Protein 8OTX (pdb70)

Radius of gyration: 43.43 Å; Cα contacts (8 Å, |Δi|>4): 2639; chains: 2; bounding box: 138×92×109 Å

Structure (mmCIF, N/CA/C/O backbone):
data_8OTX
#
_entry.id   8OTX
#
_cell.length_a   1.00
_cell.length_b   1.00
_cell.length_c   1.00
_cell.angle_alpha   90.00
_cell.angle_beta   90.00
_cell.angle_gamma   90.00
#
_symmetry.space_group_name_H-M   'P 1'
#
loop_
_entity.id
_entity.type
_entity.pdbx_description
1 polymer 'Sperm-specific sodium proton exchanger'
2 non-polymer 1,2-DIACYL-GLYCEROL-3-SN-PHOSPHATE
3 water water
#
loop_
_atom_site.group_PDB
_atom_site.id
_atom_site.type_symbol
_atom_site.label_atom_id
_atom_site.label_alt_id
_atom_site.label_comp_id
_atom_site.label_asym_id
_atom_site.label_entity_id
_atom_site.label_seq_id
_atom_site.pdbx_PDB_ins_code
_atom_site.Cartn_x
_atom_site.Cartn_y
_atom_site.Cartn_z
_atom_site.occupancy
_atom_site.B_iso_or_equiv
_atom_site.auth_seq_id
_atom_site.auth_comp_id
_atom_site.auth_asym_id
_atom_site.auth_atom_id
_atom_site.pdbx_PDB_model_num
ATOM 1 N N . ASP A 1 68 ? 170.791 197.629 149.218 1.00 150.43 68 ASP B N 1
ATOM 2 C CA . ASP A 1 68 ? 171.704 196.949 148.309 1.00 152.51 68 ASP B CA 1
ATOM 3 C C . ASP A 1 68 ? 171.068 196.776 146.933 1.00 153.92 68 ASP B C 1
ATOM 4 O O . ASP A 1 68 ? 169.853 196.627 146.817 1.00 153.99 68 ASP B O 1
ATOM 9 N N . ASP A 1 69 ? 171.897 196.796 145.891 1.00 184.90 69 ASP B N 1
ATOM 10 C CA . ASP A 1 69 ? 171.407 196.752 144.521 1.00 185.60 69 ASP B CA 1
ATOM 11 C C . ASP A 1 69 ? 172.491 196.172 143.623 1.00 187.10 69 ASP B C 1
ATOM 12 O O . ASP A 1 69 ? 173.659 196.077 144.008 1.00 187.50 69 ASP B O 1
ATOM 17 N N . LEU A 1 70 ? 172.084 195.778 142.415 1.00 188.28 70 LEU B N 1
ATOM 18 C CA . LEU A 1 70 ? 172.998 195.197 141.439 1.00 187.83 70 LEU B CA 1
ATOM 19 C C . LEU A 1 70 ? 173.454 193.815 141.886 1.00 188.45 70 LEU B C 1
ATOM 20 O O . LEU A 1 70 ? 172.676 192.855 141.849 1.00 186.58 70 LEU B O 1
ATOM 25 N N . HIS A 1 71 ? 174.710 193.702 142.306 1.00 197.51 71 HIS B N 1
ATOM 26 C CA . HIS A 1 71 ? 175.266 192.459 142.835 1.00 195.97 71 HIS B CA 1
ATOM 27 C C . HIS A 1 71 ? 175.669 192.724 144.282 1.00 196.75 71 HIS B C 1
ATOM 28 O O . HIS A 1 71 ? 176.821 193.058 144.569 1.00 195.00 71 HIS B O 1
ATOM 35 N N . ALA A 1 72 ? 174.711 192.570 145.192 1.00 175.39 72 ALA B N 1
ATOM 36 C CA . ALA A 1 72 ? 174.925 192.792 146.616 1.00 172.64 72 ALA B CA 1
ATOM 37 C C . ALA A 1 72 ? 174.608 191.504 147.359 1.00 169.23 72 ALA B C 1
ATOM 38 O O . ALA A 1 72 ? 173.457 191.055 147.366 1.00 165.40 72 ALA B O 1
ATOM 40 N N . HIS A 1 73 ? 175.625 190.917 147.983 1.00 149.49 73 HIS B N 1
ATOM 41 C CA . HIS A 1 73 ? 175.486 189.645 148.688 1.00 151.76 73 HIS B CA 1
ATOM 42 C C . HIS A 1 73 ? 175.345 189.935 150.178 1.00 151.83 73 HIS B C 1
ATOM 43 O O . HIS A 1 73 ? 176.331 190.063 150.903 1.00 151.98 73 HIS B O 1
ATOM 50 N N . ALA A 1 74 ? 174.104 190.043 150.633 1.00 135.90 74 ALA B N 1
ATOM 51 C CA . ALA A 1 74 ? 173.839 190.104 152.062 1.00 132.85 74 ALA B CA 1
ATOM 52 C C . ALA A 1 74 ? 174.036 188.716 152.658 1.00 133.64 74 ALA B C 1
ATOM 53 O O . ALA A 1 74 ? 173.362 187.772 152.233 1.00 137.40 74 ALA B O 1
ATOM 55 N N . PRO A 1 75 ? 174.936 188.544 153.623 1.00 121.67 75 PRO B N 1
ATOM 56 C CA . PRO A 1 75 ? 175.221 187.193 154.125 1.00 121.73 75 PRO B CA 1
ATOM 57 C C . PRO A 1 75 ? 173.978 186.507 154.663 1.00 125.20 75 PRO B C 1
ATOM 58 O O . PRO A 1 75 ? 173.416 186.932 155.677 1.00 126.65 75 PRO B O 1
ATOM 62 N N . LYS A 1 76 ? 173.542 185.445 153.992 1.00 101.37 76 LYS B N 1
ATOM 63 C CA . LYS A 1 76 ? 172.370 184.691 154.413 1.00 95.84 76 LYS B CA 1
ATOM 64 C C . LYS A 1 76 ? 172.713 183.557 155.367 1.00 95.00 76 LYS B C 1
ATOM 65 O O . LYS A 1 76 ? 171.803 182.897 155.878 1.00 99.22 76 LYS B O 1
ATOM 71 N N . VAL A 1 77 ? 174.001 183.317 155.618 1.00 90.66 77 VAL B N 1
ATOM 72 C CA . VAL A 1 77 ? 174.398 182.297 156.581 1.00 91.02 77 VAL B CA 1
ATOM 73 C C . VAL A 1 77 ? 173.938 182.668 157.983 1.00 95.75 77 VAL B C 1
ATOM 74 O O . VAL A 1 77 ? 173.616 181.788 158.795 1.00 104.01 77 VAL B O 1
ATOM 78 N N . ILE A 1 78 ? 173.907 183.964 158.295 1.00 84.07 78 ILE B N 1
ATOM 79 C CA . ILE A 1 78 ? 173.562 184.401 159.644 1.00 83.26 78 ILE B CA 1
ATOM 80 C C . ILE A 1 78 ? 172.177 183.905 160.028 1.00 89.77 78 ILE B C 1
ATOM 81 O O . ILE A 1 78 ? 171.958 183.436 161.152 1.00 97.69 78 ILE B O 1
ATOM 86 N N . VAL A 1 79 ? 171.217 184.009 159.107 1.00 77.03 79 VAL B N 1
ATOM 87 C CA . VAL A 1 79 ? 169.856 183.588 159.418 1.00 77.91 79 VAL B CA 1
ATOM 88 C C . VAL A 1 79 ? 169.817 182.096 159.718 1.00 82.51 79 VAL B C 1
ATOM 89 O O . VAL A 1 79 ? 169.171 181.660 160.677 1.00 91.50 79 VAL B O 1
ATOM 93 N N . PHE A 1 80 ? 170.518 181.290 158.917 1.00 77.82 80 PHE B N 1
ATOM 94 C CA . PHE A 1 80 ? 170.515 179.850 159.144 1.00 71.47 80 PHE B CA 1
ATOM 95 C C . PHE A 1 80 ? 171.140 179.501 160.488 1.00 77.53 80 PHE B C 1
ATOM 96 O O . PHE A 1 80 ? 170.604 178.673 161.233 1.00 85.50 80 PHE B O 1
ATOM 104 N N . ILE A 1 81 ? 172.275 180.119 160.817 1.00 85.29 81 ILE B N 1
ATOM 105 C CA . ILE A 1 81 ? 172.939 179.797 162.077 1.00 83.87 81 ILE B CA 1
ATOM 106 C C . ILE A 1 81 ? 172.073 180.208 163.264 1.00 88.76 81 ILE B C 1
ATOM 107 O O . ILE A 1 81 ? 171.919 179.449 164.232 1.00 95.47 81 ILE B O 1
ATOM 112 N N . SER A 1 82 ? 171.497 181.411 163.214 1.00 77.58 82 SER B N 1
ATOM 113 C CA . SER A 1 82 ? 170.649 181.861 164.311 1.00 77.74 82 SER B CA 1
ATOM 114 C C . SER A 1 82 ? 169.417 180.976 164.456 1.00 86.04 82 SER B C 1
ATOM 115 O O . SER A 1 82 ? 169.010 180.644 165.576 1.00 97.49 82 SER B O 1
ATOM 118 N N . GLY A 1 83 ? 168.805 180.586 163.337 1.00 79.23 83 GLY B N 1
ATOM 119 C CA . GLY A 1 83 ? 167.667 179.688 163.410 1.00 83.42 83 GLY B CA 1
ATOM 120 C C . GLY A 1 83 ? 168.034 178.335 163.986 1.00 87.72 83 GLY B C 1
ATOM 121 O O . GLY A 1 83 ? 167.264 177.744 164.746 1.00 93.31 83 GLY B O 1
ATOM 122 N N . SER A 1 84 ? 169.211 177.821 163.625 1.00 91.52 84 SER B N 1
ATOM 123 C CA . SER A 1 84 ? 169.667 176.564 164.205 1.00 90.11 84 SER B CA 1
ATOM 124 C C . SER A 1 84 ? 169.819 176.686 165.713 1.00 92.16 84 SER B C 1
ATOM 125 O O . SER A 1 84 ? 169.398 175.798 166.462 1.00 101.83 84 SER B O 1
ATOM 128 N N . CYS A 1 85 ? 170.415 177.785 166.178 1.00 91.18 85 CYS B N 1
ATOM 129 C CA . CYS A 1 85 ? 170.555 177.982 167.619 1.00 93.34 85 CYS B CA 1
ATOM 130 C C . CYS A 1 85 ? 169.195 178.061 168.300 1.00 96.56 85 CYS B C 1
ATOM 131 O O . CYS A 1 85 ? 168.989 177.471 169.369 1.00 100.62 85 CYS B O 1
ATOM 134 N N . LEU A 1 86 ? 168.255 178.791 167.699 1.00 85.53 86 LEU B N 1
ATOM 135 C CA . LEU A 1 86 ? 166.928 178.919 168.292 1.00 81.89 86 LEU B CA 1
ATOM 136 C C . LEU A 1 86 ? 166.226 177.570 168.371 1.00 84.41 86 LEU B C 1
ATOM 137 O O . LEU A 1 86 ? 165.618 177.233 169.396 1.00 85.41 86 LEU B O 1
ATOM 142 N N . PHE A 1 87 ? 166.295 176.784 167.296 1.00 85.97 87 PHE B N 1
ATOM 143 C CA . PHE A 1 87 ? 165.662 175.471 167.302 1.00 83.46 87 PHE B CA 1
ATOM 144 C C . PHE A 1 87 ? 166.311 174.553 168.326 1.00 85.78 87 PHE B C 1
ATOM 145 O O . PHE A 1 87 ? 165.622 173.786 169.007 1.00 89.91 87 PHE B O 1
ATOM 153 N N . GLY A 1 88 ? 167.638 174.609 168.447 1.00 81.18 88 GLY B N 1
ATOM 154 C CA . GLY A 1 88 ? 168.303 173.814 169.464 1.00 80.55 88 GLY B CA 1
ATOM 155 C C . GLY A 1 88 ? 167.859 174.185 170.864 1.00 88.71 88 GLY B C 1
ATOM 156 O O . GLY A 1 88 ? 167.608 173.312 171.698 1.00 91.53 88 GLY B O 1
ATOM 157 N N . ALA A 1 89 ? 167.750 175.486 171.140 1.00 87.57 89 ALA B N 1
ATOM 158 C CA . ALA A 1 89 ? 167.280 175.918 172.452 1.00 85.97 89 ALA B CA 1
ATOM 159 C C . ALA A 1 89 ? 165.861 175.431 172.714 1.00 80.41 89 ALA B C 1
ATOM 160 O O . ALA A 1 89 ? 165.556 174.935 173.807 1.00 85.55 89 ALA B O 1
ATOM 162 N N . ILE A 1 90 ? 164.979 175.561 171.722 1.00 77.68 90 ILE B N 1
ATOM 163 C CA . ILE A 1 90 ? 163.596 175.125 171.901 1.00 77.75 90 ILE B CA 1
ATOM 164 C C . ILE A 1 90 ? 163.543 173.628 172.172 1.00 82.10 90 ILE B C 1
ATOM 165 O O . ILE A 1 90 ? 162.832 173.164 173.072 1.00 87.99 90 ILE B O 1
ATOM 170 N N . SER A 1 91 ? 164.294 172.847 171.393 1.00 88.64 91 SER B N 1
ATOM 171 C CA . SER A 1 91 ? 164.289 171.400 171.572 1.00 89.23 91 SER B CA 1
ATOM 172 C C . SER A 1 91 ? 164.830 171.010 172.940 1.00 92.16 91 SER B C 1
ATOM 173 O O . SER A 1 91 ? 164.276 170.128 173.606 1.00 90.78 91 SER B O 1
ATOM 176 N N . ARG A 1 92 ? 165.915 171.651 173.378 1.00 93.95 92 ARG B N 1
ATOM 177 C CA . ARG A 1 92 ? 166.457 171.351 174.697 1.00 89.82 92 ARG B CA 1
ATOM 178 C C . ARG A 1 92 ? 165.445 171.663 175.788 1.00 93.95 92 ARG B C 1
ATOM 179 O O . ARG A 1 92 ? 165.249 170.864 176.711 1.00 100.53 92 ARG B O 1
ATOM 187 N N . SER A 1 93 ? 164.788 172.820 175.700 1.00 101.93 93 SER B N 1
ATOM 188 C CA . SER A 1 93 ? 163.846 173.206 176.744 1.00 100.86 93 SER B CA 1
ATOM 189 C C . SER A 1 93 ? 162.632 172.286 176.772 1.00 101.72 93 SER B C 1
ATOM 190 O O . SER A 1 93 ? 162.159 171.908 177.850 1.00 104.93 93 SER B O 1
ATOM 193 N N . LEU A 1 94 ? 162.113 171.915 175.601 1.00 112.97 94 LEU B N 1
ATOM 194 C CA . LEU A 1 94 ? 160.854 171.177 175.557 1.00 113.35 94 LEU B CA 1
ATOM 195 C C . LEU A 1 94 ? 161.012 169.752 176.074 1.00 115.00 94 LEU B C 1
ATOM 196 O O . LEU A 1 94 ? 160.161 169.264 176.827 1.00 118.59 94 LEU B O 1
ATOM 201 N N . PHE A 1 95 ? 162.085 169.067 175.685 1.00 124.65 95 PHE B N 1
ATOM 202 C CA . PHE A 1 95 ? 162.266 167.648 175.990 1.00 126.16 95 PHE B CA 1
ATOM 203 C C . PHE A 1 95 ? 163.201 167.423 177.170 1.00 126.12 95 PHE B C 1
ATOM 204 O O . PHE A 1 95 ? 163.967 166.455 177.187 1.00 124.43 95 PHE B O 1
ATOM 212 N N . LYS A 1 96 ? 163.163 168.302 178.172 1.00 132.18 96 LYS B N 1
ATOM 213 C CA . LYS A 1 96 ? 164.016 168.116 179.341 1.00 133.97 96 LYS B CA 1
ATOM 214 C C . LYS A 1 96 ? 163.657 166.838 180.088 1.00 136.14 96 LYS B C 1
ATOM 215 O O . LYS A 1 96 ? 164.543 166.108 180.546 1.00 135.48 96 LYS B O 1
ATOM 221 N N . LYS A 1 97 ? 162.362 166.553 180.224 1.00 141.46 97 LYS B N 1
ATOM 222 C CA . LYS A 1 97 ? 161.911 165.378 180.958 1.00 141.33 97 LYS B CA 1
ATOM 223 C C . LYS A 1 97 ? 161.845 164.125 180.096 1.00 141.68 97 LYS B C 1
ATOM 224 O O . LYS A 1 97 ? 162.114 163.026 180.594 1.00 141.02 97 LYS B O 1
ATOM 230 N N . LEU A 1 98 ? 161.494 164.261 178.822 1.00 139.73 98 LEU B N 1
ATOM 231 C CA . LEU A 1 98 ? 161.353 163.095 177.966 1.00 140.65 98 LEU B CA 1
ATOM 232 C C . LEU A 1 98 ? 162.704 162.408 177.779 1.00 143.84 98 LEU B C 1
ATOM 233 O O . LEU A 1 98 ? 163.727 163.080 177.616 1.00 144.85 98 LEU B O 1
ATOM 238 N N . PRO A 1 99 ? 162.742 161.073 177.800 1.00 130.29 99 PRO B N 1
ATOM 239 C CA . PRO A 1 99 ? 164.023 160.375 177.611 1.00 126.90 99 PRO B CA 1
ATOM 240 C C . PRO A 1 99 ? 164.631 160.578 176.235 1.00 123.46 99 PRO B C 1
ATOM 241 O O . PRO A 1 99 ? 165.848 160.412 176.086 1.00 122.32 99 PRO B O 1
ATOM 245 N N . ILE A 1 100 ? 163.835 160.929 175.234 1.00 106.99 100 ILE B N 1
ATOM 246 C CA . ILE A 1 100 ? 164.357 161.072 173.870 1.00 105.05 100 ILE B CA 1
ATOM 247 C C . ILE A 1 100 ? 165.376 162.206 173.836 1.00 108.88 100 ILE B C 1
ATOM 248 O O . ILE A 1 100 ? 165.070 163.323 174.287 1.00 112.17 100 ILE B O 1
ATOM 253 N N . PRO A 1 101 ? 166.581 161.980 173.321 1.00 93.55 101 PRO B N 1
ATOM 254 C CA . PRO A 1 101 ? 167.543 163.079 173.201 1.00 92.20 101 PRO B CA 1
ATOM 255 C C . PRO A 1 101 ? 167.050 164.131 172.223 1.00 96.58 101 PRO B C 1
ATOM 256 O O . PRO A 1 101 ? 166.343 163.836 171.257 1.00 99.20 101 PRO B O 1
ATOM 260 N N . TYR A 1 102 ? 167.436 165.381 172.485 1.00 82.90 102 TYR B N 1
ATOM 261 C CA . TYR A 1 102 ? 166.999 166.479 171.633 1.00 82.60 102 TYR B CA 1
ATOM 262 C C . TYR A 1 102 ? 167.658 166.449 170.261 1.00 90.18 102 TYR B C 1
ATOM 263 O O . TYR A 1 102 ? 167.173 167.115 169.340 1.00 98.64 102 TYR B O 1
ATOM 272 N N . THR A 1 103 ? 168.745 165.693 170.100 1.00 89.54 103 THR B N 1
ATOM 273 C CA . THR A 1 103 ? 169.403 165.618 168.800 1.00 87.59 103 THR B CA 1
ATOM 274 C C . THR A 1 103 ? 168.497 164.970 167.760 1.00 87.53 103 THR B C 1
ATOM 275 O O . THR A 1 103 ? 168.525 165.342 166.581 1.00 91.93 103 THR B O 1
ATOM 279 N N . VAL A 1 104 ? 167.687 163.995 168.174 1.00 82.15 104 VAL B N 1
ATOM 280 C CA . VAL A 1 104 ? 166.728 163.393 167.254 1.00 87.25 104 VAL B CA 1
ATOM 281 C C . VAL A 1 104 ? 165.717 164.433 166.787 1.00 92.52 104 VAL B C 1
ATOM 282 O O . VAL A 1 104 ? 165.355 164.488 165.604 1.00 96.45 104 VAL B O 1
ATOM 286 N N . VAL A 1 105 ? 165.237 165.266 167.711 1.00 80.47 105 VAL B N 1
ATOM 287 C CA . VAL A 1 105 ? 164.323 166.340 167.337 1.00 76.85 105 VAL B CA 1
ATOM 288 C C . VAL A 1 105 ? 165.001 167.297 166.367 1.00 80.10 105 VAL B C 1
ATOM 289 O O . VAL A 1 105 ? 164.383 167.777 165.410 1.00 86.48 105 VAL B O 1
ATOM 293 N N . LEU A 1 106 ? 166.278 167.600 166.606 1.00 74.64 106 LEU B N 1
ATOM 294 C CA . LEU A 1 106 ? 167.009 168.469 165.690 1.00 75.35 106 LEU B CA 1
ATOM 295 C C . LEU A 1 106 ? 167.081 167.859 164.297 1.00 78.77 106 LEU B C 1
ATOM 296 O O . LEU A 1 106 ? 166.896 168.556 163.293 1.00 83.30 106 LEU B O 1
ATOM 301 N N . LEU A 1 107 ? 167.356 166.557 164.218 1.00 75.15 107 LEU B N 1
ATOM 302 C CA . LEU A 1 107 ? 167.416 165.890 162.921 1.00 68.19 107 LEU B CA 1
ATOM 303 C C . LEU A 1 107 ? 166.067 165.935 162.217 1.00 72.71 107 LEU B C 1
ATOM 304 O O . LEU A 1 107 ? 165.994 166.177 161.006 1.00 88.61 107 LEU B O 1
ATOM 309 N N . ILE A 1 108 ? 164.985 165.699 162.960 1.00 78.22 108 ILE B N 1
ATOM 310 C CA . ILE A 1 108 ? 163.654 165.740 162.361 1.00 82.00 108 ILE B CA 1
ATOM 311 C C . ILE A 1 108 ? 163.349 167.138 161.838 1.00 86.68 108 ILE B C 1
ATOM 312 O O . ILE A 1 108 ? 162.800 167.304 160.740 1.00 85.29 108 ILE B O 1
ATOM 317 N N . LEU A 1 109 ? 163.688 168.165 162.620 1.00 89.08 109 LEU B N 1
ATOM 318 C CA . LEU A 1 109 ? 163.463 169.537 162.180 1.00 85.70 109 LEU B CA 1
ATOM 319 C C . LEU A 1 109 ? 164.271 169.849 160.929 1.00 86.50 109 LEU B C 1
ATOM 320 O O . LEU A 1 109 ? 163.776 170.510 160.009 1.00 90.06 109 LEU B O 1
ATOM 325 N N . GLY A 1 110 ? 165.520 169.388 160.879 1.00 85.89 110 GLY B N 1
ATOM 326 C CA . GLY A 1 110 ? 166.319 169.590 159.683 1.00 85.63 110 GLY B CA 1
ATOM 327 C C . GLY A 1 110 ? 165.717 168.918 158.464 1.00 89.24 110 GLY B C 1
ATOM 328 O O . GLY A 1 110 ? 165.710 169.486 157.369 1.00 97.95 110 GLY B O 1
ATOM 329 N N . ALA A 1 111 ? 165.207 167.697 158.635 1.00 88.66 111 ALA B N 1
ATOM 330 C CA . ALA A 1 111 ? 164.577 167.004 157.516 1.00 81.16 111 ALA B CA 1
ATOM 331 C C . ALA A 1 111 ? 163.337 167.748 157.037 1.00 86.88 111 ALA B C 1
ATOM 332 O O . ALA A 1 111 ? 163.105 167.877 155.827 1.00 93.54 111 ALA B O 1
ATOM 334 N N . ILE A 1 112 ? 162.523 168.240 157.972 1.00 83.23 112 ILE B N 1
ATOM 335 C CA . ILE A 1 112 ? 161.340 169.008 157.592 1.00 76.72 112 ILE B CA 1
ATOM 336 C C . ILE A 1 112 ? 161.746 170.267 156.838 1.00 79.14 112 ILE B C 1
ATOM 337 O O . ILE A 1 112 ? 161.132 170.633 155.828 1.00 79.47 112 ILE B O 1
ATOM 342 N N . LEU A 1 113 ? 162.780 170.956 157.323 1.00 87.39 113 LEU B N 1
ATOM 343 C CA . LEU A 1 113 ? 163.252 172.156 156.644 1.00 84.29 113 LEU B CA 1
ATOM 344 C C . LEU A 1 113 ? 163.731 171.835 155.236 1.00 83.85 113 LEU B C 1
ATOM 345 O O . LEU A 1 113 ? 163.467 172.591 154.296 1.00 92.00 113 LEU B O 1
ATOM 350 N N . GLY A 1 114 ? 164.449 170.725 155.073 1.00 90.59 114 GLY B N 1
ATOM 351 C CA . GLY A 1 114 ? 164.902 170.343 153.747 1.00 92.66 114 GLY B CA 1
ATOM 352 C C . GLY A 1 114 ? 163.752 170.047 152.804 1.00 91.50 114 GLY B C 1
ATOM 353 O O . GLY A 1 114 ? 163.760 170.470 151.644 1.00 96.96 114 GLY B O 1
ATOM 354 N N . VAL A 1 115 ? 162.742 169.324 153.290 1.00 88.31 115 VAL B N 1
ATOM 355 C CA . VAL A 1 115 ? 161.596 169.014 152.440 1.00 87.72 115 VAL B CA 1
ATOM 356 C C . VAL A 1 115 ? 160.863 170.292 152.051 1.00 95.12 115 VAL B C 1
ATOM 357 O O . VAL A 1 115 ? 160.409 170.441 150.911 1.00 96.19 115 VAL B O 1
ATOM 361 N N . VAL A 1 116 ? 160.735 171.234 152.989 1.00 95.96 116 VAL B N 1
ATOM 362 C CA . VAL A 1 116 ? 160.085 172.505 152.675 1.00 86.88 116 VAL B CA 1
ATOM 363 C C . VAL A 1 116 ? 160.888 173.267 151.629 1.00 83.91 116 VAL B C 1
ATOM 364 O O . VAL A 1 116 ? 160.338 173.783 150.650 1.00 89.23 116 VAL B O 1
ATOM 368 N N . ALA A 1 117 ? 162.206 173.345 151.820 1.00 91.93 117 ALA B N 1
ATOM 369 C CA . ALA A 1 117 ? 163.049 174.103 150.904 1.00 94.85 117 ALA B CA 1
ATOM 370 C C . ALA A 1 117 ? 163.078 173.483 149.516 1.00 99.00 117 ALA B C 1
ATOM 371 O O . ALA A 1 117 ? 163.293 174.193 148.528 1.00 103.23 117 ALA B O 1
ATOM 373 N N . SER A 1 118 ? 162.875 172.168 149.418 1.00 117.99 118 SER B N 1
ATOM 374 C CA . SER A 1 118 ? 162.896 171.531 148.107 1.00 118.86 118 SER B CA 1
ATOM 375 C C . SER A 1 118 ? 161.786 172.042 147.198 1.00 117.00 118 SER B C 1
ATOM 376 O O . SER A 1 118 ? 161.894 171.909 145.975 1.00 119.95 118 SER B O 1
ATOM 379 N N . ASN A 1 119 ? 160.729 172.624 147.761 1.00 110.20 119 ASN B N 1
ATOM 380 C CA . ASN A 1 119 ? 159.611 173.144 146.983 1.00 112.46 119 ASN B CA 1
ATOM 381 C C . ASN A 1 119 ? 159.603 174.662 146.895 1.00 115.74 119 ASN B C 1
ATOM 382 O O . ASN A 1 119 ? 159.558 175.217 145.793 1.00 118.47 119 ASN B O 1
ATOM 387 N N . VAL A 1 120 ? 159.647 175.354 148.030 1.00 108.20 120 VAL B N 1
ATOM 388 C CA . VAL A 1 120 ? 159.597 176.814 148.047 1.00 102.53 120 VAL B CA 1
ATOM 389 C C . VAL A 1 120 ? 160.958 177.366 147.644 1.00 102.67 120 VAL B C 1
ATOM 390 O O . VAL A 1 120 ? 161.954 177.129 148.342 1.00 109.94 120 VAL B O 1
ATOM 394 N N . PRO A 1 121 ? 161.052 178.105 146.538 1.00 96.69 121 PRO B N 1
ATOM 395 C CA . PRO A 1 121 ? 162.360 178.640 146.130 1.00 100.78 121 PRO B CA 1
ATOM 396 C C . PRO A 1 121 ? 162.962 179.601 147.137 1.00 107.12 121 PRO B C 1
ATOM 397 O O . PRO A 1 121 ? 164.190 179.649 147.274 1.00 107.80 121 PRO B O 1
ATOM 401 N N . LEU A 1 122 ? 162.136 180.373 147.847 1.00 109.01 122 LEU B N 1
ATOM 402 C CA . LEU A 1 122 ? 162.668 181.398 148.739 1.00 104.29 122 LEU B CA 1
ATOM 403 C C . LEU A 1 122 ? 163.512 180.790 149.851 1.00 103.64 122 LEU B C 1
ATOM 404 O O . LEU A 1 122 ? 164.604 181.284 150.153 1.00 107.91 122 LEU B O 1
ATOM 409 N N . VAL A 1 123 ? 163.023 179.716 150.475 1.00 91.69 123 VAL B N 1
ATOM 410 C CA . VAL A 1 123 ? 163.774 179.088 151.553 1.00 93.25 123 VAL B CA 1
ATOM 411 C C . VAL A 1 123 ? 165.053 178.441 151.045 1.00 94.22 123 VAL B C 1
ATOM 412 O O . VAL A 1 123 ? 165.995 178.248 151.821 1.00 97.84 123 VAL B O 1
ATOM 416 N N . GLU A 1 124 ? 165.115 178.097 149.759 1.00 108.21 124 GLU B N 1
ATOM 417 C CA . GLU A 1 124 ? 166.314 177.460 149.227 1.00 107.58 124 GLU B CA 1
ATOM 418 C C . GLU A 1 124 ? 167.520 178.386 149.320 1.00 113.81 124 GLU B C 1
ATOM 419 O O . GLU A 1 124 ? 168.618 177.950 149.682 1.00 121.54 124 GLU B O 1
ATOM 425 N N . GLU A 1 125 ? 167.337 179.668 148.998 1.00 115.06 125 GLU B N 1
ATOM 426 C CA . GLU A 1 125 ? 168.461 180.598 149.027 1.00 113.56 125 GLU B CA 1
ATOM 427 C C . GLU A 1 125 ? 169.055 180.721 150.423 1.00 114.74 125 GLU B C 1
ATOM 428 O O . GLU A 1 125 ? 170.255 180.980 150.564 1.00 114.17 125 GLU B O 1
ATOM 434 N N . HIS A 1 126 ? 168.242 180.542 151.461 1.00 97.57 126 HIS B N 1
ATOM 435 C CA . HIS A 1 126 ? 168.715 180.648 152.833 1.00 94.38 126 HIS B CA 1
ATOM 436 C C . HIS A 1 126 ? 169.273 179.341 153.378 1.00 101.80 126 HIS B C 1
ATOM 437 O O . HIS A 1 126 ? 169.791 179.329 154.499 1.00 103.25 126 HIS B O 1
ATOM 444 N N . THR A 1 127 ? 169.179 178.249 152.624 1.00 104.61 127 THR B N 1
ATOM 445 C CA . THR A 1 127 ? 169.731 176.959 153.020 1.00 100.38 127 THR B CA 1
ATOM 446 C C . THR A 1 127 ? 170.560 176.369 151.891 1.00 101.44 127 THR B C 1
ATOM 447 O O . THR A 1 127 ? 170.518 175.165 151.624 1.00 108.85 127 THR B O 1
ATOM 451 N N . ARG A 1 128 ? 171.325 177.217 151.204 1.00 99.78 128 ARG B N 1
ATOM 452 C CA . ARG A 1 128 ? 172.174 176.781 150.108 1.00 98.42 128 ARG B CA 1
ATOM 453 C C . ARG A 1 128 ? 173.659 176.929 150.395 1.00 102.93 128 ARG B C 1
ATOM 454 O O . ARG A 1 128 ? 174.465 176.252 149.750 1.00 107.87 128 ARG B O 1
ATOM 462 N N . ASP A 1 129 ? 174.038 177.783 151.343 1.00 116.11 129 ASP B N 1
ATOM 463 C CA . ASP A 1 129 ? 175.438 178.017 151.674 1.00 117.75 129 ASP B CA 1
ATOM 464 C C . ASP A 1 129 ? 175.889 177.236 152.902 1.00 117.09 129 ASP B C 1
ATOM 465 O O . ASP A 1 129 ? 176.887 176.513 152.839 1.00 114.89 129 ASP B O 1
ATOM 470 N N . VAL A 1 130 ? 175.175 177.368 154.022 1.00 105.92 130 VAL B N 1
ATOM 471 C CA . VAL A 1 130 ? 175.531 176.601 155.214 1.00 100.74 130 VAL B CA 1
ATOM 472 C C . VAL A 1 130 ? 175.484 175.112 154.907 1.00 103.21 130 VAL B C 1
ATOM 473 O O . VAL A 1 130 ? 176.425 174.367 155.203 1.00 107.89 130 VAL B O 1
ATOM 477 N N . ALA A 1 131 ? 174.387 174.655 154.316 1.00 97.54 131 ALA B N 1
ATOM 478 C CA . ALA A 1 131 ? 174.387 173.350 153.684 1.00 95.04 131 ALA B CA 1
ATOM 479 C C . ALA A 1 131 ? 175.119 173.435 152.350 1.00 99.49 131 ALA B C 1
ATOM 480 O O . ALA A 1 131 ? 175.220 174.500 151.736 1.00 102.73 131 ALA B O 1
ATOM 482 N N . HIS A 1 132 ? 175.642 172.295 151.903 1.00 94.02 132 HIS B N 1
ATOM 483 C CA A HIS A 1 132 ? 176.370 172.228 150.637 0.40 90.98 132 HIS B CA 1
ATOM 484 C CA B HIS A 1 132 ? 176.377 172.222 150.639 0.60 91.01 132 HIS B CA 1
ATOM 485 C C . HIS A 1 132 ? 177.675 173.026 150.718 1.00 89.63 132 HIS B C 1
ATOM 486 O O . HIS A 1 132 ? 178.013 173.797 149.820 1.00 84.33 132 HIS B O 1
ATOM 499 N N . MET A 1 133 ? 178.405 172.836 151.814 1.00 101.84 133 MET B N 1
ATOM 500 C CA . MET A 1 133 ? 179.674 173.514 152.018 1.00 98.48 133 MET B CA 1
ATOM 501 C C . MET A 1 133 ? 180.794 172.780 151.287 1.00 98.02 133 MET B C 1
ATOM 502 O O . MET A 1 133 ? 180.581 171.782 150.594 1.00 102.36 133 MET B O 1
ATOM 507 N N . ASP A 1 134 ? 182.006 173.290 151.445 1.00 103.78 134 ASP B N 1
ATOM 508 C CA . ASP A 1 134 ? 183.221 172.652 150.963 1.00 103.96 134 ASP B CA 1
ATOM 509 C C . ASP A 1 134 ? 183.806 171.791 152.069 1.00 108.49 134 ASP B C 1
ATOM 510 O O . ASP A 1 134 ? 183.977 172.280 153.195 1.00 113.19 134 ASP B O 1
ATOM 515 N N . PRO A 1 135 ? 184.117 170.520 151.808 1.00 96.37 135 PRO B N 1
ATOM 516 C CA . PRO A 1 135 ? 184.580 169.645 152.898 1.00 97.57 135 PRO B CA 1
ATOM 517 C C . PRO A 1 135 ? 185.753 170.206 153.684 1.00 100.51 135 PRO B C 1
ATOM 518 O O . PRO A 1 135 ? 185.804 170.044 154.911 1.00 104.36 135 PRO B O 1
ATOM 522 N N . HIS A 1 136 ? 186.700 170.863 153.014 1.00 118.20 136 HIS B N 1
ATOM 523 C CA . HIS A 1 136 ? 187.849 171.420 153.720 1.00 118.30 136 HIS B CA 1
ATOM 524 C C . HIS A 1 136 ? 187.407 172.421 154.778 1.00 116.81 136 HIS B C 1
ATOM 525 O O . HIS A 1 136 ? 187.905 172.410 155.909 1.00 120.14 136 HIS B O 1
ATOM 532 N N . VAL A 1 137 ? 186.475 173.306 154.423 1.00 97.60 137 VAL B N 1
ATOM 533 C CA . VAL A 1 137 ? 185.977 174.282 155.386 1.00 95.39 137 VAL B CA 1
ATOM 534 C C . VAL A 1 137 ? 185.317 173.572 156.559 1.00 94.49 137 VAL B C 1
ATOM 535 O O . VAL A 1 137 ? 185.580 173.883 157.727 1.00 100.75 137 VAL B O 1
ATOM 539 N N . LEU A 1 138 ? 184.458 172.596 156.262 1.00 85.60 138 LEU B N 1
ATOM 540 C CA . LEU A 1 138 ? 183.771 171.858 157.314 1.00 86.41 138 LEU B CA 1
ATOM 541 C C . LEU A 1 138 ? 184.765 171.271 158.306 1.00 90.28 138 LEU B C 1
ATOM 542 O O . LEU A 1 138 ? 184.674 171.510 159.518 1.00 93.05 138 LEU B O 1
ATOM 547 N N . LEU A 1 139 ? 185.747 170.525 157.799 1.00 87.78 139 LEU B N 1
ATOM 548 C CA . LEU A 1 139 ? 186.739 169.912 158.672 1.00 82.61 139 LEU B CA 1
ATOM 549 C C . LEU A 1 139 ? 187.492 170.972 159.465 1.00 90.01 139 LEU B C 1
ATOM 550 O O . LEU A 1 139 ? 187.428 171.006 160.700 1.00 94.25 139 LEU B O 1
ATOM 555 N N . GLN A 1 140 ? 188.187 171.869 158.759 1.00 90.47 140 GLN B N 1
ATOM 556 C CA . GLN A 1 140 ? 189.073 172.821 159.417 1.00 82.58 140 GLN B CA 1
ATOM 557 C C . GLN A 1 140 ? 188.340 173.676 160.437 1.00 87.31 140 GLN B C 1
ATOM 558 O O . GLN A 1 140 ? 188.953 174.144 161.403 1.00 92.32 140 GLN B O 1
ATOM 564 N N . ILE A 1 141 ? 187.041 173.897 160.254 1.00 79.24 141 ILE B N 1
ATOM 565 C CA . ILE A 1 141 ? 186.327 174.774 161.169 1.00 72.87 141 ILE B CA 1
ATOM 566 C C . ILE A 1 141 ? 185.702 174.017 162.335 1.00 76.94 141 ILE B C 1
ATOM 567 O O . ILE A 1 141 ? 185.614 174.562 163.440 1.00 81.25 141 ILE B O 1
ATOM 572 N N . PHE A 1 142 ? 185.266 172.775 162.133 1.00 76.42 142 PHE B N 1
ATOM 573 C CA . PHE A 1 142 ? 184.528 172.079 163.179 1.00 74.84 142 PHE B CA 1
ATOM 574 C C . PHE A 1 142 ? 185.335 171.034 163.930 1.00 82.22 142 PHE B C 1
ATOM 575 O O . PHE A 1 142 ? 185.200 170.931 165.150 1.00 83.04 142 PHE B O 1
ATOM 583 N N . LEU A 1 143 ? 186.170 170.246 163.253 1.00 79.49 143 LEU B N 1
ATOM 584 C CA . LEU A 1 143 ? 186.845 169.151 163.946 1.00 73.43 143 LEU B CA 1
ATOM 585 C C . LEU A 1 143 ? 187.725 169.632 165.091 1.00 78.28 143 LEU B C 1
ATOM 586 O O . LEU A 1 143 ? 187.646 169.052 166.191 1.00 84.96 143 LEU B O 1
ATOM 591 N N . PRO A 1 144 ? 188.575 170.647 164.918 1.00 73.10 144 PRO B N 1
ATOM 592 C CA . PRO A 1 144 ? 189.427 171.070 166.040 1.00 73.19 144 PRO B CA 1
ATOM 593 C C . PRO A 1 144 ? 188.640 171.446 167.279 1.00 69.51 144 PRO B C 1
ATOM 594 O O . PRO A 1 144 ? 189.055 171.112 168.393 1.00 77.30 144 PRO B O 1
ATOM 598 N N . VAL A 1 145 ? 187.500 172.118 167.118 1.00 69.91 145 VAL B N 1
ATOM 599 C CA . VAL A 1 145 ? 186.716 172.528 168.279 1.00 70.44 145 VAL B CA 1
ATOM 600 C C . VAL A 1 145 ? 186.263 171.307 169.067 1.00 68.67 145 VAL B C 1
ATOM 601 O O . VAL A 1 145 ? 186.455 171.226 170.287 1.00 78.68 145 VAL B O 1
ATOM 605 N N . LEU A 1 146 ? 185.666 170.333 168.379 1.00 52.58 146 LEU B N 1
ATOM 606 C CA . LEU A 1 146 ? 185.168 169.144 169.060 1.00 55.04 146 LEU B CA 1
ATOM 607 C C . LEU A 1 146 ? 186.302 168.387 169.738 1.00 65.52 146 LEU B C 1
ATOM 608 O O . LEU A 1 146 ? 186.192 167.992 170.906 1.00 76.70 146 LEU B O 1
ATOM 613 N N . ILE A 1 147 ? 187.407 168.181 169.019 1.00 69.84 147 ILE B N 1
ATOM 614 C CA . ILE A 1 147 ? 188.498 167.382 169.571 1.00 63.77 147 ILE B CA 1
ATOM 615 C C . ILE A 1 147 ? 189.098 168.069 170.790 1.00 69.15 147 ILE B C 1
ATOM 616 O O . ILE A 1 147 ? 189.330 167.438 171.830 1.00 73.82 147 ILE B O 1
ATOM 621 N N . PHE A 1 148 ? 189.361 169.373 170.685 1.00 66.32 148 PHE B N 1
ATOM 622 C CA . PHE A 1 148 ? 189.959 170.083 171.807 1.00 63.24 148 PHE B CA 1
ATOM 623 C C . PHE A 1 148 ? 189.015 170.129 172.997 1.00 65.91 148 PHE B C 1
ATOM 624 O O . PHE A 1 148 ? 189.457 170.006 174.142 1.00 77.04 148 PHE B O 1
ATOM 632 N N . GLU A 1 149 ? 187.716 170.322 172.761 1.00 79.62 149 GLU B N 1
ATOM 633 C CA . GLU A 1 149 ? 186.778 170.325 173.876 1.00 77.03 149 GLU B CA 1
ATOM 634 C C . GLU A 1 149 ? 186.760 168.973 174.575 1.00 79.02 149 GLU B C 1
ATOM 635 O O . GLU A 1 149 ? 186.785 168.902 175.811 1.00 86.03 149 GLU B O 1
ATOM 641 N N . SER A 1 150 ? 186.729 167.885 173.800 1.00 75.88 150 SER B N 1
ATOM 642 C CA . SER A 1 150 ? 186.733 166.559 174.407 1.00 76.63 150 SER B CA 1
ATOM 643 C C . SER A 1 150 ? 187.997 166.336 175.225 1.00 80.06 150 SER B C 1
ATOM 644 O O . SER A 1 150 ? 187.936 165.814 176.343 1.00 90.16 150 SER B O 1
ATOM 647 N N . ALA A 1 151 ? 189.153 166.726 174.686 1.00 62.99 151 ALA B N 1
ATOM 648 C CA . ALA A 1 151 ? 190.399 166.553 175.427 1.00 66.04 151 ALA B CA 1
ATOM 649 C C . ALA A 1 151 ? 190.414 167.397 176.695 1.00 75.33 151 ALA B C 1
ATOM 650 O O . ALA A 1 151 ? 190.831 166.928 177.759 1.00 82.35 151 ALA B O 1
ATOM 652 N N . PHE A 1 152 ? 189.963 168.648 176.599 1.00 81.84 152 PHE B N 1
ATOM 653 C CA . PHE A 1 152 ? 189.995 169.556 177.740 1.00 73.52 152 PHE B CA 1
ATOM 654 C C . PHE A 1 152 ? 189.085 169.077 178.862 1.00 78.70 152 PHE B C 1
ATOM 655 O O . PHE A 1 152 ? 189.461 169.130 180.038 1.00 82.41 152 PHE B O 1
ATOM 663 N N . ALA A 1 153 ? 187.882 168.608 178.521 1.00 90.39 153 ALA B N 1
ATOM 664 C CA . ALA A 1 153 ? 186.911 168.266 179.555 1.00 88.91 153 ALA B CA 1
ATOM 665 C C . ALA A 1 153 ? 187.357 167.075 180.395 1.00 89.66 153 ALA B C 1
ATOM 666 O O . ALA A 1 153 ? 187.018 166.997 181.581 1.00 94.56 153 ALA B O 1
ATOM 668 N N . MET A 1 154 ? 188.109 166.148 179.812 1.00 99.88 154 MET B N 1
ATOM 669 C CA . MET A 1 154 ? 188.433 164.906 180.496 1.00 99.51 154 MET B CA 1
ATOM 670 C C . MET A 1 154 ? 189.344 165.155 181.696 1.00 101.73 154 MET B C 1
ATOM 671 O O . MET A 1 154 ? 190.072 166.148 181.769 1.00 105.86 154 MET B O 1
ATOM 676 N N . ASP A 1 155 ? 189.290 164.226 182.650 1.00 114.78 155 ASP B N 1
ATOM 677 C CA . ASP A 1 155 ? 190.148 164.253 183.830 1.00 116.76 155 ASP B CA 1
ATOM 678 C C . ASP A 1 155 ? 191.455 163.548 183.484 1.00 117.58 155 ASP B C 1
ATOM 679 O O . ASP A 1 155 ? 191.499 162.318 183.384 1.00 117.91 155 ASP B O 1
ATOM 684 N N . VAL A 1 156 ? 192.521 164.329 183.311 1.00 104.70 156 VAL B N 1
ATOM 685 C CA . VAL A 1 156 ? 193.747 163.799 182.723 1.00 101.60 156 VAL B CA 1
ATOM 686 C C . VAL A 1 156 ? 194.435 162.819 183.666 1.00 109.03 156 VAL B C 1
ATOM 687 O O . VAL A 1 156 ? 194.996 161.811 183.225 1.00 116.18 156 VAL B O 1
ATOM 691 N N . HIS A 1 157 ? 194.429 163.103 184.969 1.00 115.14 157 HIS B N 1
ATOM 692 C CA . HIS A 1 157 ? 195.226 162.303 185.895 1.00 115.69 157 HIS B CA 1
ATOM 693 C C . HIS A 1 157 ? 194.710 160.871 185.986 1.00 115.43 157 HIS B C 1
ATOM 694 O O . HIS A 1 157 ? 195.480 159.911 185.847 1.00 119.69 157 HIS B O 1
ATOM 701 N N . THR A 1 158 ? 193.407 160.705 186.217 1.00 105.34 158 THR B N 1
ATOM 702 C CA . THR A 1 158 ? 192.838 159.362 186.254 1.00 105.79 158 THR B CA 1
ATOM 703 C C . THR A 1 158 ? 193.035 158.653 184.923 1.00 106.59 158 THR B C 1
ATOM 704 O O . THR A 1 158 ? 193.271 157.440 184.883 1.00 108.64 158 THR B O 1
ATOM 708 N N . PHE A 1 159 ? 192.941 159.396 183.820 1.00 101.11 159 PHE B N 1
ATOM 709 C CA . PHE A 1 159 ? 193.174 158.808 182.506 1.00 100.75 159 PHE B CA 1
ATOM 710 C C . PHE A 1 159 ? 194.591 158.261 182.391 1.00 101.29 159 PHE B C 1
ATOM 711 O O . PHE A 1 159 ? 194.799 157.156 181.876 1.00 108.84 159 PHE B O 1
ATOM 719 N N . MET A 1 160 ? 195.579 159.017 182.871 1.00 106.12 160 MET B N 1
ATOM 720 C CA . MET A 1 160 ? 196.963 158.564 182.797 1.00 108.95 160 MET B CA 1
ATOM 721 C C . MET A 1 160 ? 197.225 157.397 183.737 1.00 111.27 160 MET B C 1
ATOM 722 O O . MET A 1 160 ? 198.073 156.548 183.444 1.00 112.48 160 MET B O 1
ATOM 727 N N . ARG A 1 161 ? 196.517 157.337 184.868 1.00 129.77 161 ARG B N 1
ATOM 728 C CA . ARG A 1 161 ? 196.736 156.241 185.806 1.00 128.99 161 ARG B CA 1
ATOM 729 C C . ARG A 1 161 ? 196.462 154.880 185.182 1.00 129.29 161 ARG B C 1
ATOM 730 O O . ARG A 1 161 ? 196.979 153.871 185.672 1.00 131.89 161 ARG B O 1
ATOM 738 N N . SER A 1 162 ? 195.664 154.825 184.119 1.00 114.21 162 SER B N 1
ATOM 739 C CA . SER A 1 162 ? 195.354 153.591 183.403 1.00 113.59 162 SER B CA 1
ATOM 740 C C . SER A 1 162 ? 195.508 153.804 181.903 1.00 112.56 162 SER B C 1
ATOM 741 O O . SER A 1 162 ? 194.657 153.424 181.097 1.00 109.48 162 SER B O 1
ATOM 744 N N . PHE A 1 163 ? 196.620 154.431 181.515 1.00 112.96 163 PHE B N 1
ATOM 745 C CA . PHE A 1 163 ? 196.822 154.803 180.118 1.00 113.08 163 PHE B CA 1
ATOM 746 C C . PHE A 1 163 ? 196.939 153.579 179.217 1.00 115.22 163 PHE B C 1
ATOM 747 O O . PHE A 1 163 ? 196.380 153.560 178.114 1.00 118.01 163 PHE B O 1
ATOM 755 N N . SER A 1 164 ? 197.672 152.554 179.658 1.00 113.33 164 SER B N 1
ATOM 756 C CA . SER A 1 164 ? 197.917 151.400 178.799 1.00 111.54 164 SER B CA 1
ATOM 757 C C . SER A 1 164 ? 196.620 150.685 178.443 1.00 115.99 164 SER B C 1
ATOM 758 O O . SER A 1 164 ? 196.417 150.287 177.290 1.00 121.23 164 SER B O 1
ATOM 761 N N . GLN A 1 165 ? 195.738 150.498 179.426 1.00 124.81 165 GLN B N 1
ATOM 762 C CA . GLN A 1 165 ? 194.464 149.840 179.163 1.00 125.13 165 GLN B CA 1
ATOM 763 C C . GLN A 1 165 ? 193.684 150.579 178.085 1.00 127.22 165 GLN B C 1
ATOM 764 O O . GLN A 1 165 ? 193.219 149.977 177.108 1.00 127.95 165 GLN B O 1
ATOM 770 N N . VAL A 1 166 ? 193.537 151.895 178.248 1.00 115.47 166 VAL B N 1
ATOM 771 C CA . VAL A 1 166 ? 192.763 152.684 177.297 1.00 113.10 166 VAL B CA 1
ATOM 772 C C . VAL A 1 166 ? 193.406 152.638 175.919 1.00 113.04 166 VAL B C 1
ATOM 773 O O . VAL A 1 166 ? 192.716 152.501 174.903 1.00 117.25 166 VAL B O 1
ATOM 777 N N . CYS A 1 167 ? 194.732 152.767 175.857 1.00 113.33 167 CYS B N 1
ATOM 778 C CA . CYS A 1 167 ? 195.408 152.751 174.564 1.00 113.03 167 CYS B CA 1
ATOM 779 C C . CYS A 1 167 ? 195.185 151.428 173.846 1.00 113.53 167 CYS B C 1
ATOM 780 O O . CYS A 1 167 ? 194.792 151.401 172.672 1.00 121.56 167 CYS B O 1
ATOM 783 N N . ILE A 1 168 ? 195.431 150.313 174.538 1.00 109.68 168 ILE B N 1
ATOM 784 C CA . ILE A 1 168 ? 195.257 149.006 173.912 1.00 112.99 168 ILE B CA 1
ATOM 785 C C . ILE A 1 168 ? 193.824 148.844 173.433 1.00 114.62 168 ILE B C 1
ATOM 786 O O . ILE A 1 168 ? 193.570 148.507 172.267 1.00 120.20 168 ILE B O 1
ATOM 791 N N . LEU A 1 169 ? 192.861 149.110 174.318 1.00 104.49 169 LEU B N 1
ATOM 792 C CA . LEU A 1 169 ? 191.460 148.980 173.944 1.00 103.65 169 LEU B CA 1
ATOM 793 C C . LEU A 1 169 ? 191.158 149.807 172.704 1.00 104.48 169 LEU B C 1
ATOM 794 O O . LEU A 1 169 ? 190.822 149.268 171.646 1.00 104.82 169 LEU B O 1
ATOM 799 N N . ALA A 1 170 ? 191.300 151.129 172.812 1.00 102.71 170 ALA B N 1
ATOM 800 C CA . ALA A 1 170 ? 190.996 152.007 171.690 1.00 102.23 170 ALA B CA 1
ATOM 801 C C . ALA A 1 170 ? 191.627 151.495 170.403 1.00 107.16 170 ALA B C 1
ATOM 802 O O . ALA A 1 170 ? 190.924 151.143 169.450 1.00 111.36 170 ALA B O 1
ATOM 804 N N . LEU A 1 171 ? 192.959 151.411 170.370 1.00 105.32 171 LEU B N 1
ATOM 805 C CA . LEU A 1 171 ? 193.648 151.111 169.119 1.00 103.97 171 LEU B CA 1
ATOM 806 C C . LEU A 1 171 ? 193.216 149.763 168.553 1.00 105.85 171 LEU B C 1
ATOM 807 O O . LEU A 1 171 ? 192.695 149.681 167.431 1.00 110.13 171 LEU B O 1
ATOM 812 N N . PHE A 1 172 ? 193.447 148.684 169.306 1.00 109.34 172 PHE B N 1
ATOM 813 C CA . PHE A 1 172 ? 193.228 147.359 168.740 1.00 114.53 172 PHE B CA 1
ATOM 814 C C . PHE A 1 172 ? 191.753 147.109 168.456 1.00 113.53 172 PHE B C 1
ATOM 815 O O . PHE A 1 172 ? 191.406 146.555 167.404 1.00 114.28 172 PHE B O 1
ATOM 823 N N . GLY A 1 173 ? 190.867 147.488 169.380 1.00 93.54 173 GLY B N 1
ATOM 824 C CA . GLY A 1 173 ? 189.450 147.318 169.131 1.00 96.00 173 GLY B CA 1
ATOM 825 C C . GLY A 1 173 ? 188.983 148.076 167.906 1.00 102.32 173 GLY B C 1
ATOM 826 O O . GLY A 1 173 ? 188.210 147.551 167.104 1.00 107.35 173 GLY B O 1
ATOM 827 N N . LEU A 1 174 ? 189.444 149.320 167.737 1.00 90.40 174 LEU B N 1
ATOM 828 C CA . LEU A 1 174 ? 189.051 150.080 166.558 1.00 87.18 174 LEU B CA 1
ATOM 829 C C . LEU A 1 174 ? 189.534 149.405 165.285 1.00 88.90 174 LEU B C 1
ATOM 830 O O . LEU A 1 174 ? 188.780 149.289 164.313 1.00 89.46 174 LEU B O 1
ATOM 835 N N . VAL A 1 175 ? 190.787 148.947 165.269 1.00 85.86 175 VAL B N 1
ATOM 836 C CA . VAL A 1 175 ? 191.314 148.318 164.060 1.00 84.99 175 VAL B CA 1
ATOM 837 C C . VAL A 1 175 ? 190.504 147.073 163.714 1.00 85.72 175 VAL B C 1
ATOM 838 O O . VAL A 1 175 ? 190.065 146.888 162.570 1.00 91.53 175 VAL B O 1
ATOM 842 N N . VAL A 1 176 ? 190.283 146.206 164.704 1.00 78.13 176 VAL B N 1
ATOM 843 C CA . VAL A 1 176 ? 189.574 144.957 164.443 1.00 80.19 176 VAL B CA 1
ATOM 844 C C . VAL A 1 176 ? 188.137 145.233 164.022 1.00 84.32 176 VAL B C 1
ATOM 845 O O . VAL A 1 176 ? 187.617 144.604 163.091 1.00 85.37 176 VAL B O 1
ATOM 849 N N . ALA A 1 177 ? 187.467 146.163 164.705 1.00 76.26 177 ALA B N 1
ATOM 850 C CA . ALA A 1 177 ? 186.086 146.473 164.366 1.00 69.43 177 ALA B CA 1
ATOM 851 C C . ALA A 1 177 ? 185.981 147.036 162.958 1.00 74.01 177 ALA B C 1
ATOM 852 O O . ALA A 1 177 ? 185.072 146.672 162.206 1.00 85.92 177 ALA B O 1
ATOM 854 N N . SER A 1 178 ? 186.899 147.928 162.580 1.00 71.37 178 SER B N 1
ATOM 855 C CA . SER A 1 178 ? 186.864 148.478 161.232 1.00 71.07 178 SER B CA 1
ATOM 856 C C . SER A 1 178 ? 187.079 147.388 160.192 1.00 78.34 178 SER B C 1
ATOM 857 O O . SER A 1 178 ? 186.377 147.347 159.176 1.00 80.91 178 SER B O 1
ATOM 860 N N . VAL A 1 179 ? 188.034 146.487 160.429 1.00 71.60 179 VAL B N 1
ATOM 861 C CA . VAL A 1 179 ? 188.288 145.422 159.460 1.00 65.91 179 VAL B CA 1
ATOM 862 C C . VAL A 1 179 ? 187.061 144.529 159.315 1.00 76.20 179 VAL B C 1
ATOM 863 O O . VAL A 1 179 ? 186.646 144.181 158.200 1.00 78.11 179 VAL B O 1
ATOM 867 N N . LEU A 1 180 ? 186.465 144.137 160.443 1.00 71.46 180 LEU B N 1
ATOM 868 C CA . LEU A 1 180 ? 185.306 143.253 160.396 1.00 62.19 180 LEU B CA 1
ATOM 869 C C . LEU A 1 180 ? 184.124 143.929 159.716 1.00 65.89 180 LEU B C 1
ATOM 870 O O . LEU A 1 180 ? 183.423 143.309 158.907 1.00 77.51 180 LEU B O 1
ATOM 875 N N . THR A 1 181 ? 183.885 145.204 160.027 1.00 61.60 181 THR B N 1
ATOM 876 C CA . THR A 1 181 ? 182.796 145.926 159.385 1.00 67.91 181 THR B CA 1
ATOM 877 C C . THR A 1 181 ? 183.036 146.060 157.888 1.00 71.37 181 THR B C 1
ATOM 878 O O . THR A 1 181 ? 182.098 145.954 157.091 1.00 76.54 181 THR B O 1
ATOM 882 N N . ALA A 1 182 ? 184.285 146.298 157.483 1.00 56.92 182 ALA B N 1
ATOM 883 C CA . ALA A 1 182 ? 184.587 146.412 156.062 1.00 58.84 182 ALA B CA 1
ATOM 884 C C . ALA A 1 182 ? 184.330 145.100 155.336 1.00 64.91 182 ALA B C 1
ATOM 885 O O . ALA A 1 182 ? 183.742 145.089 154.248 1.00 78.48 182 ALA B O 1
ATOM 887 N N . VAL A 1 183 ? 184.761 143.980 155.917 1.00 67.38 183 VAL B N 1
ATOM 888 C CA . VAL A 1 183 ? 184.517 142.696 155.267 1.00 66.79 183 VAL B CA 1
ATOM 889 C C . VAL A 1 183 ? 183.021 142.406 155.204 1.00 68.46 183 VAL B C 1
ATOM 890 O O . VAL A 1 183 ? 182.512 141.898 154.195 1.00 77.07 183 VAL B O 1
ATOM 894 N N . LEU A 1 184 ? 182.290 142.728 156.275 1.00 72.52 184 LEU B N 1
ATOM 895 C CA . LEU A 1 184 ? 180.845 142.526 156.264 1.00 75.33 184 LEU B CA 1
ATOM 896 C C . LEU A 1 184 ? 180.180 143.357 155.176 1.00 73.74 184 LEU B C 1
ATOM 897 O O . LEU A 1 184 ? 179.299 142.867 154.463 1.00 81.81 184 LEU B O 1
ATOM 902 N N . ALA A 1 185 ? 180.581 144.620 155.037 1.00 60.49 185 ALA B N 1
ATOM 903 C CA . ALA A 1 185 ? 179.998 145.467 154.002 1.00 65.05 185 ALA B CA 1
ATOM 904 C C . ALA A 1 185 ? 180.330 144.942 152.613 1.00 63.62 185 ALA B C 1
ATOM 905 O O . ALA A 1 185 ? 179.487 144.973 151.711 1.00 70.69 185 ALA B O 1
ATOM 907 N N . MET A 1 186 ? 181.559 144.459 152.420 1.00 84.83 186 MET B N 1
ATOM 908 C CA . MET A 1 186 ? 181.940 143.929 151.116 1.00 84.32 186 MET B CA 1
ATOM 909 C C . MET A 1 186 ? 181.123 142.695 150.758 1.00 84.69 186 MET B C 1
ATOM 910 O O . MET A 1 186 ? 180.707 142.531 149.606 1.00 90.90 186 MET B O 1
ATOM 915 N N . ASN A 1 187 ? 180.881 141.814 151.729 1.00 85.72 187 ASN B N 1
ATOM 916 C CA . ASN A 1 187 ? 180.219 140.549 151.420 1.00 81.71 187 ASN B CA 1
ATOM 917 C C . ASN A 1 187 ? 178.700 140.688 151.393 1.00 90.66 187 ASN B C 1
ATOM 918 O O . ASN A 1 187 ? 178.057 140.395 150.380 1.00 94.49 187 ASN B O 1
ATOM 923 N N . LEU A 1 188 ? 178.107 141.130 152.503 1.00 90.82 188 LEU B N 1
ATOM 924 C CA . LEU A 1 188 ? 176.652 141.137 152.622 1.00 83.47 188 LEU B CA 1
ATOM 925 C C . LEU A 1 188 ? 176.005 142.056 151.594 1.00 81.89 188 LEU B C 1
ATOM 926 O O . LEU A 1 188 ? 175.104 141.643 150.855 1.00 88.01 188 LEU B O 1
ATOM 931 N N . PHE A 1 189 ? 176.447 143.308 151.532 1.00 76.74 189 PHE B N 1
ATOM 932 C CA . PHE A 1 189 ? 175.790 144.284 150.674 1.00 73.23 189 PHE B CA 1
ATOM 933 C C . PHE A 1 189 ? 175.939 143.901 149.208 1.00 80.18 189 PHE B C 1
ATOM 934 O O . PHE A 1 189 ? 176.958 143.349 148.785 1.00 81.17 189 PHE B O 1
ATOM 942 N N . ASN A 1 190 ? 174.904 144.204 148.424 1.00 102.41 190 ASN B N 1
ATOM 943 C CA . ASN A 1 190 ? 174.952 143.956 146.990 1.00 108.13 190 ASN B CA 1
ATOM 944 C C . ASN A 1 190 ? 175.799 144.976 146.242 1.00 112.77 190 ASN B C 1
ATOM 945 O O . ASN A 1 190 ? 176.149 144.732 145.083 1.00 113.36 190 ASN B O 1
ATOM 950 N N . TYR A 1 191 ? 176.131 146.105 146.865 1.00 98.52 191 TYR B N 1
ATOM 951 C CA . TYR A 1 191 ? 177.016 147.066 146.226 1.00 90.39 191 TYR B CA 1
ATOM 952 C C . TYR A 1 191 ? 178.372 146.422 145.986 1.00 98.35 191 TYR B C 1
ATOM 953 O O . TYR A 1 191 ? 178.919 145.755 146.869 1.00 104.77 191 TYR B O 1
ATOM 962 N N . ASN A 1 192 ? 178.917 146.617 144.790 1.00 97.40 192 ASN B N 1
ATOM 963 C CA . ASN A 1 192 ? 180.232 146.073 144.461 1.00 98.35 192 ASN B CA 1
ATOM 964 C C . ASN A 1 192 ? 181.275 147.084 144.913 1.00 104.78 192 ASN B C 1
ATOM 965 O O . ASN A 1 192 ? 181.625 148.018 144.191 1.00 108.12 192 ASN B O 1
ATOM 970 N N . TRP A 1 193 ? 181.776 146.895 146.129 1.00 78.51 193 TRP B N 1
ATOM 971 C CA . TRP A 1 193 ? 182.754 147.787 146.732 1.00 78.11 193 TRP B CA 1
ATOM 972 C C . TRP A 1 193 ? 184.105 147.092 146.816 1.00 85.89 193 TRP B C 1
ATOM 973 O O . TRP A 1 193 ? 184.180 145.895 147.107 1.00 93.54 193 TRP B O 1
ATOM 984 N N . ASN A 1 194 ? 185.168 147.845 146.556 1.00 85.18 194 ASN B N 1
ATOM 985 C CA . ASN A 1 194 ? 186.508 147.326 146.765 1.00 82.13 194 ASN B CA 1
ATOM 986 C C . ASN A 1 194 ? 186.916 147.512 148.224 1.00 87.43 194 ASN B C 1
ATOM 987 O O . ASN A 1 194 ? 186.204 148.119 149.026 1.00 95.86 194 ASN B O 1
ATOM 992 N N . PHE A 1 195 ? 188.090 146.981 148.569 1.00 84.62 195 PHE B N 1
ATOM 993 C CA . PHE A 1 195 ? 188.499 146.978 149.969 1.00 82.80 195 PHE B CA 1
ATOM 994 C C . PHE A 1 195 ? 188.677 148.387 150.517 1.00 92.86 195 PHE B C 1
ATOM 995 O O . PHE A 1 195 ? 188.404 148.626 151.697 1.00 103.07 195 PHE B O 1
ATOM 1003 N N . SER A 1 196 ? 189.149 149.328 149.698 1.00 92.16 196 SER B N 1
ATOM 1004 C CA . SER A 1 196 ? 189.384 150.681 150.194 1.00 88.53 196 SER B CA 1
ATOM 1005 C C . SER A 1 196 ? 188.085 151.338 150.644 1.00 93.82 196 SER B C 1
ATOM 1006 O O . SER A 1 196 ? 188.018 151.941 151.724 1.00 103.05 196 SER B O 1
ATOM 1009 N N . GLU A 1 197 ? 187.037 151.236 149.825 1.00 79.83 197 GLU B N 1
ATOM 1010 C CA . GLU A 1 197 ? 185.756 151.828 150.192 1.00 77.21 197 GLU B CA 1
ATOM 1011 C C . GLU A 1 197 ? 185.184 151.168 151.439 1.00 84.38 197 GLU B C 1
ATOM 1012 O O . GLU A 1 197 ? 184.637 151.846 152.316 1.00 89.72 197 GLU B O 1
ATOM 1018 N N . ALA A 1 198 ? 185.297 149.843 151.535 1.00 72.58 198 ALA B N 1
ATOM 1019 C CA . ALA A 1 198 ? 184.801 149.147 152.716 1.00 68.82 198 ALA B CA 1
ATOM 1020 C C . ALA A 1 198 ? 185.561 149.573 153.964 1.00 74.35 198 ALA B C 1
ATOM 1021 O O . ALA A 1 198 ? 184.970 149.718 155.040 1.00 88.01 198 ALA B O 1
ATOM 1023 N N . MET A 1 199 ? 186.876 149.758 153.848 1.00 78.08 199 MET B N 1
ATOM 1024 C CA . MET A 1 199 ? 187.660 150.212 154.991 1.00 73.04 199 MET B CA 1
ATOM 1025 C C . MET A 1 199 ? 187.264 151.622 155.404 1.00 76.12 199 MET B C 1
ATOM 1026 O O . MET A 1 199 ? 187.190 151.928 156.599 1.00 83.95 199 MET B O 1
ATOM 1031 N N . MET A 1 200 ? 187.011 152.498 154.431 1.00 71.82 200 MET B N 1
ATOM 1032 C CA . MET A 1 200 ? 186.511 153.829 154.765 1.00 69.76 200 MET B CA 1
ATOM 1033 C C . MET A 1 200 ? 185.174 153.739 155.490 1.00 82.01 200 MET B C 1
ATOM 1034 O O . MET A 1 200 ? 184.942 154.441 156.484 1.00 87.13 200 MET B O 1
ATOM 1039 N N . PHE A 1 201 ? 184.285 152.869 155.009 1.00 75.36 201 PHE B N 1
ATOM 1040 C CA . PHE A 1 201 ? 182.993 152.663 155.655 1.00 68.64 201 PHE B CA 1
ATOM 1041 C C . PHE A 1 201 ? 183.168 152.211 157.099 1.00 72.23 201 PHE B C 1
ATOM 1042 O O . PHE A 1 201 ? 182.529 152.742 158.016 1.00 77.36 201 PHE B O 1
ATOM 1050 N N . GLY A 1 202 ? 184.028 151.216 157.317 1.00 66.77 202 GLY B N 1
ATOM 1051 C CA . GLY A 1 202 ? 184.250 150.723 158.665 1.00 59.53 202 GLY B CA 1
ATOM 1052 C C . GLY A 1 202 ? 184.848 151.775 159.576 1.00 67.30 202 GLY B C 1
ATOM 1053 O O . GLY A 1 202 ? 184.456 151.900 160.739 1.00 87.16 202 GLY B O 1
ATOM 1054 N N . ALA A 1 203 ? 185.807 152.547 159.063 1.00 53.40 203 ALA B N 1
ATOM 1055 C CA . ALA A 1 203 ? 186.394 153.614 159.861 1.00 54.10 203 ALA B CA 1
ATOM 1056 C C . ALA A 1 203 ? 185.342 154.637 160.259 1.00 62.08 203 ALA B C 1
ATOM 1057 O O . ALA A 1 203 ? 185.335 155.123 161.395 1.00 67.26 203 ALA B O 1
ATOM 1059 N N . ILE A 1 204 ? 184.442 154.979 159.336 1.00 71.01 204 ILE B N 1
ATOM 1060 C CA . ILE A 1 204 ? 183.377 155.922 159.665 1.00 67.03 204 ILE B CA 1
ATOM 1061 C C . ILE A 1 204 ? 182.456 155.339 160.728 1.00 71.31 204 ILE B C 1
ATOM 1062 O O . ILE A 1 204 ? 182.061 156.029 161.675 1.00 77.98 204 ILE B O 1
ATOM 1067 N N . MET A 1 205 ? 182.096 154.062 160.591 1.00 79.84 205 MET B N 1
ATOM 1068 C CA . MET A 1 205 ? 181.122 153.455 161.492 1.00 77.52 205 MET B CA 1
ATOM 1069 C C . MET A 1 205 ? 181.710 153.006 162.823 1.00 86.24 205 MET B C 1
ATOM 1070 O O . MET A 1 205 ? 180.948 152.596 163.704 1.00 92.50 205 MET B O 1
ATOM 1075 N N . SER A 1 206 ? 183.026 153.061 162.997 1.00 81.42 206 SER B N 1
ATOM 1076 C CA . SER A 1 206 ? 183.650 152.596 164.227 1.00 71.66 206 SER B CA 1
ATOM 1077 C C . SER A 1 206 ? 183.893 153.710 165.239 1.00 77.95 206 SER B C 1
ATOM 1078 O O . SER A 1 206 ? 184.511 153.459 166.277 1.00 88.62 206 SER B O 1
ATOM 1081 N N . ALA A 1 207 ? 183.428 154.926 164.966 1.00 82.39 207 ALA B N 1
ATOM 1082 C CA . ALA A 1 207 ? 183.641 156.056 165.861 1.00 88.21 207 ALA B CA 1
ATOM 1083 C C . ALA A 1 207 ? 182.442 156.226 166.785 1.00 92.77 207 ALA B C 1
ATOM 1084 O O . ALA A 1 207 ? 181.295 156.226 166.329 1.00 93.53 207 ALA B O 1
ATOM 1086 N N . THR A 1 208 ? 182.711 156.376 168.079 1.00 102.40 208 THR B N 1
ATOM 1087 C CA . THR A 1 208 ? 181.677 156.471 169.098 1.00 102.87 208 THR B CA 1
ATOM 1088 C C . THR A 1 208 ? 181.734 157.830 169.787 1.00 102.23 208 THR B C 1
ATOM 1089 O O . THR A 1 208 ? 182.693 158.591 169.638 1.00 103.14 208 THR B O 1
ATOM 1093 N N . ASP A 1 209 ? 180.683 158.129 170.549 1.00 103.47 209 ASP B N 1
ATOM 1094 C CA . ASP A 1 209 ? 180.563 159.406 171.255 1.00 102.67 209 ASP B CA 1
ATOM 1095 C C . ASP A 1 209 ? 179.643 159.227 172.453 1.00 101.27 209 ASP B C 1
ATOM 1096 O O . ASP A 1 209 ? 178.463 159.596 172.419 1.00 101.28 209 ASP B O 1
ATOM 1101 N N . PRO A 1 210 ? 180.156 158.657 173.543 1.00 107.62 210 PRO B N 1
ATOM 1102 C CA . PRO A 1 210 ? 179.344 158.362 174.745 1.00 105.25 210 PRO B CA 1
ATOM 1103 C C . PRO A 1 210 ? 179.243 159.501 175.759 1.00 107.38 210 PRO B C 1
ATOM 1104 O O . PRO A 1 210 ? 179.932 159.550 176.779 1.00 110.69 210 PRO B O 1
ATOM 1108 N N . VAL A 1 211 ? 178.361 160.457 175.481 1.00 110.12 211 VAL B N 1
ATOM 1109 C CA . VAL A 1 211 ? 178.145 161.576 176.396 1.00 111.36 211 VAL B CA 1
ATOM 1110 C C . VAL A 1 211 ? 177.096 161.240 177.449 1.00 115.37 211 VAL B C 1
ATOM 1111 O O . VAL A 1 211 ? 177.322 161.422 178.649 1.00 117.38 211 VAL B O 1
ATOM 1115 N N . ALA A 1 212 ? 175.934 160.746 177.015 1.00 106.33 212 ALA B N 1
ATOM 1116 C CA . ALA A 1 212 ? 174.849 160.472 177.952 1.00 103.63 212 ALA B CA 1
ATOM 1117 C C . ALA A 1 212 ? 175.242 159.402 178.961 1.00 104.35 212 ALA B C 1
ATOM 1118 O O . ALA A 1 212 ? 174.927 159.514 180.152 1.00 106.13 212 ALA B O 1
ATOM 1120 N N . VAL A 1 213 ? 175.916 158.347 178.503 1.00 116.49 213 VAL B N 1
ATOM 1121 C CA . VAL A 1 213 ? 176.325 157.281 179.412 1.00 121.95 213 VAL B CA 1
ATOM 1122 C C . VAL A 1 213 ? 177.289 157.818 180.459 1.00 123.14 213 VAL B C 1
ATOM 1123 O O . VAL A 1 213 ? 177.189 157.487 181.647 1.00 125.81 213 VAL B O 1
ATOM 1127 N N . VAL A 1 214 ? 178.245 158.647 180.036 1.00 113.54 214 VAL B N 1
ATOM 1128 C CA . VAL A 1 214 ? 179.196 159.223 180.981 1.00 111.64 214 VAL B CA 1
ATOM 1129 C C . VAL A 1 214 ? 178.473 160.103 181.989 1.00 114.48 214 VAL B C 1
ATOM 1130 O O . VAL A 1 214 ? 178.763 160.063 183.191 1.00 117.50 214 VAL B O 1
ATOM 1134 N N . ALA A 1 215 ? 177.528 160.919 181.518 1.00 117.11 215 ALA B N 1
ATOM 1135 C CA . ALA A 1 215 ? 176.783 161.779 182.432 1.00 118.31 215 ALA B CA 1
ATOM 1136 C C . ALA A 1 215 ? 176.009 160.956 183.453 1.00 117.40 215 ALA B C 1
ATOM 1137 O O . ALA A 1 215 ? 175.998 161.282 184.647 1.00 116.54 215 ALA B O 1
ATOM 1139 N N . LEU A 1 216 ? 175.350 159.887 183.002 1.00 120.03 216 LEU B N 1
ATOM 1140 C CA . LEU A 1 216 ? 174.612 159.031 183.924 1.00 118.63 216 LEU B CA 1
ATOM 1141 C C . LEU A 1 216 ? 175.546 158.399 184.947 1.00 120.05 216 LEU B C 1
ATOM 1142 O O . LEU A 1 216 ? 175.273 158.417 186.153 1.00 122.85 216 LEU B O 1
ATOM 1147 N N . LEU A 1 217 ? 176.666 157.843 184.484 1.00 123.40 217 LEU B N 1
ATOM 1148 C CA . LEU A 1 217 ? 177.597 157.204 185.406 1.00 121.79 217 LEU B CA 1
ATOM 1149 C C . LEU A 1 217 ? 178.117 158.201 186.431 1.00 124.38 217 LEU B C 1
ATOM 1150 O O . LEU A 1 217 ? 178.278 157.865 187.610 1.00 126.73 217 LEU B O 1
ATOM 1155 N N . LYS A 1 218 ? 178.384 159.434 186.001 1.00 141.00 218 LYS B N 1
ATOM 1156 C CA . LYS A 1 218 ? 178.853 160.452 186.933 1.00 143.40 218 LYS B CA 1
ATOM 1157 C C . LYS A 1 218 ? 177.780 160.798 187.957 1.00 145.31 218 LYS B C 1
ATOM 1158 O O . LYS A 1 218 ? 178.053 160.861 189.161 1.00 144.17 218 LYS B O 1
ATOM 1164 N N . ASP A 1 219 ? 176.545 161.023 187.499 1.00 154.20 219 ASP B N 1
ATOM 1165 C CA . ASP A 1 219 ? 175.512 161.498 188.416 1.00 154.05 219 ASP B CA 1
ATOM 1166 C C . ASP A 1 219 ? 175.106 160.416 189.413 1.00 152.39 219 ASP B C 1
ATOM 1167 O O . ASP A 1 219 ? 174.865 160.713 190.589 1.00 151.34 219 ASP B O 1
ATOM 1172 N N . LEU A 1 220 ? 175.027 159.157 188.972 1.00 139.46 220 LEU B N 1
ATOM 1173 C CA . LEU A 1 220 ? 174.763 158.082 189.925 1.00 138.54 220 LEU B CA 1
ATOM 1174 C C . LEU A 1 220 ? 175.936 157.822 190.859 1.00 138.69 220 LEU B C 1
ATOM 1175 O O . LEU A 1 220 ? 175.780 157.061 191.820 1.00 140.01 220 LEU B O 1
ATOM 1180 N N . GLY A 1 221 ? 177.093 158.423 190.605 1.00 142.27 221 GLY B N 1
ATOM 1181 C CA . GLY A 1 221 ? 178.221 158.267 191.509 1.00 143.43 221 GLY B CA 1
ATOM 1182 C C . GLY A 1 221 ? 178.715 156.844 191.642 1.00 144.84 221 GLY B C 1
ATOM 1183 O O . GLY A 1 221 ? 178.976 156.382 192.760 1.00 142.18 221 GLY B O 1
ATOM 1184 N N . ALA A 1 222 ? 178.851 156.134 190.525 1.00 157.99 222 ALA B N 1
ATOM 1185 C CA . ALA A 1 222 ? 179.325 154.758 190.530 1.00 156.84 222 ALA B CA 1
ATOM 1186 C C . ALA A 1 222 ? 180.411 154.586 189.479 1.00 156.43 222 ALA B C 1
ATOM 1187 O O . ALA A 1 222 ? 180.224 154.969 188.320 1.00 155.08 222 ALA B O 1
ATOM 1189 N N . SER A 1 223 ? 181.542 154.010 189.888 1.00 148.89 223 SER B N 1
ATOM 1190 C CA . SER A 1 223 ? 182.614 153.611 188.977 1.00 147.97 223 SER B CA 1
ATOM 1191 C C . SER A 1 223 ? 183.136 154.807 188.174 1.00 147.55 223 SER B C 1
ATOM 1192 O O . SER A 1 223 ? 183.006 154.886 186.951 1.00 148.01 223 SER B O 1
ATOM 1195 N N . LYS A 1 224 ? 183.738 155.746 188.907 1.00 148.42 224 LYS B N 1
ATOM 1196 C CA . LYS A 1 224 ? 184.399 156.873 188.253 1.00 151.96 224 LYS B CA 1
ATOM 1197 C C . LYS A 1 224 ? 185.431 156.390 187.243 1.00 151.51 224 LYS B C 1
ATOM 1198 O O . LYS A 1 224 ? 185.525 156.927 186.131 1.00 153.68 224 LYS B O 1
ATOM 1204 N N . GLN A 1 225 ? 186.218 155.378 187.613 1.00 135.80 225 GLN B N 1
ATOM 1205 C CA . GLN A 1 225 ? 187.187 154.830 186.674 1.00 134.55 225 GLN B CA 1
ATOM 1206 C C . GLN A 1 225 ? 186.507 154.334 185.406 1.00 137.47 225 GLN B C 1
ATOM 1207 O O . GLN A 1 225 ? 187.080 154.437 184.318 1.00 139.20 225 GLN B O 1
ATOM 1213 N N . LEU A 1 226 ? 185.285 153.812 185.520 1.00 115.61 226 LEU B N 1
ATOM 1214 C CA . LEU A 1 226 ? 184.558 153.370 184.334 1.00 110.44 226 LEU B CA 1
ATOM 1215 C C . LEU A 1 226 ? 184.273 154.539 183.399 1.00 114.78 226 LEU B C 1
ATOM 1216 O O . LEU A 1 226 ? 184.489 154.448 182.183 1.00 118.65 226 LEU B O 1
ATOM 1221 N N . GLY A 1 227 ? 183.784 155.650 183.950 1.00 110.01 227 GLY B N 1
ATOM 1222 C CA . GLY A 1 227 ? 183.530 156.817 183.124 1.00 108.70 227 GLY B CA 1
ATOM 1223 C C . GLY A 1 227 ? 184.793 157.355 182.482 1.00 109.36 227 GLY B C 1
ATOM 1224 O O . GLY A 1 227 ? 184.797 157.722 181.303 1.00 114.94 227 GLY B O 1
ATOM 1225 N N . THR A 1 228 ? 185.884 157.409 183.248 1.00 111.85 228 THR B N 1
ATOM 1226 C CA . THR A 1 228 ? 187.146 157.876 182.685 1.00 116.07 228 THR B CA 1
ATOM 1227 C C . THR A 1 228 ? 187.615 156.963 181.559 1.00 116.99 228 THR B C 1
ATOM 1228 O O . THR A 1 228 ? 188.096 157.437 180.522 1.00 120.95 228 THR B O 1
ATOM 1232 N N . ILE A 1 229 ? 187.481 155.650 181.746 1.00 97.66 229 ILE B N 1
ATOM 1233 C CA . ILE A 1 229 ? 187.876 154.701 180.711 1.00 98.69 229 ILE B CA 1
ATOM 1234 C C . ILE A 1 229 ? 187.059 154.931 179.450 1.00 100.64 229 ILE B C 1
ATOM 1235 O O . ILE A 1 229 ? 187.595 154.957 178.335 1.00 110.55 229 ILE B O 1
ATOM 1240 N N . ILE A 1 230 ? 185.745 155.096 179.607 1.00 85.28 230 ILE B N 1
ATOM 1241 C CA . ILE A 1 230 ? 184.890 155.305 178.443 1.00 89.08 230 ILE B CA 1
ATOM 1242 C C . ILE A 1 230 ? 185.288 156.580 177.712 1.00 93.49 230 ILE B C 1
ATOM 1243 O O . ILE A 1 230 ? 185.392 156.601 176.479 1.00 99.66 230 ILE B O 1
ATOM 1248 N N . GLU A 1 231 ? 185.519 157.662 178.458 1.00 98.16 231 GLU B N 1
ATOM 1249 C CA . GLU A 1 231 ? 185.871 158.930 177.827 1.00 100.38 231 GLU B CA 1
ATOM 1250 C C . GLU A 1 231 ? 187.189 158.823 177.068 1.00 105.47 231 GLU B C 1
ATOM 1251 O O . GLU A 1 231 ? 187.301 159.272 175.919 1.00 111.03 231 GLU B O 1
ATOM 1257 N N . GLY A 1 232 ? 188.205 158.227 177.697 1.00 92.50 232 GLY B N 1
ATOM 1258 C CA . GLY A 1 232 ? 189.487 158.087 177.028 1.00 94.27 232 GLY B CA 1
ATOM 1259 C C . GLY A 1 232 ? 189.402 157.219 175.788 1.00 100.99 232 GLY B C 1
ATOM 1260 O O . GLY A 1 232 ? 189.992 157.537 174.748 1.00 111.94 232 GLY B O 1
ATOM 1261 N N . GLU A 1 233 ? 188.671 156.106 175.880 1.00 97.06 233 GLU B N 1
ATOM 1262 C CA . GLU A 1 233 ? 188.504 155.246 174.718 1.00 97.23 233 GLU B CA 1
ATOM 1263 C C . GLU A 1 233 ? 187.812 155.991 173.589 1.00 103.97 233 GLU B C 1
ATOM 1264 O O . GLU A 1 233 ? 188.209 155.871 172.428 1.00 111.11 233 GLU B O 1
ATOM 1270 N N . SER A 1 234 ? 186.778 156.771 173.909 1.00 93.20 234 SER B N 1
ATOM 1271 C CA . SER A 1 234 ? 186.091 157.533 172.871 1.00 95.25 234 SER B CA 1
ATOM 1272 C C . SER A 1 234 ? 187.030 158.531 172.206 1.00 96.42 234 SER B C 1
ATOM 1273 O O . SER A 1 234 ? 187.032 158.672 170.977 1.00 103.44 234 SER B O 1
ATOM 1276 N N . LEU A 1 235 ? 187.838 159.233 173.002 1.00 78.77 235 LEU B N 1
ATOM 1277 C CA . LEU A 1 235 ? 188.759 160.215 172.435 1.00 77.93 235 LEU B CA 1
ATOM 1278 C C . LEU A 1 235 ? 189.751 159.554 171.483 1.00 79.17 235 LEU B C 1
ATOM 1279 O O . LEU A 1 235 ? 189.924 159.988 170.331 1.00 86.67 235 LEU B O 1
ATOM 1284 N N . LEU A 1 236 ? 190.414 158.493 171.948 1.00 70.63 236 LEU B N 1
ATOM 1285 C CA . LEU A 1 236 ? 191.397 157.823 171.104 1.00 73.07 236 LEU B CA 1
ATOM 1286 C C . LEU A 1 236 ? 190.740 157.219 169.870 1.00 80.41 236 LEU B C 1
ATOM 1287 O O . LEU A 1 236 ? 191.322 157.226 168.777 1.00 85.75 236 LEU B O 1
ATOM 1292 N N . ASN A 1 237 ? 189.526 156.686 170.026 1.00 94.12 237 ASN B N 1
ATOM 1293 C CA . ASN A 1 237 ? 188.806 156.130 168.890 1.00 92.50 237 ASN B CA 1
ATOM 1294 C C . ASN A 1 237 ? 188.539 157.194 167.840 1.00 97.30 237 ASN B C 1
ATOM 1295 O O . ASN A 1 237 ? 188.733 156.956 166.645 1.00 100.72 237 ASN B O 1
ATOM 1300 N N . ASP A 1 238 ? 188.094 158.377 168.266 1.00 101.52 238 ASP B N 1
ATOM 1301 C CA . ASP A 1 238 ? 187.852 159.451 167.310 1.00 96.61 238 ASP B CA 1
ATOM 1302 C C . ASP A 1 238 ? 189.131 159.812 166.568 1.00 96.76 238 ASP B C 1
ATOM 1303 O O . ASP A 1 238 ? 189.140 159.933 165.335 1.00 102.71 238 ASP B O 1
ATOM 1308 N N . GLY A 1 239 ? 190.231 159.974 167.305 1.00 81.48 239 GLY B N 1
ATOM 1309 C CA . GLY A 1 239 ? 191.479 160.344 166.650 1.00 83.05 239 GLY B CA 1
ATOM 1310 C C . GLY A 1 239 ? 191.923 159.319 165.621 1.00 78.94 239 GLY B C 1
ATOM 1311 O O . GLY A 1 239 ? 192.230 159.656 164.469 1.00 81.21 239 GLY B O 1
ATOM 1312 N N . CYS A 1 240 ? 191.937 158.045 166.013 1.00 83.76 240 CYS B N 1
ATOM 1313 C CA . CYS A 1 240 ? 192.421 157.010 165.107 1.00 88.86 240 CYS B CA 1
ATOM 1314 C C . CYS A 1 240 ? 191.475 156.817 163.928 1.00 91.99 240 CYS B C 1
ATOM 1315 O O . CYS A 1 240 ? 191.921 156.549 162.804 1.00 91.66 240 CYS B O 1
ATOM 1318 N N . ALA A 1 241 ? 190.167 156.946 164.158 1.00 79.89 241 ALA B N 1
ATOM 1319 C CA . ALA A 1 241 ? 189.215 156.840 163.062 1.00 70.61 241 ALA B CA 1
ATOM 1320 C C . ALA A 1 241 ? 189.432 157.947 162.046 1.00 75.16 241 ALA B C 1
ATOM 1321 O O . ALA A 1 241 ? 189.402 157.700 160.835 1.00 83.61 241 ALA B O 1
ATOM 1323 N N . ILE A 1 242 ? 189.661 159.175 162.514 1.00 72.02 242 ILE B N 1
ATOM 1324 C CA . ILE A 1 242 ? 189.929 160.261 161.577 1.00 68.99 242 ILE B CA 1
ATOM 1325 C C . ILE A 1 242 ? 191.200 159.978 160.789 1.00 76.17 242 ILE B C 1
ATOM 1326 O O . ILE A 1 242 ? 191.258 160.203 159.574 1.00 80.11 242 ILE B O 1
ATOM 1331 N N . VAL A 1 243 ? 192.239 159.478 161.463 1.00 82.09 243 VAL B N 1
ATOM 1332 C CA . VAL A 1 243 ? 193.493 159.195 160.764 1.00 77.89 243 VAL B CA 1
ATOM 1333 C C . VAL A 1 243 ? 193.272 158.166 159.658 1.00 80.31 243 VAL B C 1
ATOM 1334 O O . VAL A 1 243 ? 193.688 158.359 158.505 1.00 84.17 243 VAL B O 1
ATOM 1338 N N . ILE A 1 244 ? 192.613 157.055 159.993 1.00 64.93 244 ILE B N 1
ATOM 1339 C CA . ILE A 1 244 ? 192.416 155.988 159.014 1.00 66.67 244 ILE B CA 1
ATOM 1340 C C . ILE A 1 244 ? 191.530 156.465 157.871 1.00 67.36 244 ILE B C 1
ATOM 1341 O O . ILE A 1 244 ? 191.764 156.134 156.699 1.00 67.55 244 ILE B O 1
ATOM 1346 N N . PHE A 1 245 ? 190.488 157.237 158.190 1.00 65.88 245 PHE B N 1
ATOM 1347 C CA . PHE A 1 245 ? 189.619 157.749 157.142 1.00 65.52 245 PHE B CA 1
ATOM 1348 C C . PHE A 1 245 ? 190.383 158.660 156.197 1.00 77.26 245 PHE B C 1
ATOM 1349 O O . PHE A 1 245 ? 190.185 158.603 154.982 1.00 82.77 245 PHE B O 1
ATOM 1357 N N . ASN A 1 246 ? 191.253 159.518 156.732 1.00 89.88 246 ASN B N 1
ATOM 1358 C CA . ASN A 1 246 ? 192.057 160.372 155.865 1.00 82.83 246 ASN B CA 1
ATOM 1359 C C . ASN A 1 246 ? 192.940 159.533 154.952 1.00 86.69 246 ASN B C 1
ATOM 1360 O O . ASN A 1 246 ? 193.032 159.790 153.743 1.00 92.51 246 ASN B O 1
ATOM 1365 N N . VAL A 1 247 ? 193.590 158.513 155.514 1.00 85.68 247 VAL B N 1
ATOM 1366 C CA . VAL A 1 247 ? 194.473 157.673 154.707 1.00 85.70 247 VAL B CA 1
ATOM 1367 C C . VAL A 1 247 ? 193.702 157.054 153.548 1.00 89.19 247 VAL B C 1
ATOM 1368 O O . VAL A 1 247 ? 194.106 157.149 152.381 1.00 97.30 247 VAL B O 1
ATOM 1372 N N . PHE A 1 248 ? 192.561 156.432 153.846 1.00 81.18 248 PHE B N 1
ATOM 1373 C CA . PHE A 1 248 ? 191.854 155.714 152.791 1.00 79.67 248 PHE B CA 1
ATOM 1374 C C . PHE A 1 248 ? 191.131 156.658 151.837 1.00 80.09 248 PHE B C 1
ATOM 1375 O O . PHE A 1 248 ? 190.953 156.324 150.662 1.00 87.58 248 PHE B O 1
ATOM 1383 N N . MET A 1 249 ? 190.725 157.840 152.302 1.00 86.77 249 MET B N 1
ATOM 1384 C CA . MET A 1 249 ? 190.152 158.824 151.393 1.00 90.70 249 MET B CA 1
ATOM 1385 C C . MET A 1 249 ? 191.189 159.304 150.390 1.00 96.65 249 MET B C 1
ATOM 1386 O O . MET A 1 249 ? 190.893 159.441 149.196 1.00 101.27 249 MET B O 1
ATOM 1391 N N . LYS A 1 250 ? 192.414 159.566 150.852 1.00 94.84 250 LYS B N 1
ATOM 1392 C CA . LYS A 1 250 ? 193.482 159.895 149.914 1.00 92.27 250 LYS B CA 1
ATOM 1393 C C . LYS A 1 250 ? 193.737 158.738 148.959 1.00 95.75 250 LYS B C 1
ATOM 1394 O O . LYS A 1 250 ? 193.973 158.949 147.764 1.00 102.51 250 LYS B O 1
ATOM 1400 N N . MET A 1 251 ? 193.691 157.506 149.468 1.00 96.03 251 MET B N 1
ATOM 1401 C CA . MET A 1 251 ? 193.911 156.349 148.606 1.00 92.64 251 MET B CA 1
ATOM 1402 C C . MET A 1 251 ? 192.844 156.246 147.521 1.00 91.14 251 MET B C 1
ATOM 1403 O O . MET A 1 251 ? 193.142 155.869 146.382 1.00 95.40 251 MET B O 1
ATOM 1408 N N . VAL A 1 252 ? 191.596 156.565 147.855 1.00 85.07 252 VAL B N 1
ATOM 1409 C CA . VAL A 1 252 ? 190.479 156.337 146.944 1.00 83.15 252 VAL B CA 1
ATOM 1410 C C . VAL A 1 252 ? 190.300 157.504 145.982 1.00 87.22 252 VAL B C 1
ATOM 1411 O O . VAL A 1 252 ? 190.402 157.336 144.763 1.00 91.18 252 VAL B O 1
ATOM 1415 N N . PHE A 1 253 ? 190.025 158.695 146.517 1.00 92.74 253 PHE B N 1
ATOM 1416 C CA . PHE A 1 253 ? 189.630 159.816 145.673 1.00 90.63 253 PHE B CA 1
ATOM 1417 C C . PHE A 1 253 ? 190.801 160.531 145.013 1.00 99.44 253 PHE B C 1
ATOM 1418 O O . PHE A 1 253 ? 190.578 161.306 144.077 1.00 100.57 253 PHE B O 1
ATOM 1426 N N . PHE A 1 254 ? 192.031 160.304 145.466 1.00 111.92 254 PHE B N 1
ATOM 1427 C CA . PHE A 1 254 ? 193.217 160.931 144.885 1.00 102.77 254 PHE B CA 1
ATOM 1428 C C . PHE A 1 254 ? 194.291 159.875 144.662 1.00 103.97 254 PHE B C 1
ATOM 1429 O O . PHE A 1 254 ? 195.312 159.849 145.360 1.00 109.08 254 PHE B O 1
ATOM 1437 N N . PRO A 1 255 ? 194.090 158.983 143.695 1.00 107.94 255 PRO B N 1
ATOM 1438 C CA . PRO A 1 255 ? 195.131 157.996 143.387 1.00 110.49 255 PRO B CA 1
ATOM 1439 C C . PRO A 1 255 ? 196.427 158.687 142.990 1.00 119.00 255 PRO B C 1
ATOM 1440 O O . PRO A 1 255 ? 196.424 159.673 142.251 1.00 119.79 255 PRO B O 1
ATOM 1444 N N . GLN A 1 256 ? 197.545 158.151 143.484 1.00 141.91 256 GLN B N 1
ATOM 1445 C CA . GLN A 1 256 ? 198.862 158.766 143.288 1.00 142.05 256 GLN B CA 1
ATOM 1446 C C . GLN A 1 256 ? 199.868 157.667 142.951 1.00 144.27 256 GLN B C 1
ATOM 1447 O O . GLN A 1 256 ? 200.490 157.089 143.847 1.00 145.31 256 GLN B O 1
ATOM 1453 N N . LEU A 1 257 ? 200.024 157.396 141.663 1.00 168.95 257 LEU B N 1
ATOM 1454 C CA . LEU A 1 257 ? 201.041 156.476 141.145 1.00 170.24 257 LEU B CA 1
ATOM 1455 C C . LEU A 1 257 ? 201.031 155.189 141.974 1.00 171.09 257 LEU B C 1
ATOM 1456 O O . LEU A 1 257 ? 199.994 154.791 142.515 1.00 172.05 257 LEU B O 1
ATOM 1461 N N . THR A 1 258 ? 202.179 154.527 142.078 1.00 173.26 258 THR B N 1
ATOM 1462 C CA . THR A 1 258 ? 202.308 153.306 142.856 1.00 173.66 258 THR B CA 1
ATOM 1463 C C . THR A 1 258 ? 202.615 153.655 144.312 1.00 173.48 258 THR B C 1
ATOM 1464 O O . THR A 1 258 ? 202.596 154.822 144.712 1.00 172.69 258 THR B O 1
ATOM 1468 N N . SER A 1 259 ? 202.906 152.637 145.122 1.00 168.43 259 SER B N 1
ATOM 1469 C CA . SER A 1 259 ? 203.203 152.808 146.544 1.00 167.91 259 SER B CA 1
ATOM 1470 C C . SER A 1 259 ? 204.485 152.042 146.861 1.00 168.55 259 SER B C 1
ATOM 1471 O O . SER A 1 259 ? 204.438 150.870 147.243 1.00 168.67 259 SER B O 1
ATOM 1474 N N . THR A 1 260 ? 205.626 152.706 146.705 1.00 173.88 260 THR B N 1
ATOM 1475 C CA . THR A 1 260 ? 206.897 152.090 147.052 1.00 172.66 260 THR B CA 1
ATOM 1476 C C . THR A 1 260 ? 206.976 151.845 148.555 1.00 173.76 260 THR B C 1
ATOM 1477 O O . THR A 1 260 ? 206.365 152.556 149.357 1.00 175.18 260 THR B O 1
ATOM 1481 N N . VAL A 1 261 ? 207.740 150.819 148.933 1.00 180.05 261 VAL B N 1
ATOM 1482 C CA . VAL A 1 261 ? 207.853 150.463 150.345 1.00 181.34 261 VAL B CA 1
ATOM 1483 C C . VAL A 1 261 ? 208.439 151.623 151.140 1.00 182.18 261 VAL B C 1
ATOM 1484 O O . VAL A 1 261 ? 207.947 151.971 152.220 1.00 182.37 261 VAL B O 1
ATOM 1488 N N . GLY A 1 262 ? 209.499 152.240 150.617 1.00 179.23 262 GLY B N 1
ATOM 1489 C CA . GLY A 1 262 ? 210.118 153.348 151.328 1.00 178.15 262 GLY B CA 1
ATOM 1490 C C . GLY A 1 262 ? 209.186 154.534 151.480 1.00 178.35 262 GLY B C 1
ATOM 1491 O O . GLY A 1 262 ? 209.083 155.129 152.557 1.00 178.45 262 GLY B O 1
ATOM 1492 N N . GLN A 1 263 ? 208.493 154.898 150.398 1.00 172.82 263 GLN B N 1
ATOM 1493 C CA . GLN A 1 263 ? 207.579 156.032 150.468 1.00 171.76 263 GLN B CA 1
ATOM 1494 C C . GLN A 1 263 ? 206.456 155.769 151.461 1.00 172.78 263 GLN B C 1
ATOM 1495 O O . GLN A 1 263 ? 206.100 156.648 152.253 1.00 174.72 263 GLN B O 1
ATOM 1501 N N . ASN A 1 264 ? 205.888 154.561 151.439 1.00 161.42 264 ASN B N 1
ATOM 1502 C CA . ASN A 1 264 ? 204.809 154.239 152.367 1.00 160.59 264 ASN B CA 1
ATOM 1503 C C . ASN A 1 264 ? 205.299 154.236 153.809 1.00 160.08 264 ASN B C 1
ATOM 1504 O O . ASN A 1 264 ? 204.601 154.719 154.709 1.00 160.37 264 ASN B O 1
ATOM 1509 N N . VAL A 1 265 ? 206.491 153.688 154.053 1.00 152.97 265 VAL B N 1
ATOM 1510 C CA . VAL A 1 265 ? 207.022 153.672 155.412 1.00 152.77 265 VAL B CA 1
ATOM 1511 C C . VAL A 1 265 ? 207.247 155.093 155.906 1.00 152.36 265 VAL B C 1
ATOM 1512 O O . VAL A 1 265 ? 206.916 155.428 157.051 1.00 153.08 265 VAL B O 1
ATOM 1516 N N . LEU A 1 266 ? 207.806 155.956 155.054 1.00 150.14 266 LEU B N 1
ATOM 1517 C CA . LEU A 1 266 ? 208.014 157.344 155.450 1.00 151.35 266 LEU B CA 1
ATOM 1518 C C . LEU A 1 266 ? 206.688 158.044 155.714 1.00 151.31 266 LEU B C 1
ATOM 1519 O O . LEU A 1 266 ? 206.564 158.813 156.673 1.00 153.40 266 LEU B O 1
ATOM 1524 N N . TYR A 1 267 ? 205.685 157.794 154.870 1.00 132.21 267 TYR B N 1
ATOM 1525 C CA . TYR A 1 267 ? 204.381 158.417 155.060 1.00 128.95 267 TYR B CA 1
ATOM 1526 C C . TYR A 1 267 ? 203.755 157.992 156.381 1.00 127.84 267 TYR B C 1
ATOM 1527 O O . TYR A 1 267 ? 203.225 158.827 157.126 1.00 130.83 267 TYR B O 1
ATOM 1536 N N . PHE A 1 268 ? 203.808 156.696 156.690 1.00 124.83 268 PHE B N 1
ATOM 1537 C CA . PHE A 1 268 ? 203.262 156.220 157.955 1.00 125.26 268 PHE B CA 1
ATOM 1538 C C . PHE A 1 268 ? 204.013 156.824 159.132 1.00 122.83 268 PHE B C 1
ATOM 1539 O O . PHE A 1 268 ? 203.402 157.295 160.097 1.00 124.82 268 PHE B O 1
ATOM 1547 N N . LEU A 1 269 ? 205.347 156.809 159.074 1.00 112.62 269 LEU B N 1
ATOM 1548 C CA . LEU A 1 269 ? 206.135 157.372 160.164 1.00 112.82 269 LEU B CA 1
ATOM 1549 C C . LEU A 1 269 ? 205.769 158.830 160.392 1.00 111.16 269 LEU B C 1
ATOM 1550 O O . LEU A 1 269 ? 205.515 159.250 161.527 1.00 114.24 269 LEU B O 1
ATOM 1555 N N . GLN A 1 270 ? 205.717 159.613 159.315 1.00 106.65 270 GLN B N 1
ATOM 1556 C CA . GLN A 1 270 ? 205.316 161.008 159.426 1.00 107.36 270 GLN B CA 1
ATOM 1557 C C . GLN A 1 270 ? 203.961 161.125 160.108 1.00 109.75 270 GLN B C 1
ATOM 1558 O O . GLN A 1 270 ? 203.854 161.659 161.217 1.00 112.77 270 GLN B O 1
ATOM 1564 N N . VAL A 1 271 ? 202.922 160.573 159.479 1.00 101.39 271 VAL B N 1
ATOM 1565 C CA . VAL A 1 271 ? 201.558 160.792 159.950 1.00 96.16 271 VAL B CA 1
ATOM 1566 C C . VAL A 1 271 ? 201.373 160.304 161.380 1.00 98.50 271 VAL B C 1
ATOM 1567 O O . VAL A 1 271 ? 200.558 160.858 162.128 1.00 98.96 271 VAL B O 1
ATOM 1571 N N . ALA A 1 272 ? 202.113 159.275 161.793 1.00 105.10 272 ALA B N 1
ATOM 1572 C CA . ALA A 1 272 ? 201.873 158.664 163.091 1.00 99.12 272 ALA B CA 1
ATOM 1573 C C . ALA A 1 272 ? 202.779 159.179 164.200 1.00 100.65 272 ALA B C 1
ATOM 1574 O O . ALA A 1 272 ? 202.456 158.976 165.375 1.00 105.39 272 ALA B O 1
ATOM 1576 N N . VAL A 1 273 ? 203.895 159.835 163.877 1.00 101.60 273 VAL B N 1
ATOM 1577 C CA . VAL A 1 273 ? 204.840 160.310 164.880 1.00 97.39 273 VAL B CA 1
ATOM 1578 C C . VAL A 1 273 ? 204.925 161.832 164.899 1.00 99.21 273 VAL B C 1
ATOM 1579 O O . VAL A 1 273 ? 204.846 162.454 165.963 1.00 102.44 273 VAL B O 1
ATOM 1583 N N . ALA A 1 274 ? 205.091 162.452 163.729 1.00 87.37 274 ALA B N 1
ATOM 1584 C CA . ALA A 1 274 ? 205.304 163.893 163.696 1.00 84.99 274 ALA B CA 1
ATOM 1585 C C . ALA A 1 274 ? 204.124 164.667 164.267 1.00 93.31 274 ALA B C 1
ATOM 1586 O O . ALA A 1 274 ? 204.295 165.818 164.682 1.00 101.93 274 ALA B O 1
ATOM 1588 N N . GLY A 1 275 ? 202.937 164.071 164.299 1.00 81.94 275 GLY B N 1
ATOM 1589 C CA . GLY A 1 275 ? 201.773 164.733 164.833 1.00 77.51 275 GLY B CA 1
ATOM 1590 C C . GLY A 1 275 ? 201.905 165.013 166.314 1.00 84.07 275 GLY B C 1
ATOM 1591 O O . GLY A 1 275 ? 201.887 166.165 166.763 1.00 96.74 275 GLY B O 1
ATOM 1592 N N . PRO A 1 276 ? 202.029 163.948 167.108 1.00 80.60 276 PRO B N 1
ATOM 1593 C CA . PRO A 1 276 ? 202.191 164.145 168.555 1.00 84.25 276 PRO B CA 1
ATOM 1594 C C . PRO A 1 276 ? 203.387 165.007 168.911 1.00 88.10 276 PRO B C 1
ATOM 1595 O O . PRO A 1 276 ? 203.311 165.791 169.861 1.00 91.55 276 PRO B O 1
ATOM 1599 N N . LEU A 1 277 ? 204.492 164.894 168.172 1.00 83.45 277 LEU B N 1
ATOM 1600 C CA . LEU A 1 277 ? 205.663 165.716 168.466 1.00 81.86 277 LEU B CA 1
ATOM 1601 C C . LEU A 1 277 ? 205.367 167.195 168.239 1.00 88.31 277 LEU B C 1
ATOM 1602 O O . LEU A 1 277 ? 205.713 168.048 169.068 1.00 99.27 277 LEU B O 1
ATOM 1607 N N . TRP A 1 278 ? 204.734 167.516 167.110 1.00 69.00 278 TRP B N 1
ATOM 1608 C CA . TRP A 1 278 ? 204.371 168.898 166.823 1.00 62.39 278 TRP B CA 1
ATOM 1609 C C . TRP A 1 278 ? 203.421 169.439 167.882 1.00 65.76 278 TRP B C 1
ATOM 1610 O O . TRP A 1 278 ? 203.594 170.563 168.376 1.00 76.35 278 TRP B O 1
ATOM 1621 N N . GLY A 1 279 ? 202.423 168.640 168.261 1.00 65.57 279 GLY B N 1
ATOM 1622 C CA . GLY A 1 279 ? 201.513 169.065 169.309 1.00 67.11 279 GLY B CA 1
ATOM 1623 C C . GLY A 1 279 ? 202.218 169.296 170.630 1.00 68.62 279 GLY B C 1
ATOM 1624 O O . GLY A 1 279 ? 201.925 170.260 171.339 1.00 78.33 279 GLY B O 1
ATOM 1625 N N . TYR A 1 280 ? 203.155 168.415 170.980 1.00 77.37 280 TYR B N 1
ATOM 1626 C CA . TYR A 1 280 ? 203.892 168.563 172.229 1.00 82.31 280 TYR B CA 1
ATOM 1627 C C . TYR A 1 280 ? 204.714 169.844 172.237 1.00 83.23 280 TYR B C 1
ATOM 1628 O O . TYR A 1 280 ? 204.729 170.575 173.235 1.00 88.42 280 TYR B O 1
ATOM 1637 N N . ALA A 1 281 ? 205.410 170.131 171.137 1.00 69.65 281 ALA B N 1
ATOM 1638 C CA . ALA A 1 281 ? 206.198 171.358 171.073 1.00 67.24 281 ALA B CA 1
ATOM 1639 C C . ALA A 1 281 ? 205.305 172.586 171.203 1.00 75.56 281 ALA B C 1
ATOM 1640 O O . ALA A 1 281 ? 205.606 173.518 171.966 1.00 83.26 281 ALA B O 1
ATOM 1642 N N . VAL A 1 282 ? 204.191 172.600 170.468 1.00 69.91 282 VAL B N 1
ATOM 1643 C CA . VAL A 1 282 ? 203.289 173.746 170.535 1.00 64.64 282 VAL B CA 1
ATOM 1644 C C . VAL A 1 282 ? 202.747 173.912 171.947 1.00 69.73 282 VAL B C 1
ATOM 1645 O O . VAL A 1 282 ? 202.650 175.032 172.462 1.00 72.32 282 VAL B O 1
ATOM 1649 N N . ALA A 1 283 ? 202.378 172.804 172.592 1.00 68.12 283 ALA B N 1
ATOM 1650 C CA . ALA A 1 283 ? 201.843 172.876 173.946 1.00 64.30 283 ALA B CA 1
ATOM 1651 C C . ALA A 1 283 ? 202.879 173.411 174.922 1.00 71.29 283 ALA B C 1
ATOM 1652 O O . ALA A 1 283 ? 202.558 174.228 175.790 1.00 82.74 283 ALA B O 1
ATOM 1654 N N . LYS A 1 284 ? 204.127 172.957 174.804 1.00 71.63 284 LYS B N 1
ATOM 1655 C CA . LYS A 1 284 ? 205.170 173.463 175.690 1.00 76.89 284 LYS B CA 1
ATOM 1656 C C . LYS A 1 284 ? 205.336 174.967 175.525 1.00 79.40 284 LYS B C 1
ATOM 1657 O O . LYS A 1 284 ? 205.378 175.714 176.513 1.00 82.83 284 LYS B O 1
ATOM 1663 N N . VAL A 1 285 ? 205.410 175.435 174.278 1.00 64.04 285 VAL B N 1
ATOM 1664 C CA . VAL A 1 285 ? 205.606 176.865 174.047 1.00 62.42 285 VAL B CA 1
ATOM 1665 C C . VAL A 1 285 ? 204.426 177.662 174.595 1.00 71.39 285 VAL B C 1
ATOM 1666 O O . VAL A 1 285 ? 204.602 178.692 175.262 1.00 84.23 285 VAL B O 1
ATOM 1670 N N . THR A 1 286 ? 203.204 177.202 174.317 1.00 70.90 286 THR B N 1
ATOM 1671 C CA . THR A 1 286 ? 202.026 177.943 174.756 1.00 66.56 286 THR B CA 1
ATOM 1672 C C . THR A 1 286 ? 201.927 177.976 176.274 1.00 65.29 286 THR B C 1
ATOM 1673 O O . THR A 1 286 ? 201.566 179.006 176.850 1.00 71.81 286 THR B O 1
ATOM 1677 N N . VAL A 1 287 ? 202.229 176.861 176.942 1.00 66.78 287 VAL B N 1
ATOM 1678 C CA . VAL A 1 287 ? 202.194 176.846 178.401 1.00 67.35 287 VAL B CA 1
ATOM 1679 C C . VAL A 1 287 ? 203.236 177.799 178.966 1.00 73.43 287 VAL B C 1
ATOM 1680 O O . VAL A 1 287 ? 202.971 178.536 179.925 1.00 76.37 287 VAL B O 1
ATOM 1684 N N . PHE A 1 288 ? 204.441 177.796 178.391 1.00 85.01 288 PHE B N 1
ATOM 1685 C CA . PHE A 1 288 ? 205.469 178.713 178.867 1.00 89.65 288 PHE B CA 1
ATOM 1686 C C . PHE A 1 288 ? 205.004 180.157 178.745 1.00 87.90 288 PHE B C 1
ATOM 1687 O O . PHE A 1 288 ? 205.153 180.951 179.680 1.00 89.22 288 PHE B O 1
ATOM 1695 N N . PHE A 1 289 ? 204.430 180.516 177.596 1.00 89.28 289 PHE B N 1
ATOM 1696 C CA . PHE A 1 289 ? 203.957 181.887 177.425 1.00 85.21 289 PHE B CA 1
ATOM 1697 C C . PHE A 1 289 ? 202.817 182.208 178.385 1.00 84.61 289 PHE B C 1
ATOM 1698 O O . PHE A 1 289 ? 202.770 183.304 178.954 1.00 92.83 289 PHE B O 1
ATOM 1706 N N . LEU A 1 290 ? 201.891 181.268 178.580 1.00 78.81 290 LEU B N 1
ATOM 1707 C CA . LEU A 1 290 ? 200.768 181.506 179.479 1.00 77.71 290 LEU B CA 1
ATOM 1708 C C . LEU A 1 290 ? 201.232 181.714 180.912 1.00 79.27 290 LEU B C 1
ATOM 1709 O O . LEU A 1 290 ? 200.615 182.482 181.658 1.00 82.10 290 LEU B O 1
ATOM 1714 N N . SER A 1 291 ? 202.308 181.041 181.317 1.00 94.70 291 SER B N 1
ATOM 1715 C CA . SER A 1 291 ? 202.763 181.148 182.697 1.00 95.21 291 SER B CA 1
ATOM 1716 C C . SER A 1 291 ? 203.289 182.534 183.048 1.00 95.55 291 SER B C 1
ATOM 1717 O O . SER A 1 291 ? 203.494 182.812 184.233 1.00 96.71 291 SER B O 1
ATOM 1720 N N . HIS A 1 292 ? 203.511 183.405 182.063 1.00 86.79 292 HIS B N 1
ATOM 1721 C CA . HIS A 1 292 ? 204.068 184.732 182.298 1.00 80.16 292 HIS B CA 1
ATOM 1722 C C . HIS A 1 292 ? 203.066 185.845 182.002 1.00 82.35 292 HIS B C 1
ATOM 1723 O O . HIS A 1 292 ? 203.457 186.950 181.620 1.00 87.02 292 HIS B O 1
ATOM 1730 N N . ILE A 1 293 ? 201.776 185.574 182.173 1.00 84.52 293 ILE B N 1
ATOM 1731 C CA . ILE A 1 293 ? 200.725 186.559 181.942 1.00 83.69 293 ILE B CA 1
ATOM 1732 C C . ILE A 1 293 ? 200.041 186.838 183.271 1.00 91.38 293 ILE B C 1
ATOM 1733 O O . ILE A 1 293 ? 199.527 185.916 183.916 1.00 99.48 293 ILE B O 1
ATOM 1738 N N . PHE A 1 294 ? 200.031 188.105 183.678 1.00 97.01 294 PHE B N 1
ATOM 1739 C CA . PHE A 1 294 ? 199.412 188.529 184.925 1.00 98.12 294 PHE B CA 1
ATOM 1740 C C . PHE A 1 294 ? 198.341 189.569 184.636 1.00 103.79 294 PHE B C 1
ATOM 1741 O O . PHE A 1 294 ? 198.612 190.578 183.978 1.00 108.96 294 PHE B O 1
ATOM 1749 N N . ASN A 1 295 ? 197.130 189.323 185.135 1.00 112.81 295 ASN B N 1
ATOM 1750 C CA . ASN A 1 295 ? 196.034 190.285 185.042 1.00 114.68 295 ASN B CA 1
ATOM 1751 C C . ASN A 1 295 ? 195.623 190.530 183.590 1.00 117.37 295 ASN B C 1
ATOM 1752 O O . ASN A 1 295 ? 195.545 191.669 183.126 1.00 116.05 295 ASN B O 1
ATOM 1757 N N . ASP A 1 296 ? 195.359 189.441 182.865 1.00 121.11 296 ASP B N 1
ATOM 1758 C CA . ASP A 1 296 ? 194.868 189.549 181.491 1.00 115.11 296 ASP B CA 1
ATOM 1759 C C . ASP A 1 296 ? 194.125 188.256 181.157 1.00 115.62 296 ASP B C 1
ATOM 1760 O O . ASP A 1 296 ? 194.758 187.231 180.890 1.00 122.30 296 ASP B O 1
ATOM 1765 N N . ALA A 1 297 ? 192.795 188.316 181.178 1.00 96.11 297 ALA B N 1
ATOM 1766 C CA . ALA A 1 297 ? 191.979 187.163 180.819 1.00 100.95 297 ALA B CA 1
ATOM 1767 C C . ALA A 1 297 ? 191.737 187.076 179.318 1.00 104.44 297 ALA B C 1
ATOM 1768 O O . ALA A 1 297 ? 191.790 185.981 178.740 1.00 109.84 297 ALA B O 1
ATOM 1770 N N . LEU A 1 298 ? 191.480 188.217 178.674 1.00 88.50 298 LEU B N 1
ATOM 1771 C CA . LEU A 1 298 ? 191.266 188.215 177.233 1.00 88.02 298 LEU B CA 1
ATOM 1772 C C . LEU A 1 298 ? 192.485 187.673 176.505 1.00 96.18 298 LEU B C 1
ATOM 1773 O O . LEU A 1 298 ? 192.356 186.886 175.560 1.00 99.41 298 LEU B O 1
ATOM 1778 N N . VAL A 1 299 ? 193.679 188.080 176.936 1.00 90.88 299 VAL B N 1
ATOM 1779 C CA . VAL A 1 299 ? 194.898 187.599 176.297 1.00 88.42 299 VAL B CA 1
ATOM 1780 C C . VAL A 1 299 ? 195.005 186.088 176.427 1.00 90.51 299 VAL B C 1
ATOM 1781 O O . VAL A 1 299 ? 195.353 185.395 175.467 1.00 96.94 299 VAL B O 1
ATOM 1785 N N . GLU A 1 300 ? 194.706 185.550 177.610 1.00 91.54 300 GLU B N 1
ATOM 1786 C CA . GLU A 1 300 ? 194.818 184.109 177.815 1.00 90.94 300 GLU B CA 1
ATOM 1787 C C . GLU A 1 300 ? 193.830 183.347 176.937 1.00 98.09 300 GLU B C 1
ATOM 1788 O O . GLU A 1 300 ? 194.190 182.356 176.287 1.00 107.34 300 GLU B O 1
ATOM 1794 N N . ILE A 1 301 ? 192.574 183.797 176.903 1.00 84.43 301 ILE B N 1
ATOM 1795 C CA . ILE A 1 301 ? 191.574 183.104 176.095 1.00 82.71 301 ILE B CA 1
ATOM 1796 C C . ILE A 1 301 ? 191.945 183.164 174.618 1.00 86.52 301 ILE B C 1
ATOM 1797 O O . ILE A 1 301 ? 191.859 182.160 173.893 1.00 90.71 301 ILE B O 1
ATOM 1802 N N . THR A 1 302 ? 192.359 184.342 174.147 1.00 73.48 302 THR B N 1
ATOM 1803 C CA . THR A 1 302 ? 192.748 184.481 172.750 1.00 78.44 302 THR B CA 1
ATOM 1804 C C . THR A 1 302 ? 193.952 183.610 172.429 1.00 85.61 302 THR B C 1
ATOM 1805 O O . THR A 1 302 ? 194.027 183.019 171.346 1.00 95.46 302 THR B O 1
ATOM 1809 N N . ILE A 1 303 ? 194.910 183.524 173.352 1.00 81.30 303 ILE B N 1
ATOM 1810 C CA . ILE A 1 303 ? 196.072 182.673 173.136 1.00 78.99 303 ILE B CA 1
ATOM 1811 C C . ILE A 1 303 ? 195.641 181.224 172.986 1.00 80.78 303 ILE B C 1
ATOM 1812 O O . ILE A 1 303 ? 196.112 180.514 172.094 1.00 90.81 303 ILE B O 1
ATOM 1817 N N . THR A 1 304 ? 194.741 180.762 173.854 1.00 74.68 304 THR B N 1
ATOM 1818 C CA . THR A 1 304 ? 194.267 179.385 173.746 1.00 75.92 304 THR B CA 1
ATOM 1819 C C . THR A 1 304 ? 193.622 179.132 172.387 1.00 84.70 304 THR B C 1
ATOM 1820 O O . THR A 1 304 ? 193.948 178.154 171.697 1.00 89.37 304 THR B O 1
ATOM 1824 N N . LEU A 1 305 ? 192.706 180.015 171.982 1.00 79.19 305 LEU B N 1
ATOM 1825 C CA . LEU A 1 305 ? 192.004 179.823 170.715 1.00 77.40 305 LEU B CA 1
ATOM 1826 C C . LEU A 1 305 ? 192.977 179.809 169.540 1.00 79.31 305 LEU B C 1
ATOM 1827 O O . LEU A 1 305 ? 192.940 178.907 168.687 1.00 90.78 305 LEU B O 1
ATOM 1832 N N . ALA A 1 306 ? 193.852 180.815 169.476 1.00 54.97 306 ALA B N 1
ATOM 1833 C CA . ALA A 1 306 ? 194.790 180.912 168.368 1.00 55.84 306 ALA B CA 1
ATOM 1834 C C . ALA A 1 306 ? 195.735 179.723 168.345 1.00 63.40 306 ALA B C 1
ATOM 1835 O O . ALA A 1 306 ? 196.043 179.192 167.275 1.00 74.58 306 ALA B O 1
ATOM 1837 N N . ALA A 1 307 ? 196.212 179.288 169.512 1.00 72.34 307 ALA B N 1
ATOM 1838 C CA . ALA A 1 307 ? 197.101 178.137 169.556 1.00 70.27 307 ALA B CA 1
ATOM 1839 C C . ALA A 1 307 ? 196.415 176.905 168.992 1.00 69.40 307 ALA B C 1
ATOM 1840 O O . ALA A 1 307 ? 196.980 176.198 168.153 1.00 75.03 307 ALA B O 1
ATOM 1842 N N . THR A 1 308 ? 195.180 176.644 169.424 1.00 68.13 308 THR B N 1
ATOM 1843 C CA . THR A 1 308 ? 194.470 175.472 168.918 1.00 69.11 308 THR B CA 1
ATOM 1844 C C . THR A 1 308 ? 194.335 175.523 167.401 1.00 66.63 308 THR B C 1
ATOM 1845 O O . THR A 1 308 ? 194.712 174.575 166.691 1.00 75.11 308 THR B O 1
ATOM 1849 N N . TYR A 1 309 ? 193.806 176.633 166.882 1.00 64.41 309 TYR B N 1
ATOM 1850 C CA . TYR A 1 309 ? 193.513 176.678 165.453 1.00 58.17 309 TYR B CA 1
ATOM 1851 C C . TYR A 1 309 ? 194.787 176.681 164.618 1.00 65.77 309 TYR B C 1
ATOM 1852 O O . TYR A 1 309 ? 194.851 176.014 163.579 1.00 72.64 309 TYR B O 1
ATOM 1861 N N . LEU A 1 310 ? 195.811 177.421 165.048 1.00 76.06 310 LEU B N 1
ATOM 1862 C CA . LEU A 1 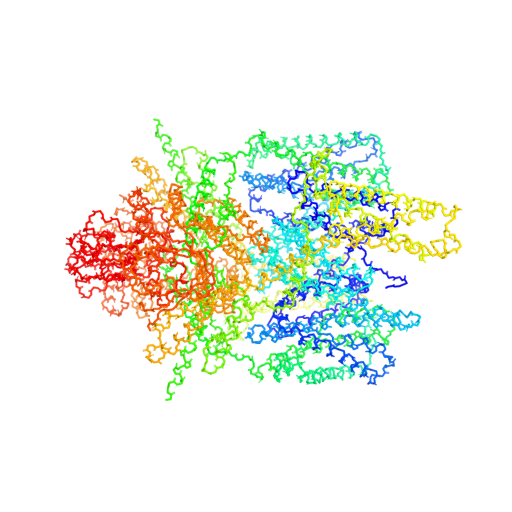310 ? 197.075 177.416 164.324 1.00 66.68 310 LEU B CA 1
ATOM 1863 C C . LEU A 1 310 ? 197.708 176.035 164.340 1.00 69.82 310 LEU B C 1
ATOM 1864 O O . LEU A 1 310 ? 198.223 175.574 163.318 1.00 79.04 310 LEU B O 1
ATOM 1869 N N . THR A 1 311 ? 197.685 175.355 165.488 1.00 63.70 311 THR B N 1
ATOM 1870 C CA . THR A 1 311 ? 198.226 174.005 165.537 1.00 61.79 311 THR B CA 1
ATOM 1871 C C . THR A 1 311 ? 197.558 173.125 164.496 1.00 66.38 311 THR B C 1
ATOM 1872 O O . THR A 1 311 ? 198.232 172.524 163.651 1.00 73.41 311 THR B O 1
ATOM 1876 N N . TYR A 1 312 ? 196.224 173.074 164.508 1.00 70.26 312 TYR B N 1
ATOM 1877 C CA . TYR A 1 312 ? 195.543 172.207 163.551 1.00 66.35 312 TYR B CA 1
ATOM 1878 C C . TYR A 1 312 ? 195.879 172.602 162.117 1.00 67.32 312 TYR B C 1
ATOM 1879 O O . TYR A 1 312 ? 196.290 171.760 161.308 1.00 76.93 312 TYR B O 1
ATOM 1888 N N . TYR A 1 313 ? 195.725 173.885 161.786 1.00 64.48 313 TYR B N 1
ATOM 1889 C CA . TYR A 1 313 ? 195.883 174.314 160.401 1.00 61.97 313 TYR B CA 1
ATOM 1890 C C . TYR A 1 313 ? 197.297 174.055 159.900 1.00 69.19 313 TYR B C 1
ATOM 1891 O O . TYR A 1 313 ? 197.491 173.445 158.843 1.00 80.18 313 TYR B O 1
ATOM 1900 N N . ILE A 1 314 ? 198.303 174.515 160.645 1.00 72.02 314 ILE B N 1
ATOM 1901 C CA . ILE A 1 314 ? 199.682 174.356 160.201 1.00 72.10 314 ILE B CA 1
ATOM 1902 C C . ILE A 1 314 ? 200.052 172.883 160.117 1.00 77.31 314 ILE B C 1
ATOM 1903 O O . ILE A 1 314 ? 200.696 172.450 159.156 1.00 84.20 314 ILE B O 1
ATOM 1908 N N . GLY A 1 315 ? 199.660 172.086 161.115 1.00 81.72 315 GLY B N 1
ATOM 1909 C CA . GLY A 1 315 ? 199.990 170.674 161.074 1.00 75.59 315 GLY B CA 1
ATOM 1910 C C . GLY A 1 315 ? 199.355 169.945 159.909 1.00 75.03 315 GLY B C 1
ATOM 1911 O O . GLY A 1 315 ? 199.943 169.007 159.366 1.00 80.78 315 GLY B O 1
ATOM 1912 N N . ASP A 1 316 ? 198.153 170.358 159.506 1.00 83.33 316 ASP B N 1
ATOM 1913 C CA . ASP A 1 316 ? 197.454 169.617 158.462 1.00 81.74 316 ASP B CA 1
ATOM 1914 C C . ASP A 1 316 ? 197.879 170.046 157.061 1.00 82.54 316 ASP B C 1
ATOM 1915 O O . ASP A 1 316 ? 198.011 169.200 156.170 1.00 88.98 316 ASP B O 1
ATOM 1920 N N . ILE A 1 317 ? 198.098 171.341 156.838 1.00 71.80 317 ILE B N 1
ATOM 1921 C CA . ILE A 1 317 ? 198.353 171.839 155.490 1.00 71.20 317 ILE B CA 1
ATOM 1922 C C . ILE A 1 317 ? 199.848 171.874 155.202 1.00 75.18 317 ILE B C 1
ATOM 1923 O O . ILE A 1 317 ? 200.332 171.175 154.306 1.00 85.83 317 ILE B O 1
ATOM 1928 N N . TRP A 1 318 ? 200.589 172.686 155.948 1.00 81.04 318 TRP B N 1
ATOM 1929 C CA . TRP A 1 318 ? 202.035 172.724 155.793 1.00 83.33 318 TRP B CA 1
ATOM 1930 C C . TRP A 1 318 ? 202.672 171.604 156.603 1.00 90.07 318 TRP B C 1
ATOM 1931 O O . TRP A 1 318 ? 202.184 171.230 157.672 1.00 92.82 318 TRP B O 1
ATOM 1942 N N . LEU A 1 319 ? 203.772 171.066 156.086 1.00 87.41 319 LEU B N 1
ATOM 1943 C CA . LEU A 1 319 ? 204.453 169.941 156.720 1.00 88.28 319 LEU B CA 1
ATOM 1944 C C . LEU A 1 319 ? 203.443 168.860 157.105 1.00 83.21 319 LEU B C 1
ATOM 1945 O O . LEU A 1 319 ? 203.206 168.576 158.279 1.00 86.30 319 LEU B O 1
ATOM 1950 N N . GLU A 1 320 ? 202.838 168.270 156.077 1.00 97.28 320 GLU B N 1
ATOM 1951 C CA . GLU A 1 320 ? 201.730 167.337 156.238 1.00 96.97 320 GLU B CA 1
ATOM 1952 C C . GLU A 1 320 ? 201.946 166.410 157.424 1.00 103.86 320 GLU B C 1
ATOM 1953 O O . GLU A 1 320 ? 202.954 165.702 157.502 1.00 108.06 320 GLU B O 1
ATOM 1959 N N . VAL A 1 321 ? 200.986 166.418 158.348 1.00 83.45 321 VAL B N 1
ATOM 1960 C CA . VAL A 1 321 ? 201.104 165.694 159.608 1.00 75.81 321 VAL B CA 1
ATOM 1961 C C . VAL A 1 321 ? 199.698 165.526 160.161 1.00 84.67 321 VAL B C 1
ATOM 1962 O O . VAL A 1 321 ? 198.785 166.274 159.812 1.00 96.41 321 VAL B O 1
ATOM 1966 N N . SER A 1 322 ? 199.517 164.534 161.028 1.00 87.59 322 SER B N 1
ATOM 1967 C CA . SER A 1 322 ? 198.201 164.252 161.594 1.00 91.12 322 SER B CA 1
ATOM 1968 C C . SER A 1 322 ? 197.800 165.398 162.513 1.00 93.83 322 SER B C 1
ATOM 1969 O O . SER A 1 322 ? 198.276 165.502 163.645 1.00 99.99 322 SER B O 1
ATOM 1972 N N . GLY A 1 323 ? 196.913 166.266 162.026 1.00 74.80 323 GLY B N 1
ATOM 1973 C CA . GLY A 1 323 ? 196.485 167.401 162.826 1.00 67.73 323 GLY B CA 1
ATOM 1974 C C . GLY A 1 323 ? 195.663 166.997 164.035 1.00 77.35 323 GLY B C 1
ATOM 1975 O O . GLY A 1 323 ? 195.803 167.581 165.113 1.00 88.55 323 GLY B O 1
ATOM 1976 N N . VAL A 1 324 ? 194.786 166.004 163.872 1.00 78.72 324 VAL B N 1
ATOM 1977 C CA . VAL A 1 324 ? 193.904 165.606 164.965 1.00 79.34 324 VAL B CA 1
ATOM 1978 C C . VAL A 1 324 ? 194.715 165.116 166.157 1.00 85.94 324 VAL B C 1
ATOM 1979 O O . VAL A 1 324 ? 194.433 165.472 167.307 1.00 85.64 324 VAL B O 1
ATOM 1983 N N . LEU A 1 325 ? 195.727 164.285 165.905 1.00 73.43 325 LEU B N 1
ATOM 1984 C CA . LEU A 1 325 ? 196.556 163.788 166.997 1.00 71.26 325 LEU B CA 1
ATOM 1985 C C . LEU A 1 325 ? 197.296 164.926 167.685 1.00 75.38 325 LEU B C 1
ATOM 1986 O O . LEU A 1 325 ? 197.413 164.949 168.917 1.00 78.75 325 LEU B O 1
ATOM 1991 N N . ALA A 1 326 ? 197.813 165.877 166.905 1.00 62.63 326 ALA B N 1
ATOM 1992 C CA . ALA A 1 326 ? 198.508 167.013 167.496 1.00 59.29 326 ALA B CA 1
ATOM 1993 C C . ALA A 1 326 ? 197.577 167.822 168.386 1.00 64.24 326 ALA B C 1
ATOM 1994 O O . ALA A 1 326 ? 197.960 168.232 169.487 1.00 74.17 326 ALA B O 1
ATOM 1996 N N . VAL A 1 327 ? 196.346 168.057 167.929 1.00 59.30 327 VAL B N 1
ATOM 1997 C CA . VAL A 1 327 ? 195.395 168.816 168.737 1.00 58.00 327 VAL B CA 1
ATOM 1998 C C . VAL A 1 327 ? 195.033 168.043 169.996 1.00 68.69 327 VAL B C 1
ATOM 1999 O O . VAL A 1 327 ? 194.876 168.626 171.075 1.00 76.71 327 VAL B O 1
ATOM 2003 N N . VAL A 1 328 ? 194.892 166.722 169.884 1.00 66.50 328 VAL B N 1
ATOM 2004 C CA . VAL A 1 328 ? 194.585 165.908 171.057 1.00 65.91 328 VAL B CA 1
ATOM 2005 C C . VAL A 1 328 ? 195.697 166.032 172.089 1.00 69.49 328 VAL B C 1
ATOM 2006 O O . VAL A 1 328 ? 195.446 166.242 173.283 1.00 75.05 328 VAL B O 1
ATOM 2010 N N . VAL A 1 329 ? 196.946 165.901 171.640 1.00 70.12 329 VAL B N 1
ATOM 2011 C CA . VAL A 1 329 ? 198.077 165.987 172.559 1.00 66.99 329 VAL B CA 1
ATOM 2012 C C . VAL A 1 329 ? 198.151 167.373 173.184 1.00 70.84 329 VAL B C 1
ATOM 2013 O O . VAL A 1 329 ? 198.403 167.514 174.386 1.00 73.92 329 VAL B O 1
ATOM 2017 N N . LEU A 1 330 ? 197.947 168.417 172.378 1.00 64.95 330 LEU B N 1
ATOM 2018 C CA . LEU A 1 330 ? 197.991 169.776 172.906 1.00 61.80 330 LEU B CA 1
ATOM 2019 C C . LEU A 1 330 ? 196.916 169.990 173.962 1.00 63.14 330 LEU B C 1
ATOM 2020 O O . LEU A 1 330 ? 197.183 170.564 175.025 1.00 68.82 330 LEU B O 1
ATOM 2025 N N . GLY A 1 331 ? 195.694 169.536 173.688 1.00 60.93 331 GLY B N 1
ATOM 2026 C CA . GLY A 1 331 ? 194.632 169.676 174.667 1.00 65.53 331 GLY B CA 1
ATOM 2027 C C . GLY A 1 331 ? 194.933 168.932 175.952 1.00 72.28 331 GLY B C 1
ATOM 2028 O O . GLY A 1 331 ? 194.735 169.462 177.047 1.00 80.80 331 GLY B O 1
ATOM 2029 N N . LEU A 1 332 ? 195.421 167.695 175.838 1.00 74.69 332 LEU B N 1
ATOM 2030 C CA . LEU A 1 332 ? 195.751 166.929 177.034 1.00 67.09 332 LEU B CA 1
ATOM 2031 C C . LEU A 1 332 ? 196.840 167.618 177.845 1.00 72.38 332 LEU B C 1
ATOM 2032 O O . LEU A 1 332 ? 196.740 167.721 179.074 1.00 77.87 332 LEU B O 1
ATOM 2037 N N . ILE A 1 333 ? 197.886 168.104 177.175 1.00 76.87 333 ILE B N 1
ATOM 2038 C CA . ILE A 1 333 ? 198.985 168.751 177.885 1.00 73.66 333 ILE B CA 1
ATOM 2039 C C . ILE A 1 333 ? 198.499 170.012 178.583 1.00 80.69 333 ILE B C 1
ATOM 2040 O O . ILE A 1 333 ? 198.834 170.262 179.747 1.00 84.92 333 ILE B O 1
ATOM 2045 N N . VAL A 1 334 ? 197.703 170.828 177.890 1.00 79.69 334 VAL B N 1
ATOM 2046 C CA . VAL A 1 334 ? 197.194 172.049 178.506 1.00 79.14 334 VAL B CA 1
ATOM 2047 C C . VAL A 1 334 ? 196.308 171.712 179.696 1.00 77.00 334 VAL B C 1
ATOM 2048 O O . VAL A 1 334 ? 196.344 172.392 180.728 1.00 81.27 334 VAL B O 1
ATOM 2052 N N . ASN A 1 335 ? 195.497 170.660 179.573 1.00 84.08 335 ASN B N 1
ATOM 2053 C CA . ASN A 1 335 ? 194.658 170.242 180.689 1.00 89.00 335 ASN B CA 1
ATOM 2054 C C . ASN A 1 335 ? 195.503 169.834 181.888 1.00 92.65 335 ASN B C 1
ATOM 2055 O O . ASN A 1 335 ? 195.188 170.189 183.029 1.00 91.23 335 ASN B O 1
ATOM 2060 N N . ALA A 1 336 ? 196.581 169.085 181.649 1.00 97.21 336 ALA B N 1
ATOM 2061 C CA . ALA A 1 336 ? 197.416 168.626 182.753 1.00 93.60 336 ALA B CA 1
ATOM 2062 C C . ALA A 1 336 ? 198.021 169.800 183.510 1.00 97.71 336 ALA B C 1
ATOM 2063 O O . ALA A 1 336 ? 197.899 169.894 184.736 1.00 102.03 336 ALA B O 1
ATOM 2065 N N . GLU A 1 337 ? 198.675 170.709 182.795 1.00 107.78 337 GLU B N 1
ATOM 2066 C CA . GLU A 1 337 ? 199.343 171.855 183.413 1.00 106.19 337 GLU B CA 1
ATOM 2067 C C . GLU A 1 337 ? 198.446 173.090 183.374 1.00 108.11 337 GLU B C 1
ATOM 2068 O O . GLU A 1 337 ? 198.788 174.125 182.804 1.00 109.50 337 GLU B O 1
ATOM 2074 N N . LYS A 1 338 ? 197.279 172.972 183.999 1.00 106.90 338 LYS B N 1
ATOM 2075 C CA . LYS A 1 338 ? 196.325 174.071 184.043 1.00 108.51 338 LYS B CA 1
ATOM 2076 C C . LYS A 1 338 ? 196.508 174.967 185.259 1.00 107.26 338 LYS B C 1
ATOM 2077 O O . LYS A 1 338 ? 195.726 175.905 185.441 1.00 107.90 338 LYS B O 1
ATOM 2083 N N . THR A 1 339 ? 197.510 174.702 186.098 1.00 100.60 339 THR B N 1
ATOM 2084 C CA . THR A 1 339 ? 197.785 175.589 187.221 1.00 100.73 339 THR B CA 1
ATOM 2085 C C . THR A 1 339 ? 198.331 176.935 186.768 1.00 96.80 339 THR B C 1
ATOM 2086 O O . THR A 1 339 ? 198.222 177.917 187.509 1.00 98.12 339 THR B O 1
ATOM 2090 N N . SER A 1 340 ? 198.920 177.003 185.572 1.00 86.79 340 SER B N 1
ATOM 2091 C CA . SER A 1 340 ? 199.432 178.273 185.071 1.00 91.79 340 SER B CA 1
ATOM 2092 C C . SER A 1 340 ? 198.309 179.284 184.882 1.00 98.64 340 SER B C 1
ATOM 2093 O O . SER A 1 340 ? 198.468 180.467 185.203 1.00 107.26 340 SER B O 1
ATOM 2096 N N . ILE A 1 341 ? 197.168 178.838 18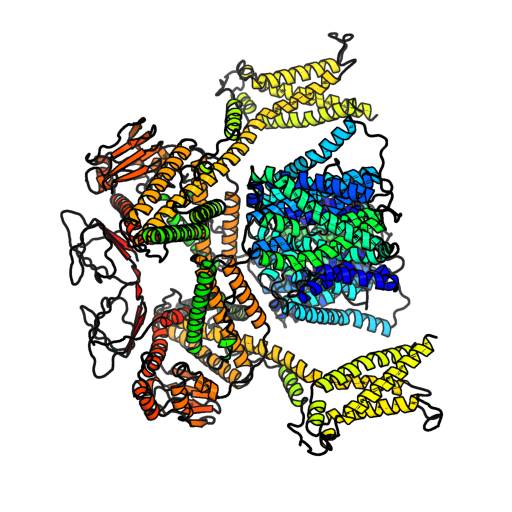4.357 1.00 95.76 341 ILE B N 1
ATOM 2097 C CA . ILE A 1 341 ? 196.040 179.736 184.158 1.00 94.16 341 ILE B CA 1
ATOM 2098 C C . ILE A 1 341 ? 195.465 180.152 185.506 1.00 100.19 341 ILE B C 1
ATOM 2099 O O . ILE A 1 341 ? 195.493 179.395 186.485 1.00 102.55 341 ILE B O 1
ATOM 2104 N N . SER A 1 342 ? 194.938 181.372 185.560 1.00 113.52 342 SER B N 1
ATOM 2105 C CA . SER A 1 342 ? 194.301 181.855 186.769 1.00 111.79 342 SER B CA 1
ATOM 2106 C C . SER A 1 342 ? 192.994 181.105 187.012 1.00 117.41 342 SER B C 1
ATOM 2107 O O . SER A 1 342 ? 192.397 180.558 186.082 1.00 124.02 342 SER B O 1
ATOM 2110 N N . PRO A 1 343 ? 192.529 181.066 188.258 1.00 118.27 343 PRO B N 1
ATOM 2111 C CA . PRO A 1 343 ? 191.324 180.286 188.575 1.00 123.23 343 PRO B CA 1
ATOM 2112 C C . PRO A 1 343 ? 190.102 180.715 187.778 1.00 124.04 343 PRO B C 1
ATOM 2113 O O . PRO A 1 343 ? 189.480 179.901 187.083 1.00 124.36 343 PRO B O 1
ATOM 2117 N N . GLU A 1 344 ? 189.749 181.998 187.874 1.00 124.01 344 GLU B N 1
ATOM 2118 C CA . GLU A 1 344 ? 188.561 182.487 187.183 1.00 122.89 344 GLU B CA 1
ATOM 2119 C C . GLU A 1 344 ? 188.688 182.303 185.678 1.00 122.79 344 GLU B C 1
ATOM 2120 O O . GLU A 1 344 ? 187.697 182.023 184.992 1.00 127.34 344 GLU B O 1
ATOM 2126 N N . VAL A 1 345 ? 189.900 182.452 185.144 1.00 97.44 345 VAL B N 1
ATOM 2127 C CA . VAL A 1 345 ? 190.099 182.282 183.709 1.00 101.29 345 VAL B CA 1
ATOM 2128 C C . VAL A 1 345 ? 189.763 180.857 183.292 1.00 106.80 345 VAL B C 1
ATOM 2129 O O . VAL A 1 345 ? 189.088 180.631 182.283 1.00 112.81 345 VAL B O 1
ATOM 2133 N N . GLU A 1 346 ? 190.223 179.871 184.065 1.00 113.47 346 GLU B N 1
ATOM 2134 C CA . GLU A 1 346 ? 189.922 178.482 183.732 1.00 117.28 346 GLU B CA 1
ATOM 2135 C C . GLU A 1 346 ? 188.439 178.179 183.909 1.00 118.40 346 GLU B C 1
ATOM 2136 O O . GLU A 1 346 ? 187.848 177.429 183.118 1.00 123.85 346 GLU B O 1
ATOM 2142 N N . VAL A 1 347 ? 187.819 178.753 184.943 1.00 99.05 347 VAL B N 1
ATOM 2143 C CA . VAL A 1 347 ? 186.384 178.566 185.134 1.00 97.70 347 VAL B CA 1
ATOM 2144 C C . VAL A 1 347 ? 185.622 179.081 183.923 1.00 98.61 347 VAL B C 1
ATOM 2145 O O . VAL A 1 347 ? 184.679 178.442 183.443 1.00 101.19 347 VAL B O 1
ATOM 2149 N N . PHE A 1 348 ? 186.014 180.249 183.414 1.00 83.00 348 PHE B N 1
ATOM 2150 C CA . PHE A 1 348 ? 185.393 180.781 182.206 1.00 79.59 348 PHE B CA 1
ATOM 2151 C C . PHE A 1 348 ? 185.678 179.895 180.998 1.00 85.04 348 PHE B C 1
ATOM 2152 O O . PHE A 1 348 ? 184.792 179.660 180.167 1.00 96.43 348 PHE B O 1
ATOM 2160 N N . LEU A 1 349 ? 186.912 179.399 180.887 1.00 85.74 349 LEU B N 1
ATOM 2161 C CA . LEU A 1 349 ? 187.312 178.622 179.719 1.00 88.14 349 LEU B CA 1
ATOM 2162 C C . LEU A 1 349 ? 186.502 177.341 179.598 1.00 90.74 349 LEU B C 1
ATOM 2163 O O . LEU A 1 349 ? 186.133 176.931 178.490 1.00 96.79 349 LEU B O 1
ATOM 2168 N N . HIS A 1 350 ? 186.245 176.675 180.724 1.00 98.87 350 HIS B N 1
ATOM 2169 C CA . HIS A 1 350 ? 185.462 175.444 180.672 1.00 100.59 350 HIS B CA 1
ATOM 2170 C C . HIS A 1 350 ? 184.123 175.683 179.984 1.00 103.68 350 HIS B C 1
ATOM 2171 O O . HIS A 1 350 ? 183.774 174.999 179.010 1.00 111.86 350 HIS B O 1
ATOM 2178 N N . ARG A 1 351 ? 183.373 176.679 180.459 1.00 85.95 351 ARG B N 1
ATOM 2179 C CA . ARG A 1 351 ? 182.066 176.970 179.884 1.00 88.25 351 ARG B CA 1
ATOM 2180 C C . ARG A 1 351 ? 182.188 177.452 178.445 1.00 88.38 351 ARG B C 1
ATOM 2181 O O . ARG A 1 351 ? 181.349 177.120 177.601 1.00 94.82 351 ARG B O 1
ATOM 2189 N N . PHE A 1 352 ? 183.220 178.243 178.148 1.00 69.62 352 PHE B N 1
ATOM 2190 C CA . PHE A 1 352 ? 183.405 178.738 176.788 1.00 68.61 352 PHE B CA 1
ATOM 2191 C C . PHE A 1 352 ? 183.549 177.586 175.801 1.00 73.86 352 PHE B C 1
ATOM 2192 O O . PHE A 1 352 ? 182.852 177.529 174.777 1.00 89.95 352 PHE B O 1
ATOM 2200 N N . TRP A 1 353 ? 184.444 176.646 176.103 1.00 68.85 353 TRP B N 1
ATOM 2201 C CA . TRP A 1 353 ? 184.657 175.524 175.196 1.00 70.60 353 TRP B CA 1
ATOM 2202 C C . TRP A 1 353 ? 183.433 174.619 175.140 1.00 78.49 353 TRP B C 1
ATOM 2203 O O . TRP A 1 353 ? 183.096 174.087 174.074 1.00 85.72 353 TRP B O 1
ATOM 2214 N N . GLU A 1 354 ? 182.749 174.433 176.273 1.00 91.69 354 GLU B N 1
ATOM 2215 C CA . GLU A 1 354 ? 181.524 173.643 176.253 1.00 85.76 354 GLU B CA 1
ATOM 2216 C C . GLU A 1 354 ? 180.496 174.255 175.310 1.00 89.98 354 GLU B C 1
ATOM 2217 O O . GLU A 1 354 ? 179.867 173.545 174.513 1.00 95.10 354 GLU B O 1
ATOM 2223 N N . MET A 1 355 ? 180.322 175.576 175.376 1.00 81.27 355 MET B N 1
ATOM 2224 C CA . MET A 1 355 ? 179.365 176.244 174.501 1.00 78.73 355 MET B CA 1
ATOM 2225 C C . MET A 1 355 ? 179.772 176.122 173.040 1.00 82.07 355 MET B C 1
ATOM 2226 O O . MET A 1 355 ? 178.922 175.909 172.167 1.00 88.58 355 MET B O 1
ATOM 2231 N N . LEU A 1 356 ? 181.066 176.271 172.748 1.00 76.42 356 LEU B N 1
ATOM 2232 C CA . LEU A 1 356 ? 181.509 176.138 171.362 1.00 68.51 356 LEU B CA 1
ATOM 2233 C C . LEU A 1 356 ? 181.222 174.740 170.822 1.00 71.20 356 LEU B C 1
ATOM 2234 O O . LEU A 1 356 ? 180.741 174.584 169.689 1.00 73.79 356 LEU B O 1
ATOM 2239 N N . ALA A 1 357 ? 181.504 173.709 171.621 1.00 79.45 357 ALA B N 1
ATOM 2240 C CA . ALA A 1 357 ? 181.218 172.346 171.185 1.00 77.27 357 ALA B CA 1
ATOM 2241 C C . ALA A 1 357 ? 179.725 172.139 170.970 1.00 81.99 357 ALA B C 1
ATOM 2242 O O . ALA A 1 357 ? 179.311 171.479 170.008 1.00 86.43 357 ALA B O 1
ATOM 2244 N N . TYR A 1 358 ? 178.900 172.689 171.864 1.00 74.42 358 TYR B N 1
ATOM 2245 C CA . TYR A 1 358 ? 177.455 172.581 171.695 1.00 71.67 358 TYR B CA 1
ATOM 2246 C C . TYR A 1 358 ? 177.008 173.223 170.388 1.00 74.44 358 TYR B C 1
ATOM 2247 O O . TYR A 1 358 ? 176.183 172.660 169.656 1.00 82.39 358 TYR B O 1
ATOM 2256 N N . LEU A 1 359 ? 177.550 174.401 170.077 1.00 71.19 359 LEU B N 1
ATOM 2257 C CA . LEU A 1 359 ? 177.198 175.073 168.831 1.00 67.50 359 LEU B CA 1
ATOM 2258 C C . LEU A 1 359 ? 177.573 174.221 167.627 1.00 69.43 359 LEU B C 1
ATOM 2259 O O . LEU A 1 359 ? 176.784 174.069 166.685 1.00 74.17 359 LEU B O 1
ATOM 2264 N N . ALA A 1 360 ? 178.783 173.658 167.639 1.00 73.12 360 ALA B N 1
ATOM 2265 C CA . ALA A 1 360 ? 179.213 172.840 166.509 1.00 68.31 360 ALA B CA 1
ATOM 2266 C C . ALA A 1 360 ? 178.313 171.623 166.334 1.00 72.90 360 ALA B C 1
ATOM 2267 O O . ALA A 1 360 ? 177.910 171.290 165.210 1.00 70.11 360 ALA B O 1
ATOM 2269 N N . ASN A 1 361 ? 177.986 170.945 167.436 1.00 78.28 361 ASN B N 1
ATOM 2270 C CA . ASN A 1 361 ? 177.123 169.772 167.350 1.00 74.18 361 ASN B CA 1
ATOM 2271 C C . ASN A 1 361 ? 175.761 170.140 166.780 1.00 81.88 361 ASN B C 1
ATOM 2272 O O . ASN A 1 361 ? 175.230 169.446 165.903 1.00 90.86 361 ASN B O 1
ATOM 2277 N N . THR A 1 362 ? 175.177 171.236 167.270 1.00 79.13 362 THR B N 1
ATOM 2278 C CA . THR A 1 362 ? 173.867 171.646 166.780 1.00 70.74 362 THR B CA 1
ATOM 2279 C C . THR A 1 362 ? 173.913 171.945 165.288 1.00 68.14 362 THR B C 1
ATOM 2280 O O . THR A 1 362 ? 173.035 171.516 164.528 1.00 75.98 362 THR B O 1
ATOM 2284 N N . LEU A 1 363 ? 174.937 172.678 164.848 1.00 63.70 363 LEU B N 1
ATOM 2285 C CA . LEU A 1 363 ? 175.031 173.026 163.434 1.00 58.94 363 LEU B CA 1
ATOM 2286 C C . LEU A 1 363 ? 175.151 171.779 162.569 1.00 69.56 363 LEU B C 1
ATOM 2287 O O . LEU A 1 363 ? 174.469 171.651 161.544 1.00 76.29 363 LEU B O 1
ATOM 2292 N N . ILE A 1 364 ? 176.012 170.840 162.968 1.00 73.32 364 ILE B N 1
ATOM 2293 C CA . ILE A 1 364 ? 176.207 169.644 162.153 1.00 69.38 364 ILE B CA 1
ATOM 2294 C C . ILE A 1 364 ? 174.926 168.825 162.088 1.00 67.34 364 ILE B C 1
ATOM 2295 O O . ILE A 1 364 ? 174.534 168.335 161.019 1.00 72.10 364 ILE B O 1
ATOM 2300 N N . PHE A 1 365 ? 174.254 168.654 163.229 1.00 73.65 365 PHE B N 1
ATOM 2301 C CA . PHE A 1 365 ? 173.035 167.855 163.238 1.00 61.32 365 PHE B CA 1
ATOM 2302 C C . PHE A 1 365 ? 171.947 168.498 162.391 1.00 67.97 365 PHE B C 1
ATOM 2303 O O . PHE A 1 365 ? 171.203 167.801 161.694 1.00 76.54 365 PHE B O 1
ATOM 2311 N N . MET A 1 366 ? 171.831 169.826 162.440 1.00 87.38 366 MET B N 1
ATOM 2312 C CA . MET A 1 366 ? 170.833 170.490 161.608 1.00 82.70 366 MET B CA 1
ATOM 2313 C C . MET A 1 366 ? 171.165 170.352 160.127 1.00 84.61 366 MET B C 1
ATOM 2314 O O . MET A 1 366 ? 170.272 170.116 159.307 1.00 91.54 366 MET B O 1
ATOM 2319 N N . MET A 1 367 ? 172.442 170.493 159.765 1.00 80.37 367 MET B N 1
ATOM 2320 C CA . MET A 1 367 ? 172.827 170.434 158.357 1.00 72.69 367 MET B CA 1
ATOM 2321 C C . MET A 1 367 ? 172.623 169.042 157.770 1.00 78.64 367 MET B C 1
ATOM 2322 O O . MET A 1 367 ? 172.210 168.902 156.607 1.00 78.20 367 MET B O 1
ATOM 2327 N N . VAL A 1 368 ? 172.934 168.001 158.546 1.00 85.76 368 VAL B N 1
ATOM 2328 C CA . VAL A 1 368 ? 172.887 166.645 158.008 1.00 82.90 368 VAL B CA 1
ATOM 2329 C C . VAL A 1 368 ? 171.470 166.283 157.588 1.00 79.07 368 VAL B C 1
ATOM 2330 O O . VAL A 1 368 ? 171.263 165.626 156.562 1.00 89.79 368 VAL B O 1
ATOM 2334 N N . GLY A 1 369 ? 170.474 166.686 158.376 1.00 76.23 369 GLY B N 1
ATOM 2335 C CA . GLY A 1 369 ? 169.100 166.366 158.024 1.00 77.70 369 GLY B CA 1
ATOM 2336 C C . GLY A 1 369 ? 168.689 166.969 156.695 1.00 83.86 369 GLY B C 1
ATOM 2337 O O . GLY A 1 369 ? 168.091 166.299 155.848 1.00 95.58 369 GLY B O 1
ATOM 2338 N N . VAL A 1 370 ? 169.007 168.248 156.493 1.00 69.94 370 VAL B N 1
ATOM 2339 C CA . VAL A 1 370 ? 168.665 168.907 155.237 1.00 66.79 370 VAL B CA 1
ATOM 2340 C C . VAL A 1 370 ? 169.356 168.211 154.074 1.00 71.27 370 VAL B C 1
ATOM 2341 O O . VAL A 1 370 ? 168.731 167.898 153.050 1.00 79.22 370 VAL B O 1
ATOM 2345 N N . VAL A 1 371 ? 170.656 167.945 154.217 1.00 61.16 371 VAL B N 1
ATOM 2346 C CA . VAL A 1 371 ? 171.393 167.337 153.112 1.00 58.52 371 VAL B CA 1
ATOM 2347 C C . VAL A 1 371 ? 170.826 165.963 152.786 1.00 58.15 371 VAL B C 1
ATOM 2348 O O . VAL A 1 371 ? 170.653 165.607 151.612 1.00 63.12 371 VAL B O 1
ATOM 2352 N N . VAL A 1 372 ? 170.532 165.164 153.814 1.00 81.55 372 VAL B N 1
ATOM 2353 C CA . VAL A 1 372 ? 170.010 163.824 153.578 1.00 81.44 372 VAL B CA 1
ATOM 2354 C C . VAL A 1 372 ? 168.668 163.901 152.868 1.00 78.71 372 VAL B C 1
ATOM 2355 O O . VAL A 1 372 ? 168.472 163.271 151.825 1.00 89.07 372 VAL B O 1
ATOM 2359 N N . THR A 1 373 ? 167.748 164.720 153.385 1.00 81.78 373 THR B N 1
ATOM 2360 C CA . THR A 1 373 ? 166.426 164.803 152.776 1.00 80.93 373 THR B CA 1
ATOM 2361 C C . THR A 1 373 ? 166.496 165.307 151.343 1.00 82.97 373 THR B C 1
ATOM 2362 O O . THR A 1 373 ? 165.646 164.950 150.521 1.00 88.47 373 THR B O 1
ATOM 2366 N N . GLN A 1 374 ? 167.493 166.132 151.018 1.00 93.63 374 GLN B N 1
ATOM 2367 C CA . GLN A 1 374 ? 167.557 166.664 149.662 1.00 91.12 374 GLN B CA 1
ATOM 2368 C C . GLN A 1 374 ? 168.261 165.727 148.688 1.00 94.27 374 GLN B C 1
ATOM 2369 O O . GLN A 1 374 ? 167.960 165.759 147.490 1.00 91.82 374 GLN B O 1
ATOM 2375 N N . LYS A 1 375 ? 169.192 164.896 149.157 1.00 109.55 375 LYS B N 1
ATOM 2376 C CA . LYS A 1 375 ? 169.968 164.068 148.237 1.00 104.03 375 LYS B CA 1
ATOM 2377 C C . LYS A 1 375 ? 169.765 162.573 148.434 1.00 101.95 375 LYS B C 1
ATOM 2378 O O . LYS A 1 375 ? 169.450 161.866 147.471 1.00 102.27 375 LYS B O 1
ATOM 2384 N N . ALA A 1 376 ? 169.934 162.068 149.656 1.00 110.20 376 ALA B N 1
ATOM 2385 C CA . ALA A 1 376 ? 170.048 160.625 149.848 1.00 109.06 376 ALA B CA 1
ATOM 2386 C C . ALA A 1 376 ? 168.710 159.921 149.661 1.00 110.73 376 ALA B C 1
ATOM 2387 O O . ALA A 1 376 ? 168.647 158.858 149.033 1.00 111.70 376 ALA B O 1
ATOM 2389 N N . LEU A 1 377 ? 167.631 160.491 150.198 1.00 110.18 377 LEU B N 1
ATOM 2390 C CA . LEU A 1 377 ? 166.338 159.824 150.123 1.00 105.89 377 LEU B CA 1
ATOM 2391 C C . LEU A 1 377 ? 165.858 159.665 148.689 1.00 108.73 377 LEU B C 1
ATOM 2392 O O . LEU A 1 377 ? 164.944 158.872 148.437 1.00 109.59 377 LEU B O 1
ATOM 2397 N N . VAL A 1 378 ? 166.449 160.398 147.744 1.00 112.84 378 VAL B N 1
ATOM 2398 C CA . VAL A 1 378 ? 166.098 160.217 146.339 1.00 112.60 378 VAL B CA 1
ATOM 2399 C C . VAL A 1 378 ? 166.464 158.813 145.877 1.00 110.96 378 VAL B C 1
ATOM 2400 O O . VAL A 1 378 ? 165.681 158.144 145.192 1.00 109.89 378 VAL B O 1
ATOM 2404 N N . ALA A 1 379 ? 167.654 158.344 146.243 1.00 115.42 379 ALA B N 1
ATOM 2405 C CA . ALA A 1 379 ? 168.150 157.031 145.845 1.00 117.49 379 ALA B CA 1
ATOM 2406 C C . ALA A 1 379 ? 168.069 156.094 147.043 1.00 114.88 379 ALA B C 1
ATOM 2407 O O . ALA A 1 379 ? 168.884 156.184 147.967 1.00 116.44 379 ALA B O 1
ATOM 2409 N N . VAL A 1 380 ? 167.085 155.197 147.026 1.00 109.11 380 VAL B N 1
ATOM 2410 C CA . VAL A 1 380 ? 166.929 154.196 148.074 1.00 107.57 380 VAL B CA 1
ATOM 2411 C C . VAL A 1 380 ? 165.966 153.123 147.586 1.00 107.95 380 VAL B C 1
ATOM 2412 O O . VAL A 1 380 ? 165.001 153.419 146.873 1.00 114.03 380 VAL B O 1
ATOM 2416 N N . ASP A 1 381 ? 166.218 151.877 147.964 1.00 104.06 381 ASP B N 1
ATOM 2417 C CA . ASP A 1 381 ? 165.400 150.745 147.556 1.00 107.24 381 ASP B CA 1
ATOM 2418 C C . ASP A 1 381 ? 164.787 150.087 148.787 1.00 108.13 381 ASP B C 1
ATOM 2419 O O . ASP A 1 381 ? 165.024 150.498 149.924 1.00 110.57 381 ASP B O 1
ATOM 2424 N N . LYS A 1 382 ? 163.985 149.049 148.546 1.00 115.48 382 LYS B N 1
ATOM 2425 C CA . LYS A 1 382 ? 163.359 148.330 149.647 1.00 119.47 382 LYS B CA 1
ATOM 2426 C C . LYS A 1 382 ? 164.360 147.505 150.443 1.00 119.73 382 LYS B C 1
ATOM 2427 O O . LYS A 1 382 ? 164.101 147.201 151.613 1.00 121.58 382 LYS B O 1
ATOM 2433 N N . MET A 1 383 ? 165.488 147.132 149.841 1.00 103.75 383 MET B N 1
ATOM 2434 C CA . MET A 1 383 ? 166.492 146.333 150.529 1.00 99.97 383 MET B CA 1
ATOM 2435 C C . MET A 1 383 ? 167.425 147.164 151.398 1.00 99.54 383 MET B C 1
ATOM 2436 O O . MET A 1 383 ? 168.133 146.597 152.238 1.00 106.33 383 MET B O 1
ATOM 2441 N N . ASP A 1 384 ? 167.445 148.486 151.222 1.00 89.77 384 ASP B N 1
ATOM 2442 C CA . ASP A 1 384 ? 168.354 149.313 152.006 1.00 90.56 384 ASP B CA 1
ATOM 2443 C C . ASP A 1 384 ? 167.979 149.306 153.483 1.00 97.32 384 ASP B C 1
ATOM 2444 O O . ASP A 1 384 ? 168.858 149.301 154.348 1.00 110.65 384 ASP B O 1
ATOM 2449 N N . TRP A 1 385 ? 166.683 149.311 153.794 1.00 79.05 385 TRP B N 1
ATOM 2450 C CA . TRP A 1 385 ? 166.266 149.243 155.192 1.00 77.13 385 TRP B CA 1
ATOM 2451 C C . TRP A 1 385 ? 166.649 147.905 155.815 1.00 78.69 385 TRP B C 1
ATOM 2452 O O . TRP A 1 385 ? 167.089 147.850 156.972 1.00 86.98 385 TRP B O 1
ATOM 2463 N N . PHE A 1 386 ? 166.484 146.817 155.064 1.00 68.11 386 PHE B N 1
ATOM 2464 C CA . PHE A 1 386 ? 166.926 145.513 155.542 1.00 74.01 386 PHE B CA 1
ATOM 2465 C C . PHE A 1 386 ? 168.422 145.517 155.822 1.00 80.10 386 PHE B C 1
ATOM 2466 O O . PHE A 1 386 ? 168.875 145.016 156.862 1.00 91.94 386 PHE B O 1
ATOM 2474 N N . TYR A 1 387 ? 169.207 146.090 154.908 1.00 75.66 387 TYR B N 1
ATOM 2475 C CA . TYR A 1 387 ? 170.646 146.171 155.124 1.00 68.51 387 TYR B CA 1
ATOM 2476 C C . TYR A 1 387 ? 170.969 147.023 156.342 1.00 68.65 387 TYR B C 1
ATOM 2477 O O . TYR A 1 387 ? 171.912 146.728 157.078 1.00 84.73 387 TYR B O 1
ATOM 2486 N N . LEU A 1 388 ? 170.203 148.091 156.565 1.00 61.32 388 LEU B N 1
ATOM 2487 C CA . LEU A 1 388 ? 170.421 148.935 157.736 1.00 66.37 388 LEU B CA 1
ATOM 2488 C C . LEU A 1 388 ? 170.201 148.151 159.023 1.00 71.14 388 LEU B C 1
ATOM 2489 O O . LEU A 1 388 ? 170.998 148.236 159.966 1.00 81.04 388 LEU B O 1
ATOM 2494 N N . ILE A 1 389 ? 169.116 147.378 159.079 1.00 67.60 389 ILE B N 1
ATOM 2495 C CA . ILE A 1 389 ? 168.844 146.568 160.264 1.00 65.39 389 ILE B CA 1
ATOM 2496 C C . ILE A 1 389 ? 169.971 145.565 160.485 1.00 70.91 389 ILE B C 1
ATOM 2497 O O . ILE A 1 389 ? 170.479 145.397 161.606 1.00 79.27 389 ILE B O 1
ATOM 2502 N N . ILE A 1 390 ? 170.380 144.886 159.411 1.00 56.80 390 ILE B N 1
ATOM 2503 C CA . ILE A 1 390 ? 171.436 143.886 159.526 1.00 50.48 390 ILE B CA 1
ATOM 2504 C C . ILE A 1 390 ? 172.731 144.530 159.999 1.00 61.26 390 ILE B C 1
ATOM 2505 O O . ILE A 1 390 ? 173.454 143.966 160.826 1.00 76.80 390 ILE B O 1
ATOM 2510 N N . LEU A 1 391 ? 173.051 145.713 159.475 1.00 62.40 391 LEU B N 1
ATOM 2511 C CA . LEU A 1 391 ? 174.276 146.402 159.863 1.00 59.13 391 LEU B CA 1
ATOM 2512 C C . LEU A 1 391 ? 174.242 146.814 161.328 1.00 67.01 391 LEU B C 1
ATOM 2513 O O . LEU A 1 391 ? 175.252 146.705 162.033 1.00 76.14 391 LEU B O 1
ATOM 2518 N N . TYR A 1 392 ? 173.096 147.307 161.802 1.00 68.45 392 TYR B N 1
ATOM 2519 C CA . TYR A 1 392 ? 172.976 147.640 163.217 1.00 66.12 392 TYR B CA 1
ATOM 2520 C C . TYR A 1 392 ? 173.249 146.417 164.080 1.00 71.34 392 TYR B C 1
ATOM 2521 O O . TYR A 1 392 ? 174.061 146.463 165.018 1.00 83.38 392 TYR B O 1
ATOM 2530 N N . LEU A 1 393 ? 172.599 145.297 163.754 1.00 65.28 393 LEU B N 1
ATOM 2531 C CA . LEU A 1 393 ? 172.830 144.075 164.518 1.00 69.04 393 LEU B CA 1
ATOM 2532 C C . LEU A 1 393 ? 174.297 143.666 164.470 1.00 72.89 393 LEU B C 1
ATOM 2533 O O . LEU A 1 393 ? 174.885 143.301 165.497 1.00 72.87 393 LEU B O 1
ATOM 2538 N N . ALA A 1 394 ? 174.905 143.723 163.285 1.00 68.62 394 ALA B N 1
ATOM 2539 C CA . ALA A 1 394 ? 176.276 143.256 163.127 1.00 62.45 394 ALA B CA 1
ATOM 2540 C C . ALA A 1 394 ? 177.251 144.104 163.928 1.00 63.20 394 ALA B C 1
ATOM 2541 O O . ALA A 1 394 ? 178.155 143.569 164.575 1.00 79.31 394 ALA B O 1
ATOM 2543 N N . ILE A 1 395 ? 177.097 145.428 163.893 1.00 55.91 395 ILE B N 1
ATOM 2544 C CA . ILE A 1 395 ? 178.019 146.279 164.641 1.00 60.46 395 ILE B CA 1
ATOM 2545 C C . ILE A 1 395 ? 177.830 146.078 166.139 1.00 64.30 395 ILE B C 1
ATOM 2546 O O . ILE A 1 395 ? 178.806 146.045 166.906 1.00 67.91 395 ILE B O 1
ATOM 2551 N N . THR A 1 396 ? 176.577 145.927 166.584 1.00 75.58 396 THR B N 1
ATOM 2552 C CA . THR A 1 396 ? 176.346 145.672 168.001 1.00 74.28 396 THR B CA 1
ATOM 2553 C C . THR A 1 396 ? 177.013 144.376 168.439 1.00 77.66 396 THR B C 1
ATOM 2554 O O . THR A 1 396 ? 177.598 144.306 169.525 1.00 77.84 396 THR B O 1
ATOM 2558 N N . ILE A 1 397 ? 176.935 143.336 167.607 1.00 70.78 397 ILE B N 1
ATOM 2559 C CA . ILE A 1 397 ? 177.587 142.073 167.943 1.00 61.29 397 ILE B CA 1
ATOM 2560 C C . ILE A 1 397 ? 179.103 142.227 167.928 1.00 64.85 397 ILE B C 1
ATOM 2561 O O . ILE A 1 397 ? 179.806 141.681 168.788 1.00 73.59 397 ILE B O 1
ATOM 2566 N N . ILE A 1 398 ? 179.631 142.955 166.942 1.00 74.22 398 ILE B N 1
ATOM 2567 C CA . ILE A 1 398 ? 181.076 143.056 166.764 1.00 67.98 398 ILE B CA 1
ATOM 2568 C C . ILE A 1 398 ? 181.718 143.768 167.944 1.00 74.22 398 ILE B C 1
ATOM 2569 O O . ILE A 1 398 ? 182.792 143.372 168.413 1.00 82.97 398 ILE B O 1
ATOM 2574 N N . ARG A 1 399 ? 181.098 144.847 168.424 1.00 84.00 399 ARG B N 1
ATOM 2575 C CA . ARG A 1 399 ? 181.682 145.565 169.554 1.00 80.34 399 ARG B CA 1
ATOM 2576 C C . ARG A 1 399 ? 181.820 144.650 170.765 1.00 84.62 399 ARG B C 1
ATOM 2577 O O . ARG A 1 399 ? 182.879 144.595 171.407 1.00 90.09 399 ARG B O 1
ATOM 2585 N N . GLY A 1 400 ? 180.756 143.913 171.085 1.00 81.74 400 GLY B N 1
ATOM 2586 C CA . GLY A 1 400 ? 180.816 142.997 172.210 1.00 80.53 400 GLY B CA 1
ATOM 2587 C C . GLY A 1 400 ? 181.834 141.893 172.007 1.00 83.00 400 GLY B C 1
ATOM 2588 O O . GLY A 1 400 ? 182.547 141.516 172.939 1.00 84.57 400 GLY B O 1
ATOM 2589 N N . MET A 1 401 ? 181.911 141.354 170.789 1.00 100.67 401 MET B N 1
ATOM 2590 C CA . MET A 1 401 ? 182.889 140.307 170.514 1.00 96.54 401 MET B CA 1
ATOM 2591 C C . MET A 1 401 ? 184.305 140.814 170.743 1.00 98.38 401 MET B C 1
ATOM 2592 O O . MET A 1 401 ? 185.127 140.136 171.370 1.00 104.35 401 MET B O 1
ATOM 2597 N N . VAL A 1 402 ? 184.608 142.013 170.245 1.00 87.99 402 VAL B N 1
ATOM 2598 C CA . VAL A 1 402 ? 185.947 142.568 170.413 1.00 81.93 402 VAL B CA 1
ATOM 2599 C C . VAL A 1 402 ? 186.250 142.795 171.887 1.00 81.95 402 VAL B C 1
ATOM 2600 O O . VAL A 1 402 ? 187.344 142.469 172.370 1.00 91.23 402 VAL B O 1
ATOM 2604 N N . ILE A 1 403 ? 185.295 143.364 172.625 1.00 95.21 403 ILE B N 1
ATOM 2605 C CA . ILE A 1 403 ? 185.533 143.637 174.040 1.00 98.94 403 ILE B CA 1
ATOM 2606 C C . ILE A 1 403 ? 185.784 142.338 174.795 1.00 99.67 403 ILE B C 1
ATOM 2607 O O . ILE A 1 403 ? 186.714 142.237 175.603 1.00 100.60 403 ILE B O 1
ATOM 2612 N N . SER A 1 404 ? 184.962 141.318 174.538 1.00 109.58 404 SER B N 1
ATOM 2613 C CA . SER A 1 404 ? 185.146 140.042 175.220 1.00 109.29 404 SER B CA 1
ATOM 2614 C C . SER A 1 404 ? 186.488 139.417 174.867 1.00 110.39 404 SER B C 1
ATOM 2615 O O . SER A 1 404 ? 187.185 138.892 175.742 1.00 110.61 404 SER B O 1
ATOM 2618 N N . LEU A 1 405 ? 186.868 139.463 173.589 1.00 110.63 405 LEU B N 1
ATOM 2619 C CA . LEU A 1 405 ? 188.130 138.861 173.175 1.00 108.82 405 LEU B CA 1
ATOM 2620 C C . LEU A 1 405 ? 189.314 139.551 173.838 1.00 112.20 405 LEU B C 1
ATOM 2621 O O . LEU A 1 405 ? 190.265 138.890 174.269 1.00 111.93 405 LEU B O 1
ATOM 2626 N N . PHE A 1 406 ? 189.279 140.881 173.927 1.00 123.47 406 PHE B N 1
ATOM 2627 C CA . PHE A 1 406 ? 190.374 141.602 174.564 1.00 118.62 406 PHE B CA 1
ATOM 2628 C C . PHE A 1 406 ? 190.279 141.611 176.083 1.00 121.96 406 PHE B C 1
ATOM 2629 O O . PHE A 1 406 ? 191.216 142.075 176.742 1.00 127.46 406 PHE B O 1
ATOM 2637 N N . SER A 1 407 ? 189.180 141.119 176.651 1.00 128.28 407 SER B N 1
ATOM 2638 C CA . SER A 1 407 ? 189.054 141.052 178.106 1.00 128.47 407 SER B CA 1
ATOM 2639 C C . SER A 1 407 ? 190.216 140.344 178.788 1.00 129.44 407 SER B C 1
ATOM 2640 O O . SER A 1 407 ? 190.704 140.853 179.808 1.00 130.87 407 SER B O 1
ATOM 2643 N N . PRO A 1 408 ? 190.691 139.188 178.316 1.00 130.03 408 PRO B N 1
ATOM 2644 C CA . PRO A 1 408 ? 191.784 138.515 179.040 1.00 129.95 408 PRO B CA 1
ATOM 2645 C C . PRO A 1 408 ? 193.036 139.363 179.176 1.00 131.71 408 PRO B C 1
ATOM 2646 O O . PRO A 1 408 ? 193.617 139.434 180.266 1.00 132.87 408 PRO B O 1
ATOM 2650 N N . ILE A 1 409 ? 193.462 140.024 178.099 1.00 136.25 409 ILE B N 1
ATOM 2651 C CA . ILE A 1 409 ? 194.720 140.765 178.132 1.00 134.58 409 ILE B CA 1
ATOM 2652 C C . ILE A 1 409 ? 194.624 141.948 179.087 1.00 134.23 409 ILE B C 1
ATOM 2653 O O . ILE A 1 409 ? 195.504 142.159 179.929 1.00 137.20 409 ILE B O 1
ATOM 2658 N N . LEU A 1 410 ? 193.556 142.735 178.975 1.00 139.95 410 LEU B N 1
ATOM 2659 C CA . LEU A 1 410 ? 193.404 143.921 179.808 1.00 141.68 410 LEU B CA 1
ATOM 2660 C C . LEU A 1 410 ? 192.870 143.605 181.199 1.00 143.43 410 LEU B C 1
ATOM 2661 O O . LEU A 1 410 ? 192.776 144.516 182.029 1.00 144.09 410 LEU B O 1
ATOM 2666 N N . SER A 1 411 ? 192.516 142.351 181.472 1.00 154.31 411 SER B N 1
ATOM 2667 C CA . SER A 1 411 ? 192.083 141.930 182.798 1.00 154.59 411 SER B CA 1
ATOM 2668 C C . SER A 1 411 ? 193.216 141.303 183.599 1.00 155.73 411 SER B C 1
ATOM 2669 O O . SER A 1 411 ? 193.415 141.650 184.767 1.00 154.76 411 SER B O 1
ATOM 2672 N N . ARG A 1 412 ? 193.969 140.382 182.992 1.00 154.26 412 ARG B N 1
ATOM 2673 C CA . ARG A 1 412 ? 195.136 139.828 183.670 1.00 152.65 412 ARG B CA 1
ATOM 2674 C C . ARG A 1 412 ? 196.163 140.910 183.971 1.00 154.65 412 ARG B C 1
ATOM 2675 O O . ARG A 1 412 ? 196.956 140.772 184.910 1.00 154.51 412 ARG B O 1
ATOM 2683 N N . ILE A 1 413 ? 196.163 141.989 183.191 1.00 156.17 413 ILE B N 1
ATOM 2684 C CA . ILE A 1 413 ? 197.050 143.124 183.417 1.00 155.55 413 ILE B CA 1
ATOM 2685 C C . ILE A 1 413 ? 196.198 144.374 183.581 1.00 155.13 413 ILE B C 1
ATOM 2686 O O . ILE A 1 413 ? 194.965 144.311 183.512 1.00 154.96 413 ILE B O 1
ATOM 2691 N N . GLY A 1 414 ? 196.844 145.514 183.801 1.00 157.73 414 GLY B N 1
ATOM 2692 C CA . GLY A 1 414 ? 196.104 146.758 183.930 1.00 156.49 414 GLY B CA 1
ATOM 2693 C C . GLY A 1 414 ? 195.119 146.704 185.081 1.00 158.63 414 GLY B C 1
ATOM 2694 O O . GLY A 1 414 ? 195.449 146.283 186.195 1.00 157.95 414 GLY B O 1
ATOM 2695 N N . TYR A 1 415 ? 193.887 147.134 184.811 1.00 164.72 415 TYR B N 1
ATOM 2696 C CA . TYR A 1 415 ? 192.851 147.223 185.832 1.00 165.16 415 TYR B CA 1
ATOM 2697 C C . TYR A 1 415 ? 191.861 146.067 185.794 1.00 164.94 415 TYR B C 1
ATOM 2698 O O . TYR A 1 415 ? 191.306 145.709 186.837 1.00 163.14 415 TYR B O 1
ATOM 2707 N N . GLY A 1 416 ? 191.630 145.474 184.627 1.00 148.90 416 GLY B N 1
ATOM 2708 C CA . GLY A 1 416 ? 190.662 144.407 184.495 1.00 145.76 416 GLY B CA 1
ATOM 2709 C C . GLY A 1 416 ? 189.246 144.934 184.359 1.00 144.80 416 GLY B C 1
ATOM 2710 O O . GLY A 1 416 ? 188.958 146.115 184.560 1.00 145.09 416 GLY B O 1
ATOM 2711 N N . LEU A 1 417 ? 188.339 144.025 184.012 1.00 135.77 417 LEU B N 1
ATOM 2712 C CA . LEU A 1 417 ? 186.949 144.383 183.776 1.00 137.67 417 LEU B CA 1
ATOM 2713 C C . LEU A 1 417 ? 186.030 143.325 184.367 1.00 137.03 417 LEU B C 1
ATOM 2714 O O . LEU A 1 417 ? 186.404 142.158 184.504 1.00 139.82 417 LEU B O 1
ATOM 2719 N N . THR A 1 418 ? 184.822 143.752 184.714 1.00 122.36 418 THR B N 1
ATOM 2720 C CA . THR A 1 418 ? 183.760 142.864 185.159 1.00 122.35 418 THR B CA 1
ATOM 2721 C C . THR A 1 418 ? 182.729 142.698 184.050 1.00 124.15 418 THR B C 1
ATOM 2722 O O . THR A 1 418 ? 182.612 143.532 183.149 1.00 131.51 418 THR B O 1
ATOM 2726 N N . TRP A 1 419 ? 181.972 141.602 184.126 1.00 117.03 419 TRP B N 1
ATOM 2727 C CA . TRP A 1 419 ? 181.019 141.303 183.063 1.00 121.85 419 TRP B CA 1
ATOM 2728 C C . TRP A 1 419 ? 179.948 142.385 182.958 1.00 124.81 419 TRP B C 1
ATOM 2729 O O . TRP A 1 419 ? 179.544 142.763 181.851 1.00 125.66 419 TRP B O 1
ATOM 2740 N N . ARG A 1 420 ? 179.481 142.904 184.096 1.00 119.94 420 ARG B N 1
ATOM 2741 C CA . ARG A 1 420 ? 178.515 143.998 184.057 1.00 117.18 420 ARG B CA 1
ATOM 2742 C C . ARG A 1 420 ? 179.113 145.232 183.395 1.00 117.50 420 ARG B C 1
ATOM 2743 O O . ARG A 1 420 ? 178.453 145.897 182.586 1.00 119.79 420 ARG B O 1
ATOM 2751 N N . ASN A 1 421 ? 180.363 145.557 183.730 1.00 117.50 421 ASN B N 1
ATOM 2752 C CA . ASN A 1 421 ? 181.024 146.691 183.094 1.00 116.66 421 ASN B CA 1
ATOM 2753 C C . ASN A 1 421 ? 181.186 146.461 181.599 1.00 115.47 421 ASN B C 1
ATOM 2754 O O . ASN A 1 421 ? 181.020 147.388 180.799 1.00 117.83 421 ASN B O 1
ATOM 2759 N N . ALA A 1 422 ? 181.515 145.231 181.202 1.00 101.39 422 ALA B N 1
ATOM 2760 C CA . ALA A 1 422 ? 181.628 144.926 179.780 1.00 101.37 422 ALA B CA 1
ATOM 2761 C C . ALA A 1 422 ? 180.299 145.133 179.068 1.00 103.30 422 ALA B C 1
ATOM 2762 O O . ALA A 1 422 ? 180.256 145.699 177.969 1.00 106.04 422 ALA B O 1
ATOM 2764 N N . VAL A 1 423 ? 179.200 144.685 179.678 1.00 102.58 423 VAL B N 1
ATOM 2765 C CA . VAL A 1 423 ? 177.889 144.865 179.058 1.00 102.64 423 VAL B CA 1
ATOM 2766 C C . VAL A 1 423 ? 177.554 146.346 178.942 1.00 103.55 423 VAL B C 1
ATOM 2767 O O . VAL A 1 423 ? 177.051 146.806 177.909 1.00 108.81 423 VAL B O 1
ATOM 2771 N N . ILE A 1 424 ? 177.822 147.115 179.998 1.00 96.28 424 ILE B N 1
ATOM 2772 C CA . ILE A 1 424 ? 177.530 148.545 179.957 1.00 93.70 424 ILE B CA 1
ATOM 2773 C C . ILE A 1 424 ? 178.341 149.224 178.862 1.00 97.83 424 ILE B C 1
ATOM 2774 O O . ILE A 1 424 ? 177.828 150.077 178.128 1.00 100.24 424 ILE B O 1
ATOM 2779 N N . MET A 1 425 ? 179.620 148.864 178.737 1.00 97.86 425 MET B N 1
ATOM 2780 C CA . MET A 1 425 ? 180.443 149.436 177.678 1.00 97.88 425 MET B CA 1
ATOM 2781 C C . MET A 1 425 ? 179.910 149.060 176.303 1.00 96.60 425 MET B C 1
ATOM 2782 O O . MET A 1 425 ? 179.882 149.892 175.390 1.00 98.91 425 MET B O 1
ATOM 2787 N N . THR A 1 426 ? 179.485 147.807 176.134 1.00 86.83 426 THR B N 1
ATOM 2788 C CA . THR A 1 426 ? 178.966 147.374 174.842 1.00 89.16 426 THR B CA 1
ATOM 2789 C C . THR A 1 426 ? 177.704 148.138 174.466 1.00 90.17 426 THR B C 1
ATOM 2790 O O . THR A 1 426 ? 177.542 148.553 173.313 1.00 95.02 426 THR B O 1
ATOM 2794 N N . TRP A 1 427 ? 176.797 148.333 175.422 1.00 91.29 427 TRP B N 1
ATOM 2795 C CA . TRP A 1 427 ? 175.533 148.994 175.124 1.00 90.90 427 TRP B CA 1
ATOM 2796 C C . TRP A 1 427 ? 175.651 150.510 175.044 1.00 93.13 427 TRP B C 1
ATOM 2797 O O . TRP A 1 427 ? 174.712 151.161 174.577 1.00 97.31 427 TRP B O 1
ATOM 2808 N N . GLY A 1 428 ? 176.766 151.084 175.480 1.00 101.10 428 GLY B N 1
ATOM 2809 C CA . GLY A 1 428 ? 176.952 152.519 175.494 1.00 100.60 428 GLY B CA 1
ATOM 2810 C C . GLY A 1 428 ? 177.654 153.100 174.287 1.00 107.45 428 GLY B C 1
ATOM 2811 O O . GLY A 1 428 ? 178.057 154.267 174.326 1.00 111.27 428 GLY B O 1
ATOM 2812 N N . GLY A 1 429 ? 177.815 152.330 173.216 1.00 107.42 429 GLY B N 1
ATOM 2813 C CA . GLY A 1 429 ? 178.489 152.818 172.030 1.00 103.32 429 GLY B CA 1
ATOM 2814 C C . GLY A 1 429 ? 177.589 153.614 171.108 1.00 100.90 429 GLY B C 1
ATOM 2815 O O . GLY A 1 429 ? 177.164 153.114 170.063 1.00 110.21 429 GLY B O 1
ATOM 2816 N N . LEU A 1 430 ? 177.288 154.854 171.483 1.00 85.90 430 LEU B N 1
ATOM 2817 C CA . LEU A 1 430 ? 176.424 155.714 170.688 1.00 93.19 430 LEU B CA 1
ATOM 2818 C C . LEU A 1 430 ? 177.248 156.486 169.667 1.00 96.08 430 LEU B C 1
ATOM 2819 O O . LEU A 1 430 ? 178.230 157.145 170.022 1.00 103.16 430 LEU B O 1
ATOM 2824 N N . ARG A 1 431 ? 176.846 156.404 168.402 1.00 73.15 431 ARG B N 1
ATOM 2825 C CA . ARG A 1 431 ? 177.504 157.173 167.358 1.00 74.37 431 ARG B CA 1
ATOM 2826 C C . ARG A 1 431 ? 177.178 158.655 167.506 1.00 78.48 431 ARG B C 1
ATOM 2827 O O . ARG A 1 431 ? 176.134 159.033 168.044 1.00 78.85 431 ARG B O 1
ATOM 2835 N N . GLY A 1 432 ? 178.084 159.500 167.020 1.00 88.39 432 GLY B N 1
ATOM 2836 C CA . GLY A 1 432 ? 177.950 160.928 167.229 1.00 87.26 432 GLY B CA 1
ATOM 2837 C C . GLY A 1 432 ? 178.077 161.781 165.983 1.00 83.20 432 GLY B C 1
ATOM 2838 O O . GLY A 1 432 ? 177.591 161.409 164.912 1.00 82.43 432 GLY B O 1
ATOM 2839 N N . ALA A 1 433 ? 178.733 162.934 166.117 1.00 76.00 433 ALA B N 1
ATOM 2840 C CA . ALA A 1 433 ? 178.814 163.910 165.039 1.00 79.62 433 ALA B CA 1
ATOM 2841 C C . ALA A 1 433 ? 180.026 163.725 164.137 1.00 81.44 433 ALA B C 1
ATOM 2842 O O . ALA A 1 433 ? 179.992 164.168 162.984 1.00 82.44 433 ALA B O 1
ATOM 2844 N N . VAL A 1 434 ? 181.095 163.099 164.629 1.00 70.87 434 VAL B N 1
ATOM 2845 C CA . VAL A 1 434 ? 182.277 162.898 163.795 1.00 72.13 434 VAL B CA 1
ATOM 2846 C C . VAL A 1 434 ? 181.938 162.022 162.597 1.00 77.21 434 VAL B C 1
ATOM 2847 O O . VAL A 1 434 ? 182.359 162.295 161.464 1.00 80.04 434 VAL B O 1
ATOM 2851 N N . GLY A 1 435 ? 181.178 160.951 162.828 1.00 77.45 435 GLY B N 1
ATOM 2852 C CA . GLY A 1 435 ? 180.757 160.110 161.724 1.00 76.69 435 GLY B CA 1
ATOM 2853 C C . GLY A 1 435 ? 179.919 160.865 160.713 1.00 83.94 435 GLY B C 1
ATOM 2854 O O . GLY A 1 435 ? 180.074 160.682 159.505 1.00 94.31 435 GLY B O 1
ATOM 2855 N N . LEU A 1 436 ? 179.020 161.725 161.192 1.00 72.15 436 LEU B N 1
ATOM 2856 C CA . LEU A 1 436 ? 178.202 162.515 160.279 1.00 66.66 436 LEU B CA 1
ATOM 2857 C C . LEU A 1 436 ? 179.059 163.464 159.452 1.00 74.20 436 LEU B C 1
ATOM 2858 O O . LEU A 1 436 ? 178.831 163.629 158.249 1.00 79.73 436 LEU B O 1
ATOM 2863 N N . ALA A 1 437 ? 180.047 164.104 160.080 1.00 65.60 437 ALA B N 1
ATOM 2864 C CA . ALA A 1 437 ? 180.922 165.003 159.336 1.00 67.23 437 ALA B CA 1
ATOM 2865 C C . ALA A 1 437 ? 181.706 164.250 158.270 1.00 74.03 437 ALA B C 1
ATOM 2866 O O . ALA A 1 437 ? 181.831 164.717 157.130 1.00 85.41 437 ALA B O 1
ATOM 2868 N N . LEU A 1 438 ? 182.241 163.079 158.618 1.00 57.87 438 LEU B N 1
ATOM 2869 C CA . LEU A 1 438 ? 182.982 162.298 157.633 1.00 63.17 438 LEU B CA 1
ATOM 2870 C C . LEU A 1 438 ? 182.074 161.835 156.499 1.00 66.45 438 LEU B C 1
ATOM 2871 O O . LEU A 1 438 ? 182.476 161.834 155.329 1.00 77.84 438 LEU B O 1
ATOM 2876 N N . ALA A 1 439 ? 180.844 161.437 156.825 1.00 59.56 439 ALA B N 1
ATOM 2877 C CA . ALA A 1 439 ? 179.902 161.033 155.789 1.00 59.01 439 ALA B CA 1
ATOM 2878 C C . ALA A 1 439 ? 179.573 162.195 154.864 1.00 68.94 439 ALA B C 1
ATOM 2879 O O . ALA A 1 439 ? 179.464 162.016 153.647 1.00 78.52 439 ALA B O 1
ATOM 2881 N N . LEU A 1 440 ? 179.396 163.393 155.423 1.00 72.83 440 LEU B N 1
ATOM 2882 C CA . LEU A 1 440 ? 179.145 164.564 154.590 1.00 73.75 440 LEU B CA 1
ATOM 2883 C C . LEU A 1 440 ? 180.331 164.851 153.680 1.00 81.18 440 LEU B C 1
ATOM 2884 O O . LEU A 1 440 ? 180.156 165.196 152.505 1.00 88.17 440 LEU B O 1
ATOM 2889 N N . VAL A 1 441 ? 181.549 164.720 154.207 1.00 67.40 441 VAL B N 1
ATOM 2890 C CA . VAL A 1 441 ? 182.735 164.917 153.379 1.00 63.34 441 VAL B CA 1
ATOM 2891 C C . VAL A 1 441 ? 182.733 163.934 152.216 1.00 66.58 441 VAL B C 1
ATOM 2892 O O . VAL A 1 441 ? 182.954 164.308 151.057 1.00 73.42 441 VAL B O 1
ATOM 2896 N N . VAL A 1 442 ? 182.468 162.660 152.508 1.00 76.29 442 VAL B N 1
ATOM 2897 C CA . VAL A 1 442 ? 182.466 161.648 151.455 1.00 68.27 442 VAL B CA 1
ATOM 2898 C C . VAL A 1 442 ? 181.389 161.953 150.424 1.00 71.86 442 VAL B C 1
ATOM 2899 O O . VAL A 1 442 ? 181.616 161.843 149.214 1.00 87.59 442 VAL B O 1
ATOM 2903 N N . GLU A 1 443 ? 180.199 162.338 150.884 1.00 76.86 443 GLU B N 1
ATOM 2904 C CA . GLU A 1 443 ? 179.105 162.622 149.962 1.00 82.28 443 GLU B CA 1
ATOM 2905 C C . GLU A 1 443 ? 179.443 163.796 149.056 1.00 90.71 443 GLU B C 1
ATOM 2906 O O . GLU A 1 443 ? 179.154 163.768 147.855 1.00 97.43 443 GLU B O 1
ATOM 2912 N N . ASN A 1 444 ? 180.053 164.844 149.614 1.00 94.42 444 ASN B N 1
ATOM 2913 C CA . ASN A 1 444 ? 180.422 165.996 148.801 1.00 91.15 444 ASN B CA 1
ATOM 2914 C C . ASN A 1 444 ? 181.573 165.675 147.859 1.00 88.03 444 ASN B C 1
ATOM 2915 O O . ASN A 1 444 ? 181.713 166.318 146.813 1.00 91.53 444 ASN B O 1
ATOM 2920 N N . LEU A 1 445 ? 182.403 164.691 148.203 1.00 76.83 445 LEU B N 1
ATOM 2921 C CA . LEU A 1 445 ? 183.561 164.367 147.380 1.00 74.61 445 LEU B CA 1
ATOM 2922 C C . LEU A 1 445 ? 183.218 163.538 146.150 1.00 82.65 445 LEU B C 1
ATOM 2923 O O . LEU A 1 445 ? 184.101 163.315 145.316 1.00 90.91 445 LEU B O 1
ATOM 2928 N N . ALA A 1 446 ? 181.979 163.075 146.012 1.00 90.01 446 ALA B N 1
ATOM 2929 C CA . ALA A 1 446 ? 181.609 162.216 144.897 1.00 95.34 446 ALA B CA 1
ATOM 2930 C C . ALA A 1 446 ? 180.280 162.669 144.312 1.00 99.91 446 ALA B C 1
ATOM 2931 O O . ALA A 1 446 ? 179.473 163.324 144.976 1.00 103.73 446 ALA B O 1
ATOM 2933 N N . GLY A 1 447 ? 180.065 162.312 143.048 1.00 111.82 447 GLY B N 1
ATOM 2934 C CA . GLY A 1 447 ? 178.813 162.594 142.375 1.00 109.99 447 GLY B CA 1
ATOM 2935 C C . GLY A 1 447 ? 178.105 161.335 141.918 1.00 114.36 447 GLY B C 1
ATOM 2936 O O . GLY A 1 447 ? 177.256 161.380 141.022 1.00 106.22 447 GLY B O 1
ATOM 2937 N N . ASN A 1 448 ? 178.450 160.203 142.527 1.00 123.22 448 ASN B N 1
ATOM 2938 C CA . ASN A 1 448 ? 177.870 158.909 142.197 1.00 118.23 448 ASN B CA 1
ATOM 2939 C C . ASN A 1 448 ? 177.135 158.350 143.406 1.00 118.99 448 ASN B C 1
ATOM 2940 O O . ASN A 1 448 ? 177.583 158.507 144.545 1.00 121.19 448 ASN B O 1
ATOM 2945 N N . ASP A 1 449 ? 176.001 157.695 143.149 1.00 114.24 449 ASP B N 1
ATOM 2946 C CA . ASP A 1 449 ? 175.190 157.159 144.237 1.00 113.71 449 ASP B CA 1
ATOM 2947 C C . ASP A 1 449 ? 175.914 156.044 144.981 1.00 111.60 449 ASP B C 1
ATOM 2948 O O . ASP A 1 449 ? 175.824 155.953 146.211 1.00 106.21 449 ASP B O 1
ATOM 2953 N N . VAL A 1 450 ? 176.640 155.194 144.257 1.00 125.93 450 VAL B N 1
ATOM 2954 C CA . VAL A 1 450 ? 177.219 153.975 144.815 1.00 131.02 450 VAL B CA 1
ATOM 2955 C C . VAL A 1 450 ? 178.035 154.282 146.064 1.00 127.63 450 VAL B C 1
ATOM 2956 O O . VAL A 1 450 ? 178.263 153.400 146.899 1.00 124.88 450 VAL B O 1
ATOM 2960 N N . ILE A 1 451 ? 178.486 155.527 146.200 1.00 101.56 451 ILE B N 1
ATOM 2961 C CA . ILE A 1 451 ? 179.197 155.944 147.404 1.00 98.38 451 ILE B CA 1
ATOM 2962 C C . ILE A 1 451 ? 178.634 157.208 148.027 1.00 98.09 451 ILE B C 1
ATOM 2963 O O . ILE A 1 451 ? 178.922 157.490 149.204 1.00 103.99 451 ILE B O 1
ATOM 2968 N N . GLY A 1 452 ? 177.840 158.001 147.316 1.00 89.04 452 GLY B N 1
ATOM 2969 C CA . GLY A 1 452 ? 177.338 159.241 147.868 1.00 90.25 452 GLY B CA 1
ATOM 2970 C C . GLY A 1 452 ? 176.111 159.067 148.736 1.00 89.28 452 GLY B C 1
ATOM 2971 O O . GLY A 1 452 ? 176.112 159.452 149.908 1.00 92.91 452 GLY B O 1
ATOM 2972 N N . SER A 1 453 ? 175.053 158.487 148.169 1.00 86.30 453 SER B N 1
ATOM 2973 C CA . SER A 1 453 ? 173.802 158.361 148.908 1.00 81.78 453 SER B CA 1
ATOM 2974 C C . SER A 1 453 ? 173.890 157.280 149.977 1.00 88.36 453 SER B C 1
ATOM 2975 O O . SER A 1 453 ? 173.409 157.471 151.100 1.00 92.42 453 SER B O 1
ATOM 2978 N N . LYS A 1 454 ? 174.499 156.138 149.650 1.00 79.52 454 LYS B N 1
ATOM 2979 C CA . LYS A 1 454 ? 174.513 155.017 150.583 1.00 68.91 454 LYS B CA 1
ATOM 2980 C C . LYS A 1 454 ? 175.253 155.366 151.867 1.00 71.60 454 LYS B C 1
ATOM 2981 O O . LYS A 1 454 ? 174.787 155.045 152.966 1.00 72.88 454 LYS B O 1
ATOM 2987 N N . PHE A 1 455 ? 176.408 156.023 151.753 1.00 72.54 455 PHE B N 1
ATOM 2988 C CA . PHE A 1 455 ? 177.187 156.351 152.943 1.00 61.94 455 PHE B CA 1
ATOM 2989 C C . PHE A 1 455 ? 176.379 157.209 153.905 1.00 68.23 455 PHE B C 1
ATOM 2990 O O . PHE A 1 455 ? 176.222 156.866 155.085 1.00 83.39 455 PHE B O 1
ATOM 2998 N N . LEU A 1 456 ? 175.848 158.328 153.411 1.00 57.92 456 LEU B N 1
ATOM 2999 C CA . LEU A 1 456 ? 175.096 159.233 154.271 1.00 64.03 456 LEU B CA 1
ATOM 3000 C C . LEU A 1 456 ? 173.843 158.562 154.811 1.00 72.25 456 LEU B C 1
ATOM 3001 O O . LEU A 1 456 ? 173.513 158.704 155.994 1.00 78.30 456 LEU B O 1
ATOM 3006 N N . PHE A 1 457 ? 173.132 157.822 153.960 1.00 64.67 457 PHE B N 1
ATOM 3007 C CA . PHE A 1 457 ? 171.903 157.173 154.395 1.00 62.27 457 PHE B CA 1
ATOM 3008 C C . PHE A 1 457 ? 172.173 156.200 155.534 1.00 65.78 457 PHE B C 1
ATOM 3009 O O . PHE A 1 457 ? 171.513 156.251 156.578 1.00 74.23 457 PHE B O 1
ATOM 3017 N N . HIS A 1 458 ? 173.149 155.308 155.355 1.00 58.83 458 HIS B N 1
ATOM 3018 C CA . HIS A 1 458 ? 173.437 154.321 156.389 1.00 55.09 458 HIS B CA 1
ATOM 3019 C C . HIS A 1 458 ? 173.962 154.979 157.657 1.00 57.44 458 HIS B C 1
ATOM 3020 O O . HIS A 1 458 ? 173.592 154.578 158.766 1.00 67.68 458 HIS B O 1
ATOM 3027 N N . THR A 1 459 ? 174.826 155.988 157.523 1.00 56.39 459 THR B N 1
ATOM 3028 C CA . THR A 1 459 ? 175.348 156.658 158.710 1.00 55.02 459 THR B CA 1
ATOM 3029 C C . THR A 1 459 ? 174.224 157.306 159.508 1.00 63.55 459 THR B C 1
ATOM 3030 O O . THR A 1 459 ? 174.137 157.140 160.732 1.00 73.04 459 THR B O 1
ATOM 3034 N N . ALA A 1 460 ? 173.344 158.045 158.828 1.00 60.98 460 ALA B N 1
ATOM 3035 C CA . ALA A 1 460 ? 172.240 158.698 159.520 1.00 61.43 460 ALA B CA 1
ATOM 3036 C C . ALA A 1 460 ? 171.297 157.676 160.138 1.00 77.63 460 ALA B C 1
ATOM 3037 O O . ALA A 1 460 ? 170.816 157.865 161.262 1.00 80.32 460 ALA B O 1
ATOM 3039 N N . GLY A 1 461 ? 171.015 156.588 159.420 1.00 70.77 461 GLY B N 1
ATOM 3040 C CA . GLY A 1 461 ? 170.153 155.561 159.977 1.00 62.33 461 GLY B CA 1
ATOM 3041 C C . GLY A 1 461 ? 170.728 154.942 161.235 1.00 60.57 461 GLY B C 1
ATOM 3042 O O . GLY A 1 461 ? 170.018 154.751 162.224 1.00 72.77 461 GLY B O 1
ATOM 3043 N N . ILE A 1 462 ? 172.023 154.622 161.216 1.00 56.46 462 ILE B N 1
ATOM 3044 C CA . ILE A 1 462 ? 172.653 154.041 162.397 1.00 55.84 462 ILE B CA 1
ATOM 3045 C C . ILE A 1 462 ? 172.621 155.029 163.553 1.00 60.28 462 ILE B C 1
ATOM 3046 O O . ILE A 1 462 ? 172.346 154.656 164.700 1.00 77.02 462 ILE B O 1
ATOM 3051 N N . VAL A 1 463 ? 172.907 156.302 163.277 1.00 55.84 463 VAL B N 1
ATOM 3052 C CA . VAL A 1 463 ? 172.889 157.304 164.339 1.00 53.47 463 VAL B CA 1
ATOM 3053 C C . VAL A 1 463 ? 171.503 157.387 164.963 1.00 65.07 463 VAL B C 1
ATOM 3054 O O . VAL A 1 463 ? 171.351 157.391 166.191 1.00 73.70 463 VAL B O 1
ATOM 3058 N N . VAL A 1 464 ? 170.469 157.450 164.122 1.00 61.18 464 VAL B N 1
ATOM 3059 C CA . VAL A 1 464 ? 169.107 157.575 164.629 1.00 56.90 464 VAL B CA 1
ATOM 3060 C C . VAL A 1 464 ? 168.721 156.346 165.439 1.00 60.87 464 VAL B C 1
ATOM 3061 O O . VAL A 1 464 ? 168.126 156.459 166.517 1.00 69.74 464 VAL B O 1
ATOM 3065 N N . LEU A 1 465 ? 169.038 155.154 164.931 1.00 60.40 465 LEU B N 1
ATOM 3066 C CA . LEU A 1 465 ? 168.688 153.933 165.648 1.00 56.94 465 LEU B CA 1
ATOM 3067 C C . LEU A 1 465 ? 169.373 153.886 167.007 1.00 61.58 465 LEU B C 1
ATOM 3068 O O . LEU A 1 465 ? 168.741 153.575 168.024 1.00 70.83 465 LEU B O 1
ATOM 3073 N N . THR A 1 466 ? 170.670 154.194 167.043 1.00 67.24 466 THR B N 1
ATOM 3074 C CA . THR A 1 466 ? 171.385 154.196 168.313 1.00 67.71 466 THR B CA 1
ATOM 3075 C C . THR A 1 466 ? 170.749 155.177 169.286 1.00 69.45 466 THR B C 1
ATOM 3076 O O . THR A 1 466 ? 170.417 154.814 170.419 1.00 77.97 466 THR B O 1
ATOM 3080 N N . LEU A 1 467 ? 170.520 156.414 168.839 1.00 69.24 467 LEU B N 1
ATOM 3081 C CA . LEU A 1 467 ? 169.963 157.424 169.731 1.00 73.26 467 LEU B CA 1
ATOM 3082 C C . LEU A 1 467 ? 168.598 157.007 170.258 1.00 80.79 467 LEU B C 1
ATOM 3083 O O . LEU A 1 467 ? 168.301 157.188 171.444 1.00 87.16 467 LEU B O 1
ATOM 3088 N N . VAL A 1 468 ? 167.751 156.447 169.394 1.00 75.15 468 VAL B N 1
ATOM 3089 C CA . VAL A 1 468 ? 166.396 156.104 169.809 1.00 60.71 468 VAL B CA 1
ATOM 3090 C C . VAL A 1 468 ? 166.400 154.925 170.775 1.00 77.91 468 VAL B C 1
ATOM 3091 O O . VAL A 1 468 ? 165.651 154.915 171.758 1.00 90.05 468 VAL B O 1
ATOM 3095 N N . ILE A 1 469 ? 167.232 153.916 170.521 1.00 81.49 469 ILE B N 1
ATOM 3096 C CA . ILE A 1 469 ? 167.135 152.673 171.280 1.00 74.93 469 ILE B CA 1
ATOM 3097 C C . ILE A 1 469 ? 168.091 152.660 172.466 1.00 77.96 469 ILE B C 1
ATOM 3098 O O . ILE A 1 469 ? 167.659 152.532 173.618 1.00 85.13 469 ILE B O 1
ATOM 3103 N N . ASN A 1 470 ? 169.395 152.760 172.196 1.00 87.55 470 ASN B N 1
ATOM 3104 C CA . ASN A 1 470 ? 170.372 152.614 173.269 1.00 88.00 470 ASN B CA 1
ATOM 3105 C C . ASN A 1 470 ? 170.245 153.738 174.289 1.00 92.90 470 ASN B C 1
ATOM 3106 O O . ASN A 1 470 ? 170.280 153.493 175.500 1.00 97.38 470 ASN B O 1
ATOM 3111 N N . ALA A 1 471 ? 170.098 154.977 173.819 1.00 88.29 471 ALA B N 1
ATOM 3112 C CA . ALA A 1 471 ? 169.986 156.100 174.741 1.00 89.38 471 ALA B CA 1
ATOM 3113 C C . ALA A 1 471 ? 168.760 155.955 175.630 1.00 97.62 471 ALA B C 1
ATOM 3114 O O . ALA A 1 471 ? 168.807 156.274 176.824 1.00 105.70 471 ALA B O 1
ATOM 3116 N N . THR A 1 472 ? 167.653 155.474 175.066 1.00 91.09 472 THR B N 1
ATOM 3117 C CA . THR A 1 472 ? 166.427 155.340 175.843 1.00 93.04 472 THR B CA 1
ATOM 3118 C C . THR A 1 472 ? 166.512 154.185 176.834 1.00 91.24 472 THR B C 1
ATOM 3119 O O . THR A 1 472 ? 166.022 154.295 177.963 1.00 94.59 472 THR B O 1
ATOM 3123 N N . THR A 1 473 ? 167.126 153.072 176.438 1.00 93.19 473 THR B N 1
ATOM 3124 C CA . THR A 1 473 ? 167.117 151.866 177.255 1.00 90.69 473 THR B CA 1
ATOM 3125 C C . THR A 1 473 ? 168.342 151.724 178.151 1.00 94.51 473 THR B C 1
ATOM 3126 O O . THR A 1 473 ? 168.436 150.740 178.894 1.00 104.55 473 THR B O 1
ATOM 3130 N N . ILE A 1 474 ? 169.283 152.668 178.101 1.00 100.10 474 ILE B N 1
ATOM 3131 C CA . ILE A 1 474 ? 170.467 152.565 178.949 1.00 102.78 474 ILE B CA 1
ATOM 3132 C C . ILE A 1 474 ? 170.081 152.582 180.423 1.00 105.87 474 ILE B C 1
ATOM 3133 O O . ILE A 1 474 ? 170.631 151.824 181.231 1.00 109.53 474 ILE B O 1
ATOM 3138 N N . GLN A 1 475 ? 169.146 153.454 180.804 1.00 109.08 475 GLN B N 1
ATOM 3139 C CA . GLN A 1 475 ? 168.748 153.533 182.206 1.00 105.97 475 GLN B CA 1
ATOM 3140 C C . GLN A 1 475 ? 168.108 152.232 182.674 1.00 108.66 475 GLN B C 1
ATOM 3141 O O . GLN A 1 475 ? 168.395 151.750 183.777 1.00 111.26 475 GLN B O 1
ATOM 3147 N N . THR A 1 476 ? 167.234 151.651 181.852 1.00 102.97 476 THR B N 1
ATOM 3148 C CA . THR A 1 476 ? 166.615 150.382 182.216 1.00 101.14 476 THR B CA 1
ATOM 3149 C C . THR A 1 476 ? 167.656 149.277 182.326 1.00 99.91 476 THR B C 1
ATOM 3150 O O . THR A 1 476 ? 167.590 148.438 183.232 1.00 106.16 476 THR B O 1
ATOM 3154 N N . LEU A 1 477 ? 168.624 149.255 181.408 1.00 107.84 477 LEU B N 1
ATOM 3155 C CA . LEU A 1 477 ? 169.685 148.258 181.489 1.00 107.36 477 LEU B CA 1
ATOM 3156 C C . LEU A 1 477 ? 170.489 148.422 182.772 1.00 107.19 477 LEU B C 1
ATOM 3157 O O . LEU A 1 477 ? 170.857 147.433 183.416 1.00 108.73 477 LEU B O 1
ATOM 3162 N N . LEU A 1 478 ? 170.774 149.667 183.156 1.00 113.03 478 LEU B N 1
ATOM 3163 C CA . LEU A 1 478 ? 171.471 149.912 184.413 1.00 110.73 478 LEU B CA 1
ATOM 3164 C C . LEU A 1 478 ? 170.658 149.407 185.596 1.00 113.83 478 LEU B C 1
ATOM 3165 O O . LEU A 1 478 ? 171.203 148.785 186.515 1.00 118.40 478 LEU B O 1
ATOM 3170 N N . ARG A 1 479 ? 169.350 149.669 185.594 1.00 124.36 479 ARG B N 1
ATOM 3171 C CA . ARG A 1 479 ? 168.512 149.219 186.701 1.00 123.24 479 ARG B CA 1
ATOM 3172 C C . ARG A 1 479 ? 168.485 147.698 186.796 1.00 122.99 479 ARG B C 1
ATOM 3173 O O . ARG A 1 479 ? 168.573 147.137 187.893 1.00 121.18 479 ARG B O 1
ATOM 3181 N N . ILE A 1 480 ? 168.368 147.014 185.656 1.00 118.71 480 ILE B N 1
ATOM 3182 C CA . ILE A 1 480 ? 168.255 145.557 185.678 1.00 112.24 480 ILE B CA 1
ATOM 3183 C C . ILE A 1 480 ? 169.494 144.934 186.305 1.00 113.15 480 ILE B C 1
ATOM 3184 O O . ILE A 1 480 ? 169.398 143.997 187.107 1.00 119.05 480 ILE B O 1
ATOM 3189 N N . LEU A 1 481 ? 170.675 145.440 185.952 1.00 118.56 481 LEU B N 1
ATOM 3190 C CA . LEU A 1 481 ? 171.915 144.922 186.514 1.00 119.57 481 LEU B CA 1
ATOM 3191 C C . LEU A 1 481 ? 172.082 145.267 187.987 1.00 120.05 481 LEU B C 1
ATOM 3192 O O . LEU A 1 481 ? 173.007 144.753 188.624 1.00 121.39 481 LEU B O 1
ATOM 3197 N N . GLY A 1 482 ? 171.221 146.116 188.537 1.00 129.90 482 GLY B N 1
ATOM 3198 C CA . GLY A 1 482 ? 171.360 146.531 189.921 1.00 131.77 482 GLY B CA 1
ATOM 3199 C C . GLY A 1 482 ? 172.581 147.385 190.178 1.00 134.40 482 GLY B C 1
ATOM 3200 O O . GLY A 1 482 ? 173.231 147.236 191.220 1.00 135.49 482 GLY B O 1
ATOM 3201 N N . MET A 1 483 ? 172.912 148.279 189.249 1.00 149.57 483 MET B N 1
ATOM 3202 C CA . MET A 1 483 ? 174.046 149.180 189.392 1.00 151.17 483 MET B CA 1
ATOM 3203 C C . MET A 1 483 ? 173.626 150.592 189.777 1.00 151.73 483 MET B C 1
ATOM 3204 O O . MET A 1 483 ? 174.473 151.490 189.815 1.00 152.83 483 MET B O 1
ATOM 3209 N N . SER A 1 484 ? 172.342 150.810 190.062 1.00 161.49 484 SER B N 1
ATOM 3210 C CA . SER A 1 484 ? 171.830 152.126 190.420 1.00 162.92 484 SER B CA 1
ATOM 3211 C C . SER A 1 484 ? 171.308 152.177 191.852 1.00 163.99 484 SER B C 1
ATOM 3212 O O . SER A 1 484 ? 170.597 153.120 192.214 1.00 164.71 484 SER B O 1
ATOM 3215 N N . ASP A 1 485 ? 171.641 151.185 192.671 1.00 173.63 485 ASP B N 1
ATOM 3216 C CA . ASP A 1 485 ? 171.185 151.178 194.051 1.00 174.63 485 ASP B CA 1
ATOM 3217 C C . ASP A 1 485 ? 171.850 152.302 194.840 1.00 175.92 485 ASP B C 1
ATOM 3218 O O . ASP A 1 485 ? 172.928 152.792 194.493 1.00 175.61 485 ASP B O 1
ATOM 3223 N N . ILE A 1 486 ? 171.188 152.710 195.919 1.00 164.02 486 ILE B N 1
ATOM 3224 C CA . ILE A 1 486 ? 171.660 153.787 196.781 1.00 161.78 486 ILE B CA 1
ATOM 3225 C C . ILE A 1 486 ? 172.158 153.180 198.084 1.00 161.00 486 ILE B C 1
ATOM 3226 O O . ILE A 1 486 ? 171.433 152.422 198.742 1.00 160.16 486 ILE B O 1
ATOM 3231 N N . SER A 1 487 ? 173.392 153.510 198.454 1.00 157.34 487 SER B N 1
ATOM 3232 C CA . SER A 1 487 ? 173.957 153.008 199.697 1.00 158.37 487 SER B CA 1
ATOM 3233 C C . SER A 1 487 ? 173.168 153.533 200.890 1.00 161.21 487 SER B C 1
ATOM 3234 O O . SER A 1 487 ? 172.766 154.699 200.927 1.00 161.90 487 SER B O 1
ATOM 3237 N N . ILE A 1 488 ? 172.945 152.658 201.872 1.00 159.42 488 ILE B N 1
ATOM 3238 C CA . ILE A 1 488 ? 172.170 153.048 203.050 1.00 159.17 488 ILE B CA 1
ATOM 3239 C C . ILE A 1 488 ? 172.804 154.226 203.780 1.00 159.42 488 ILE B C 1
ATOM 3240 O O . ILE A 1 488 ? 172.074 155.160 204.152 1.00 158.77 488 ILE B O 1
ATOM 3245 N N . PRO A 1 489 ? 174.115 154.247 204.037 1.00 161.00 489 PRO B N 1
ATOM 3246 C CA . PRO A 1 489 ? 174.698 155.413 204.722 1.00 161.81 489 PRO B CA 1
ATOM 3247 C C . PRO A 1 489 ? 174.434 156.725 204.007 1.00 163.33 489 PRO B C 1
ATOM 3248 O O . PRO A 1 489 ? 174.206 157.748 204.665 1.00 163.31 489 PRO B O 1
ATOM 3252 N N . LYS A 1 490 ? 174.461 156.730 202.672 1.00 166.10 490 LYS B N 1
ATOM 3253 C CA . LYS A 1 490 ? 174.151 157.953 201.939 1.00 165.05 490 LYS B CA 1
ATOM 3254 C C . LYS A 1 490 ? 172.718 158.396 202.199 1.00 164.94 490 LYS B C 1
ATOM 3255 O O . LYS A 1 490 ? 172.452 159.589 202.395 1.00 166.56 490 LYS B O 1
ATOM 3261 N N . ARG A 1 491 ? 171.780 157.447 202.206 1.00 158.14 491 ARG B N 1
ATOM 3262 C CA . ARG A 1 491 ? 170.392 157.782 202.501 1.00 158.91 491 ARG B CA 1
ATOM 3263 C C . ARG A 1 491 ? 170.254 158.358 203.904 1.00 160.67 491 ARG B C 1
ATOM 3264 O O . ARG A 1 491 ? 169.535 159.343 204.114 1.00 162.15 491 ARG B O 1
ATOM 3272 N N . LEU A 1 492 ? 170.937 157.755 204.879 1.00 164.12 492 LEU B N 1
ATOM 3273 C CA . LEU A 1 492 ? 170.869 158.261 206.246 1.00 165.59 492 LEU B CA 1
ATOM 3274 C C . LEU A 1 492 ? 171.443 159.669 206.343 1.00 167.21 492 LEU B C 1
ATOM 3275 O O . LEU A 1 492 ? 170.879 160.535 207.024 1.00 168.46 492 LEU B O 1
ATOM 3280 N N . ALA A 1 493 ? 172.570 159.915 205.672 1.00 163.16 493 ALA B N 1
ATOM 3281 C CA . ALA A 1 493 ? 173.163 161.248 205.691 1.00 161.50 493 ALA B CA 1
ATOM 3282 C C . ALA A 1 493 ? 172.228 162.272 205.063 1.00 161.07 493 ALA B C 1
ATOM 3283 O O . ALA A 1 493 ? 172.075 163.386 205.579 1.00 161.17 493 ALA B O 1
ATOM 3285 N N . MET A 1 494 ? 171.594 161.914 203.944 1.00 162.63 494 MET B N 1
ATOM 3286 C CA . MET A 1 494 ? 170.649 162.829 203.315 1.00 162.79 494 MET B CA 1
ATOM 3287 C C . MET A 1 494 ? 169.473 163.122 204.237 1.00 164.24 494 MET B C 1
ATOM 3288 O O . MET A 1 494 ? 169.034 164.274 204.350 1.00 167.04 494 MET B O 1
ATOM 3293 N N . ALA A 1 495 ? 168.943 162.093 204.901 1.00 156.14 495 ALA B N 1
ATOM 3294 C CA . ALA A 1 495 ? 167.833 162.311 205.822 1.00 155.35 495 ALA B CA 1
ATOM 3295 C C . ALA A 1 495 ? 168.239 163.235 206.962 1.00 155.38 495 ALA B C 1
ATOM 3296 O O . ALA A 1 495 ? 167.487 164.144 207.337 1.00 155.94 495 ALA B O 1
ATOM 3298 N N . GLY A 1 496 ? 169.429 163.021 207.525 1.00 159.52 496 GLY B N 1
ATOM 3299 C CA . GLY A 1 496 ? 169.897 163.898 208.584 1.00 161.24 496 GLY B CA 1
ATOM 3300 C C . GLY A 1 496 ? 170.052 165.334 208.121 1.00 162.24 496 GLY B C 1
ATOM 3301 O O . GLY A 1 496 ? 169.664 166.272 208.824 1.00 162.14 496 GLY B O 1
ATOM 3302 N N . ALA A 1 497 ? 170.621 165.525 206.929 1.00 153.08 497 ALA B N 1
ATOM 3303 C CA . ALA A 1 497 ? 170.790 166.876 206.406 1.00 150.90 497 ALA B CA 1
ATOM 3304 C C . ALA A 1 497 ? 169.444 167.555 206.192 1.00 151.47 497 ALA B C 1
ATOM 3305 O O . ALA A 1 497 ? 169.279 168.738 206.515 1.00 153.70 497 ALA B O 1
ATOM 3307 N N . VAL A 1 498 ? 168.468 166.827 205.647 1.00 143.81 498 VAL B N 1
ATOM 3308 C CA . VAL A 1 498 ? 167.156 167.422 205.418 1.00 142.34 498 VAL B CA 1
ATOM 3309 C C . VAL A 1 498 ? 166.495 167.784 206.742 1.00 146.39 498 VAL B C 1
ATOM 3310 O O . VAL A 1 498 ? 165.863 168.841 206.865 1.00 149.43 498 VAL B O 1
ATOM 3314 N N . ARG A 1 499 ? 166.623 166.921 207.753 1.00 150.69 499 ARG B N 1
ATOM 3315 C CA . ARG A 1 499 ? 166.043 167.240 209.054 1.00 150.25 499 ARG B CA 1
ATOM 3316 C C . ARG A 1 499 ? 166.696 168.478 209.660 1.00 150.73 499 ARG B C 1
ATOM 3317 O O . ARG A 1 499 ? 166.011 169.337 210.231 1.00 150.80 499 ARG B O 1
ATOM 3325 N N . ARG A 1 500 ? 168.021 168.592 209.542 1.00 148.26 500 ARG B N 1
ATOM 3326 C CA . ARG A 1 500 ? 168.702 169.774 210.061 1.00 149.45 500 ARG B CA 1
ATOM 3327 C C . ARG A 1 500 ? 168.251 171.034 209.332 1.00 152.18 500 ARG B C 1
ATOM 3328 O O . ARG A 1 500 ? 168.033 172.083 209.955 1.00 155.08 500 ARG B O 1
ATOM 3336 N N . ILE A 1 501 ? 168.113 170.952 208.007 1.00 135.08 501 ILE B N 1
ATOM 3337 C CA . ILE A 1 501 ? 167.645 172.100 207.237 1.00 128.59 501 ILE B CA 1
ATOM 3338 C C . ILE A 1 501 ? 166.243 172.494 207.676 1.00 126.92 501 ILE B C 1
ATOM 3339 O O . ILE A 1 501 ? 165.924 173.682 207.799 1.00 130.44 501 ILE B O 1
ATOM 3344 N N . HIS A 1 502 ? 165.381 171.504 207.909 1.00 128.99 502 HIS B N 1
ATOM 3345 C CA . HIS A 1 502 ? 164.028 171.797 208.367 1.00 131.56 502 HIS B CA 1
ATOM 3346 C C . HIS A 1 502 ? 164.045 172.491 209.723 1.00 133.96 502 HIS B C 1
ATOM 3347 O O . HIS A 1 502 ? 163.290 173.444 209.951 1.00 136.71 502 HIS B O 1
ATOM 3354 N N . GLU A 1 503 ? 164.892 172.021 210.641 1.00 139.92 503 GLU B N 1
ATOM 3355 C CA . GLU A 1 503 ? 164.986 172.665 211.948 1.00 141.84 503 GLU B CA 1
ATOM 3356 C C . GLU A 1 503 ? 165.439 174.114 211.816 1.00 142.06 503 GLU B C 1
ATOM 3357 O O . GLU A 1 503 ? 164.875 175.016 212.453 1.00 141.65 503 GLU B O 1
ATOM 3363 N N . GLY A 1 504 ? 166.461 174.357 210.994 1.00 125.37 504 GLY B N 1
ATOM 3364 C CA . GLY A 1 504 ? 166.917 175.722 210.790 1.00 122.71 504 GLY B CA 1
ATOM 3365 C C . GLY A 1 504 ? 165.840 176.607 210.192 1.00 120.93 504 GLY B C 1
ATOM 3366 O O . GLY A 1 504 ? 165.661 177.757 210.606 1.00 122.47 504 GLY B O 1
ATOM 3367 N N . GLN A 1 505 ? 165.107 176.082 209.208 1.00 118.74 505 GLN B N 1
ATOM 3368 C CA . GLN A 1 505 ? 164.028 176.850 208.602 1.00 117.47 505 GLN B CA 1
ATOM 3369 C C . GLN A 1 505 ? 162.951 177.180 209.624 1.00 117.59 505 GLN B C 1
ATOM 3370 O O . GLN A 1 505 ? 162.418 178.293 209.634 1.00 120.49 505 GLN B O 1
ATOM 3376 N N . ASN A 1 506 ? 162.610 176.222 210.487 1.00 121.15 506 ASN B N 1
ATOM 3377 C CA . ASN A 1 506 ? 161.601 176.485 211.508 1.00 120.03 506 ASN B CA 1
ATOM 3378 C C . ASN A 1 506 ? 162.066 177.565 212.477 1.00 120.69 506 ASN B C 1
ATOM 3379 O O . ASN A 1 506 ? 161.286 178.448 212.860 1.00 122.86 506 ASN B O 1
ATOM 3384 N N . ARG A 1 507 ? 163.334 177.511 212.891 1.00 127.50 507 ARG B N 1
ATOM 3385 C CA . ARG A 1 507 ? 163.845 178.548 213.783 1.00 129.91 507 ARG B CA 1
ATOM 3386 C C . ARG A 1 507 ? 163.790 179.919 213.119 1.00 128.32 507 ARG B C 1
ATOM 3387 O O . ARG A 1 507 ? 163.368 180.906 213.738 1.00 128.11 507 ARG B O 1
ATOM 3395 N N . THR A 1 508 ? 164.211 180.001 211.855 1.00 112.55 508 THR B N 1
ATOM 3396 C CA . THR A 1 508 ? 164.167 181.279 211.152 1.00 107.59 508 THR B CA 1
ATOM 3397 C C . THR A 1 508 ? 162.734 181.769 210.995 1.00 108.07 508 THR B C 1
ATOM 3398 O O . THR A 1 508 ? 162.468 182.972 211.079 1.00 110.33 508 THR B O 1
ATOM 3402 N N . LEU A 1 509 ? 161.797 180.851 210.751 1.00 112.51 509 LEU B N 1
ATOM 3403 C CA . LEU A 1 509 ? 160.395 181.234 210.639 1.00 110.95 509 LEU B CA 1
ATOM 3404 C C . LEU A 1 509 ? 159.878 181.809 211.949 1.00 114.66 509 LEU B C 1
ATOM 3405 O O . LEU A 1 509 ? 159.153 182.809 211.952 1.00 119.10 509 LEU B O 1
ATOM 3410 N N . ASN A 1 510 ? 160.233 181.185 213.073 1.00 124.78 510 ASN B N 1
ATOM 3411 C CA . ASN A 1 510 ? 159.831 181.735 214.364 1.00 122.98 510 ASN B CA 1
ATOM 3412 C C . ASN A 1 510 ? 160.414 183.126 214.567 1.00 123.40 510 ASN B C 1
ATOM 3413 O O . ASN A 1 510 ? 159.711 184.048 215.004 1.00 123.08 510 ASN B O 1
ATOM 3418 N N . MET A 1 511 ? 161.697 183.301 214.243 1.00 123.59 511 MET B N 1
ATOM 3419 C CA . MET A 1 511 ? 162.315 184.614 214.397 1.00 122.15 511 MET B CA 1
ATOM 3420 C C . MET A 1 511 ? 161.598 185.654 213.545 1.00 121.58 511 MET B C 1
ATOM 3421 O O . MET A 1 511 ? 161.320 186.765 214.010 1.00 120.70 511 MET B O 1
ATOM 3426 N N . LEU A 1 512 ? 161.287 185.309 212.294 1.00 112.99 512 LEU B N 1
ATOM 3427 C CA . LEU A 1 512 ? 160.579 186.240 211.422 1.00 109.79 512 LEU B CA 1
ATOM 3428 C C . LEU A 1 512 ? 159.204 186.578 211.981 1.00 111.98 512 LEU B C 1
ATOM 3429 O O . LEU A 1 512 ? 158.787 187.742 211.965 1.00 113.33 512 LEU B O 1
ATOM 3434 N N . LYS A 1 513 ? 158.483 185.572 212.480 1.00 112.64 513 LYS B N 1
ATOM 3435 C CA . LYS A 1 513 ? 157.155 185.820 213.027 1.00 111.24 513 LYS B CA 1
ATOM 3436 C C . LYS A 1 513 ? 157.221 186.765 214.217 1.00 112.67 513 LYS B C 1
ATOM 3437 O O . LYS A 1 513 ? 156.373 187.654 214.361 1.00 111.91 513 LYS B O 1
ATOM 3443 N N . SER A 1 514 ? 158.223 186.592 215.082 1.00 137.44 514 SER B N 1
ATOM 3444 C CA . SER A 1 514 ? 158.346 187.466 216.243 1.00 139.99 514 SER B CA 1
ATOM 3445 C C . SER A 1 514 ? 158.520 188.929 215.852 1.00 140.02 514 SER B C 1
ATOM 3446 O O . SER A 1 514 ? 158.206 189.814 216.655 1.00 138.47 514 SER B O 1
ATOM 3449 N N . ASP A 1 515 ? 159.009 189.203 214.645 1.00 134.28 515 ASP B N 1
ATOM 3450 C CA . ASP A 1 515 ? 159.234 190.575 214.214 1.00 130.55 515 ASP B CA 1
ATOM 3451 C C . ASP A 1 515 ? 157.923 191.357 214.211 1.00 132.01 515 ASP B C 1
ATOM 3452 O O . ASP A 1 515 ? 156.829 190.794 214.298 1.00 136.26 515 ASP B O 1
ATOM 3457 N N . ARG A 1 516 ? 158.047 192.680 214.108 1.00 137.60 516 ARG B N 1
ATOM 3458 C CA . ARG A 1 516 ? 156.899 193.578 214.098 1.00 140.45 516 ARG B CA 1
ATOM 3459 C C . ARG A 1 516 ? 156.573 194.116 212.711 1.00 140.70 516 ARG B C 1
ATOM 3460 O O . ARG A 1 516 ? 155.397 194.185 212.343 1.00 141.35 516 ARG B O 1
ATOM 3468 N N . PHE A 1 517 ? 157.584 194.502 211.931 1.00 130.11 517 PHE B N 1
ATOM 3469 C CA . PHE A 1 517 ? 157.337 195.024 210.593 1.00 127.18 517 PHE B CA 1
ATOM 3470 C C . PHE A 1 517 ? 156.869 193.954 209.618 1.00 129.72 517 PHE B C 1
ATOM 3471 O O . PHE A 1 517 ? 156.410 194.300 208.524 1.00 131.66 517 PHE B O 1
ATOM 3479 N N . LEU A 1 518 ? 156.971 192.676 209.979 1.00 118.33 518 LEU B N 1
ATOM 3480 C CA . LEU A 1 518 ? 156.536 191.569 209.129 1.00 114.95 518 LEU B CA 1
ATOM 3481 C C . LEU A 1 518 ? 155.587 190.702 209.949 1.00 114.20 518 LEU B C 1
ATOM 3482 O O . LEU A 1 518 ? 156.001 189.706 210.547 1.00 119.74 518 LEU B O 1
ATOM 3487 N N . ALA A 1 519 ? 154.313 191.084 209.975 1.00 110.02 519 ALA B N 1
ATOM 3488 C CA . ALA A 1 519 ? 153.296 190.292 210.652 1.00 115.82 519 ALA B CA 1
ATOM 3489 C C . ALA A 1 519 ? 152.121 190.051 209.716 1.00 120.33 519 ALA B C 1
ATOM 3490 O O . ALA A 1 519 ? 151.438 189.027 209.811 1.00 119.90 519 ALA B O 1
ATOM 3492 N N . ASP A 1 520 ? 151.883 190.996 208.807 1.00 130.63 520 ASP B N 1
ATOM 3493 C CA . ASP A 1 520 ? 150.816 190.857 207.828 1.00 129.67 520 ASP B CA 1
ATOM 3494 C C . ASP A 1 520 ? 151.184 189.922 206.686 1.00 132.49 520 ASP B C 1
ATOM 3495 O O . ASP A 1 520 ? 150.291 189.466 205.965 1.00 133.97 520 ASP B O 1
ATOM 3500 N N . ALA A 1 521 ? 152.470 189.628 206.506 1.00 119.88 521 ALA B N 1
ATOM 3501 C CA . ALA A 1 521 ? 152.895 188.776 205.405 1.00 114.96 521 ALA B CA 1
ATOM 3502 C C . ALA A 1 521 ? 152.194 187.428 205.476 1.00 116.71 521 ALA B C 1
ATOM 3503 O O . ALA A 1 521 ? 152.092 186.822 206.546 1.00 114.58 521 ALA B O 1
ATOM 3505 N N . ASP A 1 522 ? 151.706 186.962 204.330 1.00 125.77 522 ASP B N 1
ATOM 3506 C CA . ASP A 1 522 ? 151.029 185.675 204.280 1.00 122.71 522 ASP B CA 1
ATOM 3507 C C . ASP A 1 522 ? 151.986 184.566 204.691 1.00 121.61 522 ASP B C 1
ATOM 3508 O O . ASP A 1 522 ? 153.116 184.490 204.202 1.00 121.35 522 ASP B O 1
ATOM 3513 N N . TRP A 1 523 ? 151.528 183.702 205.592 1.00 117.83 523 TRP B N 1
ATOM 3514 C CA . TRP A 1 523 ? 152.341 182.605 206.093 1.00 119.42 523 TRP B CA 1
ATOM 3515 C C . TRP A 1 523 ? 152.086 181.302 205.350 1.00 123.04 523 TRP B C 1
ATOM 3516 O O . TRP A 1 523 ? 152.602 180.256 205.756 1.00 123.23 523 TRP B O 1
ATOM 3527 N N . ASP A 1 524 ? 151.312 181.349 204.263 1.00 122.62 524 ASP B N 1
ATOM 3528 C CA . ASP A 1 524 ? 151.266 180.231 203.331 1.00 118.59 524 ASP B CA 1
ATOM 3529 C C . ASP A 1 524 ? 152.661 179.766 202.950 1.00 125.42 524 ASP B C 1
ATOM 3530 O O . ASP A 1 524 ? 152.827 178.625 202.506 1.00 126.62 524 ASP B O 1
ATOM 3535 N N . ILE A 1 525 ? 153.664 180.636 203.095 1.00 131.91 525 ILE B N 1
ATOM 3536 C CA . ILE A 1 525 ? 155.043 180.276 202.805 1.00 126.22 525 ILE B CA 1
ATOM 3537 C C . ILE A 1 525 ? 155.478 179.029 203.553 1.00 128.29 525 ILE B C 1
ATOM 3538 O O . ILE A 1 525 ? 156.372 178.316 203.088 1.00 125.81 525 ILE B O 1
ATOM 3543 N N . ALA A 1 526 ? 154.868 178.739 204.705 1.00 140.03 526 ALA B N 1
ATOM 3544 C CA . ALA A 1 526 ? 155.179 177.498 205.404 1.00 138.38 526 ALA B CA 1
ATOM 3545 C C . ALA A 1 526 ? 155.168 176.299 204.464 1.00 142.33 526 ALA B C 1
ATOM 3546 O O . ALA A 1 526 ? 155.826 175.293 204.748 1.00 143.38 526 ALA B O 1
ATOM 3548 N N . THR A 1 527 ? 154.429 176.384 203.358 1.00 151.59 527 THR B N 1
ATOM 3549 C CA . THR A 1 527 ? 154.422 175.379 202.302 1.00 150.02 527 THR B CA 1
ATOM 3550 C C . THR A 1 527 ? 155.292 175.764 201.114 1.00 146.05 527 THR B C 1
ATOM 3551 O O . THR A 1 527 ? 155.959 174.902 200.535 1.00 148.10 527 THR B O 1
ATOM 3555 N N . ALA A 1 528 ? 155.297 177.038 200.731 1.00 134.48 528 ALA B N 1
ATOM 3556 C CA . ALA A 1 528 ? 156.119 177.526 199.633 1.00 137.42 528 ALA B CA 1
ATOM 3557 C C . ALA A 1 528 ? 157.507 177.962 200.084 1.00 140.13 528 ALA B C 1
ATOM 3558 O O . ALA A 1 528 ? 158.247 178.552 199.291 1.00 137.17 528 ALA B O 1
ATOM 3560 N N . ALA A 1 529 ? 157.876 177.679 201.334 1.00 150.99 529 ALA B N 1
ATOM 3561 C CA . ALA A 1 529 ? 159.157 178.086 201.898 1.00 150.53 529 ALA B CA 1
ATOM 3562 C C . ALA A 1 529 ? 160.308 177.207 201.448 1.00 147.62 529 ALA B C 1
ATOM 3563 O O . ALA A 1 529 ? 161.366 177.221 202.088 1.00 147.02 529 ALA B O 1
ATOM 3565 N N . CYS A 1 530 ? 160.139 176.447 200.366 1.00 169.83 530 CYS B N 1
ATOM 3566 C CA . CYS A 1 530 ? 161.179 175.548 199.877 1.00 171.85 530 CYS B CA 1
ATOM 3567 C C . CYS A 1 530 ? 161.500 174.472 200.920 1.00 169.24 530 CYS B C 1
ATOM 3568 O O . CYS A 1 530 ? 162.582 174.417 201.503 1.00 171.75 530 CYS B O 1
ATOM 3571 N N . GLU A 1 531 ? 160.493 173.626 201.151 1.00 149.07 531 GLU B N 1
ATOM 3572 C CA . GLU A 1 531 ? 160.643 172.510 202.079 1.00 151.60 531 GLU B CA 1
ATOM 3573 C C . GLU A 1 531 ? 161.938 171.744 201.850 1.00 151.03 531 GLU B C 1
ATOM 3574 O O . GLU A 1 531 ? 162.509 171.192 202.797 1.00 150.42 531 GLU B O 1
ATOM 3580 N N . ILE A 1 532 ? 162.416 171.695 200.609 1.00 143.95 532 ILE B N 1
ATOM 3581 C CA . ILE A 1 532 ? 163.601 170.914 200.277 1.00 145.06 532 ILE B CA 1
ATOM 3582 C C . ILE A 1 532 ? 163.313 169.449 200.570 1.00 144.46 532 ILE B C 1
ATOM 3583 O O . ILE A 1 532 ? 163.999 168.822 201.383 1.00 145.86 532 ILE B O 1
ATOM 3588 N N . SER A 1 533 ? 162.292 168.899 199.917 1.00 149.13 533 SER B N 1
ATOM 3589 C CA . SER A 1 533 ? 161.939 167.504 200.135 1.00 149.26 533 SER B CA 1
ATOM 3590 C C . SER A 1 533 ? 163.136 166.610 199.847 1.00 148.65 533 SER B C 1
ATOM 3591 O O . SER A 1 533 ? 163.812 166.765 198.827 1.00 149.46 533 SER B O 1
ATOM 3594 N N . ASP A 1 534 ? 163.398 165.677 200.752 1.00 149.91 534 ASP B N 1
ATOM 3595 C CA . ASP A 1 534 ? 164.564 164.820 200.614 1.00 149.63 534 ASP B CA 1
ATOM 3596 C C . ASP A 1 534 ? 164.439 163.972 199.353 1.00 150.31 534 ASP B C 1
ATOM 3597 O O . ASP A 1 534 ? 163.387 163.358 199.124 1.00 151.08 534 ASP B O 1
ATOM 3602 N N . PRO A 1 535 ? 165.467 163.917 198.513 1.00 145.62 535 PRO B N 1
ATOM 3603 C CA . PRO A 1 535 ? 165.411 163.032 197.345 1.00 145.91 535 PRO B CA 1
ATOM 3604 C C . PRO A 1 535 ? 165.481 161.572 197.757 1.00 151.00 535 PRO B C 1
ATOM 3605 O O . PRO A 1 535 ? 165.488 161.260 198.952 1.00 152.82 535 PRO B O 1
ATOM 3609 N N . TYR A 1 536 ? 165.527 160.671 196.782 1.00 148.82 536 TYR B N 1
ATOM 3610 C CA . TYR A 1 536 ? 165.585 159.227 196.952 1.00 147.68 536 TYR B CA 1
ATOM 3611 C C . TYR A 1 536 ? 164.224 158.648 197.325 1.00 147.64 536 TYR B C 1
ATOM 3612 O O . TYR A 1 536 ? 164.093 157.425 197.389 1.00 149.76 536 TYR B O 1
ATOM 3621 N N . SER A 1 537 ? 163.206 159.473 197.562 1.00 155.74 537 SER B N 1
ATOM 3622 C CA . SER A 1 537 ? 161.860 159.011 197.919 1.00 157.17 537 SER B CA 1
ATOM 3623 C C . SER A 1 537 ? 161.999 158.020 199.075 1.00 159.00 537 SER B C 1
ATOM 3624 O O . SER A 1 537 ? 162.624 158.360 200.089 1.00 157.00 537 SER B O 1
ATOM 3627 N N . ALA A 1 538 ? 161.452 156.813 198.972 1.00 171.12 538 ALA B N 1
ATOM 3628 C CA . ALA A 1 538 ? 161.577 155.814 200.027 1.00 171.14 538 ALA B CA 1
ATOM 3629 C C . ALA A 1 538 ? 160.986 156.320 201.339 1.00 171.40 538 ALA B C 1
ATOM 3630 O O . ALA A 1 538 ? 161.094 155.662 202.373 1.00 170.77 538 ALA B O 1
ATOM 3632 N N . ARG A 1 573 ? 180.585 136.343 219.456 1.00 224.17 573 ARG B N 1
ATOM 3633 C CA . ARG A 1 573 ? 180.499 136.616 218.026 1.00 224.80 573 ARG B CA 1
ATOM 3634 C C . ARG A 1 573 ? 180.316 138.107 217.766 1.00 226.97 573 ARG B C 1
ATOM 3635 O O . ARG A 1 573 ? 180.688 138.612 216.707 1.00 227.41 573 ARG B O 1
ATOM 3643 N N . GLU A 1 574 ? 179.747 138.813 218.746 1.00 239.44 574 GLU B N 1
ATOM 3644 C CA . GLU A 1 574 ? 179.536 140.248 218.601 1.00 239.98 574 GLU B CA 1
ATOM 3645 C C . GLU A 1 574 ? 180.845 141.008 218.442 1.00 240.07 574 GLU B C 1
ATOM 3646 O O . GLU A 1 574 ? 180.833 142.158 217.986 1.00 239.27 574 GLU B O 1
ATOM 3652 N N . PH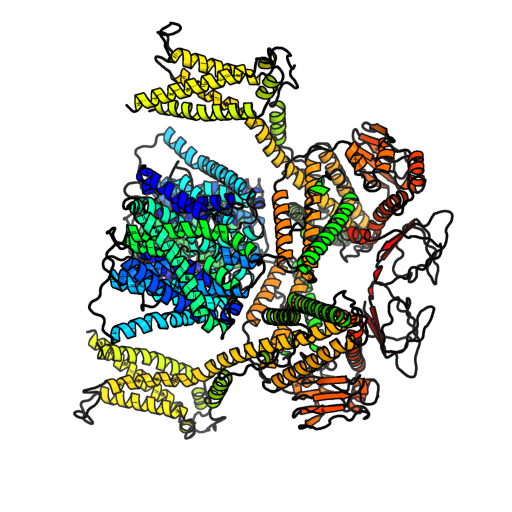E A 1 575 ? 181.972 140.394 218.807 1.00 241.98 575 PHE B N 1
ATOM 3653 C CA . PHE A 1 575 ? 183.256 141.071 218.678 1.00 240.42 575 PHE B CA 1
ATOM 3654 C C . PHE A 1 575 ? 183.555 141.417 217.225 1.00 241.01 575 PHE B C 1
ATOM 3655 O O . PHE A 1 575 ? 184.078 142.497 216.935 1.00 241.41 575 PHE B O 1
ATOM 3663 N N . ALA A 1 576 ? 183.239 140.511 216.297 1.00 236.99 576 ALA B N 1
ATOM 3664 C CA . ALA A 1 576 ? 183.521 140.769 214.888 1.00 235.77 576 ALA B CA 1
ATOM 3665 C C . ALA A 1 576 ? 182.735 141.971 214.377 1.00 235.98 576 ALA B C 1
ATOM 3666 O O . ALA A 1 576 ? 183.289 142.852 213.707 1.00 234.41 576 ALA B O 1
ATOM 3668 N N . ASP A 1 577 ? 181.437 142.026 214.681 1.00 243.14 577 ASP B N 1
ATOM 3669 C CA . ASP A 1 577 ? 180.628 143.151 214.221 1.00 243.23 577 ASP B CA 1
ATOM 3670 C C . ASP A 1 577 ? 181.050 144.449 214.898 1.00 244.36 577 ASP B C 1
ATOM 3671 O O . ASP A 1 577 ? 181.068 145.510 214.262 1.00 244.47 577 ASP B O 1
ATOM 3676 N N . MET A 1 578 ? 181.394 144.390 216.187 1.00 246.05 578 MET B N 1
ATOM 3677 C CA . MET A 1 578 ? 181.878 145.588 216.865 1.00 245.05 578 MET B CA 1
ATOM 3678 C C . MET A 1 578 ? 183.177 146.085 216.241 1.00 244.40 578 MET B C 1
ATOM 3679 O O . MET A 1 578 ? 183.369 147.294 216.071 1.00 244.08 578 MET B O 1
ATOM 3684 N N . MET A 1 579 ? 184.081 145.166 215.895 1.00 239.89 579 MET B N 1
ATOM 3685 C CA . MET A 1 579 ? 185.324 145.556 215.239 1.00 239.16 579 MET B CA 1
ATOM 3686 C C . MET A 1 579 ? 185.056 146.153 213.866 1.00 240.22 579 MET B C 1
ATOM 3687 O O . MET A 1 579 ? 185.715 147.115 213.461 1.00 242.18 579 MET B O 1
ATOM 3692 N N . GLU A 1 580 ? 184.101 145.586 213.126 1.00 233.45 580 GLU B N 1
ATOM 3693 C CA . GLU A 1 580 ? 183.737 146.164 211.837 1.00 233.29 580 GLU B CA 1
ATOM 3694 C C . GLU A 1 580 ? 183.208 147.582 212.006 1.00 233.86 580 GLU B C 1
ATOM 3695 O O . GLU A 1 580 ? 183.563 148.487 211.238 1.00 234.33 580 GLU B O 1
ATOM 3701 N N . GLU A 1 581 ? 182.359 147.794 213.013 1.00 229.46 581 GLU B N 1
ATOM 3702 C CA . GLU A 1 581 ? 181.839 149.132 213.275 1.00 228.94 581 GLU B CA 1
ATOM 3703 C C . GLU A 1 581 ? 182.960 150.095 213.642 1.00 229.02 581 GLU B C 1
ATOM 3704 O O . GLU A 1 581 ? 182.975 151.244 213.188 1.00 226.57 581 GLU B O 1
ATOM 3710 N N . ALA A 1 582 ? 183.905 149.647 214.470 1.00 235.63 582 ALA B N 1
ATOM 3711 C CA . ALA A 1 582 ? 185.030 150.501 214.840 1.00 234.09 582 ALA B CA 1
ATOM 3712 C C . ALA A 1 582 ? 185.885 150.844 213.627 1.00 232.85 582 ALA B C 1
ATOM 3713 O O . ALA A 1 582 ? 186.338 151.986 213.477 1.00 232.87 582 ALA B O 1
ATOM 3715 N N . ARG A 1 583 ? 186.127 149.865 212.753 1.00 228.24 583 ARG B N 1
ATOM 3716 C CA . ARG A 1 583 ? 186.886 150.134 211.538 1.00 227.15 583 ARG B CA 1
ATOM 3717 C C . ARG A 1 583 ? 186.175 151.160 210.669 1.00 226.50 583 ARG B C 1
ATOM 3718 O O . ARG A 1 583 ? 186.805 152.087 210.150 1.00 225.86 583 ARG B O 1
ATOM 3726 N N . LEU A 1 584 ? 184.859 151.013 210.503 1.00 211.70 584 LEU B N 1
ATOM 3727 C CA . LEU A 1 584 ? 184.106 151.981 209.712 1.00 210.47 584 LEU B CA 1
ATOM 3728 C C . LEU A 1 584 ? 184.156 153.365 210.347 1.00 210.27 584 LEU B C 1
ATOM 3729 O O . LEU A 1 584 ? 184.243 154.379 209.644 1.00 210.10 584 LEU B O 1
ATOM 3734 N N . ARG A 1 585 ? 184.086 153.428 211.678 1.00 205.92 585 ARG B N 1
ATOM 3735 C CA . ARG A 1 585 ? 184.189 154.711 212.364 1.00 206.09 585 ARG B CA 1
ATOM 3736 C C . ARG A 1 585 ? 185.544 155.358 212.107 1.00 206.08 585 ARG B C 1
ATOM 3737 O O . ARG A 1 585 ? 185.629 156.570 211.877 1.00 205.15 585 ARG B O 1
ATOM 3745 N N . MET A 1 586 ? 186.617 154.564 212.151 1.00 203.05 586 MET B N 1
ATOM 3746 C CA . MET A 1 586 ? 187.934 155.092 211.807 1.00 201.46 586 MET B CA 1
ATOM 3747 C C . MET A 1 586 ? 187.962 155.596 210.371 1.00 201.14 586 MET B C 1
ATOM 3748 O O . MET A 1 586 ? 188.543 156.649 210.085 1.00 200.75 586 MET B O 1
ATOM 3753 N N . LEU A 1 587 ? 187.358 154.843 209.451 1.00 193.32 587 LEU B N 1
ATOM 3754 C CA . LEU A 1 587 ? 187.303 155.278 208.059 1.00 191.95 587 LEU B CA 1
ATOM 3755 C C . LEU A 1 587 ? 186.643 156.644 207.954 1.00 192.38 587 LEU B C 1
ATOM 3756 O O . LEU A 1 587 ? 187.161 157.557 207.298 1.00 190.86 587 LEU B O 1
ATOM 3761 N N . LYS A 1 588 ? 185.487 156.798 208.602 1.00 190.75 588 LYS B N 1
ATOM 3762 C CA . LYS A 1 588 ? 184.759 158.060 208.538 1.00 190.36 588 LYS B CA 1
ATOM 3763 C C . LYS A 1 588 ? 185.565 159.192 209.158 1.00 190.47 588 LYS B C 1
ATOM 3764 O O . LYS A 1 588 ? 185.606 160.302 208.615 1.00 190.52 588 LYS B O 1
ATOM 3770 N N . ALA A 1 589 ? 186.205 158.936 210.300 1.00 184.78 589 ALA B N 1
ATOM 3771 C CA . ALA A 1 589 ? 186.999 159.977 210.945 1.00 183.74 589 ALA B CA 1
ATOM 3772 C C . ALA A 1 589 ? 188.153 160.416 210.054 1.00 184.23 589 ALA B C 1
ATOM 3773 O O . ALA A 1 589 ? 188.428 161.616 209.923 1.00 183.95 589 ALA B O 1
ATOM 3775 N N . GLU A 1 590 ? 188.839 159.457 209.430 1.00 181.66 590 GLU B N 1
ATOM 3776 C CA . GLU A 1 590 ? 189.917 159.803 208.511 1.00 180.87 590 GLU B CA 1
ATOM 3777 C C . GLU A 1 590 ? 189.393 160.622 207.341 1.00 180.21 590 GLU B C 1
ATOM 3778 O O . GLU A 1 590 ? 190.017 161.609 206.933 1.00 180.20 590 GLU B O 1
ATOM 3784 N N . LYS A 1 591 ? 188.246 160.225 206.786 1.00 168.32 591 LYS B N 1
ATOM 3785 C CA . LYS A 1 591 ? 187.681 160.972 205.668 1.00 167.34 591 LYS B CA 1
ATOM 3786 C C . LYS A 1 591 ? 187.362 162.406 206.070 1.00 167.31 591 LYS B C 1
ATOM 3787 O O . LYS A 1 591 ? 187.668 163.347 205.331 1.00 165.85 591 LYS B O 1
ATOM 3793 N N . ILE A 1 592 ? 186.752 162.592 207.242 1.00 166.33 592 ILE B N 1
ATOM 3794 C CA . ILE A 1 592 ? 186.421 163.941 207.695 1.00 166.87 592 ILE B CA 1
ATOM 3795 C C . ILE A 1 592 ? 187.686 164.760 207.911 1.00 167.45 592 ILE B C 1
ATOM 3796 O O . ILE A 1 592 ? 187.745 165.942 207.553 1.00 167.49 592 ILE B O 1
ATOM 3801 N N . SER A 1 593 ? 188.710 164.158 208.518 1.00 168.18 593 SER B N 1
ATOM 3802 C CA . SER A 1 593 ? 189.953 164.886 208.749 1.00 168.38 593 SER B CA 1
ATOM 3803 C C . SER A 1 593 ? 190.577 165.329 207.432 1.00 167.38 593 SER B C 1
ATOM 3804 O O . SER A 1 593 ? 190.985 166.488 207.279 1.00 165.95 593 SER B O 1
ATOM 3807 N N . TYR A 1 594 ? 190.653 164.415 206.461 1.00 167.94 594 TYR B N 1
ATOM 3808 C CA . TYR A 1 594 ? 191.225 164.766 205.167 1.00 168.21 594 TYR B CA 1
ATOM 3809 C C . TYR A 1 594 ? 190.406 165.851 204.485 1.00 167.36 594 TYR B C 1
ATOM 3810 O O . TYR A 1 594 ? 190.962 166.780 203.889 1.00 166.56 594 TYR B O 1
ATOM 3819 N N . TRP A 1 595 ? 189.078 165.746 204.559 1.00 173.37 595 TRP B N 1
ATOM 3820 C CA . TRP A 1 595 ? 188.222 166.737 203.921 1.00 174.78 595 TRP B CA 1
ATOM 3821 C C . TRP A 1 595 ? 188.416 168.112 204.543 1.00 176.46 595 TRP B C 1
ATOM 3822 O O . TRP A 1 595 ? 188.508 169.117 203.829 1.00 176.46 595 TRP B O 1
ATOM 3833 N N . LYS A 1 596 ? 188.490 168.177 205.874 1.00 158.69 596 LYS B N 1
ATOM 3834 C CA . LYS A 1 596 ? 188.714 169.456 206.537 1.00 156.62 596 LYS B CA 1
ATOM 3835 C C . LYS A 1 596 ? 190.070 170.038 206.163 1.00 156.09 596 LYS B C 1
ATOM 3836 O O . LYS A 1 596 ? 190.185 171.239 205.880 1.00 155.76 596 LYS B O 1
ATOM 3842 N N . GLN A 1 597 ? 191.111 169.202 206.147 1.00 153.57 597 GLN B N 1
ATOM 3843 C CA . GLN A 1 597 ? 192.434 169.700 205.788 1.00 153.43 597 GLN B CA 1
ATOM 3844 C C . GLN A 1 597 ? 192.452 170.232 204.362 1.00 154.81 597 GLN B C 1
ATOM 3845 O O . GLN A 1 597 ? 193.031 171.291 204.093 1.00 151.22 597 GLN B O 1
ATOM 3851 N N . PHE A 1 598 ? 191.821 169.512 203.432 1.00 167.45 598 PHE B N 1
ATOM 3852 C CA . PHE A 1 598 ? 191.792 169.973 202.049 1.00 168.03 598 PHE B CA 1
ATOM 3853 C C . PHE A 1 598 ? 191.003 171.272 201.932 1.00 167.57 598 PHE B C 1
ATOM 3854 O O . PHE A 1 598 ? 191.417 172.197 201.224 1.00 168.44 598 PHE B O 1
ATOM 3862 N N . GLU A 1 599 ? 189.871 171.366 202.634 1.00 177.11 599 GLU B N 1
ATOM 3863 C CA . GLU A 1 599 ? 189.076 172.587 202.587 1.00 179.00 599 GLU B CA 1
ATOM 3864 C C . GLU A 1 599 ? 189.872 173.777 203.101 1.00 178.35 599 GLU B C 1
ATOM 3865 O O . GLU A 1 599 ? 189.804 174.872 202.531 1.00 178.87 599 GLU B O 1
ATOM 3871 N N . HIS A 1 600 ? 190.636 173.586 204.178 1.00 150.43 600 HIS B N 1
ATOM 3872 C CA . HIS A 1 600 ? 191.519 174.654 204.626 1.00 148.49 600 HIS B CA 1
ATOM 3873 C C . HIS A 1 600 ? 192.624 174.949 203.621 1.00 147.69 600 HIS B C 1
ATOM 3874 O O . HIS A 1 600 ? 193.284 175.987 203.740 1.00 143.78 600 HIS B O 1
ATOM 3881 N N . GLY A 1 601 ? 192.837 174.071 202.645 1.00 155.32 601 GLY B N 1
ATOM 3882 C CA . GLY A 1 601 ? 193.815 174.307 201.602 1.00 155.01 601 GLY B CA 1
ATOM 3883 C C . GLY A 1 601 ? 195.198 173.794 201.938 1.00 155.30 601 GLY B C 1
ATOM 3884 O O . GLY A 1 601 ? 196.191 174.502 201.746 1.00 156.44 601 GLY B O 1
ATOM 3885 N N . MET A 1 602 ? 195.280 172.564 202.443 1.00 149.33 602 MET B N 1
ATOM 3886 C CA . MET A 1 602 ? 196.570 171.976 202.782 1.00 150.46 602 MET B CA 1
ATOM 3887 C C . MET A 1 602 ? 196.723 170.578 202.195 1.00 149.33 602 MET B C 1
ATOM 3888 O O . MET A 1 602 ? 197.840 170.146 201.890 1.00 146.09 602 MET B O 1
ATOM 3893 N N . LEU A 1 603 ? 195.612 169.867 202.028 1.00 179.06 603 LEU B N 1
ATOM 3894 C CA . LEU A 1 603 ? 195.637 168.477 201.590 1.00 180.21 603 LEU B CA 1
ATOM 3895 C C . LEU A 1 603 ? 195.697 168.320 200.076 1.00 182.45 603 LEU B C 1
ATOM 3896 O O . LEU A 1 603 ? 195.795 167.188 199.592 1.00 182.95 603 LEU B O 1
ATOM 3901 N N . ALA A 1 604 ? 195.645 169.414 199.319 1.00 178.73 604 ALA B N 1
ATOM 3902 C CA . ALA A 1 604 ? 195.684 169.331 197.865 1.00 175.37 604 ALA B CA 1
ATOM 3903 C C . ALA A 1 604 ? 194.554 168.456 197.339 1.00 174.51 604 ALA B C 1
ATOM 3904 O O . ALA A 1 604 ? 193.541 168.262 198.019 1.00 176.16 604 ALA B O 1
ATOM 3906 N N . ARG A 1 605 ? 194.719 167.921 196.132 1.00 172.21 605 ARG B N 1
ATOM 3907 C CA . ARG A 1 605 ? 193.704 167.090 195.496 1.00 174.59 605 ARG B CA 1
ATOM 3908 C C . ARG A 1 605 ? 194.175 165.662 195.281 1.00 174.43 605 ARG B C 1
ATOM 3909 O O . ARG A 1 605 ? 193.479 164.718 195.672 1.00 172.84 605 ARG B O 1
ATOM 3917 N N . GLU A 1 606 ? 195.345 165.477 194.666 1.00 178.15 606 GLU B N 1
ATOM 3918 C CA . GLU A 1 606 ? 195.860 164.130 194.453 1.00 176.83 606 GLU B CA 1
ATOM 3919 C C . GLU A 1 606 ? 196.072 163.409 195.777 1.00 177.77 606 GLU B C 1
ATOM 3920 O O . GLU A 1 606 ? 195.760 162.219 195.901 1.00 177.03 606 GLU B O 1
ATOM 3926 N N . ALA A 1 607 ? 196.605 164.112 196.777 1.00 184.32 607 ALA B N 1
ATOM 3927 C CA . ALA A 1 607 ? 196.765 163.507 198.095 1.00 184.46 607 ALA B CA 1
ATOM 3928 C C . ALA A 1 607 ? 195.416 163.132 198.693 1.00 185.39 607 ALA B C 1
ATOM 3929 O O . ALA A 1 607 ? 195.264 162.053 199.279 1.00 185.69 607 ALA B O 1
ATOM 3931 N N . LEU A 1 608 ? 194.424 164.015 198.560 1.00 189.11 608 LEU B N 1
ATOM 3932 C CA . LEU A 1 608 ? 193.093 163.707 199.070 1.00 189.73 608 LEU B CA 1
ATOM 3933 C C . LEU A 1 608 ? 192.499 162.502 198.356 1.00 189.62 608 LEU B C 1
ATOM 3934 O O . LEU A 1 608 ? 191.883 161.637 198.988 1.00 189.50 608 LEU B O 1
ATOM 3939 N N . ARG A 1 609 ? 192.662 162.434 197.033 1.00 195.53 609 ARG B N 1
ATOM 3940 C CA . ARG A 1 609 ? 192.162 161.283 196.292 1.00 196.07 609 ARG B CA 1
ATOM 3941 C C . ARG A 1 609 ? 192.844 160.002 196.750 1.00 195.83 609 ARG B C 1
ATOM 3942 O O . ARG A 1 609 ? 192.189 158.968 196.923 1.00 194.98 609 ARG B O 1
ATOM 3950 N N . LEU A 1 610 ? 194.161 160.048 196.951 1.00 191.16 610 LEU B N 1
ATOM 3951 C CA . LEU A 1 610 ? 194.876 158.867 197.422 1.00 190.01 610 LEU B CA 1
ATOM 3952 C C . LEU A 1 610 ? 194.354 158.425 198.782 1.00 191.19 610 LEU B C 1
ATOM 3953 O O . LEU A 1 610 ? 194.091 157.237 199.005 1.00 191.68 610 LEU B O 1
ATOM 3958 N N . LEU A 1 611 ? 194.191 159.375 199.705 1.00 198.96 611 LEU B N 1
ATOM 3959 C CA . LEU A 1 611 ? 193.722 159.030 201.043 1.00 200.40 611 LEU B CA 1
ATOM 3960 C C . LEU A 1 611 ? 192.313 158.453 201.004 1.00 200.50 611 LEU B C 1
ATOM 3961 O O . LEU A 1 611 ? 192.019 157.464 201.686 1.00 198.99 611 LEU B O 1
ATOM 3966 N N . VAL A 1 612 ? 191.426 159.056 200.210 1.00 217.14 612 VAL B N 1
ATOM 3967 C CA . VAL A 1 612 ? 190.052 158.571 200.140 1.00 217.32 612 VAL B CA 1
ATOM 3968 C C . VAL A 1 612 ? 190.006 157.185 199.512 1.00 217.58 612 VAL B C 1
ATOM 3969 O O . VAL A 1 612 ? 189.244 156.317 199.951 1.00 218.44 612 VAL B O 1
ATOM 3973 N N . GLN A 1 613 ? 190.808 156.954 198.470 1.00 214.15 613 GLN B N 1
ATOM 3974 C CA . GLN A 1 613 ? 190.852 155.630 197.860 1.00 213.59 613 GLN B CA 1
ATOM 3975 C C . GLN A 1 613 ? 191.374 154.592 198.842 1.00 215.09 613 GLN B C 1
ATOM 3976 O O . GLN A 1 613 ? 190.854 153.474 198.910 1.00 216.54 613 GLN B O 1
ATOM 3982 N N . HIS A 1 614 ? 192.410 154.939 199.609 1.00 220.53 614 HIS B N 1
ATOM 3983 C CA . HIS A 1 614 ? 192.920 154.006 200.607 1.00 221.74 614 HIS B CA 1
ATOM 3984 C C . HIS A 1 614 ? 191.860 153.698 201.656 1.00 221.65 614 HIS B C 1
ATOM 3985 O O . HIS A 1 614 ? 191.677 152.538 202.046 1.00 221.59 614 HIS B O 1
ATOM 3992 N N . ALA A 1 615 ? 191.143 154.724 202.117 1.00 229.02 615 ALA B N 1
ATOM 3993 C CA . ALA A 1 615 ? 190.094 154.501 203.106 1.00 229.60 615 ALA B CA 1
ATOM 3994 C C . ALA A 1 615 ? 188.992 153.607 202.550 1.00 230.16 615 ALA B C 1
ATOM 3995 O O . ALA A 1 615 ? 188.528 152.685 203.230 1.00 229.18 615 ALA B O 1
ATOM 3997 N N . GLU A 1 616 ? 188.563 153.861 201.312 1.00 232.94 616 GLU B N 1
ATOM 3998 C CA . GLU A 1 616 ? 187.496 153.057 200.725 1.00 231.40 616 GLU B CA 1
ATOM 3999 C C . GLU A 1 616 ? 187.942 151.616 200.508 1.00 231.98 616 GLU B C 1
ATOM 4000 O O . GLU A 1 616 ? 187.169 150.681 200.746 1.00 232.82 616 GLU B O 1
ATOM 4006 N N . VAL A 1 617 ? 189.180 151.411 200.054 1.00 231.20 617 VAL B N 1
ATOM 4007 C CA . VAL A 1 617 ? 189.668 150.051 199.849 1.00 231.08 617 VAL B CA 1
ATOM 4008 C C . VAL A 1 617 ? 189.770 149.317 201.178 1.00 231.25 617 VAL B C 1
ATOM 4009 O O . VAL A 1 617 ? 189.435 148.130 201.274 1.00 231.33 617 VAL B O 1
ATOM 4013 N N . ALA A 1 618 ? 190.234 150.003 202.226 1.00 232.36 618 ALA B N 1
ATOM 4014 C CA . ALA A 1 618 ? 190.261 149.386 203.547 1.00 232.43 618 ALA B CA 1
ATOM 4015 C C . ALA A 1 618 ? 188.856 149.026 204.011 1.00 232.52 618 ALA B C 1
ATOM 4016 O O . ALA A 1 618 ? 188.639 147.954 204.589 1.00 232.22 618 ALA B O 1
ATOM 4018 N N . ALA A 1 619 ? 187.887 149.911 203.766 1.00 230.99 619 ALA B N 1
ATOM 4019 C CA . ALA A 1 619 ? 186.506 149.617 204.135 1.00 230.37 619 ALA B CA 1
ATOM 4020 C C . ALA A 1 619 ? 185.991 148.386 203.401 1.00 230.88 619 ALA B C 1
ATOM 4021 O O . ALA A 1 619 ? 185.328 147.530 203.997 1.00 230.16 619 ALA B O 1
ATOM 4023 N N . ASP A 1 620 ? 186.287 148.281 202.104 1.00 242.71 620 ASP B N 1
ATOM 4024 C CA . ASP A 1 620 ? 185.831 147.130 201.332 1.00 242.56 620 ASP B CA 1
ATOM 4025 C C . ASP A 1 620 ? 186.397 145.834 201.895 1.00 242.20 620 ASP B C 1
ATOM 4026 O O . ASP A 1 620 ? 185.677 144.837 202.028 1.00 242.00 620 ASP B O 1
ATOM 4031 N N . GLU A 1 621 ? 187.683 145.828 202.231 1.00 242.32 621 GLU B N 1
ATOM 4032 C CA . GLU A 1 621 ? 188.294 144.654 202.830 1.00 242.41 621 GLU B CA 1
ATOM 4033 C C . GLU A 1 621 ? 187.790 144.467 204.259 1.00 242.42 621 GLU B C 1
ATOM 4034 O O . GLU A 1 621 ? 187.327 145.405 204.914 1.00 241.98 621 GLU B O 1
ATOM 4040 N N . LYS A 1 622 ? 187.884 143.231 204.741 1.00 244.98 622 LYS B N 1
ATOM 4041 C CA . LYS A 1 622 ? 187.385 142.861 206.058 1.00 245.12 622 LYS B CA 1
ATOM 4042 C C . LYS A 1 622 ? 188.540 142.723 207.042 1.00 245.65 622 LYS B C 1
ATOM 4043 O O . LYS A 1 622 ? 189.510 142.007 206.775 1.00 245.50 622 LYS B O 1
ATOM 4049 N N . ASP A 1 623 ? 188.423 143.405 208.182 1.00 252.51 623 ASP B N 1
ATOM 4050 C CA . ASP A 1 623 ? 189.383 143.295 209.280 1.00 252.40 623 ASP B CA 1
ATOM 4051 C C . ASP A 1 623 ? 190.790 143.706 208.837 1.00 251.99 623 ASP B C 1
ATOM 4052 O O . ASP A 1 623 ? 191.732 142.911 208.835 1.00 251.67 623 ASP B O 1
ATOM 4057 N N . GLN A 1 624 ? 190.916 144.976 208.457 1.00 236.53 624 GLN B N 1
ATOM 4058 C CA . GLN A 1 624 ? 192.221 145.549 208.134 1.00 235.69 624 GLN B CA 1
ATOM 4059 C C . GLN A 1 624 ? 192.098 147.064 208.151 1.00 235.00 624 GLN B C 1
ATOM 4060 O O . GLN A 1 624 ? 191.273 147.625 207.423 1.00 235.46 624 GLN B O 1
ATOM 4066 N N . PHE A 1 625 ? 192.911 147.719 208.975 1.00 202.01 625 PHE B N 1
ATOM 4067 C CA . PHE A 1 625 ? 192.871 149.170 209.077 1.00 200.11 625 PHE B CA 1
ATOM 4068 C C . PHE A 1 625 ? 193.347 149.818 207.782 1.00 201.27 625 PHE B C 1
ATOM 4069 O O . PHE A 1 625 ? 194.152 149.254 207.035 1.00 201.23 625 PHE B O 1
ATOM 4077 N N . ILE A 1 626 ? 192.836 151.024 207.519 1.00 217.67 626 ILE B N 1
ATOM 4078 C CA . ILE A 1 626 ? 193.265 151.754 206.336 1.00 217.90 626 ILE B CA 1
ATOM 4079 C C . ILE A 1 626 ? 194.760 152.042 206.423 1.00 216.71 626 ILE B C 1
ATOM 4080 O O . ILE A 1 626 ? 195.368 152.034 207.500 1.00 217.69 626 ILE B O 1
ATOM 4085 N N . LEU A 1 627 ? 195.357 152.304 205.261 1.00 203.39 627 LEU B N 1
ATOM 4086 C CA . LEU A 1 627 ? 196.722 152.812 205.182 1.00 204.25 627 LEU B CA 1
ATOM 4087 C C . LEU A 1 627 ? 197.700 151.869 205.885 1.00 203.59 627 LEU B C 1
ATOM 4088 O O . LEU A 1 627 ? 198.309 152.202 206.904 1.00 204.03 627 LEU B O 1
ATOM 4093 N N . VAL A 1 628 ? 197.830 150.665 205.324 1.00 203.79 628 VAL B N 1
ATOM 4094 C CA . VAL A 1 628 ? 198.768 149.692 205.876 1.00 204.04 628 VAL B CA 1
ATOM 4095 C C . VAL A 1 628 ? 200.159 150.302 205.981 1.00 204.78 628 VAL B C 1
ATOM 4096 O O . VAL A 1 628 ? 200.914 150.007 206.916 1.00 205.11 628 VAL B O 1
ATOM 4100 N N . ASP A 1 629 ? 200.523 151.153 205.022 1.00 196.79 629 ASP B N 1
ATOM 4101 C CA . ASP A 1 629 ? 201.774 151.899 205.078 1.00 196.33 629 ASP B CA 1
ATOM 4102 C C . ASP A 1 629 ? 202.963 150.996 204.772 1.00 197.24 629 ASP B C 1
ATOM 4103 O O . ASP A 1 629 ? 204.097 151.469 204.653 1.00 196.09 629 ASP B O 1
ATOM 4108 N N . ASP A 1 630 ? 202.712 149.694 204.625 1.00 224.67 630 ASP B N 1
ATOM 4109 C CA . ASP A 1 630 ? 203.794 148.771 204.298 1.00 225.32 630 ASP B CA 1
ATOM 4110 C C . ASP A 1 630 ? 204.408 149.113 202.947 1.00 226.17 630 ASP B C 1
ATOM 4111 O O . ASP A 1 630 ? 205.631 149.240 202.819 1.00 226.55 630 ASP B O 1
ATOM 4116 N N . LEU A 1 631 ? 203.569 149.265 201.924 1.00 223.62 631 LEU B N 1
ATOM 4117 C CA . LEU A 1 631 ? 204.042 149.643 200.599 1.00 223.64 631 LEU B CA 1
ATOM 4118 C C . LEU A 1 631 ? 203.166 150.742 200.013 1.00 222.68 631 LEU B C 1
ATOM 4119 O O . LEU A 1 631 ? 203.608 151.503 199.145 1.00 221.90 631 LEU B O 1
ATOM 4124 N N . LYS A 1 632 ? 201.925 150.841 200.493 1.00 200.27 632 LYS B N 1
ATOM 4125 C CA . LYS A 1 632 ? 200.975 151.797 199.939 1.00 198.07 632 LYS B CA 1
ATOM 4126 C C . LYS A 1 632 ? 201.378 153.244 200.181 1.00 198.97 632 LYS B C 1
ATOM 4127 O O . LYS A 1 632 ? 200.801 154.140 199.557 1.00 199.22 632 LYS B O 1
ATOM 4133 N N . LYS A 1 633 ? 202.342 153.494 201.062 1.00 196.44 633 LYS B N 1
ATOM 4134 C CA . LYS A 1 633 ? 202.860 154.831 201.315 1.00 196.13 633 LYS B CA 1
ATOM 4135 C C . LYS A 1 633 ? 204.363 154.880 201.077 1.00 196.26 633 LYS B C 1
ATOM 4136 O O . LYS A 1 633 ? 205.111 155.514 201.824 1.00 196.85 633 LYS B O 1
ATOM 4142 N N . SER A 1 634 ? 204.823 154.206 200.025 1.00 191.78 634 SER B N 1
ATOM 4143 C CA . SER A 1 634 ? 206.246 154.113 199.727 1.00 193.22 634 SER B CA 1
ATOM 4144 C C . SER A 1 634 ? 206.609 154.706 198.376 1.00 193.84 634 SER B C 1
ATOM 4145 O O . SER A 1 634 ? 207.559 155.494 198.287 1.00 193.15 634 SER B O 1
ATOM 4148 N N . TRP A 1 635 ? 205.876 154.356 197.316 1.00 198.14 635 TRP B N 1
ATOM 4149 C CA . TRP A 1 635 ? 206.267 154.779 195.974 1.00 196.93 635 TRP B CA 1
ATOM 4150 C C . TRP A 1 635 ? 206.306 156.297 195.861 1.00 195.34 635 TRP B C 1
ATOM 4151 O O . TRP A 1 635 ? 207.258 156.867 195.314 1.00 194.07 635 TRP B O 1
ATOM 4162 N N . GLN A 1 636 ? 205.276 156.972 196.373 1.00 185.67 636 GLN B N 1
ATOM 4163 C CA . GLN A 1 636 ? 205.250 158.429 196.314 1.00 184.71 636 GLN B CA 1
ATOM 4164 C C . GLN A 1 636 ? 206.460 159.024 197.021 1.00 185.36 636 GLN B C 1
ATOM 4165 O O . GLN A 1 636 ? 207.113 159.932 196.494 1.00 185.97 636 GLN B O 1
ATOM 4171 N N . ILE A 1 637 ? 206.776 158.522 198.216 1.00 170.33 637 ILE B N 1
ATOM 4172 C CA . ILE A 1 637 ? 207.993 158.950 198.894 1.00 169.39 637 ILE B CA 1
ATOM 4173 C C . ILE A 1 637 ? 209.223 158.471 198.137 1.00 171.96 637 ILE B C 1
ATOM 4174 O O . ILE A 1 637 ? 210.300 159.072 198.242 1.00 169.25 637 ILE B O 1
ATOM 4179 N N . LYS A 1 638 ? 209.092 157.389 197.366 1.00 184.47 638 LYS B N 1
ATOM 4180 C CA . LYS A 1 638 ? 210.242 156.821 196.671 1.00 182.94 638 LYS B CA 1
ATOM 4181 C C . LYS A 1 638 ? 210.827 157.811 195.671 1.00 182.89 638 LYS B C 1
ATOM 4182 O O . LYS A 1 638 ? 211.961 158.277 195.827 1.00 182.08 638 LYS B O 1
ATOM 4188 N N . GLY A 1 639 ? 210.063 158.148 194.637 1.00 181.45 639 GLY B N 1
ATOM 4189 C CA . GLY A 1 639 ? 210.568 159.045 193.610 1.00 180.60 639 GLY B CA 1
ATOM 4190 C C . GLY A 1 639 ? 211.842 158.552 192.959 1.00 180.95 639 GLY B C 1
ATOM 4191 O O . GLY A 1 639 ? 212.778 159.336 192.757 1.00 180.19 639 GLY B O 1
ATOM 4192 N N . ILE A 1 640 ? 211.901 157.266 192.623 1.00 188.93 640 ILE B N 1
ATOM 4193 C CA . ILE A 1 640 ? 213.103 156.638 192.088 1.00 189.58 640 ILE B CA 1
ATOM 4194 C C . ILE A 1 640 ? 212.776 156.031 190.731 1.00 190.97 640 ILE B C 1
ATOM 4195 O O . ILE A 1 640 ? 211.813 155.266 190.603 1.00 188.98 640 ILE B O 1
ATOM 4200 N N . TYR A 1 641 ? 213.577 156.375 189.725 1.00 217.17 641 TYR B N 1
ATOM 4201 C CA . TYR A 1 641 ? 213.416 155.851 188.376 1.00 217.03 641 TYR B CA 1
ATOM 4202 C C . TYR A 1 641 ? 214.558 156.422 187.539 1.00 217.86 641 TYR B C 1
ATOM 4203 O O . TYR A 1 641 ? 215.110 157.471 187.894 1.00 218.70 641 TYR B O 1
ATOM 4212 N N . PRO A 1 642 ? 214.953 155.769 186.436 1.00 226.30 642 PRO B N 1
ATOM 4213 C CA . PRO A 1 642 ? 216.109 156.247 185.662 1.00 225.70 642 PRO B CA 1
ATOM 4214 C C . PRO A 1 642 ? 216.148 157.744 185.379 1.00 225.28 642 PRO B C 1
ATOM 4215 O O . PRO A 1 642 ? 217.205 158.256 184.997 1.00 226.22 642 PRO B O 1
ATOM 4219 N N . TRP A 1 643 ? 215.035 158.465 185.549 1.00 221.59 643 TRP B N 1
ATOM 4220 C CA . TRP A 1 643 ? 215.131 159.922 185.601 1.00 222.08 643 TRP B CA 1
ATOM 4221 C C . TRP A 1 643 ? 216.173 160.363 186.619 1.00 222.52 643 TRP B C 1
ATOM 4222 O O . TRP A 1 643 ? 216.908 161.330 186.389 1.00 223.37 643 TRP B O 1
ATOM 4233 N N . LEU A 1 644 ? 216.254 159.669 187.756 1.00 226.13 644 LEU B N 1
ATOM 4234 C CA . LEU A 1 644 ? 217.351 159.919 188.684 1.00 225.74 644 LEU B CA 1
ATOM 4235 C C . LEU A 1 644 ? 218.691 159.577 188.043 1.00 226.69 644 LEU B C 1
ATOM 4236 O O . LEU A 1 644 ? 219.683 160.294 188.230 1.00 227.71 644 LEU B O 1
ATOM 4241 N N . LYS A 1 645 ? 218.740 158.482 187.281 1.00 233.70 645 LYS B N 1
ATOM 4242 C CA . LYS A 1 645 ? 219.954 158.161 186.538 1.00 233.74 645 LYS B CA 1
ATOM 4243 C C . LYS A 1 645 ? 220.253 159.228 185.494 1.00 233.74 645 LYS B C 1
ATOM 4244 O O . LYS A 1 645 ? 221.417 159.573 185.264 1.00 233.90 645 LYS B O 1
ATOM 4250 N N . ARG A 1 646 ? 219.214 159.759 184.845 1.00 230.04 646 ARG B N 1
ATOM 4251 C CA . ARG A 1 646 ? 219.425 160.855 183.907 1.00 228.73 646 ARG B CA 1
ATOM 4252 C C . ARG A 1 646 ? 220.031 162.062 184.611 1.00 229.50 646 ARG B C 1
ATOM 4253 O O . ARG A 1 646 ? 220.947 162.705 184.084 1.00 230.46 646 ARG B O 1
ATOM 4261 N N . LYS A 1 647 ? 219.529 162.385 185.804 1.00 232.06 647 LYS B N 1
ATOM 4262 C CA . LYS A 1 647 ? 220.076 163.503 186.564 1.00 231.60 647 LYS B CA 1
ATOM 4263 C C . LYS A 1 647 ? 221.534 163.261 186.930 1.00 232.97 647 LYS B C 1
ATOM 4264 O O . LYS A 1 647 ? 222.370 164.165 186.818 1.00 233.56 647 LYS B O 1
ATOM 4270 N N . LEU A 1 648 ? 221.858 162.045 187.375 1.00 251.08 648 LEU B N 1
ATOM 4271 C CA . LEU A 1 648 ? 223.242 161.743 187.727 1.00 250.52 648 LEU B CA 1
ATOM 4272 C C . LEU A 1 648 ? 224.153 161.854 186.510 1.00 250.92 648 LEU B C 1
ATOM 4273 O O . LEU A 1 648 ? 225.262 162.394 186.602 1.00 251.35 648 LEU B O 1
ATOM 4278 N N . GLU A 1 649 ? 223.702 161.349 185.360 1.00 250.75 649 GLU B N 1
ATOM 4279 C CA . GLU A 1 649 ? 224.500 161.451 184.143 1.00 250.76 649 GLU B CA 1
ATOM 4280 C C . GLU A 1 649 ? 224.697 162.906 183.733 1.00 251.85 649 GLU B C 1
ATOM 4281 O O . GLU A 1 649 ? 225.790 163.296 183.305 1.00 252.99 649 GLU B O 1
ATOM 4287 N N . ASP A 1 650 ? 223.648 163.722 183.849 1.00 252.96 650 ASP B N 1
ATOM 4288 C CA . ASP A 1 650 ? 223.781 165.139 183.529 1.00 251.90 650 ASP B CA 1
ATOM 4289 C C . ASP A 1 650 ? 224.777 165.820 184.459 1.00 252.52 650 ASP B C 1
ATOM 4290 O O . ASP A 1 650 ? 225.602 166.627 184.015 1.00 252.87 650 ASP B O 1
ATOM 4295 N N . LEU A 1 651 ? 224.714 165.509 185.755 1.00 267.07 651 LEU B N 1
ATOM 4296 C CA . LEU A 1 651 ? 225.637 166.120 186.705 1.00 267.45 651 LEU B CA 1
ATOM 4297 C C . LEU A 1 651 ? 227.079 165.731 186.406 1.00 268.06 651 LEU B C 1
ATOM 4298 O O . LEU A 1 651 ? 227.980 166.577 186.450 1.00 268.28 651 LEU B O 1
ATOM 4303 N N . ILE A 1 652 ? 227.318 164.455 186.097 1.00 278.94 652 ILE B N 1
ATOM 4304 C CA . ILE A 1 652 ? 228.681 163.996 185.852 1.00 278.96 652 ILE B CA 1
ATOM 4305 C C . ILE A 1 652 ? 229.226 164.594 184.560 1.00 278.66 652 ILE B C 1
ATOM 4306 O O . ILE A 1 652 ? 230.404 164.962 184.480 1.00 278.66 652 ILE B O 1
ATOM 4311 N N . SER A 1 653 ? 228.383 164.702 183.530 1.00 280.77 653 SER B N 1
ATOM 4312 C CA . SER A 1 653 ? 228.853 165.210 182.245 1.00 280.17 653 SER B CA 1
ATOM 4313 C C . SER A 1 653 ? 229.371 166.637 182.367 1.00 280.16 653 SER B C 1
ATOM 4314 O O . SER A 1 653 ? 230.415 166.977 181.799 1.00 280.13 653 SER B O 1
ATOM 4317 N N . GLU A 1 654 ? 228.659 167.486 183.104 1.00 292.05 654 GLU B N 1
ATOM 4318 C CA . GLU A 1 654 ? 229.075 168.873 183.266 1.00 292.16 654 GLU B CA 1
ATOM 4319 C C . GLU A 1 654 ? 230.247 168.951 184.237 1.00 292.98 654 GLU B C 1
ATOM 4320 O O . GLU A 1 654 ? 230.104 168.637 185.423 1.00 292.82 654 GLU B O 1
ATOM 4322 N N . LYS A 1 655 ? 231.406 169.371 183.734 1.00 322.42 655 LYS B N 1
ATOM 4323 C CA . LYS A 1 655 ? 232.599 169.486 184.559 1.00 322.78 655 LYS B CA 1
ATOM 4324 C C . LYS A 1 655 ? 233.544 170.494 183.924 1.00 323.53 655 LYS B C 1
ATOM 4325 O O . LYS A 1 655 ? 233.655 170.560 182.697 1.00 322.97 655 LYS B O 1
ATOM 4327 N N . LYS A 1 656 ? 234.221 171.270 184.765 1.00 367.45 656 LYS B N 1
ATOM 4328 C CA . LYS A 1 656 ? 235.168 172.273 184.298 1.00 367.89 656 LYS B CA 1
ATOM 4329 C C . LYS A 1 656 ? 236.153 172.567 185.419 1.00 368.37 656 LYS B C 1
ATOM 4330 O O . LYS A 1 656 ? 235.925 172.223 186.581 1.00 368.57 656 LYS B O 1
ATOM 4332 N N . ILE A 1 657 ? 237.262 173.212 185.052 1.00 395.45 657 ILE B N 1
ATOM 4333 C CA . ILE A 1 657 ? 238.273 173.564 186.039 1.00 395.75 657 ILE B CA 1
ATOM 4334 C C . ILE A 1 657 ? 237.681 174.529 187.056 1.00 396.12 657 ILE B C 1
ATOM 4335 O O . ILE A 1 657 ? 236.999 175.499 186.701 1.00 396.27 657 ILE B O 1
ATOM 4337 N N . ALA A 1 658 ? 237.942 174.262 188.337 1.00 414.00 658 ALA B N 1
ATOM 4338 C CA . ALA A 1 658 ? 237.395 175.109 189.392 1.00 414.09 658 ALA B CA 1
ATOM 4339 C C . ALA A 1 658 ? 237.915 176.536 189.280 1.00 414.47 658 ALA B C 1
ATOM 4340 O O . ALA A 1 658 ? 237.151 177.497 189.428 1.00 414.56 658 ALA B O 1
ATOM 4342 N N . ALA A 1 659 ? 239.211 176.696 189.019 1.00 425.17 659 ALA B N 1
ATOM 4343 C CA . ALA A 1 659 ? 239.804 178.016 188.876 1.00 425.16 659 ALA B CA 1
ATOM 4344 C C . ALA A 1 659 ? 241.056 177.908 188.019 1.00 425.07 659 ALA B C 1
ATOM 4345 O O . ALA A 1 659 ? 241.629 176.829 187.855 1.00 425.13 659 ALA B O 1
ATOM 4347 N N . ILE A 1 660 ? 241.473 179.046 187.473 1.00 429.25 660 ILE B N 1
ATOM 4348 C CA . ILE A 1 660 ? 242.673 179.111 186.642 1.00 429.24 660 ILE B CA 1
ATOM 4349 C C . ILE A 1 660 ? 243.541 180.269 187.119 1.00 429.30 660 ILE B C 1
ATOM 4350 O O . ILE A 1 660 ? 243.013 181.284 187.595 1.00 429.38 660 ILE B O 1
ATOM 4352 N N . PRO A 1 661 ? 244.864 180.167 187.011 1.00 428.73 661 PRO B N 1
ATOM 4353 C CA . PRO A 1 661 ? 245.719 181.276 187.447 1.00 428.59 661 PRO B CA 1
ATOM 4354 C C . PRO A 1 661 ? 245.477 182.523 186.610 1.00 428.58 661 PRO B C 1
ATOM 4355 O O . PRO A 1 661 ? 245.154 182.450 185.422 1.00 428.51 661 PRO B O 1
ATOM 4357 N N . MET A 1 662 ? 245.639 183.682 187.250 1.00 429.69 662 MET B N 1
ATOM 4358 C CA . MET A 1 662 ? 245.476 184.960 186.575 1.00 429.60 662 MET B CA 1
ATOM 4359 C C . MET A 1 662 ? 246.849 185.494 186.194 1.00 429.70 662 MET B C 1
ATOM 4360 O O . MET A 1 662 ? 247.623 185.890 187.079 1.00 429.99 662 MET B O 1
ATOM 4362 N N . PRO A 1 663 ? 247.204 185.529 184.911 1.00 425.82 663 PRO B N 1
ATOM 4363 C CA . PRO A 1 663 ? 248.539 186.002 184.532 1.00 425.67 663 PRO B CA 1
ATOM 4364 C C . PRO A 1 663 ? 248.640 187.518 184.593 1.00 425.72 663 PRO B C 1
ATOM 4365 O O . PRO A 1 663 ? 247.735 188.242 184.168 1.00 425.66 663 PRO B O 1
ATOM 4367 N N . LYS A 1 664 ? 249.762 187.995 185.132 1.00 431.62 664 LYS B N 1
ATOM 4368 C CA . LYS A 1 664 ? 250.022 189.426 185.208 1.00 431.65 664 LYS B CA 1
ATOM 4369 C C . LYS A 1 664 ? 250.584 189.996 183.912 1.00 431.66 664 LYS B C 1
ATOM 4370 O O . LYS A 1 664 ? 250.620 191.221 183.758 1.00 431.89 664 LYS B O 1
ATOM 4372 N N . TYR A 1 665 ? 251.020 189.146 182.986 1.00 429.26 665 TYR B N 1
ATOM 4373 C CA . TYR A 1 665 ? 251.546 189.628 181.717 1.00 429.22 665 TYR B CA 1
ATOM 4374 C C . TYR A 1 665 ? 250.432 190.235 180.873 1.00 429.33 665 TYR B C 1
ATOM 4375 O O . TYR A 1 665 ? 249.307 189.729 180.841 1.00 429.39 665 TYR B O 1
ATOM 4377 N N . LYS A 1 666 ? 250.753 191.332 180.187 1.00 428.81 666 LYS B N 1
ATOM 4378 C CA . LYS A 1 666 ? 249.785 192.014 179.337 1.00 428.65 666 LYS B CA 1
ATOM 4379 C C . LYS A 1 666 ? 248.657 192.605 180.173 1.00 428.71 666 LYS B C 1
ATOM 4380 O O . LYS A 1 666 ? 248.852 192.925 181.350 1.00 428.99 666 LYS B O 1
ATOM 4382 N N . LEU A 1 667 ? 247.474 192.755 179.572 1.00 417.84 667 LEU B N 1
ATOM 4383 C CA . LEU A 1 667 ? 246.340 193.311 180.303 1.00 417.54 667 LEU B CA 1
ATOM 4384 C C . LEU A 1 667 ? 246.001 192.457 181.519 1.00 417.68 667 LEU B C 1
ATOM 4385 O O . LEU A 1 667 ? 245.836 192.974 182.630 1.00 417.77 667 LEU B O 1
ATOM 4387 N N . GLY A 1 668 ? 245.895 191.145 181.327 1.00 411.58 668 GLY B N 1
ATOM 4388 C CA . GLY A 1 668 ? 245.648 190.245 182.436 1.00 411.50 668 GLY B CA 1
ATOM 4389 C C . GLY A 1 668 ? 244.182 190.033 182.751 1.00 411.27 668 GLY B C 1
ATOM 4390 O O . GLY A 1 668 ? 243.506 189.229 182.101 1.00 411.23 668 GLY B O 1
ATOM 4391 N N . LYS A 1 669 ? 243.681 190.756 183.755 1.00 399.45 669 LYS B N 1
ATOM 4392 C CA . LYS A 1 669 ? 242.318 190.535 184.226 1.00 398.96 669 LYS B CA 1
ATOM 4393 C C . LYS A 1 669 ? 241.296 190.753 183.117 1.00 398.96 669 LYS B C 1
ATOM 4394 O O . LYS A 1 669 ? 240.276 190.058 183.060 1.00 398.88 669 LYS B O 1
ATOM 4396 N N . LEU A 1 670 ? 241.543 191.723 182.233 1.00 394.07 670 LEU B N 1
ATOM 4397 C CA . LEU A 1 670 ? 240.576 192.017 181.180 1.00 393.78 670 LEU B CA 1
ATOM 4398 C C . LEU A 1 670 ? 240.366 190.816 180.266 1.00 393.94 670 LEU B C 1
ATOM 4399 O O . LEU A 1 670 ? 239.225 190.469 179.936 1.00 394.07 670 LEU B O 1
ATOM 4401 N N . MET A 1 671 ? 241.455 190.168 179.846 1.00 390.02 671 MET B N 1
ATOM 4402 C CA . MET A 1 671 ? 241.332 189.022 178.952 1.00 389.70 671 MET B CA 1
ATOM 4403 C C . MET A 1 671 ? 240.598 187.870 179.626 1.00 389.67 671 MET B C 1
ATOM 4404 O O . MET A 1 671 ? 239.739 187.226 179.012 1.00 389.61 671 MET B O 1
ATOM 4406 N N . TYR A 1 672 ? 240.928 187.591 180.890 1.00 386.75 672 TYR B N 1
ATOM 4407 C CA . TYR A 1 672 ? 240.251 186.515 181.606 1.00 386.45 672 TYR B CA 1
ATOM 4408 C C . TYR A 1 672 ? 238.766 186.810 181.768 1.00 386.52 672 TYR B C 1
ATOM 4409 O O . TYR A 1 672 ? 237.924 185.922 181.589 1.00 386.58 672 TYR B O 1
ATOM 4411 N N . LYS A 1 673 ? 238.424 188.054 182.111 1.00 380.71 673 LYS B N 1
ATOM 4412 C CA . LYS A 1 673 ? 237.020 188.421 182.256 1.00 380.36 673 LYS B CA 1
ATOM 4413 C C . LYS A 1 673 ? 236.277 188.283 180.934 1.00 380.22 673 LYS B C 1
ATOM 4414 O O . LYS A 1 673 ? 235.145 187.786 180.898 1.00 380.08 673 LYS B O 1
ATOM 4416 N N . ILE A 1 674 ? 236.896 188.719 179.835 1.00 371.52 674 ILE B N 1
ATOM 4417 C CA . ILE A 1 674 ? 236.256 188.592 178.530 1.00 370.82 674 ILE B CA 1
ATOM 4418 C C . ILE A 1 674 ? 236.045 187.125 178.178 1.00 370.84 674 ILE B C 1
ATOM 4419 O O . ILE A 1 674 ? 234.977 186.736 177.690 1.00 370.34 674 ILE B O 1
ATOM 4421 N N . CYS A 1 675 ? 237.057 186.287 178.417 1.00 365.47 675 CYS B N 1
ATOM 4422 C CA . CYS A 1 675 ? 236.932 184.869 178.098 1.00 364.84 675 CYS B CA 1
ATOM 4423 C C . CYS A 1 675 ? 235.842 184.205 178.930 1.00 364.60 675 CYS B C 1
ATOM 4424 O O . CYS A 1 675 ? 235.051 183.410 178.410 1.00 364.15 675 CYS B O 1
ATOM 4426 N N . HIS A 1 676 ? 235.784 184.517 180.224 1.00 358.08 676 HIS B N 1
ATOM 4427 C CA . HIS A 1 676 ? 234.814 183.906 181.122 1.00 357.56 676 HIS B CA 1
ATOM 4428 C C . HIS A 1 676 ? 233.462 184.606 181.114 1.00 357.49 676 HIS B C 1
ATOM 4429 O O . HIS A 1 676 ? 232.509 184.080 181.699 1.00 357.32 676 HIS B O 1
ATOM 4431 N N . HIS A 1 677 ? 233.353 185.765 180.473 1.00 344.91 677 HIS B N 1
ATOM 4432 C CA . HIS A 1 677 ? 232.089 186.484 180.439 1.00 344.25 677 HIS B CA 1
ATOM 4433 C C . HIS A 1 677 ? 231.062 185.734 179.598 1.00 343.84 677 HIS B C 1
ATOM 4434 O O . HIS A 1 677 ? 231.392 185.087 178.601 1.00 343.88 677 HIS B O 1
ATOM 4436 N N . MET A 1 678 ? 229.797 185.827 180.016 1.00 323.25 678 MET B N 1
ATOM 4437 C CA . MET A 1 678 ? 228.719 185.195 179.266 1.00 322.82 678 MET B CA 1
ATOM 4438 C C . MET A 1 678 ? 228.572 185.785 177.870 1.00 322.79 678 MET B C 1
ATOM 4439 O O . MET A 1 678 ? 227.950 185.158 177.004 1.00 322.99 678 MET B O 1
ATOM 4441 N N . ALA A 1 679 ? 229.128 186.975 177.635 1.00 316.26 679 ALA B N 1
ATOM 4442 C CA . ALA A 1 679 ? 229.072 187.565 176.303 1.00 316.12 679 ALA B CA 1
ATOM 4443 C C . ALA A 1 679 ? 229.775 186.680 175.283 1.00 316.41 679 ALA B C 1
ATOM 4444 O O . ALA A 1 679 ? 229.323 186.562 174.138 1.00 316.30 679 ALA B O 1
ATOM 4446 N N . PHE A 1 680 ? 230.885 186.052 175.676 1.00 318.24 680 PHE B N 1
ATOM 4447 C CA . PHE A 1 680 ? 231.589 185.157 174.764 1.00 318.11 680 PHE B CA 1
ATOM 4448 C C . PHE A 1 680 ? 230.711 183.973 174.373 1.00 318.12 680 PHE B C 1
ATOM 4449 O O . PHE A 1 680 ? 230.644 183.595 173.197 1.00 317.76 680 PHE B O 1
ATOM 4451 N N . GLU A 1 681 ? 230.028 183.374 175.351 1.00 320.42 681 GLU B N 1
ATOM 4452 C CA . GLU A 1 681 ? 229.138 182.257 175.050 1.00 320.28 681 GLU B CA 1
ATOM 4453 C C . GLU A 1 681 ? 227.979 182.698 174.164 1.00 320.55 681 GLU B C 1
ATOM 4454 O O . GLU A 1 681 ? 227.590 181.979 173.235 1.00 320.45 681 GLU B O 1
ATOM 4456 N N . VAL A 1 682 ? 227.412 183.875 174.439 1.00 318.98 682 VAL B N 1
ATOM 4457 C CA . VAL A 1 682 ? 226.319 184.380 173.613 1.00 318.37 682 VAL B CA 1
ATOM 4458 C C . VAL A 1 682 ? 226.789 184.590 172.180 1.00 318.58 682 VAL B C 1
ATOM 4459 O O . VAL A 1 682 ? 226.089 184.241 171.222 1.00 318.43 682 VAL B O 1
ATOM 4461 N N . THR A 1 683 ? 227.981 185.167 172.011 1.00 317.65 683 THR B N 1
ATOM 4462 C CA . THR A 1 683 ? 228.519 185.383 170.673 1.00 317.25 683 THR B CA 1
ATOM 4463 C C . THR A 1 683 ? 228.774 184.061 169.962 1.00 317.37 683 THR B C 1
ATOM 4464 O O . THR A 1 683 ? 228.513 183.934 168.761 1.00 317.30 683 THR B O 1
ATOM 4466 N N . ILE A 1 684 ? 229.294 183.067 170.684 1.00 313.70 684 ILE B N 1
ATOM 4467 C CA . ILE A 1 684 ? 229.540 181.761 170.077 1.00 313.18 684 ILE B CA 1
ATOM 4468 C C . ILE A 1 684 ? 228.229 181.142 169.609 1.00 313.51 684 ILE B C 1
ATOM 4469 O O . ILE A 1 684 ? 228.136 180.595 168.503 1.00 313.50 684 ILE B O 1
ATOM 4471 N N . ASN A 1 685 ? 227.195 181.216 170.450 1.00 311.06 685 ASN B N 1
ATOM 4472 C CA . ASN A 1 685 ? 225.896 180.671 170.069 1.00 310.44 685 ASN B CA 1
ATOM 4473 C C . ASN A 1 685 ? 225.327 181.401 168.859 1.00 310.69 685 ASN B C 1
ATOM 4474 O O . ASN A 1 685 ? 224.769 180.774 167.950 1.00 310.74 685 ASN B O 1
ATOM 4476 N N . ILE A 1 686 ? 225.456 182.729 168.830 1.00 310.79 686 ILE B N 1
ATOM 4477 C CA . ILE A 1 686 ? 224.948 183.501 167.700 1.00 310.53 686 ILE B CA 1
ATOM 4478 C C . ILE A 1 686 ? 225.682 183.120 166.422 1.00 310.98 686 ILE B C 1
ATOM 4479 O O . ILE A 1 686 ? 225.071 182.969 165.357 1.00 311.11 686 ILE B O 1
ATOM 4481 N N . ALA A 1 687 ? 227.006 182.972 166.502 1.00 312.20 687 ALA B N 1
ATOM 4482 C CA . ALA A 1 687 ? 227.781 182.582 165.330 1.00 311.86 687 ALA B CA 1
ATOM 4483 C C . ALA A 1 687 ? 227.385 181.195 164.845 1.00 311.94 687 ALA B C 1
ATOM 4484 O O . ALA A 1 687 ? 227.269 180.961 163.637 1.00 312.08 687 ALA B O 1
ATOM 4486 N N . ILE A 1 688 ? 227.177 180.259 165.773 1.00 312.94 688 ILE B N 1
ATOM 4487 C CA . ILE A 1 688 ? 226.759 178.915 165.383 1.00 312.86 688 ILE B CA 1
ATOM 4488 C C . ILE A 1 688 ? 225.400 178.961 164.697 1.00 313.29 688 ILE B C 1
ATOM 4489 O O . ILE A 1 688 ? 225.184 178.310 163.667 1.00 313.37 688 ILE B O 1
ATOM 4491 N N . VAL A 1 689 ? 224.465 179.735 165.251 1.00 315.97 689 VAL B N 1
ATOM 4492 C CA . VAL A 1 689 ? 223.142 179.844 164.647 1.00 315.80 689 VAL B CA 1
ATOM 4493 C C . VAL A 1 689 ? 223.240 180.440 163.248 1.00 316.01 689 VAL B C 1
ATOM 4494 O O . VAL A 1 689 ? 222.601 179.957 162.306 1.00 316.41 689 VAL B O 1
ATOM 4496 N N . LEU A 1 690 ? 224.038 181.498 163.089 1.00 315.65 690 LEU B N 1
ATOM 4497 C CA . LEU A 1 690 ? 224.188 182.120 161.778 1.00 315.44 690 LEU B CA 1
ATOM 4498 C C . LEU A 1 690 ? 224.802 181.152 160.774 1.00 315.73 690 LEU B C 1
ATOM 4499 O O . LEU A 1 690 ? 224.354 181.075 159.624 1.00 315.63 690 LEU B O 1
ATOM 4501 N N . ASN A 1 691 ? 225.828 180.405 161.187 1.00 322.04 691 ASN B N 1
ATOM 4502 C CA . ASN A 1 691 ? 226.463 179.450 160.288 1.00 321.90 691 ASN B CA 1
ATOM 4503 C C . ASN A 1 691 ? 225.551 178.274 159.967 1.00 322.30 691 ASN B C 1
ATOM 4504 O O . ASN A 1 691 ? 225.720 177.632 158.924 1.00 322.25 691 ASN B O 1
ATOM 4506 N N . ILE A 1 692 ? 224.588 177.976 160.842 1.00 330.54 692 ILE B N 1
ATOM 4507 C CA . ILE A 1 692 ? 223.668 176.874 160.575 1.00 330.63 692 ILE B CA 1
ATOM 4508 C C . ILE A 1 692 ? 222.887 177.130 159.294 1.00 330.76 692 ILE B C 1
ATOM 4509 O O . ILE A 1 692 ? 222.741 176.238 158.449 1.00 330.93 692 ILE B O 1
ATOM 4511 N N . VAL A 1 693 ? 222.371 178.350 159.127 1.00 328.72 693 VAL B N 1
ATOM 4512 C CA . VAL A 1 693 ? 221.654 178.687 157.897 1.00 328.31 693 VAL B CA 1
ATOM 4513 C C . VAL A 1 693 ? 222.544 178.520 156.672 1.00 328.42 693 VAL B C 1
ATOM 4514 O O . VAL A 1 693 ? 222.081 177.945 155.673 1.00 328.23 693 VAL B O 1
ATOM 4516 N N . PRO A 1 694 ? 223.790 178.997 156.663 1.00 331.35 694 PRO B N 1
ATOM 4517 C CA . PRO A 1 694 ? 224.645 178.756 155.490 1.00 331.30 694 PRO B CA 1
ATOM 4518 C C . PRO A 1 694 ? 224.855 177.284 155.193 1.00 331.79 694 PRO B C 1
ATOM 4519 O O . PRO A 1 694 ? 224.900 176.900 154.019 1.00 331.72 694 PRO B O 1
ATOM 4521 N N . ILE A 1 695 ? 224.976 176.442 156.222 1.00 337.00 695 ILE B N 1
ATOM 4522 C CA . ILE A 1 695 ? 225.172 175.013 155.993 1.00 336.77 695 ILE B CA 1
ATOM 4523 C C . ILE A 1 695 ? 223.948 174.413 155.312 1.00 337.24 695 ILE B C 1
ATOM 4524 O O . ILE A 1 695 ? 224.062 173.638 154.354 1.00 337.45 695 ILE B O 1
ATOM 4526 N N . ILE A 1 696 ? 222.756 174.764 155.800 1.00 337.73 696 ILE B N 1
ATOM 4527 C CA . ILE A 1 696 ? 221.529 174.259 155.194 1.00 337.39 696 ILE B CA 1
ATOM 4528 C C . ILE A 1 696 ? 221.402 174.751 153.759 1.00 337.49 696 ILE B C 1
ATOM 4529 O O . ILE A 1 696 ? 221.013 173.994 152.860 1.00 337.28 696 ILE B O 1
ATOM 4531 N N . MET A 1 697 ? 221.716 176.026 153.520 1.00 337.43 697 MET B N 1
ATOM 4532 C CA . MET A 1 697 ? 221.639 176.562 152.165 1.00 337.15 697 MET B CA 1
ATOM 4533 C C . MET A 1 697 ? 222.596 175.832 151.231 1.00 337.45 697 MET B C 1
ATOM 4534 O O . MET A 1 697 ? 222.230 175.489 150.100 1.00 337.36 697 MET B O 1
ATOM 4536 N N . GLU A 1 698 ? 223.827 175.588 151.684 1.00 341.82 698 GLU B N 1
ATOM 4537 C CA . GLU A 1 698 ? 224.794 174.879 150.853 1.00 341.67 698 GLU B CA 1
ATOM 4538 C C . GLU A 1 698 ? 224.339 173.453 150.574 1.00 342.01 698 GLU B C 1
ATOM 4539 O O . GLU A 1 698 ? 224.475 172.958 149.448 1.00 342.42 698 GLU B O 1
ATOM 4541 N N . PHE A 1 699 ? 223.800 172.772 151.588 1.00 341.46 699 PHE B N 1
ATOM 4542 C CA . PHE A 1 699 ? 223.314 171.412 151.386 1.00 341.11 699 PHE B CA 1
ATOM 4543 C C . PHE A 1 699 ? 222.173 171.386 150.377 1.00 341.41 699 PHE B C 1
ATOM 4544 O O . PHE A 1 699 ? 222.123 170.518 149.498 1.00 341.46 699 PHE B O 1
ATOM 4546 N N . VAL A 1 700 ? 221.246 172.339 150.487 1.00 340.93 700 VAL B N 1
ATOM 4547 C CA . VAL A 1 700 ? 220.130 172.399 149.549 1.00 340.63 700 VAL B CA 1
ATOM 4548 C C . VAL A 1 700 ? 220.631 172.679 148.138 1.00 340.94 700 VAL B C 1
ATOM 4549 O O . VAL A 1 700 ? 220.172 172.063 147.168 1.00 340.92 700 VAL B O 1
ATOM 4551 N N . VAL A 1 701 ? 221.578 173.610 147.998 1.00 342.78 701 VAL B N 1
ATOM 4552 C CA . VAL A 1 701 ? 222.104 173.939 146.677 1.00 342.51 701 VAL B CA 1
ATOM 4553 C C . VAL A 1 701 ? 222.787 172.728 146.058 1.00 342.71 701 VAL B C 1
ATOM 4554 O O . VAL A 1 701 ? 222.586 172.419 144.877 1.00 342.54 701 VAL B O 1
ATOM 4556 N N . GLN A 1 702 ? 223.605 172.021 146.841 1.00 344.40 702 GLN B N 1
ATOM 4557 C CA . GLN A 1 702 ? 224.277 170.835 146.322 1.00 343.90 702 GLN B CA 1
ATOM 4558 C C . GLN A 1 702 ? 223.270 169.760 145.931 1.00 344.20 702 GLN B C 1
ATOM 4559 O O . GLN A 1 702 ? 223.400 169.131 144.874 1.00 344.21 702 GLN B O 1
ATOM 4561 N N . ASP A 1 703 ? 222.258 169.534 146.772 1.00 341.50 703 ASP B N 1
ATOM 4562 C CA . ASP A 1 703 ? 221.243 168.534 146.452 1.00 340.84 703 ASP B CA 1
ATOM 4563 C C . ASP A 1 703 ? 220.464 168.919 145.201 1.00 341.13 703 ASP B C 1
ATOM 4564 O O . ASP A 1 703 ? 220.189 168.069 144.346 1.00 341.05 703 ASP B O 1
ATOM 4566 N N . LYS A 1 704 ? 220.100 170.191 145.077 1.00 333.50 704 LYS B N 1
ATOM 4567 C CA . LYS A 1 704 ? 219.342 170.663 143.924 1.00 332.51 704 LYS B CA 1
ATOM 4568 C C . LYS A 1 704 ? 220.194 170.638 142.660 1.00 332.38 704 LYS B C 1
ATOM 4569 O O . LYS A 1 704 ? 221.256 171.259 142.603 1.00 332.46 704 LYS B O 1
ATOM 4571 N N . SER A 1 723 ? 221.677 186.182 137.791 1.00 322.21 723 SER B N 1
ATOM 4572 C CA . SER A 1 723 ? 222.928 186.057 138.529 1.00 322.38 723 SER B CA 1
ATOM 4573 C C . SER A 1 723 ? 222.676 185.575 139.955 1.00 323.07 723 SER B C 1
ATOM 4574 O O . SER A 1 723 ? 223.412 185.925 140.878 1.00 323.43 723 SER B O 1
ATOM 4576 N N . SER A 1 724 ? 221.627 184.769 140.127 1.00 330.25 724 SER B N 1
ATOM 4577 C CA . SER A 1 724 ? 221.303 184.255 141.453 1.00 330.18 724 SER B CA 1
ATOM 4578 C C . SER A 1 724 ? 222.419 183.369 141.991 1.00 330.77 724 SER B C 1
ATOM 4579 O O . SER A 1 724 ? 222.768 183.447 143.175 1.00 330.94 724 SER B O 1
ATOM 4581 N N . LEU A 1 725 ? 222.989 182.516 141.136 1.00 338.33 725 LEU B N 1
ATOM 4582 C CA . LEU A 1 725 ? 224.038 181.609 141.590 1.00 338.32 725 LEU B CA 1
ATOM 4583 C C . LEU A 1 725 ? 225.262 182.374 142.075 1.00 338.70 725 LEU B C 1
ATOM 4584 O O . LEU A 1 725 ? 225.842 182.037 143.114 1.00 339.01 725 LEU B O 1
ATOM 4586 N N . GLN A 1 726 ? 225.674 183.406 141.335 1.00 341.47 726 GLN B N 1
ATOM 4587 C CA . GLN A 1 726 ? 226.846 184.179 141.733 1.00 341.31 726 GLN B CA 1
ATOM 4588 C C . GLN A 1 726 ? 226.617 184.873 143.069 1.00 341.74 726 GLN B C 1
ATOM 4589 O O . GLN A 1 726 ? 227.487 184.858 143.949 1.00 342.09 726 GLN B O 1
ATOM 4591 N N . LYS A 1 727 ? 225.446 185.490 143.239 1.00 341.85 727 LYS B N 1
ATOM 4592 C CA . LYS A 1 727 ? 225.143 186.171 144.494 1.00 341.44 727 LYS B CA 1
ATOM 4593 C C . LYS A 1 727 ? 225.106 185.184 145.654 1.00 341.52 727 LYS B C 1
ATOM 4594 O O . LYS A 1 727 ? 225.627 185.463 146.740 1.00 341.51 727 LYS B O 1
ATOM 4596 N N . ILE A 1 728 ? 224.489 184.020 145.441 1.00 340.94 728 ILE B N 1
ATOM 4597 C CA . ILE A 1 728 ? 224.412 183.017 146.498 1.00 340.59 728 ILE B CA 1
ATOM 4598 C C . ILE A 1 728 ? 225.806 182.542 146.884 1.00 341.23 728 ILE B C 1
ATOM 4599 O O . ILE A 1 728 ? 226.129 182.415 148.071 1.00 341.33 728 ILE B O 1
ATOM 4601 N N . GLU A 1 729 ? 226.653 182.265 145.889 1.00 345.81 729 GLU B N 1
ATOM 4602 C CA . GLU A 1 729 ? 228.008 181.810 146.180 1.00 345.37 729 GLU B CA 1
ATOM 4603 C C . GLU A 1 729 ? 228.801 182.876 146.924 1.00 345.55 729 GLU B C 1
ATOM 4604 O O . GLU A 1 729 ? 229.521 182.568 147.881 1.00 345.36 729 GLU B O 1
ATOM 4606 N N . ASP A 1 730 ? 228.686 184.135 146.497 1.00 346.92 730 ASP B N 1
ATOM 4607 C CA . ASP A 1 730 ? 229.408 185.211 147.169 1.00 346.51 730 ASP B CA 1
ATOM 4608 C C . ASP A 1 730 ? 228.946 185.358 148.613 1.00 346.73 730 ASP B C 1
ATOM 4609 O O . ASP A 1 730 ? 229.765 185.509 149.528 1.00 346.87 730 ASP B O 1
ATOM 4611 N N . ALA A 1 731 ? 227.631 185.317 148.838 1.00 347.99 731 ALA B N 1
ATOM 4612 C CA . ALA A 1 731 ? 227.112 185.431 150.196 1.00 347.62 731 ALA B CA 1
ATOM 4613 C C . ALA A 1 731 ? 227.578 184.269 151.062 1.00 348.18 731 ALA B C 1
ATOM 4614 O O . ALA A 1 731 ? 227.964 184.465 152.220 1.00 348.16 731 ALA B O 1
ATOM 4616 N N . LEU A 1 732 ? 227.546 183.049 150.520 1.00 354.75 732 LEU B N 1
ATOM 4617 C CA . LEU A 1 732 ? 227.992 181.891 151.287 1.00 354.61 732 LEU B CA 1
ATOM 4618 C C . LEU A 1 732 ? 229.470 181.996 151.635 1.00 354.89 732 LEU B C 1
ATOM 4619 O O . LEU A 1 732 ? 229.871 181.705 152.768 1.00 354.97 732 LEU B O 1
ATOM 4621 N N . ARG A 1 733 ? 230.298 182.411 150.673 1.00 356.38 733 ARG B N 1
ATOM 4622 C CA . ARG A 1 733 ? 231.724 182.560 150.944 1.00 356.03 733 ARG B CA 1
ATOM 4623 C C . ARG A 1 733 ? 231.976 183.630 151.997 1.00 356.47 733 ARG B C 1
ATOM 4624 O O . ARG A 1 733 ? 232.801 183.439 152.900 1.00 356.56 733 ARG B O 1
ATOM 4626 N N . ILE A 1 734 ? 231.276 184.762 151.902 1.00 359.44 734 ILE B N 1
ATOM 4627 C CA . ILE A 1 734 ? 231.454 185.827 152.883 1.00 359.11 734 ILE B CA 1
ATOM 4628 C C . ILE A 1 734 ? 231.037 185.351 154.268 1.00 359.49 734 ILE B C 1
ATOM 4629 O O . ILE A 1 734 ? 231.724 185.614 155.263 1.00 359.63 734 ILE B O 1
ATOM 4631 N N . SER A 1 735 ? 229.905 184.648 154.359 1.00 365.17 735 SER B N 1
ATOM 4632 C CA . SER A 1 735 ? 229.451 184.143 155.650 1.00 365.13 735 SER B CA 1
ATOM 4633 C C . SER A 1 735 ? 230.441 183.143 156.230 1.00 365.34 735 SER B C 1
ATOM 4634 O O . SER A 1 735 ? 230.733 183.174 157.431 1.00 365.46 735 SER B O 1
ATOM 4636 N N . ASN A 1 736 ? 230.964 182.242 155.395 1.00 367.09 736 ASN B N 1
ATOM 4637 C CA . ASN A 1 736 ? 231.936 181.268 155.879 1.00 366.91 736 ASN B CA 1
ATOM 4638 C C . ASN A 1 736 ? 233.202 181.954 156.374 1.00 367.07 736 ASN B C 1
ATOM 4639 O O . ASN A 1 736 ? 233.742 181.593 157.427 1.00 367.13 736 ASN B O 1
ATOM 4641 N N . TYR A 1 737 ? 233.691 182.947 155.629 1.00 369.06 737 TYR B N 1
ATOM 4642 C CA . TYR A 1 737 ? 234.884 183.670 156.059 1.00 368.86 737 TYR B CA 1
ATOM 4643 C C . TYR A 1 737 ? 234.638 184.404 157.371 1.00 369.26 737 TYR B C 1
ATOM 4644 O O . TYR A 1 737 ? 235.492 184.397 158.265 1.00 369.34 737 TYR B O 1
ATOM 4646 N N . VAL A 1 738 ? 233.474 185.045 157.505 1.00 372.04 738 VAL B N 1
ATOM 4647 C CA . VAL A 1 738 ? 233.159 185.763 158.736 1.00 371.82 738 VAL B CA 1
ATOM 4648 C C . VAL A 1 738 ? 233.083 184.798 159.911 1.00 372.13 738 VAL B C 1
ATOM 4649 O O . VAL A 1 738 ? 233.585 185.086 161.004 1.00 372.09 738 VAL B O 1
ATOM 4651 N N . PHE A 1 739 ? 232.446 183.642 159.711 1.00 374.73 739 PHE B N 1
ATOM 4652 C CA . PHE A 1 739 ? 232.346 182.657 160.783 1.00 374.49 739 PHE B CA 1
ATOM 4653 C C . PHE A 1 739 ? 233.719 182.127 161.176 1.00 374.70 739 PHE B C 1
ATOM 4654 O O . PHE A 1 739 ? 234.004 181.952 162.367 1.00 374.89 739 PHE B O 1
ATOM 4656 N N . PHE A 1 740 ? 234.581 181.860 160.192 1.00 376.53 740 PHE B N 1
ATOM 4657 C CA . PHE A 1 740 ? 235.928 181.394 160.502 1.00 376.36 740 PHE B CA 1
ATOM 4658 C C . PHE A 1 740 ? 236.710 182.451 161.273 1.00 376.48 740 PHE B C 1
ATOM 4659 O O . PHE A 1 740 ? 237.425 182.131 162.230 1.00 376.70 740 PHE B O 1
ATOM 4661 N N . VAL A 1 741 ? 236.584 183.717 160.871 1.00 376.24 741 VAL B N 1
ATOM 4662 C CA . VAL A 1 741 ? 237.271 184.794 161.579 1.00 376.04 741 VAL B CA 1
ATOM 4663 C C . VAL A 1 741 ? 236.761 184.899 163.010 1.00 376.23 741 VAL B C 1
ATOM 4664 O O . VAL A 1 741 ? 237.541 185.088 163.952 1.00 376.55 741 VAL B O 1
ATOM 4666 N N . ILE A 1 742 ? 235.444 184.790 163.196 1.00 377.44 742 ILE B N 1
ATOM 4667 C CA . ILE A 1 742 ? 234.871 184.867 164.537 1.00 377.31 742 ILE B CA 1
ATOM 4668 C C . ILE A 1 742 ? 235.369 183.713 165.397 1.00 377.72 742 ILE B C 1
ATOM 4669 O O . ILE A 1 742 ? 235.697 183.894 166.576 1.00 377.88 742 ILE B O 1
ATOM 4671 N N . TYR A 1 743 ? 235.418 182.506 164.829 1.00 378.86 743 TYR B N 1
ATOM 4672 C CA . TYR A 1 743 ? 235.916 181.357 165.579 1.00 378.46 743 TYR B CA 1
ATOM 4673 C C . TYR A 1 743 ? 237.380 181.541 165.959 1.00 378.67 743 TYR B C 1
ATOM 4674 O O . TYR A 1 743 ? 237.785 181.216 167.081 1.00 378.68 743 TYR B O 1
ATOM 4676 N N . ALA A 1 744 ? 238.191 182.058 165.033 1.00 382.04 744 ALA B N 1
ATOM 4677 C CA . ALA A 1 744 ? 239.594 182.310 165.343 1.00 381.97 744 ALA B CA 1
ATOM 4678 C C . ALA A 1 744 ? 239.734 183.349 166.448 1.00 382.17 744 ALA B C 1
ATOM 4679 O O . ALA A 1 744 ? 240.573 183.205 167.344 1.00 382.15 744 ALA B O 1
ATOM 4681 N N . ILE A 1 745 ? 238.919 184.405 166.401 1.00 380.24 745 ILE B N 1
ATOM 4682 C CA . ILE A 1 745 ? 238.965 185.427 167.443 1.00 379.67 745 ILE B CA 1
ATOM 4683 C C . ILE A 1 745 ? 238.572 184.833 168.789 1.00 379.92 745 ILE B C 1
ATOM 4684 O O . ILE A 1 745 ? 239.193 185.123 169.819 1.00 379.85 745 ILE B O 1
ATOM 4686 N N . GLU A 1 746 ? 237.530 183.999 168.805 1.00 386.09 746 GLU B N 1
ATOM 4687 C CA . GLU A 1 746 ? 237.109 183.364 170.049 1.00 386.10 746 GLU B CA 1
ATOM 4688 C C . GLU A 1 746 ? 238.206 182.465 170.603 1.00 386.16 746 GLU B C 1
ATOM 4689 O O . GLU A 1 746 ? 238.453 182.447 171.815 1.00 386.18 746 GLU B O 1
ATOM 4691 N N . ALA A 1 747 ? 238.875 181.709 169.730 1.00 381.39 747 ALA B N 1
ATOM 4692 C CA . ALA A 1 747 ? 239.990 180.881 170.178 1.00 380.87 747 ALA B CA 1
ATOM 4693 C C . ALA A 1 747 ? 241.116 181.738 170.740 1.00 380.76 747 ALA B C 1
ATOM 4694 O O . ALA A 1 747 ? 241.726 181.389 171.757 1.00 380.76 747 ALA B O 1
ATOM 4696 N N . ILE A 1 748 ? 241.404 182.867 170.090 1.00 376.97 748 ILE B N 1
ATOM 4697 C CA . ILE A 1 748 ? 242.433 183.776 170.590 1.00 376.68 748 ILE B CA 1
ATOM 4698 C C . ILE A 1 748 ? 242.054 184.298 171.969 1.00 376.90 748 ILE B C 1
ATOM 4699 O O . ILE A 1 748 ? 242.914 184.477 172.840 1.00 376.80 748 ILE B O 1
ATOM 4701 N N . VAL A 1 749 ? 240.763 184.557 172.188 1.00 377.57 749 VAL B N 1
ATOM 4702 C CA . VAL A 1 749 ? 240.309 185.001 173.504 1.00 377.22 749 VAL B CA 1
ATOM 4703 C C . VAL A 1 749 ? 240.666 183.962 174.558 1.00 377.21 749 VAL B C 1
ATOM 4704 O O . VAL A 1 749 ? 241.162 184.291 175.642 1.00 376.98 749 VAL B O 1
ATOM 4706 N N . LYS A 1 750 ? 240.419 182.691 174.254 1.00 378.15 750 LYS B N 1
ATOM 4707 C CA . LYS A 1 750 ? 240.876 181.597 175.098 1.00 377.96 750 LYS B CA 1
ATOM 4708 C C . LYS A 1 750 ? 242.346 181.321 174.785 1.00 378.13 750 LYS B C 1
ATOM 4709 O O . LYS A 1 750 ? 243.006 182.080 174.070 1.00 378.33 750 LYS B O 1
ATOM 4711 N N . ILE A 1 751 ? 242.882 180.226 175.322 1.00 378.86 751 ILE B N 1
ATOM 4712 C CA . ILE A 1 751 ? 244.279 179.870 175.099 1.00 378.99 751 ILE B CA 1
ATOM 4713 C C . ILE A 1 751 ? 245.175 180.940 175.710 1.00 379.27 751 ILE B C 1
ATOM 4714 O O . ILE A 1 751 ? 245.901 180.680 176.675 1.00 379.81 751 ILE B O 1
ATOM 4716 N N . LEU A 1 752 ? 245.132 182.148 175.149 1.00 375.63 752 LEU B N 1
ATOM 4717 C CA . LEU A 1 752 ? 245.891 183.257 175.709 1.00 375.25 752 LEU B CA 1
ATOM 4718 C C . LEU A 1 752 ? 245.492 183.481 177.161 1.00 375.26 752 LEU B C 1
ATOM 4719 O O . LEU A 1 752 ? 244.304 183.512 177.495 1.00 375.20 752 LEU B O 1
ATOM 4721 N N . GLY A 1 753 ? 246.487 183.636 178.023 1.00 372.36 753 GLY B N 1
ATOM 4722 C CA . GLY A 1 753 ? 246.226 183.721 179.458 1.00 372.17 753 GLY B CA 1
ATOM 4723 C C . GLY A 1 753 ? 245.935 182.383 180.096 1.00 372.29 753 GLY B C 1
ATOM 4724 O O . GLY A 1 753 ? 246.573 182.015 181.087 1.00 372.17 753 GLY B O 1
ATOM 4725 N N . LEU A 1 754 ? 244.975 181.636 179.546 1.00 371.87 754 LEU B N 1
ATOM 4726 C CA . LEU A 1 754 ? 244.713 180.289 180.039 1.00 371.70 754 LEU B CA 1
ATOM 4727 C C . LEU A 1 754 ? 245.900 179.369 179.780 1.00 371.82 754 LEU B C 1
ATOM 4728 O O . LEU A 1 754 ? 246.222 178.512 180.611 1.00 371.60 754 LEU B O 1
ATOM 4730 N N . GLY A 1 755 ? 246.562 179.533 178.638 1.00 373.60 755 GLY B N 1
ATOM 4731 C CA . GLY A 1 755 ? 247.698 178.683 178.322 1.00 373.19 755 GLY B CA 1
ATOM 4732 C C . GLY A 1 755 ? 247.281 177.229 178.225 1.00 373.06 755 GLY B C 1
ATOM 4733 O O . GLY A 1 755 ? 246.325 176.877 177.524 1.00 373.48 755 GLY B O 1
ATOM 4734 N N . ARG A 1 756 ? 248.006 176.365 178.941 1.00 367.09 756 ARG B N 1
ATOM 4735 C CA . ARG A 1 756 ? 247.686 174.942 178.919 1.00 367.05 756 ARG B CA 1
ATOM 4736 C C . ARG A 1 756 ? 246.260 174.681 179.384 1.00 367.46 756 ARG B C 1
ATOM 4737 O O . ARG A 1 756 ? 245.645 173.689 178.975 1.00 367.74 756 ARG B O 1
ATOM 4739 N N . HIS A 1 757 ? 245.716 175.559 180.231 1.00 368.75 757 HIS B N 1
ATOM 4740 C CA . HIS A 1 757 ? 244.339 175.392 180.681 1.00 368.56 757 HIS B CA 1
ATOM 4741 C C . HIS A 1 757 ? 243.368 175.352 179.509 1.00 368.81 757 HIS B C 1
ATOM 4742 O O . HIS A 1 757 ? 242.330 174.685 179.586 1.00 369.05 757 HIS B O 1
ATOM 4744 N N . TYR A 1 758 ? 243.688 176.050 178.416 1.00 365.25 758 TYR B N 1
ATOM 4745 C CA . TYR A 1 758 ? 242.818 176.024 177.246 1.00 364.66 758 TYR B CA 1
ATOM 4746 C C . TYR A 1 758 ? 242.632 174.602 176.733 1.00 364.71 758 TYR B C 1
ATOM 4747 O O . TYR A 1 758 ? 241.556 174.247 176.238 1.00 364.29 758 TYR B O 1
ATOM 4749 N N . ILE A 1 759 ? 243.675 173.771 176.840 1.00 368.36 759 ILE B N 1
ATOM 4750 C CA . ILE A 1 759 ? 243.578 172.371 176.442 1.00 368.20 759 ILE B CA 1
ATOM 4751 C C . ILE A 1 759 ? 243.225 171.458 177.606 1.00 368.46 759 ILE B C 1
ATOM 4752 O O . ILE A 1 759 ? 243.046 170.249 177.402 1.00 368.29 759 ILE B O 1
ATOM 4754 N N . VAL A 1 760 ? 243.121 171.995 178.824 1.00 372.14 760 VAL B N 1
ATOM 4755 C CA . VAL A 1 760 ? 242.801 171.161 179.979 1.00 371.87 760 VAL B CA 1
ATOM 4756 C C . VAL A 1 760 ? 241.405 170.567 179.840 1.00 371.77 760 VAL B C 1
ATOM 4757 O O . VAL A 1 760 ? 241.190 169.378 180.102 1.00 371.79 760 VAL B O 1
ATOM 4759 N N . SER A 1 761 ? 240.437 171.382 179.428 1.00 363.71 761 SER B N 1
ATOM 4760 C CA . SER A 1 761 ? 239.059 170.927 179.294 1.00 363.06 761 SER B CA 1
ATOM 4761 C C . SER A 1 761 ? 238.889 170.187 177.973 1.00 363.13 761 SER B C 1
ATOM 4762 O O . SER A 1 761 ? 239.185 170.734 176.905 1.00 363.16 761 SER B O 1
ATOM 4764 N N . HIS A 1 762 ? 238.411 168.942 178.045 1.00 358.74 762 HIS B N 1
ATOM 4765 C CA . HIS A 1 762 ? 238.188 168.167 176.829 1.00 358.54 762 HIS B CA 1
ATOM 4766 C C . HIS A 1 762 ? 237.132 168.813 175.942 1.00 358.86 762 HIS B C 1
ATOM 4767 O O . HIS A 1 762 ? 237.123 168.589 174.726 1.00 358.99 762 HIS B O 1
ATOM 4769 N N . TRP A 1 763 ? 236.237 169.612 176.527 1.00 365.27 763 TRP B N 1
ATOM 4770 C CA . TRP A 1 763 ? 235.216 170.284 175.731 1.00 365.37 763 TRP B CA 1
ATOM 4771 C C . TRP A 1 763 ? 235.843 171.226 174.712 1.00 365.94 763 TRP B C 1
ATOM 4772 O O . TRP A 1 763 ? 235.408 171.282 173.556 1.00 366.31 763 TRP B O 1
ATOM 4774 N N . ASN A 1 764 ? 236.870 171.976 175.122 1.00 371.14 764 ASN B N 1
ATOM 4775 C CA . ASN A 1 764 ? 237.544 172.880 174.198 1.00 370.98 764 ASN B CA 1
ATOM 4776 C C . ASN A 1 764 ? 238.171 172.138 173.025 1.00 371.08 764 ASN B C 1
ATOM 4777 O O . ASN A 1 764 ? 238.418 172.749 171.979 1.00 371.08 764 ASN B O 1
ATOM 4779 N N . LYS A 1 765 ? 238.434 170.838 173.175 1.00 372.77 765 LYS B N 1
ATOM 4780 C CA . LYS A 1 765 ? 238.961 170.061 172.059 1.00 372.63 765 LYS B CA 1
ATOM 4781 C C . LYS A 1 765 ? 237.978 170.018 170.898 1.00 372.94 765 LYS B C 1
ATOM 4782 O O . LYS A 1 765 ? 238.386 170.104 169.735 1.00 373.07 765 LYS B O 1
ATOM 4784 N N . PHE A 1 766 ? 236.682 169.882 171.190 1.00 375.89 766 PHE B N 1
ATOM 4785 C CA . PHE A 1 766 ? 235.682 169.901 170.128 1.00 375.67 766 PHE B CA 1
ATOM 4786 C C . PHE A 1 766 ? 235.671 171.243 169.408 1.00 375.99 766 PHE B C 1
ATOM 4787 O O . PHE A 1 766 ? 235.574 171.295 168.176 1.00 376.07 766 PHE B O 1
ATOM 4789 N N . ASP A 1 767 ? 235.764 172.342 170.160 1.00 379.13 767 ASP B N 1
ATOM 4790 C CA . ASP A 1 767 ? 235.809 173.660 169.535 1.00 379.01 767 ASP B CA 1
ATOM 4791 C C . ASP A 1 767 ? 237.045 173.810 168.658 1.00 379.38 767 ASP B C 1
ATOM 4792 O O . ASP A 1 767 ? 236.968 174.350 167.547 1.00 379.39 767 ASP B O 1
ATOM 4794 N N . ALA A 1 768 ? 238.198 173.341 169.142 1.00 382.58 768 ALA B N 1
ATOM 4795 C CA . ALA A 1 768 ? 239.416 173.415 168.343 1.00 382.40 768 ALA B CA 1
ATOM 4796 C C . ALA A 1 768 ? 239.286 172.595 167.066 1.00 382.44 768 ALA B C 1
ATOM 4797 O O . ALA A 1 768 ? 239.705 173.037 165.990 1.00 382.59 768 ALA B O 1
ATOM 4799 N N . PHE A 1 769 ? 238.712 171.394 167.166 1.00 379.59 769 PHE B N 1
ATOM 4800 C CA . PHE A 1 769 ? 238.521 170.564 165.981 1.00 379.24 769 PHE B CA 1
ATOM 4801 C C . PHE A 1 769 ? 237.578 171.230 164.989 1.00 379.28 769 PHE B C 1
ATOM 4802 O O . PHE A 1 769 ? 237.814 171.196 163.775 1.00 379.12 769 PHE B O 1
ATOM 4804 N N . ILE A 1 770 ? 236.499 171.839 165.485 1.00 380.59 770 ILE B N 1
ATOM 4805 C CA . ILE A 1 770 ? 235.558 172.523 164.602 1.00 380.40 770 ILE B CA 1
ATOM 4806 C C . ILE A 1 770 ? 236.248 173.681 163.892 1.00 380.79 770 ILE B C 1
ATOM 4807 O O . ILE A 1 770 ? 236.077 173.886 162.684 1.00 381.04 770 ILE B O 1
ATOM 4809 N N . LEU A 1 771 ? 237.035 174.461 164.637 1.00 380.61 771 LEU B N 1
ATOM 4810 C CA . LEU A 1 771 ? 237.754 175.576 164.030 1.00 380.27 771 LEU B CA 1
ATOM 4811 C C . LEU A 1 771 ? 238.740 175.086 162.978 1.00 380.23 771 LEU B C 1
ATOM 4812 O O . LEU A 1 771 ? 238.858 175.681 161.900 1.00 380.02 771 LEU B O 1
ATOM 4814 N N . VAL A 1 772 ? 239.458 174.000 163.272 1.00 381.80 772 VAL B N 1
ATOM 4815 C CA . VAL A 1 772 ? 240.425 173.463 162.319 1.00 381.69 772 VAL B CA 1
ATOM 4816 C C . VAL A 1 772 ? 239.718 172.997 161.052 1.00 381.76 772 VAL B C 1
ATOM 4817 O O . VAL A 1 772 ? 240.179 173.250 159.933 1.00 381.95 772 VAL B O 1
ATOM 4819 N N . VAL A 1 773 ? 238.592 172.298 161.210 1.00 381.74 773 VAL B N 1
ATOM 4820 C CA . VAL A 1 773 ? 237.854 171.808 160.049 1.00 381.67 773 VAL B CA 1
ATOM 4821 C C . VAL A 1 773 ? 237.342 172.974 159.212 1.00 382.22 773 VAL B C 1
ATOM 4822 O O . VAL A 1 773 ? 237.425 172.956 157.977 1.00 382.21 773 VAL B O 1
ATOM 4824 N N . ALA A 1 774 ? 236.797 174.001 159.868 1.00 387.12 774 ALA B N 1
ATOM 4825 C CA . ALA A 1 774 ? 236.303 175.162 159.135 1.00 386.96 774 ALA B CA 1
ATOM 4826 C C . ALA A 1 774 ? 237.430 175.861 158.388 1.00 386.99 774 ALA B C 1
ATOM 4827 O O . ALA A 1 774 ? 237.266 176.255 157.227 1.00 386.88 774 ALA B O 1
ATOM 4829 N N . LEU A 1 775 ? 238.585 176.023 159.037 1.00 384.77 775 LEU B N 1
ATOM 4830 C CA . LEU A 1 775 ? 239.720 176.657 158.377 1.00 384.44 775 LEU B CA 1
ATOM 4831 C C . LEU A 1 775 ? 240.191 175.836 157.184 1.00 384.59 775 LEU B C 1
ATOM 4832 O O . LEU A 1 775 ? 240.514 176.391 156.128 1.00 384.54 775 LEU B O 1
ATOM 4834 N N . VAL A 1 776 ? 240.239 174.511 157.333 1.00 384.15 776 VAL B N 1
ATOM 4835 C CA . VAL A 1 776 ? 240.672 173.654 156.232 1.00 383.79 776 VAL B CA 1
ATOM 4836 C C . VAL A 1 776 ? 239.711 173.776 155.058 1.00 383.79 776 VAL B C 1
ATOM 4837 O O . VAL A 1 776 ? 240.127 173.897 153.899 1.00 383.82 776 VAL B O 1
ATOM 4839 N N . ASP A 1 777 ? 238.406 173.746 155.340 1.00 380.50 777 ASP B N 1
ATOM 4840 C CA . ASP A 1 777 ? 237.421 173.874 154.271 1.00 380.18 777 ASP B CA 1
ATOM 4841 C C . ASP A 1 777 ? 237.534 175.227 153.579 1.00 380.59 777 ASP B C 1
ATOM 4842 O O . ASP A 1 777 ? 237.475 175.310 152.345 1.00 380.75 777 ASP B O 1
ATOM 4844 N N . ILE A 1 778 ? 237.702 176.299 154.356 1.00 384.43 778 ILE B N 1
ATOM 4845 C CA . ILE A 1 778 ? 237.813 177.633 153.773 1.00 384.34 778 ILE B CA 1
ATOM 4846 C C . ILE A 1 778 ? 239.054 177.725 152.895 1.00 384.90 778 ILE B C 1
ATOM 4847 O O . ILE A 1 778 ? 239.015 178.277 151.790 1.00 385.07 778 ILE B O 1
ATOM 4849 N N . ILE A 1 779 ? 240.178 177.191 153.377 1.00 389.25 779 ILE B N 1
ATOM 4850 C CA . ILE A 1 779 ? 241.411 177.231 152.598 1.00 388.97 779 ILE B CA 1
ATOM 4851 C C . ILE A 1 779 ? 241.253 176.440 151.307 1.00 389.13 779 ILE B C 1
ATOM 4852 O O . ILE A 1 779 ? 241.690 176.879 150.237 1.00 389.14 779 ILE B O 1
ATOM 4854 N N . ILE A 1 780 ? 240.631 175.262 151.384 1.00 387.81 780 ILE B N 1
ATOM 4855 C CA . ILE A 1 780 ? 240.446 174.445 150.190 1.00 387.43 780 ILE B CA 1
ATOM 4856 C C . ILE A 1 780 ? 239.565 175.165 149.177 1.00 387.47 780 ILE B C 1
ATOM 4857 O O . ILE A 1 780 ? 239.851 175.163 147.973 1.00 387.50 780 ILE B O 1
ATOM 4859 N N . ALA A 1 781 ? 238.481 175.790 149.640 1.00 378.92 781 ALA B N 1
ATOM 4860 C CA . ALA A 1 781 ? 237.532 176.418 148.730 1.00 378.27 781 ALA B CA 1
ATOM 4861 C C . ALA A 1 781 ? 237.963 177.800 148.253 1.00 378.48 781 ALA B C 1
ATOM 4862 O O . ALA A 1 781 ? 237.395 178.299 147.276 1.00 378.21 781 ALA B O 1
ATOM 4864 N N . GLU A 1 782 ? 238.940 178.432 148.908 1.00 379.74 782 GLU B N 1
ATOM 4865 C CA . GLU A 1 782 ? 239.312 179.792 148.530 1.00 379.52 782 GLU B CA 1
ATOM 4866 C C . GLU A 1 782 ? 239.890 179.845 147.120 1.00 379.43 782 GLU B C 1
ATOM 4867 O O . GLU A 1 782 ? 239.424 180.622 146.278 1.00 379.27 782 GLU B O 1
ATOM 4869 N N . THR A 1 783 ? 240.906 179.027 146.840 1.00 377.02 783 THR B N 1
ATOM 4870 C CA . THR A 1 783 ? 241.564 179.045 145.537 1.00 376.67 783 THR B CA 1
ATOM 4871 C C . THR A 1 783 ? 241.397 177.729 144.788 1.00 376.74 783 THR B C 1
ATOM 4872 O O . THR A 1 783 ? 240.886 177.728 143.664 1.00 376.55 783 THR B O 1
ATOM 4874 N N . LEU A 1 784 ? 241.810 176.607 145.378 1.00 378.91 784 LEU B N 1
ATOM 4875 C CA . LEU A 1 784 ? 241.718 175.299 144.731 1.00 378.79 784 LEU B CA 1
ATOM 4876 C C . LEU A 1 784 ? 242.401 175.294 143.365 1.00 378.71 784 LEU B C 1
ATOM 4877 O O . LEU A 1 784 ? 241.969 174.592 142.447 1.00 378.76 784 LEU B O 1
ATOM 4879 N N . LEU A 1 785 ? 243.471 176.075 143.218 1.00 366.28 785 LEU B N 1
ATOM 4880 C CA . LEU A 1 785 ? 244.177 176.161 141.945 1.00 365.98 785 LEU B CA 1
ATOM 4881 C C . LEU A 1 785 ? 245.676 175.955 142.128 1.00 365.96 785 LEU B C 1
ATOM 4882 O O . LEU A 1 785 ? 246.358 175.473 141.218 1.00 366.18 785 LEU B O 1
ATOM 4884 N N . LYS A 1 786 ? 246.197 176.320 143.302 1.00 356.51 786 LYS B N 1
ATOM 4885 C CA . LYS A 1 786 ? 247.634 176.221 143.534 1.00 356.20 786 LYS B CA 1
ATOM 4886 C C . LYS A 1 786 ? 248.113 174.776 143.461 1.00 356.34 786 LYS B C 1
ATOM 4887 O O . LYS A 1 786 ? 249.169 174.493 142.884 1.00 356.14 786 LYS B O 1
ATOM 4889 N N . GLY A 1 787 ? 247.352 173.849 144.038 1.00 358.99 787 GLY B N 1
ATOM 4890 C CA . GLY A 1 787 ? 247.761 172.459 144.065 1.00 358.70 787 GLY B CA 1
ATOM 4891 C C . GLY A 1 787 ? 247.228 171.696 145.260 1.00 358.75 787 GLY B C 1
ATOM 4892 O O . GLY A 1 787 ? 246.018 171.672 145.502 1.00 359.11 787 GLY B O 1
ATOM 4893 N N . SER A 1 788 ? 248.128 171.060 146.011 1.00 351.94 788 SER B N 1
ATOM 4894 C CA . SER A 1 788 ? 247.753 170.273 147.179 1.00 351.76 788 SER B CA 1
ATOM 4895 C C . SER A 1 788 ? 247.032 168.996 146.767 1.00 351.92 788 SER B C 1
ATOM 4896 O O . SER A 1 788 ? 247.651 168.074 146.226 1.00 351.94 788 SER B O 1
ATOM 4898 N N . ILE A 1 789 ? 245.725 168.929 147.018 1.00 365.88 789 ILE B N 1
ATOM 4899 C CA . ILE A 1 789 ? 244.962 167.729 146.685 1.00 366.32 789 ILE B CA 1
ATOM 4900 C C . ILE A 1 789 ? 244.661 167.682 145.192 1.00 367.00 789 ILE B C 1
ATOM 4901 O O . ILE A 1 789 ? 245.095 166.767 144.482 1.00 367.28 789 ILE B O 1
ATOM 4903 N N . THR A 1 790 ? 243.918 168.671 144.695 1.00 379.72 790 THR B N 1
ATOM 4904 C CA . THR A 1 790 ? 243.595 168.753 143.276 1.00 379.89 790 THR B CA 1
ATOM 4905 C C . THR A 1 790 ? 242.964 167.460 142.776 1.00 380.21 790 THR B C 1
ATOM 4906 O O . THR A 1 790 ? 241.758 167.244 142.940 1.00 380.47 790 THR B O 1
ATOM 4908 N N . ILE A 1 791 ? 243.775 166.593 142.165 1.00 384.73 791 ILE B N 1
ATOM 4909 C CA . ILE A 1 791 ? 243.258 165.339 141.624 1.00 384.65 791 ILE B CA 1
ATOM 4910 C C . ILE A 1 791 ? 242.734 164.442 142.736 1.00 384.56 791 ILE B C 1
ATOM 4911 O O . ILE A 1 791 ? 241.744 163.723 142.550 1.00 384.54 791 ILE B O 1
ATOM 4913 N N . ASN A 1 792 ? 243.380 164.462 143.899 1.00 382.46 792 ASN B N 1
ATOM 4914 C CA . ASN A 1 792 ? 242.949 163.619 145.006 1.00 382.11 792 ASN B CA 1
ATOM 4915 C C . ASN A 1 792 ? 241.517 163.954 145.405 1.00 382.44 792 ASN B C 1
ATOM 4916 O O . ASN A 1 792 ? 241.098 165.114 145.366 1.00 382.76 792 ASN B O 1
ATOM 4918 N N . LEU A 1 793 ? 240.764 162.923 145.783 1.00 385.78 793 LEU B N 1
ATOM 4919 C CA . LEU A 1 793 ? 239.372 163.107 146.173 1.00 385.85 793 LEU B CA 1
ATOM 4920 C C . LEU A 1 793 ? 239.264 164.160 147.267 1.00 386.11 793 LEU B C 1
ATOM 4921 O O . LEU A 1 793 ? 239.786 163.979 148.372 1.00 386.04 793 LEU B O 1
ATOM 4923 N N . SER A 1 794 ? 238.585 165.259 146.958 1.00 388.47 794 SER B N 1
ATOM 4924 C CA . SER A 1 794 ? 238.461 166.381 147.878 1.00 388.40 794 SER B CA 1
ATOM 4925 C C . SER A 1 794 ? 237.190 167.149 147.521 1.00 388.33 794 SER B C 1
ATOM 4926 O O . SER A 1 794 ? 236.335 166.642 146.785 1.00 388.63 794 SER B O 1
ATOM 4928 N N . SER A 1 795 ? 237.065 168.371 148.043 1.00 376.36 795 SER B N 1
ATOM 4929 C CA . SER A 1 795 ? 235.891 169.187 147.758 1.00 375.94 795 SER B CA 1
ATOM 4930 C C . SER A 1 795 ? 235.751 169.499 146.274 1.00 376.00 795 SER B C 1
ATOM 4931 O O . SER A 1 795 ? 234.660 169.878 145.834 1.00 375.87 795 SER B O 1
ATOM 4933 N N . ILE A 1 796 ? 236.825 169.352 145.495 1.00 376.63 796 ILE B N 1
ATOM 4934 C CA . ILE A 1 796 ? 236.745 169.620 144.062 1.00 376.27 796 ILE B CA 1
ATOM 4935 C C . ILE A 1 796 ? 235.727 168.699 143.404 1.00 376.41 796 ILE B C 1
ATOM 4936 O O . ILE A 1 796 ? 234.918 169.133 142.574 1.00 376.23 796 ILE B O 1
ATOM 4938 N N . LYS A 1 797 ? 235.748 167.417 143.759 1.00 370.66 797 LYS B N 1
ATOM 4939 C CA . LYS A 1 797 ? 234.790 166.442 143.252 1.00 370.24 797 LYS B CA 1
ATOM 4940 C C . LYS A 1 797 ? 233.637 166.182 144.207 1.00 369.95 797 LYS B C 1
ATOM 4941 O O . LYS A 1 797 ? 232.509 165.965 143.759 1.00 369.51 797 LYS B O 1
ATOM 4943 N N . VAL A 1 798 ? 233.892 166.199 145.513 1.00 360.22 798 VAL B N 1
ATOM 4944 C CA . VAL A 1 798 ? 232.859 166.000 146.530 1.00 359.38 798 VAL B CA 1
ATOM 4945 C C . VAL A 1 798 ? 233.103 167.057 147.604 1.00 359.52 798 VAL B C 1
ATOM 4946 O O . VAL A 1 798 ? 233.997 166.918 148.445 1.00 360.01 798 VAL B O 1
ATOM 4948 N N . VAL A 1 799 ? 232.303 168.129 147.582 1.00 347.10 799 VAL B N 1
ATOM 4949 C CA . VAL A 1 799 ? 232.452 169.212 148.549 1.00 347.09 799 VAL B CA 1
ATOM 4950 C C . VAL A 1 799 ? 231.596 169.009 149.790 1.00 347.01 799 VAL B C 1
ATOM 4951 O O . VAL A 1 799 ? 231.603 169.869 150.683 1.00 347.28 799 VAL B O 1
ATOM 4953 N N . LYS A 1 800 ? 230.867 167.895 149.884 1.00 339.07 800 LYS B N 1
ATOM 4954 C CA . LYS A 1 800 ? 230.027 167.661 151.054 1.00 338.95 800 LYS B CA 1
ATOM 4955 C C . LYS A 1 800 ? 230.860 167.628 152.329 1.00 339.44 800 LYS B C 1
ATOM 4956 O O . LYS A 1 800 ? 230.456 168.183 153.358 1.00 339.82 800 LYS B O 1
ATOM 4958 N N . LEU A 1 801 ? 232.029 166.985 152.280 1.00 338.04 801 LEU B N 1
ATOM 4959 C CA . LEU A 1 801 ? 232.903 166.949 153.446 1.00 337.76 801 LEU B CA 1
ATOM 4960 C C . LEU A 1 801 ? 233.331 168.341 153.884 1.00 338.00 801 LEU B C 1
ATOM 4961 O O . LEU A 1 801 ? 233.696 168.527 155.051 1.00 337.82 801 LEU B O 1
ATOM 4963 N N . PHE A 1 802 ? 233.298 169.320 152.983 1.00 342.44 802 PHE B N 1
ATOM 4964 C CA . PHE A 1 802 ? 233.650 170.693 153.315 1.00 342.11 802 PHE B CA 1
ATOM 4965 C C . PHE A 1 802 ? 232.484 171.478 153.901 1.00 342.07 802 PHE B C 1
ATOM 4966 O O . PHE A 1 802 ? 232.684 172.611 154.352 1.00 341.87 802 PHE B O 1
ATOM 4968 N N . ARG A 1 803 ? 231.285 170.914 153.907 1.00 340.35 803 ARG B N 1
ATOM 4969 C CA . ARG A 1 803 ? 230.120 171.595 154.459 1.00 339.93 803 ARG B CA 1
ATOM 4970 C C . ARG A 1 803 ? 229.385 170.768 155.502 1.00 340.23 803 ARG B C 1
ATOM 4971 O O . ARG A 1 803 ? 228.905 171.326 156.492 1.00 340.36 803 ARG B O 1
ATOM 4973 N N . LEU A 1 804 ? 229.296 169.449 155.314 1.00 337.47 804 LEU B N 1
ATOM 4974 C CA . LEU A 1 804 ? 228.574 168.614 156.268 1.00 337.04 804 LEU B CA 1
ATOM 4975 C C . LEU A 1 804 ? 229.196 168.709 157.655 1.00 337.51 804 LEU B C 1
ATOM 4976 O O . LEU A 1 804 ? 228.488 168.840 158.660 1.00 337.51 804 LEU B O 1
ATOM 4978 N N . LEU A 1 805 ? 230.529 168.659 157.727 1.00 340.40 805 LEU B N 1
ATOM 4979 C CA . LEU A 1 805 ? 231.206 168.797 159.010 1.00 340.16 805 LEU B CA 1
ATOM 4980 C C . LEU A 1 805 ? 230.868 170.114 159.693 1.00 340.36 805 LEU B C 1
ATOM 4981 O O . LEU A 1 805 ? 230.945 170.199 160.924 1.00 340.27 805 LEU B O 1
ATOM 4983 N N . ARG A 1 806 ? 230.492 171.140 158.925 1.00 341.20 806 ARG B N 1
ATOM 4984 C CA . ARG A 1 806 ? 230.091 172.404 159.533 1.00 340.81 806 ARG B CA 1
ATOM 4985 C C . ARG A 1 806 ? 228.940 172.210 160.509 1.00 340.99 806 ARG B C 1
ATOM 4986 O O . ARG A 1 806 ? 228.854 172.922 161.517 1.00 341.00 806 ARG B O 1
ATOM 4988 N N . GLY A 1 807 ? 228.053 171.250 160.237 1.00 337.22 807 GLY B N 1
ATOM 4989 C CA . GLY A 1 807 ? 226.962 170.984 161.158 1.00 336.75 807 GLY B CA 1
ATOM 4990 C C . GLY A 1 807 ? 227.441 170.641 162.553 1.00 336.82 807 GLY B C 1
ATOM 4991 O O . GLY A 1 807 ? 226.758 170.937 163.539 1.00 336.87 807 GLY B O 1
ATOM 4992 N N . LEU A 1 808 ? 228.621 170.026 162.662 1.00 332.26 808 LEU B N 1
ATOM 4993 C CA . LEU A 1 808 ? 229.170 169.702 163.972 1.00 331.86 808 LEU B CA 1
ATOM 4994 C C . LEU A 1 808 ? 229.330 170.937 164.846 1.00 332.16 808 LEU B C 1
ATOM 4995 O O . LEU A 1 808 ? 229.311 170.818 166.076 1.00 332.11 808 LEU B O 1
ATOM 4997 N N . ARG A 1 809 ? 229.482 172.118 164.242 1.00 328.91 809 ARG B N 1
ATOM 4998 C CA . ARG A 1 809 ? 229.573 173.341 165.032 1.00 328.33 809 ARG B CA 1
ATOM 4999 C C . ARG A 1 809 ? 228.349 173.508 165.924 1.00 328.36 809 ARG B C 1
ATOM 5000 O O . ARG A 1 809 ? 228.459 173.986 167.059 1.00 327.76 809 ARG B O 1
ATOM 5002 N N . MET A 1 810 ? 227.174 173.112 165.429 1.00 326.47 810 MET B N 1
ATOM 5003 C CA . MET A 1 810 ? 225.967 173.199 166.244 1.00 326.09 810 MET B CA 1
ATOM 5004 C C . MET A 1 810 ? 226.112 172.387 167.525 1.00 326.04 810 MET B C 1
ATOM 5005 O O . MET A 1 810 ? 225.638 172.800 168.590 1.00 326.26 810 MET B O 1
ATOM 5007 N N . LEU A 1 811 ? 226.778 171.233 167.443 1.00 312.12 811 LEU B N 1
ATOM 5008 C CA . LEU A 1 811 ? 226.995 170.417 168.632 1.00 311.10 811 LEU B CA 1
ATOM 5009 C C . LEU A 1 811 ? 227.733 171.181 169.721 1.00 311.42 811 LEU B C 1
ATOM 5010 O O . LEU A 1 811 ? 227.586 170.852 170.903 1.00 311.63 811 LEU B O 1
ATOM 5012 N N . ARG A 1 812 ? 228.514 172.200 169.353 1.00 308.53 812 ARG B N 1
ATOM 5013 C CA . ARG A 1 812 ? 229.215 172.994 170.353 1.00 308.40 812 ARG B CA 1
ATOM 5014 C C . ARG A 1 812 ? 228.256 173.657 171.333 1.00 308.76 812 ARG B C 1
ATOM 5015 O O . ARG A 1 812 ? 228.665 173.997 172.448 1.00 308.54 812 ARG B O 1
ATOM 5017 N N . LEU A 1 813 ? 226.994 173.848 170.945 1.00 296.90 813 LEU B N 1
ATOM 5018 C CA . LEU A 1 813 ? 226.008 174.442 171.838 1.00 295.64 813 LEU B CA 1
ATOM 5019 C C . LEU A 1 813 ? 225.505 173.472 172.899 1.00 295.21 813 LEU B C 1
ATOM 5020 O O . LEU A 1 813 ? 224.912 173.917 173.889 1.00 294.81 813 LEU B O 1
ATOM 5022 N N . THR A 1 814 ? 225.742 172.167 172.732 1.00 283.64 814 THR B N 1
ATOM 5023 C CA . THR A 1 814 ? 225.237 171.194 173.694 1.00 282.64 814 THR B CA 1
ATOM 5024 C C . THR A 1 814 ? 225.732 171.470 175.106 1.00 282.10 814 THR B C 1
ATOM 5025 O O . THR A 1 814 ? 225.068 171.075 176.071 1.00 282.21 814 THR B O 1
ATOM 5029 N N . LYS A 1 815 ? 226.878 172.139 175.249 1.00 264.01 815 LYS B N 1
ATOM 5030 C CA . LYS A 1 815 ? 227.369 172.480 176.579 1.00 263.37 815 LYS B CA 1
ATOM 5031 C C . LYS A 1 815 ? 226.324 173.261 177.365 1.00 263.80 815 LYS B C 1
ATOM 5032 O O . LYS A 1 815 ? 226.138 173.032 178.566 1.00 264.08 815 LYS B O 1
ATOM 5038 N N . ALA A 1 816 ? 225.629 174.191 176.704 1.00 253.75 816 ALA B N 1
ATOM 5039 C CA . ALA A 1 816 ? 224.578 174.938 177.385 1.00 252.33 816 ALA B CA 1
ATOM 5040 C C . ALA A 1 816 ? 223.327 174.093 177.586 1.00 252.21 816 ALA B C 1
ATOM 5041 O O . ALA A 1 816 ? 222.567 174.328 178.532 1.00 250.64 816 ALA B O 1
ATOM 5043 N N . LEU A 1 817 ? 223.096 173.111 176.712 1.00 252.31 817 LEU B N 1
ATOM 5044 C CA . LEU A 1 817 ? 221.903 172.280 176.829 1.00 251.17 817 LEU B CA 1
ATOM 5045 C C . LEU A 1 817 ? 221.926 171.449 178.106 1.00 250.45 817 LEU B C 1
ATOM 5046 O O . LEU A 1 817 ? 220.888 171.271 178.755 1.00 249.82 817 LEU B O 1
ATOM 5051 N N . ILE A 1 818 ? 223.096 170.927 178.478 1.00 242.72 818 ILE B N 1
ATOM 5052 C CA . ILE A 1 818 ? 223.178 170.053 179.649 1.00 241.51 818 ILE B CA 1
ATOM 5053 C C . ILE A 1 818 ? 222.624 170.726 180.898 1.00 241.82 818 ILE B C 1
ATOM 5054 O O . ILE A 1 818 ? 221.794 170.110 181.588 1.00 242.20 818 ILE B O 1
ATOM 5059 N N . PRO A 1 819 ? 223.014 171.955 181.246 1.00 234.92 819 PRO B N 1
ATOM 5060 C CA . PRO A 1 819 ? 222.455 172.568 182.464 1.00 234.07 819 PRO B CA 1
ATOM 5061 C C . PRO A 1 819 ? 220.941 172.676 182.435 1.00 234.45 819 PRO B C 1
ATOM 5062 O O . PRO A 1 819 ? 220.266 172.164 183.338 1.00 234.01 819 PRO B O 1
ATOM 5066 N N . LYS A 1 820 ? 220.385 173.321 181.407 1.00 223.77 820 LYS B N 1
ATOM 5067 C CA . LYS A 1 820 ? 218.940 173.508 181.337 1.00 222.38 820 LYS B CA 1
ATOM 5068 C C . LYS A 1 820 ? 218.209 172.182 181.492 1.00 222.63 820 LYS B C 1
ATOM 5069 O O . LYS A 1 820 ? 217.246 172.074 182.261 1.00 222.95 820 LYS B O 1
ATOM 5075 N N . LEU A 1 821 ? 218.663 171.153 180.774 1.00 221.24 821 LEU B N 1
ATOM 5076 C CA . LEU A 1 821 ? 218.050 169.836 180.906 1.00 220.47 821 LEU B CA 1
ATOM 5077 C C . LEU A 1 821 ? 217.999 169.410 182.366 1.00 219.53 821 LEU B C 1
ATOM 5078 O O . LEU A 1 821 ? 216.938 169.036 182.880 1.00 220.07 821 LEU B O 1
ATOM 5083 N N . ILE A 1 822 ? 219.137 169.491 183.060 1.00 218.32 822 ILE B N 1
ATOM 5084 C CA . ILE A 1 822 ? 219.158 169.168 184.485 1.00 218.84 822 ILE B CA 1
ATOM 5085 C C . ILE A 1 822 ? 217.999 169.857 185.188 1.00 218.90 822 ILE B C 1
ATOM 5086 O O . ILE A 1 822 ? 217.211 169.222 185.901 1.00 218.32 822 ILE B O 1
ATOM 5091 N N . LEU A 1 823 ? 217.858 171.165 184.962 1.00 213.02 823 LEU B N 1
ATOM 5092 C CA . LEU A 1 823 ? 216.760 171.926 185.542 1.00 212.60 823 LEU B CA 1
ATOM 5093 C C . LEU A 1 823 ? 215.444 171.172 185.416 1.00 212.49 823 LEU B C 1
ATOM 5094 O O . LEU A 1 823 ? 214.810 170.826 186.421 1.00 212.65 823 LEU B O 1
ATOM 5099 N N . VAL A 1 824 ? 215.038 170.869 184.180 1.00 203.79 824 VAL B N 1
ATOM 5100 C CA . VAL A 1 824 ? 213.747 170.219 183.979 1.00 202.26 824 VAL B CA 1
ATOM 5101 C C . VAL A 1 824 ? 213.691 168.920 184.771 1.00 202.28 824 VAL B C 1
ATOM 5102 O O . VAL A 1 824 ? 212.718 168.649 185.485 1.00 203.47 824 VAL B O 1
ATOM 5106 N N . VAL A 1 825 ? 214.761 168.125 184.703 1.00 193.60 825 VAL B N 1
ATOM 5107 C CA . VAL A 1 825 ? 214.786 166.877 185.458 1.00 192.38 825 VAL B CA 1
ATOM 5108 C C . VAL A 1 825 ? 214.531 167.163 186.929 1.00 192.25 825 VAL B C 1
ATOM 5109 O O . VAL A 1 825 ? 213.634 166.576 187.549 1.00 192.66 825 VAL B O 1
ATOM 5113 N N . ASN A 1 826 ? 215.267 168.127 187.488 1.00 188.71 826 ASN B N 1
ATOM 5114 C CA . ASN A 1 826 ? 215.046 168.502 188.878 1.00 188.63 826 ASN B CA 1
ATOM 5115 C C . ASN A 1 826 ? 213.571 168.776 189.113 1.00 188.61 826 ASN B C 1
ATOM 5116 O O . ASN A 1 826 ? 212.955 168.203 190.021 1.00 188.67 826 ASN B O 1
ATOM 5121 N N . GLY A 1 827 ? 212.978 169.608 188.258 1.00 187.12 827 GLY B N 1
ATOM 5122 C CA . GLY A 1 827 ? 211.562 169.884 188.337 1.00 186.44 827 GLY B CA 1
ATOM 5123 C C . GLY A 1 827 ? 210.807 168.601 188.577 1.00 187.48 827 GLY B C 1
ATOM 5124 O O . GLY A 1 827 ? 210.213 168.419 189.645 1.00 188.20 827 GLY B O 1
ATOM 5125 N N . LYS A 1 828 ? 210.881 167.676 187.617 1.00 189.20 828 LYS B N 1
ATOM 5126 C CA . LYS A 1 828 ? 210.186 166.405 187.761 1.00 188.58 828 LYS B CA 1
ATOM 5127 C C . LYS A 1 828 ? 210.398 165.849 189.161 1.00 188.13 828 LYS B C 1
ATOM 5128 O O . LYS A 1 828 ? 209.450 165.731 189.950 1.00 187.64 828 LYS B O 1
ATOM 5134 N N . ILE A 1 829 ? 211.661 165.583 189.508 1.00 179.00 829 ILE B N 1
ATOM 5135 C CA . ILE A 1 829 ? 211.965 165.027 190.823 1.00 177.47 829 ILE B CA 1
ATOM 5136 C C . ILE A 1 829 ? 211.236 165.824 191.892 1.00 177.17 829 ILE B C 1
ATOM 5137 O O . ILE A 1 829 ? 210.386 165.296 192.621 1.00 178.19 829 ILE B O 1
ATOM 5142 N N . ASN A 1 830 ? 211.513 167.129 191.946 1.00 166.59 830 ASN B N 1
ATOM 5143 C CA . ASN A 1 830 ? 210.860 167.998 192.912 1.00 166.40 830 ASN B CA 1
ATOM 5144 C C . ASN A 1 830 ? 209.374 167.683 192.986 1.00 168.54 830 ASN B C 1
ATOM 5145 O O . ASN A 1 830 ? 208.876 167.211 194.017 1.00 168.92 830 ASN B O 1
ATOM 5150 N N . ASN A 1 831 ? 208.669 167.871 191.866 1.00 177.86 831 ASN B N 1
ATOM 5151 C CA . ASN A 1 831 ? 207.237 167.608 191.841 1.00 177.25 831 ASN B CA 1
ATOM 5152 C C . ASN A 1 831 ? 206.929 166.286 192.523 1.00 177.27 831 ASN B C 1
ATOM 5153 O O . ASN A 1 831 ? 206.247 166.248 193.555 1.00 178.45 831 ASN B O 1
ATOM 5158 N N . GLN A 1 832 ? 207.483 165.195 191.990 1.00 167.02 832 GLN B N 1
ATOM 5159 C CA . GLN A 1 832 ? 207.242 163.891 192.592 1.00 166.14 832 GLN B CA 1
ATOM 5160 C C . GLN A 1 832 ? 207.480 163.958 194.092 1.00 167.39 832 GLN B C 1
ATOM 5161 O O . GLN A 1 832 ? 206.551 163.801 194.895 1.00 167.18 832 GLN B O 1
ATOM 5167 N N . LEU A 1 833 ? 208.715 164.277 194.484 1.00 159.92 833 LEU B N 1
ATOM 5168 C CA . LEU A 1 833 ? 209.033 164.353 195.902 1.00 157.15 833 LEU B CA 1
ATOM 5169 C C . LEU A 1 833 ? 208.031 165.244 196.615 1.00 156.10 833 LEU B C 1
ATOM 5170 O O . LEU A 1 833 ? 207.429 164.846 197.621 1.00 159.06 833 LEU B O 1
ATOM 5175 N N . SER A 1 834 ? 207.800 166.439 196.067 1.00 161.74 834 SER B N 1
ATOM 5176 C CA . SER A 1 834 ? 206.837 167.356 196.659 1.00 163.01 834 SER B CA 1
ATOM 5177 C C . SER A 1 834 ? 205.562 166.618 197.035 1.00 166.28 834 SER B C 1
ATOM 5178 O O . SER A 1 834 ? 205.191 166.547 198.214 1.00 168.90 834 SER B O 1
ATOM 5181 N N . LEU A 1 835 ? 204.913 166.001 196.044 1.00 171.66 835 LEU B N 1
ATOM 5182 C CA . LEU A 1 835 ? 203.643 165.338 196.310 1.00 172.81 835 LEU B CA 1
ATOM 5183 C C . LEU A 1 835 ? 203.782 164.379 197.482 1.00 173.50 835 LEU B C 1
ATOM 5184 O O . LEU A 1 835 ? 203.018 164.449 198.454 1.00 172.69 835 LEU B O 1
ATOM 5189 N N . GLY A 1 836 ? 204.794 163.514 197.430 1.00 172.69 836 GLY B N 1
ATOM 5190 C CA . GLY A 1 836 ? 205.021 162.573 198.504 1.00 171.52 836 GLY B CA 1
ATOM 5191 C C . GLY A 1 836 ? 204.933 163.275 199.837 1.00 171.15 836 GLY B C 1
ATOM 5192 O O . GLY A 1 836 ? 204.067 162.956 200.661 1.00 171.53 836 GLY B O 1
ATOM 5193 N N . TYR A 1 837 ? 205.791 164.282 200.026 1.00 152.80 837 TYR B N 1
ATOM 5194 C CA . TYR A 1 837 ? 205.804 165.030 201.274 1.00 147.90 837 TYR B CA 1
ATOM 5195 C C . TYR A 1 837 ? 204.389 165.297 201.753 1.00 148.01 837 TYR B C 1
ATOM 5196 O O . TYR A 1 837 ? 203.979 164.835 202.826 1.00 149.74 837 TYR B O 1
ATOM 5205 N N . ASP A 1 838 ? 203.606 165.984 200.921 1.00 161.87 838 ASP B N 1
ATOM 5206 C CA . ASP A 1 838 ? 202.288 166.418 201.361 1.00 165.27 838 ASP B CA 1
ATOM 5207 C C . ASP A 1 838 ? 201.496 165.241 201.903 1.00 166.38 838 ASP B C 1
ATOM 5208 O O . ASP A 1 838 ? 201.046 165.257 203.056 1.00 166.95 838 ASP B O 1
ATOM 5213 N N . VAL A 1 839 ? 201.396 164.168 201.115 1.00 163.74 839 VAL B N 1
ATOM 5214 C CA . VAL A 1 839 ? 200.590 163.031 201.544 1.00 163.72 839 VAL B CA 1
ATOM 5215 C C . VAL A 1 839 ? 201.064 162.552 202.906 1.00 163.16 839 VAL B C 1
ATOM 5216 O O . VAL A 1 839 ? 200.274 162.426 203.850 1.00 163.90 839 VAL B O 1
ATOM 5220 N N . GLY A 1 840 ? 202.373 162.352 203.045 1.00 147.64 840 GLY B N 1
ATOM 5221 C CA . GLY A 1 840 ? 202.920 161.940 204.317 1.00 144.36 840 GLY B CA 1
ATOM 5222 C C . GLY A 1 840 ? 202.375 162.833 205.404 1.00 144.52 840 GLY B C 1
ATOM 5223 O O . GLY A 1 840 ? 201.653 162.373 206.297 1.00 144.44 840 GLY B O 1
ATOM 5224 N N . LYS A 1 841 ? 202.654 164.133 205.289 1.00 142.39 841 LYS B N 1
ATOM 5225 C CA . LYS A 1 841 ? 202.204 165.064 206.313 1.00 141.69 841 LYS B CA 1
ATOM 5226 C C . LYS A 1 841 ? 200.720 164.873 206.574 1.00 141.62 841 LYS B C 1
ATOM 5227 O O . LYS A 1 841 ? 200.298 164.674 207.720 1.00 144.15 841 LYS B O 1
ATOM 5233 N N . GLY A 1 842 ? 199.923 164.863 205.507 1.00 143.20 842 GLY B N 1
ATOM 5234 C CA . GLY A 1 842 ? 198.498 164.671 205.645 1.00 145.65 842 GLY B CA 1
ATOM 5235 C C . GLY A 1 842 ? 198.215 163.524 206.585 1.00 146.74 842 GLY B C 1
ATOM 5236 O O . GLY A 1 842 ? 197.640 163.718 207.663 1.00 149.18 842 GLY B O 1
ATOM 5237 N N . TYR A 1 843 ? 198.688 162.331 206.216 1.00 142.08 843 TYR B N 1
ATOM 5238 C CA . TYR A 1 843 ? 198.402 161.154 207.025 1.00 140.32 843 TYR B CA 1
ATOM 5239 C C . TYR A 1 843 ? 198.757 161.419 208.478 1.00 142.01 843 TYR B C 1
ATOM 5240 O O . TYR A 1 843 ? 197.918 161.262 209.375 1.00 142.33 843 TYR B O 1
ATOM 5249 N N . ILE A 1 844 ? 199.977 161.907 208.719 1.00 136.73 844 ILE B N 1
ATOM 5250 C CA . ILE A 1 844 ? 200.402 162.189 210.086 1.00 131.43 844 ILE B CA 1
ATOM 5251 C C . ILE A 1 844 ? 199.332 163.008 210.791 1.00 132.78 844 ILE B C 1
ATOM 5252 O O . ILE A 1 844 ? 198.719 162.562 211.769 1.00 136.96 844 ILE B O 1
ATOM 5257 N N . ILE A 1 845 ? 199.031 164.186 210.241 1.00 142.37 845 ILE B N 1
ATOM 5258 C CA . ILE A 1 845 ? 198.065 165.064 210.890 1.00 142.80 845 ILE B CA 1
ATOM 5259 C C . ILE A 1 845 ? 196.765 164.312 211.114 1.00 143.63 845 ILE B C 1
ATOM 5260 O O . ILE A 1 845 ? 196.235 164.265 212.231 1.00 146.94 845 ILE B O 1
ATOM 5265 N N . GLY A 1 846 ? 196.277 163.643 210.068 1.00 147.45 846 GLY B N 1
ATOM 5266 C CA . GLY A 1 846 ? 195.020 162.930 210.204 1.00 148.00 846 GLY B CA 1
ATOM 5267 C C . GLY A 1 846 ? 195.037 161.999 211.394 1.00 149.92 846 GLY B C 1
ATOM 5268 O O . GLY A 1 846 ? 194.152 162.050 212.254 1.00 150.15 846 GLY B O 1
ATOM 5269 N N . GLU A 1 847 ? 196.094 161.190 211.503 1.00 166.22 847 GLU B N 1
ATOM 5270 C CA . GLU A 1 847 ? 196.164 160.231 212.596 1.00 166.26 847 GLU B CA 1
ATOM 5271 C C . GLU A 1 847 ? 195.921 160.928 213.923 1.00 165.02 847 GLU B C 1
ATOM 5272 O O . GLU A 1 847 ? 195.063 160.511 214.711 1.00 168.04 847 GLU B O 1
ATOM 5278 N N . GLU A 1 848 ? 196.620 162.042 214.152 1.00 164.18 848 GLU B N 1
ATOM 5279 C CA . GLU A 1 848 ? 196.484 162.733 215.426 1.00 165.51 848 GLU B CA 1
ATOM 5280 C C . GLU A 1 848 ? 195.019 163.007 215.727 1.00 169.32 848 GLU B C 1
ATOM 5281 O O . GLU A 1 848 ? 194.505 162.619 216.783 1.00 170.36 848 GLU B O 1
ATOM 5287 N N . GLU A 1 849 ? 194.311 163.621 214.776 1.00 166.84 849 GLU B N 1
ATOM 5288 C CA . GLU A 1 849 ? 192.900 163.906 215.003 1.00 164.60 849 GLU B CA 1
ATOM 5289 C C . GLU A 1 849 ? 192.158 162.632 215.372 1.00 164.76 849 GLU B C 1
ATOM 5290 O O . GLU A 1 849 ? 191.514 162.552 216.426 1.00 164.13 849 GLU B O 1
ATOM 5296 N N . VAL A 1 850 ? 192.307 161.594 214.547 1.00 171.96 850 VAL B N 1
ATOM 5297 C CA . VAL A 1 850 ? 191.587 160.354 214.804 1.00 171.75 850 VAL B CA 1
ATOM 5298 C C . VAL A 1 850 ? 191.901 159.857 216.204 1.00 171.92 850 VAL B C 1
ATOM 5299 O O . VAL A 1 850 ? 191.015 159.375 216.921 1.00 174.07 850 VAL B O 1
ATOM 5303 N N . GLY A 1 851 ? 193.158 159.996 216.625 1.00 177.37 851 GLY B N 1
ATOM 5304 C CA . GLY A 1 851 ? 193.537 159.627 217.971 1.00 177.34 851 GLY B CA 1
ATOM 5305 C C . GLY A 1 851 ? 192.518 160.130 218.967 1.00 178.45 851 GLY B C 1
ATOM 5306 O O . GLY A 1 851 ? 191.834 159.335 219.621 1.00 182.88 851 GLY B O 1
ATOM 5307 N N . LYS A 1 852 ? 192.364 161.453 219.046 1.00 170.06 852 LYS B N 1
ATOM 5308 C CA . LYS A 1 852 ? 191.416 162.010 220.002 1.00 172.44 852 LYS B CA 1
ATOM 5309 C C . LYS A 1 852 ? 190.019 161.457 219.760 1.00 173.93 852 LYS B C 1
ATOM 5310 O O . LYS A 1 852 ? 189.332 161.043 220.703 1.00 172.66 852 LYS B O 1
ATOM 5316 N N . ILE A 1 853 ? 189.599 161.401 218.495 1.00 183.76 853 ILE B N 1
ATOM 5317 C CA . ILE A 1 853 ? 188.278 160.869 218.180 1.00 182.21 853 ILE B CA 1
ATOM 5318 C C . ILE A 1 853 ? 188.155 159.435 218.676 1.00 182.52 853 ILE B C 1
ATOM 5319 O O . ILE A 1 853 ? 187.130 159.046 219.249 1.00 182.17 853 ILE B O 1
ATOM 5324 N N . ILE A 1 854 ? 189.205 158.632 218.485 1.00 186.99 854 ILE B N 1
ATOM 5325 C CA . ILE A 1 854 ? 189.137 157.235 218.898 1.00 185.90 854 ILE B CA 1
ATOM 5326 C C . ILE A 1 854 ? 188.882 157.132 220.393 1.00 185.18 854 ILE B C 1
ATOM 5327 O O . ILE A 1 854 ? 188.314 156.141 220.867 1.00 186.16 854 ILE B O 1
ATOM 5332 N N . ASP A 1 855 ? 189.294 158.143 221.160 1.00 195.79 855 ASP B N 1
ATOM 5333 C CA . ASP A 1 855 ? 189.064 158.103 222.600 1.00 197.58 855 ASP B CA 1
ATOM 5334 C C . ASP A 1 855 ? 187.584 158.253 222.929 1.00 200.13 855 ASP B C 1
ATOM 5335 O O . ASP A 1 855 ? 187.088 157.637 223.879 1.00 199.46 855 ASP B O 1
ATOM 5340 N N . ARG A 1 856 ? 186.863 159.067 222.156 1.00 204.51 856 ARG B N 1
ATOM 5341 C CA . ARG A 1 856 ? 185.480 159.379 222.502 1.00 203.36 856 ARG B CA 1
ATOM 5342 C C . ARG A 1 856 ? 184.564 158.178 222.296 1.00 202.92 856 ARG B C 1
ATOM 5343 O O . ARG A 1 856 ? 183.763 157.837 223.175 1.00 202.93 856 ARG B O 1
ATOM 5351 N N . MET A 1 857 ? 184.665 157.524 221.143 1.00 206.05 857 MET B N 1
ATOM 5352 C CA . MET A 1 857 ? 183.723 156.483 220.765 1.00 204.97 857 MET B CA 1
ATOM 5353 C C . MET A 1 857 ? 184.248 155.110 221.182 1.00 207.21 857 MET B C 1
ATOM 5354 O O . MET A 1 857 ? 185.233 154.988 221.915 1.00 208.50 857 MET B O 1
ATOM 5359 N N . VAL A 1 858 ? 183.578 154.057 220.714 1.00 213.98 858 VAL B N 1
ATOM 5360 C CA . VAL A 1 858 ? 183.944 152.680 221.029 1.00 214.17 858 VAL B CA 1
ATOM 5361 C C . VAL A 1 858 ? 183.636 152.397 222.493 1.00 214.97 858 VAL B C 1
ATOM 5362 O O . VAL A 1 858 ? 182.687 151.671 222.809 1.00 213.73 858 VAL B O 1
ATOM 5366 N N . ASP A 1 859 ? 184.436 152.964 223.394 1.00 225.53 859 ASP B N 1
ATOM 5367 C CA . ASP A 1 859 ? 184.296 152.826 224.840 1.00 224.82 859 ASP B CA 1
ATOM 5368 C C . ASP A 1 859 ? 184.575 151.411 225.329 1.00 224.34 859 ASP B C 1
ATOM 5369 O O . ASP A 1 859 ? 184.486 151.162 226.538 1.00 223.90 859 ASP B O 1
ATOM 5374 N N . ASN A 1 860 ? 184.910 150.478 224.443 1.00 218.38 860 ASN B N 1
ATOM 5375 C CA . ASN A 1 860 ? 185.170 149.095 224.817 1.00 218.12 860 ASN B CA 1
ATOM 5376 C C . ASN A 1 860 ? 186.675 148.868 224.871 1.00 218.05 860 ASN B C 1
ATOM 5377 O O . ASN A 1 860 ? 187.374 149.072 223.872 1.00 216.58 860 ASN B O 1
ATOM 5382 N N . LYS A 1 861 ? 187.168 148.444 226.031 1.00 211.92 861 LYS B N 1
ATOM 5383 C CA . LYS A 1 861 ? 188.587 148.174 226.179 1.00 210.84 861 LYS B CA 1
ATOM 5384 C C . LYS A 1 861 ? 189.000 147.014 225.274 1.00 211.40 861 LYS B C 1
ATOM 5385 O O . LYS A 1 861 ? 188.172 146.340 224.661 1.00 212.59 861 LYS B O 1
ATOM 5391 N N . LYS A 1 862 ? 190.312 146.803 225.185 1.00 210.55 862 LYS B N 1
ATOM 5392 C CA . LYS A 1 862 ? 190.970 145.779 224.377 1.00 211.70 862 LYS B CA 1
ATOM 5393 C C . LYS A 1 862 ? 190.760 145.991 222.883 1.00 212.25 862 LYS B C 1
ATOM 5394 O O . LYS A 1 862 ? 191.260 145.191 222.084 1.00 212.66 862 LYS B O 1
ATOM 5400 N N . ILE A 1 863 ? 190.041 147.035 222.479 1.00 198.61 863 ILE B N 1
ATOM 5401 C CA . ILE A 1 863 ? 189.932 147.422 221.082 1.00 197.67 863 ILE B CA 1
ATOM 5402 C C . ILE A 1 863 ? 190.652 148.737 220.813 1.00 198.48 863 ILE B C 1
ATOM 5403 O O . ILE A 1 863 ? 191.308 148.892 219.779 1.00 197.38 863 ILE B O 1
ATOM 5408 N N . LEU A 1 864 ? 190.545 149.688 221.746 1.00 195.27 864 LEU B N 1
ATOM 5409 C CA . LEU A 1 864 ? 191.283 150.938 221.622 1.00 194.09 864 LEU B CA 1
ATOM 5410 C C . LEU A 1 864 ? 192.756 150.669 221.369 1.00 193.56 864 LEU B C 1
ATOM 5411 O O . LEU A 1 864 ? 193.392 151.362 220.569 1.00 193.35 864 LEU B O 1
ATOM 5416 N N . ARG A 1 865 ? 193.319 149.667 222.046 1.00 183.84 865 ARG B N 1
ATOM 5417 C CA . ARG A 1 865 ? 194.676 149.241 221.725 1.00 182.04 865 ARG B CA 1
ATOM 5418 C C . ARG A 1 865 ? 194.761 148.756 220.285 1.00 181.93 865 ARG B C 1
ATOM 5419 O O . ARG A 1 865 ? 195.702 149.101 219.560 1.00 183.78 865 ARG B O 1
ATOM 5427 N N . GLU A 1 866 ? 193.773 147.971 219.849 1.00 185.83 866 GLU B N 1
ATOM 5428 C CA . GLU A 1 866 ? 193.767 147.474 218.477 1.00 186.82 866 GLU B CA 1
ATOM 5429 C C . GLU A 1 866 ? 193.945 148.610 217.481 1.00 187.48 866 GLU B C 1
ATOM 5430 O O . GLU A 1 866 ? 194.701 148.485 216.511 1.00 187.00 866 GLU B O 1
ATOM 5436 N N . LEU A 1 867 ? 193.252 149.728 217.701 1.00 177.26 867 LEU B N 1
ATOM 5437 C CA . LEU A 1 867 ? 193.374 150.848 216.771 1.00 176.87 867 LEU B CA 1
ATOM 5438 C C . LEU A 1 867 ? 194.661 151.637 216.996 1.00 176.79 867 LEU B C 1
ATOM 5439 O O . LEU A 1 867 ? 195.371 151.968 216.034 1.00 173.73 867 LEU B O 1
ATOM 5444 N N . LYS A 1 868 ? 194.980 151.935 218.258 1.00 166.25 868 LYS B N 1
ATOM 5445 C CA . LYS A 1 868 ? 196.059 152.866 218.565 1.00 164.43 868 LYS B CA 1
ATOM 5446 C C . LYS A 1 868 ? 197.421 152.285 218.217 1.00 164.02 868 LYS B C 1
ATOM 5447 O O . LYS A 1 868 ? 198.313 153.015 217.773 1.00 168.13 868 LYS B O 1
ATOM 5453 N N . HIS A 1 869 ? 197.616 150.983 218.428 1.00 158.29 869 HIS B N 1
ATOM 5454 C CA . HIS A 1 869 ? 198.893 150.374 218.077 1.00 158.73 869 HIS B CA 1
ATOM 5455 C C . HIS A 1 869 ? 199.189 150.563 216.594 1.00 161.24 869 HIS B C 1
ATOM 5456 O O . HIS A 1 869 ? 200.275 151.021 216.215 1.00 162.67 869 HIS B O 1
ATOM 5463 N N . ILE A 1 870 ? 198.215 150.240 215.741 1.00 157.94 870 ILE B N 1
ATOM 5464 C CA . ILE A 1 870 ? 198.398 150.400 214.302 1.00 158.81 870 ILE B CA 1
ATOM 5465 C C . ILE A 1 870 ? 198.614 151.865 213.952 1.00 159.32 870 ILE B C 1
ATOM 5466 O O . ILE A 1 870 ? 199.497 152.206 213.152 1.00 158.82 870 ILE B O 1
ATOM 5471 N N . SER A 1 871 ? 197.807 152.755 214.536 1.00 158.28 871 SER B N 1
ATOM 5472 C CA . SER A 1 871 ? 197.932 154.174 214.220 1.00 159.46 871 SER B CA 1
ATOM 5473 C C . SER A 1 871 ? 199.331 154.687 214.541 1.00 159.46 871 SER B C 1
ATOM 5474 O O . SER A 1 871 ? 199.982 155.324 213.703 1.00 158.43 871 SER B O 1
ATOM 5477 N N . GLU A 1 872 ? 199.810 154.412 215.755 1.00 148.52 872 GLU B N 1
ATOM 5478 C CA . GLU A 1 872 ? 201.120 154.900 216.168 1.00 145.30 872 GLU B CA 1
ATOM 5479 C C . GLU A 1 872 ? 202.233 154.279 215.334 1.00 146.01 872 GLU B C 1
ATOM 5480 O O . GLU A 1 872 ? 203.189 154.968 214.958 1.00 146.13 872 GLU B O 1
ATOM 5486 N N . THR A 1 873 ? 202.137 152.979 215.041 1.00 141.16 873 THR B N 1
ATOM 5487 C CA . THR A 1 873 ? 203.168 152.344 214.229 1.00 141.47 873 THR B CA 1
ATOM 5488 C C . THR A 1 873 ? 203.256 152.998 212.857 1.00 139.26 873 THR B C 1
ATOM 5489 O O . THR A 1 873 ? 204.349 153.343 212.385 1.00 138.67 873 THR B O 1
ATOM 5493 N N . GLY A 1 874 ? 202.108 153.192 212.206 1.00 138.24 874 GLY B N 1
ATOM 5494 C CA . GLY A 1 874 ? 202.117 153.839 210.906 1.00 140.36 874 GLY B CA 1
ATOM 5495 C C . GLY A 1 874 ? 202.662 155.252 210.966 1.00 142.15 874 GLY B C 1
ATOM 5496 O O . GLY A 1 874 ? 203.452 155.662 210.110 1.00 143.29 874 GLY B O 1
ATOM 5497 N N . ARG A 1 875 ? 202.254 156.014 211.983 1.00 128.94 875 ARG B N 1
ATOM 5498 C CA . ARG A 1 875 ? 202.721 157.390 212.105 1.00 127.49 875 ARG B CA 1
ATOM 5499 C C . ARG A 1 875 ? 204.236 157.443 212.257 1.00 130.37 875 ARG B C 1
ATOM 5500 O O . ARG A 1 875 ? 204.914 158.222 211.576 1.00 130.54 875 ARG B O 1
ATOM 5508 N N . LEU A 1 876 ? 204.787 156.614 213.147 1.00 126.19 876 LEU B N 1
ATOM 5509 C CA . LEU A 1 876 ? 206.230 156.619 213.359 1.00 124.78 876 LEU B CA 1
ATOM 5510 C C . LEU A 1 876 ? 206.974 156.193 212.101 1.00 121.29 876 LEU B C 1
ATOM 5511 O O . LEU A 1 876 ? 207.999 156.790 211.740 1.00 124.16 876 LEU B O 1
ATOM 5516 N N . GLN A 1 877 ? 206.478 155.157 211.419 1.00 131.00 877 GLN B N 1
ATOM 5517 C CA . GLN A 1 877 ? 207.144 154.712 210.201 1.00 135.62 877 GLN B CA 1
ATOM 5518 C C . GLN A 1 877 ? 207.162 155.817 209.154 1.00 138.66 877 GLN B C 1
ATOM 5519 O O . GLN A 1 877 ? 208.200 156.077 208.531 1.00 141.80 877 GLN B O 1
ATOM 5525 N N . VAL A 1 878 ? 206.027 156.493 208.959 1.00 127.60 878 VAL B N 1
ATOM 5526 C CA . VAL A 1 878 ? 205.970 157.557 207.961 1.00 125.86 878 VAL B CA 1
ATOM 5527 C C . VAL A 1 878 ? 206.893 158.704 208.349 1.00 127.85 878 VAL B C 1
ATOM 5528 O O . VAL A 1 878 ? 207.556 159.303 207.493 1.00 126.15 878 VAL B O 1
ATOM 5532 N N . VAL A 1 879 ? 206.943 159.037 209.640 1.00 123.94 879 VAL B N 1
ATOM 5533 C CA . VAL A 1 879 ? 207.809 160.125 210.088 1.00 120.58 879 VAL B CA 1
ATOM 5534 C C . VAL A 1 879 ? 209.264 159.805 209.777 1.00 118.68 879 VAL B C 1
ATOM 5535 O O . VAL A 1 879 ? 210.007 160.644 209.248 1.00 120.29 879 VAL B O 1
ATOM 5539 N N . LYS A 1 880 ? 209.696 158.585 210.102 1.00 110.34 880 LYS B N 1
ATOM 5540 C CA . LYS A 1 880 ? 211.079 158.211 209.827 1.00 105.48 880 LYS B CA 1
ATOM 5541 C C . LYS A 1 880 ? 211.365 158.224 208.331 1.00 110.70 880 LYS B C 1
ATOM 5542 O O . LYS A 1 880 ? 212.433 158.680 207.897 1.00 113.90 880 LYS B O 1
ATOM 5548 N N . GLU A 1 881 ? 210.426 157.722 207.525 1.00 130.70 881 GLU B N 1
ATOM 5549 C CA . GLU A 1 881 ? 210.635 157.720 206.081 1.00 131.98 881 GLU B CA 1
ATOM 5550 C C . GLU A 1 881 ? 210.799 159.137 205.550 1.00 129.51 881 GLU B C 1
ATOM 5551 O O . GLU A 1 881 ? 211.699 159.407 204.746 1.00 127.05 881 GLU B O 1
ATOM 5557 N N . LEU A 1 882 ? 209.939 160.057 205.991 1.00 118.38 882 LEU B N 1
ATOM 5558 C CA . LEU A 1 882 ? 210.040 161.439 205.535 1.00 111.68 882 LEU B CA 1
ATOM 5559 C C . LEU A 1 882 ? 211.359 162.066 205.966 1.00 110.18 882 LEU B C 1
ATOM 5560 O O . LEU A 1 882 ? 211.999 162.782 205.186 1.00 109.88 882 LEU B O 1
ATOM 5565 N N . GLY A 1 883 ? 211.779 161.815 207.206 1.00 112.89 883 GLY B N 1
ATOM 5566 C CA . GLY A 1 883 ? 213.045 162.368 207.661 1.00 112.62 883 GLY B CA 1
ATOM 5567 C C . GLY A 1 883 ? 214.215 161.886 206.826 1.00 115.06 883 GLY B C 1
ATOM 5568 O O . GLY A 1 883 ? 215.067 162.676 206.406 1.00 113.72 883 GLY B O 1
ATOM 5569 N N . LEU A 1 884 ? 214.270 160.578 206.569 1.00 120.79 884 LEU B N 1
ATOM 5570 C CA . LEU A 1 884 ? 215.359 160.043 205.757 1.00 115.80 884 LEU B CA 1
ATOM 5571 C C . LEU A 1 884 ? 215.315 160.598 204.340 1.00 118.11 884 LEU B C 1
ATOM 5572 O O . LEU A 1 884 ? 216.356 160.944 203.766 1.00 118.41 884 LEU B O 1
ATOM 5577 N N . LEU A 1 885 ? 214.118 160.696 203.756 1.00 121.62 885 LEU B N 1
ATOM 5578 C CA . LEU A 1 885 ? 214.007 161.228 202.403 1.00 117.17 885 LEU B CA 1
ATOM 5579 C C . LEU A 1 885 ? 214.500 162.667 202.341 1.00 113.70 885 LEU B C 1
ATOM 5580 O O . LEU A 1 885 ? 215.189 163.054 201.390 1.00 112.05 885 LEU B O 1
ATOM 5585 N N . GLN A 1 886 ? 214.158 163.477 203.344 1.00 119.32 886 GLN B N 1
ATOM 5586 C CA . GLN A 1 886 ? 214.686 164.836 203.390 1.00 118.47 886 GLN B CA 1
ATOM 5587 C C . GLN A 1 886 ? 216.204 164.823 203.485 1.00 116.98 886 GLN B C 1
ATOM 5588 O O . GLN A 1 886 ? 216.891 165.563 202.772 1.00 119.49 886 GLN B O 1
ATOM 5594 N N . ARG A 1 887 ? 216.747 163.983 204.368 1.00 122.33 887 ARG B N 1
ATOM 5595 C CA . ARG A 1 887 ? 218.196 163.932 204.525 1.00 120.87 887 ARG B CA 1
ATOM 5596 C C . ARG A 1 887 ? 218.884 163.560 203.221 1.00 120.37 887 ARG B C 1
ATOM 5597 O O . ARG A 1 887 ? 219.997 164.025 202.950 1.00 119.71 887 ARG B O 1
ATOM 5605 N N . GLU A 1 888 ? 218.242 162.725 202.402 1.00 120.21 888 GLU B N 1
ATOM 5606 C CA . GLU A 1 888 ? 218.856 162.315 201.143 1.00 120.16 888 GLU B CA 1
ATOM 5607 C C . GLU A 1 888 ? 218.981 163.484 200.170 1.00 123.07 888 GLU B C 1
ATOM 5608 O O . GLU A 1 888 ? 219.982 163.595 199.454 1.00 119.49 888 GLU B O 1
ATOM 5614 N N . HIS A 1 889 ? 217.979 164.366 200.129 1.00 131.75 889 HIS B N 1
ATOM 5615 C CA . HIS A 1 889 ? 217.937 165.492 199.195 1.00 126.74 889 HIS B CA 1
ATOM 5616 C C . HIS A 1 889 ? 217.765 166.787 199.978 1.00 127.04 889 HIS B C 1
ATOM 5617 O O . HIS A 1 889 ? 216.638 167.280 200.142 1.00 130.24 889 HIS B O 1
ATOM 5624 N N . PRO A 1 890 ? 218.853 167.377 200.472 1.00 116.89 890 PRO B N 1
ATOM 5625 C CA . PRO A 1 890 ? 218.719 168.587 201.299 1.00 118.50 890 PRO B CA 1
ATOM 5626 C C . PRO A 1 890 ? 218.135 169.781 200.562 1.00 123.61 890 PRO B C 1
ATOM 5627 O O . PRO A 1 890 ? 217.627 170.700 201.215 1.00 128.09 890 PRO B O 1
ATOM 5631 N N . GLY A 1 891 ? 218.190 169.804 199.233 1.00 137.10 891 GLY B N 1
ATOM 5632 C CA . GLY A 1 891 ? 217.778 170.975 198.482 1.00 136.54 891 GLY B CA 1
ATOM 5633 C C . GLY A 1 891 ? 216.281 171.162 198.331 1.00 139.77 891 GLY B C 1
ATOM 5634 O O . GLY A 1 891 ? 215.734 172.186 198.748 1.00 139.84 891 GLY B O 1
ATOM 5635 N N . ILE A 1 892 ? 215.608 170.176 197.733 1.00 144.11 892 ILE B N 1
ATOM 5636 C CA . ILE A 1 892 ? 214.195 170.326 197.393 1.00 141.36 892 ILE B CA 1
ATOM 5637 C C . ILE A 1 892 ? 213.342 170.548 198.636 1.00 143.23 892 ILE B C 1
ATOM 5638 O O . ILE A 1 892 ? 212.272 171.172 198.564 1.00 148.33 892 ILE B O 1
ATOM 5643 N N . ALA A 1 893 ? 213.782 170.032 199.785 1.00 128.68 893 ALA B N 1
ATOM 5644 C CA . ALA A 1 893 ? 213.012 170.211 201.010 1.00 130.28 893 ALA B CA 1
ATOM 5645 C C . ALA A 1 893 ? 212.876 171.686 201.362 1.00 134.61 893 ALA B C 1
ATOM 5646 O O . ALA A 1 893 ? 211.799 172.140 201.767 1.00 138.24 893 ALA B O 1
ATOM 5648 N N . VAL A 1 894 ? 213.961 172.450 201.220 1.00 118.38 894 VAL B N 1
ATOM 5649 C CA . VAL A 1 894 ? 213.906 173.876 201.522 1.00 118.23 894 VAL B CA 1
ATOM 5650 C C . VAL A 1 894 ? 212.903 174.570 200.613 1.00 119.58 894 VAL B C 1
ATOM 5651 O O . VAL A 1 894 ? 212.118 175.415 201.059 1.00 124.20 894 VAL B O 1
ATOM 5655 N N . SER A 1 895 ? 212.914 174.229 199.323 1.00 122.54 895 SER B N 1
ATOM 5656 C CA . SER A 1 895 ? 211.963 174.830 198.396 1.00 123.81 895 SER B CA 1
ATOM 5657 C C . SER A 1 895 ? 210.531 174.512 198.796 1.00 125.32 895 SER B C 1
ATOM 5658 O O . SER A 1 895 ? 209.665 175.396 198.796 1.00 129.81 895 SER B O 1
ATOM 5661 N N . VAL A 1 896 ? 210.260 173.252 199.143 1.00 113.16 896 VAL B N 1
ATOM 5662 C CA . VAL A 1 896 ? 208.897 172.863 199.501 1.00 109.65 896 VAL B CA 1
ATOM 5663 C C . VAL A 1 896 ? 208.440 173.617 200.745 1.00 111.43 896 VAL B C 1
ATOM 5664 O O . VAL A 1 896 ? 207.320 174.145 200.801 1.00 118.40 896 VAL B O 1
ATOM 5668 N N . LYS A 1 897 ? 209.302 173.676 201.762 1.00 109.89 897 LYS B N 1
ATOM 5669 C CA . LYS A 1 897 ? 208.935 174.364 202.995 1.00 114.06 897 LYS B CA 1
ATOM 5670 C C . LYS A 1 897 ? 208.699 175.849 202.749 1.00 117.65 897 LYS B C 1
ATOM 5671 O O . LYS A 1 897 ? 207.737 176.429 203.270 1.00 123.60 897 LYS B O 1
ATOM 5677 N N . THR A 1 898 ? 209.564 176.482 201.955 1.00 100.06 898 THR B N 1
ATOM 5678 C CA . THR A 1 898 ? 209.381 177.897 201.658 1.00 98.05 898 THR B CA 1
ATOM 5679 C C . THR A 1 898 ? 208.072 178.136 200.919 1.00 99.72 898 THR B C 1
ATOM 5680 O O . THR A 1 898 ? 207.342 179.087 201.225 1.00 104.86 898 THR B O 1
ATOM 5684 N N . ARG A 1 899 ? 207.756 177.281 199.944 1.00 112.42 899 ARG B N 1
ATOM 5685 C CA . ARG A 1 899 ? 206.505 177.440 199.212 1.00 112.55 899 ARG B CA 1
ATOM 5686 C C . ARG A 1 899 ? 205.308 177.315 200.144 1.00 112.96 899 ARG B C 1
ATOM 5687 O O . ARG A 1 899 ? 204.359 178.105 200.059 1.00 119.52 899 ARG B O 1
ATOM 5695 N N . GLN A 1 900 ? 205.336 176.332 201.046 1.00 115.43 900 GLN B N 1
ATOM 5696 C CA . GLN A 1 900 ? 204.231 176.182 201.988 1.00 117.27 900 GLN B CA 1
ATOM 5697 C C . GLN A 1 900 ? 204.093 177.412 202.876 1.00 117.09 900 GLN B C 1
ATOM 5698 O O . GLN A 1 900 ? 202.977 177.882 203.135 1.00 121.81 900 GLN B O 1
ATOM 5704 N N . ALA A 1 901 ? 205.219 177.947 203.355 1.00 94.28 901 ALA B N 1
ATOM 5705 C CA . ALA A 1 901 ? 205.160 179.133 204.202 1.00 95.60 901 ALA B CA 1
ATOM 5706 C C . ALA A 1 901 ? 204.547 180.313 203.459 1.00 98.60 901 ALA B C 1
ATOM 5707 O O . ALA A 1 901 ? 203.674 181.013 203.994 1.00 101.65 901 ALA B O 1
ATOM 5709 N N . ILE A 1 902 ? 204.988 180.549 202.221 1.00 99.91 902 ILE B N 1
ATOM 5710 C CA . ILE A 1 902 ? 204.441 181.660 201.446 1.00 99.56 902 ILE B CA 1
ATOM 5711 C C . ILE A 1 902 ? 202.946 181.468 201.243 1.00 98.87 902 ILE B C 1
ATOM 5712 O O . ILE A 1 902 ? 202.156 182.411 201.368 1.00 104.48 902 ILE B O 1
ATOM 5717 N N . ARG A 1 903 ? 202.540 180.245 200.899 1.00 104.10 903 ARG B N 1
ATOM 5718 C CA . ARG A 1 903 ? 201.128 179.991 200.646 1.00 103.30 903 ARG B CA 1
ATOM 5719 C C . ARG A 1 903 ? 200.290 180.278 201.883 1.00 107.34 903 ARG B C 1
ATOM 5720 O O . ARG A 1 903 ? 199.242 180.929 201.795 1.00 109.87 903 ARG B O 1
ATOM 5728 N N . THR A 1 904 ? 200.740 179.812 203.049 1.00 109.86 904 THR B N 1
ATOM 5729 C CA . THR A 1 904 ? 199.981 180.051 204.272 1.00 110.65 904 THR B CA 1
ATOM 5730 C C . THR A 1 904 ? 199.889 181.542 204.577 1.00 112.63 904 THR B C 1
ATOM 5731 O O . THR A 1 904 ? 198.810 182.059 204.907 1.00 118.76 904 THR B O 1
ATOM 5735 N N . ILE A 1 905 ? 201.013 182.253 204.466 1.00 95.68 905 ILE B N 1
ATOM 5736 C CA . ILE A 1 905 ? 201.012 183.678 204.784 1.00 93.29 905 ILE B CA 1
ATOM 5737 C C . ILE A 1 905 ? 200.064 184.426 203.856 1.00 98.36 905 ILE B C 1
ATOM 5738 O O . ILE A 1 905 ? 199.276 185.274 204.294 1.00 102.17 905 ILE B O 1
ATOM 5743 N N . LEU A 1 906 ? 200.127 184.125 202.558 1.00 102.73 906 LEU B N 1
ATOM 5744 C CA . LEU A 1 906 ? 199.268 184.813 201.602 1.00 97.68 906 LEU B CA 1
ATOM 5745 C C . LEU A 1 906 ? 197.800 184.491 201.840 1.00 103.02 906 LEU B C 1
ATOM 5746 O O . LEU A 1 906 ? 196.942 185.375 201.736 1.00 108.83 906 LEU B O 1
ATOM 5751 N N . ASN A 1 907 ? 197.486 183.231 202.150 1.00 108.83 907 ASN B N 1
ATOM 5752 C CA . ASN A 1 907 ? 196.099 182.879 202.431 1.00 108.86 907 ASN B CA 1
ATOM 5753 C C . ASN A 1 907 ? 195.567 183.667 203.618 1.00 110.14 907 ASN B C 1
ATOM 5754 O O . ASN A 1 907 ? 194.454 184.208 203.571 1.00 116.47 907 ASN B O 1
ATOM 5759 N N . HIS A 1 908 ? 196.354 183.756 204.691 1.00 108.88 908 HIS B N 1
ATOM 5760 C CA . HIS A 1 908 ? 195.882 184.485 205.864 1.00 111.54 908 HIS B CA 1
ATOM 5761 C C . HIS A 1 908 ? 195.766 185.979 205.582 1.00 113.16 908 HIS B C 1
ATOM 5762 O O . HIS A 1 908 ? 194.838 186.636 206.067 1.00 118.56 908 HIS B O 1
ATOM 5769 N N . SER A 1 909 ? 196.689 186.534 204.793 1.00 103.11 909 SER B N 1
ATOM 5770 C CA . SER A 1 909 ? 196.579 187.944 204.428 1.00 103.27 909 SER B CA 1
ATOM 5771 C C . SER A 1 909 ? 195.314 188.207 203.622 1.00 104.51 909 SER B C 1
ATOM 5772 O O . SER A 1 909 ? 194.618 189.206 203.846 1.00 109.50 909 SER B O 1
ATOM 5775 N N . ARG A 1 910 ? 195.000 187.322 202.674 1.00 117.50 910 ARG B N 1
ATOM 5776 C CA . ARG A 1 910 ? 193.780 187.488 201.891 1.00 118.04 910 ARG B CA 1
ATOM 5777 C C . ARG A 1 910 ? 192.544 187.390 202.776 1.00 119.07 910 ARG B C 1
ATOM 5778 O O . ARG A 1 910 ? 191.583 188.149 202.601 1.00 120.74 910 ARG B O 1
ATOM 5786 N N . GLU A 1 911 ? 192.545 186.454 203.726 1.00 130.49 911 GLU B N 1
ATOM 5787 C CA . GLU A 1 911 ? 191.413 186.350 204.642 1.00 129.53 911 GLU B CA 1
ATOM 5788 C C . GLU A 1 911 ? 191.256 187.623 205.465 1.00 130.26 911 GLU B C 1
ATOM 5789 O O . GLU A 1 911 ? 190.134 188.094 205.688 1.00 133.92 911 GLU B O 1
ATOM 5795 N N . THR A 1 912 ? 192.370 188.189 205.933 1.00 116.96 912 THR B N 1
ATOM 5796 C CA . THR A 1 912 ? 192.297 189.436 206.689 1.00 115.48 912 THR B CA 1
ATOM 5797 C C . THR A 1 912 ? 191.748 190.568 205.832 1.00 115.79 912 THR B C 1
ATOM 5798 O O . THR A 1 912 ? 190.958 191.392 206.307 1.00 117.99 912 THR B O 1
ATOM 5802 N N . ILE A 1 913 ? 192.167 190.634 204.567 1.00 130.88 913 ILE B N 1
ATOM 5803 C CA . ILE A 1 913 ? 191.643 191.662 203.671 1.00 131.72 913 ILE B CA 1
ATOM 5804 C C . ILE A 1 913 ? 190.140 191.491 203.491 1.00 129.04 913 ILE B C 1
ATOM 5805 O O . ILE A 1 913 ? 189.382 192.469 203.495 1.00 129.21 913 ILE B O 1
ATOM 5810 N N . HIS A 1 914 ? 189.689 190.248 203.316 1.00 138.36 914 HIS B N 1
ATOM 5811 C CA . HIS A 1 914 ? 188.258 189.996 203.183 1.00 136.36 914 HIS B CA 1
ATOM 5812 C C . HIS A 1 914 ? 187.506 190.438 204.429 1.00 137.54 914 HIS B C 1
ATOM 5813 O O . HIS A 1 914 ? 186.435 191.048 204.335 1.00 139.74 914 HIS B O 1
ATOM 5820 N N . GLU A 1 915 ? 188.047 190.130 205.609 1.00 146.09 915 GLU B N 1
ATOM 5821 C CA . GLU A 1 915 ? 187.389 190.535 206.847 1.00 145.67 915 GLU B CA 1
ATOM 5822 C C . GLU A 1 915 ? 187.313 192.052 206.955 1.00 144.70 915 GLU B C 1
ATOM 5823 O O . GLU A 1 915 ? 186.275 192.605 207.338 1.00 147.33 915 GLU B O 1
ATOM 5829 N N . LEU A 1 916 ? 188.403 192.743 206.618 1.00 133.09 916 LEU B N 1
ATOM 5830 C CA . LEU A 1 916 ? 188.392 194.201 206.668 1.00 132.78 916 LEU B CA 1
ATOM 5831 C C . LEU A 1 916 ? 187.355 194.776 205.714 1.00 135.66 916 LEU B C 1
ATOM 5832 O O . LEU A 1 916 ? 186.616 195.700 206.071 1.00 134.75 916 LEU B O 1
ATOM 5837 N N . GLN A 1 917 ? 187.286 194.243 204.492 1.00 152.26 917 GLN B N 1
ATOM 5838 C CA . GLN A 1 917 ? 186.296 194.734 203.539 1.00 150.72 917 GLN B CA 1
ATOM 5839 C C . GLN A 1 917 ? 184.882 194.484 204.043 1.00 149.77 917 GLN B C 1
ATOM 5840 O O . GLN A 1 917 ? 184.009 195.352 203.927 1.00 148.48 917 GLN B O 1
ATOM 5846 N N . GLY A 1 918 ? 184.635 193.300 204.606 1.00 148.00 918 GLY B N 1
ATOM 5847 C CA . GLY A 1 918 ? 183.320 193.007 205.147 1.00 146.05 918 GLY B CA 1
ATOM 5848 C C . GLY A 1 918 ? 182.940 193.915 206.299 1.00 145.76 918 GLY B C 1
ATOM 5849 O O . GLY A 1 918 ? 181.767 194.261 206.462 1.00 144.11 918 GLY B O 1
ATOM 5850 N N . ALA A 1 919 ? 183.920 194.314 207.111 1.00 153.38 919 ALA B N 1
ATOM 5851 C CA . ALA A 1 919 ? 183.652 195.219 208.221 1.00 151.07 919 ALA B CA 1
ATOM 5852 C C . ALA A 1 919 ? 183.248 196.613 207.760 1.00 151.46 919 ALA B C 1
ATOM 5853 O O . ALA A 1 919 ? 182.795 197.411 208.587 1.00 151.72 919 ALA B O 1
ATOM 5855 N N . GLY A 1 920 ? 183.405 196.925 206.475 1.00 153.80 920 GLY B N 1
ATOM 5856 C CA . GLY A 1 920 ? 183.047 198.223 205.948 1.00 153.37 920 GLY B CA 1
ATOM 5857 C C . GLY A 1 920 ? 184.112 199.289 206.073 1.00 152.78 920 GLY B C 1
ATOM 5858 O O . GLY A 1 920 ? 183.868 200.433 205.669 1.00 154.87 920 GLY B O 1
ATOM 5859 N N . LEU A 1 921 ? 185.283 198.957 206.613 1.00 136.95 921 LEU B N 1
ATOM 5860 C CA . LEU A 1 921 ? 186.350 199.934 206.774 1.00 137.19 921 LEU B CA 1
ATOM 5861 C C . LEU A 1 921 ? 187.152 200.155 205.497 1.00 139.50 921 LEU B C 1
ATOM 5862 O O . LEU A 1 921 ? 188.003 201.051 205.470 1.00 139.80 921 LEU B O 1
ATOM 5867 N N . LEU A 1 922 ? 186.912 199.368 204.450 1.00 155.49 922 LEU B N 1
ATOM 5868 C CA . LEU A 1 922 ? 187.638 199.489 203.192 1.00 155.62 922 LEU B CA 1
ATOM 5869 C C . LEU A 1 922 ? 186.658 199.493 202.028 1.00 158.27 922 LEU B C 1
ATOM 5870 O O . LEU A 1 922 ? 185.744 198.664 201.979 1.00 158.51 922 LEU B O 1
ATOM 5875 N N . ASP A 1 923 ? 186.851 200.426 201.099 1.00 174.51 923 ASP B N 1
ATOM 5876 C CA . ASP A 1 923 ? 186.055 200.456 199.884 1.00 174.01 923 ASP B CA 1
ATOM 5877 C C . ASP A 1 923 ? 186.513 199.371 198.914 1.00 173.77 923 ASP B C 1
ATOM 5878 O O . ASP A 1 923 ? 187.662 198.919 198.935 1.00 174.79 923 ASP B O 1
ATOM 5883 N N . GLU A 1 924 ? 185.590 198.959 198.044 1.00 165.17 924 GLU B N 1
ATOM 5884 C CA . GLU A 1 924 ? 185.895 197.894 197.095 1.00 165.56 924 GLU B CA 1
ATOM 5885 C C . GLU A 1 924 ? 187.018 198.280 196.143 1.00 165.66 924 GLU B C 1
ATOM 5886 O O . GLU A 1 924 ? 187.677 197.399 195.589 1.00 168.03 924 GLU B O 1
ATOM 5892 N N . MET A 1 925 ? 187.261 199.573 195.933 1.00 168.43 925 MET B N 1
ATOM 5893 C CA . MET A 1 925 ? 188.407 199.950 195.111 1.00 170.64 925 MET B CA 1
ATOM 5894 C C . MET A 1 925 ? 189.708 199.481 195.757 1.00 171.10 925 MET B C 1
ATOM 5895 O O . MET A 1 925 ? 190.500 198.755 195.140 1.00 171.94 925 MET B O 1
ATOM 5900 N N . GLU A 1 926 ? 189.921 199.848 197.023 1.00 162.70 926 GLU B N 1
ATOM 5901 C CA . GLU A 1 926 ? 191.134 199.443 197.728 1.00 163.73 926 GLU B CA 1
ATOM 5902 C C . GLU A 1 926 ? 191.172 197.935 197.943 1.00 164.82 926 GLU B C 1
ATOM 5903 O O . GLU A 1 926 ? 192.238 197.310 197.847 1.00 165.31 926 GLU B O 1
ATOM 5909 N N . ALA A 1 927 ? 190.022 197.337 198.257 1.00 155.97 927 ALA B N 1
ATOM 5910 C CA . ALA A 1 927 ? 189.969 195.893 198.447 1.00 154.28 927 ALA B CA 1
ATOM 5911 C C . ALA A 1 927 ? 190.363 195.159 197.174 1.00 155.55 927 ALA B C 1
ATOM 5912 O O . ALA A 1 927 ? 191.122 194.186 197.218 1.00 156.25 927 ALA B O 1
ATOM 5914 N N . HIS A 1 928 ? 189.856 195.613 196.028 1.00 157.74 928 HIS B N 1
ATOM 5915 C CA . HIS A 1 928 ? 190.223 194.998 194.760 1.00 155.58 928 HIS B CA 1
ATOM 5916 C C . HIS A 1 928 ? 191.698 195.207 194.453 1.00 156.28 928 HIS B C 1
ATOM 5917 O O . HIS A 1 928 ? 192.356 194.307 193.924 1.00 160.07 928 HIS B O 1
ATOM 5924 N N . LYS A 1 929 ? 192.238 196.387 194.767 1.00 144.85 929 LYS B N 1
ATOM 5925 C CA . LYS A 1 929 ? 193.669 196.605 194.569 1.00 144.92 929 LYS B CA 1
ATOM 5926 C C . LYS A 1 929 ? 194.491 195.602 195.372 1.00 144.94 929 LYS B C 1
ATOM 5927 O O . LYS A 1 929 ? 195.420 194.971 194.847 1.00 147.41 929 LYS B O 1
ATOM 5933 N N . LEU A 1 930 ? 194.161 195.445 196.654 1.00 138.88 930 LEU B N 1
ATOM 5934 C CA . LEU A 1 930 ? 194.907 194.518 197.499 1.00 141.43 930 LEU B CA 1
ATOM 5935 C C . LEU A 1 930 ? 194.742 193.080 197.022 1.00 140.57 930 LEU B C 1
ATOM 5936 O O . LEU A 1 930 ? 195.706 192.304 197.013 1.00 140.76 930 LEU B O 1
ATOM 5941 N N . GLU A 1 931 ? 193.525 192.704 196.625 1.00 136.12 931 GLU B N 1
ATOM 5942 C CA . GLU A 1 931 ? 193.297 191.355 196.121 1.00 134.76 931 GLU B CA 1
ATOM 5943 C C . GLU A 1 931 ? 194.102 191.100 194.856 1.00 136.71 931 GLU B C 1
ATOM 5944 O O . GLU A 1 931 ? 194.665 190.015 194.679 1.00 140.59 931 GLU B O 1
ATOM 5950 N N . LEU A 1 932 ? 194.158 192.084 193.957 1.00 123.89 932 LEU B N 1
ATOM 5951 C CA . LEU A 1 932 ? 194.954 191.934 192.746 1.00 120.38 932 LEU B CA 1
ATOM 5952 C C . LEU A 1 932 ? 196.428 191.771 193.080 1.00 122.27 932 LEU B C 1
ATOM 5953 O O . LEU A 1 932 ? 197.117 190.931 192.489 1.00 124.78 932 LEU B O 1
ATOM 5958 N N . THR A 1 933 ? 196.931 192.566 194.025 1.00 122.55 933 THR B N 1
ATOM 5959 C CA . THR A 1 933 ? 198.326 192.422 194.429 1.00 121.54 933 THR B CA 1
ATOM 5960 C C . THR A 1 933 ? 198.595 191.019 194.958 1.00 122.95 933 THR B C 1
ATOM 5961 O O . THR A 1 933 ? 199.576 190.370 194.573 1.00 124.43 933 THR B O 1
ATOM 5965 N N . VAL A 1 934 ? 197.717 190.529 195.835 1.00 120.16 934 VAL B N 1
ATOM 5966 C CA . VAL A 1 934 ? 197.912 189.206 196.422 1.00 118.21 934 VAL B CA 1
ATOM 5967 C C . VAL A 1 934 ? 197.867 188.129 195.347 1.00 120.78 934 VAL B C 1
ATOM 5968 O O . VAL A 1 934 ? 198.676 187.193 195.349 1.00 120.94 934 VAL B O 1
ATOM 5972 N N . GLU A 1 935 ? 196.912 188.232 194.421 1.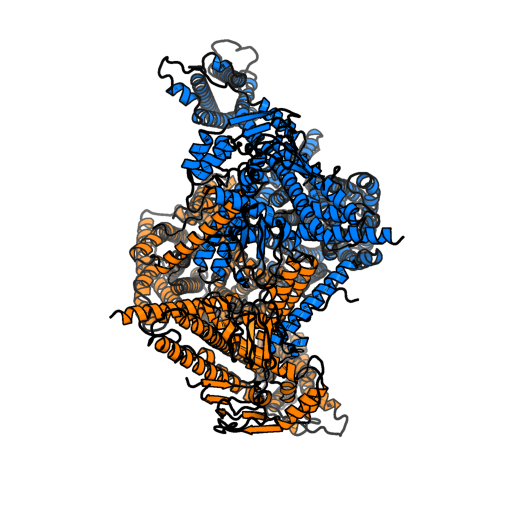00 132.69 935 GLU B N 1
ATOM 5973 C CA . GLU A 1 935 ? 196.791 187.233 193.365 1.00 129.06 935 GLU B CA 1
ATOM 5974 C C . GLU A 1 935 ? 198.025 187.231 192.472 1.00 129.63 935 GLU B C 1
ATOM 5975 O O . GLU A 1 935 ? 198.530 186.166 192.099 1.00 133.61 935 GLU B O 1
ATOM 5981 N N . ILE A 1 936 ? 198.526 188.416 192.119 1.00 113.35 936 ILE B N 1
ATOM 5982 C CA . ILE A 1 936 ? 199.729 188.491 191.296 1.00 114.77 936 ILE B CA 1
ATOM 5983 C C . ILE A 1 936 ? 200.904 187.851 192.019 1.00 117.96 936 ILE B C 1
ATOM 5984 O O . ILE A 1 936 ? 201.684 187.096 191.423 1.00 120.69 936 ILE B O 1
ATOM 5989 N N . LYS A 1 937 ? 201.056 188.146 193.311 1.00 116.26 937 LYS B N 1
ATOM 5990 C CA . LYS A 1 937 ? 202.159 187.561 194.066 1.00 115.40 937 LYS B CA 1
ATOM 5991 C C . LYS A 1 937 ? 202.039 186.044 194.129 1.00 114.89 937 LYS B C 1
ATOM 5992 O O . LYS A 1 937 ? 203.035 185.329 193.980 1.00 116.16 937 LYS B O 1
ATOM 5998 N N . MET A 1 938 ? 200.825 185.532 194.337 1.00 123.46 938 MET B N 1
ATOM 5999 C CA . MET A 1 938 ? 200.633 184.086 194.370 1.00 121.33 938 MET B CA 1
ATOM 6000 C C . MET A 1 938 ? 200.985 183.450 193.031 1.00 121.48 938 MET B C 1
ATOM 6001 O O . MET A 1 938 ? 201.672 182.421 192.981 1.00 126.13 938 MET B O 1
ATOM 6006 N N . LYS A 1 939 ? 200.525 184.051 191.932 1.00 106.88 939 LYS B N 1
ATOM 6007 C CA . LYS A 1 939 ? 200.824 183.492 190.619 1.00 106.22 939 LYS B CA 1
ATOM 6008 C C . LYS A 1 939 ? 202.322 183.494 190.353 1.00 108.60 939 LYS B C 1
ATOM 6009 O O . LYS A 1 939 ? 202.866 182.518 189.824 1.00 113.63 939 LYS B O 1
ATOM 6015 N N . ARG A 1 940 ? 203.008 184.580 190.714 1.00 108.13 940 ARG B N 1
ATOM 6016 C CA . ARG A 1 940 ? 204.460 184.598 190.577 1.00 106.80 940 ARG B CA 1
ATOM 6017 C C . ARG A 1 940 ? 205.101 183.520 191.439 1.00 110.75 940 ARG B C 1
ATOM 6018 O O . ARG A 1 940 ? 206.109 182.919 191.050 1.00 113.38 940 ARG B O 1
ATOM 6026 N N . LEU A 1 941 ? 204.529 183.261 192.617 1.00 116.03 941 LEU B N 1
ATOM 6027 C CA . LEU A 1 941 ? 205.027 182.180 193.460 1.00 115.93 941 LEU B CA 1
ATOM 6028 C C . LEU A 1 941 ? 204.911 180.836 192.758 1.00 115.20 941 LEU B C 1
ATOM 6029 O O . LEU A 1 941 ? 205.814 179.997 192.854 1.00 113.57 941 LEU B O 1
ATOM 6034 N N . MET A 1 942 ? 203.804 180.609 192.049 1.00 126.88 942 MET B N 1
ATOM 6035 C CA . MET A 1 942 ? 203.612 179.322 191.391 1.00 124.62 942 MET B CA 1
ATOM 6036 C C . MET A 1 942 ? 204.751 178.991 190.437 1.00 123.65 942 MET B C 1
ATOM 6037 O O . MET A 1 942 ? 204.993 177.811 190.164 1.00 126.30 942 MET B O 1
ATOM 6042 N N . ASN A 1 943 ? 205.449 179.998 189.925 1.00 120.46 943 ASN B N 1
ATOM 6043 C CA . ASN A 1 943 ? 206.622 179.814 189.075 1.00 122.17 943 ASN B CA 1
ATOM 6044 C C . ASN A 1 943 ? 207.838 180.237 189.898 1.00 123.86 943 ASN B C 1
ATOM 6045 O O . ASN A 1 943 ? 208.220 181.408 189.913 1.00 126.17 943 ASN B O 1
ATOM 6050 N N . ALA A 1 944 ? 208.441 179.276 190.582 1.00 124.11 944 ALA B N 1
ATOM 6051 C CA . ALA A 1 944 ? 209.566 179.509 191.473 1.00 124.29 944 ALA B CA 1
ATOM 6052 C C . ALA A 1 944 ? 210.646 178.471 191.223 1.00 126.63 944 ALA B C 1
ATOM 6053 O O . ALA A 1 944 ? 210.381 177.412 190.643 1.00 129.10 944 ALA B O 1
ATOM 6055 N N . PRO A 1 945 ? 211.878 178.745 191.648 1.00 123.43 945 PRO B N 1
ATOM 6056 C CA . PRO A 1 945 ? 212.966 177.788 191.415 1.00 123.28 945 PRO B CA 1
ATOM 6057 C C . PRO A 1 945 ? 212.665 176.441 192.054 1.00 121.14 945 PRO B C 1
ATOM 6058 O O . PRO A 1 945 ? 212.084 176.360 193.138 1.00 121.32 945 PRO B O 1
ATOM 6062 N N . SER A 1 946 ? 213.067 175.373 191.362 1.00 141.11 946 SER B N 1
ATOM 6063 C CA . SER A 1 946 ? 212.775 174.027 191.843 1.00 142.18 946 SER B CA 1
ATOM 6064 C C . SER A 1 946 ? 213.490 173.734 193.156 1.00 142.07 946 SER B C 1
ATOM 6065 O O . SER A 1 946 ? 212.910 173.127 194.064 1.00 142.54 946 SER B O 1
ATOM 6068 N N . SER A 1 947 ? 214.747 174.153 193.278 1.00 136.72 947 SER B N 1
ATOM 6069 C CA . SER A 1 947 ? 215.555 173.852 194.449 1.00 136.79 947 SER B CA 1
ATOM 6070 C C . SER A 1 947 ? 216.261 175.107 194.939 1.00 138.04 947 SER B C 1
ATOM 6071 O O . SER A 1 947 ? 216.535 176.029 194.167 1.00 140.34 947 SER B O 1
ATOM 6074 N N . ILE A 1 948 ? 216.557 175.127 196.235 1.00 126.67 948 ILE B N 1
ATOM 6075 C CA . ILE A 1 948 ? 217.270 176.239 196.859 1.00 124.10 948 ILE B CA 1
ATOM 6076 C C . ILE A 1 948 ? 218.482 175.688 197.601 1.00 128.48 948 ILE B C 1
ATOM 6077 O O . ILE A 1 948 ? 218.435 174.559 198.109 1.00 130.27 948 ILE B O 1
ATOM 6082 N N . PRO A 1 949 ? 219.579 176.434 197.688 1.00 131.14 949 PRO B N 1
ATOM 6083 C CA . PRO A 1 949 ? 220.727 175.976 198.470 1.00 130.16 949 PRO B CA 1
ATOM 6084 C C . PRO A 1 949 ? 220.427 176.044 199.956 1.00 130.20 949 PRO B C 1
ATOM 6085 O O . PRO A 1 949 ? 219.919 177.063 200.448 1.00 128.49 949 PRO B O 1
ATOM 6089 N N . PRO A 1 950 ? 220.725 174.987 200.703 1.00 135.36 950 PRO B N 1
ATOM 6090 C CA . PRO A 1 950 ? 220.457 174.996 202.143 1.00 136.23 950 PRO B CA 1
ATOM 6091 C C . PRO A 1 950 ? 221.198 176.130 202.825 1.00 135.92 950 PRO B C 1
ATOM 6092 O O . PRO A 1 950 ? 222.361 176.411 202.499 1.00 134.47 950 PRO B O 1
ATOM 6096 N N . PRO A 1 951 ? 220.559 176.808 203.779 1.00 130.35 951 PRO B N 1
ATOM 6097 C CA . PRO A 1 951 ? 221.223 177.924 204.446 1.00 129.44 951 PRO B CA 1
ATOM 6098 C C . PRO A 1 951 ? 222.366 177.435 205.316 1.00 128.11 951 PRO B C 1
ATOM 6099 O O . PRO A 1 951 ? 222.349 176.292 205.806 1.00 124.07 951 PRO B O 1
ATOM 6103 N N . PRO A 1 952 ? 223.383 178.262 205.537 1.00 128.90 952 PRO B N 1
ATOM 6104 C CA . PRO A 1 952 ? 224.494 177.867 206.407 1.00 127.32 952 PRO B CA 1
ATOM 6105 C C . PRO A 1 952 ? 224.057 177.808 207.859 1.00 128.92 952 PRO B C 1
ATOM 6106 O O . PRO A 1 952 ? 223.040 178.407 208.238 1.00 131.71 952 PRO B O 1
ATOM 6110 N N . PRO A 1 953 ? 224.803 177.096 208.705 1.00 124.97 953 PRO B N 1
ATOM 6111 C CA . PRO A 1 953 ? 224.380 176.946 210.108 1.00 122.62 953 PRO B CA 1
ATOM 6112 C C . PRO A 1 953 ? 224.238 178.260 210.857 1.00 121.86 953 PRO B C 1
ATOM 6113 O O . PRO A 1 953 ? 223.404 178.351 211.767 1.00 125.22 953 PRO B O 1
ATOM 6117 N N . GLU A 1 954 ? 225.035 179.276 210.523 1.00 128.21 954 GLU B N 1
ATOM 6118 C CA . GLU A 1 954 ? 224.999 180.518 211.289 1.00 130.85 954 GLU B CA 1
ATOM 6119 C C . GLU A 1 954 ? 223.627 181.176 211.206 1.00 129.86 954 GLU B C 1
ATOM 6120 O O . GLU A 1 954 ? 223.073 181.616 212.220 1.00 131.49 954 GLU B O 1
ATOM 6126 N N . ASN A 1 955 ? 223.057 181.247 210.003 1.00 131.24 955 ASN B N 1
ATOM 6127 C CA . ASN A 1 955 ? 221.717 181.806 209.871 1.00 131.74 955 ASN B CA 1
ATOM 6128 C C . ASN A 1 955 ? 220.680 180.925 210.555 1.00 134.52 955 ASN B C 1
ATOM 6129 O O . ASN A 1 955 ? 219.688 181.437 211.084 1.00 136.38 955 ASN B O 1
ATOM 6134 N N . LEU A 1 956 ? 220.889 179.607 210.558 1.00 113.03 956 LEU B N 1
ATOM 6135 C CA . LEU A 1 956 ? 219.981 178.721 211.277 1.00 109.08 956 LEU B CA 1
ATOM 6136 C C . LEU A 1 956 ? 219.958 179.062 212.760 1.00 106.20 956 LEU B C 1
ATOM 6137 O O . LEU A 1 956 ? 218.889 179.159 213.373 1.00 103.25 956 LEU B O 1
ATOM 6142 N N . LEU A 1 957 ? 221.136 179.255 213.354 1.00 107.03 957 LEU B N 1
ATOM 6143 C CA . LEU A 1 957 ? 221.195 179.661 214.753 1.00 107.49 957 LEU B CA 1
ATOM 6144 C C . LEU A 1 957 ? 220.563 181.031 214.952 1.00 110.75 957 LEU B C 1
ATOM 6145 O O . LEU A 1 957 ? 219.848 181.258 215.935 1.00 116.26 957 LEU B O 1
ATOM 6150 N N . LYS A 1 958 ? 220.816 181.959 214.029 1.00 116.72 958 LYS B N 1
ATOM 6151 C CA . LYS A 1 958 ? 220.270 183.305 214.153 1.00 113.98 958 LYS B CA 1
ATOM 6152 C C . LYS A 1 958 ? 218.755 183.342 213.993 1.00 111.21 958 LYS B C 1
ATOM 6153 O O . LYS A 1 958 ? 218.123 184.305 214.436 1.00 112.37 958 LYS B O 1
ATOM 6159 N N . ASN A 1 959 ? 218.161 182.321 213.381 1.00 116.52 959 ASN B N 1
ATOM 6160 C CA . ASN A 1 959 ? 216.729 182.311 213.109 1.00 121.27 959 ASN B CA 1
ATOM 6161 C C . ASN A 1 959 ? 215.910 181.593 214.175 1.00 124.97 959 ASN B C 1
ATOM 6162 O O . ASN A 1 959 ? 214.687 181.497 214.028 1.00 119.09 959 ASN B O 1
ATOM 6167 N N . VAL A 1 960 ? 216.540 181.081 215.235 1.00 126.54 960 VAL B N 1
ATOM 6168 C CA . VAL A 1 960 ? 215.777 180.434 216.294 1.00 118.21 960 VAL B CA 1
ATOM 6169 C C . VAL A 1 960 ? 214.809 181.439 216.901 1.00 119.31 960 VAL B C 1
ATOM 6170 O O . VAL A 1 960 ? 215.165 182.593 217.171 1.00 123.51 960 VAL B O 1
ATOM 6174 N N . SER A 1 961 ? 213.567 181.000 217.113 1.00 117.38 961 SER B N 1
ATOM 6175 C CA . SER A 1 961 ? 212.498 181.933 217.456 1.00 119.26 961 SER B CA 1
ATOM 6176 C C . SER A 1 961 ? 212.750 182.617 218.795 1.00 120.08 961 SER B C 1
ATOM 6177 O O . SER A 1 961 ? 212.696 183.848 218.894 1.00 120.65 961 SER B O 1
ATOM 6180 N N . TRP A 1 962 ? 213.027 181.836 219.842 1.00 114.59 962 TRP B N 1
ATOM 6181 C CA . TRP A 1 962 ? 213.020 182.402 221.188 1.00 114.20 962 TRP B CA 1
ATOM 6182 C C . TRP A 1 962 ? 214.116 183.444 221.373 1.00 111.70 962 TRP B C 1
ATOM 6183 O O . TRP A 1 962 ? 213.894 184.474 222.020 1.00 113.92 962 TRP B O 1
ATOM 6194 N N . LEU A 1 963 ? 215.305 183.205 220.823 1.00 119.83 963 LEU B N 1
ATOM 6195 C CA . LEU A 1 963 ? 216.367 184.197 220.925 1.00 120.96 963 LEU B CA 1
ATOM 6196 C C . LEU A 1 963 ? 216.343 185.202 219.783 1.00 122.95 963 LEU B C 1
ATOM 6197 O O . LEU A 1 963 ? 217.101 186.177 219.822 1.00 127.03 963 LEU B O 1
ATOM 6202 N N . ALA A 1 964 ? 215.502 184.990 218.774 1.00 124.68 964 ALA B N 1
ATOM 6203 C CA . ALA A 1 964 ? 215.423 185.927 217.664 1.00 125.55 964 ALA B CA 1
ATOM 6204 C C . ALA A 1 964 ? 214.950 187.288 218.154 1.00 128.07 964 ALA B C 1
ATOM 6205 O O . ALA A 1 964 ? 214.152 187.395 219.090 1.00 124.43 964 ALA B O 1
ATOM 6207 N N . GLY A 1 965 ? 215.451 188.338 217.511 1.00 152.52 965 GLY B N 1
ATOM 6208 C CA . GLY A 1 965 ? 215.149 189.688 217.937 1.00 153.02 965 GLY B CA 1
ATOM 6209 C C . GLY A 1 965 ? 216.392 190.519 218.171 1.00 152.64 965 GLY B C 1
ATOM 6210 O O . GLY A 1 965 ? 217.120 190.836 217.226 1.00 152.10 965 GLY B O 1
ATOM 6211 N N . ASP A 1 966 ? 216.642 190.881 219.428 1.00 165.30 966 ASP B N 1
ATOM 6212 C CA . ASP A 1 966 ? 217.791 191.715 219.751 1.00 165.00 966 ASP B CA 1
ATOM 6213 C C . ASP A 1 966 ? 219.074 191.084 219.228 1.00 165.98 966 ASP B C 1
ATOM 6214 O O . ASP A 1 966 ? 219.311 189.885 219.404 1.00 166.91 966 ASP B O 1
ATOM 6219 N N . MET A 1 967 ? 219.902 191.900 218.574 1.00 160.46 967 MET B N 1
ATOM 6220 C CA . MET A 1 967 ? 221.149 191.403 218.008 1.00 158.16 967 MET B CA 1
ATOM 6221 C C . MET A 1 967 ? 222.185 191.123 219.090 1.00 157.92 967 MET B C 1
ATOM 6222 O O . MET A 1 967 ? 223.093 190.314 218.872 1.00 158.74 967 MET B O 1
ATOM 6227 N N . LYS A 1 968 ? 222.056 191.763 220.255 1.00 158.39 968 LYS B N 1
ATOM 6228 C CA . LYS A 1 968 ? 222.988 191.509 221.349 1.00 161.22 968 LYS B CA 1
ATOM 6229 C C . LYS A 1 968 ? 222.917 190.058 221.809 1.00 162.63 968 LYS B C 1
ATOM 6230 O O . LYS A 1 968 ? 223.948 189.439 222.096 1.00 161.21 968 LYS B O 1
ATOM 6236 N N . LEU A 1 969 ? 221.708 189.501 221.898 1.00 157.36 969 LEU B N 1
ATOM 6237 C CA . LEU A 1 969 ? 221.570 188.095 222.262 1.00 152.72 969 LEU B CA 1
ATOM 6238 C C . LEU A 1 969 ? 222.217 187.193 221.219 1.00 151.89 969 LEU B C 1
ATOM 6239 O O . LEU A 1 969 ? 222.883 186.208 221.562 1.00 152.90 969 LEU B O 1
ATOM 6244 N N . ILE A 1 970 ? 222.026 187.509 219.938 1.00 139.56 970 ILE B N 1
ATOM 6245 C CA . ILE A 1 970 ? 222.627 186.700 218.883 1.00 137.97 970 ILE B CA 1
ATOM 6246 C C . ILE A 1 970 ? 224.146 186.758 218.968 1.00 141.17 970 ILE B C 1
ATOM 6247 O O . ILE A 1 970 ? 224.831 185.763 218.714 1.00 138.56 970 ILE B O 1
ATOM 6252 N N . ASP A 1 971 ? 224.699 187.923 219.312 1.00 161.52 971 ASP B N 1
ATOM 6253 C CA . ASP A 1 971 ? 226.142 188.015 219.522 1.00 161.15 971 ASP B CA 1
ATOM 6254 C C . ASP A 1 971 ? 226.575 187.165 220.709 1.00 160.59 971 ASP B C 1
ATOM 6255 O O . ASP A 1 971 ? 227.539 186.395 220.622 1.00 162.84 971 ASP B O 1
ATOM 6260 N N . PHE A 1 972 ? 225.870 187.297 221.834 1.00 137.66 972 PHE B N 1
ATOM 6261 C CA . PHE A 1 972 ? 226.192 186.504 223.014 1.00 137.36 972 PHE B CA 1
ATOM 6262 C C . PHE A 1 972 ? 226.173 185.015 222.702 1.00 138.84 972 PHE B C 1
ATOM 6263 O O . PHE A 1 972 ? 226.947 184.246 223.282 1.00 136.67 972 PHE B O 1
ATOM 6271 N N . ILE A 1 973 ? 225.298 184.594 221.791 1.00 138.19 973 ILE B N 1
ATOM 6272 C CA . ILE A 1 973 ? 225.206 183.181 221.443 1.00 138.04 973 ILE B CA 1
ATOM 6273 C C . ILE A 1 973 ? 226.323 182.782 220.486 1.00 137.92 973 ILE B C 1
ATOM 6274 O O . ILE A 1 973 ? 227.071 181.834 220.745 1.00 139.45 973 ILE B O 1
ATOM 6279 N N . LYS A 1 974 ? 226.457 183.499 219.368 1.00 138.43 974 LYS B N 1
ATOM 6280 C CA . LYS A 1 974 ? 227.435 183.118 218.353 1.00 138.84 974 LYS B CA 1
ATOM 6281 C C . LYS A 1 974 ? 228.853 183.155 218.905 1.00 143.05 974 LYS B C 1
ATOM 6282 O O . LYS A 1 974 ? 229.646 182.241 218.653 1.00 143.41 974 LYS B O 1
ATOM 6288 N N . ALA A 1 975 ? 229.195 184.202 219.659 1.00 147.56 975 ALA B N 1
ATOM 6289 C CA . ALA A 1 975 ? 230.494 184.220 220.323 1.00 145.86 975 ALA B CA 1
ATOM 6290 C C . ALA A 1 975 ? 230.628 183.053 221.290 1.00 146.74 975 ALA B C 1
ATOM 6291 O O . ALA A 1 975 ? 231.735 182.547 221.509 1.00 146.14 975 ALA B O 1
ATOM 6293 N N . ARG A 1 976 ? 229.519 182.618 221.876 1.00 133.03 976 ARG B N 1
ATOM 6294 C CA . ARG A 1 976 ? 229.481 181.434 222.718 1.00 130.90 976 ARG B CA 1
ATOM 6295 C C . ARG A 1 976 ? 229.126 180.217 221.864 1.00 135.87 976 ARG B C 1
ATOM 6296 O O . ARG A 1 976 ? 229.161 180.262 220.632 1.00 138.55 976 ARG B O 1
ATOM 6304 N N . ALA A 1 977 ? 228.801 179.105 222.524 1.00 112.23 977 ALA B N 1
ATOM 6305 C CA . ALA A 1 977 ? 228.322 177.899 221.858 1.00 104.87 977 ALA B CA 1
ATOM 6306 C C . ALA A 1 977 ? 229.470 177.088 221.278 1.00 103.66 977 ALA B C 1
ATOM 6307 O O . ALA A 1 977 ? 230.638 177.469 221.401 1.00 107.41 977 ALA B O 1
ATOM 6309 N N . SER A 1 978 ? 229.140 175.963 220.651 1.00 91.15 978 SER B N 1
ATOM 6310 C CA . SER A 1 978 ? 230.130 175.095 220.033 1.00 93.45 978 SER B CA 1
ATOM 6311 C C . SER A 1 978 ? 229.410 174.162 219.075 1.00 93.08 978 SER B C 1
ATOM 6312 O O . SER A 1 978 ? 228.193 173.980 219.156 1.00 99.44 978 SER B O 1
ATOM 6315 N N . LEU A 1 979 ? 230.177 173.567 218.170 1.00 92.63 979 LEU B N 1
ATOM 6316 C CA . LEU A 1 979 ? 229.644 172.645 217.179 1.00 92.61 979 LEU B CA 1
ATOM 6317 C C . LEU A 1 979 ? 230.204 171.255 217.442 1.00 99.70 979 LEU B C 1
ATOM 6318 O O . LEU A 1 979 ? 231.413 171.096 217.641 1.00 98.44 979 LEU B O 1
ATOM 6323 N N . LEU A 1 980 ? 229.325 170.258 217.450 1.00 102.79 980 LEU B N 1
ATOM 6324 C CA . LEU A 1 980 ? 229.700 168.879 217.723 1.00 92.40 980 LEU B CA 1
ATOM 6325 C C . LEU A 1 980 ? 229.282 167.984 216.566 1.00 88.01 980 LEU B C 1
ATOM 6326 O O . LEU A 1 980 ? 228.184 168.131 216.019 1.00 94.26 980 LEU B O 1
ATOM 6331 N N . HIS A 1 981 ? 230.165 167.056 216.208 1.00 94.69 981 HIS B N 1
ATOM 6332 C CA . HIS A 1 981 ? 229.925 166.080 215.157 1.00 104.89 981 HIS B CA 1
ATOM 6333 C C . HIS A 1 981 ? 229.728 164.702 215.773 1.00 109.09 981 HIS B C 1
ATOM 6334 O O . HIS A 1 981 ? 230.480 164.299 216.665 1.00 109.95 981 HIS B O 1
ATOM 6341 N N . PHE A 1 982 ? 228.717 163.982 215.292 1.00 100.07 982 PHE B N 1
ATOM 6342 C CA . PHE A 1 982 ? 228.409 162.645 215.771 1.00 102.22 982 PHE B CA 1
ATOM 6343 C C . PHE A 1 982 ? 228.172 161.727 214.581 1.00 103.17 982 PHE B C 1
ATOM 6344 O O . PHE A 1 982 ? 227.824 162.172 213.485 1.00 102.14 982 PHE B O 1
ATOM 6352 N N . ASP A 1 983 ? 228.360 160.433 214.812 1.00 127.83 983 ASP B N 1
ATOM 6353 C CA . ASP A 1 983 ? 228.179 159.413 213.791 1.00 126.68 983 ASP B CA 1
ATOM 6354 C C . ASP A 1 983 ? 227.073 158.449 214.214 1.00 128.90 983 ASP B C 1
ATOM 6355 O O . ASP A 1 983 ? 226.432 158.617 215.254 1.00 130.42 983 ASP B O 1
ATOM 6360 N N . TYR A 1 984 ? 226.859 157.429 213.388 1.00 135.43 984 TYR B N 1
ATOM 6361 C CA . TYR A 1 984 ? 225.798 156.461 213.630 1.00 135.14 984 TYR B CA 1
ATOM 6362 C C . TYR A 1 984 ? 225.959 155.817 215.002 1.00 134.00 984 TYR B C 1
ATOM 6363 O O . TYR A 1 984 ? 227.062 155.425 215.393 1.00 133.10 984 TYR B O 1
ATOM 6372 N N . GLY A 1 985 ? 224.852 155.714 215.733 1.00 108.17 985 GLY B N 1
ATOM 6373 C CA . GLY A 1 985 ? 224.838 155.021 217.004 1.00 106.16 985 GLY B CA 1
ATOM 6374 C C . GLY A 1 985 ? 225.448 155.769 218.164 1.00 111.39 985 GLY B C 1
ATOM 6375 O O . GLY A 1 985 ? 225.683 155.160 219.214 1.00 116.11 985 GLY B O 1
ATOM 6376 N N . GLU A 1 986 ? 225.713 157.063 218.018 1.00 111.55 986 GLU B N 1
ATOM 6377 C CA . GLU A 1 986 ? 226.278 157.861 219.097 1.00 111.26 986 GLU B CA 1
ATOM 6378 C C . GLU A 1 986 ? 225.159 158.367 219.997 1.00 110.11 986 GLU B C 1
ATOM 6379 O O . GLU A 1 986 ? 224.198 158.979 219.520 1.00 111.37 986 GLU B O 1
ATOM 6385 N N . VAL A 1 987 ? 225.287 158.112 221.296 1.00 105.61 987 VAL B N 1
ATOM 6386 C CA . VAL A 1 987 ? 224.255 158.463 222.265 1.00 109.91 987 VAL B CA 1
ATOM 6387 C C . VAL A 1 987 ? 224.558 159.872 222.764 1.00 112.69 987 VAL B C 1
ATOM 6388 O O . VAL A 1 987 ? 225.405 160.069 223.636 1.00 112.34 987 VAL B O 1
ATOM 6392 N N . ILE A 1 988 ? 223.855 160.859 222.207 1.00 101.77 988 ILE B N 1
ATOM 6393 C CA . ILE A 1 988 ? 224.082 162.247 222.599 1.00 93.67 988 ILE B CA 1
ATOM 6394 C C . ILE A 1 988 ? 223.750 162.445 224.072 1.00 101.83 988 ILE B C 1
ATOM 6395 O O . ILE A 1 988 ? 224.520 163.051 224.826 1.00 106.82 988 ILE B O 1
ATOM 6400 N N . VAL A 1 989 ? 222.601 161.933 224.504 1.00 106.20 989 VAL B N 1
ATOM 6401 C CA . VAL A 1 989 ? 222.099 162.148 225.855 1.00 106.42 989 VAL B CA 1
ATOM 6402 C C . VAL A 1 989 ? 221.714 160.808 226.462 1.00 111.83 989 VAL B C 1
ATOM 6403 O O . VAL A 1 989 ? 221.151 159.944 225.782 1.00 115.61 989 VAL B O 1
ATOM 6407 N N . ARG A 1 990 ? 222.016 160.641 227.745 1.00 136.69 990 ARG B N 1
ATOM 6408 C CA . ARG A 1 990 ? 221.666 159.440 228.487 1.00 134.83 990 ARG B CA 1
ATOM 6409 C C . ARG A 1 990 ? 220.461 159.715 229.375 1.00 136.12 990 ARG B C 1
ATOM 6410 O O . ARG A 1 990 ? 220.397 160.746 230.051 1.00 138.30 990 ARG B O 1
ATOM 6418 N N . GLU A 1 991 ? 219.505 158.789 229.367 1.00 138.17 991 GLU B N 1
ATOM 6419 C CA . GLU A 1 991 ? 218.304 158.954 230.173 1.00 138.33 991 GLU B CA 1
ATOM 6420 C C . GLU A 1 991 ? 218.671 159.129 231.640 1.00 138.35 991 GLU B C 1
ATOM 6421 O O . GLU A 1 991 ? 219.481 158.375 232.186 1.00 138.47 991 GLU B O 1
ATOM 6427 N N . GLY A 1 992 ? 218.068 160.128 232.278 1.00 143.32 992 GLY B N 1
ATOM 6428 C CA . GLY A 1 992 ? 218.366 160.441 233.658 1.00 143.83 992 GLY B CA 1
ATOM 6429 C C . GLY A 1 992 ? 219.569 161.333 233.867 1.00 146.79 992 GLY B C 1
ATOM 6430 O O . GLY A 1 992 ? 219.839 161.720 235.011 1.00 145.04 992 GLY B O 1
ATOM 6431 N N . ASP A 1 993 ? 220.298 161.673 232.807 1.00 148.54 993 ASP B N 1
ATOM 6432 C CA . ASP A 1 993 ? 221.458 162.541 232.942 1.00 145.37 993 ASP B CA 1
ATOM 6433 C C . ASP A 1 993 ? 221.020 163.979 233.185 1.00 146.05 993 ASP B C 1
ATOM 6434 O O . ASP A 1 993 ? 220.094 164.482 232.544 1.00 145.96 993 ASP B O 1
ATOM 6439 N N . GLU A 1 994 ? 221.699 164.643 234.117 1.00 142.79 994 GLU B N 1
ATOM 6440 C CA . GLU A 1 994 ? 221.321 165.997 234.497 1.00 142.60 994 GLU B CA 1
ATOM 6441 C C . GLU A 1 994 ? 221.339 166.924 233.289 1.00 142.01 994 GLU B C 1
ATOM 6442 O O . GLU A 1 994 ? 222.271 166.904 232.481 1.00 142.68 994 GLU B O 1
ATOM 6448 N N . SER A 1 995 ? 220.297 167.745 233.170 1.00 139.38 995 SER B N 1
ATOM 6449 C CA . SER A 1 995 ? 220.217 168.713 232.083 1.00 139.99 995 SER B CA 1
ATOM 6450 C C . SER A 1 995 ? 221.312 169.759 232.247 1.00 139.89 995 SER B C 1
ATOM 6451 O O . SER A 1 995 ? 221.328 170.502 233.234 1.00 141.03 995 SER B O 1
ATOM 6454 N N . ASP A 1 996 ? 222.227 169.821 231.277 1.00 131.26 996 ASP B N 1
ATOM 6455 C CA . ASP A 1 996 ? 223.369 170.718 231.358 1.00 131.39 996 ASP B CA 1
ATOM 6456 C C . ASP A 1 996 ? 223.556 171.591 230.126 1.00 133.75 996 ASP B C 1
ATOM 6457 O O . ASP A 1 996 ? 224.460 172.434 230.122 1.00 132.68 996 ASP B O 1
ATOM 6462 N N . GLY A 1 997 ? 222.743 171.421 229.089 1.00 112.03 997 GLY B N 1
ATOM 6463 C CA . GLY A 1 997 ? 222.878 172.246 227.902 1.00 104.63 997 GLY B CA 1
ATOM 6464 C C . GLY A 1 997 ? 221.782 171.940 226.908 1.00 101.66 997 GLY B C 1
ATOM 6465 O O . GLY A 1 997 ? 221.045 170.959 227.041 1.00 107.88 997 GLY B O 1
ATOM 6466 N N . LEU A 1 998 ? 221.687 172.803 225.902 1.00 80.25 998 LEU B N 1
ATOM 6467 C CA . LEU A 1 998 ? 220.705 172.651 224.844 1.00 78.90 998 LEU B CA 1
ATOM 6468 C C . LEU A 1 998 ? 221.299 171.861 223.680 1.00 82.90 998 LEU B C 1
ATOM 6469 O O . LEU A 1 998 ? 222.417 171.347 223.746 1.00 91.75 998 LEU B O 1
ATOM 6474 N N . PHE A 1 999 ? 220.535 171.768 222.596 1.00 75.31 999 PHE B N 1
ATOM 6475 C CA . PHE A 1 999 ? 220.986 171.107 221.380 1.00 74.68 999 PHE B CA 1
ATOM 6476 C C . PHE A 1 999 ? 220.171 171.647 220.218 1.00 79.77 999 PHE B C 1
ATOM 6477 O O . PHE A 1 999 ? 218.951 171.785 220.325 1.00 94.21 999 PHE B O 1
ATOM 6485 N N . LEU A 1 1000 ? 220.849 171.953 219.116 1.00 71.18 1000 LEU B N 1
ATOM 6486 C CA . LEU A 1 1000 ? 220.194 172.403 217.895 1.00 76.20 1000 LEU B CA 1
ATOM 6487 C C . LEU A 1 1000 ? 220.633 171.496 216.760 1.00 79.23 1000 LEU B C 1
ATOM 6488 O O . LEU A 1 1000 ? 221.832 171.372 216.492 1.00 92.06 1000 LEU B O 1
ATOM 6493 N N . ILE A 1 1001 ? 219.669 170.865 216.094 1.00 67.12 1001 ILE B N 1
ATOM 6494 C CA . ILE A 1 1001 ? 219.966 169.935 215.009 1.00 77.75 1001 ILE B CA 1
ATOM 6495 C C . ILE A 1 1001 ? 220.228 170.766 213.757 1.00 86.19 1001 ILE B C 1
ATOM 6496 O O . ILE A 1 1001 ? 219.295 171.184 213.070 1.00 88.04 1001 ILE B O 1
ATOM 6501 N N . VAL A 1 1002 ? 221.504 171.018 213.460 1.00 98.72 1002 VAL B N 1
ATOM 6502 C CA . VAL A 1 1002 ? 221.852 171.728 212.235 1.00 96.98 1002 VAL B CA 1
ATOM 6503 C C . VAL A 1 1002 ? 221.939 170.790 211.040 1.00 96.22 1002 VAL B C 1
ATOM 6504 O O . VAL A 1 1002 ? 221.937 171.256 209.894 1.00 102.50 1002 VAL B O 1
ATOM 6508 N N . SER A 1 1003 ? 222.022 169.484 211.272 1.00 101.53 1003 SER B N 1
ATOM 6509 C CA . SER A 1 1003 ? 221.971 168.508 210.193 1.00 110.43 1003 SER B CA 1
ATOM 6510 C C . SER A 1 1003 ? 221.935 167.116 210.799 1.00 114.16 1003 SER B C 1
ATOM 6511 O O . SER A 1 1003 ? 222.548 166.866 211.841 1.00 114.46 1003 SER B O 1
ATOM 6514 N N . GLY A 1 1004 ? 221.221 166.211 210.126 1.00 106.55 1004 GLY B N 1
ATOM 6515 C CA . GLY A 1 1004 ? 221.130 164.828 210.543 1.00 104.52 1004 GLY B CA 1
ATOM 6516 C C . GLY A 1 1004 ? 219.707 164.444 210.912 1.00 104.76 1004 GLY B C 1
ATOM 6517 O O . GLY A 1 1004 ? 218.737 164.996 210.377 1.00 104.23 1004 GLY B O 1
ATOM 6518 N N . LEU A 1 1005 ? 219.597 163.487 211.831 1.00 97.23 1005 LEU B N 1
ATOM 6519 C CA . LEU A 1 1005 ? 218.313 162.992 212.307 1.00 94.47 1005 LEU B CA 1
ATOM 6520 C C . LEU A 1 1005 ? 218.556 162.133 213.537 1.00 93.94 1005 LEU B C 1
ATOM 6521 O O . LEU A 1 1005 ? 219.489 161.327 213.555 1.00 104.34 1005 LEU B O 1
ATOM 6526 N N . VAL A 1 1006 ? 217.715 162.304 214.557 1.00 81.53 1006 VAL B N 1
ATOM 6527 C CA . VAL A 1 1006 ? 217.877 161.590 215.815 1.00 84.37 1006 VAL B CA 1
ATOM 6528 C C . VAL A 1 1006 ? 216.560 160.929 216.192 1.00 96.32 1006 VAL B C 1
ATOM 6529 O O . VAL A 1 1006 ? 215.481 161.355 215.777 1.00 103.69 1006 VAL B O 1
ATOM 6533 N N . LYS A 1 1007 ? 216.662 159.874 216.997 1.00 100.75 1007 LYS B N 1
ATOM 6534 C CA . LYS A 1 1007 ? 215.511 159.141 217.501 1.00 95.39 1007 LYS B CA 1
ATOM 6535 C C . LYS A 1 1007 ? 215.496 159.225 219.019 1.00 98.49 1007 LYS B C 1
ATOM 6536 O O . LYS A 1 1007 ? 216.500 158.916 219.672 1.00 102.03 1007 LYS B O 1
ATOM 6542 N N . LEU A 1 1008 ? 214.362 159.643 219.571 1.00 105.34 1008 LEU B N 1
ATOM 6543 C CA . LEU A 1 1008 ? 214.169 159.786 221.006 1.00 107.43 1008 LEU B CA 1
ATOM 6544 C C . LEU A 1 1008 ? 213.305 158.639 221.504 1.00 110.53 1008 LEU B C 1
ATOM 6545 O O . LEU A 1 1008 ? 212.231 158.383 220.949 1.00 116.16 1008 LEU B O 1
ATOM 6550 N N . TYR A 1 1009 ? 213.773 157.957 222.547 1.00 144.97 1009 TYR B N 1
ATOM 6551 C CA . TYR A 1 1009 ? 213.068 156.822 223.121 1.00 144.65 1009 TYR B CA 1
ATOM 6552 C C . TYR A 1 1009 ? 213.088 156.934 224.637 1.00 144.13 1009 TYR B C 1
ATOM 6553 O O . TYR A 1 1009 ? 214.084 157.365 225.221 1.00 149.97 1009 TYR B O 1
ATOM 6562 N N . GLY A 1 1010 ? 211.993 156.540 225.268 1.00 150.52 1010 GLY B N 1
ATOM 6563 C CA . GLY A 1 1010 ? 211.920 156.570 226.712 1.00 153.89 1010 GLY B CA 1
ATOM 6564 C C . GLY A 1 1010 ? 210.478 156.566 227.179 1.00 158.69 1010 GLY B C 1
ATOM 6565 O O . GLY A 1 1010 ? 209.548 156.389 226.392 1.00 158.96 1010 GLY B O 1
ATOM 6566 N N . LYS A 1 1011 ? 210.321 156.767 228.483 1.00 167.20 1011 LYS B N 1
ATOM 6567 C CA . LYS A 1 1011 ? 209.019 156.790 229.132 1.00 165.64 1011 LYS B CA 1
ATOM 6568 C C . LYS A 1 1011 ? 208.688 158.216 229.548 1.00 163.69 1011 LYS B C 1
ATOM 6569 O O . LYS A 1 1011 ? 209.517 158.896 230.162 1.00 161.00 1011 LYS B O 1
ATOM 6575 N N . SER A 1 1012 ? 207.484 158.662 229.210 1.00 169.08 1012 SER B N 1
ATOM 6576 C CA . SER A 1 1012 ? 207.042 160.009 229.549 1.00 169.65 1012 SER B CA 1
ATOM 6577 C C . SER A 1 1012 ? 205.571 160.016 229.948 1.00 169.62 1012 SER B C 1
ATOM 6578 O O . SER A 1 1012 ? 204.869 159.017 229.787 1.00 169.24 1012 SER B O 1
ATOM 6581 N N . GLU A 1 1030 ? 203.317 152.418 226.827 1.00 173.45 1030 GLU B N 1
ATOM 6582 C CA . GLU A 1 1030 ? 203.548 153.678 227.524 1.00 176.14 1030 GLU B CA 1
ATOM 6583 C C . GLU A 1 1030 ? 204.873 154.302 227.097 1.00 175.51 1030 GLU B C 1
ATOM 6584 O O . GLU A 1 1030 ? 205.143 155.467 227.388 1.00 172.77 1030 GLU B O 1
ATOM 6590 N N . VAL A 1 1031 ? 205.697 153.517 226.403 1.00 167.98 1031 VAL B N 1
ATOM 6591 C CA . VAL A 1 1031 ? 206.982 154.013 225.930 1.00 167.64 1031 VAL B CA 1
ATOM 6592 C C . VAL A 1 1031 ? 206.758 155.091 224.879 1.00 166.97 1031 VAL B C 1
ATOM 6593 O O . VAL A 1 1031 ? 205.915 154.949 223.982 1.00 165.51 1031 VAL B O 1
ATOM 6597 N N . PHE A 1 1032 ? 207.511 156.180 224.988 1.00 153.95 1032 PHE B N 1
ATOM 6598 C CA . PHE A 1 1032 ? 207.410 157.303 224.066 1.00 152.51 1032 PHE B CA 1
ATOM 6599 C C . PHE A 1 1032 ? 208.575 157.245 223.087 1.00 150.46 1032 PHE B C 1
ATOM 6600 O O . PHE A 1 1032 ? 209.738 157.208 223.501 1.00 151.32 1032 PHE B O 1
ATOM 6608 N N . GLU A 1 1033 ? 208.259 157.232 221.794 1.00 133.45 1033 GLU B N 1
ATOM 6609 C CA . GLU A 1 1033 ? 209.260 157.161 220.738 1.00 134.51 1033 GLU B CA 1
ATOM 6610 C C . GLU A 1 1033 ? 208.925 158.185 219.666 1.00 135.82 1033 GLU B C 1
ATOM 6611 O O . GLU A 1 1033 ? 207.768 158.290 219.247 1.00 137.08 1033 GLU B O 1
ATOM 6617 N N . ASP A 1 1034 ? 209.933 158.932 219.224 1.00 117.52 1034 ASP B N 1
ATOM 6618 C CA . ASP A 1 1034 ? 209.730 159.946 218.198 1.00 113.35 1034 ASP B CA 1
ATOM 6619 C C . ASP A 1 1034 ? 211.045 160.199 217.473 1.00 114.45 1034 ASP B C 1
ATOM 6620 O O . ASP A 1 1034 ? 212.088 159.640 217.819 1.00 116.36 1034 ASP B O 1
ATOM 6625 N N . TYR A 1 1035 ? 210.987 161.058 216.459 1.00 104.19 1035 TYR B N 1
ATOM 6626 C CA . TYR A 1 1035 ? 212.153 161.420 215.669 1.00 100.71 1035 TYR B CA 1
ATOM 6627 C C . TYR A 1 1035 ? 212.245 162.934 215.552 1.00 104.27 1035 TYR B C 1
ATOM 6628 O O . TYR A 1 1035 ? 211.230 163.634 215.509 1.00 112.83 1035 TYR B O 1
ATOM 6637 N N . LEU A 1 1036 ? 213.476 163.432 215.496 1.00 88.76 1036 LEU B N 1
ATOM 6638 C CA . LEU A 1 1036 ? 213.743 164.853 215.341 1.00 88.83 1036 LEU B CA 1
ATOM 6639 C C . LEU A 1 1036 ? 214.765 165.057 214.232 1.00 90.96 1036 LEU B C 1
ATOM 6640 O O . LEU A 1 1036 ? 215.566 164.171 213.924 1.00 97.10 1036 LEU B O 1
ATOM 6645 N N . THR A 1 1037 ? 214.736 166.250 213.643 1.00 96.01 1037 THR B N 1
ATOM 6646 C CA . THR A 1 1037 ? 215.536 166.556 212.465 1.00 101.83 1037 THR B CA 1
ATOM 6647 C C . THR A 1 1037 ? 216.091 167.969 212.605 1.00 102.79 1037 THR B C 1
ATOM 6648 O O . THR A 1 1037 ? 216.083 168.559 213.689 1.00 102.72 1037 THR B O 1
ATOM 6652 N N . VAL A 1 1038 ? 216.584 168.509 211.487 1.00 92.28 1038 VAL B N 1
ATOM 6653 C CA . VAL A 1 1038 ? 217.242 169.807 211.505 1.00 91.28 1038 VAL B CA 1
ATOM 6654 C C . VAL A 1 1038 ? 216.283 170.894 211.981 1.00 92.25 1038 VAL B C 1
ATOM 6655 O O . VAL A 1 1038 ? 215.064 170.818 211.783 1.00 95.31 1038 VAL B O 1
ATOM 6659 N N . GLY A 1 1039 ? 216.847 171.923 212.604 1.00 93.61 1039 GLY B N 1
ATOM 6660 C CA . GLY A 1 1039 ? 216.064 173.041 213.104 1.00 95.04 1039 GLY B CA 1
ATOM 6661 C C . GLY A 1 1039 ? 215.156 172.719 214.271 1.00 100.13 1039 GLY B C 1
ATOM 6662 O O . GLY A 1 1039 ? 214.015 173.197 214.311 1.00 106.66 1039 GLY B O 1
ATOM 6663 N N . ASN A 1 1040 ? 215.630 171.920 215.224 1.00 84.60 1040 ASN B N 1
ATOM 6664 C CA . ASN A 1 1040 ? 214.860 171.592 216.413 1.00 76.89 1040 ASN B CA 1
ATOM 6665 C C . ASN A 1 1040 ? 215.757 171.687 217.637 1.00 83.12 1040 ASN B C 1
ATOM 6666 O O . ASN A 1 1040 ? 216.948 171.373 217.577 1.00 94.16 1040 ASN B O 1
ATOM 6671 N N . VAL A 1 1041 ? 215.175 172.123 218.749 1.00 85.99 1041 VAL B N 1
ATOM 6672 C CA . VAL A 1 1041 ? 215.880 172.200 220.016 1.00 89.01 1041 VAL B CA 1
ATOM 6673 C C . VAL A 1 1041 ? 215.449 171.021 220.876 1.00 87.61 1041 VAL B C 1
ATOM 6674 O O . VAL A 1 1041 ? 214.424 170.380 220.631 1.00 96.20 1041 VAL B O 1
ATOM 6678 N N . ILE A 1 1042 ? 216.241 170.723 221.904 1.00 80.55 1042 ILE B N 1
ATOM 6679 C CA . ILE A 1 1042 ? 216.034 169.495 222.663 1.00 85.09 1042 ILE B CA 1
ATOM 6680 C C . ILE A 1 1042 ? 215.801 169.769 224.144 1.00 98.59 1042 ILE B C 1
ATOM 6681 O O . ILE A 1 1042 ? 214.732 169.457 224.680 1.00 108.20 1042 ILE B O 1
ATOM 6686 N N . GLY A 1 1043 ? 216.788 170.355 224.816 1.00 100.51 1043 GLY B N 1
ATOM 6687 C CA . GLY A 1 1043 ? 216.765 170.406 226.265 1.00 97.38 1043 GLY B CA 1
ATOM 6688 C C . GLY A 1 1043 ? 216.275 171.695 226.892 1.00 101.43 1043 GLY B C 1
ATOM 6689 O O . GLY A 1 1043 ? 216.832 172.143 227.898 1.00 108.92 1043 GLY B O 1
ATOM 6690 N N . GLU A 1 1044 ? 215.235 172.303 226.321 1.00 103.95 1044 GLU B N 1
ATOM 6691 C CA . GLU A 1 1044 ? 214.712 173.544 226.885 1.00 106.63 1044 GLU B CA 1
ATOM 6692 C C . GLU A 1 1044 ? 214.130 173.322 228.276 1.00 108.33 1044 GLU B C 1
ATOM 6693 O O . GLU A 1 1044 ? 214.402 174.092 229.205 1.00 112.32 1044 GLU B O 1
ATOM 6699 N N . MET A 1 1045 ? 213.324 172.271 228.439 1.00 110.62 1045 MET B N 1
ATOM 6700 C CA . MET A 1 1045 ? 212.648 172.052 229.714 1.00 115.11 1045 MET B CA 1
ATOM 6701 C C . MET A 1 1045 ? 213.645 171.796 230.837 1.00 116.04 1045 MET B C 1
ATOM 6702 O O . MET A 1 1045 ? 213.474 172.297 231.954 1.00 117.15 1045 MET B O 1
ATOM 6707 N N . GLY A 1 1046 ? 214.687 171.010 230.566 1.00 111.35 1046 GLY B N 1
ATOM 6708 C CA . GLY A 1 1046 ? 215.677 170.743 231.595 1.00 110.45 1046 GLY B CA 1
ATOM 6709 C C . GLY A 1 1046 ? 216.340 172.007 232.104 1.00 109.82 1046 GLY B C 1
ATOM 6710 O O . GLY A 1 1046 ? 216.537 172.176 233.310 1.00 108.08 1046 GLY B O 1
ATOM 6711 N N . VAL A 1 1047 ? 216.694 172.913 231.192 1.00 112.30 1047 VAL B N 1
ATOM 6712 C CA . VAL A 1 1047 ? 217.316 174.169 231.597 1.00 110.46 1047 VAL B CA 1
ATOM 6713 C C . VAL A 1 1047 ? 216.316 175.049 232.334 1.00 114.97 1047 VAL B C 1
ATOM 6714 O O . VAL A 1 1047 ? 216.663 175.718 233.314 1.00 115.21 1047 VAL B O 1
ATOM 6718 N N . LEU A 1 1048 ? 215.063 175.067 231.877 1.00 119.17 1048 LEU B N 1
ATOM 6719 C CA . LEU A 1 1048 ? 214.061 175.943 232.471 1.00 114.38 1048 LEU B CA 1
ATOM 6720 C C . LEU A 1 1048 ? 213.547 175.439 233.814 1.00 118.04 1048 LEU B C 1
ATOM 6721 O O . LEU A 1 1048 ? 212.939 176.218 234.556 1.00 119.50 1048 LEU B O 1
ATOM 6726 N N . THR A 1 1049 ? 213.769 174.166 234.146 1.00 121.93 1049 THR B N 1
ATOM 6727 C CA . THR A 1 1049 ? 213.275 173.613 235.398 1.00 117.92 1049 THR B CA 1
ATOM 6728 C C . THR A 1 1049 ? 214.287 172.750 236.140 1.00 121.24 1049 THR B C 1
ATOM 6729 O O . THR A 1 1049 ? 213.971 172.263 237.230 1.00 122.69 1049 THR B O 1
ATOM 6733 N N . LYS A 1 1050 ? 215.483 172.549 235.593 1.00 130.25 1050 LYS B N 1
ATOM 6734 C CA . LYS A 1 1050 ? 216.542 171.792 236.257 1.00 129.17 1050 LYS B CA 1
ATOM 6735 C C . LYS A 1 1050 ? 216.044 170.415 236.699 1.00 128.67 1050 LYS B C 1
ATOM 6736 O O . LYS A 1 1050 ? 215.982 170.093 237.886 1.00 128.30 1050 LYS B O 1
ATOM 6742 N N . LYS A 1 1051 ? 215.688 169.601 235.716 1.00 123.91 1051 LYS B N 1
ATOM 6743 C CA . LYS A 1 1051 ? 215.204 168.248 235.935 1.00 118.13 1051 LYS B CA 1
ATOM 6744 C C . LYS A 1 1051 ? 216.017 167.272 235.103 1.00 119.64 1051 LYS B C 1
ATOM 6745 O O . LYS A 1 1051 ? 216.622 167.652 234.095 1.00 123.73 1051 LYS B O 1
ATOM 6751 N N . PRO A 1 1052 ? 216.051 166.001 235.498 1.00 130.48 1052 PRO B N 1
ATOM 6752 C CA . PRO A 1 1052 ? 216.826 165.016 234.737 1.00 132.59 1052 PRO B CA 1
ATOM 6753 C C . PRO A 1 1052 ? 216.257 164.826 233.340 1.00 132.53 1052 PRO B C 1
ATOM 6754 O O . PRO A 1 1052 ? 215.074 165.064 233.088 1.00 132.76 1052 PRO B O 1
ATOM 6758 N N . ARG A 1 1053 ? 217.125 164.398 232.425 1.00 125.37 1053 ARG B N 1
ATOM 6759 C CA . ARG A 1 1053 ? 216.733 164.228 231.033 1.00 121.88 1053 ARG B CA 1
ATOM 6760 C C . ARG A 1 1053 ? 215.451 163.413 230.932 1.00 123.71 1053 ARG B C 1
ATOM 6761 O O . ARG A 1 1053 ? 215.150 162.578 231.789 1.00 125.58 1053 ARG B O 1
ATOM 6769 N N . ASN A 1 1054 ? 214.690 163.666 229.869 1.00 129.91 1054 ASN B N 1
ATOM 6770 C CA . ASN A 1 1054 ? 213.390 163.030 229.681 1.00 128.78 1054 ASN B CA 1
ATOM 6771 C C . ASN A 1 1054 ? 213.515 161.687 228.966 1.00 130.05 1054 ASN B C 1
ATOM 6772 O O . ASN A 1 1054 ? 213.080 160.656 229.487 1.00 133.34 1054 ASN B O 1
ATOM 6777 N N . ALA A 1 1055 ? 214.106 161.687 227.773 1.00 114.31 1055 ALA B N 1
ATOM 6778 C CA . ALA A 1 1055 ? 214.261 160.474 226.986 1.00 114.56 1055 ALA B CA 1
ATOM 6779 C C . ALA A 1 1055 ? 215.670 160.416 226.418 1.00 110.06 1055 ALA B C 1
ATOM 6780 O O . ALA A 1 1055 ? 216.328 161.444 226.246 1.00 114.00 1055 ALA B O 1
ATOM 6782 N N . THR A 1 1056 ? 216.127 159.200 226.130 1.00 103.16 1056 THR B N 1
ATOM 6783 C CA . THR A 1 1056 ? 217.444 159.008 225.543 1.00 102.50 1056 THR B CA 1
ATOM 6784 C C . THR A 1 1056 ? 217.366 159.188 224.033 1.00 104.85 1056 THR B C 1
ATOM 6785 O O . THR A 1 1056 ? 216.481 158.632 223.375 1.00 106.42 1056 THR B O 1
ATOM 6789 N N . VAL A 1 1057 ? 218.296 159.965 223.488 1.00 102.10 1057 VAL B N 1
ATOM 6790 C CA . VAL A 1 1057 ? 218.309 160.328 222.077 1.00 98.23 1057 VAL B CA 1
ATOM 6791 C C . VAL A 1 1057 ? 219.545 159.717 221.436 1.00 96.28 1057 VAL B C 1
ATOM 6792 O O . VAL A 1 1057 ? 220.662 159.891 221.937 1.00 101.03 1057 VAL B O 1
ATOM 6796 N N . THR A 1 1058 ? 219.344 158.999 220.335 1.00 94.53 1058 THR B N 1
ATOM 6797 C CA . THR A 1 1058 ? 220.431 158.351 219.615 1.00 94.05 1058 THR B CA 1
ATOM 6798 C C . THR A 1 1058 ? 220.371 158.735 218.145 1.00 99.77 1058 THR B C 1
ATOM 6799 O O . THR A 1 1058 ? 219.289 158.814 217.558 1.00 103.25 1058 THR B O 1
ATOM 6803 N N . CYS A 1 1059 ? 221.538 158.968 217.553 1.00 113.33 1059 CYS B N 1
ATOM 6804 C CA . CYS A 1 1059 ? 221.606 159.391 216.163 1.00 116.29 1059 CYS B CA 1
ATOM 6805 C C . CYS A 1 1059 ? 221.328 158.219 215.231 1.00 121.27 1059 CYS B C 1
ATOM 6806 O O . CYS A 1 1059 ? 221.892 157.133 215.396 1.00 126.07 1059 CYS B O 1
ATOM 6809 N N . GLU A 1 1060 ? 220.452 158.442 214.254 1.00 120.59 1060 GLU B N 1
ATOM 6810 C CA . GLU A 1 1060 ? 220.223 157.496 213.173 1.00 117.71 1060 GLU B CA 1
ATOM 6811 C C . GLU A 1 1060 ? 221.027 157.838 211.928 1.00 119.38 1060 GLU B C 1
ATOM 6812 O O . GLU A 1 1060 ? 220.893 157.155 210.908 1.00 121.35 1060 GLU B O 1
ATOM 6818 N N . THR A 1 1061 ? 221.851 158.880 211.988 1.00 120.23 1061 THR B N 1
ATOM 6819 C CA . THR A 1 1061 ? 222.677 159.318 210.873 1.00 121.69 1061 THR B CA 1
ATOM 6820 C C . THR A 1 1061 ? 223.702 160.300 211.420 1.00 123.90 1061 THR B C 1
ATOM 6821 O O . THR A 1 1061 ? 223.504 160.892 212.484 1.00 124.98 1061 THR B O 1
ATOM 6825 N N . THR A 1 1062 ? 224.802 160.457 210.689 1.00 122.47 1062 THR B N 1
ATOM 6826 C CA . THR A 1 1062 ? 225.811 161.437 211.069 1.00 121.68 1062 THR B CA 1
ATOM 6827 C C . THR A 1 1062 ? 225.157 162.789 211.303 1.00 121.81 1062 THR B C 1
ATOM 6828 O O . THR A 1 1062 ? 224.491 163.330 210.416 1.00 118.14 1062 THR B O 1
ATOM 6832 N N . VAL A 1 1063 ? 225.351 163.338 212.503 1.00 113.74 1063 VAL B N 1
ATOM 6833 C CA . VAL A 1 1063 ? 224.588 164.490 212.958 1.00 112.49 1063 VAL B CA 1
ATOM 6834 C C . VAL A 1 1063 ? 225.535 165.596 213.400 1.00 113.70 1063 VAL B C 1
ATOM 6835 O O . VAL A 1 1063 ? 226.691 165.359 213.757 1.00 118.24 1063 VAL B O 1
ATOM 6839 N N . GLN A 1 1064 ? 225.024 166.824 213.362 1.00 101.50 1064 GLN B N 1
ATOM 6840 C CA . GLN A 1 1064 ? 225.757 168.001 213.806 1.00 103.52 1064 GLN B CA 1
ATOM 6841 C C . GLN A 1 1064 ? 224.880 168.781 214.771 1.00 104.68 1064 GLN B C 1
ATOM 6842 O O . GLN A 1 1064 ? 223.703 169.018 214.488 1.00 106.36 1064 GLN B O 1
ATOM 6848 N N . VAL A 1 1065 ? 225.451 169.181 215.904 1.00 90.42 1065 VAL B N 1
ATOM 6849 C CA . VAL A 1 1065 ? 224.671 169.797 216.968 1.00 84.26 1065 VAL B CA 1
ATOM 6850 C C . VAL A 1 1065 ? 225.352 171.065 217.462 1.00 82.07 1065 VAL B C 1
ATOM 6851 O O . VAL A 1 1065 ? 226.577 171.208 217.396 1.00 90.70 1065 VAL B O 1
ATOM 6855 N N . TYR A 1 1066 ? 224.536 171.987 217.964 1.00 89.56 1066 TYR B N 1
ATOM 6856 C CA . TYR A 1 1066 ? 224.990 173.179 218.669 1.00 90.12 1066 TYR B CA 1
ATOM 6857 C C . TYR A 1 1066 ? 224.681 172.987 220.147 1.00 93.72 1066 TYR B C 1
ATOM 6858 O O . TYR A 1 1066 ? 223.513 172.841 220.522 1.00 102.32 1066 TYR B O 1
ATOM 6867 N N . PHE A 1 1067 ? 225.714 172.989 220.982 1.00 86.86 1067 PHE B N 1
ATOM 6868 C CA . PHE A 1 1067 ? 225.568 172.693 222.405 1.00 83.57 1067 PHE B CA 1
ATOM 6869 C C . PHE A 1 1067 ? 225.846 173.960 223.206 1.00 87.25 1067 PHE B C 1
ATOM 6870 O O . PHE A 1 1067 ? 227.002 174.350 223.387 1.00 92.54 1067 PHE B O 1
ATOM 6878 N N . ILE A 1 1068 ? 224.784 174.589 223.697 1.00 86.52 1068 ILE B N 1
ATOM 6879 C CA . ILE A 1 1068 ? 224.883 175.780 224.531 1.00 87.48 1068 ILE B CA 1
ATOM 6880 C C . ILE A 1 1068 ? 224.793 175.343 225.985 1.00 91.97 1068 ILE B C 1
ATOM 6881 O O . ILE A 1 1068 ? 223.818 174.700 226.390 1.00 106.57 1068 ILE B O 1
ATOM 6886 N N . THR A 1 1069 ? 225.806 175.691 226.772 1.00 114.41 1069 THR B N 1
ATOM 6887 C CA . THR A 1 1069 ? 225.889 175.214 228.144 1.00 120.97 1069 THR B CA 1
ATOM 6888 C C . THR A 1 1069 ? 224.773 175.805 228.998 1.00 124.12 1069 THR B C 1
ATOM 6889 O O . THR A 1 1069 ? 224.272 176.902 228.740 1.00 124.14 1069 THR B O 1
ATOM 6893 N N . ALA A 1 1070 ? 224.382 175.055 230.031 1.00 126.99 1070 ALA B N 1
ATOM 6894 C CA . ALA A 1 1070 ? 223.363 175.540 230.954 1.00 125.30 1070 ALA B CA 1
ATOM 6895 C C . ALA A 1 1070 ? 223.836 176.786 231.692 1.00 131.64 1070 ALA B C 1
ATOM 6896 O O . ALA A 1 1070 ? 223.062 177.728 231.896 1.00 133.77 1070 ALA B O 1
ATOM 6898 N N . GLU A 1 1071 ? 225.103 176.803 232.112 1.00 143.92 1071 GLU B N 1
ATOM 6899 C CA . GLU A 1 1071 ? 225.624 177.958 232.836 1.00 141.60 1071 GLU B CA 1
ATOM 6900 C C . GLU A 1 1071 ? 225.567 179.214 231.979 1.00 139.10 1071 GLU B C 1
ATOM 6901 O O . GLU A 1 1071 ? 225.171 180.285 232.455 1.00 139.70 1071 GLU B O 1
ATOM 6907 N N . ASP A 1 1072 ? 225.960 179.104 230.709 1.00 138.77 1072 ASP B N 1
ATOM 6908 C CA . ASP A 1 1072 ? 225.888 180.255 229.818 1.00 141.00 1072 ASP B CA 1
ATOM 6909 C C . ASP A 1 1072 ? 224.444 180.679 229.587 1.00 142.18 1072 ASP B C 1
ATOM 6910 O O . ASP A 1 1072 ? 224.154 181.873 229.460 1.00 145.23 1072 ASP B O 1
ATOM 6915 N N . MET A 1 1073 ? 223.523 179.715 229.529 1.00 131.07 1073 MET B N 1
ATOM 6916 C CA . MET A 1 1073 ? 222.112 180.059 229.390 1.00 131.72 1073 MET B CA 1
ATOM 6917 C C . MET A 1 1073 ? 221.621 180.853 230.594 1.00 132.86 1073 MET B C 1
ATOM 6918 O O . MET A 1 1073 ? 220.897 181.845 230.444 1.00 135.69 1073 MET B O 1
ATOM 6923 N N . ASN A 1 1074 ? 222.006 180.431 231.801 1.00 138.38 1074 ASN B N 1
ATOM 6924 C CA . ASN A 1 1074 ? 221.622 181.172 232.997 1.00 139.39 1074 ASN B CA 1
ATOM 6925 C C . ASN A 1 1074 ? 222.248 182.560 233.006 1.00 138.96 1074 ASN B C 1
ATOM 6926 O O . ASN A 1 1074 ? 221.606 183.540 233.405 1.00 139.44 1074 ASN B O 1
ATOM 6931 N N . ILE A 1 1075 ? 223.504 182.664 232.573 1.00 139.93 1075 ILE B N 1
ATOM 6932 C CA . ILE A 1 1075 ? 224.147 183.972 232.494 1.00 139.63 1075 ILE B CA 1
ATOM 6933 C C . ILE A 1 1075 ? 223.381 184.878 231.541 1.00 140.62 1075 ILE B C 1
ATOM 6934 O O . ILE A 1 1075 ? 223.129 186.051 231.842 1.00 142.47 1075 ILE B O 1
ATOM 6939 N N . ALA A 1 1076 ? 222.997 184.349 230.378 1.00 147.32 1076 ALA B N 1
ATOM 6940 C CA . ALA A 1 1076 ? 222.257 185.146 229.407 1.00 148.64 1076 ALA B CA 1
ATOM 6941 C C . ALA A 1 1076 ? 220.906 185.579 229.959 1.00 149.04 1076 ALA B C 1
ATOM 6942 O O . ALA A 1 1076 ? 220.501 186.736 229.794 1.00 147.67 1076 ALA B O 1
ATOM 6944 N N . ILE A 1 1077 ? 220.190 184.666 230.620 1.00 150.09 1077 ILE B N 1
ATOM 6945 C CA . ILE A 1 1077 ? 218.881 185.020 231.161 1.00 149.70 1077 ILE B CA 1
ATOM 6946 C C . ILE A 1 1077 ? 219.021 186.103 232.223 1.00 151.92 1077 ILE B C 1
ATOM 6947 O O . ILE A 1 1077 ? 218.246 187.066 232.254 1.00 153.59 1077 ILE B O 1
ATOM 6952 N N . ASP A 1 1078 ? 220.013 185.968 233.108 1.00 159.92 1078 ASP B N 1
ATOM 6953 C CA . ASP A 1 1078 ? 220.224 186.988 234.130 1.00 159.46 1078 ASP B CA 1
ATOM 6954 C C . ASP A 1 1078 ? 220.588 188.329 233.505 1.00 157.80 1078 ASP B C 1
ATOM 6955 O O . ASP A 1 1078 ? 220.108 189.380 233.948 1.00 158.55 1078 ASP B O 1
ATOM 6960 N N . THR A 1 1079 ? 221.437 188.316 232.476 1.00 153.50 1079 THR B N 1
ATOM 6961 C CA . THR A 1 1079 ? 221.866 189.566 231.858 1.00 156.88 1079 THR B CA 1
ATOM 6962 C C . THR A 1 1079 ? 220.693 190.309 231.232 1.00 157.10 1079 THR B C 1
ATOM 6963 O O . THR A 1 1079 ? 220.580 191.533 231.368 1.00 157.07 1079 THR B O 1
ATOM 6967 N N . PHE A 1 1080 ? 219.810 189.592 230.544 1.00 148.29 1080 PHE B N 1
ATOM 6968 C CA . PHE A 1 1080 ? 218.709 190.198 229.808 1.00 147.50 1080 PHE B CA 1
ATOM 6969 C C . PHE A 1 1080 ? 217.425 190.055 230.614 1.00 147.94 1080 PHE B C 1
ATOM 6970 O O . PHE A 1 1080 ? 216.984 188.935 230.892 1.00 150.35 1080 PHE B O 1
ATOM 6978 N N . THR A 1 1081 ? 216.828 191.191 230.988 1.00 153.26 1081 THR B N 1
ATOM 6979 C CA . THR A 1 1081 ? 215.592 191.186 231.761 1.00 154.08 1081 THR B CA 1
ATOM 6980 C C . THR A 1 1081 ? 214.620 192.257 231.277 1.00 154.71 1081 THR B C 1
ATOM 6981 O O . THR A 1 1081 ? 213.842 192.797 232.071 1.00 155.39 1081 THR B O 1
ATOM 6985 N N . LEU A 1 1082 ? 214.650 192.578 229.986 1.00 156.99 1082 LEU B N 1
ATOM 6986 C CA . LEU A 1 1082 ? 213.705 193.535 229.434 1.00 157.54 1082 LEU B CA 1
ATOM 6987 C C . LEU A 1 1082 ? 212.287 192.968 229.507 1.00 159.10 1082 LEU B C 1
ATOM 6988 O O . LEU A 1 1082 ? 212.067 191.819 229.901 1.00 162.01 1082 LEU B O 1
ATOM 6993 N N . TYR A 1 1083 ? 211.312 193.792 229.126 1.00 159.76 1083 TYR B N 1
ATOM 6994 C CA . TYR A 1 1083 ? 209.918 193.350 229.145 1.00 161.62 1083 TYR B CA 1
ATOM 6995 C C . TYR A 1 1083 ? 209.705 192.051 228.381 1.00 163.20 1083 TYR B C 1
ATOM 6996 O O . TYR A 1 1083 ? 209.086 191.130 228.936 1.00 160.97 1083 TYR B O 1
ATOM 7005 N N . PRO A 1 1084 ? 210.173 191.904 227.140 1.00 154.78 1084 PRO B N 1
ATOM 7006 C CA . PRO A 1 1084 ? 210.141 190.595 226.466 1.00 152.40 1084 PRO B CA 1
ATOM 7007 C C . PRO A 1 1084 ? 211.367 189.755 226.819 1.00 151.63 1084 PRO B C 1
ATOM 7008 O O . PRO A 1 1084 ? 212.190 189.414 225.964 1.00 152.06 1084 PRO B O 1
ATOM 7012 N N . SER A 1 1085 ? 211.492 189.422 228.101 1.00 137.73 1085 SER B N 1
ATOM 7013 C CA . SER A 1 1085 ? 212.684 188.745 228.588 1.00 135.80 1085 SER B CA 1
ATOM 7014 C C . SER A 1 1085 ? 212.891 187.419 227.868 1.00 134.81 1085 SER B C 1
ATOM 7015 O O . SER A 1 1085 ? 211.944 186.785 227.394 1.00 137.57 1085 SER B O 1
ATOM 7018 N N . LEU A 1 1086 ? 214.156 187.003 227.787 1.00 129.41 1086 LEU B N 1
ATOM 7019 C CA . LEU A 1 1086 ? 214.472 185.715 227.180 1.00 132.68 1086 LEU B CA 1
ATOM 7020 C C . LEU A 1 1086 ? 213.812 184.574 227.943 1.00 136.91 1086 LEU B C 1
ATOM 7021 O O . LEU A 1 1086 ? 213.268 183.642 227.338 1.00 137.38 1086 LEU B O 1
ATOM 7026 N N . GLU A 1 1087 ? 213.848 184.632 229.275 1.00 128.31 1087 GLU B N 1
ATOM 7027 C CA . GLU A 1 1087 ? 213.175 183.616 230.076 1.00 126.07 1087 GLU B CA 1
ATOM 7028 C C . GLU A 1 1087 ? 211.680 183.599 229.788 1.00 124.88 1087 GLU B C 1
ATOM 7029 O O . GLU A 1 1087 ? 211.068 182.529 229.684 1.00 127.65 1087 GLU B O 1
ATOM 7035 N N . TYR A 1 1088 ? 211.075 184.780 229.653 1.00 124.80 1088 TYR B N 1
ATOM 7036 C CA . TYR A 1 1088 ? 209.656 184.850 229.325 1.00 124.39 1088 TYR B CA 1
ATOM 7037 C C . TYR A 1 1088 ? 209.372 184.201 227.977 1.00 126.51 1088 TYR B C 1
ATOM 7038 O O . TYR A 1 1088 ? 208.395 183.461 227.832 1.00 133.40 1088 TYR B O 1
ATOM 7047 N N . ARG A 1 1089 ? 210.218 184.462 226.978 1.00 118.27 1089 ARG B N 1
ATOM 7048 C CA . ARG A 1 1089 ? 210.007 183.870 225.660 1.00 119.96 1089 ARG B CA 1
ATOM 7049 C C . ARG A 1 1089 ? 210.152 182.353 225.702 1.00 123.27 1089 ARG B C 1
ATOM 7050 O O . ARG A 1 1089 ? 209.358 181.627 225.088 1.00 125.98 1089 ARG B O 1
ATOM 7058 N N . LEU A 1 1090 ? 211.162 181.854 226.417 1.00 109.97 1090 LEU B N 1
ATOM 7059 C CA . LEU A 1 1090 ? 211.336 180.409 226.528 1.00 109.37 1090 LEU B CA 1
ATOM 7060 C C . LEU A 1 1090 ? 210.136 179.764 227.209 1.00 114.01 1090 LEU B C 1
ATOM 7061 O O . LEU A 1 1090 ? 209.632 178.725 226.756 1.00 113.36 1090 LEU B O 1
ATOM 7066 N N . TRP A 1 1091 ? 209.663 180.366 228.302 1.00 106.13 1091 TRP B N 1
ATOM 7067 C CA . TRP A 1 1091 ? 208.504 179.819 228.994 1.00 94.25 1091 TRP B CA 1
ATOM 7068 C C . TRP A 1 1091 ? 207.265 179.874 228.113 1.00 95.04 1091 TRP B C 1
ATOM 7069 O O . TRP A 1 1091 ? 206.436 178.962 228.144 1.00 105.02 1091 TRP B O 1
ATOM 7080 N N . ARG A 1 1092 ? 207.120 180.937 227.322 1.00 90.12 1092 ARG B N 1
ATOM 7081 C CA . ARG A 1 1092 ? 205.993 181.018 226.400 1.00 94.53 1092 ARG B CA 1
ATOM 7082 C C . ARG A 1 1092 ? 206.042 179.892 225.378 1.00 97.67 1092 ARG B C 1
ATOM 7083 O O . ARG A 1 1092 ? 205.018 179.263 225.083 1.00 104.15 1092 ARG B O 1
ATOM 7091 N N . VAL A 1 1093 ? 207.227 179.621 224.829 1.00 100.65 1093 VAL B N 1
ATOM 7092 C CA . VAL A 1 1093 ? 207.360 178.538 223.858 1.00 101.10 1093 VAL B CA 1
ATOM 7093 C C . VAL A 1 1093 ? 206.982 177.209 224.496 1.00 104.65 1093 VAL B C 1
ATOM 7094 O O . VAL A 1 1093 ? 206.209 176.423 223.933 1.00 109.01 1093 VAL B O 1
ATOM 7098 N N . VAL A 1 1094 ? 207.512 176.945 225.692 1.00 93.03 1094 VAL B N 1
ATOM 7099 C CA . VAL A 1 1094 ? 207.224 175.679 226.362 1.00 86.22 1094 VAL B CA 1
ATOM 7100 C C . VAL A 1 1094 ? 205.734 175.554 226.656 1.00 90.80 1094 VAL B C 1
ATOM 7101 O O . VAL A 1 1094 ? 205.133 174.487 226.468 1.00 98.19 1094 VAL B O 1
ATOM 7105 N N . ALA A 1 1095 ? 205.117 176.635 227.135 1.00 99.25 1095 ALA B N 1
ATOM 7106 C CA . ALA A 1 1095 ? 203.704 176.593 227.487 1.00 100.72 1095 ALA B CA 1
ATOM 7107 C C . ALA A 1 1095 ? 202.834 176.351 226.264 1.00 96.83 1095 ALA B C 1
ATOM 7108 O O . ALA A 1 1095 ? 201.879 175.568 226.320 1.00 103.73 1095 ALA B O 1
ATOM 7110 N N . ILE A 1 1096 ? 203.129 177.027 225.153 1.00 73.55 1096 ILE B N 1
ATOM 7111 C CA . ILE A 1 1096 ? 202.344 176.806 223.945 1.00 74.19 1096 ILE B CA 1
ATOM 7112 C C . ILE A 1 1096 ? 202.544 175.386 223.436 1.00 80.18 1096 ILE B C 1
ATOM 7113 O O . ILE A 1 1096 ? 201.620 174.775 222.886 1.00 88.09 1096 ILE B O 1
ATOM 7118 N N . ARG A 1 1097 ? 203.751 174.840 223.597 1.00 93.72 1097 ARG B N 1
ATOM 7119 C CA . ARG A 1 1097 ? 203.974 173.452 223.209 1.00 95.66 1097 ARG B CA 1
ATOM 7120 C C . ARG A 1 1097 ? 203.123 172.503 224.044 1.00 93.84 1097 ARG B C 1
ATOM 7121 O O . ARG A 1 1097 ? 202.519 171.565 223.512 1.00 92.02 1097 ARG B O 1
ATOM 7129 N N . ILE A 1 1098 ? 203.067 172.731 225.356 1.00 98.68 1098 ILE B N 1
ATOM 7130 C CA . ILE A 1 1098 ? 202.338 171.823 226.238 1.00 97.69 1098 ILE B CA 1
ATOM 7131 C C . ILE A 1 1098 ? 200.832 171.945 226.031 1.00 100.54 1098 ILE B C 1
ATOM 7132 O O . ILE A 1 1098 ? 200.106 170.946 226.061 1.00 103.76 1098 ILE B O 1
ATOM 7137 N N . ALA A 1 1099 ? 200.336 173.168 225.828 1.00 102.21 1099 ALA B N 1
ATOM 7138 C CA . ALA A 1 1099 ? 198.897 173.407 225.888 1.00 94.98 1099 ALA B CA 1
ATOM 7139 C C . ALA A 1 1099 ? 198.144 172.675 224.785 1.00 97.71 1099 ALA B C 1
ATOM 7140 O O . ALA A 1 1099 ? 197.030 172.188 225.010 1.00 107.36 1099 ALA B O 1
ATOM 7142 N N . THR A 1 1100 ? 198.723 172.590 223.590 1.00 100.01 1100 THR B N 1
ATOM 7143 C CA . THR A 1 1100 ? 197.981 172.111 222.424 1.00 103.93 1100 THR B CA 1
ATOM 7144 C C . THR A 1 1100 ? 197.298 170.767 222.638 1.00 111.38 1100 THR B C 1
ATOM 7145 O O . THR A 1 1100 ? 196.118 170.637 222.273 1.00 117.04 1100 THR B O 1
ATOM 7149 N N . PRO A 1 1101 ? 197.954 169.741 223.186 1.00 107.37 1101 PRO B N 1
ATOM 7150 C CA . PRO A 1 1101 ? 197.265 168.449 223.347 1.00 106.09 1101 PRO B CA 1
ATOM 7151 C C . PRO A 1 1101 ? 195.995 168.535 224.175 1.00 108.27 1101 PRO B C 1
ATOM 7152 O O . PRO A 1 1101 ? 195.002 167.877 223.846 1.00 115.27 1101 PRO B O 1
ATOM 7156 N N . LEU A 1 1102 ? 195.992 169.336 225.242 1.00 108.74 1102 LEU B N 1
ATOM 7157 C CA . LEU A 1 1102 ? 194.807 169.429 226.088 1.00 110.19 1102 LEU B CA 1
ATOM 7158 C C . LEU A 1 1102 ? 193.636 170.043 225.330 1.00 111.16 1102 LEU B C 1
ATOM 7159 O O . LEU A 1 1102 ? 192.525 169.499 225.333 1.00 117.05 1102 LEU B O 1
ATOM 7164 N N . ILE A 1 1103 ? 193.868 171.180 224.673 1.00 106.07 1103 ILE B N 1
ATOM 7165 C CA . ILE A 1 1103 ? 192.805 171.814 223.900 1.00 107.98 1103 ILE B CA 1
ATOM 7166 C C . ILE A 1 1103 ? 192.319 170.877 222.805 1.00 110.18 1103 ILE B C 1
ATOM 7167 O O . ILE A 1 1103 ? 191.118 170.805 222.517 1.00 118.39 1103 ILE B O 1
ATOM 7172 N N . MET A 1 1104 ? 193.239 170.145 222.174 1.00 121.64 1104 MET B N 1
ATOM 7173 C CA . MET A 1 1104 ? 192.832 169.190 221.150 1.00 124.97 1104 MET B CA 1
ATOM 7174 C C . MET A 1 1104 ? 191.927 168.114 221.735 1.00 131.09 1104 MET B C 1
ATOM 7175 O O . MET A 1 1104 ? 190.915 167.744 221.128 1.00 134.49 1104 MET B O 1
ATOM 7180 N N . GLU A 1 1105 ? 192.274 167.601 222.917 1.00 144.15 1105 GLU B N 1
ATOM 7181 C CA . GLU A 1 1105 ? 191.418 166.620 223.574 1.00 142.10 1105 GLU B CA 1
ATOM 7182 C C . GLU A 1 1105 ? 190.056 167.208 223.911 1.00 142.74 1105 GLU B C 1
ATOM 7183 O O . GLU A 1 1105 ? 189.049 166.493 223.890 1.00 142.39 1105 GLU B O 1
ATOM 7189 N N . GLN A 1 1106 ? 190.005 168.505 224.227 1.00 143.53 1106 GLN B N 1
ATOM 7190 C CA . GLN A 1 1106 ? 188.717 169.145 224.476 1.00 141.25 1106 GLN B CA 1
ATOM 7191 C C . GLN A 1 1106 ? 187.796 169.014 223.273 1.00 140.01 1106 GLN B C 1
ATOM 7192 O O . GLN A 1 1106 ? 186.570 169.064 223.421 1.00 140.32 1106 GLN B O 1
ATOM 7198 N N . MET A 1 1107 ? 188.362 168.849 222.079 1.00 151.67 1107 MET B N 1
ATOM 7199 C CA . MET A 1 1107 ? 187.570 168.712 220.865 1.00 152.01 1107 MET B CA 1
ATOM 7200 C C . MET A 1 1107 ? 186.934 167.329 220.824 1.00 159.76 1107 MET B C 1
ATOM 7201 O O . MET A 1 1107 ? 187.533 166.373 220.324 1.00 159.87 1107 MET B O 1
ATOM 7206 N N . ALA A 1 1108 ? 185.731 167.211 221.382 1.00 176.33 1108 ALA B N 1
ATOM 7207 C CA . ALA A 1 1108 ? 184.975 165.962 221.342 1.00 174.13 1108 ALA B CA 1
ATOM 7208 C C . ALA A 1 1108 ? 183.990 166.010 220.177 1.00 173.58 1108 ALA B C 1
ATOM 7209 O O . ALA A 1 1108 ? 182.773 166.109 220.341 1.00 172.84 1108 ALA B O 1
ATOM 7211 N N . PHE A 1 1109 ? 184.554 165.941 218.974 1.00 188.29 1109 PHE B N 1
ATOM 7212 C CA . PHE A 1 1109 ? 183.858 166.027 217.696 1.00 189.28 1109 PHE B CA 1
ATOM 7213 C C . PHE A 1 1109 ? 183.497 167.467 217.348 1.00 188.71 1109 PHE B C 1
ATOM 7214 O O . PHE A 1 1109 ? 182.928 167.698 216.273 1.00 190.97 1109 PHE B O 1
ATOM 7222 N N . GLN A 1 1110 ? 183.803 168.442 218.207 1.00 162.29 1110 GLN B N 1
ATOM 7223 C CA . GLN A 1 1110 ? 183.462 169.827 217.898 1.00 160.89 1110 GLN B CA 1
ATOM 7224 C C . GLN A 1 1110 ? 184.172 170.300 216.637 1.00 160.71 1110 GLN B C 1
ATOM 7225 O O . GLN A 1 1110 ? 183.572 170.978 215.794 1.00 160.78 1110 GLN B O 1
ATOM 7231 N N . GLY A 1 1111 ? 185.448 169.955 216.489 1.00 152.22 1111 GLY B N 1
ATOM 7232 C CA . GLY A 1 1111 ? 186.201 170.333 215.311 1.00 152.86 1111 GLY B CA 1
ATOM 7233 C C . GLY A 1 1111 ? 187.113 171.522 215.525 1.00 153.03 1111 GLY B C 1
ATOM 7234 O O . GLY A 1 1111 ? 186.649 172.662 215.618 1.00 153.09 1111 GLY B O 1
ATOM 7235 N N . TRP A 1 1112 ? 188.418 171.268 215.604 1.00 148.00 1112 TRP B N 1
ATOM 7236 C CA . TRP A 1 1112 ? 189.407 172.332 215.725 1.00 150.38 1112 TRP B CA 1
ATOM 7237 C C . TRP A 1 1112 ? 190.569 172.208 214.750 1.00 149.50 1112 TRP B C 1
ATOM 7238 O O . TRP A 1 1112 ? 191.331 173.172 214.610 1.00 149.12 1112 TRP B O 1
ATOM 7249 N N . THR A 1 1113 ? 190.737 171.066 214.082 1.00 152.27 1113 THR B N 1
ATOM 7250 C CA . THR A 1 1113 ? 191.708 170.914 213.002 1.00 154.09 1113 THR B CA 1
ATOM 7251 C C . THR A 1 1113 ? 193.142 170.853 213.511 1.00 152.25 1113 THR B C 1
ATOM 7252 O O . THR A 1 1113 ? 194.071 170.633 212.728 1.00 152.41 1113 THR B O 1
ATOM 7256 N N . GLN A 1 1114 ? 193.339 171.047 214.813 1.00 136.33 1114 GLN B N 1
ATOM 7257 C CA . GLN A 1 1114 ? 194.645 171.038 215.463 1.00 135.59 1114 GLN B CA 1
ATOM 7258 C C . GLN A 1 1114 ? 195.541 172.173 214.987 1.00 135.78 1114 GLN B C 1
ATOM 7259 O O . GLN A 1 1114 ? 196.678 172.285 215.459 1.00 137.56 1114 GLN B O 1
ATOM 7265 N N . GLU A 1 1115 ? 195.072 173.019 214.073 1.00 128.07 1115 GLU B N 1
ATOM 7266 C CA . GLU A 1 1115 ? 195.807 174.192 213.623 1.00 128.55 1115 GLU B CA 1
ATOM 7267 C C . GLU A 1 1115 ? 195.156 175.485 214.085 1.00 130.40 1115 GLU B C 1
ATOM 7268 O O . GLU A 1 1115 ? 195.842 176.382 214.585 1.00 128.70 1115 GLU B O 1
ATOM 7274 N N . LYS A 1 1116 ? 193.837 175.603 213.925 1.00 128.70 1116 LYS B N 1
ATOM 7275 C CA . LYS A 1 1116 ? 193.130 176.750 214.482 1.00 127.88 1116 LYS B CA 1
ATOM 7276 C C . LYS A 1 1116 ? 193.369 176.869 215.979 1.00 129.39 1116 LYS B C 1
ATOM 7277 O O . LYS A 1 1116 ? 193.371 177.980 216.522 1.00 131.04 1116 LYS B O 1
ATOM 7283 N N . VAL A 1 1117 ? 193.578 175.742 216.661 1.00 111.49 1117 VAL B N 1
ATOM 7284 C CA . VAL A 1 1117 ? 193.913 175.790 218.080 1.00 110.98 1117 VAL B CA 1
ATOM 7285 C C . VAL A 1 1117 ? 195.258 176.474 218.283 1.00 109.52 1117 VAL B C 1
ATOM 7286 O O . VAL A 1 1117 ? 195.464 177.187 219.270 1.00 110.52 1117 VAL B O 1
ATOM 7290 N N . LYS A 1 1118 ? 196.195 176.267 217.357 1.00 111.17 1118 LYS B N 1
ATOM 7291 C CA . LYS A 1 1118 ? 197.486 176.941 217.456 1.00 111.63 1118 LYS B CA 1
ATOM 7292 C C . LYS A 1 1118 ? 197.318 178.453 217.374 1.00 118.58 1118 LYS B C 1
ATOM 7293 O O . LYS A 1 1118 ? 197.886 179.199 218.180 1.00 125.24 1118 LYS B O 1
ATOM 7299 N N . LEU A 1 1119 ? 196.529 178.925 216.407 1.00 115.21 1119 LEU B N 1
ATOM 7300 C CA . LEU A 1 1119 ? 196.279 180.358 216.294 1.00 114.64 1119 LEU B CA 1
ATOM 7301 C C . LEU A 1 1119 ? 195.568 180.888 217.530 1.00 114.48 1119 LEU B C 1
ATOM 7302 O O . LEU A 1 1119 ? 195.898 181.968 218.033 1.00 113.71 1119 LEU B O 1
ATOM 7307 N N . HIS A 1 1120 ? 194.587 180.138 218.036 1.00 118.41 1120 HIS B N 1
ATOM 7308 C CA . HIS A 1 1120 ? 193.874 180.565 219.234 1.00 121.71 1120 HIS B CA 1
ATOM 7309 C C . HIS A 1 1120 ? 194.820 180.692 220.421 1.00 124.87 1120 HIS B C 1
ATOM 7310 O O . HIS A 1 1120 ? 194.736 181.655 221.192 1.00 128.19 1120 HIS B O 1
ATOM 7317 N N . LEU A 1 1121 ? 195.730 179.729 220.585 1.00 107.04 1121 LEU B N 1
ATOM 7318 C CA . LEU A 1 1121 ? 196.694 179.783 221.676 1.00 102.53 1121 LEU B CA 1
ATOM 7319 C C . LEU A 1 1121 ? 197.746 180.861 221.465 1.00 102.79 1121 LEU B C 1
ATOM 7320 O O . LEU A 1 1121 ? 198.349 181.320 222.441 1.00 99.95 1121 LEU B O 1
ATOM 7325 N N . GLU A 1 1122 ? 197.981 181.273 220.218 1.00 126.68 1122 GLU B N 1
ATOM 7326 C CA . GLU A 1 1122 ? 198.996 182.288 219.957 1.00 129.76 1122 GLU B CA 1
ATOM 7327 C C . GLU A 1 1122 ? 198.663 183.597 220.661 1.00 129.04 1122 GLU B C 1
ATOM 7328 O O . GLU A 1 1122 ? 199.546 184.244 221.235 1.00 128.51 1122 GLU B O 1
ATOM 7334 N N . ARG A 1 1123 ? 197.393 184.005 220.627 1.00 119.46 1123 ARG B N 1
ATOM 7335 C CA . ARG A 1 1123 ? 197.001 185.267 221.241 1.00 120.27 1123 ARG B CA 1
ATOM 7336 C C . ARG A 1 1123 ? 197.164 185.255 222.755 1.00 121.82 1123 ARG B C 1
ATOM 7337 O O . ARG A 1 1123 ? 197.156 186.324 223.373 1.00 123.02 1123 ARG B O 1
ATOM 7345 N N . GLY A 1 1124 ? 197.315 184.085 223.362 1.00 121.85 1124 GLY B N 1
ATOM 7346 C CA . GLY A 1 1124 ? 197.419 183.990 224.800 1.00 123.17 1124 GLY B CA 1
ATOM 7347 C C . GLY A 1 1124 ? 198.666 184.666 225.337 1.00 118.92 1124 GLY B C 1
ATOM 7348 O O . GLY A 1 1124 ? 199.441 185.300 224.621 1.00 115.53 1124 GLY B O 1
ATOM 7349 N N . TYR A 1 1125 ? 198.854 184.525 226.647 1.00 127.93 1125 TYR B N 1
ATOM 7350 C CA . TYR A 1 1125 ? 200.017 185.094 227.310 1.00 124.59 1125 TYR B CA 1
ATOM 7351 C C . TYR A 1 1125 ? 200.231 184.390 228.641 1.00 121.68 1125 TYR B C 1
ATOM 7352 O O . TYR A 1 1125 ? 199.325 183.754 229.190 1.00 126.22 1125 TYR B O 1
ATOM 7361 N N . LEU A 1 1126 ? 201.450 184.522 229.154 1.00 115.99 1126 LEU B N 1
ATOM 7362 C CA . LEU A 1 1126 ? 201.789 183.972 230.454 1.00 121.96 1126 LEU B CA 1
ATOM 7363 C C . LEU A 1 1126 ? 201.151 184.802 231.563 1.00 127.46 1126 LEU B C 1
ATOM 7364 O O . LEU A 1 1126 ? 200.724 185.942 231.360 1.00 129.51 1126 LEU B O 1
ATOM 7369 N N . VAL A 1 1127 ? 201.090 184.213 232.753 1.00 145.37 1127 VAL B N 1
ATOM 7370 C CA . VAL A 1 1127 ? 200.527 184.895 233.912 1.00 147.36 1127 VAL B CA 1
ATOM 7371 C C . VAL A 1 1127 ? 201.584 185.825 234.496 1.00 148.31 1127 VAL B C 1
ATOM 7372 O O . VAL A 1 1127 ? 202.666 185.381 234.893 1.00 145.83 1127 VAL B O 1
ATOM 7376 N N . ASP A 1 1128 ? 201.269 187.120 234.549 1.00 159.84 1128 ASP B N 1
ATOM 7377 C CA . ASP A 1 1128 ? 202.159 188.116 235.147 1.00 158.43 1128 ASP B CA 1
ATOM 7378 C C . ASP A 1 1128 ? 201.836 188.203 236.635 1.00 157.56 1128 ASP B C 1
ATOM 7379 O O . ASP A 1 1128 ? 201.106 189.079 237.104 1.00 157.51 1128 ASP B O 1
ATOM 7384 N N . LEU A 1 1129 ? 202.405 187.264 237.392 1.00 172.44 1129 LEU B N 1
ATOM 7385 C CA . LEU A 1 1129 ? 202.080 187.094 238.808 1.00 173.32 1129 LEU B CA 1
ATOM 7386 C C . LEU A 1 1129 ? 202.901 188.067 239.656 1.00 176.00 1129 LEU B C 1
ATOM 7387 O O . LEU A 1 1129 ? 203.846 187.702 240.358 1.00 175.04 1129 LEU B O 1
ATOM 7392 N N . ALA A 1 1130 ? 202.515 189.343 239.579 1.00 185.06 1130 ALA B N 1
ATOM 7393 C CA . ALA A 1 1130 ? 203.122 190.343 240.451 1.00 183.14 1130 ALA B CA 1
ATOM 7394 C C . ALA A 1 1130 ? 202.806 190.055 241.912 1.00 183.54 1130 ALA B C 1
ATOM 7395 O O . ALA A 1 1130 ? 203.684 190.151 242.778 1.00 182.32 1130 ALA B O 1
ATOM 7397 N N . GLU A 1 1131 ? 201.559 189.699 242.204 1.00 191.04 1131 GLU B N 1
ATOM 7398 C CA . GLU A 1 1131 ? 201.130 189.288 243.532 1.00 190.60 1131 GLU B CA 1
ATOM 7399 C C . GLU A 1 1131 ? 200.645 187.846 243.473 1.00 190.30 1131 GLU B C 1
ATOM 7400 O O . GLU A 1 1131 ? 200.010 187.432 242.498 1.00 189.75 1131 GLU B O 1
ATOM 7406 N N . SER A 1 1132 ? 200.953 187.081 244.520 1.00 195.86 1132 SER B N 1
ATOM 7407 C CA . SER A 1 1132 ? 200.683 185.648 244.490 1.00 195.46 1132 SER B CA 1
ATOM 7408 C C . SER A 1 1132 ? 199.191 185.340 244.473 1.00 196.23 1132 SER B C 1
ATOM 7409 O O . SER A 1 1132 ? 198.801 184.212 244.155 1.00 196.83 1132 SER B O 1
ATOM 7412 N N . HIS A 1 1133 ? 198.345 186.311 244.809 1.00 211.10 1133 HIS B N 1
ATOM 7413 C CA . HIS A 1 1133 ? 196.925 186.062 245.036 1.00 211.99 1133 HIS B CA 1
ATOM 7414 C C . HIS A 1 1133 ? 196.024 186.817 244.060 1.00 212.26 1133 HIS B C 1
ATOM 7415 O O . HIS A 1 1133 ? 194.996 187.371 244.451 1.00 212.59 1133 HIS B O 1
ATOM 7422 N N . PHE A 1 1134 ? 196.388 186.846 242.780 1.00 205.43 1134 PHE B N 1
ATOM 7423 C CA . PHE A 1 1134 ? 195.476 187.385 241.779 1.00 205.45 1134 PHE B CA 1
ATOM 7424 C C . PHE A 1 1134 ? 194.224 186.527 241.663 1.00 205.85 1134 PHE B C 1
ATOM 7425 O O . PHE A 1 1134 ? 194.283 185.295 241.713 1.00 204.08 1134 PHE B O 1
ATOM 7433 N N . GLN A 1 1135 ? 193.085 187.194 241.509 1.00 217.56 1135 GLN B N 1
ATOM 7434 C CA . GLN A 1 1135 ? 191.794 186.554 241.276 1.00 217.48 1135 GLN B CA 1
ATOM 7435 C C . GLN A 1 1135 ? 191.332 186.966 239.880 1.00 218.07 1135 GLN B C 1
ATOM 7436 O O . GLN A 1 1135 ? 190.590 187.935 239.715 1.00 217.22 1135 GLN B O 1
ATOM 7442 N N . PHE A 1 1136 ? 191.779 186.219 238.874 1.00 222.16 1136 PHE B N 1
ATOM 7443 C CA . PHE A 1 1136 ? 191.419 186.502 237.489 1.00 222.12 1136 PHE B CA 1
ATOM 7444 C C . PHE A 1 1136 ? 189.990 186.035 237.251 1.00 220.10 1136 PHE B C 1
ATOM 7445 O O . PHE A 1 1136 ? 189.720 184.830 237.213 1.00 218.64 1136 PHE B O 1
ATOM 7453 N N . ASN A 1 1137 ? 189.071 186.985 237.100 1.00 220.69 1137 ASN B N 1
ATOM 7454 C CA . ASN A 1 1137 ? 187.683 186.635 236.840 1.00 221.03 1137 ASN B CA 1
ATOM 7455 C C . ASN A 1 1137 ? 187.587 185.807 235.566 1.00 220.16 1137 ASN B C 1
ATOM 7456 O O . ASN A 1 1137 ? 188.177 186.153 234.538 1.00 220.52 1137 ASN B O 1
ATOM 7461 N N . ILE A 1 1138 ? 186.853 184.702 235.639 1.00 208.20 1138 ILE B N 1
ATOM 7462 C CA . ILE A 1 1138 ? 186.688 183.812 234.479 1.00 208.17 1138 ILE B CA 1
ATOM 7463 C C . ILE A 1 1138 ? 185.453 184.310 233.739 1.00 206.02 1138 ILE B C 1
ATOM 7464 O O . ILE A 1 1138 ? 184.334 183.818 233.903 1.00 204.81 1138 ILE B O 1
ATOM 7469 N N . ASP A 1 1139 ? 185.664 185.313 232.897 1.00 194.87 1139 ASP B N 1
ATOM 7470 C CA . ASP A 1 1139 ? 184.603 185.862 232.071 1.00 193.39 1139 ASP B CA 1
ATOM 7471 C C . ASP A 1 1139 ? 184.576 185.166 230.715 1.00 194.96 1139 ASP B C 1
ATOM 7472 O O . ASP A 1 1139 ? 185.519 184.476 230.323 1.00 197.47 1139 ASP B O 1
ATOM 7477 N N . ALA A 1 1140 ? 183.470 185.359 229.994 1.00 188.15 1140 ALA B N 1
ATOM 7478 C CA . ALA A 1 1140 ? 183.324 184.727 228.689 1.00 189.22 1140 ALA B CA 1
ATOM 7479 C C . ALA A 1 1140 ? 184.373 185.205 227.694 1.00 189.87 1140 ALA B C 1
ATOM 7480 O O . ALA A 1 1140 ? 184.643 184.505 226.712 1.00 189.85 1140 ALA B O 1
ATOM 7482 N N . THR A 1 1141 ? 184.970 186.377 227.922 1.00 183.18 1141 THR B N 1
ATOM 7483 C CA . THR A 1 1141 ? 185.959 186.896 226.982 1.00 181.93 1141 THR B CA 1
ATOM 7484 C C . THR A 1 1141 ? 187.233 186.060 226.991 1.00 183.46 1141 THR B C 1
ATOM 7485 O O . THR A 1 1141 ? 187.827 185.815 225.934 1.00 183.32 1141 THR B O 1
ATOM 7489 N N . LEU A 1 1142 ? 187.672 185.613 228.171 1.00 182.60 1142 LEU B N 1
ATOM 7490 C CA . LEU A 1 1142 ? 188.935 184.889 228.268 1.00 180.25 1142 LEU B CA 1
ATOM 7491 C C . LEU A 1 1142 ? 188.878 183.514 227.617 1.00 180.47 1142 LEU B C 1
ATOM 7492 O O . LEU A 1 1142 ? 189.929 182.962 227.277 1.00 181.13 1142 LEU B O 1
ATOM 7497 N N . GLU A 1 1143 ? 187.685 182.949 227.439 1.00 175.05 1143 GLU B N 1
ATOM 7498 C CA . GLU A 1 1143 ? 187.555 181.609 226.880 1.00 175.20 1143 GLU B CA 1
ATOM 7499 C C . GLU A 1 1143 ? 188.134 180.565 227.827 1.00 175.31 1143 GLU B C 1
ATOM 7500 O O . GLU A 1 1143 ? 187.478 180.167 228.794 1.00 174.58 1143 GLU B O 1
ATOM 7506 N N . ASP A 1 1144 ? 189.361 180.119 227.564 1.00 153.43 1144 ASP B N 1
ATOM 7507 C CA . ASP A 1 1144 ? 189.969 179.025 228.306 1.00 151.04 1144 ASP B CA 1
ATOM 7508 C C . ASP A 1 1144 ? 191.315 179.448 228.875 1.00 146.32 1144 ASP B C 1
ATOM 7509 O O . ASP A 1 1144 ? 191.978 180.345 228.349 1.00 146.41 1144 ASP B O 1
ATOM 7514 N N . VAL A 1 1145 ? 191.708 178.788 229.961 1.00 127.96 1145 VAL B N 1
ATOM 7515 C CA . VAL A 1 1145 ? 192.990 179.021 230.614 1.00 132.05 1145 VAL B CA 1
ATOM 7516 C C . VAL A 1 1145 ? 193.575 177.675 231.017 1.00 136.50 1145 VAL B C 1
ATOM 7517 O O . VAL A 1 1145 ? 192.850 176.782 231.466 1.00 137.47 1145 VAL B O 1
ATOM 7521 N N . ILE A 1 1146 ? 194.889 177.531 230.857 1.00 121.37 1146 ILE B N 1
ATOM 7522 C CA . ILE A 1 1146 ? 195.577 176.273 231.115 1.00 114.73 1146 ILE B CA 1
ATOM 7523 C C . ILE A 1 1146 ? 196.559 176.462 232.262 1.00 112.97 1146 ILE B C 1
ATOM 7524 O O . ILE A 1 1146 ? 197.062 177.563 232.505 1.00 112.58 1146 ILE B O 1
ATOM 7529 N N . LEU A 1 1147 ? 196.829 175.368 232.971 1.00 136.57 1147 LEU B N 1
ATOM 7530 C CA . LEU A 1 1147 ? 197.817 175.338 234.048 1.00 138.92 1147 LEU B CA 1
ATOM 7531 C C . LEU A 1 1147 ? 199.051 174.616 233.521 1.00 141.43 1147 LEU B C 1
ATOM 7532 O O . LEU A 1 1147 ? 199.057 173.390 233.389 1.00 140.61 1147 LEU B O 1
ATOM 7537 N N . ILE A 1 1148 ? 200.101 175.379 233.221 1.00 141.91 1148 ILE B N 1
ATOM 7538 C CA . ILE A 1 1148 ? 201.298 174.813 232.609 1.00 139.71 1148 ILE B CA 1
ATOM 7539 C C . ILE A 1 1148 ? 202.110 174.054 233.648 1.00 139.64 1148 ILE B C 1
ATOM 7540 O O . ILE A 1 1148 ? 202.248 172.828 233.566 1.00 138.38 1148 ILE B O 1
ATOM 7545 N N . ASN A 1 1149 ? 202.644 174.769 234.640 1.00 156.43 1149 ASN B N 1
ATOM 7546 C CA . ASN A 1 1149 ? 203.412 174.118 235.706 1.00 158.26 1149 ASN B CA 1
ATOM 7547 C C . ASN A 1 1149 ? 203.270 174.969 236.969 1.00 160.04 1149 ASN B C 1
ATOM 7548 O O . ASN A 1 1149 ? 204.054 175.892 237.196 1.00 160.04 1149 ASN B O 1
ATOM 7553 N N . GLY A 1 1150 ? 202.294 174.624 237.798 1.00 183.96 1150 GLY B N 1
ATOM 7554 C CA . GLY A 1 1150 ? 202.062 175.380 239.012 1.00 183.86 1150 GLY B CA 1
ATOM 7555 C C . GLY A 1 1150 ? 200.810 174.909 239.717 1.00 186.50 1150 GLY B C 1
ATOM 7556 O O . GLY A 1 1150 ? 200.094 174.018 239.247 1.00 187.00 1150 GLY B O 1
ATOM 7557 N N . THR A 1 1151 ? 200.558 175.535 240.863 1.00 197.56 1151 THR B N 1
ATOM 7558 C CA . THR A 1 1151 ? 199.418 175.212 241.711 1.00 197.22 1151 THR B CA 1
ATOM 7559 C C . THR A 1 1151 ? 198.469 176.401 241.771 1.00 194.91 1151 THR B C 1
ATOM 7560 O O . THR A 1 1151 ? 198.893 177.527 242.052 1.00 191.79 1151 THR B O 1
ATOM 7564 N N . ALA A 1 1152 ? 197.189 176.144 241.512 1.00 202.27 1152 ALA B N 1
ATOM 7565 C CA . ALA A 1 1152 ? 196.156 177.168 241.528 1.00 203.12 1152 ALA B CA 1
ATOM 7566 C C . ALA A 1 1152 ? 194.954 176.659 242.310 1.00 203.12 1152 ALA B C 1
ATOM 7567 O O . ALA A 1 1152 ? 194.749 175.452 242.459 1.00 203.05 1152 ALA B O 1
ATOM 7569 N N . TYR A 1 1153 ? 194.153 177.599 242.808 1.00 206.73 1153 TYR B N 1
ATOM 7570 C CA . TYR A 1 1153 ? 193.021 177.280 243.663 1.00 207.49 1153 TYR B CA 1
ATOM 7571 C C . TYR A 1 1153 ? 191.781 178.031 243.198 1.00 207.66 1153 TYR B C 1
ATOM 7572 O O . TYR A 1 1153 ? 191.864 179.076 242.549 1.00 208.11 1153 TYR B O 1
ATOM 7581 N N . ASN A 1 1154 ? 190.622 177.469 243.530 1.00 219.31 1154 ASN B N 1
ATOM 7582 C CA . ASN A 1 1154 ? 189.347 178.093 243.221 1.00 219.50 1154 ASN B CA 1
ATOM 7583 C C . ASN A 1 1154 ? 189.002 179.140 244.277 1.00 219.87 1154 ASN B C 1
ATOM 7584 O O . ASN A 1 1154 ? 189.621 179.214 245.343 1.00 220.59 1154 ASN B O 1
ATOM 7589 N N . ALA A 1 1155 ? 187.999 179.964 243.966 1.00 218.21 1155 ALA B N 1
ATOM 7590 C CA . ALA A 1 1155 ? 187.589 181.006 244.901 1.00 217.27 1155 ALA B CA 1
ATOM 7591 C C . ALA A 1 1155 ? 187.047 180.413 246.197 1.00 218.76 1155 ALA B C 1
ATOM 7592 O O . ALA A 1 1155 ? 187.457 180.818 247.291 1.00 218.92 1155 ALA B O 1
ATOM 7594 N N . HIS A 1 1156 ? 186.122 179.457 246.097 1.00 213.39 1156 HIS B N 1
ATOM 7595 C CA . HIS A 1 1156 ? 185.518 178.862 247.287 1.00 211.70 1156 HIS B CA 1
ATOM 7596 C C . HIS A 1 1156 ? 186.221 177.572 247.703 1.00 211.21 1156 HIS B C 1
ATOM 7597 O O . HIS A 1 1156 ? 186.759 177.480 248.811 1.00 210.82 1156 HIS B O 1
ATOM 7604 N N . THR A 1 1157 ? 186.225 176.569 246.823 1.00 211.97 1157 THR B N 1
ATOM 7605 C CA . THR A 1 1157 ? 186.771 175.267 247.189 1.00 211.96 1157 THR B CA 1
ATOM 7606 C C . THR A 1 1157 ? 188.268 175.336 247.458 1.00 212.60 1157 THR B C 1
ATOM 7607 O O . THR A 1 1157 ? 188.761 174.703 248.398 1.00 211.02 1157 THR B O 1
ATOM 7611 N N . ARG A 1 1158 ? 189.005 176.097 246.650 1.00 215.78 1158 ARG B N 1
ATOM 7612 C CA . ARG A 1 1158 ? 190.459 176.170 246.769 1.00 214.14 1158 ARG B CA 1
ATOM 7613 C C . ARG A 1 1158 ? 191.083 174.786 246.607 1.00 214.25 1158 ARG B C 1
ATOM 7614 O O . ARG A 1 1158 ? 192.076 174.451 247.257 1.00 213.62 1158 ARG B O 1
ATOM 7622 N N . GLU A 1 1159 ? 190.492 173.977 245.732 1.00 212.34 1159 GLU B N 1
ATOM 7623 C CA . GLU A 1 1159 ? 190.964 172.614 245.535 1.00 211.81 1159 GLU B CA 1
ATOM 7624 C C . GLU A 1 1159 ? 192.403 172.611 245.035 1.00 212.94 1159 GLU B C 1
ATOM 7625 O O . GLU A 1 1159 ? 192.776 173.394 244.158 1.00 213.92 1159 GLU B O 1
ATOM 7631 N N . GLU A 1 1160 ? 193.212 171.718 245.600 1.00 212.09 1160 GLU B N 1
ATOM 7632 C CA . GLU A 1 1160 ? 194.614 171.630 245.216 1.00 210.70 1160 GLU B CA 1
ATOM 7633 C C . GLU A 1 1160 ? 194.740 171.066 243.806 1.00 210.90 1160 GLU B C 1
ATOM 7634 O O . GLU A 1 1160 ? 194.164 170.021 243.489 1.00 209.55 1160 GLU B O 1
ATOM 7640 N N . ILE A 1 1161 ? 195.501 171.758 242.962 1.00 202.60 1161 ILE B N 1
ATOM 7641 C CA . ILE A 1 1161 ? 195.704 171.365 241.573 1.00 201.60 1161 ILE B CA 1
ATOM 7642 C C . ILE A 1 1161 ? 197.199 171.322 241.296 1.00 201.27 1161 ILE B C 1
ATOM 7643 O O . ILE A 1 1161 ? 197.928 172.254 241.654 1.00 201.12 1161 ILE B O 1
ATOM 7648 N N . ARG A 1 1162 ? 197.652 170.245 240.660 1.00 171.44 1162 ARG B N 1
ATOM 7649 C CA . ARG A 1 1162 ? 199.048 170.074 240.283 1.00 169.30 1162 ARG B CA 1
ATOM 7650 C C . ARG A 1 1162 ? 199.147 169.966 238.769 1.00 170.59 1162 ARG B C 1
ATOM 7651 O O . ARG A 1 1162 ? 198.386 169.218 238.145 1.00 169.90 1162 ARG B O 1
ATOM 7659 N N . SER A 1 1163 ? 200.077 170.717 238.184 1.00 159.50 1163 SER B N 1
ATOM 7660 C CA . SER A 1 1163 ? 200.260 170.706 236.744 1.00 156.39 1163 SER B CA 1
ATOM 7661 C C . SER A 1 1163 ? 200.923 169.406 236.298 1.00 156.09 1163 SER B C 1
ATOM 7662 O O . SER A 1 1163 ? 201.578 168.725 237.090 1.00 154.16 1163 SER B O 1
ATOM 7665 N N . PRO A 1 1164 ? 200.769 169.041 235.019 1.00 148.39 1164 PRO B N 1
ATOM 7666 C CA . PRO A 1 1164 ? 200.022 169.739 233.971 1.00 143.75 1164 PRO B CA 1
ATOM 7667 C C . PRO A 1 1164 ? 198.564 169.305 233.917 1.00 147.05 1164 PRO B C 1
ATOM 7668 O O . PRO A 1 1164 ? 198.261 168.119 234.013 1.00 148.49 1164 PRO B O 1
ATOM 7672 N N . CYS A 1 1165 ? 197.638 170.246 233.763 1.00 142.66 1165 CYS B N 1
ATOM 7673 C CA . CYS A 1 1165 ? 196.222 169.919 233.673 1.00 142.81 1165 CYS B CA 1
ATOM 7674 C C . CYS A 1 1165 ? 195.454 171.189 233.344 1.00 141.45 1165 CYS B C 1
ATOM 7675 O O . CYS A 1 1165 ? 195.934 172.302 233.576 1.00 141.07 1165 CYS B O 1
ATOM 7678 N N . LEU A 1 1166 ? 194.256 171.005 232.800 1.00 140.97 1166 LEU B N 1
ATOM 7679 C CA . LEU A 1 1166 ? 193.386 172.120 232.460 1.00 141.62 1166 LEU B CA 1
ATOM 7680 C C . LEU A 1 1166 ? 192.468 172.438 233.632 1.00 147.35 1166 LEU B C 1
ATOM 7681 O O . LEU A 1 1166 ? 191.907 171.536 234.261 1.00 148.79 1166 LEU B O 1
ATOM 7686 N N . ILE A 1 1167 ? 192.320 173.732 233.923 1.00 162.82 1167 ILE B N 1
ATOM 7687 C CA . ILE A 1 1167 ? 191.492 174.146 235.053 1.00 163.18 1167 ILE B CA 1
ATOM 7688 C C . ILE A 1 1167 ? 190.045 173.722 234.838 1.00 165.32 1167 ILE B C 1
ATOM 7689 O O . ILE A 1 1167 ? 189.378 173.246 235.765 1.00 164.72 1167 ILE B O 1
ATOM 7694 N N . SER A 1 1168 ? 189.535 173.896 233.618 1.00 181.66 1168 SER B N 1
ATOM 7695 C CA . SER A 1 1168 ? 188.160 173.538 233.290 1.00 181.77 1168 SER B CA 1
ATOM 7696 C C . SER A 1 1168 ? 187.185 174.551 233.876 1.00 182.68 1168 SER B C 1
ATOM 7697 O O . SER A 1 1168 ? 187.464 175.167 234.910 1.00 182.91 1168 SER B O 1
ATOM 7700 N N . ARG A 1 1169 ? 186.037 174.728 233.221 1.00 180.19 1169 ARG B N 1
ATOM 7701 C CA . ARG A 1 1169 ? 185.054 175.708 233.662 1.00 178.75 1169 ARG B CA 1
ATOM 7702 C C . ARG A 1 1169 ? 184.443 175.365 235.014 1.00 180.97 1169 ARG B C 1
ATOM 7703 O O . ARG A 1 1169 ? 183.786 176.225 235.611 1.00 180.65 1169 ARG B O 1
ATOM 7711 N N . THR A 1 1170 ? 184.634 174.140 235.508 1.00 202.49 1170 THR B N 1
ATOM 7712 C CA . THR A 1 1170 ? 184.098 173.780 236.817 1.00 203.88 1170 THR B CA 1
ATOM 7713 C C . THR A 1 1170 ? 184.636 174.704 237.904 1.00 203.81 1170 THR B C 1
ATOM 7714 O O . THR A 1 1170 ? 183.867 175.274 238.686 1.00 201.56 1170 THR B O 1
ATOM 7718 N N . VAL A 1 1171 ? 185.956 174.865 237.968 1.00 213.93 1171 VAL B N 1
ATOM 7719 C CA . VAL A 1 1171 ? 186.554 175.827 238.888 1.00 213.18 1171 VAL B CA 1
ATOM 7720 C C . VAL A 1 1171 ? 186.232 177.221 238.362 1.00 212.93 1171 VAL B C 1
ATOM 7721 O O . VAL A 1 1171 ? 186.806 177.670 237.367 1.00 212.67 1171 VAL B O 1
ATOM 7725 N N . HIS A 1 1172 ? 185.307 177.905 239.033 1.00 200.48 1172 HIS B N 1
ATOM 7726 C CA . HIS A 1 1172 ? 184.645 179.051 238.421 1.00 199.49 1172 HIS B CA 1
ATOM 7727 C C . HIS A 1 1172 ? 185.486 180.318 238.562 1.00 200.00 1172 HIS B C 1
ATOM 7728 O O . HIS A 1 1172 ? 185.773 180.998 237.571 1.00 199.47 1172 HIS B O 1
ATOM 7735 N N . LYS A 1 1173 ? 185.880 180.659 239.790 1.00 208.79 1173 LYS B N 1
ATOM 7736 C CA . LYS A 1 1173 ? 186.734 181.810 240.067 1.00 208.44 1173 LYS B CA 1
ATOM 7737 C C . LYS A 1 1173 ? 188.109 181.325 240.503 1.00 208.94 1173 LYS B C 1
ATOM 7738 O O . LYS A 1 1173 ? 188.225 180.551 241.459 1.00 208.57 1173 LYS B O 1
ATOM 7744 N N . LEU A 1 1174 ? 189.146 181.796 239.817 1.00 221.04 1174 LEU B N 1
ATOM 7745 C CA . LEU A 1 1174 ? 190.511 181.314 240.015 1.00 222.96 1174 LEU B CA 1
ATOM 7746 C C . LEU A 1 1174 ? 191.282 182.300 240.887 1.00 223.02 1174 LEU B C 1
ATOM 7747 O O . LEU A 1 1174 ? 191.659 183.383 240.434 1.00 222.16 1174 LEU B O 1
ATOM 7752 N N . THR A 1 1175 ? 191.521 181.919 242.138 1.00 216.45 1175 THR B N 1
ATOM 7753 C CA . THR A 1 1175 ? 192.404 182.668 243.016 1.00 214.56 1175 THR B CA 1
ATOM 7754 C C . THR A 1 1175 ? 193.832 182.163 242.815 1.00 212.13 1175 THR B C 1
ATOM 7755 O O . THR A 1 1175 ? 194.122 181.423 241.872 1.00 211.50 1175 THR B O 1
ATOM 7759 N N . PHE A 1 1176 ? 194.747 182.556 243.697 1.00 204.80 1176 PHE B N 1
ATOM 7760 C CA . PHE A 1 1176 ? 196.127 182.112 243.565 1.00 206.61 1176 PHE B CA 1
ATOM 7761 C C . PHE A 1 1176 ? 196.829 182.237 244.907 1.00 207.29 1176 PHE B C 1
ATOM 7762 O O . PHE A 1 1176 ? 196.350 182.912 245.822 1.00 207.83 1176 PHE B O 1
ATOM 7770 N N . GLN A 1 1177 ? 197.978 181.570 245.009 1.00 206.25 1177 GLN B N 1
ATOM 7771 C CA . GLN A 1 1177 ? 198.821 181.647 246.192 1.00 205.60 1177 GLN B CA 1
ATOM 7772 C C . GLN A 1 1177 ? 200.272 181.476 245.768 1.00 204.64 1177 GLN B C 1
ATOM 7773 O O . GLN A 1 1177 ? 200.568 180.951 244.691 1.00 202.93 1177 GLN B O 1
ATOM 7779 N N . TYR A 1 1178 ? 201.180 181.929 246.631 1.00 202.53 1178 TYR B N 1
ATOM 7780 C CA . TYR A 1 1178 ? 202.612 181.915 246.339 1.00 201.71 1178 TYR B CA 1
ATOM 7781 C C . TYR A 1 1178 ? 203.174 180.550 246.721 1.00 202.80 1178 TYR B C 1
ATOM 7782 O O . TYR A 1 1178 ? 203.418 180.272 247.897 1.00 203.24 1178 TYR B O 1
ATOM 7791 N N . THR A 1 1179 ? 203.383 179.697 245.723 1.00 205.88 1179 THR B N 1
ATOM 7792 C CA . THR A 1 1179 ? 204.002 178.403 245.958 1.00 206.07 1179 THR B CA 1
ATOM 7793 C C . THR A 1 1179 ? 205.511 178.561 246.127 1.00 205.21 1179 THR B C 1
ATOM 7794 O O . THR A 1 1179 ? 206.102 179.578 245.754 1.00 205.06 1179 THR B O 1
ATOM 7798 N N . ALA A 1 1180 ? 206.136 177.533 246.699 1.00 194.77 1180 ALA B N 1
ATOM 7799 C CA . ALA A 1 1180 ? 207.560 177.559 247.005 1.00 194.51 1180 ALA B CA 1
ATOM 7800 C C . ALA A 1 1180 ? 208.368 176.554 246.200 1.00 195.43 1180 ALA B C 1
ATOM 7801 O O . ALA A 1 1180 ? 209.341 176.931 245.540 1.00 196.64 1180 ALA B O 1
ATOM 7803 N N . THR A 1 1181 ? 207.993 175.274 246.238 1.00 189.78 1181 THR B N 1
ATOM 7804 C CA . THR A 1 1181 ? 208.797 174.248 245.579 1.00 190.25 1181 THR B CA 1
ATOM 7805 C C . THR A 1 1181 ? 208.842 174.462 244.070 1.00 190.13 1181 THR B C 1
ATOM 7806 O O . THR A 1 1181 ? 209.921 174.500 243.468 1.00 188.52 1181 THR B O 1
ATOM 7810 N N . GLU A 1 1182 ? 207.679 174.604 243.441 1.00 179.79 1182 GLU B N 1
ATOM 7811 C CA . GLU A 1 1182 ? 207.577 174.784 241.999 1.00 178.75 1182 GLU B CA 1
ATOM 7812 C C . GLU A 1 1182 ? 207.006 176.163 241.706 1.00 178.14 1182 GLU B C 1
ATOM 7813 O O . GLU A 1 1182 ? 205.921 176.505 242.189 1.00 177.99 1182 GLU B O 1
ATOM 7819 N N . GLU A 1 1183 ? 207.728 176.944 240.916 1.00 169.32 1183 GLU B N 1
ATOM 7820 C CA . GLU A 1 1183 ? 207.274 178.287 240.580 1.00 169.46 1183 GLU B CA 1
ATOM 7821 C C . GLU A 1 1183 ? 206.027 178.201 239.710 1.00 171.53 1183 GLU B C 1
ATOM 7822 O O . GLU A 1 1183 ? 206.070 177.577 238.641 1.00 171.36 1183 GLU B O 1
ATOM 7828 N N . PRO A 1 1184 ? 204.909 178.800 240.114 1.00 172.16 1184 PRO B N 1
ATOM 7829 C CA . PRO A 1 1184 ? 203.682 178.677 239.320 1.00 172.06 1184 PRO B CA 1
ATOM 7830 C C . PRO A 1 1184 ? 203.822 179.352 237.965 1.00 171.14 1184 PRO B C 1
ATOM 7831 O O . PRO A 1 1184 ? 204.314 180.477 237.856 1.00 172.13 1184 PRO B O 1
ATOM 7835 N N . ARG A 1 1185 ? 203.359 178.655 236.929 1.00 141.37 1185 ARG B N 1
ATOM 7836 C CA . ARG A 1 1185 ? 203.444 179.124 235.549 1.00 140.29 1185 ARG B CA 1
ATOM 7837 C C . ARG A 1 1185 ? 202.132 178.771 234.865 1.00 140.42 1185 ARG B C 1
ATOM 7838 O O . ARG A 1 1185 ? 201.851 177.589 234.638 1.00 140.72 1185 ARG B O 1
ATOM 7846 N N . LEU A 1 1186 ? 201.340 179.789 234.537 1.00 137.77 1186 LEU B N 1
ATOM 7847 C CA . LEU A 1 1186 ? 200.017 179.616 233.956 1.00 137.84 1186 LEU B CA 1
ATOM 7848 C C . LEU A 1 1186 ? 199.941 180.328 232.613 1.00 135.15 1186 LEU B C 1
ATOM 7849 O O . LEU A 1 1186 ? 200.548 181.386 232.425 1.00 134.78 1186 LEU B O 1
ATOM 7854 N N . PHE A 1 1187 ? 199.192 179.741 231.685 1.00 116.73 1187 PHE B N 1
ATOM 7855 C CA . PHE A 1 1187 ? 198.952 180.314 230.369 1.00 118.97 1187 PHE B CA 1
ATOM 7856 C C . PHE A 1 1187 ? 197.471 180.641 230.245 1.00 119.09 1187 PHE B C 1
ATOM 7857 O O . PHE A 1 1187 ? 196.623 179.787 230.520 1.00 123.22 1187 PHE B O 1
ATOM 7865 N N . VAL A 1 1188 ? 197.158 181.873 229.836 1.00 133.94 1188 VAL B N 1
ATOM 7866 C CA . VAL A 1 1188 ? 195.775 182.326 229.787 1.00 133.02 1188 VAL B CA 1
ATOM 7867 C C . VAL A 1 1188 ? 195.504 182.994 228.446 1.00 132.33 1188 VAL B C 1
ATOM 7868 O O . VAL A 1 1188 ? 196.409 183.492 227.776 1.00 135.73 1188 VAL B O 1
ATOM 7872 N N . VAL A 1 1189 ? 194.228 182.999 228.063 1.00 139.06 1189 VAL B N 1
ATOM 7873 C CA . VAL A 1 1189 ? 193.783 183.591 226.810 1.00 142.07 1189 VAL B CA 1
ATOM 7874 C C . VAL A 1 1189 ? 192.561 184.457 227.086 1.00 146.83 1189 VAL B C 1
ATOM 7875 O O . VAL A 1 1189 ? 191.901 184.333 228.119 1.00 146.98 1189 VAL B O 1
ATOM 7879 N N . ARG A 1 1190 ? 192.273 185.351 226.145 1.00 156.46 1190 ARG B N 1
ATOM 7880 C CA . ARG A 1 1190 ? 191.127 186.244 226.264 1.00 153.53 1190 ARG B CA 1
ATOM 7881 C C . ARG A 1 1190 ? 190.552 186.584 224.892 1.00 151.27 1190 ARG B C 1
ATOM 7882 O O . ARG A 1 1190 ? 189.617 187.376 224.778 1.00 146.55 1190 ARG B O 1
ATOM 7890 N N . ASP B 1 68 ? 194.672 168.008 149.239 1.00 193.34 68 ASP A N 1
ATOM 7891 C CA . ASP B 1 68 ? 193.779 168.655 148.287 1.00 194.61 68 ASP A CA 1
ATOM 7892 C C . ASP B 1 68 ? 194.417 168.727 146.903 1.00 195.79 68 ASP A C 1
ATOM 7893 O O . ASP B 1 68 ? 195.639 168.776 146.7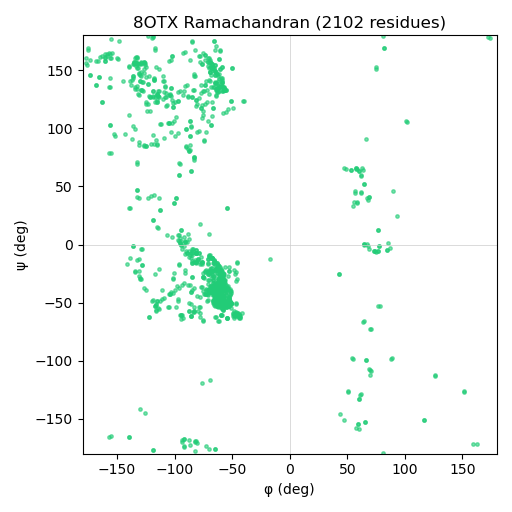76 1.00 195.31 68 ASP A O 1
ATOM 7898 N N . ASP B 1 69 ? 193.580 168.734 145.867 1.00 238.38 69 ASP A N 1
ATOM 7899 C CA . ASP B 1 69 ? 194.065 168.726 144.494 1.00 239.19 69 ASP A CA 1
ATOM 7900 C C . ASP B 1 69 ? 192.988 169.310 143.591 1.00 240.32 69 ASP A C 1
ATOM 7901 O O . ASP B 1 69 ? 191.823 169.425 143.978 1.00 240.82 69 ASP A O 1
ATOM 7906 N N . LEU B 1 70 ? 193.399 169.682 142.378 1.00 258.53 70 LEU A N 1
ATOM 7907 C CA . LEU B 1 70 ? 192.490 170.262 141.396 1.00 258.63 70 LEU A CA 1
ATOM 7908 C C . LEU B 1 70 ? 192.039 171.648 141.836 1.00 258.49 70 LEU A C 1
ATOM 7909 O O . LEU B 1 70 ? 192.818 172.606 141.788 1.00 257.80 70 LEU A O 1
ATOM 7914 N N . HIS B 1 71 ? 190.785 171.765 142.262 1.00 251.83 71 HIS A N 1
ATOM 7915 C CA . HIS B 1 71 ? 190.232 173.013 142.782 1.00 251.40 71 HIS A CA 1
ATOM 7916 C C . HIS B 1 71 ? 189.773 172.746 144.212 1.00 251.88 71 HIS A C 1
ATOM 7917 O O . HIS B 1 71 ? 188.606 172.431 144.456 1.00 250.96 71 HIS A O 1
ATOM 7924 N N . ALA B 1 72 ? 190.700 172.876 145.157 1.00 244.00 72 ALA A N 1
ATOM 7925 C CA . ALA B 1 72 ? 190.425 172.673 146.573 1.00 242.21 72 ALA A CA 1
ATOM 7926 C C . ALA B 1 72 ? 190.797 173.941 147.324 1.00 239.83 72 ALA A C 1
ATOM 7927 O O . ALA B 1 72 ? 191.954 174.373 147.285 1.00 238.44 72 ALA A O 1
ATOM 7929 N N . HIS B 1 73 ? 189.820 174.532 148.004 1.00 193.42 73 HIS A N 1
ATOM 7930 C CA . HIS B 1 73 ? 190.003 175.799 148.705 1.00 194.78 73 HIS A CA 1
ATOM 7931 C C . HIS B 1 73 ? 190.131 175.516 150.197 1.00 194.73 73 HIS A C 1
ATOM 7932 O O . HIS B 1 73 ? 189.129 175.360 150.899 1.00 195.03 73 HIS A O 1
ATOM 7939 N N . ALA B 1 74 ? 191.364 175.446 150.678 1.00 171.51 74 ALA A N 1
ATOM 7940 C CA . ALA B 1 74 ? 191.602 175.394 152.112 1.00 168.68 74 ALA A CA 1
ATOM 7941 C C . ALA B 1 74 ? 191.398 176.785 152.695 1.00 167.85 74 ALA A C 1
ATOM 7942 O O . ALA B 1 74 ? 192.091 177.723 152.285 1.00 169.78 74 ALA A O 1
ATOM 7944 N N . PRO B 1 75 ? 190.470 176.969 153.633 1.00 135.93 75 PRO A N 1
ATOM 7945 C CA . PRO B 1 75 ? 190.193 178.321 154.136 1.00 135.64 75 PRO A CA 1
ATOM 7946 C C . PRO B 1 75 ? 191.443 178.996 154.670 1.00 137.41 75 PRO A C 1
ATOM 7947 O O . PRO B 1 75 ? 192.007 178.563 155.678 1.00 139.20 75 PRO A O 1
ATOM 7951 N N . LYS B 1 76 ? 191.883 180.059 154.001 1.00 105.46 76 LYS A N 1
ATOM 7952 C CA . LYS B 1 76 ? 193.080 180.778 154.412 1.00 100.32 76 LYS A CA 1
ATOM 7953 C C . LYS B 1 76 ? 192.787 181.922 155.372 1.00 99.10 76 LYS A C 1
ATOM 7954 O O . LYS B 1 76 ? 193.728 182.506 155.918 1.00 101.23 76 LYS A O 1
ATOM 7960 N N . VAL B 1 77 ? 191.515 182.254 155.592 1.00 88.58 77 VAL A N 1
ATOM 7961 C CA . VAL B 1 77 ? 191.183 183.309 156.542 1.00 89.61 77 VAL A CA 1
ATOM 7962 C C . VAL B 1 77 ? 191.565 182.898 157.956 1.00 94.02 77 VAL A C 1
ATOM 7963 O O . VAL B 1 77 ? 191.832 183.755 158.809 1.00 100.55 77 VAL A O 1
ATOM 7967 N N . ILE B 1 78 ? 191.592 181.593 158.233 1.00 83.83 78 ILE A N 1
ATOM 7968 C CA . ILE B 1 78 ? 191.909 181.127 159.579 1.00 83.25 78 ILE A CA 1
ATOM 7969 C C . ILE B 1 78 ? 193.290 181.607 159.996 1.00 87.54 78 ILE A C 1
ATOM 7970 O O . ILE B 1 78 ? 193.490 182.069 161.127 1.00 93.63 78 ILE A O 1
ATOM 7975 N N . VAL B 1 79 ? 194.267 181.497 159.095 1.00 72.92 79 VAL A N 1
ATOM 7976 C CA . VAL B 1 79 ? 195.624 181.914 159.427 1.00 75.70 79 VAL A CA 1
ATOM 7977 C C . VAL B 1 79 ? 195.662 183.407 159.724 1.00 79.08 79 VAL A C 1
ATOM 7978 O O . VAL B 1 79 ? 196.308 183.845 160.682 1.00 86.96 79 VAL A O 1
ATOM 7982 N N . PHE B 1 80 ? 194.966 184.211 158.917 1.00 74.91 80 PHE A N 1
ATOM 7983 C CA . PHE B 1 80 ? 194.967 185.652 159.141 1.00 69.34 80 PHE A CA 1
ATOM 7984 C C . PHE B 1 80 ? 194.345 186.004 160.486 1.00 75.18 80 PHE A C 1
ATOM 7985 O O . PHE B 1 80 ? 194.886 186.828 161.231 1.00 83.04 80 PHE A O 1
ATOM 7993 N N . ILE B 1 81 ? 193.209 185.390 160.816 1.00 73.35 81 ILE A N 1
ATOM 7994 C CA . ILE B 1 81 ? 192.546 185.710 162.078 1.00 72.20 81 ILE A CA 1
ATOM 7995 C C . ILE B 1 81 ? 193.407 185.286 163.262 1.00 77.78 81 ILE A C 1
ATOM 7996 O O . ILE B 1 81 ? 193.562 186.036 164.238 1.00 83.52 81 ILE A O 1
ATOM 8001 N N . SER B 1 82 ? 193.980 184.082 163.205 1.00 70.78 82 SER A N 1
ATOM 8002 C CA . SER B 1 82 ? 194.824 183.622 164.301 1.00 70.80 82 SER A CA 1
ATOM 8003 C C . SER B 1 82 ? 196.055 184.505 164.457 1.00 79.78 82 SER A C 1
ATOM 8004 O O . SER B 1 82 ? 196.456 184.833 165.581 1.00 92.20 82 SER A O 1
ATOM 8007 N N . GLY B 1 83 ? 196.674 184.899 163.343 1.00 78.90 83 GLY A N 1
ATOM 8008 C CA . GLY B 1 83 ? 197.813 185.794 163.423 1.00 83.08 83 GLY A CA 1
ATOM 8009 C C . GLY B 1 83 ? 197.445 187.148 163.996 1.00 85.44 83 GLY A C 1
ATOM 8010 O O . GLY B 1 83 ? 198.215 187.741 164.754 1.00 91.35 83 GLY A O 1
ATOM 8011 N N . SER B 1 84 ? 196.269 187.661 163.634 1.00 87.54 84 SER A N 1
ATOM 8012 C CA . SER B 1 84 ? 195.812 188.918 164.213 1.00 88.60 84 SER A CA 1
ATOM 8013 C C . SER B 1 84 ? 195.660 188.796 165.721 1.00 90.04 84 SER A C 1
ATOM 8014 O O . SER B 1 84 ? 196.080 189.685 166.470 1.00 98.11 84 SER A O 1
ATOM 8017 N N . CYS B 1 85 ? 195.063 187.697 166.186 1.00 87.50 85 CYS A N 1
ATOM 8018 C CA . CYS B 1 85 ? 194.925 187.499 167.626 1.00 90.09 85 CYS A CA 1
ATOM 8019 C C . CYS B 1 85 ? 196.285 187.417 168.306 1.00 92.61 85 CYS A C 1
ATOM 8020 O O . CYS B 1 85 ? 196.493 188.005 169.375 1.00 96.86 85 CYS A O 1
ATOM 8023 N N . LEU B 1 86 ? 197.224 186.687 167.703 1.00 80.55 86 LEU A N 1
ATOM 8024 C CA . LEU B 1 86 ? 198.551 186.557 168.295 1.00 78.75 86 LEU A CA 1
ATOM 8025 C C . LEU B 1 86 ? 199.253 187.907 168.376 1.00 82.20 86 LEU A C 1
ATOM 8026 O O . LEU B 1 86 ? 199.861 188.242 169.402 1.00 82.88 86 LEU A O 1
ATOM 8031 N N . PHE B 1 87 ? 199.184 188.695 167.303 1.00 82.62 87 PHE A N 1
ATOM 8032 C CA . PHE B 1 87 ? 199.817 190.008 167.309 1.00 80.20 87 PHE A CA 1
ATOM 8033 C C . PHE B 1 87 ? 199.168 190.925 168.334 1.00 82.54 87 PHE A C 1
ATOM 8034 O O . PHE B 1 87 ? 199.856 191.693 169.013 1.00 84.43 87 PHE A O 1
ATOM 8042 N N . GLY B 1 88 ? 197.841 190.869 168.455 1.00 82.32 88 GLY A N 1
ATOM 8043 C CA . GLY B 1 88 ? 197.176 191.663 169.472 1.00 83.70 88 GLY A CA 1
ATOM 8044 C C . GLY B 1 88 ? 197.621 191.292 170.872 1.00 89.79 88 GLY A C 1
ATOM 8045 O O . GLY B 1 88 ? 197.871 192.164 171.706 1.00 91.08 88 GLY A O 1
ATOM 8046 N N . ALA B 1 89 ? 197.730 189.991 171.147 1.00 87.51 89 ALA A N 1
ATOM 8047 C CA . ALA B 1 89 ? 198.202 189.559 172.458 1.00 86.23 89 ALA A CA 1
ATOM 8048 C C . ALA B 1 89 ? 199.621 190.046 172.719 1.00 81.63 89 ALA A C 1
ATOM 8049 O O . ALA B 1 89 ? 199.927 190.542 173.812 1.00 85.82 89 ALA A O 1
ATOM 8051 N N . ILE B 1 90 ? 200.502 189.917 171.726 1.00 78.50 90 ILE A N 1
ATOM 8052 C CA . ILE B 1 90 ? 201.885 190.353 171.903 1.00 79.02 90 ILE A CA 1
ATOM 8053 C C . ILE B 1 90 ? 201.938 191.851 172.175 1.00 82.50 90 ILE A C 1
ATOM 8054 O O . ILE B 1 90 ? 202.650 192.313 173.075 1.00 88.18 90 ILE A O 1
ATOM 8059 N N . SER B 1 91 ? 201.186 192.632 171.398 1.00 84.26 91 SER A N 1
ATOM 8060 C CA . SER B 1 91 ? 201.191 194.079 171.578 1.00 86.25 91 SER A CA 1
ATOM 8061 C C . SER B 1 91 ? 200.650 194.468 172.946 1.00 88.86 91 SER A C 1
ATOM 8062 O O . SER B 1 91 ? 201.204 195.349 173.613 1.00 88.76 91 SER A O 1
ATOM 8065 N N . ARG B 1 92 ? 199.564 193.826 173.383 1.00 91.69 92 ARG A N 1
ATOM 8066 C CA . ARG B 1 92 ? 199.022 194.125 174.702 1.00 89.11 92 ARG A CA 1
ATOM 8067 C C . ARG B 1 92 ? 200.034 193.814 175.793 1.00 92.93 92 ARG A C 1
ATOM 8068 O O . ARG B 1 92 ? 200.228 194.612 176.717 1.00 99.75 92 ARG A O 1
ATOM 8076 N N . SER B 1 93 ? 200.693 192.658 175.704 1.00 101.68 93 SER A N 1
ATOM 8077 C CA . SER B 1 93 ? 201.637 192.273 176.748 1.00 101.45 93 SER A CA 1
ATOM 8078 C C . SER B 1 93 ? 202.850 193.195 176.774 1.00 102.38 93 SER A C 1
ATOM 8079 O O . SER B 1 93 ? 203.323 193.574 177.851 1.00 105.78 93 SER A O 1
ATOM 8082 N N . LEU B 1 94 ? 203.367 193.567 175.602 1.00 112.89 94 LEU A N 1
ATOM 8083 C CA . LEU B 1 94 ? 204.627 194.304 175.557 1.00 113.76 94 LEU A CA 1
ATOM 8084 C C . LEU B 1 94 ? 204.469 195.731 176.069 1.00 115.70 94 LEU A C 1
ATOM 8085 O O . LEU B 1 94 ? 205.326 196.226 176.809 1.00 119.28 94 LEU A O 1
ATOM 8090 N N . PHE B 1 95 ? 203.388 196.409 175.690 1.00 122.02 95 PHE A N 1
ATOM 8091 C CA . PHE B 1 95 ? 203.203 197.827 175.994 1.00 122.90 95 PHE A CA 1
ATOM 8092 C C . PHE B 1 95 ? 202.269 198.052 177.174 1.00 123.49 95 PHE A C 1
ATOM 8093 O O . PHE B 1 95 ? 201.497 199.014 177.191 1.00 122.52 95 PHE A O 1
ATOM 8101 N N . LYS B 1 96 ? 202.315 197.176 178.179 1.00 137.68 96 LYS A N 1
ATOM 8102 C CA . LYS B 1 96 ? 201.462 197.358 179.348 1.00 139.26 96 LYS A CA 1
ATOM 8103 C C . LYS B 1 96 ? 201.823 198.630 180.103 1.00 141.98 96 LYS A C 1
ATOM 8104 O O . LYS B 1 96 ? 200.939 199.346 180.587 1.00 141.81 96 LYS A O 1
ATOM 8110 N N . LYS B 1 97 ? 203.117 198.928 180.214 1.00 152.93 97 LYS A N 1
ATOM 8111 C CA . LYS B 1 97 ? 203.571 200.100 180.953 1.00 152.74 97 LYS A CA 1
ATOM 8112 C C . LYS B 1 97 ? 203.642 201.355 180.095 1.00 152.54 97 LYS A C 1
ATOM 8113 O O . LYS B 1 97 ? 203.377 202.453 180.596 1.00 151.64 97 LYS A O 1
ATOM 8119 N N . LEU B 1 98 ? 203.993 201.221 178.821 1.00 146.43 98 LEU A N 1
ATOM 8120 C CA . LEU B 1 98 ? 204.134 202.389 177.966 1.00 146.83 98 LEU A CA 1
ATOM 8121 C C . LEU B 1 98 ? 202.782 203.076 177.781 1.00 149.20 98 LEU A C 1
ATOM 8122 O O . LEU B 1 98 ? 201.758 202.404 177.623 1.00 150.40 98 LEU A O 1
ATOM 8127 N N . PRO B 1 99 ? 202.744 204.410 177.800 1.00 136.65 99 PRO A N 1
ATOM 8128 C CA . PRO B 1 99 ? 201.462 205.108 177.616 1.00 134.35 99 PRO A CA 1
ATOM 8129 C C . PRO B 1 99 ? 200.848 204.904 176.243 1.00 130.96 99 PRO A C 1
ATOM 8130 O O . PRO B 1 99 ? 199.631 205.072 176.099 1.00 129.46 99 PRO A O 1
ATOM 8134 N N . ILE B 1 100 ? 201.639 204.550 175.239 1.00 112.79 100 ILE A N 1
ATOM 8135 C CA . ILE B 1 100 ? 201.110 204.405 173.878 1.00 111.42 100 ILE A CA 1
ATOM 8136 C C . ILE B 1 100 ? 200.090 203.273 173.850 1.00 114.54 100 ILE A C 1
ATOM 8137 O O . ILE B 1 100 ? 200.390 202.161 174.318 1.00 117.33 100 ILE A O 1
ATOM 8142 N N . PRO B 1 101 ? 198.888 203.495 173.325 1.00 97.04 101 PRO A N 1
ATOM 8143 C CA . PRO B 1 101 ? 197.928 202.394 173.204 1.00 95.41 101 PRO A CA 1
ATOM 8144 C C . PRO B 1 101 ? 198.425 201.339 172.231 1.00 97.80 101 PRO A C 1
ATOM 8145 O O . PRO B 1 101 ? 199.139 201.632 171.269 1.00 99.36 101 PRO A O 1
ATOM 8149 N N . TYR B 1 102 ? 198.036 200.091 172.493 1.00 83.42 102 TYR A N 1
ATOM 8150 C CA . TYR B 1 102 ? 198.477 198.991 171.645 1.00 84.15 102 TYR A CA 1
ATOM 8151 C C . TYR B 1 102 ? 197.826 199.021 170.269 1.00 88.85 102 TYR A C 1
ATOM 8152 O O . TYR B 1 102 ? 198.319 198.358 169.350 1.00 95.53 102 TYR A O 1
ATOM 8161 N N . THR B 1 103 ? 196.738 199.774 170.102 1.00 84.92 103 THR A N 1
ATOM 8162 C CA . THR B 1 103 ? 196.094 199.855 168.796 1.00 84.40 103 THR A CA 1
ATOM 8163 C C . THR B 1 103 ? 197.002 200.509 167.763 1.00 85.26 103 THR A C 1
ATOM 8164 O O . THR B 1 103 ? 196.972 200.137 166.585 1.00 87.71 103 THR A O 1
ATOM 8168 N N . VAL B 1 104 ? 197.811 201.484 168.178 1.00 81.99 104 VAL A N 1
ATOM 8169 C CA . VAL B 1 104 ? 198.773 202.085 167.259 1.00 85.60 104 VAL A CA 1
ATOM 8170 C C . VAL B 1 104 ? 199.783 201.044 166.795 1.00 89.80 104 VAL A C 1
ATOM 8171 O O . VAL B 1 104 ? 200.148 200.989 165.613 1.00 92.23 104 VAL A O 1
ATOM 8175 N N . VAL B 1 105 ? 200.260 200.209 167.719 1.00 79.00 105 VAL A N 1
ATOM 8176 C CA . VAL B 1 105 ? 201.172 199.134 167.346 1.00 76.06 105 VAL A CA 1
ATOM 8177 C C . VAL B 1 105 ? 200.493 198.176 166.378 1.00 77.12 105 VAL A C 1
ATOM 8178 O O . VAL B 1 105 ? 201.111 197.687 165.426 1.00 81.80 105 VAL A O 1
ATOM 8182 N N . LEU B 1 106 ? 199.213 197.883 166.613 1.00 69.98 106 LEU A N 1
ATOM 8183 C CA . LEU B 1 106 ? 198.479 197.016 165.697 1.00 72.03 106 LEU A CA 1
ATOM 8184 C C . LEU B 1 106 ? 198.414 197.624 164.303 1.00 74.14 106 LEU A C 1
ATOM 8185 O O . LEU B 1 106 ? 198.597 196.925 163.301 1.00 77.85 106 LEU A O 1
ATOM 8190 N N . LEU B 1 107 ? 198.149 198.928 164.221 1.00 69.73 107 LEU A N 1
ATOM 8191 C CA . LEU B 1 107 ? 198.099 199.594 162.923 1.00 65.59 107 LEU A CA 1
ATOM 8192 C C . LEU B 1 107 ? 199.453 199.544 162.228 1.00 69.30 107 LEU A C 1
ATOM 8193 O O . LEU B 1 107 ? 199.532 199.312 161.015 1.00 82.63 107 LEU A O 1
ATOM 8198 N N . ILE B 1 108 ? 200.532 199.764 162.981 1.00 77.67 108 ILE A N 1
ATOM 8199 C CA . ILE B 1 108 ? 201.867 199.711 162.392 1.00 82.06 108 ILE A CA 1
ATOM 8200 C C . ILE B 1 108 ? 202.158 198.314 161.859 1.00 85.36 108 ILE A C 1
ATOM 8201 O O . ILE B 1 108 ? 202.703 198.149 160.759 1.00 82.98 108 ILE A O 1
ATOM 8206 N N . LEU B 1 109 ? 201.808 197.286 162.635 1.00 86.08 109 LEU A N 1
ATOM 8207 C CA . LEU B 1 109 ? 202.022 195.915 162.188 1.00 83.05 109 LEU A CA 1
ATOM 8208 C C . LEU B 1 109 ? 201.213 195.615 160.935 1.00 83.55 109 LEU A C 1
ATOM 8209 O O . LEU B 1 109 ? 201.703 194.955 160.012 1.00 87.17 109 LEU A O 1
ATOM 8214 N N . GLY B 1 110 ? 199.968 196.087 160.886 1.00 82.35 110 GLY A N 1
ATOM 8215 C CA . GLY B 1 110 ? 199.166 195.893 159.690 1.00 82.62 110 GLY A CA 1
ATOM 8216 C C . GLY B 1 110 ? 199.771 196.561 158.471 1.00 85.52 110 GLY A C 1
ATOM 8217 O O . GLY B 1 110 ? 199.778 195.993 157.377 1.00 92.39 110 GLY A O 1
ATOM 8218 N N . ALA B 1 111 ? 200.286 197.781 158.641 1.00 84.15 111 ALA A N 1
ATOM 8219 C CA . ALA B 1 111 ? 200.918 198.471 157.521 1.00 77.59 111 ALA A CA 1
ATOM 8220 C C . ALA B 1 111 ? 202.158 197.727 157.045 1.00 83.33 111 ALA A C 1
ATOM 8221 O O . ALA B 1 111 ? 202.393 197.599 155.836 1.00 87.10 111 ALA A O 1
ATOM 8223 N N . ILE B 1 112 ? 202.967 197.229 157.982 1.00 76.24 112 ILE A N 1
ATOM 8224 C CA . ILE B 1 112 ? 204.148 196.459 157.602 1.00 69.85 112 ILE A CA 1
ATOM 8225 C C . ILE B 1 112 ? 203.740 195.203 156.845 1.00 73.19 112 ILE A C 1
ATOM 8226 O O . ILE B 1 112 ? 204.354 194.838 155.835 1.00 71.92 112 ILE A O 1
ATOM 8231 N N . LEU B 1 113 ? 202.704 194.515 157.328 1.00 81.31 113 LEU A N 1
ATOM 8232 C CA . LEU B 1 113 ? 202.229 193.318 156.645 1.00 77.69 113 LEU A CA 1
ATOM 8233 C C . LEU B 1 113 ? 201.751 193.643 155.238 1.00 76.15 113 LEU A C 1
ATOM 8234 O O . LEU B 1 113 ? 202.013 192.889 154.297 1.00 84.05 113 LEU A O 1
ATOM 8239 N N . GLY B 1 114 ? 201.036 194.756 155.078 1.00 81.83 114 GLY A N 1
ATOM 8240 C CA . GLY B 1 114 ? 200.584 195.141 153.752 1.00 84.76 114 GLY A CA 1
ATOM 8241 C C . GLY B 1 114 ? 201.733 195.434 152.809 1.00 84.65 114 GLY A C 1
ATOM 8242 O O . GLY B 1 114 ? 201.723 195.012 151.649 1.00 88.44 114 GLY A O 1
ATOM 8243 N N . VAL B 1 115 ? 202.746 196.154 153.295 1.00 77.75 115 VAL A N 1
ATOM 8244 C CA . VAL B 1 115 ? 203.893 196.461 152.445 1.00 77.09 115 VAL A CA 1
ATOM 8245 C C . VAL B 1 115 ? 204.623 195.181 152.057 1.00 84.02 115 VAL A C 1
ATOM 8246 O O . VAL B 1 115 ? 205.077 195.030 150.917 1.00 84.89 115 VAL A O 1
ATOM 8250 N N . VAL B 1 116 ? 204.749 194.239 152.995 1.00 83.53 116 VAL A N 1
ATOM 8251 C CA . VAL B 1 116 ? 205.397 192.967 152.683 1.00 75.78 116 VAL A CA 1
ATOM 8252 C C . VAL B 1 116 ? 204.595 192.205 151.636 1.00 72.83 116 VAL A C 1
ATOM 8253 O O . VAL B 1 116 ? 205.147 191.683 150.662 1.00 77.71 116 VAL A O 1
ATOM 8257 N N . ALA B 1 117 ? 203.275 192.136 151.821 1.00 81.61 117 ALA A N 1
ATOM 8258 C CA . ALA B 1 117 ? 202.434 191.375 150.905 1.00 85.80 117 ALA A CA 1
ATOM 8259 C C . ALA B 1 117 ? 202.399 191.996 149.519 1.00 89.48 117 ALA A C 1
ATOM 8260 O O . ALA B 1 117 ? 202.182 191.287 148.530 1.00 93.86 117 ALA A O 1
ATOM 8262 N N . SER B 1 118 ? 202.601 193.311 149.421 1.00 105.15 118 SER A N 1
ATOM 8263 C CA . SER B 1 118 ? 202.578 193.949 148.110 1.00 107.60 118 SER A CA 1
ATOM 8264 C C . SER B 1 118 ? 203.687 193.439 147.200 1.00 105.90 118 SER A C 1
ATOM 8265 O O . SER B 1 118 ? 203.579 193.572 145.977 1.00 110.18 118 SER A O 1
ATOM 8268 N N . ASN B 1 119 ? 204.746 192.858 147.762 1.00 98.65 119 ASN A N 1
ATOM 8269 C CA . ASN B 1 119 ? 205.863 192.338 146.983 1.00 101.05 119 ASN A CA 1
ATOM 8270 C C . ASN B 1 119 ? 205.872 190.820 146.895 1.00 105.60 119 ASN A C 1
ATOM 8271 O O . ASN B 1 119 ? 205.917 190.266 145.793 1.00 108.62 119 ASN A O 1
ATOM 8276 N N . VAL B 1 120 ? 205.830 190.128 148.029 1.00 102.93 120 VAL A N 1
ATOM 8277 C CA . VAL B 1 120 ? 205.881 188.669 148.047 1.00 97.56 120 VAL A CA 1
ATOM 8278 C C . VAL B 1 120 ? 204.520 188.115 147.644 1.00 98.95 120 VAL A C 1
ATOM 8279 O O . VAL B 1 120 ? 203.524 188.351 148.341 1.00 105.69 120 VAL A O 1
ATOM 8283 N N . PRO B 1 121 ? 204.427 187.376 146.538 1.00 95.85 121 PRO A N 1
ATOM 8284 C CA . PRO B 1 121 ? 203.119 186.839 146.130 1.00 98.66 121 PRO A CA 1
ATOM 8285 C C . PRO B 1 121 ? 202.518 185.878 147.137 1.00 103.18 121 PRO A C 1
ATOM 8286 O O . PRO B 1 121 ? 201.289 185.831 147.274 1.00 103.74 121 PRO A O 1
ATOM 8290 N N . LEU B 1 122 ? 203.344 185.107 147.848 1.00 106.30 122 LEU A N 1
ATOM 8291 C CA . LEU B 1 122 ? 202.811 184.081 148.738 1.00 102.92 122 LEU A CA 1
ATOM 8292 C C . LEU B 1 122 ? 201.966 184.689 149.850 1.00 102.90 122 LEU A C 1
ATOM 8293 O O . LEU B 1 122 ? 200.875 184.193 150.151 1.00 106.13 122 LEU A O 1
ATOM 8298 N N . VAL B 1 123 ? 202.454 185.762 150.475 1.00 91.17 123 VAL A N 1
ATOM 8299 C CA . VAL B 1 123 ? 201.702 186.389 151.553 1.00 91.79 123 VAL A CA 1
ATOM 8300 C C . VAL B 1 123 ? 200.422 187.034 151.045 1.00 93.71 123 VAL A C 1
ATOM 8301 O O . VAL B 1 123 ? 199.479 187.227 151.821 1.00 97.34 123 VAL A O 1
ATOM 8305 N N . GLU B 1 124 ? 200.360 187.379 149.759 1.00 109.08 124 GLU A N 1
ATOM 8306 C CA . GLU B 1 124 ? 199.160 188.014 149.226 1.00 107.66 124 GLU A CA 1
ATOM 8307 C C . GLU B 1 124 ? 197.956 187.087 149.319 1.00 113.62 124 GLU A C 1
ATOM 8308 O O . GLU B 1 124 ? 196.857 187.521 149.680 1.00 120.48 124 GLU A O 1
ATOM 8314 N N . GLU B 1 125 ? 198.141 185.805 148.996 1.00 117.36 125 GLU A N 1
ATOM 8315 C CA . GLU B 1 125 ? 197.019 184.873 149.026 1.00 116.01 125 GLU A CA 1
ATOM 8316 C C . GLU B 1 125 ? 196.425 184.748 150.422 1.00 116.24 125 GLU A C 1
ATOM 8317 O O . GLU B 1 125 ? 195.219 184.518 150.564 1.00 115.37 125 GLU A O 1
ATOM 8323 N N . HIS B 1 126 ? 197.247 184.894 151.460 1.00 96.89 126 HIS A N 1
ATOM 8324 C CA . HIS B 1 126 ? 196.765 184.776 152.829 1.00 94.87 126 HIS A CA 1
ATOM 8325 C C . HIS B 1 126 ? 196.188 186.074 153.373 1.00 101.91 126 HIS A C 1
ATOM 8326 O O . HIS B 1 126 ? 195.663 186.077 154.491 1.00 104.45 126 HIS A O 1
ATOM 8333 N N . THR B 1 127 ? 196.274 187.169 152.623 1.00 104.50 127 THR A N 1
ATOM 8334 C CA . THR B 1 127 ? 195.707 188.453 153.018 1.00 100.08 127 THR A CA 1
ATOM 8335 C C . THR B 1 127 ? 194.925 189.064 151.867 1.00 101.00 127 THR A C 1
ATOM 8336 O O . THR B 1 127 ? 194.990 190.270 151.616 1.00 108.15 127 THR A O 1
ATOM 8340 N N . ARG B 1 128 ? 194.177 188.236 151.146 1.00 104.46 128 ARG A N 1
ATOM 8341 C CA . ARG B 1 128 ? 193.388 188.680 150.004 1.00 104.24 128 ARG A CA 1
ATOM 8342 C C . ARG B 1 128 ? 191.893 188.660 150.258 1.00 107.73 128 ARG A C 1
ATOM 8343 O O . ARG B 1 128 ? 191.204 189.625 149.924 1.00 110.52 128 ARG A O 1
ATOM 8351 N N . ASP B 1 129 ? 191.370 187.584 150.838 1.00 122.27 129 ASP A N 1
ATOM 8352 C CA . ASP B 1 129 ? 189.938 187.459 151.066 1.00 122.41 129 ASP A CA 1
ATOM 8353 C C . ASP B 1 129 ? 189.481 188.106 152.365 1.00 120.42 129 ASP A C 1
ATOM 8354 O O . ASP B 1 129 ? 188.272 188.253 152.572 1.00 120.66 129 ASP A O 1
ATOM 8359 N N . VAL B 1 130 ? 190.408 188.494 153.239 1.00 105.04 130 VAL A N 1
ATOM 8360 C CA . VAL B 1 130 ? 190.066 189.211 154.463 1.00 102.76 130 VAL A CA 1
ATOM 8361 C C . VAL B 1 130 ? 190.305 190.706 154.346 1.00 102.04 130 VAL A C 1
ATOM 8362 O O . VAL B 1 130 ? 189.650 191.478 155.064 1.00 102.20 130 VAL A O 1
ATOM 8366 N N . ALA B 1 131 ? 191.196 191.144 153.460 1.00 102.77 131 ALA A N 1
ATOM 8367 C CA . ALA B 1 131 ? 191.422 192.560 153.209 1.00 101.05 131 ALA A CA 1
ATOM 8368 C C . ALA B 1 131 ? 190.550 193.090 152.080 1.00 104.78 131 ALA A C 1
ATOM 8369 O O . ALA B 1 131 ? 190.716 194.241 151.666 1.00 109.03 131 ALA A O 1
ATOM 8371 N N . HIS B 1 132 ? 189.630 192.273 151.566 1.00 96.91 132 HIS A N 1
ATOM 8372 C CA A HIS B 1 132 ? 188.743 192.696 150.488 0.64 95.58 132 HIS A CA 1
ATOM 8373 C CA B HIS B 1 132 ? 188.751 192.675 150.477 0.36 96.06 132 HIS A CA 1
ATOM 8374 C C . HIS B 1 132 ? 187.312 192.242 150.739 1.00 98.23 132 HIS A C 1
ATOM 8375 O O . HIS B 1 132 ? 186.583 191.909 149.799 1.00 98.08 132 HIS A O 1
ATOM 8388 N N . MET B 1 133 ? 186.894 192.231 152.001 1.00 102.98 133 MET A N 1
ATOM 8389 C CA . MET B 1 133 ? 185.554 191.778 152.344 1.00 101.02 133 MET A CA 1
ATOM 8390 C C . MET B 1 133 ? 184.494 192.658 151.697 1.00 101.22 133 MET A C 1
ATOM 8391 O O . MET B 1 133 ? 184.675 193.868 151.537 1.00 105.50 133 MET A O 1
ATOM 8396 N N . ASP B 1 134 ? 183.386 192.038 151.318 1.00 100.13 134 ASP A N 1
ATOM 8397 C CA . ASP B 1 134 ? 182.230 192.787 150.854 1.00 98.31 134 ASP A CA 1
ATOM 8398 C C . ASP B 1 134 ? 181.706 193.651 151.999 1.00 103.69 134 ASP A C 1
ATOM 8399 O O . ASP B 1 134 ? 181.575 193.159 153.128 1.00 107.59 134 ASP A O 1
ATOM 8404 N N . PRO B 1 135 ? 181.406 194.929 151.761 1.00 93.48 135 PRO A N 1
ATOM 8405 C CA . PRO B 1 135 ? 180.970 195.794 152.871 1.00 94.64 135 PRO A CA 1
ATOM 8406 C C . PRO B 1 135 ? 179.794 195.244 153.660 1.00 96.82 135 PRO A C 1
ATOM 8407 O O . PRO B 1 135 ? 179.751 195.404 154.887 1.00 99.38 135 PRO A O 1
ATOM 8411 N N . HIS B 1 136 ? 178.833 194.603 152.992 1.00 114.75 136 HIS A N 1
ATOM 8412 C CA . HIS B 1 136 ? 177.679 194.066 153.705 1.00 114.34 136 HIS A CA 1
ATOM 8413 C C . HIS B 1 136 ? 178.104 193.061 154.766 1.00 113.95 136 HIS A C 1
ATOM 8414 O O . HIS B 1 136 ? 177.598 193.086 155.894 1.00 116.28 136 HIS A O 1
ATOM 8421 N N . VAL B 1 137 ? 179.023 192.160 154.420 1.00 98.12 137 VAL A N 1
ATOM 8422 C CA . VAL B 1 137 ? 179.501 191.180 155.390 1.00 95.62 137 VAL A CA 1
ATOM 8423 C C . VAL B 1 137 ? 180.165 191.885 156.563 1.00 94.98 137 VAL A C 1
ATOM 8424 O O . VAL B 1 137 ? 179.894 191.581 157.731 1.00 99.11 137 VAL A O 1
ATOM 8428 N N . LEU B 1 138 ? 181.038 192.849 156.267 1.00 85.65 138 LEU A N 1
ATOM 8429 C CA . LEU B 1 138 ? 181.725 193.587 157.320 1.00 85.89 138 LEU A CA 1
ATOM 8430 C C . LEU B 1 138 ? 180.728 194.190 158.299 1.00 87.67 138 LEU A C 1
ATOM 8431 O O . LEU B 1 138 ? 180.804 193.957 159.512 1.00 88.69 138 LEU A O 1
ATOM 8436 N N . LEU B 1 139 ? 179.759 194.944 157.777 1.00 84.55 139 LEU A N 1
ATOM 8437 C CA . LEU B 1 139 ? 178.766 195.574 158.637 1.00 79.50 139 LEU A CA 1
ATOM 8438 C C . LEU B 1 139 ? 178.004 194.530 159.440 1.00 85.67 139 LEU A C 1
ATOM 8439 O O . LEU B 1 139 ? 178.063 194.510 160.676 1.00 90.40 139 LEU A O 1
ATOM 8444 N N . GLN B 1 140 ? 177.308 193.627 158.744 1.00 88.84 140 GLN A N 1
ATOM 8445 C CA . GLN B 1 140 ? 176.415 192.686 159.405 1.00 83.28 140 GLN A CA 1
ATOM 8446 C C . GLN B 1 140 ? 177.134 191.800 160.410 1.00 86.95 140 GLN A C 1
ATOM 8447 O O . GLN B 1 140 ? 176.489 191.283 161.327 1.00 89.94 140 GLN A O 1
ATOM 8453 N N . ILE B 1 141 ? 178.444 191.607 160.269 1.00 75.05 141 ILE A N 1
ATOM 8454 C CA . ILE B 1 141 ? 179.146 190.702 161.168 1.00 68.18 141 ILE A CA 1
ATOM 8455 C C . ILE B 1 141 ? 179.740 191.459 162.346 1.00 70.81 141 ILE A C 1
ATOM 8456 O O . ILE B 1 141 ? 179.785 190.934 163.463 1.00 75.51 141 ILE A O 1
ATOM 8461 N N . PHE B 1 142 ? 180.201 192.688 162.122 1.00 73.56 142 PHE A N 1
ATOM 8462 C CA . PHE B 1 142 ? 180.944 193.390 163.162 1.00 74.44 142 PHE A CA 1
ATOM 8463 C C . PHE B 1 142 ? 180.139 194.434 163.917 1.00 80.71 142 PHE A C 1
ATOM 8464 O O . PHE B 1 142 ? 180.274 194.530 165.138 1.00 82.63 142 PHE A O 1
ATOM 8472 N N . LEU B 1 143 ? 179.307 195.229 163.245 1.00 78.70 143 LEU A N 1
ATOM 8473 C CA . LEU B 1 143 ? 178.638 196.325 163.944 1.00 73.57 143 LEU A CA 1
ATOM 8474 C C . LEU B 1 143 ? 177.758 195.844 165.089 1.00 77.77 143 LEU A C 1
ATOM 8475 O O . LEU B 1 143 ? 177.840 196.422 166.189 1.00 82.30 143 LEU A O 1
ATOM 8480 N N . PRO B 1 144 ? 176.905 194.831 164.916 1.00 76.23 144 PRO A N 1
ATOM 8481 C CA . PRO B 1 144 ? 176.052 194.409 166.038 1.00 75.42 144 PRO A CA 1
ATOM 8482 C C . PRO B 1 144 ? 176.839 194.031 167.276 1.00 72.03 144 PRO A C 1
ATOM 8483 O O . PRO B 1 144 ? 176.423 194.365 168.391 1.00 77.61 144 PRO A O 1
ATOM 8487 N N . VAL B 1 145 ? 177.977 193.357 167.115 1.00 68.73 145 VAL A N 1
ATOM 8488 C CA . VAL B 1 145 ? 178.761 192.947 168.276 1.00 67.79 145 VAL A CA 1
ATOM 8489 C C . VAL B 1 145 ? 179.212 194.167 169.066 1.00 68.33 145 VAL A C 1
ATOM 8490 O O . VAL B 1 145 ? 179.021 194.247 170.285 1.00 77.06 145 VAL A O 1
ATOM 8494 N N . LEU B 1 146 ? 179.807 195.143 168.378 1.00 58.31 146 LEU A N 1
ATOM 8495 C CA . LEU B 1 146 ? 180.306 196.331 169.061 1.00 61.02 146 LEU A CA 1
ATOM 8496 C C . LEU B 1 146 ? 179.173 197.090 169.737 1.00 70.78 146 LEU A C 1
ATOM 8497 O O . LEU B 1 146 ? 179.283 197.487 170.905 1.00 79.69 146 LEU A O 1
ATOM 8502 N N . ILE B 1 147 ? 178.069 197.296 169.017 1.00 75.72 147 ILE A N 1
ATOM 8503 C CA . ILE B 1 147 ? 176.977 198.095 169.569 1.00 69.09 147 ILE A CA 1
ATOM 8504 C C . ILE B 1 147 ? 176.378 197.408 170.789 1.00 72.84 147 ILE A C 1
ATOM 8505 O O . ILE B 1 147 ? 176.146 198.039 171.829 1.00 77.15 147 ILE A O 1
ATOM 8510 N N . PHE B 1 148 ? 176.116 196.103 170.684 1.00 71.49 148 PHE A N 1
ATOM 8511 C CA . PHE B 1 148 ? 175.519 195.393 171.806 1.00 70.01 148 PHE A CA 1
ATOM 8512 C C . PHE B 1 148 ? 176.464 195.348 172.996 1.00 72.09 148 PHE A C 1
ATOM 8513 O O . PHE B 1 148 ? 176.022 195.471 174.141 1.00 81.49 148 PHE A O 1
ATOM 8521 N N . GLU B 1 149 ? 177.763 195.156 172.759 1.00 85.50 149 GLU A N 1
ATOM 8522 C CA . GLU B 1 149 ? 178.701 195.154 173.875 1.00 84.89 149 GLU A CA 1
ATOM 8523 C C . GLU B 1 149 ? 178.718 196.506 174.573 1.00 86.28 149 GLU A C 1
ATOM 8524 O O . GLU B 1 149 ? 178.693 196.577 175.809 1.00 91.61 149 GLU A O 1
ATOM 8530 N N . SER B 1 150 ? 178.748 197.594 173.798 1.00 80.44 150 SER A N 1
ATOM 8531 C CA . SER B 1 150 ? 178.743 198.919 174.406 1.00 80.02 150 SER A CA 1
ATOM 8532 C C . SER B 1 150 ? 177.479 199.142 175.223 1.00 83.85 150 SER A C 1
ATOM 8533 O O . SER B 1 150 ? 177.540 199.664 176.342 1.00 92.22 150 SER A O 1
ATOM 8536 N N . ALA B 1 151 ? 176.323 198.751 174.685 1.00 70.26 151 ALA A N 1
ATOM 8537 C CA . ALA B 1 151 ? 175.077 198.923 175.426 1.00 71.08 151 ALA A CA 1
ATOM 8538 C C . ALA B 1 151 ? 175.063 198.079 176.694 1.00 78.12 151 ALA A C 1
ATOM 8539 O O . ALA B 1 151 ? 174.646 198.549 177.759 1.00 84.43 151 ALA A O 1
ATOM 8541 N N . PHE B 1 152 ? 175.515 196.828 176.599 1.00 85.03 152 PHE A N 1
ATOM 8542 C CA . PHE B 1 152 ? 175.484 195.921 177.740 1.00 78.54 152 PHE A CA 1
ATOM 8543 C C . PHE B 1 152 ? 176.395 196.401 178.861 1.00 84.36 152 PHE A C 1
ATOM 8544 O O . PHE B 1 152 ? 176.019 196.348 180.038 1.00 86.90 152 PHE A O 1
ATOM 8552 N N . ALA B 1 153 ? 177.596 196.870 178.520 1.00 92.32 153 ALA A N 1
ATOM 8553 C CA . ALA B 1 153 ? 178.568 197.213 179.553 1.00 89.99 153 ALA A CA 1
ATOM 8554 C C . ALA B 1 153 ? 178.121 198.404 180.393 1.00 91.50 153 ALA A C 1
ATOM 8555 O O . ALA B 1 153 ? 178.462 198.484 181.578 1.00 95.73 153 ALA A O 1
ATOM 8557 N N . MET B 1 154 ? 177.366 199.329 179.810 1.00 103.72 154 MET A N 1
ATOM 8558 C CA . MET B 1 154 ? 177.041 200.571 180.495 1.00 103.63 154 MET A CA 1
ATOM 8559 C C . MET B 1 154 ? 176.134 200.321 181.697 1.00 105.48 154 MET A C 1
ATOM 8560 O O . MET B 1 154 ? 175.407 199.327 181.772 1.00 108.25 154 MET A O 1
ATOM 8565 N N . ASP B 1 155 ? 176.189 201.250 182.650 1.00 121.31 155 ASP A N 1
ATOM 8566 C CA . ASP B 1 155 ? 175.331 201.224 183.830 1.00 122.12 155 ASP A CA 1
ATOM 8567 C C . ASP B 1 155 ? 174.024 201.929 183.484 1.00 123.07 155 ASP A C 1
ATOM 8568 O O . ASP B 1 155 ? 173.980 203.159 183.383 1.00 124.16 155 ASP A O 1
ATOM 8573 N N . VAL B 1 156 ? 172.957 201.148 183.313 1.00 109.95 156 VAL A N 1
ATOM 8574 C CA . VAL B 1 156 ? 171.732 201.678 182.725 1.00 108.32 156 VAL A CA 1
ATOM 8575 C C . VAL B 1 156 ? 171.044 202.659 183.667 1.00 113.25 156 VAL A C 1
ATOM 8576 O O . VAL B 1 156 ? 170.485 203.667 183.225 1.00 120.08 156 VAL A O 1
ATOM 8580 N N . HIS B 1 157 ? 171.049 202.375 184.970 1.00 120.72 157 HIS A N 1
ATOM 8581 C CA . HIS B 1 157 ? 170.252 203.176 185.896 1.00 123.03 157 HIS A CA 1
ATOM 8582 C C . HIS B 1 157 ? 170.769 204.608 185.987 1.00 124.30 157 HIS A C 1
ATOM 8583 O O . HIS B 1 157 ? 169.999 205.568 185.848 1.00 127.38 157 HIS A O 1
ATOM 8590 N N . THR B 1 158 ? 172.072 204.774 186.217 1.00 116.16 158 THR A N 1
ATOM 8591 C CA . THR B 1 158 ? 172.641 206.116 186.253 1.00 116.11 158 THR A CA 1
ATOM 8592 C C . THR B 1 158 ? 172.444 206.825 184.921 1.00 116.74 158 THR A C 1
ATOM 8593 O O . THR B 1 158 ? 172.211 208.038 184.881 1.00 119.91 158 THR A O 1
ATOM 8597 N N . PHE B 1 159 ? 172.537 206.081 183.818 1.00 106.13 159 PHE A N 1
ATOM 8598 C CA . PHE B 1 159 ? 172.303 206.667 182.504 1.00 106.63 159 PHE A CA 1
ATOM 8599 C C . PHE B 1 159 ? 170.886 207.215 182.390 1.00 106.04 159 PHE A C 1
ATOM 8600 O O . PHE B 1 159 ? 170.677 208.315 181.868 1.00 111.00 159 PHE A O 1
ATOM 8608 N N . MET B 1 160 ? 169.900 206.462 182.878 1.00 109.80 160 MET A N 1
ATOM 8609 C CA . MET B 1 160 ? 168.515 206.913 182.801 1.00 112.55 160 MET A CA 1
ATOM 8610 C C . MET B 1 160 ? 168.249 208.077 183.743 1.00 114.38 160 MET A C 1
ATOM 8611 O O . MET B 1 160 ? 167.395 208.922 183.452 1.00 116.16 160 MET A O 1
ATOM 8616 N N . ARG B 1 161 ? 168.959 208.141 184.871 1.00 129.49 161 ARG A N 1
ATOM 8617 C CA . ARG B 1 161 ? 168.739 209.237 185.809 1.00 128.86 161 ARG A CA 1
ATOM 8618 C C . ARG B 1 161 ? 169.015 210.598 185.184 1.00 129.27 161 ARG A C 1
ATOM 8619 O O . ARG B 1 161 ? 168.500 211.608 185.675 1.00 132.16 161 ARG A O 1
ATOM 8627 N N . SER B 1 162 ? 169.812 210.651 184.120 1.00 117.72 162 SER A N 1
ATOM 8628 C CA . SER B 1 162 ? 170.123 211.884 183.403 1.00 118.45 162 SER A CA 1
ATOM 8629 C C . SER B 1 162 ? 169.968 211.670 181.904 1.00 117.54 162 SER A C 1
ATOM 8630 O O . SER B 1 162 ? 170.819 212.050 181.098 1.00 116.41 162 SER A O 1
ATOM 8633 N N . PHE B 1 163 ? 168.856 211.044 181.515 1.00 119.17 163 PHE A N 1
ATOM 8634 C CA . PHE B 1 163 ? 168.654 210.677 180.118 1.00 119.87 163 PHE A CA 1
ATOM 8635 C C . PHE B 1 163 ? 168.539 211.903 179.219 1.00 120.36 163 PHE A C 1
ATOM 8636 O O . PHE B 1 163 ? 169.099 211.923 178.117 1.00 121.76 163 PHE A O 1
ATOM 8644 N N . SER B 1 164 ? 167.807 212.927 179.662 1.00 118.71 164 SER A N 1
ATOM 8645 C CA . SER B 1 164 ? 167.562 214.082 178.803 1.00 117.67 164 SER A CA 1
ATOM 8646 C C . SER B 1 164 ? 168.860 214.795 178.446 1.00 120.30 164 SER A C 1
ATOM 8647 O O . SER B 1 164 ? 169.063 215.192 177.292 1.00 123.57 164 SER A O 1
ATOM 8650 N N . GLN B 1 165 ? 169.743 214.980 179.428 1.00 132.93 165 GLN A N 1
ATOM 8651 C CA . GLN B 1 165 ? 171.018 215.637 179.165 1.00 133.89 165 GLN A CA 1
ATOM 8652 C C . GLN B 1 165 ? 171.797 214.897 178.086 1.00 135.29 165 GLN A C 1
ATOM 8653 O O . GLN B 1 165 ? 172.260 215.499 177.108 1.00 135.76 165 GLN A O 1
ATOM 8659 N N . VAL B 1 166 ? 171.944 213.582 178.249 1.00 121.52 166 VAL A N 1
ATOM 8660 C CA . VAL B 1 166 ? 172.716 212.792 177.297 1.00 118.86 166 VAL A CA 1
ATOM 8661 C C . VAL B 1 166 ? 172.072 212.837 175.920 1.00 119.65 166 VAL A C 1
ATOM 8662 O O . VAL B 1 166 ? 172.759 212.973 174.903 1.00 122.67 166 VAL A O 1
ATOM 8666 N N . CYS B 1 167 ? 170.746 212.708 175.860 1.00 119.02 167 CYS A N 1
ATOM 8667 C CA . CYS B 1 167 ? 170.067 212.723 174.569 1.00 117.85 167 CYS A CA 1
ATOM 8668 C C . CYS B 1 167 ? 170.291 214.045 173.849 1.00 117.99 167 CYS A C 1
ATOM 8669 O O . CYS B 1 167 ? 170.682 214.069 172.675 1.00 123.80 167 CYS A O 1
ATOM 8672 N N . ILE B 1 168 ? 170.045 215.160 174.539 1.00 113.68 168 ILE A N 1
ATOM 8673 C CA . ILE B 1 168 ? 170.219 216.466 173.912 1.00 115.94 168 ILE A CA 1
ATOM 8674 C C . ILE B 1 168 ? 171.653 216.629 173.433 1.00 117.46 168 ILE A C 1
ATOM 8675 O O . ILE B 1 168 ? 171.906 216.966 172.267 1.00 122.05 168 ILE A O 1
ATOM 8680 N N . LEU B 1 169 ? 172.615 216.364 174.318 1.00 110.01 169 LEU A N 1
ATOM 8681 C CA . LEU B 1 169 ? 174.016 216.494 173.944 1.00 110.54 169 LEU A CA 1
ATOM 8682 C C . LEU B 1 169 ? 174.319 215.667 172.704 1.00 110.42 169 LEU A C 1
ATOM 8683 O O . LEU B 1 169 ? 174.655 216.206 171.646 1.00 111.46 169 LEU A O 1
ATOM 8688 N N . ALA B 1 170 ? 174.176 214.346 172.811 1.00 104.74 170 ALA A N 1
ATOM 8689 C CA . ALA B 1 170 ? 174.478 213.468 171.689 1.00 105.78 170 ALA A CA 1
ATOM 8690 C C . ALA B 1 170 ? 173.847 213.981 170.402 1.00 109.27 170 ALA A C 1
ATOM 8691 O O . ALA B 1 170 ? 174.550 214.333 169.450 1.00 112.56 170 ALA A O 1
ATOM 8693 N N . LEU B 1 171 ? 172.516 214.067 170.370 1.00 105.80 171 LEU A N 1
ATOM 8694 C CA . LEU B 1 171 ? 171.827 214.367 169.120 1.00 104.86 171 LEU A CA 1
ATOM 8695 C C . LEU B 1 171 ? 172.259 215.715 168.553 1.00 106.23 171 LEU A C 1
ATOM 8696 O O . LEU B 1 171 ? 172.781 215.797 167.431 1.00 109.50 171 LEU A O 1
ATOM 8701 N N . PHE B 1 172 ? 172.027 216.794 169.305 1.00 105.93 172 PHE A N 1
ATOM 8702 C CA . PHE B 1 172 ? 172.249 218.119 168.740 1.00 109.70 172 PHE A CA 1
ATOM 8703 C C . PHE B 1 172 ? 173.725 218.368 168.456 1.00 109.03 172 PHE A C 1
ATOM 8704 O O . PHE B 1 172 ? 174.073 218.921 167.404 1.00 109.02 172 PHE A O 1
ATOM 8712 N N . GLY B 1 173 ? 174.610 217.988 169.381 1.00 92.50 173 GLY A N 1
ATOM 8713 C CA . GLY B 1 173 ? 176.027 218.157 169.132 1.00 94.28 173 GLY A CA 1
ATOM 8714 C C . GLY B 1 173 ? 176.494 217.400 167.907 1.00 99.59 173 GLY A C 1
ATOM 8715 O O . GLY B 1 173 ? 177.266 217.925 167.105 1.00 104.00 173 GLY A O 1
ATOM 8716 N N . LEU B 1 174 ? 176.033 216.157 167.738 1.00 87.39 174 LEU A N 1
ATOM 8717 C CA . LEU B 1 174 ? 176.426 215.397 166.558 1.00 84.15 174 LEU A CA 1
ATOM 8718 C C . LEU B 1 174 ? 175.943 216.072 165.285 1.00 86.86 174 LEU A C 1
ATOM 8719 O O . LEU B 1 174 ? 176.697 216.187 164.313 1.00 86.19 174 LEU A O 1
ATOM 8724 N N . VAL B 1 175 ? 174.690 216.530 165.269 1.00 84.79 175 VAL A N 1
ATOM 8725 C CA . VAL B 1 175 ? 174.163 217.159 164.060 1.00 82.01 175 VAL A CA 1
ATOM 8726 C C . VAL B 1 175 ? 174.973 218.403 163.714 1.00 82.62 175 VAL A C 1
ATOM 8727 O O . VAL B 1 175 ? 175.412 218.588 162.570 1.00 87.37 175 VAL A O 1
ATOM 8731 N N . VAL B 1 176 ? 175.194 219.270 164.704 1.00 77.61 176 VAL A N 1
ATOM 8732 C CA . VAL B 1 176 ? 175.903 220.519 164.443 1.00 79.87 176 VAL A CA 1
ATOM 8733 C C . VAL B 1 176 ? 177.339 220.243 164.022 1.00 82.13 176 VAL A C 1
ATOM 8734 O O . VAL B 1 176 ? 177.860 220.872 163.091 1.00 81.84 176 VAL A O 1
ATOM 8738 N N . ALA B 1 177 ? 178.009 219.313 164.705 1.00 76.36 177 ALA A N 1
ATOM 8739 C CA . ALA B 1 177 ? 179.390 219.002 164.365 1.00 71.36 177 ALA A CA 1
ATOM 8740 C C . ALA B 1 177 ? 179.495 218.439 162.957 1.00 75.23 177 ALA A C 1
ATOM 8741 O O . ALA B 1 177 ? 180.404 218.804 162.205 1.00 86.38 177 ALA A O 1
ATOM 8743 N N . SER B 1 178 ? 178.577 217.548 162.579 1.00 73.32 178 SER A N 1
ATOM 8744 C CA . SER B 1 178 ? 178.612 216.998 161.231 1.00 74.13 178 SER A CA 1
ATOM 8745 C C . SER B 1 178 ? 178.397 218.087 160.191 1.00 79.89 178 SER A C 1
ATOM 8746 O O . SER B 1 178 ? 179.100 218.128 159.175 1.00 82.43 178 SER A O 1
ATOM 8749 N N . VAL B 1 179 ? 177.442 218.989 160.427 1.00 73.38 179 VAL A N 1
ATOM 8750 C CA . VAL B 1 179 ? 177.188 220.054 159.457 1.00 69.38 179 VAL A CA 1
ATOM 8751 C C . VAL B 1 179 ? 178.415 220.947 159.313 1.00 78.69 179 VAL A C 1
ATOM 8752 O O . VAL B 1 179 ? 178.830 221.296 158.199 1.00 79.91 179 VAL A O 1
ATOM 8756 N N . LEU B 1 180 ? 179.010 221.338 160.442 1.00 75.62 180 LEU A N 1
ATOM 8757 C CA . LEU B 1 180 ? 180.169 222.223 160.395 1.00 66.83 180 LEU A CA 1
ATOM 8758 C C . LEU B 1 180 ? 181.351 221.547 159.715 1.00 67.83 180 LEU A C 1
ATOM 8759 O O . LEU B 1 180 ? 182.052 222.168 158.907 1.00 76.72 180 LEU A O 1
ATOM 8764 N N . THR B 1 181 ? 181.590 220.273 160.027 1.00 62.45 181 THR A N 1
ATOM 8765 C CA . THR B 1 181 ? 182.680 219.551 159.384 1.00 68.81 181 THR A CA 1
ATOM 8766 C C . THR B 1 181 ? 182.440 219.417 157.887 1.00 71.96 181 THR A C 1
ATOM 8767 O O . THR B 1 181 ? 183.378 219.523 157.091 1.00 76.00 181 THR A O 1
ATOM 8771 N N . ALA B 1 182 ? 181.191 219.179 157.483 1.00 62.40 182 ALA A N 1
ATOM 8772 C CA . ALA B 1 182 ? 180.890 219.065 156.061 1.00 65.98 182 ALA A CA 1
ATOM 8773 C C . ALA B 1 182 ? 181.147 220.377 155.335 1.00 69.28 182 ALA A C 1
ATOM 8774 O O . ALA B 1 182 ? 181.736 220.389 154.247 1.00 79.85 182 ALA A O 1
ATOM 8776 N N . VAL B 1 183 ? 180.715 221.497 155.916 1.00 67.06 183 VAL A N 1
ATOM 8777 C CA . VAL B 1 183 ? 180.960 222.781 155.266 1.00 68.85 183 VAL A CA 1
ATOM 8778 C C . VAL B 1 183 ? 182.456 223.071 155.204 1.00 69.62 183 VAL A C 1
ATOM 8779 O O . VAL B 1 183 ? 182.964 223.580 154.195 1.00 76.19 183 VAL A O 1
ATOM 8783 N N . LEU B 1 184 ? 183.186 222.749 156.275 1.00 70.83 184 LEU A N 1
ATOM 8784 C CA . LEU B 1 184 ? 184.631 222.951 156.265 1.00 72.82 184 LEU A CA 1
ATOM 8785 C C . LEU B 1 184 ? 185.297 222.121 155.177 1.00 71.55 184 LEU A C 1
ATOM 8786 O O . LEU B 1 184 ? 186.178 222.611 154.464 1.00 78.31 184 LEU A O 1
ATOM 8791 N N . ALA B 1 185 ? 184.896 220.857 155.037 1.00 63.46 185 ALA A N 1
ATOM 8792 C CA . ALA B 1 185 ? 185.479 220.010 154.003 1.00 67.25 185 ALA A CA 1
ATOM 8793 C C . ALA B 1 185 ? 185.148 220.535 152.615 1.00 65.36 185 ALA A C 1
ATOM 8794 O O . ALA B 1 185 ? 185.993 220.505 151.713 1.00 72.14 185 ALA A O 1
ATOM 8796 N N . MET B 1 186 ? 183.920 221.016 152.419 1.00 83.60 186 MET A N 1
ATOM 8797 C CA . MET B 1 186 ? 183.540 221.546 151.115 1.00 84.69 186 MET A CA 1
ATOM 8798 C C . MET B 1 186 ? 184.358 222.780 150.758 1.00 85.27 186 MET A C 1
ATOM 8799 O O . MET B 1 186 ? 184.781 222.941 149.608 1.00 89.53 186 MET A O 1
ATOM 8804 N N . ASN B 1 187 ? 184.593 223.665 151.728 1.00 84.96 187 ASN A N 1
ATOM 8805 C CA . ASN B 1 187 ? 185.258 224.929 151.420 1.00 81.63 187 ASN A CA 1
ATOM 8806 C C . ASN B 1 187 ? 186.777 224.784 151.388 1.00 87.67 187 ASN A C 1
ATOM 8807 O O . ASN B 1 187 ? 187.418 225.074 150.373 1.00 92.47 187 ASN A O 1
ATOM 8812 N N . LEU B 1 188 ? 187.372 224.340 152.497 1.00 86.28 188 LEU A N 1
ATOM 8813 C CA . LEU B 1 188 ? 188.828 224.335 152.614 1.00 80.60 188 LEU A CA 1
ATOM 8814 C C . LEU B 1 188 ? 189.474 223.413 151.587 1.00 79.71 188 LEU A C 1
ATOM 8815 O O . LEU B 1 188 ? 190.375 223.825 150.848 1.00 85.82 188 LEU A O 1
ATOM 8820 N N . PHE B 1 189 ? 189.031 222.161 151.527 1.00 77.64 189 PHE A N 1
ATOM 8821 C CA . PHE B 1 189 ? 189.688 221.184 150.670 1.00 75.59 189 PHE A CA 1
ATOM 8822 C C . PHE B 1 189 ? 189.541 221.567 149.203 1.00 82.51 189 PHE A C 1
ATOM 8823 O O . PHE B 1 189 ? 188.524 222.121 148.779 1.00 83.49 189 PHE A O 1
ATOM 8831 N N . ASN B 1 190 ? 190.577 221.260 148.421 1.00 105.41 190 ASN A N 1
ATOM 8832 C CA . ASN B 1 190 ? 190.530 221.517 146.988 1.00 109.79 190 ASN A CA 1
ATOM 8833 C C . ASN B 1 190 ? 189.679 220.501 146.239 1.00 114.43 190 ASN A C 1
ATOM 8834 O O . ASN B 1 190 ? 189.326 220.744 145.081 1.00 114.62 190 ASN A O 1
ATOM 8839 N N . TYR B 1 191 ? 189.348 219.373 146.864 1.00 98.02 191 TYR A N 1
ATOM 8840 C CA . TYR B 1 191 ? 188.461 218.411 146.227 1.00 91.22 191 TYR A CA 1
ATOM 8841 C C . TYR B 1 191 ? 187.106 219.057 145.988 1.00 96.41 191 TYR A C 1
ATOM 8842 O O . TYR B 1 191 ? 186.559 219.723 146.871 1.00 100.85 191 TYR A O 1
ATOM 8851 N N . ASN B 1 192 ? 186.560 218.862 144.791 1.00 97.30 192 ASN A N 1
ATOM 8852 C CA . ASN B 1 192 ? 185.245 219.406 144.463 1.00 98.95 192 ASN A CA 1
ATOM 8853 C C . ASN B 1 192 ? 184.202 218.394 144.913 1.00 104.74 192 ASN A C 1
ATOM 8854 O O . ASN B 1 192 ? 183.854 217.460 144.191 1.00 107.61 192 ASN A O 1
ATOM 8859 N N . TRP B 1 193 ? 183.699 218.584 146.129 1.00 80.85 193 TRP A N 1
ATOM 8860 C CA . TRP B 1 193 ? 182.722 217.690 146.731 1.00 79.87 193 TRP A CA 1
ATOM 8861 C C . TRP B 1 193 ? 181.370 218.381 146.814 1.00 86.21 193 TRP A C 1
ATOM 8862 O O . TRP B 1 193 ? 181.291 219.578 147.105 1.00 91.61 193 TRP A O 1
ATOM 8873 N N . ASN B 1 194 ? 180.309 217.625 146.552 1.00 90.10 194 ASN A N 1
ATOM 8874 C CA . ASN B 1 194 ? 178.967 218.139 146.758 1.00 87.85 194 ASN A CA 1
ATOM 8875 C C . ASN B 1 194 ? 178.556 217.953 148.217 1.00 90.69 194 ASN A C 1
ATOM 8876 O O . ASN B 1 194 ? 179.263 217.335 149.017 1.00 97.98 194 ASN A O 1
ATOM 8881 N N . PHE B 1 195 ? 177.389 218.496 148.564 1.00 83.13 195 PHE A N 1
ATOM 8882 C CA . PHE B 1 195 ? 176.981 218.501 149.964 1.00 82.60 195 PHE A CA 1
ATOM 8883 C C . PHE B 1 195 ? 176.800 217.093 150.514 1.00 92.68 195 PHE A C 1
ATOM 8884 O O . PHE B 1 195 ? 177.070 216.856 151.695 1.00 101.03 195 PHE A O 1
ATOM 8892 N N . SER B 1 196 ? 176.329 216.152 149.696 1.00 93.38 196 SER A N 1
ATOM 8893 C CA . SER B 1 196 ? 176.093 214.799 150.193 1.00 89.09 196 SER A CA 1
ATOM 8894 C C . SER B 1 196 ? 177.393 214.141 150.643 1.00 91.88 196 SER A C 1
ATOM 8895 O O . SER B 1 196 ? 177.459 213.537 151.722 1.00 98.48 196 SER A O 1
ATOM 8898 N N . GLU B 1 197 ? 178.441 214.245 149.824 1.00 80.55 197 GLU A N 1
ATOM 8899 C CA . GLU B 1 197 ? 179.722 213.652 150.191 1.00 79.17 197 GLU A CA 1
ATOM 8900 C C . GLU B 1 197 ? 180.295 214.311 151.438 1.00 86.56 197 GLU A C 1
ATOM 8901 O O . GLU B 1 197 ? 180.840 213.632 152.315 1.00 91.11 197 GLU A O 1
ATOM 8907 N N . ALA B 1 198 ? 180.184 215.636 151.534 1.00 74.08 198 ALA A N 1
ATOM 8908 C CA . ALA B 1 198 ? 180.679 216.331 152.716 1.00 68.97 198 ALA A CA 1
ATOM 8909 C C . ALA B 1 198 ? 179.916 215.908 153.963 1.00 73.77 198 ALA A C 1
ATOM 8910 O O . ALA B 1 198 ? 180.502 215.763 155.040 1.00 83.58 198 ALA A O 1
ATOM 8912 N N . MET B 1 199 ? 178.601 215.723 153.842 1.00 77.13 199 MET A N 1
ATOM 8913 C CA . MET B 1 199 ? 177.812 215.267 154.980 1.00 72.73 199 MET A CA 1
ATOM 8914 C C . MET B 1 199 ? 178.211 213.859 155.399 1.00 76.75 199 MET A C 1
ATOM 8915 O O . MET B 1 199 ? 178.289 213.562 156.595 1.00 82.76 199 MET A O 1
ATOM 8920 N N . MET B 1 200 ? 178.462 212.977 154.430 1.00 73.85 200 MET A N 1
ATOM 8921 C CA . MET B 1 200 ? 178.960 211.648 154.770 1.00 70.95 200 MET A CA 1
ATOM 8922 C C . MET B 1 200 ? 180.300 211.738 155.491 1.00 80.53 200 MET A C 1
ATOM 8923 O O . MET B 1 200 ? 180.534 211.036 156.485 1.00 83.88 200 MET A O 1
ATOM 8928 N N . PHE B 1 201 ? 181.188 212.607 155.006 1.00 75.58 201 PHE A N 1
ATOM 8929 C CA . PHE B 1 201 ? 182.481 212.813 155.651 1.00 70.08 201 PHE A CA 1
ATOM 8930 C C . PHE B 1 201 ? 182.309 213.267 157.095 1.00 72.01 201 PHE A C 1
ATOM 8931 O O . PHE B 1 201 ? 182.948 212.734 158.011 1.00 76.71 201 PHE A O 1
ATOM 8939 N N . GLY B 1 202 ? 181.451 214.262 157.314 1.00 66.24 202 GLY A N 1
ATOM 8940 C CA . GLY B 1 202 ? 181.230 214.755 158.662 1.00 61.19 202 GLY A CA 1
ATOM 8941 C C . GLY B 1 202 ? 180.631 213.704 159.573 1.00 68.46 202 GLY A C 1
ATOM 8942 O O . GLY B 1 202 ? 181.022 213.578 160.736 1.00 84.40 202 GLY A O 1
ATOM 8943 N N . ALA B 1 203 ? 179.672 212.933 159.059 1.00 55.84 203 ALA A N 1
ATOM 8944 C CA . ALA B 1 203 ? 179.083 211.866 159.857 1.00 55.73 203 ALA A CA 1
ATOM 8945 C C . ALA B 1 203 ? 180.134 210.843 160.257 1.00 61.45 203 ALA A C 1
ATOM 8946 O O . ALA B 1 203 ? 180.140 210.359 161.394 1.00 67.13 203 ALA A O 1
ATOM 8948 N N . ILE B 1 204 ? 181.034 210.499 159.335 1.00 65.48 204 ILE A N 1
ATOM 8949 C CA . ILE B 1 204 ? 182.099 209.557 159.666 1.00 62.12 204 ILE A CA 1
ATOM 8950 C C . ILE B 1 204 ? 183.022 210.142 160.727 1.00 67.86 204 ILE A C 1
ATOM 8951 O O . ILE B 1 204 ? 183.415 209.453 161.676 1.00 75.62 204 ILE A O 1
ATOM 8956 N N . MET B 1 205 ? 183.383 211.417 160.586 1.00 75.51 205 MET A N 1
ATOM 8957 C CA . MET B 1 205 ? 184.359 212.024 161.485 1.00 73.21 205 MET A CA 1
ATOM 8958 C C . MET B 1 205 ? 183.774 212.476 162.816 1.00 82.99 205 MET A C 1
ATOM 8959 O O . MET B 1 205 ? 184.538 212.887 163.694 1.00 87.92 205 MET A O 1
ATOM 8964 N N . SER B 1 206 ? 182.458 212.420 162.993 1.00 78.68 206 SER A N 1
ATOM 8965 C CA . SER B 1 206 ? 181.833 212.889 164.221 1.00 72.14 206 SER A CA 1
ATOM 8966 C C . SER B 1 206 ? 181.557 211.771 165.219 1.00 76.01 206 SER A C 1
ATOM 8967 O O . SER B 1 206 ? 180.892 212.012 166.230 1.00 82.72 206 SER A O 1
ATOM 8970 N N . ALA B 1 207 ? 182.048 210.563 164.965 1.00 80.96 207 ALA A N 1
ATOM 8971 C CA . ALA B 1 207 ? 181.830 209.424 165.847 1.00 84.40 207 ALA A CA 1
ATOM 8972 C C . ALA B 1 207 ? 183.027 209.251 166.771 1.00 88.97 207 ALA A C 1
ATOM 8973 O O . ALA B 1 207 ? 184.174 209.253 166.314 1.00 90.04 207 ALA A O 1
ATOM 8975 N N . THR B 1 208 ? 182.759 209.096 168.064 1.00 97.71 208 THR A N 1
ATOM 8976 C CA . THR B 1 208 ? 183.795 209.003 169.082 1.00 99.04 208 THR A CA 1
ATOM 8977 C C . THR B 1 208 ? 183.742 207.644 169.770 1.00 98.34 208 THR A C 1
ATOM 8978 O O . THR B 1 208 ? 182.801 206.866 169.598 1.00 98.53 208 THR A O 1
ATOM 8982 N N . ASP B 1 209 ? 184.780 207.365 170.563 1.00 103.65 209 ASP A N 1
ATOM 8983 C CA . ASP B 1 209 ? 184.908 206.099 171.274 1.00 104.32 209 ASP A CA 1
ATOM 8984 C C . ASP B 1 209 ? 185.821 206.265 172.484 1.00 102.95 209 ASP A C 1
ATOM 8985 O O . ASP B 1 209 ? 186.997 205.883 172.434 1.00 102.79 209 ASP A O 1
ATOM 8990 N N . PRO B 1 210 ? 185.322 206.829 173.582 1.00 106.30 210 PRO A N 1
ATOM 8991 C CA . PRO B 1 210 ? 186.146 207.112 174.778 1.00 105.24 210 PRO A CA 1
ATOM 8992 C C . PRO B 1 210 ? 186.249 205.965 175.785 1.00 108.59 210 PRO A C 1
ATOM 8993 O O . PRO B 1 210 ? 185.571 205.915 176.812 1.00 111.71 210 PRO A O 1
ATOM 8997 N N . VAL B 1 211 ? 187.119 205.004 175.491 1.00 121.53 211 VAL A N 1
ATOM 8998 C CA . VAL B 1 211 ? 187.345 203.883 176.401 1.00 121.95 211 VAL A CA 1
ATOM 8999 C C . VAL B 1 211 ? 188.391 204.223 177.454 1.00 125.24 211 VAL A C 1
ATOM 9000 O O . VAL B 1 211 ? 188.166 204.039 178.653 1.00 127.52 211 VAL A O 1
ATOM 9004 N N . ALA B 1 212 ? 189.552 204.721 177.020 1.00 123.31 212 ALA A N 1
ATOM 9005 C CA . ALA B 1 212 ? 190.635 205.001 177.957 1.00 122.47 212 ALA A CA 1
ATOM 9006 C C . ALA B 1 212 ? 190.238 206.073 178.963 1.00 123.39 212 ALA A C 1
ATOM 9007 O O . ALA B 1 212 ? 190.552 205.965 180.154 1.00 124.94 212 ALA A O 1
ATOM 9009 N N . VAL B 1 213 ? 189.561 207.125 178.500 1.00 133.50 213 VAL A N 1
ATOM 9010 C CA . VAL B 1 213 ? 189.150 208.193 179.406 1.00 136.91 213 VAL A CA 1
ATOM 9011 C C . VAL B 1 213 ? 188.186 207.659 180.454 1.00 137.79 213 VAL A C 1
ATOM 9012 O O . VAL B 1 213 ? 188.285 207.994 181.640 1.00 140.92 213 VAL A O 1
ATOM 9016 N N . VAL B 1 214 ? 187.231 206.828 180.032 1.00 129.58 214 VAL A N 1
ATOM 9017 C CA . VAL B 1 214 ? 186.281 206.253 180.979 1.00 128.69 214 VAL A CA 1
ATOM 9018 C C . VAL B 1 214 ? 187.004 205.375 181.988 1.00 131.13 214 VAL A C 1
ATOM 9019 O O . VAL B 1 214 ? 186.716 205.417 183.191 1.00 134.05 214 VAL A O 1
ATOM 9023 N N . ALA B 1 215 ? 187.951 204.560 181.518 1.00 135.75 215 ALA A N 1
ATOM 9024 C CA . ALA B 1 215 ? 188.697 203.701 182.432 1.00 136.58 215 ALA A CA 1
ATOM 9025 C C . ALA B 1 215 ? 189.469 204.525 183.454 1.00 136.32 215 ALA A C 1
ATOM 9026 O O . ALA B 1 215 ? 189.484 204.197 184.646 1.00 135.68 215 ALA A O 1
ATOM 9028 N N . LEU B 1 216 ? 190.123 205.597 183.004 1.00 139.07 216 LEU A N 1
ATOM 9029 C CA . LEU B 1 216 ? 190.858 206.456 183.926 1.00 137.88 216 LEU A CA 1
ATOM 9030 C C . LEU B 1 216 ? 189.921 207.088 184.946 1.00 138.38 216 LEU A C 1
ATOM 9031 O O . LEU B 1 216 ? 190.189 207.068 186.153 1.00 140.96 216 LEU A O 1
ATOM 9036 N N . LEU B 1 217 ? 188.803 207.646 184.479 1.00 143.48 217 LEU A N 1
ATOM 9037 C CA . LEU B 1 217 ? 187.869 208.285 185.398 1.00 142.86 217 LEU A CA 1
ATOM 9038 C C . LEU B 1 217 ? 187.347 207.290 186.423 1.00 144.89 217 LEU A C 1
ATOM 9039 O O . LEU B 1 217 ? 187.166 207.632 187.597 1.00 147.91 217 LEU A O 1
ATOM 9044 N N . LYS B 1 218 ? 187.101 206.050 185.999 1.00 159.47 218 LYS A N 1
ATOM 9045 C CA . LYS B 1 218 ? 186.631 205.033 186.931 1.00 161.33 218 LYS A CA 1
ATOM 9046 C C . LYS B 1 218 ? 187.705 204.689 187.956 1.00 163.07 218 LYS A C 1
ATOM 9047 O O . LYS B 1 218 ? 187.436 204.646 189.162 1.00 162.97 218 LYS A O 1
ATOM 9053 N N . ASP B 1 219 ? 188.935 204.443 187.496 1.00 170.87 219 ASP A N 1
ATOM 9054 C CA . ASP B 1 219 ? 189.968 203.969 188.413 1.00 170.78 219 ASP A CA 1
ATOM 9055 C C . ASP B 1 219 ? 190.373 205.052 189.408 1.00 169.13 219 ASP A C 1
ATOM 9056 O O . ASP B 1 219 ? 190.610 204.757 190.586 1.00 167.85 219 ASP A O 1
ATOM 9061 N N . LEU B 1 220 ? 190.455 206.311 188.965 1.00 162.75 220 LEU A N 1
ATOM 9062 C CA . LEU B 1 220 ? 190.701 207.386 189.921 1.00 161.87 220 LEU A CA 1
ATOM 9063 C C . LEU B 1 220 ? 189.512 207.641 190.836 1.00 162.23 220 LEU A C 1
ATOM 9064 O O . LEU B 1 220 ? 189.650 208.399 191.802 1.00 162.49 220 LEU A O 1
ATOM 9069 N N . GLY B 1 221 ? 188.361 207.038 190.560 1.00 182.75 221 GLY A N 1
ATOM 9070 C CA . GLY B 1 221 ? 187.218 207.180 191.449 1.00 183.55 221 GLY A CA 1
ATOM 9071 C C . GLY B 1 221 ? 186.722 208.601 191.597 1.00 184.24 221 GLY A C 1
ATOM 9072 O O . GLY B 1 221 ? 186.439 209.043 192.717 1.00 183.46 221 GLY A O 1
ATOM 9073 N N . ALA B 1 222 ? 186.609 209.330 190.490 1.00 184.53 222 ALA A N 1
ATOM 9074 C CA . ALA B 1 222 ? 186.147 210.710 190.511 1.00 183.44 222 ALA A CA 1
ATOM 9075 C C . ALA B 1 222 ? 185.054 210.900 189.470 1.00 183.09 222 ALA A C 1
ATOM 9076 O O . ALA B 1 222 ? 185.232 210.533 188.305 1.00 181.87 222 ALA A O 1
ATOM 9078 N N . SER B 1 223 ? 183.928 211.474 189.896 1.00 171.64 223 SER A N 1
ATOM 9079 C CA . SER B 1 223 ? 182.845 211.872 188.999 1.00 170.63 223 SER A CA 1
ATOM 9080 C C . SER B 1 223 ? 182.327 210.676 188.192 1.00 170.03 223 SER A C 1
ATOM 9081 O O . SER B 1 223 ? 182.453 210.603 186.969 1.00 170.26 223 SER A O 1
ATOM 9084 N N . LYS B 1 224 ? 181.734 209.730 188.924 1.00 170.19 224 LYS A N 1
ATOM 9085 C CA . LYS B 1 224 ? 181.089 208.595 188.270 1.00 172.05 224 LYS A CA 1
ATOM 9086 C C . LYS B 1 224 ? 180.057 209.066 187.254 1.00 171.47 224 LYS A C 1
ATOM 9087 O O . LYS B 1 224 ? 179.963 208.519 186.146 1.00 172.72 224 LYS A O 1
ATOM 9093 N N . GLN B 1 225 ? 179.270 210.082 187.615 1.00 156.32 225 GLN A N 1
ATOM 9094 C CA . GLN B 1 225 ? 178.299 210.623 186.674 1.00 154.91 225 GLN A CA 1
ATOM 9095 C C . GLN B 1 225 ? 178.977 211.127 185.409 1.00 156.50 225 GLN A C 1
ATOM 9096 O O . GLN B 1 225 ? 178.404 211.029 184.321 1.00 158.17 225 GLN A O 1
ATOM 9102 N N . LEU B 1 226 ? 180.198 211.654 185.523 1.00 134.28 226 LEU A N 1
ATOM 9103 C CA . LEU B 1 226 ? 180.922 212.101 184.338 1.00 131.06 226 LEU A CA 1
ATOM 9104 C C . LEU B 1 226 ? 181.209 210.935 183.400 1.00 131.96 226 LEU A C 1
ATOM 9105 O O . LEU B 1 226 ? 180.993 211.028 182.184 1.00 134.96 226 LEU A O 1
ATOM 9110 N N . GLY B 1 227 ? 181.699 209.823 183.950 1.00 126.34 227 GLY A N 1
ATOM 9111 C CA . GLY B 1 227 ? 181.950 208.656 183.123 1.00 126.24 227 GLY A CA 1
ATOM 9112 C C . GLY B 1 227 ? 180.686 208.120 182.483 1.00 125.90 227 GLY A C 1
ATOM 9113 O O . GLY B 1 227 ? 180.679 207.752 181.304 1.00 128.82 227 GLY A O 1
ATOM 9114 N N . THR B 1 228 ? 179.596 208.066 183.252 1.00 122.87 228 THR A N 1
ATOM 9115 C CA . THR B 1 228 ? 178.334 207.599 182.689 1.00 125.63 228 THR A CA 1
ATOM 9116 C C . THR B 1 228 ? 177.865 208.511 181.562 1.00 124.71 228 THR A C 1
ATOM 9117 O O . THR B 1 228 ? 177.384 208.037 180.525 1.00 127.24 228 THR A O 1
ATOM 9121 N N . ILE B 1 229 ? 177.998 209.825 181.749 1.00 105.26 229 ILE A N 1
ATOM 9122 C CA . ILE B 1 229 ? 177.601 210.774 180.715 1.00 105.02 229 ILE A CA 1
ATOM 9123 C C . ILE B 1 229 ? 178.417 210.546 179.452 1.00 106.35 229 ILE A C 1
ATOM 9124 O O . ILE B 1 229 ? 177.881 210.520 178.338 1.00 114.65 229 ILE A O 1
ATOM 9129 N N . ILE B 1 230 ? 179.732 210.382 179.608 1.00 91.27 230 ILE A N 1
ATOM 9130 C CA . ILE B 1 230 ? 180.587 210.173 178.445 1.00 93.40 230 ILE A CA 1
ATOM 9131 C C . ILE B 1 230 ? 180.189 208.898 177.714 1.00 97.66 230 ILE A C 1
ATOM 9132 O O . ILE B 1 230 ? 180.085 208.877 176.480 1.00 102.06 230 ILE A O 1
ATOM 9137 N N . GLU B 1 231 ? 179.958 207.816 178.459 1.00 99.91 231 GLU A N 1
ATOM 9138 C CA . GLU B 1 231 ? 179.606 206.548 177.828 1.00 101.44 231 GLU A CA 1
ATOM 9139 C C . GLU B 1 231 ? 178.288 206.656 177.069 1.00 104.40 231 GLU A C 1
ATOM 9140 O O . GLU B 1 231 ? 178.176 206.206 175.919 1.00 107.10 231 GLU A O 1
ATOM 9146 N N . GLY B 1 232 ? 177.273 207.251 177.698 1.00 90.25 232 GLY A N 1
ATOM 9147 C CA . GLY B 1 232 ? 175.990 207.392 177.028 1.00 91.26 232 GLY A CA 1
ATOM 9148 C C . GLY B 1 232 ? 176.076 208.259 175.788 1.00 97.96 232 GLY A C 1
ATOM 9149 O O . GLY B 1 232 ? 175.485 207.941 174.748 1.00 107.07 232 GLY A O 1
ATOM 9150 N N . GLU B 1 233 ? 176.807 209.372 175.881 1.00 95.74 233 GLU A N 1
ATOM 9151 C CA . GLU B 1 233 ? 176.974 210.232 174.719 1.00 95.13 233 GLU A CA 1
ATOM 9152 C C . GLU B 1 233 ? 177.666 209.486 173.590 1.00 100.83 233 GLU A C 1
ATOM 9153 O O . GLU B 1 233 ? 177.269 209.606 172.428 1.00 105.81 233 GLU A O 1
ATOM 9159 N N . SER B 1 234 ? 178.700 208.706 173.909 1.00 90.61 234 SER A N 1
ATOM 9160 C CA . SER B 1 234 ? 179.386 207.944 172.872 1.00 92.55 234 SER A CA 1
ATOM 9161 C C . SER B 1 234 ? 178.447 206.946 172.206 1.00 93.88 234 SER A C 1
ATOM 9162 O O . SER B 1 234 ? 178.446 206.805 170.977 1.00 100.20 234 SER A O 1
ATOM 9165 N N . LEU B 1 235 ? 177.639 206.244 173.002 1.00 75.58 235 LEU A N 1
ATOM 9166 C CA . LEU B 1 235 ? 176.718 205.263 172.435 1.00 75.46 235 LEU A CA 1
ATOM 9167 C C . LEU B 1 235 ? 175.726 205.924 171.483 1.00 75.08 235 LEU A C 1
ATOM 9168 O O . LEU B 1 235 ? 175.554 205.489 170.331 1.00 80.78 235 LEU A O 1
ATOM 9173 N N . LEU B 1 236 ? 175.063 206.985 171.948 1.00 71.23 236 LEU A N 1
ATOM 9174 C CA . LEU B 1 236 ? 174.080 207.654 171.103 1.00 74.61 236 LEU A CA 1
ATOM 9175 C C . LEU B 1 236 ? 174.738 208.259 169.870 1.00 80.55 236 LEU A C 1
ATOM 9176 O O . LEU B 1 236 ? 174.156 208.252 168.776 1.00 85.30 236 LEU A O 1
ATOM 9181 N N . ASN B 1 237 ? 175.952 208.791 170.026 1.00 89.97 237 ASN A N 1
ATOM 9182 C CA . ASN B 1 237 ? 176.672 209.347 168.890 1.00 88.40 237 ASN A CA 1
ATOM 9183 C C . ASN B 1 237 ? 176.939 208.283 167.840 1.00 92.55 237 ASN A C 1
ATOM 9184 O O . ASN B 1 237 ? 176.744 208.521 166.645 1.00 95.42 237 ASN A O 1
ATOM 9189 N N . ASP B 1 238 ? 177.384 207.100 168.265 1.00 98.04 238 ASP A N 1
ATOM 9190 C CA . ASP B 1 238 ? 177.625 206.025 167.309 1.00 94.12 238 ASP A CA 1
ATOM 9191 C C . ASP B 1 238 ? 176.345 205.664 166.568 1.00 94.12 238 ASP A C 1
ATOM 9192 O O . ASP B 1 238 ? 176.336 205.543 165.335 1.00 98.70 238 ASP A O 1
ATOM 9197 N N . GLY B 1 239 ? 175.245 205.503 167.305 1.00 80.87 239 GLY A N 1
ATOM 9198 C CA . GLY B 1 239 ? 173.997 205.134 166.650 1.00 82.73 239 GLY A CA 1
ATOM 9199 C C . GLY B 1 239 ? 173.554 206.159 165.621 1.00 80.83 239 GLY A C 1
ATOM 9200 O O . GLY B 1 239 ? 173.246 205.821 164.469 1.00 83.64 239 GLY A O 1
ATOM 9201 N N . CYS B 1 240 ? 173.540 207.434 166.013 1.00 85.08 240 CYS A N 1
ATOM 9202 C CA . CYS B 1 240 ? 173.057 208.469 165.106 1.00 88.69 240 CYS A CA 1
ATOM 9203 C C . CYS B 1 240 ? 174.003 208.659 163.927 1.00 91.72 240 CYS A C 1
ATOM 9204 O O . CYS B 1 240 ? 173.558 208.928 162.803 1.00 92.82 240 CYS A O 1
ATOM 9207 N N . ALA B 1 241 ? 175.311 208.529 164.158 1.00 75.96 241 ALA A N 1
ATOM 9208 C CA . ALA B 1 241 ? 176.263 208.635 163.062 1.00 67.51 241 ALA A CA 1
ATOM 9209 C C . ALA B 1 241 ? 176.045 207.528 162.045 1.00 73.10 241 ALA A C 1
ATOM 9210 O O . ALA B 1 241 ? 176.076 207.774 160.835 1.00 79.02 241 ALA A O 1
ATOM 9212 N N . ILE B 1 242 ? 175.816 206.300 162.513 1.00 73.98 242 ILE A N 1
ATOM 9213 C CA . ILE B 1 242 ? 175.546 205.214 161.577 1.00 71.17 242 ILE A CA 1
ATOM 9214 C C . ILE B 1 242 ? 174.275 205.497 160.790 1.00 78.28 242 ILE A C 1
ATOM 9215 O O . ILE B 1 242 ? 174.216 205.272 159.574 1.00 82.70 242 ILE A O 1
ATOM 9220 N N . VAL B 1 243 ? 173.237 205.998 161.463 1.00 81.49 243 VAL A N 1
ATOM 9221 C CA . VAL B 1 243 ? 171.983 206.281 160.765 1.00 77.65 243 VAL A CA 1
ATOM 9222 C C . VAL B 1 243 ? 172.203 207.309 159.658 1.00 79.82 243 VAL A C 1
ATOM 9223 O O . VAL B 1 243 ? 171.788 207.116 158.505 1.00 83.35 243 VAL A O 1
ATOM 9227 N N . ILE B 1 244 ? 172.862 208.421 159.993 1.00 64.99 244 ILE A N 1
ATOM 9228 C CA . ILE B 1 244 ? 173.060 209.485 159.013 1.00 66.19 244 ILE A CA 1
ATOM 9229 C C . ILE B 1 244 ? 173.948 209.007 157.871 1.00 68.62 244 ILE A C 1
ATOM 9230 O O . ILE B 1 244 ? 173.714 209.338 156.699 1.00 70.70 244 ILE A O 1
ATOM 9235 N N . PHE B 1 245 ? 174.990 208.235 158.190 1.00 68.05 245 PHE A N 1
ATOM 9236 C CA . PHE B 1 245 ? 175.859 207.722 157.141 1.00 66.64 245 PHE A CA 1
ATOM 9237 C C . PHE B 1 245 ? 175.093 206.812 156.196 1.00 78.38 245 PHE A C 1
ATOM 9238 O O . PHE B 1 245 ? 175.290 206.870 154.981 1.00 82.93 245 PHE A O 1
ATOM 9246 N N . ASN B 1 246 ? 174.223 205.954 156.732 1.00 94.82 246 ASN A N 1
ATOM 9247 C CA . ASN B 1 246 ? 173.418 205.101 155.864 1.00 88.86 246 ASN A CA 1
ATOM 9248 C C . ASN B 1 246 ? 172.535 205.940 154.952 1.00 90.72 246 ASN A C 1
ATOM 9249 O O . ASN B 1 246 ? 172.443 205.684 153.743 1.00 96.48 246 ASN A O 1
ATOM 9254 N N . VAL B 1 247 ? 171.885 206.961 155.515 1.00 88.33 247 VAL A N 1
ATOM 9255 C CA . VAL B 1 247 ? 171.003 207.801 154.708 1.00 87.62 247 VAL A CA 1
ATOM 9256 C C . VAL B 1 247 ? 171.773 208.419 153.548 1.00 90.75 247 VAL A C 1
ATOM 9257 O O . VAL B 1 247 ? 171.368 208.324 152.381 1.00 98.18 247 VAL A O 1
ATOM 9261 N N . PHE B 1 248 ? 172.914 209.041 153.846 1.00 86.97 248 PHE A N 1
ATOM 9262 C CA . PHE B 1 248 ? 173.621 209.760 152.791 1.00 86.52 248 PHE A CA 1
ATOM 9263 C C . PHE B 1 248 ? 174.343 208.816 151.836 1.00 86.47 248 PHE A C 1
ATOM 9264 O O . PHE B 1 248 ? 174.518 209.150 150.660 1.00 92.66 248 PHE A O 1
ATOM 9272 N N . MET B 1 249 ? 174.751 207.635 152.301 1.00 93.40 249 MET A N 1
ATOM 9273 C CA . MET B 1 249 ? 175.325 206.651 151.391 1.00 96.57 249 MET A CA 1
ATOM 9274 C C . MET B 1 249 ? 174.287 206.170 150.389 1.00 102.11 249 MET A C 1
ATOM 9275 O O . MET B 1 249 ? 174.582 206.034 149.195 1.00 106.22 249 MET A O 1
ATOM 9280 N N . LYS B 1 250 ? 173.062 205.907 150.852 1.00 106.65 250 LYS A N 1
ATOM 9281 C CA . LYS B 1 250 ? 171.994 205.577 149.915 1.00 103.99 250 LYS A CA 1
ATOM 9282 C C . LYS B 1 250 ? 171.737 206.733 148.960 1.00 106.32 250 LYS A C 1
ATOM 9283 O O . LYS B 1 250 ? 171.501 206.522 147.765 1.00 112.33 250 LYS A O 1
ATOM 9289 N N . MET B 1 251 ? 171.783 207.965 149.469 1.00 100.31 251 MET A N 1
ATOM 9290 C CA . MET B 1 251 ? 171.559 209.122 148.607 1.00 97.22 251 MET A CA 1
ATOM 9291 C C . MET B 1 251 ? 172.625 209.227 147.521 1.00 96.75 251 MET A C 1
ATOM 9292 O O . MET B 1 251 ? 172.326 209.605 146.383 1.00 100.17 251 MET A O 1
ATOM 9297 N N . VAL B 1 252 ? 173.874 208.907 147.854 1.00 95.73 252 VAL A N 1
ATOM 9298 C CA . VAL B 1 252 ? 174.990 209.137 146.942 1.00 94.81 252 VAL A CA 1
ATOM 9299 C C . VAL B 1 252 ? 175.170 207.971 145.979 1.00 98.64 252 VAL A C 1
ATOM 9300 O O . VAL B 1 252 ? 175.070 208.141 144.759 1.00 102.25 252 VAL A O 1
ATOM 9304 N N . PHE B 1 253 ? 175.443 206.779 146.513 1.00 101.33 253 PHE A N 1
ATOM 9305 C CA . PHE B 1 253 ? 175.844 205.663 145.662 1.00 100.22 253 PHE A CA 1
ATOM 9306 C C . PHE B 1 253 ? 174.672 204.951 145.001 1.00 106.48 253 PHE A C 1
ATOM 9307 O O . PHE B 1 253 ? 174.890 204.181 144.060 1.00 108.33 253 PHE A O 1
ATOM 9315 N N . PHE B 1 254 ? 173.445 205.179 145.460 1.00 124.48 254 PHE A N 1
ATOM 9316 C CA . PHE B 1 254 ? 172.255 204.545 144.892 1.00 119.26 254 PHE A CA 1
ATOM 9317 C C . PHE B 1 254 ? 171.179 205.598 144.667 1.00 120.99 254 PHE A C 1
ATOM 9318 O O . PHE B 1 254 ? 170.150 205.612 145.353 1.00 125.63 254 PHE A O 1
ATOM 9326 N N . PRO B 1 255 ? 171.386 206.500 143.711 1.00 124.87 255 PRO A N 1
ATOM 9327 C CA . PRO B 1 255 ? 170.354 207.501 143.418 1.00 126.91 255 PRO A CA 1
ATOM 9328 C C . PRO B 1 255 ? 169.052 206.830 143.004 1.00 133.30 255 PRO A C 1
ATOM 9329 O O . PRO B 1 255 ? 169.046 205.862 142.241 1.00 134.15 255 PRO A O 1
ATOM 9333 N N . GLN B 1 256 ? 167.940 207.359 143.514 1.00 159.84 256 GLN A N 1
ATOM 9334 C CA . GLN B 1 256 ? 166.608 206.807 143.260 1.00 159.94 256 GLN A CA 1
ATOM 9335 C C . GLN B 1 256 ? 165.679 207.943 142.844 1.00 162.94 256 GLN A C 1
ATOM 9336 O O . GLN B 1 256 ? 164.976 208.512 143.684 1.00 164.93 256 GLN A O 1
ATOM 9342 N N . LEU B 1 257 ? 165.674 208.259 141.548 1.00 207.03 257 LEU A N 1
ATOM 9343 C CA . LEU B 1 257 ? 164.762 209.244 140.974 1.00 208.50 257 LEU A CA 1
ATOM 9344 C C . LEU B 1 257 ? 164.644 210.488 141.847 1.00 209.63 257 LEU A C 1
ATOM 9345 O O . LEU B 1 257 ? 165.616 210.901 142.487 1.00 210.24 257 LEU A O 1
ATOM 9350 N N . THR B 1 258 ? 163.457 211.087 141.877 1.00 231.26 258 THR A N 1
ATOM 9351 C CA . THR B 1 258 ? 163.204 212.263 142.698 1.00 231.45 258 THR A CA 1
ATOM 9352 C C . THR B 1 258 ? 162.929 211.829 144.137 1.00 231.11 258 THR A C 1
ATOM 9353 O O . THR B 1 258 ? 163.135 210.673 144.516 1.00 231.15 258 THR A O 1
ATOM 9357 N N . SER B 1 259 ? 162.458 212.764 144.962 1.00 225.16 259 SER A N 1
ATOM 9358 C CA . SER B 1 259 ? 162.147 212.485 146.364 1.00 225.20 259 SER A CA 1
ATOM 9359 C C . SER B 1 259 ? 160.899 213.280 146.736 1.00 225.56 259 SER A C 1
ATOM 9360 O O . SER B 1 259 ? 160.991 214.458 147.094 1.00 225.27 259 SER A O 1
ATOM 9363 N N . THR B 1 260 ? 159.740 212.633 146.653 1.00 225.40 260 THR A N 1
ATOM 9364 C CA . THR B 1 260 ? 158.495 213.282 147.032 1.00 224.29 260 THR A CA 1
ATOM 9365 C C . THR B 1 260 ? 158.480 213.577 148.527 1.00 224.87 260 THR A C 1
ATOM 9366 O O . THR B 1 260 ? 159.104 212.876 149.329 1.00 225.88 260 THR A O 1
ATOM 9370 N N . VAL B 1 261 ? 157.755 214.632 148.900 1.00 223.79 261 VAL A N 1
ATOM 9371 C CA . VAL B 1 261 ? 157.688 215.023 150.306 1.00 224.48 261 VAL A CA 1
ATOM 9372 C C . VAL B 1 261 ? 157.086 213.899 151.140 1.00 224.29 261 VAL A C 1
ATOM 9373 O O . VAL B 1 261 ? 157.593 213.558 152.215 1.00 224.49 261 VAL A O 1
ATOM 9377 N N . GLY B 1 262 ? 155.994 213.306 150.655 1.00 222.55 262 GLY A N 1
ATOM 9378 C CA . GLY B 1 262 ? 155.373 212.215 151.390 1.00 222.38 262 GLY A CA 1
ATOM 9379 C C . GLY B 1 262 ? 156.279 211.006 151.518 1.00 221.90 262 GLY A C 1
ATOM 9380 O O . GLY B 1 262 ? 156.383 210.406 152.591 1.00 221.66 262 GLY A O 1
ATOM 9381 N N . GLN B 1 263 ? 156.944 210.628 150.425 1.00 212.47 263 GLN A N 1
ATOM 9382 C CA . GLN B 1 263 ? 157.845 209.483 150.477 1.00 211.82 263 GLN A CA 1
ATOM 9383 C C . GLN B 1 263 ? 158.986 209.729 151.456 1.00 211.56 263 GLN A C 1
ATOM 9384 O O . GLN B 1 263 ? 159.341 208.842 152.241 1.00 212.34 263 GLN A O 1
ATOM 9390 N N . ASN B 1 264 ? 159.565 210.931 151.434 1.00 191.69 264 ASN A N 1
ATOM 9391 C CA . ASN B 1 264 ? 160.659 211.237 152.349 1.00 190.27 264 ASN A CA 1
ATOM 9392 C C . ASN B 1 264 ? 160.186 211.248 153.796 1.00 189.19 264 ASN A C 1
ATOM 9393 O O . ASN B 1 264 ? 160.889 210.759 154.689 1.00 188.01 264 ASN A O 1
ATOM 9398 N N . VAL B 1 265 ? 159.003 211.809 154.052 1.00 174.36 265 VAL A N 1
ATOM 9399 C CA . VAL B 1 265 ? 158.484 211.829 155.416 1.00 173.06 265 VAL A CA 1
ATOM 9400 C C . VAL B 1 265 ? 158.250 210.409 155.911 1.00 171.71 265 VAL A C 1
ATOM 9401 O O . VAL B 1 265 ? 158.581 210.073 157.055 1.00 170.88 265 VAL A O 1
ATOM 9405 N N . LEU B 1 266 ? 157.682 209.551 155.061 1.00 160.57 266 LEU A N 1
ATOM 9406 C CA . LEU B 1 266 ? 157.467 208.164 155.455 1.00 160.56 266 LEU A CA 1
ATOM 9407 C C . LEU B 1 266 ? 158.790 207.454 155.710 1.00 159.75 266 LEU A C 1
ATOM 9408 O O . LEU B 1 266 ? 158.914 206.684 156.668 1.00 160.99 266 LEU A O 1
ATOM 9413 N N . TYR B 1 267 ? 159.788 207.698 154.859 1.00 139.93 267 TYR A N 1
ATOM 9414 C CA . TYR B 1 267 ? 161.091 207.069 155.042 1.00 136.68 267 TYR A CA 1
ATOM 9415 C C . TYR B 1 267 ? 161.718 207.485 156.366 1.00 134.65 267 TYR A C 1
ATOM 9416 O O . TYR B 1 267 ? 162.245 206.648 157.111 1.00 136.43 267 TYR A O 1
ATOM 9425 N N . PHE B 1 268 ? 161.669 208.781 156.676 1.00 128.55 268 PHE A N 1
ATOM 9426 C CA . PHE B 1 268 ? 162.220 209.254 157.940 1.00 128.78 268 PHE A CA 1
ATOM 9427 C C . PHE B 1 268 ? 161.472 208.652 159.120 1.00 126.85 268 PHE A C 1
ATOM 9428 O O . PHE B 1 268 ? 162.085 208.179 160.083 1.00 128.17 268 PHE A O 1
ATOM 9436 N N . LEU B 1 269 ? 160.139 208.671 159.067 1.00 113.94 269 LEU A N 1
ATOM 9437 C CA . LEU B 1 269 ? 159.352 208.112 160.159 1.00 112.57 269 LEU A CA 1
ATOM 9438 C C . LEU B 1 269 ? 159.712 206.653 160.386 1.00 110.68 269 LEU A C 1
ATOM 9439 O O . LEU B 1 269 ? 159.965 206.230 161.519 1.00 112.31 269 LEU A O 1
ATOM 9444 N N . GLN B 1 270 ? 159.758 205.870 159.308 1.00 107.46 270 GLN A N 1
ATOM 9445 C CA . GLN B 1 270 ? 160.156 204.474 159.417 1.00 107.56 270 GLN A CA 1
ATOM 9446 C C . GLN B 1 270 ? 161.511 204.353 160.097 1.00 109.34 270 GLN A C 1
ATOM 9447 O O . GLN B 1 270 ? 161.619 203.818 161.206 1.00 110.76 270 GLN A O 1
ATOM 9453 N N . VAL B 1 271 ? 162.551 204.904 159.467 1.00 99.67 271 VAL A N 1
ATOM 9454 C CA . VAL B 1 271 ? 163.915 204.681 159.936 1.00 92.88 271 VAL A CA 1
ATOM 9455 C C . VAL B 1 271 ? 164.103 205.166 161.366 1.00 95.40 271 VAL A C 1
ATOM 9456 O O . VAL B 1 271 ? 164.918 204.610 162.112 1.00 95.01 271 VAL A O 1
ATOM 9460 N N . ALA B 1 272 ? 163.367 206.197 161.781 1.00 102.73 272 ALA A N 1
ATOM 9461 C CA . ALA B 1 272 ? 163.610 206.807 163.079 1.00 97.34 272 ALA A CA 1
ATOM 9462 C C . ALA B 1 272 ? 162.705 206.295 164.189 1.00 99.05 272 ALA A C 1
ATOM 9463 O O . ALA B 1 272 ? 163.030 206.498 165.363 1.00 103.36 272 ALA A O 1
ATOM 9465 N N . VAL B 1 273 ? 161.587 205.641 163.868 1.00 96.47 273 VAL A N 1
ATOM 9466 C CA . VAL B 1 273 ? 160.642 205.170 164.873 1.00 91.23 273 VAL A CA 1
ATOM 9467 C C . VAL B 1 273 ? 160.553 203.648 164.893 1.00 93.08 273 VAL A C 1
ATOM 9468 O O . VAL B 1 273 ? 160.628 203.027 165.957 1.00 95.11 273 VAL A O 1
ATOM 9472 N N . ALA B 1 274 ? 160.388 203.027 163.723 1.00 85.05 274 ALA A N 1
ATOM 9473 C CA . ALA B 1 274 ? 160.175 201.586 163.691 1.00 82.54 274 ALA A CA 1
ATOM 9474 C C . ALA B 1 274 ? 161.350 200.813 164.271 1.00 90.65 274 ALA A C 1
ATOM 9475 O O . ALA B 1 274 ? 161.171 199.669 164.703 1.00 98.55 274 ALA A O 1
ATOM 9477 N N . GLY B 1 275 ? 162.541 201.401 164.292 1.00 81.11 275 GLY A N 1
ATOM 9478 C CA . GLY B 1 275 ? 163.703 200.736 164.828 1.00 75.43 275 GLY A CA 1
ATOM 9479 C C . GLY B 1 275 ? 163.570 200.460 166.310 1.00 79.70 275 GLY A C 1
ATOM 9480 O O . GLY B 1 275 ? 163.588 199.308 166.761 1.00 91.35 275 GLY A O 1
ATOM 9481 N N . PRO B 1 276 ? 163.446 201.525 167.102 1.00 73.89 276 PRO A N 1
ATOM 9482 C CA . PRO B 1 276 ? 163.285 201.330 168.550 1.00 79.52 276 PRO A CA 1
ATOM 9483 C C . PRO B 1 276 ? 162.089 200.469 168.907 1.00 83.08 276 PRO A C 1
ATOM 9484 O O . PRO B 1 276 ? 162.166 199.686 169.858 1.00 87.89 276 PRO A O 1
ATOM 9488 N N . LEU B 1 277 ? 160.983 200.581 168.170 1.00 78.94 277 LEU A N 1
ATOM 9489 C CA . LEU B 1 277 ? 159.813 199.759 168.465 1.00 78.98 277 LEU A CA 1
ATOM 9490 C C . LEU B 1 277 ? 160.109 198.281 168.238 1.00 84.43 277 LEU A C 1
ATOM 9491 O O . LEU B 1 277 ? 159.763 197.428 169.067 1.00 94.22 277 LEU A O 1
ATOM 9496 N N . TRP B 1 278 ? 160.741 197.960 167.109 1.00 78.30 278 TRP A N 1
ATOM 9497 C CA . TRP B 1 278 ? 161.105 196.578 166.821 1.00 72.30 278 TRP A CA 1
ATOM 9498 C C . TRP B 1 278 ? 162.054 196.037 167.881 1.00 75.86 278 TRP A C 1
ATOM 9499 O O . TRP B 1 278 ? 161.881 194.912 168.375 1.00 85.13 278 TRP A O 1
ATOM 9510 N N . GLY B 1 279 ? 163.052 196.835 168.260 1.00 68.53 279 GLY A N 1
ATOM 9511 C CA . GLY B 1 279 ? 163.962 196.410 169.308 1.00 70.22 279 GLY A CA 1
ATOM 9512 C C . GLY B 1 279 ? 163.258 196.179 170.629 1.00 72.40 279 GLY A C 1
ATOM 9513 O O . GLY B 1 279 ? 163.550 195.216 171.338 1.00 80.01 279 GLY A O 1
ATOM 9514 N N . TYR B 1 280 ? 162.321 197.061 170.979 1.00 76.46 280 TYR A N 1
ATOM 9515 C CA . TYR B 1 280 ? 161.584 196.913 172.228 1.00 78.49 280 TYR A CA 1
ATOM 9516 C C . TYR B 1 280 ? 160.762 195.633 172.237 1.00 79.80 280 TYR A C 1
ATOM 9517 O O . TYR B 1 280 ? 160.747 194.901 173.235 1.00 84.69 280 TYR A O 1
ATOM 9526 N N . ALA B 1 281 ? 160.065 195.345 171.137 1.00 73.92 281 ALA A N 1
ATOM 9527 C CA . ALA B 1 281 ? 159.277 194.119 171.073 1.00 73.82 281 ALA A CA 1
ATOM 9528 C C . ALA B 1 281 ? 160.170 192.891 171.203 1.00 78.73 281 ALA A C 1
ATOM 9529 O O . ALA B 1 281 ? 159.869 191.959 171.966 1.00 84.54 281 ALA A O 1
ATOM 9531 N N . VAL B 1 282 ? 161.284 192.875 170.467 1.00 70.35 282 VAL A N 1
ATOM 9532 C CA . VAL B 1 282 ? 162.185 191.730 170.534 1.00 66.88 282 VAL A CA 1
ATOM 9533 C C . VAL B 1 282 ? 162.728 191.564 171.946 1.00 69.99 282 VAL A C 1
ATOM 9534 O O . VAL B 1 282 ? 162.825 190.444 172.461 1.00 70.83 282 VAL A O 1
ATOM 9538 N N . ALA B 1 283 ? 163.098 192.672 172.592 1.00 69.65 283 ALA A N 1
ATOM 9539 C CA . ALA B 1 283 ? 163.632 192.600 173.946 1.00 67.46 283 ALA A CA 1
ATOM 9540 C C . ALA B 1 283 ? 162.596 192.065 174.921 1.00 72.34 283 ALA A C 1
ATOM 9541 O O . ALA B 1 283 ? 162.917 191.248 175.790 1.00 80.98 283 ALA A O 1
ATOM 9543 N N . LYS B 1 284 ? 161.348 192.520 174.804 1.00 71.91 284 LYS A N 1
ATOM 9544 C CA . LYS B 1 284 ? 160.305 192.014 175.689 1.00 76.62 284 LYS A CA 1
ATOM 9545 C C . LYS B 1 284 ? 160.140 190.509 175.525 1.00 80.02 284 LYS A C 1
ATOM 9546 O O . LYS B 1 284 ? 160.098 189.763 176.513 1.00 82.55 284 LYS A O 1
ATOM 9552 N N . VAL B 1 285 ? 160.066 190.041 174.278 1.00 70.34 285 VAL A N 1
ATOM 9553 C CA . VAL B 1 285 ? 159.869 188.611 174.047 1.00 68.56 285 VAL A CA 1
ATOM 9554 C C . VAL B 1 285 ? 161.049 187.814 174.595 1.00 73.46 285 VAL A C 1
ATOM 9555 O O . VAL B 1 285 ? 160.874 186.785 175.263 1.00 83.39 285 VAL A O 1
ATOM 9559 N N . THR B 1 286 ? 162.272 188.275 174.317 1.00 72.68 286 THR A N 1
ATOM 9560 C CA . THR B 1 286 ? 163.449 187.534 174.756 1.00 70.99 286 THR A CA 1
ATOM 9561 C C . THR B 1 286 ? 163.549 187.500 176.274 1.00 69.01 286 THR A C 1
ATOM 9562 O O . THR B 1 286 ? 163.910 186.471 176.850 1.00 73.41 286 THR A O 1
ATOM 9566 N N . VAL B 1 287 ? 163.247 188.615 176.942 1.00 69.99 287 VAL A N 1
ATOM 9567 C CA . VAL B 1 287 ? 163.282 188.631 178.400 1.00 70.67 287 VAL A CA 1
ATOM 9568 C C . VAL B 1 287 ? 162.241 187.679 178.966 1.00 75.77 287 VAL A C 1
ATOM 9569 O O . VAL B 1 287 ? 162.506 186.941 179.925 1.00 77.22 287 VAL A O 1
ATOM 9573 N N . PHE B 1 288 ? 161.036 187.681 178.391 1.00 87.11 288 PHE A N 1
ATOM 9574 C CA . PHE B 1 288 ? 160.008 186.764 178.868 1.00 89.71 288 PHE A CA 1
ATOM 9575 C C . PHE B 1 288 ? 160.473 185.320 178.746 1.00 88.33 288 PHE A C 1
ATOM 9576 O O . PHE B 1 288 ? 160.324 184.526 179.681 1.00 90.40 288 PHE A O 1
ATOM 9584 N N . PHE B 1 289 ? 161.046 184.961 177.597 1.00 88.75 289 PHE A N 1
ATOM 9585 C CA . PHE B 1 289 ? 161.520 183.590 177.425 1.00 85.17 289 PHE A CA 1
ATOM 9586 C C . PHE B 1 289 ? 162.659 183.269 178.384 1.00 85.57 289 PHE A C 1
ATOM 9587 O O . PHE B 1 289 ? 162.707 182.173 178.953 1.00 92.58 289 PHE A O 1
ATOM 9595 N N . LEU B 1 290 ? 163.586 184.209 178.579 1.00 81.44 290 LEU A N 1
ATOM 9596 C CA . LEU B 1 290 ? 164.709 183.971 179.478 1.00 80.57 290 LEU A CA 1
ATOM 9597 C C . LEU B 1 290 ? 164.247 183.763 180.911 1.00 81.70 290 LEU A C 1
ATOM 9598 O O . LEU B 1 290 ? 164.864 182.995 181.657 1.00 84.19 290 LEU A O 1
ATOM 9603 N N . SER B 1 291 ? 163.171 184.437 181.316 1.00 96.01 291 SER A N 1
ATOM 9604 C CA . SER B 1 291 ? 162.717 184.329 182.696 1.00 97.18 291 SER A CA 1
ATOM 9605 C C . SER B 1 291 ? 162.190 182.944 183.047 1.00 98.28 291 SER A C 1
ATOM 9606 O O . SER B 1 291 ? 161.985 182.665 184.233 1.00 99.37 291 SER A O 1
ATOM 9609 N N . HIS B 1 292 ? 161.968 182.073 182.062 1.00 89.34 292 HIS A N 1
ATOM 9610 C CA . HIS B 1 292 ? 161.409 180.747 182.296 1.00 84.41 292 HIS A CA 1
ATOM 9611 C C . HIS B 1 292 ? 162.410 179.633 182.002 1.00 86.33 292 HIS A C 1
ATOM 9612 O O . HIS B 1 292 ? 162.019 178.528 181.621 1.00 90.49 292 HIS A O 1
ATOM 9619 N N . ILE B 1 293 ? 163.701 179.903 182.172 1.00 90.76 293 ILE A N 1
ATOM 9620 C CA . ILE B 1 293 ? 164.751 178.918 181.942 1.00 89.52 293 ILE A CA 1
ATOM 9621 C C . ILE B 1 293 ? 165.435 178.638 183.271 1.00 95.83 293 ILE A C 1
ATOM 9622 O O . ILE B 1 293 ? 165.949 179.561 183.916 1.00 102.86 293 ILE A O 1
ATOM 9627 N N . PHE B 1 294 ? 165.444 177.372 183.678 1.00 103.07 294 PHE A N 1
ATOM 9628 C CA . PHE B 1 294 ? 166.063 176.948 184.926 1.00 104.29 294 PHE A CA 1
ATOM 9629 C C . PHE B 1 294 ? 167.134 175.908 184.638 1.00 108.15 294 PHE A C 1
ATOM 9630 O O . PHE B 1 294 ? 166.863 174.898 183.981 1.00 112.87 294 PHE A O 1
ATOM 9638 N N . ASN B 1 295 ? 168.345 176.154 185.137 1.00 118.33 295 ASN A N 1
ATOM 9639 C CA . ASN B 1 295 ? 169.441 175.192 185.044 1.00 120.39 295 ASN A CA 1
ATOM 9640 C C . ASN B 1 295 ? 169.852 174.945 183.593 1.00 121.91 295 ASN A C 1
ATOM 9641 O O . ASN B 1 295 ? 169.931 173.806 183.130 1.00 120.98 295 ASN A O 1
ATOM 9646 N N . ASP B 1 296 ? 170.115 176.035 182.867 1.00 119.19 296 ASP A N 1
ATOM 9647 C CA . ASP B 1 296 ? 170.606 175.926 181.493 1.00 113.42 296 ASP A CA 1
ATOM 9648 C C . ASP B 1 296 ? 171.349 177.219 181.158 1.00 114.08 296 ASP A C 1
ATOM 9649 O O . ASP B 1 296 ? 170.716 178.243 180.891 1.00 118.62 296 ASP A O 1
ATOM 9654 N N . ALA B 1 297 ? 172.679 177.158 181.178 1.00 93.83 297 ALA A N 1
ATOM 9655 C CA . ALA B 1 297 ? 173.495 178.310 180.820 1.00 96.85 297 ALA A CA 1
ATOM 9656 C C . ALA B 1 297 ? 173.737 178.398 179.319 1.00 100.04 297 ALA A C 1
ATOM 9657 O O . ALA B 1 297 ? 173.685 179.493 178.741 1.00 104.20 297 ALA A O 1
ATOM 9659 N N . LEU B 1 298 ? 173.996 177.258 178.675 1.00 86.48 298 LEU A N 1
ATOM 9660 C CA . LEU B 1 298 ? 174.211 177.261 177.234 1.00 85.69 298 LEU A CA 1
ATOM 9661 C C . LEU B 1 298 ? 172.991 177.803 176.505 1.00 92.10 298 LEU A C 1
ATOM 9662 O O . LEU B 1 298 ? 173.120 178.590 175.560 1.00 94.95 298 LEU A O 1
ATOM 9667 N N . VAL B 1 299 ? 171.797 177.395 176.935 1.00 87.24 299 VAL A N 1
ATOM 9668 C CA . VAL B 1 299 ? 170.578 177.876 176.297 1.00 86.10 299 VAL A CA 1
ATOM 9669 C C . VAL B 1 299 ? 170.471 179.388 176.427 1.00 88.32 299 VAL A C 1
ATOM 9670 O O . VAL B 1 299 ? 170.122 180.081 175.468 1.00 93.83 299 VAL A O 1
ATOM 9674 N N . GLU B 1 300 ? 170.771 179.924 177.610 1.00 89.89 300 GLU A N 1
ATOM 9675 C CA . GLU B 1 300 ? 170.659 181.365 177.816 1.00 90.02 300 GLU A CA 1
ATOM 9676 C C . GLU B 1 300 ? 171.646 182.128 176.939 1.00 95.97 300 GLU A C 1
ATOM 9677 O O . GLU B 1 300 ? 171.285 183.119 176.289 1.00 102.77 300 GLU A O 1
ATOM 9683 N N . ILE B 1 301 ? 172.902 181.678 176.904 1.00 83.85 301 ILE A N 1
ATOM 9684 C CA . ILE B 1 301 ? 173.901 182.372 176.096 1.00 83.81 301 ILE A CA 1
ATOM 9685 C C . ILE B 1 301 ? 173.529 182.312 174.619 1.00 87.48 301 ILE A C 1
ATOM 9686 O O . ILE B 1 301 ? 173.616 183.316 173.894 1.00 90.20 301 ILE A O 1
ATOM 9691 N N . THR B 1 302 ? 173.114 181.135 174.148 1.00 78.66 302 THR A N 1
ATOM 9692 C CA . THR B 1 302 ? 172.725 180.995 172.752 1.00 81.55 302 THR A CA 1
ATOM 9693 C C . THR B 1 302 ? 171.521 181.868 172.431 1.00 85.93 302 THR A C 1
ATOM 9694 O O . THR B 1 302 ? 171.445 182.459 171.348 1.00 94.03 302 THR A O 1
ATOM 9698 N N . ILE B 1 303 ? 170.563 181.954 173.354 1.00 81.31 303 ILE A N 1
ATOM 9699 C CA . ILE B 1 303 ? 169.402 182.808 173.138 1.00 79.98 303 ILE A CA 1
ATOM 9700 C C . ILE B 1 303 ? 169.836 184.255 172.989 1.00 80.67 303 ILE A C 1
ATOM 9701 O O . ILE B 1 303 ? 169.366 184.967 172.097 1.00 89.06 303 ILE A O 1
ATOM 9706 N N . THR B 1 304 ? 170.737 184.716 173.857 1.00 75.81 304 THR A N 1
ATOM 9707 C CA . THR B 1 304 ? 171.212 186.093 173.749 1.00 78.65 304 THR A CA 1
ATOM 9708 C C . THR B 1 304 ? 171.856 186.345 172.389 1.00 84.91 304 THR A C 1
ATOM 9709 O O . THR B 1 304 ? 171.529 187.323 171.699 1.00 87.14 304 THR A O 1
ATOM 9713 N N . LEU B 1 305 ? 172.771 185.462 171.984 1.00 77.02 305 LEU A N 1
ATOM 9714 C CA . LEU B 1 305 ? 173.473 185.654 170.716 1.00 74.32 305 LEU A CA 1
ATOM 9715 C C . LEU B 1 305 ? 172.499 185.668 169.542 1.00 75.57 305 LEU A C 1
ATOM 9716 O O . LEU B 1 305 ? 172.535 186.570 168.689 1.00 85.60 305 LEU A O 1
ATOM 9721 N N . ALA B 1 306 ? 171.625 184.662 169.478 1.00 52.19 306 ALA A N 1
ATOM 9722 C CA . ALA B 1 306 ? 170.687 184.564 168.370 1.00 53.75 306 ALA A CA 1
ATOM 9723 C C . ALA B 1 306 ? 169.742 185.753 168.346 1.00 61.20 306 ALA A C 1
ATOM 9724 O O . ALA B 1 306 ? 169.434 186.284 167.276 1.00 70.36 306 ALA A O 1
ATOM 9726 N N . ALA B 1 307 ? 169.264 186.187 169.513 1.00 67.85 307 ALA A N 1
ATOM 9727 C CA . ALA B 1 307 ? 168.374 187.338 169.556 1.00 67.94 307 ALA A CA 1
ATOM 9728 C C . ALA B 1 307 ? 169.060 188.570 168.993 1.00 66.89 307 ALA A C 1
ATOM 9729 O O . ALA B 1 307 ? 168.496 189.277 168.154 1.00 72.23 307 ALA A O 1
ATOM 9731 N N . THR B 1 308 ? 170.294 188.832 169.426 1.00 69.58 308 THR A N 1
ATOM 9732 C CA . THR B 1 308 ? 171.004 190.004 168.922 1.00 72.95 308 THR A CA 1
ATOM 9733 C C . THR B 1 308 ? 171.140 189.954 167.405 1.00 68.90 308 THR A C 1
ATOM 9734 O O . THR B 1 308 ? 170.762 190.902 166.694 1.00 73.31 308 THR A O 1
ATOM 9738 N N . TYR B 1 309 ? 171.670 188.845 166.885 1.00 63.25 309 TYR A N 1
ATOM 9739 C CA . TYR B 1 309 ? 171.964 188.801 165.457 1.00 59.64 309 TYR A CA 1
ATOM 9740 C C . TYR B 1 309 ? 170.691 188.796 164.621 1.00 65.69 309 TYR A C 1
ATOM 9741 O O . TYR B 1 309 ? 170.627 189.463 163.581 1.00 72.64 309 TYR A O 1
ATOM 9750 N N . LEU B 1 310 ? 169.667 188.056 165.050 1.00 72.78 310 LEU A N 1
ATOM 9751 C CA . LEU B 1 310 ? 168.404 188.060 164.326 1.00 66.74 310 LEU A CA 1
ATOM 9752 C C . LEU B 1 310 ? 167.769 189.440 164.341 1.00 69.26 310 LEU A C 1
ATOM 9753 O O . LEU B 1 310 ? 167.254 189.900 163.318 1.00 75.71 310 LEU A O 1
ATOM 9758 N N . THR B 1 311 ? 167.791 190.120 165.488 1.00 65.78 311 THR A N 1
ATOM 9759 C CA . THR B 1 311 ? 167.249 191.470 165.537 1.00 64.32 311 THR A CA 1
ATOM 9760 C C . THR B 1 311 ? 167.918 192.350 164.496 1.00 66.85 311 THR A C 1
ATOM 9761 O O . THR B 1 311 ? 167.245 192.951 163.650 1.00 72.95 311 THR A O 1
ATOM 9765 N N . TYR B 1 312 ? 169.252 192.401 164.509 1.00 71.59 312 TYR A N 1
ATOM 9766 C CA . TYR B 1 312 ? 169.934 193.269 163.553 1.00 68.08 312 TYR A CA 1
ATOM 9767 C C . TYR B 1 312 ? 169.600 192.874 162.118 1.00 68.16 312 TYR A C 1
ATOM 9768 O O . TYR B 1 312 ? 169.191 193.716 161.308 1.00 77.20 312 TYR A O 1
ATOM 9777 N N . TYR B 1 313 ? 169.753 191.590 161.788 1.00 62.56 313 TYR A N 1
ATOM 9778 C CA . TYR B 1 313 ? 169.595 191.161 160.403 1.00 62.81 313 TYR A CA 1
ATOM 9779 C C . TYR B 1 313 ? 168.181 191.421 159.902 1.00 68.46 313 TYR A C 1
ATOM 9780 O O . TYR B 1 313 ? 167.988 192.033 158.846 1.00 75.64 313 TYR A O 1
ATOM 9789 N N . ILE B 1 314 ? 167.175 190.960 160.646 1.00 71.39 314 ILE A N 1
ATOM 9790 C CA . ILE B 1 314 ? 165.796 191.118 160.199 1.00 69.72 314 ILE A CA 1
ATOM 9791 C C . ILE B 1 314 ? 165.426 192.591 160.115 1.00 74.33 314 ILE A C 1
ATOM 9792 O O . ILE B 1 314 ? 164.790 193.025 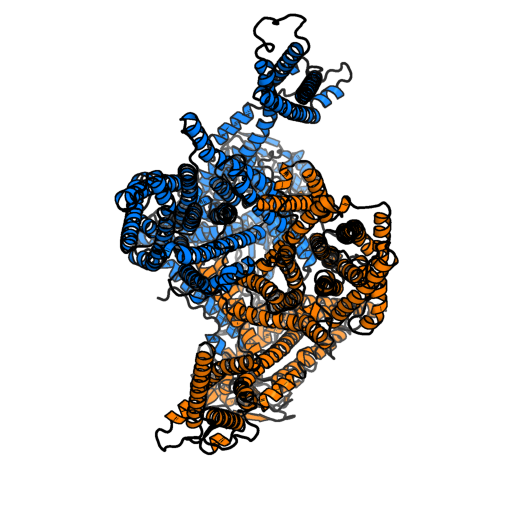159.150 1.00 81.59 314 ILE A O 1
ATOM 9797 N N . GLY B 1 315 ? 165.811 193.388 161.117 1.00 82.51 315 GLY A N 1
ATOM 9798 C CA . GLY B 1 315 ? 165.475 194.798 161.077 1.00 79.20 315 GLY A CA 1
ATOM 9799 C C . GLY B 1 315 ? 166.108 195.531 159.914 1.00 77.67 315 GLY A C 1
ATOM 9800 O O . GLY B 1 315 ? 165.505 196.448 159.352 1.00 81.58 315 GLY A O 1
ATOM 9801 N N . ASP B 1 316 ? 167.327 195.145 159.533 1.00 83.35 316 ASP A N 1
ATOM 9802 C CA . ASP B 1 316 ? 168.024 195.891 158.492 1.00 83.57 316 ASP A CA 1
ATOM 9803 C C . ASP B 1 316 ? 167.602 195.467 157.089 1.00 83.64 316 ASP A C 1
ATOM 9804 O O . ASP B 1 316 ? 167.497 196.312 156.194 1.00 89.16 316 ASP A O 1
ATOM 9809 N N . ILE B 1 317 ? 167.355 194.176 156.870 1.00 70.26 317 ILE A N 1
ATOM 9810 C CA . ILE B 1 317 ? 167.115 193.675 155.520 1.00 69.78 317 ILE A CA 1
ATOM 9811 C C . ILE B 1 317 ? 165.623 193.629 155.216 1.00 76.81 317 ILE A C 1
ATOM 9812 O O . ILE B 1 317 ? 165.142 194.335 154.324 1.00 87.31 317 ILE A O 1
ATOM 9817 N N . TRP B 1 318 ? 164.881 192.801 155.945 1.00 82.14 318 TRP A N 1
ATOM 9818 C CA . TRP B 1 318 ? 163.436 192.750 155.777 1.00 83.45 318 TRP A CA 1
ATOM 9819 C C . TRP B 1 318 ? 162.788 193.858 156.594 1.00 90.09 318 TRP A C 1
ATOM 9820 O O . TRP B 1 318 ? 163.258 194.201 157.681 1.00 91.39 318 TRP A O 1
ATOM 9831 N N . LEU B 1 319 ? 161.706 194.422 156.068 1.00 86.54 319 LEU A N 1
ATOM 9832 C CA . LEU B 1 319 ? 161.029 195.540 156.716 1.00 85.99 319 LEU A CA 1
ATOM 9833 C C . LEU B 1 319 ? 162.040 196.619 157.103 1.00 80.08 319 LEU A C 1
ATOM 9834 O O . LEU B 1 319 ? 162.278 196.905 158.276 1.00 83.77 319 LEU A O 1
ATOM 9839 N N . GLU B 1 320 ? 162.641 197.214 156.075 1.00 95.06 320 GLU A N 1
ATOM 9840 C CA . GLU B 1 320 ? 163.748 198.147 156.234 1.00 96.98 320 GLU A CA 1
ATOM 9841 C C . GLU B 1 320 ? 163.533 199.073 157.421 1.00 103.47 320 GLU A C 1
ATOM 9842 O O . GLU B 1 320 ? 162.526 199.783 157.500 1.00 106.62 320 GLU A O 1
ATOM 9848 N N . VAL B 1 321 ? 164.494 199.065 158.344 1.00 87.63 321 VAL A N 1
ATOM 9849 C CA . VAL B 1 321 ? 164.376 199.786 159.605 1.00 81.62 321 VAL A CA 1
ATOM 9850 C C . VAL B 1 321 ? 165.782 199.954 160.159 1.00 89.23 321 VAL A C 1
ATOM 9851 O O . VAL B 1 321 ? 166.695 199.206 159.809 1.00 98.09 321 VAL A O 1
ATOM 9855 N N . SER B 1 322 ? 165.963 200.944 161.027 1.00 93.01 322 SER A N 1
ATOM 9856 C CA . SER B 1 322 ? 167.279 201.225 161.595 1.00 93.77 322 SER A CA 1
ATOM 9857 C C . SER B 1 322 ? 167.678 200.078 162.514 1.00 95.83 322 SER A C 1
ATOM 9858 O O . SER B 1 322 ? 167.201 199.974 163.645 1.00 100.49 322 SER A O 1
ATOM 9861 N N . GLY B 1 323 ? 168.564 199.209 162.026 1.00 75.89 323 GLY A N 1
ATOM 9862 C CA . GLY B 1 323 ? 168.992 198.075 162.826 1.00 70.38 323 GLY A CA 1
ATOM 9863 C C . GLY B 1 323 ? 169.814 198.477 164.035 1.00 78.91 323 GLY A C 1
ATOM 9864 O O . GLY B 1 323 ? 169.674 197.894 165.113 1.00 87.10 323 GLY A O 1
ATOM 9865 N N . VAL B 1 324 ? 170.691 199.470 163.872 1.00 78.46 324 VAL A N 1
ATOM 9866 C CA . VAL B 1 324 ? 171.573 199.869 164.966 1.00 78.32 324 VAL A CA 1
ATOM 9867 C C . VAL B 1 324 ? 170.762 200.359 166.157 1.00 83.50 324 VAL A C 1
ATOM 9868 O O . VAL B 1 324 ? 171.043 200.003 167.307 1.00 82.86 324 VAL A O 1
ATOM 9872 N N . LEU B 1 325 ? 169.750 201.190 165.905 1.00 70.60 325 LEU A N 1
ATOM 9873 C CA . LEU B 1 325 ? 168.921 201.687 166.996 1.00 69.75 325 LEU A CA 1
ATOM 9874 C C . LEU B 1 325 ? 168.180 200.549 167.684 1.00 72.85 325 LEU A C 1
ATOM 9875 O O . LEU B 1 325 ? 168.064 200.527 168.916 1.00 76.05 325 LEU A O 1
ATOM 9880 N N . ALA B 1 326 ? 167.663 199.599 166.904 1.00 64.31 326 ALA A N 1
ATOM 9881 C CA . ALA B 1 326 ? 166.968 198.463 167.496 1.00 61.24 326 ALA A CA 1
ATOM 9882 C C . ALA B 1 326 ? 167.899 197.654 168.386 1.00 65.30 326 ALA A C 1
ATOM 9883 O O . ALA B 1 326 ? 167.516 197.244 169.487 1.00 73.72 326 ALA A O 1
ATOM 9885 N N . VAL B 1 327 ? 169.130 197.418 167.929 1.00 54.85 327 VAL A N 1
ATOM 9886 C CA . VAL B 1 327 ? 170.080 196.659 168.737 1.00 54.45 327 VAL A CA 1
ATOM 9887 C C . VAL B 1 327 ? 170.443 197.432 169.996 1.00 64.26 327 VAL A C 1
ATOM 9888 O O . VAL B 1 327 ? 170.600 196.850 171.075 1.00 71.93 327 VAL A O 1
ATOM 9892 N N . VAL B 1 328 ? 170.584 198.753 169.883 1.00 65.23 328 VAL A N 1
ATOM 9893 C CA . VAL B 1 328 ? 170.891 199.567 171.056 1.00 66.38 328 VAL A CA 1
ATOM 9894 C C . VAL B 1 328 ? 169.779 199.444 172.088 1.00 70.47 328 VAL A C 1
ATOM 9895 O O . VAL B 1 328 ? 170.030 199.234 173.282 1.00 73.58 328 VAL A O 1
ATOM 9899 N N . VAL B 1 329 ? 168.530 199.575 171.640 1.00 70.20 329 VAL A N 1
ATOM 9900 C CA . VAL B 1 329 ? 167.400 199.489 172.558 1.00 65.33 329 VAL A CA 1
ATOM 9901 C C . VAL B 1 329 ? 167.325 198.104 173.184 1.00 69.39 329 VAL A C 1
ATOM 9902 O O . VAL B 1 329 ? 167.072 197.963 174.386 1.00 71.21 329 VAL A O 1
ATOM 9906 N N . LEU B 1 330 ? 167.528 197.059 172.379 1.00 63.93 330 LEU A N 1
ATOM 9907 C CA . LEU B 1 330 ? 167.484 195.701 172.907 1.00 61.77 330 LEU A CA 1
ATOM 9908 C C . LEU B 1 330 ? 168.559 195.486 173.962 1.00 65.17 330 LEU A C 1
ATOM 9909 O O . LEU B 1 330 ? 168.293 194.912 175.025 1.00 69.73 330 LEU A O 1
ATOM 9914 N N . GLY B 1 331 ? 169.781 195.940 173.688 1.00 64.07 331 GLY A N 1
ATOM 9915 C CA . GLY B 1 331 ? 170.843 195.800 174.667 1.00 66.43 331 GLY A CA 1
ATOM 9916 C C . GLY B 1 331 ? 170.543 196.544 175.951 1.00 72.99 331 GLY A C 1
ATOM 9917 O O . GLY B 1 331 ? 170.740 196.014 177.046 1.00 80.00 331 GLY A O 1
ATOM 9918 N N . LEU B 1 332 ? 170.054 197.781 175.838 1.00 73.28 332 LEU A N 1
ATOM 9919 C CA . LEU B 1 332 ? 169.725 198.547 177.035 1.00 66.95 332 LEU A CA 1
ATOM 9920 C C . LEU B 1 332 ? 168.636 197.858 177.845 1.00 70.38 332 LEU A C 1
ATOM 9921 O O . LEU B 1 332 ? 168.736 197.755 179.074 1.00 73.80 332 LEU A O 1
ATOM 9926 N N . ILE B 1 333 ? 167.590 197.372 177.175 1.00 73.42 333 ILE A N 1
ATOM 9927 C CA . ILE B 1 333 ? 166.491 196.725 177.885 1.00 71.51 333 ILE A CA 1
ATOM 9928 C C . ILE B 1 333 ? 166.977 195.464 178.583 1.00 77.89 333 ILE A C 1
ATOM 9929 O O . ILE B 1 333 ? 166.642 195.214 179.747 1.00 80.47 333 ILE A O 1
ATOM 9934 N N . VAL B 1 334 ? 167.773 194.648 177.890 1.00 76.96 334 VAL A N 1
ATOM 9935 C CA . VAL B 1 334 ? 168.281 193.426 178.506 1.00 75.10 334 VAL A CA 1
ATOM 9936 C C . VAL B 1 334 ? 169.167 193.764 179.696 1.00 76.19 334 VAL A C 1
ATOM 9937 O O . VAL B 1 334 ? 169.132 193.084 180.728 1.00 81.76 334 VAL A O 1
ATOM 9941 N N . ASN B 1 335 ? 169.979 194.816 179.573 1.00 82.26 335 ASN A N 1
ATOM 9942 C CA . ASN B 1 335 ? 170.819 195.234 180.689 1.00 85.92 335 ASN A CA 1
ATOM 9943 C C . ASN B 1 335 ? 169.974 195.642 181.887 1.00 88.98 335 ASN A C 1
ATOM 9944 O O . ASN B 1 335 ? 170.289 195.287 183.029 1.00 85.63 335 ASN A O 1
ATOM 9949 N N . ALA B 1 336 ? 168.896 196.390 181.649 1.00 91.07 336 ALA A N 1
ATOM 9950 C CA . ALA B 1 336 ? 168.062 196.850 182.753 1.00 87.46 336 ALA A CA 1
ATOM 9951 C C . ALA B 1 336 ? 167.457 195.676 183.512 1.00 90.12 336 ALA A C 1
ATOM 9952 O O . ALA B 1 336 ? 167.581 195.583 184.738 1.00 92.89 336 ALA A O 1
ATOM 9954 N N . GLU B 1 337 ? 166.803 194.766 182.798 1.00 100.04 337 GLU A N 1
ATOM 9955 C CA . GLU B 1 337 ? 166.137 193.620 183.417 1.00 98.93 337 GLU A CA 1
ATOM 9956 C C . GLU B 1 337 ? 167.034 192.385 183.378 1.00 102.21 337 GLU A C 1
ATOM 9957 O O . GLU B 1 337 ? 166.692 191.350 182.807 1.00 103.79 337 GLU A O 1
ATOM 9963 N N . LYS B 1 338 ? 168.202 192.504 184.001 1.00 102.34 338 LYS A N 1
ATOM 9964 C CA . LYS B 1 338 ? 169.155 191.404 184.044 1.00 102.72 338 LYS A CA 1
ATOM 9965 C C . LYS B 1 338 ? 168.973 190.509 185.261 1.00 101.35 338 LYS A C 1
ATOM 9966 O O . LYS B 1 338 ? 169.754 189.570 185.443 1.00 101.44 338 LYS A O 1
ATOM 9972 N N . THR B 1 339 ? 167.970 190.774 186.100 1.00 101.01 339 THR A N 1
ATOM 9973 C CA . THR B 1 339 ? 167.695 189.886 187.223 1.00 101.15 339 THR A CA 1
ATOM 9974 C C . THR B 1 339 ? 167.147 188.541 186.769 1.00 97.53 339 THR A C 1
ATOM 9975 O O . THR B 1 339 ? 167.257 187.559 187.511 1.00 99.19 339 THR A O 1
ATOM 9979 N N . SER B 1 340 ? 166.559 188.474 185.573 1.00 85.89 340 SER A N 1
ATOM 9980 C CA . SER B 1 340 ? 166.045 187.204 185.073 1.00 91.53 340 SER A CA 1
ATOM 9981 C C . SER B 1 340 ? 167.167 186.193 184.883 1.00 97.16 340 SER A C 1
ATOM 9982 O O . SER B 1 340 ? 167.008 185.009 185.204 1.00 104.09 340 SER A O 1
ATOM 9985 N N . ILE B 1 341 ? 168.308 186.638 184.358 1.00 92.24 341 ILE A N 1
ATOM 9986 C CA . ILE B 1 341 ? 169.436 185.739 184.158 1.00 90.59 341 ILE A CA 1
ATOM 9987 C C . ILE B 1 341 ? 170.011 185.322 185.505 1.00 95.66 341 ILE A C 1
ATOM 9988 O O . ILE B 1 341 ? 169.982 186.078 186.485 1.00 96.37 341 ILE A O 1
ATOM 9993 N N . SER B 1 342 ? 170.540 184.102 185.558 1.00 110.25 342 SER A N 1
ATOM 9994 C CA . SER B 1 342 ? 171.177 183.619 186.767 1.00 107.75 342 SER A CA 1
ATOM 9995 C C . SER B 1 342 ? 172.484 184.370 187.010 1.00 112.09 342 SER A C 1
ATOM 9996 O O . SER B 1 342 ? 173.080 184.919 186.081 1.00 118.17 342 SER A O 1
ATOM 9999 N N . PRO B 1 343 ? 172.948 184.408 188.257 1.00 113.23 343 PRO A N 1
ATOM 10000 C CA . PRO B 1 343 ? 174.153 185.188 188.575 1.00 117.78 343 PRO A CA 1
ATOM 10001 C C . PRO B 1 343 ? 175.376 184.759 187.777 1.00 118.13 343 PRO A C 1
ATOM 10002 O O . PRO B 1 343 ? 175.997 185.574 187.083 1.00 118.52 343 PRO A O 1
ATOM 10006 N N . GLU B 1 344 ? 175.729 183.477 187.873 1.00 117.08 344 GLU A N 1
ATOM 10007 C CA . GLU B 1 344 ? 176.916 182.988 187.182 1.00 116.67 344 GLU A CA 1
ATOM 10008 C C . GLU B 1 344 ? 176.789 183.174 185.677 1.00 116.10 344 GLU A C 1
ATOM 10009 O O . GLU B 1 344 ? 177.779 183.454 184.991 1.00 120.56 344 GLU A O 1
ATOM 10015 N N . VAL B 1 345 ? 175.576 183.025 185.144 1.00 92.32 345 VAL A N 1
ATOM 10016 C CA . VAL B 1 345 ? 175.377 183.195 183.708 1.00 95.94 345 VAL A CA 1
ATOM 10017 C C . VAL B 1 345 ? 175.714 184.621 183.292 1.00 101.64 345 VAL A C 1
ATOM 10018 O O . VAL B 1 345 ? 176.388 184.846 182.283 1.00 107.28 345 VAL A O 1
ATOM 10022 N N . GLU B 1 346 ? 175.254 185.606 184.065 1.00 112.84 346 GLU A N 1
ATOM 10023 C CA . GLU B 1 346 ? 175.556 186.996 183.732 1.00 116.11 346 GLU A CA 1
ATOM 10024 C C . GLU B 1 346 ? 177.040 187.297 183.910 1.00 117.76 346 GLU A C 1
ATOM 10025 O O . GLU B 1 346 ? 177.631 188.048 183.119 1.00 122.59 346 GLU A O 1
ATOM 10031 N N . VAL B 1 347 ? 177.658 186.722 184.944 1.00 99.68 347 VAL A N 1
ATOM 10032 C CA . VAL B 1 347 ? 179.093 186.910 185.137 1.00 98.25 347 VAL A CA 1
ATOM 10033 C C . VAL B 1 347 ? 179.857 186.395 183.926 1.00 98.41 347 VAL A C 1
ATOM 10034 O O . VAL B 1 347 ? 180.800 187.035 183.447 1.00 101.48 347 VAL A O 1
ATOM 10038 N N . PHE B 1 348 ? 179.465 185.227 183.416 1.00 83.92 348 PHE A N 1
ATOM 10039 C CA . PHE B 1 348 ? 180.085 184.696 182.207 1.00 81.98 348 PHE A CA 1
ATOM 10040 C C . PHE B 1 348 ? 179.799 185.582 180.999 1.00 86.84 348 PHE A C 1
ATOM 10041 O O . PHE B 1 348 ? 180.686 185.816 180.168 1.00 97.16 348 PHE A O 1
ATOM 10049 N N . LEU B 1 349 ? 178.565 186.079 180.887 1.00 85.68 349 LEU A N 1
ATOM 10050 C CA . LEU B 1 349 ? 178.165 186.855 179.719 1.00 89.12 349 LEU A CA 1
ATOM 10051 C C . LEU B 1 349 ? 178.976 188.136 179.598 1.00 93.37 349 LEU A C 1
ATOM 10052 O O . LEU B 1 349 ? 179.345 188.546 178.490 1.00 98.66 349 LEU A O 1
ATOM 10057 N N . HIS B 1 350 ? 179.232 188.803 180.724 1.00 102.21 350 HIS A N 1
ATOM 10058 C CA . HIS B 1 350 ? 180.016 190.033 180.672 1.00 103.21 350 HIS A CA 1
ATOM 10059 C C . HIS B 1 350 ? 181.355 189.794 179.984 1.00 106.19 350 HIS A C 1
ATOM 10060 O O . HIS B 1 350 ? 181.704 190.478 179.011 1.00 114.22 350 HIS A O 1
ATOM 10067 N N . ARG B 1 351 ? 182.104 188.798 180.460 1.00 87.24 351 ARG A N 1
ATOM 10068 C CA . ARG B 1 351 ? 183.412 188.507 179.886 1.00 89.06 351 ARG A CA 1
ATOM 10069 C C . ARG B 1 351 ? 183.290 188.025 178.447 1.00 89.98 351 ARG A C 1
ATOM 10070 O O . ARG B 1 351 ? 184.130 188.357 177.603 1.00 95.94 351 ARG A O 1
ATOM 10078 N N . PHE B 1 352 ? 182.259 187.234 178.149 1.00 89.97 352 PHE A N 1
ATOM 10079 C CA . PHE B 1 352 ? 182.075 186.737 176.789 1.00 89.41 352 PHE A CA 1
ATOM 10080 C C . PHE B 1 352 ? 181.930 187.889 175.802 1.00 92.80 352 PHE A C 1
ATOM 10081 O O . PHE B 1 352 ? 182.626 187.946 174.777 1.00 104.56 352 PHE A O 1
ATOM 10089 N N . TRP B 1 353 ? 181.036 188.830 176.104 1.00 73.22 353 TRP A N 1
ATOM 10090 C CA . TRP B 1 353 ? 180.823 189.952 175.198 1.00 74.24 353 TRP A CA 1
ATOM 10091 C C . TRP B 1 353 ? 182.047 190.857 175.142 1.00 80.69 353 TRP A C 1
ATOM 10092 O O . TRP B 1 353 ? 182.384 191.389 174.075 1.00 87.16 353 TRP A O 1
ATOM 10103 N N . GLU B 1 354 ? 182.730 191.043 176.274 1.00 106.03 354 GLU A N 1
ATOM 10104 C CA . GLU B 1 354 ? 183.957 191.832 176.254 1.00 101.77 354 GLU A CA 1
ATOM 10105 C C . GLU B 1 354 ? 184.983 191.220 175.309 1.00 105.19 354 GLU A C 1
ATOM 10106 O O . GLU B 1 354 ? 185.611 191.929 174.512 1.00 108.67 354 GLU A O 1
ATOM 10112 N N . MET B 1 355 ? 185.157 189.899 175.376 1.00 86.94 355 MET A N 1
ATOM 10113 C CA . MET B 1 355 ? 186.113 189.231 174.501 1.00 83.14 355 MET A CA 1
ATOM 10114 C C . MET B 1 355 ? 185.706 189.353 173.039 1.00 86.84 355 MET A C 1
ATOM 10115 O O . MET B 1 355 ? 186.556 189.567 172.166 1.00 92.71 355 MET A O 1
ATOM 10120 N N . LEU B 1 356 ? 184.412 189.205 172.747 1.00 81.56 356 LEU A N 1
ATOM 10121 C CA . LEU B 1 356 ? 183.969 189.338 171.362 1.00 73.98 356 LEU A CA 1
ATOM 10122 C C . LEU B 1 356 ? 184.256 190.736 170.822 1.00 76.10 356 LEU A C 1
ATOM 10123 O O . LEU B 1 356 ? 184.735 190.892 169.689 1.00 79.14 356 LEU A O 1
ATOM 10128 N N . ALA B 1 357 ? 183.975 191.767 171.622 1.00 80.66 357 ALA A N 1
ATOM 10129 C CA . ALA B 1 357 ? 184.260 193.131 171.186 1.00 77.43 357 ALA A CA 1
ATOM 10130 C C . ALA B 1 357 ? 185.754 193.337 170.970 1.00 82.39 357 ALA A C 1
ATOM 10131 O O . ALA B 1 357 ? 186.167 193.996 170.006 1.00 86.18 357 ALA A O 1
ATOM 10133 N N . TYR B 1 358 ? 186.580 192.788 171.863 1.00 79.55 358 TYR A N 1
ATOM 10134 C CA . TYR B 1 358 ? 188.025 192.896 171.693 1.00 77.82 358 TYR A CA 1
ATOM 10135 C C . TYR B 1 358 ? 188.470 192.253 170.386 1.00 79.56 358 TYR A C 1
ATOM 10136 O O . TYR B 1 358 ? 189.295 192.815 169.653 1.00 84.85 358 TYR A O 1
ATOM 10145 N N . LEU B 1 359 ? 187.927 191.075 170.076 1.00 73.83 359 LEU A N 1
ATOM 10146 C CA . LEU B 1 359 ? 188.277 190.402 168.830 1.00 69.60 359 LEU A CA 1
ATOM 10147 C C . LEU B 1 359 ? 187.903 191.254 167.626 1.00 71.96 359 LEU A C 1
ATOM 10148 O O . LEU B 1 359 ? 188.693 191.406 166.684 1.00 74.96 359 LEU A O 1
ATOM 10153 N N . ALA B 1 360 ? 186.694 191.819 167.638 1.00 76.79 360 ALA A N 1
ATOM 10154 C CA . ALA B 1 360 ? 186.263 192.635 166.507 1.00 71.19 360 ALA A CA 1
ATOM 10155 C C . ALA B 1 360 ? 187.162 193.853 166.333 1.00 75.49 360 ALA A C 1
ATOM 10156 O O . ALA B 1 360 ? 187.560 194.189 165.208 1.00 72.20 360 ALA A O 1
ATOM 10158 N N . ASN B 1 361 ? 187.494 194.527 167.436 1.00 83.48 361 ASN A N 1
ATOM 10159 C CA . ASN B 1 361 ? 188.357 195.700 167.349 1.00 80.09 361 ASN A CA 1
ATOM 10160 C C . ASN B 1 361 ? 189.718 195.334 166.776 1.00 85.73 361 ASN A C 1
ATOM 10161 O O . ASN B 1 361 ? 190.245 196.028 165.897 1.00 92.06 361 ASN A O 1
ATOM 10166 N N . THR B 1 362 ? 190.304 194.239 167.265 1.00 79.49 362 THR A N 1
ATOM 10167 C CA . THR B 1 362 ? 191.613 193.829 166.770 1.00 73.19 362 THR A CA 1
ATOM 10168 C C . THR B 1 362 ? 191.561 193.529 165.279 1.00 70.02 362 THR A C 1
ATOM 10169 O O . THR B 1 362 ? 192.437 193.955 164.515 1.00 75.85 362 THR A O 1
ATOM 10173 N N . LEU B 1 363 ? 190.534 192.797 164.844 1.00 63.53 363 LEU A N 1
ATOM 10174 C CA . LEU B 1 363 ? 190.434 192.446 163.431 1.00 59.01 363 LEU A CA 1
ATOM 10175 C C . LEU B 1 363 ? 190.313 193.692 162.565 1.00 66.93 363 LEU A C 1
ATOM 10176 O O . LEU B 1 363 ? 190.989 193.815 161.536 1.00 70.28 363 LEU A O 1
ATOM 10181 N N . ILE B 1 364 ? 189.457 194.635 162.966 1.00 72.42 364 ILE A N 1
ATOM 10182 C CA . ILE B 1 364 ? 189.263 195.831 162.151 1.00 68.84 364 ILE A CA 1
ATOM 10183 C C . ILE B 1 364 ? 190.547 196.647 162.083 1.00 66.78 364 ILE A C 1
ATOM 10184 O O . ILE B 1 364 ? 190.932 197.142 161.013 1.00 69.54 364 ILE A O 1
ATOM 10189 N N . PHE B 1 365 ? 191.225 196.812 163.221 1.00 72.02 365 PHE A N 1
ATOM 10190 C CA . PHE B 1 365 ? 192.445 197.609 163.226 1.00 61.72 365 PHE A CA 1
ATOM 10191 C C . PHE B 1 365 ? 193.527 196.967 162.370 1.00 68.81 365 PHE A C 1
ATOM 10192 O O . PHE B 1 365 ? 194.267 197.666 161.668 1.00 75.04 365 PHE A O 1
ATOM 10200 N N . MET B 1 366 ? 193.644 195.639 162.416 1.00 86.73 366 MET A N 1
ATOM 10201 C CA . MET B 1 366 ? 194.630 194.976 161.569 1.00 82.27 366 MET A CA 1
ATOM 10202 C C . MET B 1 366 ? 194.277 195.117 160.093 1.00 83.35 366 MET A C 1
ATOM 10203 O O . MET B 1 366 ? 195.158 195.348 159.259 1.00 88.07 366 MET A O 1
ATOM 10208 N N . MET B 1 367 ? 192.993 194.984 159.752 1.00 79.49 367 MET A N 1
ATOM 10209 C CA . MET B 1 367 ? 192.579 195.066 158.353 1.00 72.03 367 MET A CA 1
ATOM 10210 C C . MET B 1 367 ? 192.829 196.451 157.769 1.00 78.47 367 MET A C 1
ATOM 10211 O O . MET B 1 367 ? 193.259 196.582 156.612 1.00 78.37 367 MET A O 1
ATOM 10216 N N . VAL B 1 368 ? 192.538 197.498 158.545 1.00 83.04 368 VAL A N 1
ATOM 10217 C CA . VAL B 1 368 ? 192.597 198.852 158.004 1.00 81.32 368 VAL A CA 1
ATOM 10218 C C . VAL B 1 368 ? 194.018 199.205 157.590 1.00 76.81 368 VAL A C 1
ATOM 10219 O O . VAL B 1 368 ? 194.234 199.862 156.567 1.00 85.16 368 VAL A O 1
ATOM 10223 N N . GLY B 1 369 ? 195.009 198.790 158.380 1.00 73.92 369 GLY A N 1
ATOM 10224 C CA . GLY B 1 369 ? 196.386 199.102 158.031 1.00 76.06 369 GLY A CA 1
ATOM 10225 C C . GLY B 1 369 ? 196.794 198.502 156.700 1.00 80.45 369 GLY A C 1
ATOM 10226 O O . GLY B 1 369 ? 197.392 199.174 155.854 1.00 90.54 369 GLY A O 1
ATOM 10227 N N . VAL B 1 370 ? 196.471 197.224 156.494 1.00 67.43 370 VAL A N 1
ATOM 10228 C CA . VAL B 1 370 ? 196.811 196.568 155.236 1.00 65.20 370 VAL A CA 1
ATOM 10229 C C . VAL B 1 370 ? 196.119 197.268 154.075 1.00 68.81 370 VAL A C 1
ATOM 10230 O O . VAL B 1 370 ? 196.743 197.581 153.051 1.00 76.52 370 VAL A O 1
ATOM 10234 N N . VAL B 1 371 ? 194.819 197.535 154.220 1.00 57.81 371 VAL A N 1
ATOM 10235 C CA . VAL B 1 371 ? 194.081 198.142 153.116 1.00 57.65 371 VAL A CA 1
ATOM 10236 C C . VAL B 1 371 ? 194.650 199.516 152.787 1.00 58.83 371 VAL A C 1
ATOM 10237 O O . VAL B 1 371 ? 194.821 199.869 151.612 1.00 61.44 371 VAL A O 1
ATOM 10241 N N . VAL B 1 372 ? 194.945 200.315 153.814 1.00 76.61 372 VAL A N 1
ATOM 10242 C CA . VAL B 1 372 ? 195.471 201.654 153.575 1.00 76.88 372 VAL A CA 1
ATOM 10243 C C . VAL B 1 372 ? 196.815 201.571 152.867 1.00 74.01 372 VAL A C 1
ATOM 10244 O O . VAL B 1 372 ? 197.012 202.195 151.821 1.00 83.10 372 VAL A O 1
ATOM 10248 N N . THR B 1 373 ? 197.734 200.756 153.392 1.00 78.18 373 THR A N 1
ATOM 10249 C CA . THR B 1 373 ? 199.058 200.668 152.787 1.00 77.41 373 THR A CA 1
ATOM 10250 C C . THR B 1 373 ? 198.990 200.170 151.352 1.00 78.54 373 THR A C 1
ATOM 10251 O O . THR B 1 373 ? 199.838 200.535 150.531 1.00 84.17 373 THR A O 1
ATOM 10255 N N . GLN B 1 374 ? 197.998 199.342 151.024 1.00 90.94 374 GLN A N 1
ATOM 10256 C CA . GLN B 1 374 ? 197.923 198.816 149.667 1.00 90.02 374 GLN A CA 1
ATOM 10257 C C . GLN B 1 374 ? 197.211 199.745 148.692 1.00 92.46 374 GLN A C 1
ATOM 10258 O O . GLN B 1 374 ? 197.506 199.702 147.492 1.00 91.22 374 GLN A O 1
ATOM 10264 N N . LYS B 1 375 ? 196.281 200.579 149.156 1.00 101.48 375 LYS A N 1
ATOM 10265 C CA . LYS B 1 375 ? 195.507 201.406 148.235 1.00 97.19 375 LYS A CA 1
ATOM 10266 C C . LYS B 1 375 ? 195.710 202.900 148.433 1.00 95.64 375 LYS A C 1
ATOM 10267 O O . LYS B 1 375 ? 196.021 203.609 147.469 1.00 95.28 375 LYS A O 1
ATOM 10273 N N . ALA B 1 376 ? 195.544 203.405 149.656 1.00 104.62 376 ALA A N 1
ATOM 10274 C CA . ALA B 1 376 ? 195.430 204.847 149.850 1.00 104.19 376 ALA A CA 1
ATOM 10275 C C . ALA B 1 376 ? 196.767 205.552 149.662 1.00 106.21 376 ALA A C 1
ATOM 10276 O O . ALA B 1 376 ? 196.829 206.616 149.034 1.00 106.94 376 ALA A O 1
ATOM 10278 N N . LEU B 1 377 ? 197.847 204.982 150.198 1.00 104.86 377 LEU A N 1
ATOM 10279 C CA . LEU B 1 377 ? 199.140 205.651 150.122 1.00 100.29 377 LEU A CA 1
ATOM 10280 C C . LEU B 1 377 ? 199.619 205.812 148.688 1.00 104.07 377 LEU A C 1
ATOM 10281 O O . LEU B 1 377 ? 200.533 206.605 148.436 1.00 104.54 377 LEU A O 1
ATOM 10286 N N . VAL B 1 378 ? 199.028 205.078 147.743 1.00 110.81 378 VAL A N 1
ATOM 10287 C CA . VAL B 1 378 ? 199.378 205.261 146.338 1.00 111.45 378 VAL A CA 1
ATOM 10288 C C . VAL B 1 378 ? 199.013 206.665 145.877 1.00 109.80 378 VAL A C 1
ATOM 10289 O O . VAL B 1 378 ? 199.795 207.334 145.191 1.00 108.97 378 VAL A O 1
ATOM 10293 N N . ALA B 1 379 ? 197.823 207.134 146.244 1.00 112.34 379 ALA A N 1
ATOM 10294 C CA . ALA B 1 379 ? 197.327 208.448 145.847 1.00 114.86 379 ALA A CA 1
ATOM 10295 C C . ALA B 1 379 ? 197.411 209.385 147.045 1.00 113.21 379 ALA A C 1
ATOM 10296 O O . ALA B 1 379 ? 196.598 209.294 147.971 1.00 114.24 379 ALA A O 1
ATOM 10298 N N . VAL B 1 380 ? 198.394 210.281 147.025 1.00 110.89 380 VAL A N 1
ATOM 10299 C CA . VAL B 1 380 ? 198.554 211.282 148.073 1.00 109.18 380 VAL A CA 1
ATOM 10300 C C . VAL B 1 380 ? 199.514 212.356 147.583 1.00 108.89 380 VAL A C 1
ATOM 10301 O O . VAL B 1 380 ? 200.475 212.062 146.864 1.00 113.52 380 VAL A O 1
ATOM 10305 N N . ASP B 1 381 ? 199.263 213.601 147.964 1.00 103.03 381 ASP A N 1
ATOM 10306 C CA . ASP B 1 381 ? 200.078 214.735 147.553 1.00 106.11 381 ASP A CA 1
ATOM 10307 C C . ASP B 1 381 ? 200.699 215.391 148.781 1.00 107.47 381 ASP A C 1
ATOM 10308 O O . ASP B 1 381 ? 200.479 214.970 149.918 1.00 109.01 381 ASP A O 1
ATOM 10313 N N . LYS B 1 382 ? 201.488 216.438 148.539 1.00 114.00 382 LYS A N 1
ATOM 10314 C CA . LYS B 1 382 ? 202.120 217.155 149.638 1.00 117.02 382 LYS A CA 1
ATOM 10315 C C . LYS B 1 382 ? 201.126 217.992 150.431 1.00 117.32 382 LYS A C 1
ATOM 10316 O O . LYS B 1 382 ? 201.404 218.329 151.586 1.00 119.16 382 LYS A O 1
ATOM 10322 N N . MET B 1 383 ? 199.983 218.338 149.841 1.00 101.16 383 MET A N 1
ATOM 10323 C CA . MET B 1 383 ? 198.982 219.139 150.530 1.00 97.05 383 MET A CA 1
ATOM 10324 C C . MET B 1 383 ? 198.048 218.309 151.399 1.00 96.20 383 MET A C 1
ATOM 10325 O O . MET B 1 383 ? 197.341 218.877 152.239 1.00 102.42 383 MET A O 1
ATOM 10330 N N . ASP B 1 384 ? 198.027 216.988 151.224 1.00 86.14 384 ASP A N 1
ATOM 10331 C CA . ASP B 1 384 ? 197.118 216.162 152.010 1.00 87.12 384 ASP A CA 1
ATOM 10332 C C . ASP B 1 384 ? 197.495 216.168 153.486 1.00 92.01 384 ASP A C 1
ATOM 10333 O O . ASP B 1 384 ? 196.616 216.173 154.352 1.00 104.02 384 ASP A O 1
ATOM 10338 N N . TRP B 1 385 ? 198.791 216.163 153.796 1.00 75.25 385 TRP A N 1
ATOM 10339 C CA . TRP B 1 385 ? 199.209 216.232 155.194 1.00 74.51 385 TRP A CA 1
ATOM 10340 C C . TRP B 1 385 ? 198.827 217.569 155.817 1.00 77.53 385 TRP A C 1
ATOM 10341 O O . TRP B 1 385 ? 198.387 217.625 156.974 1.00 86.12 385 TRP A O 1
ATOM 10352 N N . PHE B 1 386 ? 198.992 218.658 155.066 1.00 68.48 386 PHE A N 1
ATOM 10353 C CA . PHE B 1 386 ? 198.551 219.962 155.545 1.00 72.52 386 PHE A CA 1
ATOM 10354 C C . PHE B 1 386 ? 197.054 219.959 155.824 1.00 78.01 386 PHE A C 1
ATOM 10355 O O . PHE B 1 386 ? 196.602 220.460 156.863 1.00 88.00 386 PHE A O 1
ATOM 10363 N N . TYR B 1 387 ? 196.270 219.386 154.910 1.00 74.97 387 TYR A N 1
ATOM 10364 C CA . TYR B 1 387 ? 194.831 219.305 155.124 1.00 69.70 387 TYR A CA 1
ATOM 10365 C C . TYR B 1 387 ? 194.506 218.454 156.343 1.00 69.71 387 TYR A C 1
ATOM 10366 O O . TYR B 1 387 ? 193.563 218.750 157.079 1.00 82.35 387 TYR A O 1
ATOM 10375 N N . LEU B 1 388 ? 195.272 217.386 156.566 1.00 62.07 388 LEU A N 1
ATOM 10376 C CA . LEU B 1 388 ? 195.053 216.542 157.737 1.00 67.62 388 LEU A CA 1
ATOM 10377 C C . LEU B 1 388 ? 195.274 217.326 159.025 1.00 71.82 388 LEU A C 1
ATOM 10378 O O . LEU B 1 388 ? 194.477 217.241 159.967 1.00 81.44 388 LEU A O 1
ATOM 10383 N N . ILE B 1 389 ? 196.359 218.098 159.080 1.00 70.58 389 ILE A N 1
ATOM 10384 C CA . ILE B 1 389 ? 196.631 218.908 160.266 1.00 68.51 389 ILE A CA 1
ATOM 10385 C C . ILE B 1 389 ? 195.505 219.911 160.486 1.00 71.75 389 ILE A C 1
ATOM 10386 O O . ILE B 1 389 ? 194.996 220.080 161.607 1.00 78.97 389 ILE A O 1
ATOM 10391 N N . ILE B 1 390 ? 195.096 220.591 159.412 1.00 60.41 390 ILE A N 1
ATOM 10392 C CA . ILE B 1 390 ? 194.041 221.591 159.527 1.00 56.97 390 ILE A CA 1
ATOM 10393 C C . ILE B 1 390 ? 192.745 220.947 160.000 1.00 65.53 390 ILE A C 1
ATOM 10394 O O . ILE B 1 390 ? 192.022 221.511 160.826 1.00 79.21 390 ILE A O 1
ATOM 10399 N N . LEU B 1 391 ? 192.425 219.763 159.476 1.00 65.50 391 LEU A N 1
ATOM 10400 C CA . LEU B 1 391 ? 191.200 219.075 159.863 1.00 63.32 391 LEU A CA 1
ATOM 10401 C C . LEU B 1 391 ? 191.233 218.662 161.328 1.00 70.91 391 LEU A C 1
ATOM 10402 O O . LEU B 1 391 ? 190.222 218.770 162.032 1.00 78.16 391 LEU A O 1
ATOM 10407 N N . TYR B 1 392 ? 192.378 218.170 161.802 1.00 75.44 392 TYR A N 1
ATOM 10408 C CA . TYR B 1 392 ? 192.499 217.837 163.218 1.00 73.41 392 TYR A CA 1
ATOM 10409 C C . TYR B 1 392 ? 192.226 219.061 164.081 1.00 77.68 392 TYR A C 1
ATOM 10410 O O . TYR B 1 392 ? 191.414 219.014 165.019 1.00 87.85 392 TYR A O 1
ATOM 10419 N N . LEU B 1 393 ? 192.877 220.180 163.755 1.00 68.80 393 LEU A N 1
ATOM 10420 C CA . LEU B 1 393 ? 192.645 221.403 164.518 1.00 73.20 393 LEU A CA 1
ATOM 10421 C C . LEU B 1 393 ? 191.178 221.811 164.470 1.00 73.78 393 LEU A C 1
ATOM 10422 O O . LEU B 1 393 ? 190.589 222.177 165.496 1.00 74.22 393 LEU A O 1
ATOM 10427 N N . ALA B 1 394 ? 190.570 221.752 163.284 1.00 70.30 394 ALA A N 1
ATOM 10428 C CA . ALA B 1 394 ? 189.199 222.217 163.126 1.00 65.67 394 ALA A CA 1
ATOM 10429 C C . ALA B 1 394 ? 188.225 221.370 163.929 1.00 66.42 394 ALA A C 1
ATOM 10430 O O . ALA B 1 394 ? 187.325 221.907 164.580 1.00 83.25 394 ALA A O 1
ATOM 10432 N N . ILE B 1 395 ? 188.375 220.046 163.892 1.00 60.35 395 ILE A N 1
ATOM 10433 C CA . ILE B 1 395 ? 187.454 219.197 164.641 1.00 65.76 395 ILE A CA 1
ATOM 10434 C C . ILE B 1 395 ? 187.644 219.398 166.139 1.00 69.39 395 ILE A C 1
ATOM 10435 O O . ILE B 1 395 ? 186.668 219.431 166.907 1.00 70.70 395 ILE A O 1
ATOM 10440 N N . THR B 1 396 ? 188.897 219.549 166.583 1.00 75.23 396 THR A N 1
ATOM 10441 C CA . THR B 1 396 ? 189.129 219.803 168.001 1.00 73.47 396 THR A CA 1
ATOM 10442 C C . THR B 1 396 ? 188.463 221.100 168.439 1.00 77.28 396 THR A C 1
ATOM 10443 O O . THR B 1 396 ? 187.878 221.169 169.526 1.00 77.39 396 THR A O 1
ATOM 10447 N N . ILE B 1 397 ? 188.541 222.140 167.608 1.00 71.77 397 ILE A N 1
ATOM 10448 C CA . ILE B 1 397 ? 187.889 223.402 167.945 1.00 63.24 397 ILE A CA 1
ATOM 10449 C C . ILE B 1 397 ? 186.373 223.248 167.930 1.00 65.95 397 ILE A C 1
ATOM 10450 O O . ILE B 1 397 ? 185.671 223.794 168.791 1.00 73.72 397 ILE A O 1
ATOM 10455 N N . ILE B 1 398 ? 185.844 222.520 166.945 1.00 73.23 398 ILE A N 1
ATOM 10456 C CA . ILE B 1 398 ? 184.400 222.418 166.767 1.00 67.84 398 ILE A CA 1
ATOM 10457 C C . ILE B 1 398 ? 183.757 221.708 167.947 1.00 74.55 398 ILE A C 1
ATOM 10458 O O . ILE B 1 398 ? 182.683 222.104 168.415 1.00 83.27 398 ILE A O 1
ATOM 10463 N N . ARG B 1 399 ? 184.377 220.628 168.427 1.00 84.36 399 ARG A N 1
ATOM 10464 C CA . ARG B 1 399 ? 183.793 219.911 169.558 1.00 80.97 399 ARG A CA 1
ATOM 10465 C C . ARG B 1 399 ? 183.655 220.826 170.769 1.00 84.38 399 ARG A C 1
ATOM 10466 O O . ARG B 1 399 ? 182.596 220.881 171.411 1.00 89.46 399 ARG A O 1
ATOM 10474 N N . GLY B 1 400 ? 184.719 221.562 171.089 1.00 85.44 400 GLY A N 1
ATOM 10475 C CA . GLY B 1 400 ? 184.659 222.479 172.213 1.00 86.16 400 GLY A CA 1
ATOM 10476 C C . GLY B 1 400 ? 183.642 223.583 172.010 1.00 87.50 400 GLY A C 1
ATOM 10477 O O . GLY B 1 400 ? 182.927 223.959 172.941 1.00 88.67 400 GLY A O 1
ATOM 10478 N N . MET B 1 401 ? 183.565 224.121 170.792 1.00 98.99 401 MET A N 1
ATOM 10479 C CA . MET B 1 401 ? 182.586 225.168 170.516 1.00 95.87 401 MET A CA 1
ATOM 10480 C C . MET B 1 401 ? 181.170 224.660 170.745 1.00 98.65 401 MET A C 1
ATOM 10481 O O . MET B 1 401 ? 180.348 225.338 171.371 1.00 104.03 401 MET A O 1
ATOM 10486 N N . VAL B 1 402 ? 180.869 223.460 170.248 1.00 87.88 402 VAL A N 1
ATOM 10487 C CA . VAL B 1 402 ? 179.529 222.905 170.415 1.00 82.53 402 VAL A CA 1
ATOM 10488 C C . VAL B 1 402 ? 179.223 222.680 171.888 1.00 83.76 402 VAL A C 1
ATOM 10489 O O . VAL B 1 402 ? 178.130 223.009 172.370 1.00 91.55 402 VAL A O 1
ATOM 10493 N N . ILE B 1 403 ? 180.176 222.109 172.629 1.00 98.24 403 ILE A N 1
ATOM 10494 C CA . ILE B 1 403 ? 179.933 221.838 174.044 1.00 101.17 403 ILE A CA 1
ATOM 10495 C C . ILE B 1 403 ? 179.688 223.139 174.797 1.00 102.85 403 ILE A C 1
ATOM 10496 O O . ILE B 1 403 ? 178.759 223.243 175.607 1.00 104.41 403 ILE A O 1
ATOM 10501 N N . SER B 1 404 ? 180.513 224.155 174.539 1.00 111.80 404 SER A N 1
ATOM 10502 C CA . SER B 1 404 ? 180.333 225.432 175.220 1.00 111.50 404 SER A CA 1
ATOM 10503 C C . SER B 1 404 ? 178.992 226.060 174.868 1.00 112.77 404 SER A C 1
ATOM 10504 O O . SER B 1 404 ? 178.297 226.589 175.743 1.00 112.34 404 SER A O 1
ATOM 10507 N N . LEU B 1 405 ? 178.609 226.014 173.590 1.00 111.27 405 LEU A N 1
ATOM 10508 C CA . LEU B 1 405 ? 177.347 226.617 173.178 1.00 109.58 405 LEU A CA 1
ATOM 10509 C C . LEU B 1 405 ? 176.164 225.927 173.842 1.00 112.53 405 LEU A C 1
ATOM 10510 O O . LEU B 1 405 ? 175.214 226.590 174.275 1.00 113.19 405 LEU A O 1
ATOM 10515 N N . PHE B 1 406 ? 176.198 224.598 173.932 1.00 124.04 406 PHE A N 1
ATOM 10516 C CA . PHE B 1 406 ? 175.102 223.878 174.568 1.00 120.22 406 PHE A CA 1
ATOM 10517 C C . PHE B 1 406 ? 175.197 223.870 176.088 1.00 123.63 406 PHE A C 1
ATOM 10518 O O . PHE B 1 406 ? 174.260 223.406 176.746 1.00 128.33 406 PHE A O 1
ATOM 10526 N N . SER B 1 407 ? 176.295 224.362 176.656 1.00 135.18 407 SER A N 1
ATOM 10527 C CA . SER B 1 407 ? 176.421 224.429 178.111 1.00 136.02 407 SER A CA 1
ATOM 10528 C C . SER B 1 407 ? 175.258 225.136 178.793 1.00 137.97 407 SER A C 1
ATOM 10529 O O . SER B 1 407 ? 174.772 224.626 179.813 1.00 139.53 407 SER A O 1
ATOM 10532 N N . PRO B 1 408 ? 174.781 226.291 178.321 1.00 143.88 408 PRO A N 1
ATOM 10533 C CA . PRO B 1 408 ? 173.687 226.962 179.046 1.00 143.21 408 PRO A CA 1
ATOM 10534 C C . PRO B 1 408 ? 172.437 226.112 179.180 1.00 144.89 408 PRO A C 1
ATOM 10535 O O . PRO B 1 408 ? 171.857 226.039 180.271 1.00 146.14 408 PRO A O 1
ATOM 10539 N N . ILE B 1 409 ? 172.010 225.453 178.103 1.00 154.38 409 ILE A N 1
ATOM 10540 C CA . ILE B 1 409 ? 170.754 224.710 178.135 1.00 153.11 409 ILE A CA 1
ATOM 10541 C C . ILE B 1 409 ? 170.854 223.525 179.087 1.00 153.13 409 ILE A C 1
ATOM 10542 O O . ILE B 1 409 ? 169.975 223.309 179.928 1.00 156.03 409 ILE A O 1
ATOM 10547 N N . LEU B 1 410 ? 171.924 222.740 178.971 1.00 161.06 410 LEU A N 1
ATOM 10548 C CA . LEU B 1 410 ? 172.075 221.554 179.805 1.00 162.29 410 LEU A CA 1
ATOM 10549 C C . LEU B 1 410 ? 172.606 221.869 181.196 1.00 163.78 410 LEU A C 1
ATOM 10550 O O . LEU B 1 410 ? 172.701 220.958 182.025 1.00 164.26 410 LEU A O 1
ATOM 10555 N N . SER B 1 411 ? 172.959 223.123 181.470 1.00 177.81 411 SER A N 1
ATOM 10556 C CA . SER B 1 411 ? 173.392 223.546 182.795 1.00 178.37 411 SER A CA 1
ATOM 10557 C C . SER B 1 411 ? 172.258 224.167 183.600 1.00 179.53 411 SER A C 1
ATOM 10558 O O . SER B 1 411 ? 172.050 223.802 184.760 1.00 179.05 411 SER A O 1
ATOM 10561 N N . ARG B 1 412 ? 171.515 225.103 183.003 1.00 184.02 412 ARG A N 1
ATOM 10562 C CA . ARG B 1 412 ? 170.349 225.653 183.683 1.00 183.21 412 ARG A CA 1
ATOM 10563 C C . ARG B 1 412 ? 169.320 224.571 183.975 1.00 184.68 412 ARG A C 1
ATOM 10564 O O . ARG B 1 412 ? 168.552 224.684 184.938 1.00 184.88 412 ARG A O 1
ATOM 10572 N N . ILE B 1 413 ? 169.289 223.519 183.159 1.00 197.11 413 ILE A N 1
ATOM 10573 C CA . ILE B 1 413 ? 168.403 222.381 183.376 1.00 196.49 413 ILE A CA 1
ATOM 10574 C C . ILE B 1 413 ? 169.257 221.133 183.554 1.00 196.04 413 ILE A C 1
ATOM 10575 O O . ILE B 1 413 ? 170.488 221.194 183.469 1.00 196.42 413 ILE A O 1
ATOM 10580 N N . GLY B 1 414 ? 168.612 219.998 183.803 1.00 197.44 414 GLY A N 1
ATOM 10581 C CA . GLY B 1 414 ? 169.353 218.756 183.946 1.00 196.91 414 GLY A CA 1
ATOM 10582 C C . GLY B 1 414 ? 170.346 218.826 185.088 1.00 197.64 414 GLY A C 1
ATOM 10583 O O . GLY B 1 414 ? 170.027 219.268 186.197 1.00 197.89 414 GLY A O 1
ATOM 10584 N N . TYR B 1 415 ? 171.574 218.386 184.818 1.00 177.42 415 TYR A N 1
ATOM 10585 C CA . TYR B 1 415 ? 172.614 218.302 185.836 1.00 177.54 415 TYR A CA 1
ATOM 10586 C C . TYR B 1 415 ? 173.611 219.450 185.781 1.00 176.88 415 TYR A C 1
ATOM 10587 O O . TYR B 1 415 ? 174.166 219.822 186.820 1.00 175.62 415 TYR A O 1
ATOM 10596 N N . GLY B 1 416 ? 173.850 220.022 184.605 1.00 166.68 416 GLY A N 1
ATOM 10597 C CA . GLY B 1 416 ? 174.823 221.083 184.460 1.00 164.31 416 GLY A CA 1
ATOM 10598 C C . GLY B 1 416 ? 176.238 220.547 184.345 1.00 164.44 416 GLY A C 1
ATOM 10599 O O . GLY B 1 416 ? 176.520 219.370 184.571 1.00 165.53 416 GLY A O 1
ATOM 10600 N N . LEU B 1 417 ? 177.152 221.446 183.986 1.00 148.99 417 LEU A N 1
ATOM 10601 C CA . LEU B 1 417 ? 178.542 221.080 183.768 1.00 149.54 417 LEU A CA 1
ATOM 10602 C C . LEU B 1 417 ? 179.459 222.147 184.345 1.00 148.42 417 LEU A C 1
ATOM 10603 O O . LEU B 1 417 ? 179.088 223.319 184.450 1.00 149.90 417 LEU A O 1
ATOM 10608 N N . THR B 1 418 ? 180.661 221.725 184.716 1.00 128.23 418 THR A N 1
ATOM 10609 C CA . THR B 1 418 ? 181.719 222.621 185.154 1.00 128.23 418 THR A CA 1
ATOM 10610 C C . THR B 1 418 ? 182.745 222.791 184.040 1.00 129.29 418 THR A C 1
ATOM 10611 O O . THR B 1 418 ? 182.851 221.965 183.130 1.00 134.03 418 THR A O 1
ATOM 10615 N N . TRP B 1 419 ? 183.508 223.882 184.121 1.00 121.61 419 TRP A N 1
ATOM 10616 C CA . TRP B 1 419 ? 184.464 224.180 183.059 1.00 124.54 419 TRP A CA 1
ATOM 10617 C C . TRP B 1 419 ? 185.532 223.096 182.954 1.00 126.21 419 TRP A C 1
ATOM 10618 O O . TRP B 1 419 ? 185.936 222.718 181.847 1.00 126.50 419 TRP A O 1
ATOM 10629 N N . ARG B 1 420 ? 185.998 222.576 184.092 1.00 123.11 420 ARG A N 1
ATOM 10630 C CA . ARG B 1 420 ? 186.962 221.480 184.053 1.00 120.75 420 ARG A CA 1
ATOM 10631 C C . ARG B 1 420 ? 186.363 220.247 183.390 1.00 121.53 420 ARG A C 1
ATOM 10632 O O . ARG B 1 420 ? 187.022 219.581 182.582 1.00 123.36 420 ARG A O 1
ATOM 10640 N N . ASN B 1 421 ? 185.111 219.924 183.723 1.00 121.23 421 ASN A N 1
ATOM 10641 C CA . ASN B 1 421 ? 184.449 218.792 183.086 1.00 120.10 421 ASN A CA 1
ATOM 10642 C C . ASN B 1 421 ? 184.290 219.023 181.590 1.00 119.25 421 ASN A C 1
ATOM 10643 O O . ASN B 1 421 ? 184.454 218.096 180.790 1.00 121.51 421 ASN A O 1
ATOM 10648 N N . ALA B 1 422 ? 183.963 220.254 181.193 1.00 106.73 422 ALA A N 1
ATOM 10649 C CA . ALA B 1 422 ? 183.853 220.559 179.772 1.00 106.83 422 ALA A CA 1
ATOM 10650 C C . ALA B 1 422 ? 185.183 220.350 179.061 1.00 108.16 422 ALA A C 1
ATOM 10651 O O . ALA B 1 422 ? 185.227 219.785 177.962 1.00 110.92 422 ALA A O 1
ATOM 10653 N N . VAL B 1 423 ? 186.282 220.796 179.673 1.00 109.01 423 VAL A N 1
ATOM 10654 C CA . VAL B 1 423 ? 187.593 220.613 179.056 1.00 109.46 423 VAL A CA 1
ATOM 10655 C C . VAL B 1 423 ? 187.925 219.132 178.939 1.00 112.14 423 VAL A C 1
ATOM 10656 O O . VAL B 1 423 ? 188.429 218.671 177.907 1.00 116.78 423 VAL A O 1
ATOM 10660 N N . ILE B 1 424 ? 187.653 218.363 179.995 1.00 107.59 424 ILE A N 1
ATOM 10661 C CA . ILE B 1 424 ? 187.941 216.931 179.954 1.00 103.76 424 ILE A CA 1
ATOM 10662 C C . ILE B 1 424 ? 187.132 216.256 178.856 1.00 106.68 424 ILE A C 1
ATOM 10663 O O . ILE B 1 424 ? 187.644 215.402 178.124 1.00 108.83 424 ILE A O 1
ATOM 10668 N N . MET B 1 425 ? 185.854 216.619 178.728 1.00 106.98 425 MET A N 1
ATOM 10669 C CA . MET B 1 425 ? 185.032 216.050 177.666 1.00 106.05 425 MET A CA 1
ATOM 10670 C C . MET B 1 425 ? 185.571 216.425 176.293 1.00 104.86 425 MET A C 1
ATOM 10671 O O . MET B 1 425 ? 185.599 215.593 175.379 1.00 107.27 425 MET A O 1
ATOM 10676 N N . THR B 1 426 ? 185.999 217.678 176.126 1.00 89.58 426 THR A N 1
ATOM 10677 C CA . THR B 1 426 ? 186.522 218.110 174.835 1.00 92.15 426 THR A CA 1
ATOM 10678 C C . THR B 1 426 ? 187.782 217.342 174.462 1.00 92.88 426 THR A C 1
ATOM 10679 O O . THR B 1 426 ? 187.945 216.926 173.309 1.00 95.48 426 THR A O 1
ATOM 10683 N N . TRP B 1 427 ? 188.686 217.143 175.420 1.00 92.05 427 TRP A N 1
ATOM 10684 C CA . TRP B 1 427 ? 189.948 216.477 175.124 1.00 90.83 427 TRP A CA 1
ATOM 10685 C C . TRP B 1 427 ? 189.824 214.962 175.043 1.00 91.41 427 TRP A C 1
ATOM 10686 O O . TRP B 1 427 ? 190.763 214.307 174.579 1.00 94.16 427 TRP A O 1
ATOM 10697 N N . GLY B 1 428 ? 188.706 214.391 175.475 1.00 108.16 428 GLY A N 1
ATOM 10698 C CA . GLY B 1 428 ? 188.516 212.957 175.487 1.00 109.40 428 GLY A CA 1
ATOM 10699 C C . GLY B 1 428 ? 187.817 212.377 174.279 1.00 114.43 428 GLY A C 1
ATOM 10700 O O . GLY B 1 428 ? 187.409 211.212 174.317 1.00 116.22 428 GLY A O 1
ATOM 10701 N N . GLY B 1 429 ? 187.662 213.147 173.206 1.00 112.10 429 GLY A N 1
ATOM 10702 C CA . GLY B 1 429 ? 186.991 212.660 172.018 1.00 108.11 429 GLY A CA 1
ATOM 10703 C C . GLY B 1 429 ? 187.890 211.860 171.099 1.00 105.90 429 GLY A C 1
ATOM 10704 O O . GLY B 1 429 ? 188.316 212.358 170.054 1.00 112.52 429 GLY A O 1
ATOM 10705 N N . LEU B 1 430 ? 188.188 210.621 171.476 1.00 84.48 430 LEU A N 1
ATOM 10706 C CA . LEU B 1 430 ? 189.052 209.757 170.683 1.00 90.93 430 LEU A CA 1
ATOM 10707 C C . LEU B 1 430 ? 188.224 208.978 169.669 1.00 94.37 430 LEU A C 1
ATOM 10708 O O . LEU B 1 430 ? 187.243 208.323 170.032 1.00 100.42 430 LEU A O 1
ATOM 10713 N N . ARG B 1 431 ? 188.623 209.052 168.403 1.00 78.18 431 ARG A N 1
ATOM 10714 C CA . ARG B 1 431 ? 187.966 208.270 167.368 1.00 78.12 431 ARG A CA 1
ATOM 10715 C C . ARG B 1 431 ? 188.295 206.790 167.533 1.00 82.65 431 ARG A C 1
ATOM 10716 O O . ARG B 1 431 ? 189.353 206.421 168.049 1.00 82.51 431 ARG A O 1
ATOM 10724 N N . GLY B 1 432 ? 187.376 205.938 167.086 1.00 88.68 432 GLY A N 1
ATOM 10725 C CA . GLY B 1 432 ? 187.465 204.514 167.315 1.00 86.80 432 GLY A CA 1
ATOM 10726 C C . GLY B 1 432 ? 187.377 203.722 166.023 1.00 82.67 432 GLY A C 1
ATOM 10727 O O . GLY B 1 432 ? 187.857 204.143 164.971 1.00 80.97 432 GLY A O 1
ATOM 10728 N N . ALA B 1 433 ? 186.749 202.550 166.127 1.00 76.62 433 ALA A N 1
ATOM 10729 C CA . ALA B 1 433 ? 186.692 201.599 165.025 1.00 79.06 433 ALA A CA 1
ATOM 10730 C C . ALA B 1 433 ? 185.472 201.769 164.131 1.00 78.07 433 ALA A C 1
ATOM 10731 O O . ALA B 1 433 ? 185.500 201.319 162.981 1.00 77.36 433 ALA A O 1
ATOM 10733 N N . VAL B 1 434 ? 184.401 202.391 164.627 1.00 71.86 434 VAL A N 1
ATOM 10734 C CA . VAL B 1 434 ? 183.215 202.584 163.796 1.00 73.50 434 VAL A CA 1
ATOM 10735 C C . VAL B 1 434 ? 183.547 203.460 162.596 1.00 77.97 434 VAL A C 1
ATOM 10736 O O . VAL B 1 434 ? 183.124 203.184 161.464 1.00 81.04 434 VAL A O 1
ATOM 10740 N N . GLY B 1 435 ? 184.303 204.534 162.824 1.00 79.04 435 GLY A N 1
ATOM 10741 C CA . GLY B 1 435 ? 184.722 205.373 161.717 1.00 79.94 435 GLY A CA 1
ATOM 10742 C C . GLY B 1 435 ? 185.559 204.616 160.707 1.00 85.21 435 GLY A C 1
ATOM 10743 O O . GLY B 1 435 ? 185.405 204.797 159.499 1.00 92.31 435 GLY A O 1
ATOM 10744 N N . LEU B 1 436 ? 186.458 203.756 161.188 1.00 75.49 436 LEU A N 1
ATOM 10745 C CA . LEU B 1 436 ? 187.275 202.963 160.276 1.00 71.68 436 LEU A CA 1
ATOM 10746 C C . LEU B 1 436 ? 186.417 202.015 159.450 1.00 77.05 436 LEU A C 1
ATOM 10747 O O . LEU B 1 436 ? 186.643 201.851 158.246 1.00 80.04 436 LEU A O 1
ATOM 10752 N N . ALA B 1 437 ? 185.431 201.373 160.077 1.00 67.78 437 ALA A N 1
ATOM 10753 C CA . ALA B 1 437 ? 184.556 200.473 159.334 1.00 68.46 437 ALA A CA 1
ATOM 10754 C C . ALA B 1 437 ? 183.770 201.227 158.269 1.00 73.68 437 ALA A C 1
ATOM 10755 O O . ALA B 1 437 ? 183.645 200.760 157.129 1.00 81.99 437 ALA A O 1
ATOM 10757 N N . LEU B 1 438 ? 183.236 202.398 158.617 1.00 62.21 438 LEU A N 1
ATOM 10758 C CA . LEU B 1 438 ? 182.494 203.178 157.633 1.00 66.38 438 LEU A CA 1
ATOM 10759 C C . LEU B 1 438 ? 183.401 203.641 156.498 1.00 69.12 438 LEU A C 1
ATOM 10760 O O . LEU B 1 438 ? 182.999 203.641 155.328 1.00 77.57 438 LEU A O 1
ATOM 10765 N N . ALA B 1 439 ? 184.632 204.039 156.823 1.00 63.02 439 ALA A N 1
ATOM 10766 C CA . ALA B 1 439 ? 185.573 204.443 155.785 1.00 62.11 439 ALA A CA 1
ATOM 10767 C C . ALA B 1 439 ? 185.902 203.281 154.861 1.00 69.27 439 ALA A C 1
ATOM 10768 O O . ALA B 1 439 ? 186.012 203.460 153.644 1.00 78.68 439 ALA A O 1
ATOM 10770 N N . LEU B 1 440 ? 186.079 202.083 155.420 1.00 69.06 440 LEU A N 1
ATOM 10771 C CA . LEU B 1 440 ? 186.329 200.912 154.587 1.00 70.30 440 LEU A CA 1
ATOM 10772 C C . LEU B 1 440 ? 185.143 200.625 153.678 1.00 78.71 440 LEU A C 1
ATOM 10773 O O . LEU B 1 440 ? 185.319 200.281 152.503 1.00 85.82 440 LEU A O 1
ATOM 10778 N N . VAL B 1 441 ? 183.926 200.756 154.205 1.00 67.54 441 VAL A N 1
ATOM 10779 C CA . VAL B 1 441 ? 182.740 200.559 153.376 1.00 65.31 441 VAL A CA 1
ATOM 10780 C C . VAL B 1 441 ? 182.742 201.542 152.214 1.00 67.20 441 VAL A C 1
ATOM 10781 O O . VAL B 1 441 ? 182.522 201.168 151.055 1.00 72.56 441 VAL A O 1
ATOM 10785 N N . VAL B 1 442 ? 183.008 202.816 152.506 1.00 76.78 442 VAL A N 1
ATOM 10786 C CA . VAL B 1 442 ? 183.009 203.828 151.453 1.00 70.28 442 VAL A CA 1
ATOM 10787 C C . VAL B 1 442 ? 184.087 203.523 150.422 1.00 74.30 442 VAL A C 1
ATOM 10788 O O . VAL B 1 442 ? 183.860 203.634 149.212 1.00 88.90 442 VAL A O 1
ATOM 10792 N N . GLU B 1 443 ? 185.277 203.138 150.883 1.00 78.12 443 GLU A N 1
ATOM 10793 C CA . GLU B 1 443 ? 186.372 202.856 149.962 1.00 81.74 443 GLU A CA 1
ATOM 10794 C C . GLU B 1 443 ? 186.034 201.681 149.055 1.00 88.88 443 GLU A C 1
ATOM 10795 O O . GLU B 1 443 ? 186.325 201.711 147.853 1.00 94.90 443 GLU A O 1
ATOM 10801 N N . ASN B 1 444 ? 185.425 200.634 149.611 1.00 95.45 444 ASN A N 1
ATOM 10802 C CA . ASN B 1 444 ? 185.056 199.482 148.797 1.00 94.92 444 ASN A CA 1
ATOM 10803 C C . ASN B 1 444 ? 183.905 199.805 147.854 1.00 90.98 444 ASN A C 1
ATOM 10804 O O . ASN B 1 444 ? 183.767 199.163 146.807 1.00 94.24 444 ASN A O 1
ATOM 10809 N N . LEU B 1 445 ? 183.074 200.787 148.200 1.00 77.00 445 LEU A N 1
ATOM 10810 C CA . LEU B 1 445 ? 181.916 201.111 147.378 1.00 77.16 445 LEU A CA 1
ATOM 10811 C C . LEU B 1 445 ? 182.258 201.939 146.148 1.00 85.16 445 LEU A C 1
ATOM 10812 O O . LEU B 1 445 ? 181.376 202.162 145.314 1.00 92.29 445 LEU A O 1
ATOM 10817 N N . ALA B 1 446 ? 183.498 202.402 146.009 1.00 90.20 446 ALA A N 1
ATOM 10818 C CA . ALA B 1 446 ? 183.868 203.261 144.894 1.00 93.28 446 ALA A CA 1
ATOM 10819 C C . ALA B 1 446 ? 185.197 202.807 144.309 1.00 98.50 446 ALA A C 1
ATOM 10820 O O . ALA B 1 446 ? 186.003 202.152 144.973 1.00 103.68 446 ALA A O 1
ATOM 10822 N N . GLY B 1 447 ? 185.411 203.162 143.044 1.00 104.88 447 GLY A N 1
ATOM 10823 C CA . GLY B 1 447 ? 186.663 202.879 142.370 1.00 103.62 447 GLY A CA 1
ATOM 10824 C C . GLY B 1 447 ? 187.371 204.138 141.913 1.00 107.72 447 GLY A C 1
ATOM 10825 O O . GLY B 1 447 ? 188.220 204.093 141.017 1.00 100.67 447 GLY A O 1
ATOM 10826 N N . ASN B 1 448 ? 187.026 205.270 142.524 1.00 120.29 448 ASN A N 1
ATOM 10827 C CA . ASN B 1 448 ? 187.606 206.564 142.195 1.00 115.93 448 ASN A CA 1
ATOM 10828 C C . ASN B 1 448 ? 188.343 207.120 143.404 1.00 117.50 448 ASN A C 1
ATOM 10829 O O . ASN B 1 448 ? 187.902 206.951 144.545 1.00 119.54 448 ASN A O 1
ATOM 10834 N N . ASP B 1 449 ? 189.469 207.787 143.146 1.00 115.38 449 ASP A N 1
ATOM 10835 C CA . ASP B 1 449 ? 190.283 208.318 144.235 1.00 115.28 449 ASP A CA 1
ATOM 10836 C C . ASP B 1 449 ? 189.565 209.437 144.979 1.00 113.43 449 ASP A C 1
ATOM 10837 O O . ASP B 1 449 ? 189.661 209.532 146.208 1.00 109.18 449 ASP A O 1
ATOM 10842 N N . VAL B 1 450 ? 188.836 210.286 144.255 1.00 126.51 450 VAL A N 1
ATOM 10843 C CA . VAL B 1 450 ? 188.258 211.505 144.813 1.00 130.40 450 VAL A CA 1
ATOM 10844 C C . VAL B 1 450 ? 187.443 211.198 146.063 1.00 127.83 450 VAL A C 1
ATOM 10845 O O . VAL B 1 450 ? 187.217 212.080 146.899 1.00 125.94 450 VAL A O 1
ATOM 10849 N N . ILE B 1 451 ? 186.992 209.953 146.199 1.00 102.73 451 ILE A N 1
ATOM 10850 C CA . ILE B 1 451 ? 186.281 209.536 147.404 1.00 100.50 451 ILE A CA 1
ATOM 10851 C C . ILE B 1 451 ? 186.843 208.272 148.026 1.00 98.57 451 ILE A C 1
ATOM 10852 O O . ILE B 1 451 ? 186.556 207.990 149.203 1.00 104.45 451 ILE A O 1
ATOM 10857 N N . GLY B 1 452 ? 187.636 207.479 147.315 1.00 92.18 452 GLY A N 1
ATOM 10858 C CA . GLY B 1 452 ? 188.138 206.238 147.867 1.00 95.19 452 GLY A CA 1
ATOM 10859 C C . GLY B 1 452 ? 189.364 206.410 148.735 1.00 94.97 452 GLY A C 1
ATOM 10860 O O . GLY B 1 452 ? 189.363 206.024 149.907 1.00 97.38 452 GLY A O 1
ATOM 10861 N N . SER B 1 453 ? 190.423 206.990 148.169 1.00 96.31 453 SER A N 1
ATOM 10862 C CA . SER B 1 453 ? 191.674 207.116 148.908 1.00 93.52 453 SER A CA 1
ATOM 10863 C C . SER B 1 453 ? 191.585 208.196 149.977 1.00 97.91 453 SER A C 1
ATOM 10864 O O . SER B 1 453 ? 192.066 208.005 151.099 1.00 102.02 453 SER A O 1
ATOM 10867 N N . LYS B 1 454 ? 190.977 209.338 149.650 1.00 83.17 454 LYS A N 1
ATOM 10868 C CA . LYS B 1 454 ? 190.963 210.459 150.584 1.00 74.34 454 LYS A CA 1
ATOM 10869 C C . LYS B 1 454 ? 190.222 210.109 151.868 1.00 76.94 454 LYS A C 1
ATOM 10870 O O . LYS B 1 454 ? 190.688 210.430 152.967 1.00 82.08 454 LYS A O 1
ATOM 10876 N N . PHE B 1 455 ? 189.067 209.452 151.753 1.00 73.09 455 PHE A N 1
ATOM 10877 C CA . PHE B 1 455 ? 188.289 209.124 152.942 1.00 64.94 455 PHE A CA 1
ATOM 10878 C C . PHE B 1 455 ? 189.097 208.267 153.905 1.00 70.74 455 PHE A C 1
ATOM 10879 O O . PHE B 1 455 ? 189.254 208.609 155.084 1.00 84.26 455 PHE A O 1
ATOM 10887 N N . LEU B 1 456 ? 189.629 207.147 153.411 1.00 59.12 456 LEU A N 1
ATOM 10888 C CA . LEU B 1 456 ? 190.381 206.243 154.271 1.00 64.47 456 LEU A CA 1
ATOM 10889 C C . LEU B 1 456 ? 191.634 206.914 154.811 1.00 72.60 456 LEU A C 1
ATOM 10890 O O . LEU B 1 456 ? 191.964 206.772 155.994 1.00 78.66 456 LEU A O 1
ATOM 10895 N N . PHE B 1 457 ? 192.344 207.655 153.959 1.00 68.36 457 PHE A N 1
ATOM 10896 C CA . PHE B 1 457 ? 193.574 208.304 154.395 1.00 66.19 457 PHE A CA 1
ATOM 10897 C C . PHE B 1 457 ? 193.303 209.276 155.534 1.00 70.01 457 PHE A C 1
ATOM 10898 O O . PHE B 1 457 ? 193.963 209.226 156.578 1.00 78.65 457 PHE A O 1
ATOM 10906 N N . HIS B 1 458 ? 192.327 210.168 155.356 1.00 99.81 458 HIS A N 1
ATOM 10907 C CA . HIS B 1 458 ? 192.038 211.155 156.389 1.00 97.65 458 HIS A CA 1
ATOM 10908 C C . HIS B 1 458 ? 191.513 210.496 157.657 1.00 96.52 458 HIS A C 1
ATOM 10909 O O . HIS B 1 458 ? 191.883 210.898 158.766 1.00 103.00 458 HIS A O 1
ATOM 10916 N N . THR B 1 459 ? 190.649 209.488 157.523 1.00 62.80 459 THR A N 1
ATOM 10917 C CA . THR B 1 459 ? 190.128 208.817 158.709 1.00 62.74 459 THR A CA 1
ATOM 10918 C C . THR B 1 459 ? 191.252 208.169 159.508 1.00 68.81 459 THR A C 1
ATOM 10919 O O . THR B 1 459 ? 191.338 208.336 160.732 1.00 76.39 459 THR A O 1
ATOM 10923 N N . ALA B 1 460 ? 192.132 207.430 158.828 1.00 68.44 460 ALA A N 1
ATOM 10924 C CA . ALA B 1 460 ? 193.236 206.777 159.520 1.00 68.20 460 ALA A CA 1
ATOM 10925 C C . ALA B 1 460 ? 194.179 207.800 160.138 1.00 81.08 460 ALA A C 1
ATOM 10926 O O . ALA B 1 460 ? 194.660 207.611 161.262 1.00 83.10 460 ALA A O 1
ATOM 10928 N N . GLY B 1 461 ? 194.461 208.887 159.420 1.00 77.89 461 GLY A N 1
ATOM 10929 C CA . GLY B 1 461 ? 195.322 209.915 159.977 1.00 70.42 461 GLY A CA 1
ATOM 10930 C C . GLY B 1 461 ? 194.747 210.534 161.235 1.00 68.09 461 GLY A C 1
ATOM 10931 O O . GLY B 1 461 ? 195.457 210.725 162.224 1.00 76.32 461 GLY A O 1
ATOM 10932 N N . ILE B 1 462 ? 193.453 210.855 161.216 1.00 65.12 462 ILE A N 1
ATOM 10933 C CA . ILE B 1 462 ? 192.823 211.435 162.397 1.00 62.22 462 ILE A CA 1
ATOM 10934 C C . ILE B 1 462 ? 192.855 210.447 163.553 1.00 67.01 462 ILE A C 1
ATOM 10935 O O . ILE B 1 462 ? 193.129 210.821 164.700 1.00 81.02 462 ILE A O 1
ATOM 10940 N N . VAL B 1 463 ? 192.569 209.174 163.276 1.00 63.96 463 VAL A N 1
ATOM 10941 C CA . VAL B 1 463 ? 192.586 208.173 164.339 1.00 61.68 463 VAL A CA 1
ATOM 10942 C C . VAL B 1 463 ? 193.972 208.090 164.963 1.00 69.95 463 VAL A C 1
ATOM 10943 O O . VAL B 1 463 ? 194.124 208.085 166.191 1.00 78.07 463 VAL A O 1
ATOM 10947 N N . VAL B 1 464 ? 195.006 208.026 164.122 1.00 65.32 464 VAL A N 1
ATOM 10948 C CA . VAL B 1 464 ? 196.369 207.901 164.629 1.00 61.67 464 VAL A CA 1
ATOM 10949 C C . VAL B 1 464 ? 196.754 209.129 165.439 1.00 65.66 464 VAL A C 1
ATOM 10950 O O . VAL B 1 464 ? 197.349 209.017 166.517 1.00 71.62 464 VAL A O 1
ATOM 10954 N N . LEU B 1 465 ? 196.438 210.322 164.931 1.00 65.23 465 LEU A N 1
ATOM 10955 C CA . LEU B 1 465 ? 196.787 211.543 165.648 1.00 60.65 465 LEU A CA 1
ATOM 10956 C C . LEU B 1 465 ? 196.103 211.590 167.006 1.00 64.59 465 LEU A C 1
ATOM 10957 O O . LEU B 1 465 ? 196.735 211.902 168.024 1.00 72.62 465 LEU A O 1
ATOM 10962 N N . THR B 1 466 ? 194.806 211.282 167.043 1.00 70.68 466 THR A N 1
ATOM 10963 C CA . THR B 1 466 ? 194.091 211.280 168.313 1.00 72.85 466 THR A CA 1
ATOM 10964 C C . THR B 1 466 ? 194.727 210.299 169.285 1.00 73.67 466 THR A C 1
ATOM 10965 O O . THR B 1 466 ? 195.059 210.662 170.419 1.00 80.68 466 THR A O 1
ATOM 10969 N N . LEU B 1 467 ? 194.956 209.062 168.839 1.00 70.18 467 LEU A N 1
ATOM 10970 C CA . LEU B 1 467 ? 195.513 208.052 169.731 1.00 73.09 467 LEU A CA 1
ATOM 10971 C C . LEU B 1 467 ? 196.878 208.470 170.258 1.00 81.49 467 LEU A C 1
ATOM 10972 O O . LEU B 1 467 ? 197.175 208.288 171.444 1.00 85.92 467 LEU A O 1
ATOM 10977 N N . VAL B 1 468 ? 197.725 209.030 169.394 1.00 77.22 468 VAL A N 1
ATOM 10978 C CA . VAL B 1 468 ? 199.080 209.373 169.809 1.00 63.84 468 VAL A CA 1
ATOM 10979 C C . VAL B 1 468 ? 199.076 210.551 170.775 1.00 77.96 468 VAL A C 1
ATOM 10980 O O . VAL B 1 468 ? 199.825 210.560 171.758 1.00 89.51 468 VAL A O 1
ATOM 10984 N N . ILE B 1 469 ? 198.245 211.561 170.520 1.00 79.50 469 ILE A N 1
ATOM 10985 C CA . ILE B 1 469 ? 198.342 212.803 171.280 1.00 75.56 469 ILE A CA 1
ATOM 10986 C C . ILE B 1 469 ? 197.385 212.816 172.466 1.00 78.28 469 ILE A C 1
ATOM 10987 O O . ILE B 1 469 ? 197.816 212.945 173.618 1.00 86.03 469 ILE A O 1
ATOM 10992 N N . ASN B 1 470 ? 196.082 212.715 172.196 1.00 84.02 470 ASN A N 1
ATOM 10993 C CA . ASN B 1 470 ? 195.104 212.862 173.268 1.00 85.71 470 ASN A CA 1
ATOM 10994 C C . ASN B 1 470 ? 195.231 211.739 174.288 1.00 90.81 470 ASN A C 1
ATOM 10995 O O . ASN B 1 470 ? 195.196 211.985 175.499 1.00 94.14 470 ASN A O 1
ATOM 11000 N N . ALA B 1 471 ? 195.379 210.500 173.819 1.00 92.49 471 ALA A N 1
ATOM 11001 C CA . ALA B 1 471 ? 195.491 209.377 174.742 1.00 92.42 471 ALA A CA 1
ATOM 11002 C C . ALA B 1 471 ? 196.716 209.522 175.631 1.00 98.92 471 ALA A C 1
ATOM 11003 O O . ALA B 1 471 ? 196.670 209.205 176.825 1.00 106.68 471 ALA A O 1
ATOM 11005 N N . THR B 1 472 ? 197.824 210.003 175.067 1.00 94.83 472 THR A N 1
ATOM 11006 C CA . THR B 1 472 ? 199.050 210.137 175.844 1.00 96.93 472 THR A CA 1
ATOM 11007 C C . THR B 1 472 ? 198.965 211.293 176.834 1.00 95.30 472 THR A C 1
ATOM 11008 O O . THR B 1 472 ? 199.455 211.183 177.964 1.00 97.92 472 THR A O 1
ATOM 11012 N N . THR B 1 473 ? 198.350 212.405 176.438 1.00 96.72 473 THR A N 1
ATOM 11013 C CA . THR B 1 473 ? 198.358 213.612 177.255 1.00 94.74 473 THR A CA 1
ATOM 11014 C C . THR B 1 473 ? 197.133 213.753 178.151 1.00 98.63 473 THR A C 1
ATOM 11015 O O . THR B 1 473 ? 197.039 214.737 178.894 1.00 107.40 473 THR A O 1
ATOM 11019 N N . ILE B 1 474 ? 196.193 212.808 178.101 1.00 102.68 474 ILE A N 1
ATOM 11020 C CA . ILE B 1 474 ? 195.009 212.910 178.949 1.00 104.55 474 ILE A CA 1
ATOM 11021 C C . ILE B 1 474 ? 195.395 212.895 180.423 1.00 108.06 474 ILE A C 1
ATOM 11022 O O . ILE B 1 474 ? 194.845 213.652 181.231 1.00 111.02 474 ILE A O 1
ATOM 11027 N N . GLN B 1 475 ? 196.331 212.023 180.804 1.00 111.63 475 GLN A N 1
ATOM 11028 C CA . GLN B 1 475 ? 196.729 211.944 182.206 1.00 109.02 475 GLN A CA 1
ATOM 11029 C C . GLN B 1 475 ? 197.368 213.246 182.674 1.00 110.99 475 GLN A C 1
ATOM 11030 O O . GLN B 1 475 ? 197.082 213.729 183.777 1.00 112.64 475 GLN A O 1
ATOM 11036 N N . THR B 1 476 ? 198.243 213.827 181.851 1.00 109.12 476 THR A N 1
ATOM 11037 C CA . THR B 1 476 ? 198.861 215.097 182.215 1.00 107.82 476 THR A CA 1
ATOM 11038 C C . THR B 1 476 ? 197.819 216.202 182.325 1.00 107.06 476 THR A C 1
ATOM 11039 O O . THR B 1 476 ? 197.886 217.041 183.231 1.00 112.91 476 THR A O 1
ATOM 11043 N N . LEU B 1 477 ? 196.851 216.222 181.408 1.00 111.97 477 LEU A N 1
ATOM 11044 C CA . LEU B 1 477 ? 195.789 217.219 181.489 1.00 111.81 477 LEU A CA 1
ATOM 11045 C C . LEU B 1 477 ? 194.986 217.054 182.771 1.00 112.69 477 LEU A C 1
ATOM 11046 O O . LEU B 1 477 ? 194.617 218.043 183.416 1.00 114.71 477 LEU A O 1
ATOM 11051 N N . LEU B 1 478 ? 194.702 215.809 183.156 1.00 120.86 478 LEU A N 1
ATOM 11052 C CA . LEU B 1 478 ? 194.005 215.564 184.413 1.00 118.78 478 LEU A CA 1
ATOM 11053 C C . LEU B 1 478 ? 194.817 216.070 185.596 1.00 121.76 478 LEU A C 1
ATOM 11054 O O . LEU B 1 478 ? 194.271 216.693 186.514 1.00 125.69 478 LEU A O 1
ATOM 11059 N N . ARG B 1 479 ? 196.125 215.808 185.595 1.00 130.05 479 ARG A N 1
ATOM 11060 C CA . ARG B 1 479 ? 196.963 216.260 186.702 1.00 128.52 479 ARG A CA 1
ATOM 11061 C C . ARG B 1 479 ? 196.989 217.780 186.795 1.00 128.30 479 ARG A C 1
ATOM 11062 O O . ARG B 1 479 ? 196.899 218.342 187.892 1.00 127.56 479 ARG A O 1
ATOM 11070 N N . ILE B 1 480 ? 197.109 218.463 185.655 1.00 125.12 480 ILE A N 1
ATOM 11071 C CA . ILE B 1 480 ? 197.221 219.920 185.675 1.00 120.44 480 ILE A CA 1
ATOM 11072 C C . ILE B 1 480 ? 195.978 220.543 186.296 1.00 121.59 480 ILE A C 1
ATOM 11073 O O . ILE B 1 480 ? 196.069 221.483 187.094 1.00 125.87 480 ILE A O 1
ATOM 11078 N N . LEU B 1 481 ? 194.799 220.034 185.940 1.00 130.26 481 LEU A N 1
ATOM 11079 C CA . LEU B 1 481 ? 193.556 220.555 186.493 1.00 130.77 481 LEU A CA 1
ATOM 11080 C C . LEU B 1 481 ? 193.385 220.224 187.968 1.00 131.79 481 LEU A C 1
ATOM 11081 O O . LEU B 1 481 ? 192.457 220.743 188.598 1.00 133.00 481 LEU A O 1
ATOM 11086 N N . GLY B 1 482 ? 194.243 219.380 188.529 1.00 149.89 482 GLY A N 1
ATOM 11087 C CA . GLY B 1 482 ? 194.102 218.982 189.918 1.00 151.53 482 GLY A CA 1
ATOM 11088 C C . GLY B 1 482 ? 192.877 218.138 190.186 1.00 153.51 482 GLY A C 1
ATOM 11089 O O . GLY B 1 482 ? 192.214 218.321 191.214 1.00 153.98 482 GLY A O 1
ATOM 11090 N N . MET B 1 483 ? 192.556 217.215 189.281 1.00 164.67 483 MET A N 1
ATOM 11091 C CA . MET B 1 483 ? 191.422 216.316 189.444 1.00 165.67 483 MET A CA 1
ATOM 11092 C C . MET B 1 483 ? 191.851 214.894 189.781 1.00 166.90 483 MET A C 1
ATOM 11093 O O . MET B 1 483 ? 191.010 213.990 189.792 1.00 167.40 483 MET A O 1
ATOM 11098 N N . SER B 1 484 ? 193.136 214.675 190.055 1.00 206.36 484 SER A N 1
ATOM 11099 C CA . SER B 1 484 ? 193.653 213.355 190.389 1.00 207.29 484 SER A CA 1
ATOM 11100 C C . SER B 1 484 ? 194.177 213.275 191.817 1.00 207.93 484 SER A C 1
ATOM 11101 O O . SER B 1 484 ? 194.875 212.314 192.157 1.00 209.11 484 SER A O 1
ATOM 11104 N N . ASP B 1 485 ? 193.865 214.257 192.657 1.00 211.09 485 ASP A N 1
ATOM 11105 C CA . ASP B 1 485 ? 194.338 214.238 194.031 1.00 212.53 485 ASP A CA 1
ATOM 11106 C C . ASP B 1 485 ? 193.651 213.125 194.819 1.00 213.22 485 ASP A C 1
ATOM 11107 O O . ASP B 1 485 ? 192.575 212.640 194.458 1.00 213.14 485 ASP A O 1
ATOM 11112 N N . ILE B 1 486 ? 194.291 212.723 195.913 1.00 205.58 486 ILE A N 1
ATOM 11113 C CA . ILE B 1 486 ? 193.800 211.654 196.774 1.00 204.20 486 ILE A CA 1
ATOM 11114 C C . ILE B 1 486 ? 193.313 212.269 198.077 1.00 203.91 486 ILE A C 1
ATOM 11115 O O . ILE B 1 486 ? 194.048 213.018 198.733 1.00 203.79 486 ILE A O 1
ATOM 11120 N N . SER B 1 487 ? 192.075 211.954 198.449 1.00 195.54 487 SER A N 1
ATOM 11121 C CA . SER B 1 487 ? 191.518 212.467 199.693 1.00 195.65 487 SER A CA 1
ATOM 11122 C C . SER B 1 487 ? 192.306 211.938 200.885 1.00 197.27 487 SER A C 1
ATOM 11123 O O . SER B 1 487 ? 192.695 210.768 200.926 1.00 197.95 487 SER A O 1
ATOM 11126 N N . ILE B 1 488 ? 192.540 212.815 201.863 1.00 199.38 488 ILE A N 1
ATOM 11127 C CA . ILE B 1 488 ? 193.317 212.422 203.039 1.00 199.29 488 ILE A CA 1
ATOM 11128 C C . ILE B 1 488 ? 192.679 211.250 203.775 1.00 199.38 488 ILE A C 1
ATOM 11129 O O . ILE B 1 488 ? 193.405 210.313 204.147 1.00 199.51 488 ILE A O 1
ATOM 11134 N N . PRO B 1 489 ? 191.369 211.238 204.037 1.00 198.09 489 PRO A N 1
ATOM 11135 C CA . PRO B 1 489 ? 190.780 210.077 204.724 1.00 198.98 489 PRO A CA 1
ATOM 11136 C C . PRO B 1 489 ? 191.040 208.761 204.013 1.00 199.93 489 PRO A C 1
ATOM 11137 O O . PRO B 1 489 ? 191.273 207.741 204.675 1.00 199.96 489 PRO A O 1
ATOM 11141 N N . LYS B 1 490 ? 191.003 208.749 202.679 1.00 200.07 490 LYS A N 1
ATOM 11142 C CA . LYS B 1 490 ? 191.304 207.522 201.950 1.00 199.14 490 LYS A CA 1
ATOM 11143 C C . LYS B 1 490 ? 192.738 207.075 202.203 1.00 198.93 490 LYS A C 1
ATOM 11144 O O . LYS B 1 490 ? 193.001 205.882 202.404 1.00 200.33 490 LYS A O 1
ATOM 11150 N N . ARG B 1 491 ? 193.679 208.020 202.198 1.00 191.88 491 ARG A N 1
ATOM 11151 C CA . ARG B 1 491 ? 195.068 207.681 202.484 1.00 192.27 491 ARG A CA 1
ATOM 11152 C C . ARG B 1 491 ? 195.213 207.107 203.887 1.00 192.90 491 ARG A C 1
ATOM 11153 O O . ARG B 1 491 ? 195.925 206.116 204.093 1.00 193.08 491 ARG A O 1
ATOM 11161 N N . LEU B 1 492 ? 194.543 207.717 204.867 1.00 204.13 492 LEU A N 1
ATOM 11162 C CA . LEU B 1 492 ? 194.622 207.215 206.235 1.00 204.97 492 LEU A CA 1
ATOM 11163 C C . LEU B 1 492 ? 194.040 205.811 206.342 1.00 205.41 492 LEU A C 1
ATOM 11164 O O . LEU B 1 492 ? 194.607 204.944 207.019 1.00 205.97 492 LEU A O 1
ATOM 11169 N N . ALA B 1 493 ? 192.903 205.570 205.687 1.00 202.46 493 ALA A N 1
ATOM 11170 C CA . ALA B 1 493 ? 192.300 204.243 205.722 1.00 201.82 493 ALA A CA 1
ATOM 11171 C C . ALA B 1 493 ? 193.217 203.207 205.089 1.00 201.24 493 ALA A C 1
ATOM 11172 O O . ALA B 1 493 ? 193.371 202.096 205.614 1.00 201.79 493 ALA A O 1
ATOM 11174 N N . MET B 1 494 ? 193.836 203.549 203.957 1.00 188.57 494 MET A N 1
ATOM 11175 C CA . MET B 1 494 ? 194.760 202.617 203.320 1.00 188.13 494 MET A CA 1
ATOM 11176 C C . MET B 1 494 ? 195.955 202.328 204.219 1.00 189.67 494 MET A C 1
ATOM 11177 O O . MET B 1 494 ? 196.396 201.177 204.327 1.00 191.75 494 MET A O 1
ATOM 11182 N N . ALA B 1 495 ? 196.498 203.360 204.868 1.00 187.03 495 ALA A N 1
ATOM 11183 C CA . ALA B 1 495 ? 197.622 203.145 205.773 1.00 186.23 495 ALA A CA 1
ATOM 11184 C C . ALA B 1 495 ? 197.231 202.230 206.926 1.00 185.80 495 ALA A C 1
ATOM 11185 O O . ALA B 1 495 ? 197.987 201.324 207.298 1.00 185.77 495 ALA A O 1
ATOM 11187 N N . GLY B 1 496 ? 196.050 202.450 207.504 1.00 180.70 496 GLY A N 1
ATOM 11188 C CA . GLY B 1 496 ? 195.593 201.576 208.571 1.00 181.62 496 GLY A CA 1
ATOM 11189 C C . GLY B 1 496 ? 195.428 200.140 208.112 1.00 181.55 496 GLY A C 1
ATOM 11190 O O . GLY B 1 496 ? 195.815 199.201 208.815 1.00 181.13 496 GLY A O 1
ATOM 11191 N N . ALA B 1 497 ? 194.853 199.949 206.923 1.00 175.86 497 ALA A N 1
ATOM 11192 C CA . ALA B 1 497 ? 194.680 198.598 206.401 1.00 174.31 497 ALA A CA 1
ATOM 11193 C C . ALA B 1 497 ? 196.024 197.916 206.185 1.00 174.22 497 ALA A C 1
ATOM 11194 O O . ALA B 1 497 ? 196.187 196.733 206.507 1.00 175.89 497 ALA A O 1
ATOM 11196 N N . VAL B 1 498 ? 197.000 198.642 205.637 1.00 165.57 498 VAL A N 1
ATOM 11197 C CA . VAL B 1 498 ? 198.311 198.043 205.406 1.00 164.15 498 VAL A CA 1
ATOM 11198 C C . VAL B 1 498 ? 198.978 197.688 206.729 1.00 166.63 498 VAL A C 1
ATOM 11199 O O . VAL B 1 498 ? 199.622 196.639 206.850 1.00 168.28 498 VAL A O 1
ATOM 11203 N N . ARG B 1 499 ? 198.841 198.549 207.740 1.00 165.98 499 ARG A N 1
ATOM 11204 C CA . ARG B 1 499 ? 199.420 198.233 209.042 1.00 165.30 499 ARG A CA 1
ATOM 11205 C C . ARG B 1 499 ? 198.773 196.991 209.646 1.00 165.28 499 ARG A C 1
ATOM 11206 O O . ARG B 1 499 ? 199.461 196.136 210.218 1.00 165.52 499 ARG A O 1
ATOM 11214 N N . ARG B 1 500 ? 197.449 196.871 209.524 1.00 157.30 500 ARG A N 1
ATOM 11215 C CA . ARG B 1 500 ? 196.773 195.682 210.034 1.00 157.71 500 ARG A CA 1
ATOM 11216 C C . ARG B 1 500 ? 197.233 194.430 209.297 1.00 160.02 500 ARG A C 1
ATOM 11217 O O . ARG B 1 500 ? 197.445 193.375 209.913 1.00 162.41 500 ARG A O 1
ATOM 11225 N N . ILE B 1 501 ? 197.387 194.526 207.976 1.00 148.60 501 ILE A N 1
ATOM 11226 C CA . ILE B 1 501 ? 197.872 193.389 207.199 1.00 143.42 501 ILE A CA 1
ATOM 11227 C C . ILE B 1 501 ? 199.266 192.992 207.661 1.00 142.58 501 ILE A C 1
ATOM 11228 O O . ILE B 1 501 ? 199.579 191.803 207.794 1.00 145.24 501 ILE A O 1
ATOM 11233 N N . HIS B 1 502 ? 200.128 193.981 207.900 1.00 143.12 502 HIS A N 1
ATOM 11234 C CA . HIS B 1 502 ? 201.475 193.688 208.375 1.00 144.88 502 HIS A CA 1
ATOM 11235 C C . HIS B 1 502 ? 201.442 192.988 209.728 1.00 146.72 502 HIS A C 1
ATOM 11236 O O . HIS B 1 502 ? 202.195 192.035 209.961 1.00 149.00 502 HIS A O 1
ATOM 11243 N N . GLU B 1 503 ? 200.584 193.454 210.637 1.00 153.62 503 GLU A N 1
ATOM 11244 C CA . GLU B 1 503 ? 200.481 192.814 211.946 1.00 154.67 503 GLU A CA 1
ATOM 11245 C C . GLU B 1 503 ? 200.036 191.362 211.811 1.00 154.23 503 GLU A C 1
ATOM 11246 O O . GLU B 1 503 ? 200.598 190.459 212.449 1.00 154.51 503 GLU A O 1
ATOM 11252 N N . GLY B 1 504 ? 199.019 191.119 210.982 1.00 139.41 504 GLY A N 1
ATOM 11253 C CA . GLY B 1 504 ? 198.566 189.753 210.775 1.00 137.54 504 GLY A CA 1
ATOM 11254 C C . GLY B 1 504 ? 199.647 188.870 210.181 1.00 136.55 504 GLY A C 1
ATOM 11255 O O . GLY B 1 504 ? 199.825 187.720 210.595 1.00 138.30 504 GLY A O 1
ATOM 11256 N N . GLN B 1 505 ? 200.383 189.397 209.202 1.00 138.69 505 GLN A N 1
ATOM 11257 C CA . GLN B 1 505 ? 201.465 188.630 208.598 1.00 138.06 505 GLN A CA 1
ATOM 11258 C C . GLN B 1 505 ? 202.538 188.299 209.623 1.00 138.48 505 GLN A C 1
ATOM 11259 O O . GLN B 1 505 ? 203.072 187.186 209.634 1.00 140.66 505 GLN A O 1
ATOM 11265 N N . ASN B 1 506 ? 202.877 189.257 210.488 1.00 139.82 506 ASN A N 1
ATOM 11266 C CA . ASN B 1 506 ? 203.880 188.994 211.514 1.00 139.23 506 ASN A CA 1
ATOM 11267 C C . ASN B 1 506 ? 203.412 187.911 212.478 1.00 139.73 506 ASN A C 1
ATOM 11268 O O . ASN B 1 506 ? 204.190 187.027 212.860 1.00 141.23 506 ASN A O 1
ATOM 11273 N N . ARG B 1 507 ? 202.144 187.967 212.891 1.00 141.18 507 ARG A N 1
ATOM 11274 C CA . ARG B 1 507 ? 201.629 186.929 213.780 1.00 141.78 507 ARG A CA 1
ATOM 11275 C C . ARG B 1 507 ? 201.687 185.558 213.115 1.00 140.22 507 ARG A C 1
ATOM 11276 O O . ARG B 1 507 ? 202.109 184.571 213.735 1.00 141.45 507 ARG A O 1
ATOM 11284 N N . THR B 1 508 ? 201.269 185.477 211.850 1.00 128.61 508 THR A N 1
ATOM 11285 C CA . THR B 1 508 ? 201.314 184.199 211.147 1.00 126.15 508 THR A CA 1
ATOM 11286 C C . THR B 1 508 ? 202.746 183.708 210.993 1.00 126.01 508 THR A C 1
ATOM 11287 O O . THR B 1 508 ? 203.011 182.504 211.079 1.00 127.64 508 THR A O 1
ATOM 11291 N N . LEU B 1 509 ? 203.684 184.625 210.749 1.00 127.72 509 LEU A N 1
ATOM 11292 C CA . LEU B 1 509 ? 205.086 184.241 210.639 1.00 126.94 509 LEU A CA 1
ATOM 11293 C C . LEU B 1 509 ? 205.601 183.666 211.950 1.00 129.16 509 LEU A C 1
ATOM 11294 O O . LEU B 1 509 ? 206.325 182.665 211.956 1.00 132.91 509 LEU A O 1
ATOM 11299 N N . ASN B 1 510 ? 205.245 184.291 213.074 1.00 136.07 510 ASN A N 1
ATOM 11300 C CA . ASN B 1 510 ? 205.644 183.742 214.366 1.00 134.82 510 ASN A CA 1
ATOM 11301 C C . ASN B 1 510 ? 205.060 182.351 214.569 1.00 135.24 510 ASN A C 1
ATOM 11302 O O . ASN B 1 510 ? 205.761 181.428 215.008 1.00 135.05 510 ASN A O 1
ATOM 11307 N N . MET B 1 511 ? 203.778 182.177 214.240 1.00 137.00 511 MET A N 1
ATOM 11308 C CA . MET B 1 511 ? 203.157 180.865 214.400 1.00 135.50 511 MET A CA 1
ATOM 11309 C C . MET B 1 511 ? 203.868 179.822 213.547 1.00 135.06 511 MET A C 1
ATOM 11310 O O . MET B 1 511 ? 204.140 178.709 214.012 1.00 135.16 511 MET A O 1
ATOM 11315 N N . LEU B 1 512 ? 204.188 180.168 212.299 1.00 125.40 512 LEU A N 1
ATOM 11316 C CA . LEU B 1 512 ? 204.894 179.234 211.429 1.00 122.88 512 LEU A CA 1
ATOM 11317 C C . LEU B 1 512 ? 206.269 178.895 211.987 1.00 123.56 512 LEU A C 1
ATOM 11318 O O . LEU B 1 512 ? 206.684 177.731 211.973 1.00 124.40 512 LEU A O 1
ATOM 11323 N N . LYS B 1 513 ? 206.990 179.900 212.486 1.00 124.13 513 LYS A N 1
ATOM 11324 C CA . LYS B 1 513 ? 208.318 179.652 213.033 1.00 123.08 513 LYS A CA 1
ATOM 11325 C C . LYS B 1 513 ? 208.252 178.708 214.224 1.00 124.61 513 LYS A C 1
ATOM 11326 O O . LYS B 1 513 ? 209.099 177.819 214.369 1.00 123.42 513 LYS A O 1
ATOM 11332 N N . SER B 1 514 ? 207.250 178.883 215.089 1.00 151.28 514 SER A N 1
ATOM 11333 C CA . SER B 1 514 ? 207.127 178.008 216.250 1.00 153.28 514 SER A CA 1
ATOM 11334 C C . SER B 1 514 ? 206.953 176.545 215.858 1.00 152.80 514 SER A C 1
ATOM 11335 O O . SER B 1 514 ? 207.263 175.660 216.662 1.00 152.24 514 SER A O 1
ATOM 11338 N N . ASP B 1 515 ? 206.469 176.273 214.648 1.00 147.23 515 ASP A N 1
ATOM 11339 C CA . ASP B 1 515 ? 206.244 174.904 214.212 1.00 144.41 515 ASP A CA 1
ATOM 11340 C C . ASP B 1 515 ? 207.557 174.120 214.213 1.00 145.83 515 ASP A C 1
ATOM 11341 O O . ASP B 1 515 ? 208.651 174.679 214.317 1.00 148.83 515 ASP A O 1
ATOM 11346 N N . ARG B 1 516 ? 207.433 172.799 214.094 1.00 150.62 516 ARG A N 1
ATOM 11347 C CA . ARG B 1 516 ? 208.580 171.899 214.085 1.00 152.62 516 ARG A CA 1
ATOM 11348 C C . ARG B 1 516 ? 208.904 171.357 212.701 1.00 153.10 516 ARG A C 1
ATOM 11349 O O . ARG B 1 516 ? 210.079 171.288 212.330 1.00 154.18 516 ARG A O 1
ATOM 11357 N N . PHE B 1 517 ? 207.892 170.966 211.924 1.00 142.64 517 PHE A N 1
ATOM 11358 C CA . PHE B 1 517 ? 208.138 170.445 210.585 1.00 140.19 517 PHE A CA 1
ATOM 11359 C C . PHE B 1 517 ? 208.602 171.517 209.609 1.00 142.27 517 PHE A C 1
ATOM 11360 O O . PHE B 1 517 ? 209.064 171.173 208.516 1.00 143.95 517 PHE A O 1
ATOM 11368 N N . LEU B 1 518 ? 208.494 172.794 209.971 1.00 141.72 518 LEU A N 1
ATOM 11369 C CA . LEU B 1 518 ? 208.927 173.904 209.123 1.00 140.08 518 LEU A CA 1
ATOM 11370 C C . LEU B 1 518 ? 209.871 174.770 209.949 1.00 139.28 518 LEU A C 1
ATOM 11371 O O . LEU B 1 518 ? 209.449 175.755 210.561 1.00 143.52 518 LEU A O 1
ATOM 11376 N N . ALA B 1 519 ? 211.148 174.401 209.966 1.00 127.60 519 ALA A N 1
ATOM 11377 C CA . ALA B 1 519 ? 212.156 175.190 210.660 1.00 132.04 519 ALA A CA 1
ATOM 11378 C C . ALA B 1 519 ? 213.349 175.426 209.745 1.00 135.11 519 ALA A C 1
ATOM 11379 O O . ALA B 1 519 ? 214.071 176.418 209.892 1.00 135.27 519 ALA A O 1
ATOM 11381 N N . ASP B 1 520 ? 213.561 174.514 208.798 1.00 136.41 520 ASP A N 1
ATOM 11382 C CA . ASP B 1 520 ? 214.637 174.652 207.827 1.00 135.75 520 ASP A CA 1
ATOM 11383 C C . ASP B 1 520 ? 214.277 175.573 206.671 1.00 138.94 520 ASP A C 1
ATOM 11384 O O . ASP B 1 520 ? 215.177 175.995 205.936 1.00 140.72 520 ASP A O 1
ATOM 11389 N N . ALA B 1 521 ? 212.998 175.893 206.493 1.00 138.70 521 ALA A N 1
ATOM 11390 C CA . ALA B 1 521 ? 212.591 176.746 205.386 1.00 135.60 521 ALA A CA 1
ATOM 11391 C C . ALA B 1 521 ? 213.300 178.090 205.467 1.00 137.01 521 ALA A C 1
ATOM 11392 O O . ALA B 1 521 ? 213.405 178.688 206.541 1.00 136.21 521 ALA A O 1
ATOM 11394 N N . ASP B 1 522 ? 213.792 178.561 204.325 1.00 147.31 522 ASP A N 1
ATOM 11395 C CA . ASP B 1 522 ? 214.482 179.842 204.289 1.00 145.07 522 ASP A CA 1
ATOM 11396 C C . ASP B 1 522 ? 213.529 180.958 204.691 1.00 144.58 522 ASP A C 1
ATOM 11397 O O . ASP B 1 522 ? 212.411 181.052 204.178 1.00 144.95 522 ASP A O 1
ATOM 11402 N N . TRP B 1 523 ? 213.976 181.807 205.610 1.00 136.14 523 TRP A N 1
ATOM 11403 C CA . TRP B 1 523 ? 213.159 182.902 206.112 1.00 137.47 523 TRP A CA 1
ATOM 11404 C C . TRP B 1 523 ? 213.408 184.205 205.367 1.00 140.09 523 TRP A C 1
ATOM 11405 O O . TRP B 1 523 ? 212.809 185.231 205.713 1.00 140.43 523 TRP A O 1
ATOM 11416 N N . ASP B 1 524 ? 214.259 184.182 204.338 1.00 146.25 524 ASP A N 1
ATOM 11417 C CA . ASP B 1 524 ? 214.313 185.286 203.391 1.00 143.91 524 ASP A CA 1
ATOM 11418 C C . ASP B 1 524 ? 212.923 185.695 202.940 1.00 147.43 524 ASP A C 1
ATOM 11419 O O . ASP B 1 524 ? 212.730 186.831 202.496 1.00 148.49 524 ASP A O 1
ATOM 11424 N N . ILE B 1 525 ? 211.957 184.779 203.027 1.00 154.25 525 ILE A N 1
ATOM 11425 C CA . ILE B 1 525 ? 210.592 185.049 202.607 1.00 151.06 525 ILE A CA 1
ATOM 11426 C C . ILE B 1 525 ? 210.000 186.249 203.322 1.00 152.60 525 ILE A C 1
ATOM 11427 O O . ILE B 1 525 ? 209.006 186.811 202.855 1.00 152.60 525 ILE A O 1
ATOM 11432 N N . ALA B 1 526 ? 210.574 186.655 204.457 1.00 162.25 526 ALA A N 1
ATOM 11433 C CA . ALA B 1 526 ? 210.114 187.882 205.095 1.00 160.66 526 ALA A CA 1
ATOM 11434 C C . ALA B 1 526 ? 210.101 189.033 204.098 1.00 163.61 526 ALA A C 1
ATOM 11435 O O . ALA B 1 526 ? 209.176 189.852 204.091 1.00 164.09 526 ALA A O 1
ATOM 11437 N N . THR B 1 527 ? 211.125 189.107 203.244 1.00 176.60 527 THR A N 1
ATOM 11438 C CA . THR B 1 527 ? 211.139 190.071 202.149 1.00 175.69 527 THR A CA 1
ATOM 11439 C C . THR B 1 527 ? 210.206 189.651 201.019 1.00 173.76 527 THR A C 1
ATOM 11440 O O . THR B 1 527 ? 209.529 190.495 200.422 1.00 174.98 527 THR A O 1
ATOM 11444 N N . ALA B 1 528 ? 210.165 188.359 200.707 1.00 169.10 528 ALA A N 1
ATOM 11445 C CA . ALA B 1 528 ? 209.291 187.835 199.668 1.00 169.84 528 ALA A CA 1
ATOM 11446 C C . ALA B 1 528 ? 207.903 187.489 200.185 1.00 171.46 528 ALA A C 1
ATOM 11447 O O . ALA B 1 528 ? 207.087 186.958 199.424 1.00 170.49 528 ALA A O 1
ATOM 11449 N N . ALA B 1 529 ? 207.615 187.781 201.452 1.00 180.99 529 ALA A N 1
ATOM 11450 C CA . ALA B 1 529 ? 206.337 187.489 202.098 1.00 180.94 529 ALA A CA 1
ATOM 11451 C C . ALA B 1 529 ? 205.217 188.342 201.589 1.00 179.56 529 ALA A C 1
ATOM 11452 O O . ALA B 1 529 ? 204.129 188.299 202.176 1.00 179.40 529 ALA A O 1
ATOM 11454 N N . CYS B 1 530 ? 205.417 189.115 200.524 1.00 192.12 530 CYS A N 1
ATOM 11455 C CA . CYS B 1 530 ? 204.379 189.994 199.999 1.00 193.67 530 CYS A CA 1
ATOM 11456 C C . CYS B 1 530 ? 204.011 191.072 201.020 1.00 192.08 530 CYS A C 1
ATOM 11457 O O . CYS B 1 530 ? 202.896 191.126 201.540 1.00 194.01 530 CYS A O 1
ATOM 11460 N N . GLU B 1 531 ? 204.997 191.923 201.318 1.00 181.00 531 GLU A N 1
ATOM 11461 C CA . GLU B 1 531 ? 204.776 193.038 202.234 1.00 182.85 531 GLU A CA 1
ATOM 11462 C C . GLU B 1 531 ? 203.479 193.777 201.935 1.00 182.66 531 GLU A C 1
ATOM 11463 O O . GLU B 1 531 ? 202.859 194.335 202.847 1.00 182.82 531 GLU A O 1
ATOM 11469 N N . ILE B 1 532 ? 203.055 193.797 200.674 1.00 181.07 532 ILE A N 1
ATOM 11470 C CA . ILE B 1 532 ? 201.879 194.561 200.279 1.00 181.71 532 ILE A CA 1
ATOM 11471 C C . ILE B 1 532 ? 202.151 196.031 200.559 1.00 181.47 532 ILE A C 1
ATOM 11472 O O . ILE B 1 532 ? 201.441 196.665 201.346 1.00 182.52 532 ILE A O 1
ATOM 11477 N N . SER B 1 533 ? 203.186 196.577 199.926 1.00 185.94 533 SER A N 1
ATOM 11478 C CA . SER B 1 533 ? 203.541 197.971 200.152 1.00 185.69 533 SER A CA 1
ATOM 11479 C C . SER B 1 533 ? 202.351 198.869 199.848 1.00 185.78 533 SER A C 1
ATOM 11480 O O . SER B 1 533 ? 201.694 198.724 198.813 1.00 186.67 533 SER A O 1
ATOM 11483 N N . ASP B 1 534 ? 202.075 199.796 200.755 1.00 178.53 534 ASP A N 1
ATOM 11484 C CA . ASP B 1 534 ? 200.918 200.662 200.597 1.00 178.23 534 ASP A CA 1
ATOM 11485 C C . ASP B 1 534 ? 201.078 201.516 199.344 1.00 178.11 534 ASP A C 1
ATOM 11486 O O . ASP B 1 534 ? 202.152 202.092 199.124 1.00 178.55 534 ASP A O 1
ATOM 11491 N N . PRO B 1 535 ? 200.056 201.618 198.503 1.00 172.74 535 PRO A N 1
ATOM 11492 C CA . PRO B 1 535 ? 200.152 202.506 197.339 1.00 173.24 535 PRO A CA 1
ATOM 11493 C C . PRO B 1 535 ? 200.076 203.964 197.756 1.00 176.31 535 PRO A C 1
ATOM 11494 O O . PRO B 1 535 ? 200.073 204.272 198.952 1.00 177.90 535 PRO A O 1
ATOM 11498 N N . TYR B 1 536 ? 200.021 204.868 196.784 1.00 173.05 536 TYR A N 1
ATOM 11499 C CA . TYR B 1 536 ? 199.959 206.311 196.962 1.00 172.21 536 TYR A CA 1
ATOM 11500 C C . TYR B 1 536 ? 201.319 206.893 197.333 1.00 172.34 536 TYR A C 1
ATOM 11501 O O . TYR B 1 536 ? 201.445 208.115 197.405 1.00 173.70 536 TYR A O 1
ATOM 11510 N N . SER B 1 537 ? 202.341 206.069 197.559 1.00 194.51 537 SER A N 1
ATOM 11511 C CA . SER B 1 537 ? 203.689 206.533 197.909 1.00 196.05 537 SER A CA 1
ATOM 11512 C C . SER B 1 537 ? 203.555 207.518 199.071 1.00 197.38 537 SER A C 1
ATOM 11513 O O . SER B 1 537 ? 202.946 207.168 200.092 1.00 196.03 537 SER A O 1
ATOM 11516 N N . ALA B 1 538 ? 204.090 208.730 198.967 1.00 220.23 538 ALA A N 1
ATOM 11517 C CA . ALA B 1 538 ? 203.972 209.722 200.029 1.00 220.25 538 ALA A CA 1
ATOM 11518 C C . ALA B 1 538 ? 204.587 209.214 201.328 1.00 220.87 538 ALA A C 1
ATOM 11519 O O . ALA B 1 538 ? 204.208 209.647 202.416 1.00 220.96 538 ALA A O 1
ATOM 11521 N N . ARG B 1 573 ? 184.901 229.156 219.462 1.00 278.70 573 ARG A N 1
ATOM 11522 C CA . ARG B 1 573 ? 184.994 228.880 218.034 1.00 279.09 573 ARG A CA 1
ATOM 11523 C C . ARG B 1 573 ? 185.174 227.388 217.777 1.00 280.41 573 ARG A C 1
ATOM 11524 O O . ARG B 1 573 ? 184.808 226.883 216.716 1.00 280.84 573 ARG A O 1
ATOM 11532 N N . GLU B 1 574 ? 185.732 226.682 218.763 1.00 296.58 574 GLU A N 1
ATOM 11533 C CA . GLU B 1 574 ? 185.939 225.245 218.621 1.00 297.12 574 GLU A CA 1
ATOM 11534 C C . GLU B 1 574 ? 184.628 224.491 218.454 1.00 297.40 574 GLU A C 1
ATOM 11535 O O . GLU B 1 574 ? 184.638 223.340 217.999 1.00 297.14 574 GLU A O 1
ATOM 11541 N N . PHE B 1 575 ? 183.501 225.110 218.810 1.00 293.22 575 PHE A N 1
ATOM 11542 C CA . PHE B 1 575 ? 182.215 224.437 218.673 1.00 292.47 575 PHE A CA 1
ATOM 11543 C C . PHE B 1 575 ? 181.924 224.092 217.218 1.00 292.82 575 PHE A C 1
ATOM 11544 O O . PHE B 1 575 ? 181.397 223.015 216.925 1.00 292.97 575 PHE A O 1
ATOM 11552 N N . ALA B 1 576 ? 182.252 224.995 216.292 1.00 309.93 576 ALA A N 1
ATOM 11553 C CA . ALA B 1 576 ? 181.979 224.736 214.881 1.00 309.48 576 ALA A CA 1
ATOM 11554 C C . ALA B 1 576 ? 182.763 223.529 214.378 1.00 309.38 576 ALA A C 1
ATOM 11555 O O . ALA B 1 576 ? 182.211 222.650 213.706 1.00 308.80 576 ALA A O 1
ATOM 11557 N N . ASP B 1 577 ? 184.059 223.468 214.693 1.00 301.84 577 ASP A N 1
ATOM 11558 C CA . ASP B 1 577 ? 184.867 222.340 214.240 1.00 301.80 577 ASP A CA 1
ATOM 11559 C C . ASP B 1 577 ? 184.432 221.044 214.915 1.00 302.31 577 ASP A C 1
ATOM 11560 O O . ASP B 1 577 ? 184.415 219.983 214.280 1.00 302.45 577 ASP A O 1
ATOM 11565 N N . MET B 1 578 ? 184.080 221.106 216.201 1.00 297.86 578 MET A N 1
ATOM 11566 C CA . MET B 1 578 ? 183.584 219.912 216.878 1.00 297.31 578 MET A CA 1
ATOM 11567 C C . MET B 1 578 ? 182.287 219.422 216.244 1.00 296.78 578 MET A C 1
ATOM 11568 O O . MET B 1 578 ? 182.087 218.214 216.073 1.00 296.76 578 MET A O 1
ATOM 11573 N N . MET B 1 579 ? 181.391 220.347 215.894 1.00 278.47 579 MET A N 1
ATOM 11574 C CA . MET B 1 579 ? 180.153 219.970 215.223 1.00 277.65 579 MET A CA 1
ATOM 11575 C C . MET B 1 579 ? 180.433 219.356 213.860 1.00 278.30 579 MET A C 1
ATOM 11576 O O . MET B 1 579 ? 179.780 218.385 213.463 1.00 279.26 579 MET A O 1
ATOM 11581 N N . GLU B 1 580 ? 181.390 219.917 213.120 1.00 281.19 580 GLU A N 1
ATOM 11582 C CA . GLU B 1 580 ? 181.758 219.333 211.834 1.00 281.02 580 GLU A CA 1
ATOM 11583 C C . GLU B 1 580 ? 182.283 217.914 212.011 1.00 281.27 580 GLU A C 1
ATOM 11584 O O . GLU B 1 580 ? 181.927 217.007 211.247 1.00 281.13 580 GLU A O 1
ATOM 11590 N N . GLU B 1 581 ? 183.131 217.704 213.019 1.00 277.88 581 GLU A N 1
ATOM 11591 C CA . GLU B 1 581 ? 183.654 216.368 213.284 1.00 277.25 581 GLU A CA 1
ATOM 11592 C C . GLU B 1 581 ? 182.534 215.403 213.651 1.00 277.22 581 GLU A C 1
ATOM 11593 O O . GLU B 1 581 ? 182.522 214.253 213.198 1.00 275.89 581 GLU A O 1
ATOM 11599 N N . ALA B 1 582 ? 181.588 215.850 214.479 1.00 280.39 582 ALA A N 1
ATOM 11600 C CA . ALA B 1 582 ? 180.467 214.992 214.852 1.00 279.36 582 ALA A CA 1
ATOM 11601 C C . ALA B 1 582 ? 179.609 214.649 213.641 1.00 278.24 582 ALA A C 1
ATOM 11602 O O . ALA B 1 582 ? 179.157 213.507 213.492 1.00 278.08 582 ALA A O 1
ATOM 11604 N N . ARG B 1 583 ? 179.366 215.628 212.768 1.00 267.44 583 ARG A N 1
ATOM 11605 C CA . ARG B 1 583 ? 178.603 215.362 211.555 1.00 266.65 583 ARG A CA 1
ATOM 11606 C C . ARG B 1 583 ? 179.311 214.332 210.687 1.00 266.02 583 ARG A C 1
ATOM 11607 O O . ARG B 1 583 ? 178.684 213.401 210.173 1.00 265.67 583 ARG A O 1
ATOM 11615 N N . LEU B 1 584 ? 180.626 214.484 210.516 1.00 247.71 584 LEU A N 1
ATOM 11616 C CA . LEU B 1 584 ? 181.380 213.520 209.720 1.00 246.74 584 LEU A CA 1
ATOM 11617 C C . LEU B 1 584 ? 181.336 212.134 210.350 1.00 246.47 584 LEU A C 1
ATOM 11618 O O . LEU B 1 584 ? 181.241 211.123 209.643 1.00 246.34 584 LEU A O 1
ATOM 11623 N N . ARG B 1 585 ? 181.419 212.067 211.679 1.00 240.21 585 ARG A N 1
ATOM 11624 C CA . ARG B 1 585 ? 181.326 210.783 212.363 1.00 240.39 585 ARG A CA 1
ATOM 11625 C C . ARG B 1 585 ? 179.970 210.132 212.121 1.00 240.23 585 ARG A C 1
ATOM 11626 O O . ARG B 1 585 ? 179.885 208.920 211.890 1.00 239.76 585 ARG A O 1
ATOM 11634 N N . MET B 1 586 ? 178.896 210.923 212.177 1.00 224.03 586 MET A N 1
ATOM 11635 C CA . MET B 1 586 ? 177.576 210.393 211.849 1.00 222.43 586 MET A CA 1
ATOM 11636 C C . MET B 1 586 ? 177.532 209.890 210.413 1.00 222.15 586 MET A C 1
ATOM 11637 O O . MET B 1 586 ? 176.952 208.835 210.133 1.00 221.94 586 MET A O 1
ATOM 11642 N N . LEU B 1 587 ? 178.124 210.646 209.486 1.00 225.22 587 LEU A N 1
ATOM 11643 C CA . LEU B 1 587 ? 178.167 210.213 208.094 1.00 224.28 587 LEU A CA 1
ATOM 11644 C C . LEU B 1 587 ? 178.834 208.850 207.980 1.00 224.69 587 LEU A C 1
ATOM 11645 O O . LEU B 1 587 ? 178.316 207.937 207.323 1.00 223.78 587 LEU A O 1
ATOM 11650 N N . LYS B 1 588 ? 179.994 208.700 208.620 1.00 226.53 588 LYS A N 1
ATOM 11651 C CA . LYS B 1 588 ? 180.729 207.442 208.545 1.00 226.41 588 LYS A CA 1
ATOM 11652 C C . LYS B 1 588 ? 179.931 206.303 209.163 1.00 226.28 588 LYS A C 1
ATOM 11653 O O . LYS B 1 588 ? 179.883 205.198 208.609 1.00 225.99 588 LYS A O 1
ATOM 11659 N N . ALA B 1 589 ? 179.303 206.548 210.315 1.00 223.98 589 ALA A N 1
ATOM 11660 C CA . ALA B 1 589 ? 178.518 205.501 210.959 1.00 223.15 589 ALA A CA 1
ATOM 11661 C C . ALA B 1 589 ? 177.355 205.067 210.078 1.00 223.00 589 ALA A C 1
ATOM 11662 O O . ALA B 1 589 ? 177.076 203.868 209.945 1.00 223.05 589 ALA A O 1
ATOM 11664 N N . GLU B 1 590 ? 176.664 206.030 209.464 1.00 212.58 590 GLU A N 1
ATOM 11665 C CA . GLU B 1 590 ? 175.578 205.689 208.554 1.00 212.40 590 GLU A CA 1
ATOM 11666 C C . GLU B 1 590 ? 176.091 204.873 207.378 1.00 211.84 590 GLU A C 1
ATOM 11667 O O . GLU B 1 590 ? 175.461 203.889 206.974 1.00 211.97 590 GLU A O 1
ATOM 11673 N N . LYS B 1 591 ? 177.233 205.269 206.813 1.00 204.29 591 LYS A N 1
ATOM 11674 C CA . LYS B 1 591 ? 177.784 204.522 205.688 1.00 203.44 591 LYS A CA 1
ATOM 11675 C C . LYS B 1 591 ? 178.105 203.088 206.087 1.00 203.40 591 LYS A C 1
ATOM 11676 O O . LYS B 1 591 ? 177.784 202.147 205.352 1.00 202.35 591 LYS A O 1
ATOM 11682 N N . ILE B 1 592 ? 178.725 202.899 207.253 1.00 200.20 592 ILE A N 1
ATOM 11683 C CA . ILE B 1 592 ? 179.063 201.548 207.696 1.00 200.24 592 ILE A CA 1
ATOM 11684 C C . ILE B 1 592 ? 177.803 200.722 207.919 1.00 200.34 592 ILE A C 1
ATOM 11685 O O . ILE B 1 592 ? 177.740 199.547 207.538 1.00 200.08 592 ILE A O 1
ATOM 11690 N N . SER B 1 593 ? 176.787 201.310 208.556 1.00 206.83 593 SER A N 1
ATOM 11691 C CA . SER B 1 593 ? 175.553 200.570 208.799 1.00 207.04 593 SER A CA 1
ATOM 11692 C C . SER B 1 593 ? 174.895 200.156 207.488 1.00 206.36 593 SER A C 1
ATOM 11693 O O . SER B 1 593 ? 174.494 198.995 207.319 1.00 205.86 593 SER A O 1
ATOM 11696 N N . TYR B 1 594 ? 174.797 201.089 206.538 1.00 201.72 594 TYR A N 1
ATOM 11697 C CA . TYR B 1 594 ? 174.207 200.763 205.247 1.00 201.75 594 TYR A CA 1
ATOM 11698 C C . TYR B 1 594 ? 175.002 199.671 204.552 1.00 201.17 594 TYR A C 1
ATOM 11699 O O . TYR B 1 594 ? 174.426 198.757 203.952 1.00 200.56 594 TYR A O 1
ATOM 11708 N N . TRP B 1 595 ? 176.332 199.756 204.608 1.00 199.34 595 TRP A N 1
ATOM 11709 C CA . TRP B 1 595 ? 177.150 198.796 203.885 1.00 199.62 595 TRP A CA 1
ATOM 11710 C C . TRP B 1 595 ? 177.036 197.410 204.505 1.00 200.76 595 TRP A C 1
ATOM 11711 O O . TRP B 1 595 ? 176.994 196.405 203.788 1.00 202.09 595 TRP A O 1
ATOM 11722 N N . LYS B 1 596 ? 176.974 197.338 205.838 1.00 192.85 596 LYS A N 1
ATOM 11723 C CA . LYS B 1 596 ? 176.763 196.054 206.499 1.00 192.31 596 LYS A CA 1
ATOM 11724 C C . LYS B 1 596 ? 175.414 195.460 206.121 1.00 192.40 596 LYS A C 1
ATOM 11725 O O . LYS B 1 596 ? 175.313 194.261 205.828 1.00 192.39 596 LYS A O 1
ATOM 11731 N N . GLN B 1 597 ? 174.363 196.284 206.113 1.00 194.16 597 GLN A N 1
ATOM 11732 C CA . GLN B 1 597 ? 173.051 195.776 205.722 1.00 193.90 597 GLN A CA 1
ATOM 11733 C C . GLN B 1 597 ? 173.061 195.285 204.280 1.00 194.57 597 GLN A C 1
ATOM 11734 O O . GLN B 1 597 ? 172.475 194.243 203.965 1.00 193.14 597 GLN A O 1
ATOM 11740 N N . PHE B 1 598 ? 173.722 196.026 203.389 1.00 204.70 598 PHE A N 1
ATOM 11741 C CA . PHE B 1 598 ? 173.808 195.607 201.994 1.00 205.26 598 PHE A CA 1
ATOM 11742 C C . PHE B 1 598 ? 174.556 194.288 201.861 1.00 205.51 598 PHE A C 1
ATOM 11743 O O . PHE B 1 598 ? 174.124 193.391 201.128 1.00 206.20 598 PHE A O 1
ATOM 11751 N N . GLU B 1 599 ? 175.679 194.149 202.567 1.00 207.73 599 GLU A N 1
ATOM 11752 C CA . GLU B 1 599 ? 176.452 192.915 202.488 1.00 208.36 599 GLU A CA 1
ATOM 11753 C C . GLU B 1 599 ? 175.652 191.733 203.015 1.00 207.60 599 GLU A C 1
ATOM 11754 O O . GLU B 1 599 ? 175.722 190.630 202.461 1.00 208.08 599 GLU A O 1
ATOM 11760 N N . HIS B 1 600 ? 174.882 191.941 204.084 1.00 184.41 600 HIS A N 1
ATOM 11761 C CA . HIS B 1 600 ? 174.023 190.869 204.568 1.00 182.80 600 HIS A CA 1
ATOM 11762 C C . HIS B 1 600 ? 172.902 190.538 203.593 1.00 182.33 600 HIS A C 1
ATOM 11763 O O . HIS B 1 600 ? 172.233 189.515 203.770 1.00 180.28 600 HIS A O 1
ATOM 11770 N N . GLY B 1 601 ? 172.683 191.370 202.579 1.00 188.08 601 GLY A N 1
ATOM 11771 C CA . GLY B 1 601 ? 171.688 191.089 201.567 1.00 188.08 601 GLY A CA 1
ATOM 11772 C C . GLY B 1 601 ? 170.320 191.676 201.815 1.00 187.74 601 GLY A C 1
ATOM 11773 O O . GLY B 1 601 ? 169.333 191.142 201.297 1.00 188.76 601 GLY A O 1
ATOM 11774 N N . MET B 1 602 ? 170.221 192.757 202.592 1.00 181.35 602 MET A N 1
ATOM 11775 C CA . MET B 1 602 ? 168.935 193.370 202.887 1.00 182.27 602 MET A CA 1
ATOM 11776 C C . MET B 1 602 ? 168.790 194.792 202.365 1.00 182.65 602 MET A C 1
ATOM 11777 O O . MET B 1 602 ? 167.660 195.226 202.121 1.00 181.21 602 MET A O 1
ATOM 11782 N N . LEU B 1 603 ? 169.888 195.521 202.183 1.00 223.82 603 LEU A N 1
ATOM 11783 C CA . LEU B 1 603 ? 169.830 196.915 201.764 1.00 225.18 603 LEU A CA 1
ATOM 11784 C C . LEU B 1 603 ? 169.697 197.085 200.256 1.00 226.37 603 LEU A C 1
ATOM 11785 O O . LEU B 1 603 ? 169.569 198.219 199.786 1.00 227.20 603 LEU A O 1
ATOM 11790 N N . ALA B 1 604 ? 169.723 195.996 199.489 1.00 231.89 604 ALA A N 1
ATOM 11791 C CA . ALA B 1 604 ? 169.606 196.089 198.039 1.00 230.61 604 ALA A CA 1
ATOM 11792 C C . ALA B 1 604 ? 170.741 196.917 197.453 1.00 230.40 604 ALA A C 1
ATOM 11793 O O . ALA B 1 604 ? 171.789 197.083 198.084 1.00 231.63 604 ALA A O 1
ATOM 11795 N N . ARG B 1 605 ? 170.538 197.444 196.247 1.00 222.20 605 ARG A N 1
ATOM 11796 C CA . ARG B 1 605 ? 171.555 198.223 195.551 1.00 222.97 605 ARG A CA 1
ATOM 11797 C C . ARG B 1 605 ? 171.136 199.668 195.339 1.00 222.38 605 ARG A C 1
ATOM 11798 O O . ARG B 1 605 ? 171.889 200.585 195.689 1.00 221.52 605 ARG A O 1
ATOM 11806 N N . GLU B 1 606 ? 169.951 199.900 194.774 1.00 225.49 606 GLU A N 1
ATOM 11807 C CA . GLU B 1 606 ? 169.490 201.268 194.564 1.00 225.25 606 GLU A CA 1
ATOM 11808 C C . GLU B 1 606 ? 169.348 202.005 195.888 1.00 226.00 606 GLU A C 1
ATOM 11809 O O . GLU B 1 606 ? 169.705 203.184 195.993 1.00 225.89 606 GLU A O 1
ATOM 11815 N N . ALA B 1 607 ? 168.824 201.327 196.911 1.00 234.03 607 ALA A N 1
ATOM 11816 C CA . ALA B 1 607 ? 168.704 201.951 198.224 1.00 234.51 607 ALA A CA 1
ATOM 11817 C C . ALA B 1 607 ? 170.071 202.318 198.785 1.00 235.34 607 ALA A C 1
ATOM 11818 O O . ALA B 1 607 ? 170.246 203.397 199.363 1.00 235.67 607 ALA A O 1
ATOM 11820 N N . LEU B 1 608 ? 171.053 201.426 198.632 1.00 236.50 608 LEU A N 1
ATOM 11821 C CA . LEU B 1 608 ? 172.395 201.720 199.120 1.00 236.85 608 LEU A CA 1
ATOM 11822 C C . LEU B 1 608 ? 172.988 202.923 198.401 1.00 236.80 608 LEU A C 1
ATOM 11823 O O . LEU B 1 608 ? 173.605 203.791 199.031 1.00 237.11 608 LEU A O 1
ATOM 11828 N N . ARG B 1 609 ? 172.819 202.990 197.080 1.00 250.15 609 ARG A N 1
ATOM 11829 C CA . ARG B 1 609 ? 173.321 204.138 196.334 1.00 250.59 609 ARG A CA 1
ATOM 11830 C C . ARG B 1 609 ? 172.638 205.422 196.784 1.00 250.55 609 ARG A C 1
ATOM 11831 O O . ARG B 1 609 ? 173.293 206.457 196.951 1.00 250.18 609 ARG A O 1
ATOM 11839 N N . LEU B 1 610 ? 171.320 205.377 196.983 1.00 252.94 610 LEU A N 1
ATOM 11840 C CA . LEU B 1 610 ? 170.606 206.561 197.447 1.00 252.81 610 LEU A CA 1
ATOM 11841 C C . LEU B 1 610 ? 171.135 207.019 198.799 1.00 253.08 610 LEU A C 1
ATOM 11842 O O . LEU B 1 610 ? 171.401 208.209 199.007 1.00 253.31 610 LEU A O 1
ATOM 11847 N N . LEU B 1 611 ? 171.300 206.079 199.732 1.00 246.65 611 LEU A N 1
ATOM 11848 C CA . LEU B 1 611 ? 171.772 206.436 201.065 1.00 247.44 611 LEU A CA 1
ATOM 11849 C C . LEU B 1 611 ? 173.185 207.005 201.018 1.00 247.05 611 LEU A C 1
ATOM 11850 O O . LEU B 1 611 ? 173.486 207.996 201.694 1.00 246.23 611 LEU A O 1
ATOM 11855 N N . VAL B 1 612 ? 174.067 206.392 200.227 1.00 258.83 612 VAL A N 1
ATOM 11856 C CA . VAL B 1 612 ? 175.441 206.874 200.149 1.00 258.92 612 VAL A CA 1
ATOM 11857 C C . VAL B 1 612 ? 175.486 208.259 199.517 1.00 258.73 612 VAL A C 1
ATOM 11858 O O . VAL B 1 612 ? 176.246 209.130 199.957 1.00 259.03 612 VAL A O 1
ATOM 11862 N N . GLN B 1 613 ? 174.685 208.486 198.473 1.00 252.77 613 GLN A N 1
ATOM 11863 C CA . GLN B 1 613 ? 174.643 209.807 197.859 1.00 252.42 613 GLN A CA 1
ATOM 11864 C C . GLN B 1 613 ? 174.119 210.850 198.836 1.00 253.16 613 GLN A C 1
ATOM 11865 O O . GLN B 1 613 ? 174.639 211.969 198.898 1.00 253.79 613 GLN A O 1
ATOM 11871 N N . HIS B 1 614 ? 173.082 210.506 199.602 1.00 254.05 614 HIS A N 1
ATOM 11872 C CA . HIS B 1 614 ? 172.568 211.445 200.593 1.00 254.70 614 HIS A CA 1
ATOM 11873 C C . HIS B 1 614 ? 173.625 211.761 201.643 1.00 254.79 614 HIS A C 1
ATOM 11874 O O . HIS B 1 614 ? 173.805 212.923 202.028 1.00 254.82 614 HIS A O 1
ATOM 11881 N N . ALA B 1 615 ? 174.343 210.739 202.112 1.00 264.87 615 ALA A N 1
ATOM 11882 C CA . ALA B 1 615 ? 175.389 210.969 203.102 1.00 265.31 615 ALA A CA 1
ATOM 11883 C C . ALA B 1 615 ? 176.493 211.857 202.543 1.00 265.62 615 ALA A C 1
ATOM 11884 O O . ALA B 1 615 ? 176.959 212.781 203.220 1.00 265.15 615 ALA A O 1
ATOM 11886 N N . GLU B 1 616 ? 176.921 211.599 201.306 1.00 258.16 616 GLU A N 1
ATOM 11887 C CA . GLU B 1 616 ? 177.988 212.401 200.717 1.00 257.00 616 GLU A CA 1
ATOM 11888 C C . GLU B 1 616 ? 177.542 213.840 200.494 1.00 257.44 616 GLU A C 1
ATOM 11889 O O . GLU B 1 616 ? 178.314 214.776 200.731 1.00 258.10 616 GLU A O 1
ATOM 11895 N N . VAL B 1 617 ? 176.304 214.043 200.037 1.00 262.15 617 VAL A N 1
ATOM 11896 C CA . VAL B 1 617 ? 175.817 215.402 199.826 1.00 261.99 617 VAL A CA 1
ATOM 11897 C C . VAL B 1 617 ? 175.711 216.141 201.153 1.00 262.52 617 VAL A C 1
ATOM 11898 O O . VAL B 1 617 ? 176.047 217.328 201.245 1.00 262.78 617 VAL A O 1
ATOM 11902 N N . ALA B 1 618 ? 175.244 215.459 202.202 1.00 276.05 618 ALA A N 1
ATOM 11903 C CA . ALA B 1 618 ? 175.211 216.082 203.520 1.00 276.51 618 ALA A CA 1
ATOM 11904 C C . ALA B 1 618 ? 176.614 216.445 203.988 1.00 276.51 618 ALA A C 1
ATOM 11905 O O . ALA B 1 618 ? 176.827 217.518 204.564 1.00 276.57 618 ALA A O 1
ATOM 11907 N N . ALA B 1 619 ? 177.584 215.560 203.751 1.00 269.44 619 ALA A N 1
ATOM 11908 C CA . ALA B 1 619 ? 178.963 215.857 204.122 1.00 269.09 619 ALA A CA 1
ATOM 11909 C C . ALA B 1 619 ? 179.479 217.085 203.383 1.00 269.33 619 ALA A C 1
ATOM 11910 O O . ALA B 1 619 ? 180.144 217.943 203.975 1.00 269.06 619 ALA A O 1
ATOM 11912 N N . ASP B 1 620 ? 179.181 217.185 202.086 1.00 275.90 620 ASP A N 1
ATOM 11913 C CA . ASP B 1 620 ? 179.638 218.334 201.310 1.00 275.92 620 ASP A CA 1
ATOM 11914 C C . ASP B 1 620 ? 179.076 219.632 201.872 1.00 275.96 620 ASP A C 1
ATOM 11915 O O . ASP B 1 620 ? 179.799 220.627 202.001 1.00 275.88 620 ASP A O 1
ATOM 11920 N N . GLU B 1 621 ? 177.791 219.643 202.211 1.00 290.55 621 GLU A N 1
ATOM 11921 C CA . GLU B 1 621 ? 177.187 220.818 202.813 1.00 291.02 621 GLU A CA 1
ATOM 11922 C C . GLU B 1 621 ? 177.694 220.999 204.242 1.00 291.14 621 GLU A C 1
ATOM 11923 O O . GLU B 1 621 ? 178.153 220.057 204.894 1.00 290.87 621 GLU A O 1
ATOM 11929 N N . LYS B 1 622 ? 177.608 222.234 204.727 1.00 296.71 622 LYS A N 1
ATOM 11930 C CA . LYS B 1 622 ? 178.113 222.598 206.044 1.00 296.72 622 LYS A CA 1
ATOM 11931 C C . LYS B 1 622 ? 176.960 222.747 207.028 1.00 297.12 622 LYS A C 1
ATOM 11932 O O . LYS B 1 622 ? 175.994 223.469 206.759 1.00 297.24 622 LYS A O 1
ATOM 11938 N N . ASP B 1 623 ? 177.073 222.070 208.171 1.00 300.39 623 ASP A N 1
ATOM 11939 C CA . ASP B 1 623 ? 176.111 222.186 209.266 1.00 300.37 623 ASP A CA 1
ATOM 11940 C C . ASP B 1 623 ? 174.705 221.776 208.824 1.00 300.30 623 ASP A C 1
ATOM 11941 O O . ASP B 1 623 ? 173.763 222.571 208.820 1.00 300.32 623 ASP A O 1
ATOM 11946 N N . GLN B 1 624 ? 174.579 220.506 208.445 1.00 287.56 624 GLN A N 1
ATOM 11947 C CA . GLN B 1 624 ? 173.273 219.931 208.125 1.00 286.99 624 GLN A CA 1
ATOM 11948 C C . GLN B 1 624 ? 173.398 218.417 208.144 1.00 286.39 624 GLN A C 1
ATOM 11949 O O . GLN B 1 624 ? 174.221 217.855 207.414 1.00 286.71 624 GLN A O 1
ATOM 11955 N N . PHE B 1 625 ? 172.588 217.762 208.971 1.00 254.54 625 PHE A N 1
ATOM 11956 C CA . PHE B 1 625 ? 172.628 216.311 209.073 1.00 253.34 625 PHE A CA 1
ATOM 11957 C C . PHE B 1 625 ? 172.148 215.664 207.779 1.00 253.78 625 PHE A C 1
ATOM 11958 O O . PHE B 1 625 ? 171.340 216.228 207.036 1.00 254.23 625 PHE A O 1
ATOM 11966 N N . ILE B 1 626 ? 172.660 214.460 207.512 1.00 266.65 626 ILE A N 1
ATOM 11967 C CA . ILE B 1 626 ? 172.220 213.729 206.333 1.00 266.91 626 ILE A CA 1
ATOM 11968 C C . ILE B 1 626 ? 170.727 213.438 206.435 1.00 266.34 626 ILE A C 1
ATOM 11969 O O . ILE B 1 626 ? 170.130 213.448 207.519 1.00 267.12 626 ILE A O 1
ATOM 11974 N N . LEU B 1 627 ? 170.118 213.171 205.281 1.00 247.81 627 LEU A N 1
ATOM 11975 C CA . LEU B 1 627 ? 168.748 212.675 205.220 1.00 248.27 627 LEU A CA 1
ATOM 11976 C C . LEU B 1 627 ? 167.787 213.636 205.923 1.00 248.22 627 LEU A C 1
ATOM 11977 O O . LEU B 1 627 ? 167.187 213.322 206.953 1.00 248.35 627 LEU A O 1
ATOM 11982 N N . VAL B 1 628 ? 167.662 214.833 205.347 1.00 260.22 628 VAL A N 1
ATOM 11983 C CA . VAL B 1 628 ? 166.769 215.837 205.917 1.00 260.37 628 VAL A CA 1
ATOM 11984 C C . VAL B 1 628 ? 165.368 215.266 206.083 1.00 260.82 628 VAL A C 1
ATOM 11985 O O . VAL B 1 628 ? 164.665 215.575 207.053 1.00 261.76 628 VAL A O 1
ATOM 11989 N N . ASP B 1 629 ? 164.939 214.425 205.144 1.00 237.62 629 ASP A N 1
ATOM 11990 C CA . ASP B 1 629 ? 163.673 213.703 205.181 1.00 237.29 629 ASP A CA 1
ATOM 11991 C C . ASP B 1 629 ? 162.480 214.601 204.878 1.00 238.12 629 ASP A C 1
ATOM 11992 O O . ASP B 1 629 ? 161.359 214.096 204.753 1.00 237.22 629 ASP A O 1
ATOM 11997 N N . ASP B 1 630 ? 162.679 215.913 204.741 1.00 273.93 630 ASP A N 1
ATOM 11998 C CA . ASP B 1 630 ? 161.567 216.791 204.393 1.00 274.42 630 ASP A CA 1
ATOM 11999 C C . ASP B 1 630 ? 160.995 216.423 203.030 1.00 274.63 630 ASP A C 1
ATOM 12000 O O . ASP B 1 630 ? 159.779 216.268 202.873 1.00 274.88 630 ASP A O 1
ATOM 12005 N N . LEU B 1 631 ? 161.863 216.282 202.030 1.00 272.68 631 LEU A N 1
ATOM 12006 C CA . LEU B 1 631 ? 161.455 215.845 200.702 1.00 272.68 631 LEU A CA 1
ATOM 12007 C C . LEU B 1 631 ? 162.356 214.780 200.098 1.00 271.86 631 LEU A C 1
ATOM 12008 O O . LEU B 1 631 ? 161.897 214.044 199.217 1.00 271.60 631 LEU A O 1
ATOM 12013 N N . LYS B 1 632 ? 163.609 214.661 200.542 1.00 248.10 632 LYS A N 1
ATOM 12014 C CA . LYS B 1 632 ? 164.540 213.713 199.945 1.00 246.92 632 LYS A CA 1
ATOM 12015 C C . LYS B 1 632 ? 164.123 212.263 200.145 1.00 247.05 632 LYS A C 1
ATOM 12016 O O . LYS B 1 632 ? 164.662 211.384 199.465 1.00 247.15 632 LYS A O 1
ATOM 12022 N N . LYS B 1 633 ? 163.188 211.992 201.050 1.00 237.62 633 LYS A N 1
ATOM 12023 C CA . LYS B 1 633 ? 162.667 210.651 201.278 1.00 237.08 633 LYS A CA 1
ATOM 12024 C C . LYS B 1 633 ? 161.164 210.608 201.039 1.00 237.08 633 LYS A C 1
ATOM 12025 O O . LYS B 1 633 ? 160.412 209.988 201.793 1.00 237.16 633 LYS A O 1
ATOM 12031 N N . SER B 1 634 ? 160.708 211.273 199.980 1.00 237.42 634 SER A N 1
ATOM 12032 C CA . SER B 1 634 ? 159.285 211.367 199.681 1.00 238.07 634 SER A CA 1
ATOM 12033 C C . SER B 1 634 ? 158.919 210.764 198.335 1.00 238.11 634 SER A C 1
ATOM 12034 O O . SER B 1 634 ? 157.974 209.971 198.255 1.00 237.60 634 SER A O 1
ATOM 12037 N N . TRP B 1 635 ? 159.646 211.111 197.270 1.00 238.08 635 TRP A N 1
ATOM 12038 C CA . TRP B 1 635 ? 159.249 210.684 195.931 1.00 237.68 635 TRP A CA 1
ATOM 12039 C C . TRP B 1 635 ? 159.215 209.165 195.825 1.00 236.61 635 TRP A C 1
ATOM 12040 O O . TRP B 1 635 ? 158.259 208.588 195.293 1.00 236.01 635 TRP A O 1
ATOM 12051 N N . GLN B 1 636 ? 160.254 208.498 196.329 1.00 220.18 636 GLN A N 1
ATOM 12052 C CA . GLN B 1 636 ? 160.292 207.041 196.274 1.00 219.53 636 GLN A CA 1
ATOM 12053 C C . GLN B 1 636 ? 159.078 206.444 196.972 1.00 219.55 636 GLN A C 1
ATOM 12054 O O . GLN B 1 636 ? 158.427 205.534 196.446 1.00 219.94 636 GLN A O 1
ATOM 12060 N N . ILE B 1 637 ? 158.754 206.952 198.162 1.00 199.21 637 ILE A N 1
ATOM 12061 C CA . ILE B 1 637 ? 157.538 206.524 198.841 1.00 198.10 637 ILE A CA 1
ATOM 12062 C C . ILE B 1 637 ? 156.306 206.991 198.079 1.00 199.84 637 ILE A C 1
ATOM 12063 O O . ILE B 1 637 ? 155.250 206.348 198.137 1.00 198.31 637 ILE A O 1
ATOM 12068 N N . LYS B 1 638 ? 156.412 208.107 197.358 1.00 225.38 638 LYS A N 1
ATOM 12069 C CA . LYS B 1 638 ? 155.268 208.686 196.664 1.00 225.43 638 LYS A CA 1
ATOM 12070 C C . LYS B 1 638 ? 154.700 207.735 195.619 1.00 225.46 638 LYS A C 1
ATOM 12071 O O . LYS B 1 638 ? 153.571 207.255 195.758 1.00 225.11 638 LYS A O 1
ATOM 12077 N N . GLY B 1 639 ? 155.474 207.450 194.577 1.00 221.03 639 GLY A N 1
ATOM 12078 C CA . GLY B 1 639 ? 154.978 206.598 193.508 1.00 220.49 639 GLY A CA 1
ATOM 12079 C C . GLY B 1 639 ? 153.706 207.113 192.872 1.00 220.34 639 GLY A C 1
ATOM 12080 O O . GLY B 1 639 ? 152.763 206.340 192.662 1.00 219.81 639 GLY A O 1
ATOM 12081 N N . ILE B 1 640 ? 153.655 208.405 192.559 1.00 224.13 640 ILE A N 1
ATOM 12082 C CA . ILE B 1 640 ? 152.459 209.050 192.028 1.00 224.58 640 ILE A CA 1
ATOM 12083 C C . ILE B 1 640 ? 152.755 209.555 190.624 1.00 225.34 640 ILE A C 1
ATOM 12084 O O . ILE B 1 640 ? 153.730 210.286 190.411 1.00 224.35 640 ILE A O 1
ATOM 12089 N N . TYR B 1 641 ? 151.914 209.164 189.670 1.00 238.86 641 TYR A N 1
ATOM 12090 C CA . TYR B 1 641 ? 152.016 209.613 188.289 1.00 238.73 641 TYR A CA 1
ATOM 12091 C C . TYR B 1 641 ? 150.829 209.005 187.547 1.00 239.39 641 TYR A C 1
ATOM 12092 O O . TYR B 1 641 ? 150.238 208.032 188.033 1.00 240.06 641 TYR A O 1
ATOM 12101 N N . PRO B 1 642 ? 150.437 209.544 186.389 1.00 251.30 642 PRO A N 1
ATOM 12102 C CA . PRO B 1 642 ? 149.288 208.986 185.662 1.00 251.28 642 PRO A CA 1
ATOM 12103 C C . PRO B 1 642 ? 149.259 207.467 185.538 1.00 250.99 642 PRO A C 1
ATOM 12104 O O . PRO B 1 642 ? 148.211 206.911 185.198 1.00 252.03 642 PRO A O 1
ATOM 12108 N N . TRP B 1 643 ? 150.376 206.777 185.796 1.00 244.01 643 TRP A N 1
ATOM 12109 C CA . TRP B 1 643 ? 150.311 205.322 185.908 1.00 244.54 643 TRP A CA 1
ATOM 12110 C C . TRP B 1 643 ? 149.213 204.901 186.876 1.00 245.26 643 TRP A C 1
ATOM 12111 O O . TRP B 1 643 ? 148.475 203.944 186.615 1.00 246.06 643 TRP A O 1
ATOM 12122 N N . LEU B 1 644 ? 149.082 205.610 188.000 1.00 257.12 644 LEU A N 1
ATOM 12123 C CA . LEU B 1 644 ? 147.937 205.385 188.876 1.00 257.30 644 LEU A CA 1
ATOM 12124 C C . LEU B 1 644 ? 146.637 205.768 188.180 1.00 258.17 644 LEU A C 1
ATOM 12125 O O . LEU B 1 644 ? 145.614 205.089 188.336 1.00 259.06 644 LEU A O 1
ATOM 12130 N N . LYS B 1 645 ? 146.655 206.857 187.408 1.00 272.22 645 LYS A N 1
ATOM 12131 C CA . LYS B 1 645 ? 145.480 207.220 186.623 1.00 272.38 645 LYS A CA 1
ATOM 12132 C C . LYS B 1 645 ? 145.163 206.148 185.589 1.00 272.40 645 LYS A C 1
ATOM 12133 O O . LYS B 1 645 ? 143.992 205.821 185.361 1.00 272.45 645 LYS A O 1
ATOM 12139 N N . ARG B 1 646 ? 146.192 205.596 184.945 1.00 263.95 646 ARG A N 1
ATOM 12140 C CA . ARG B 1 646 ? 145.967 204.504 184.005 1.00 263.02 646 ARG A CA 1
ATOM 12141 C C . ARG B 1 646 ? 145.357 203.298 184.706 1.00 263.50 646 ARG A C 1
ATOM 12142 O O . ARG B 1 646 ? 144.456 202.646 184.167 1.00 263.99 646 ARG A O 1
ATOM 12150 N N . LYS B 1 647 ? 145.839 202.984 185.911 1.00 265.14 647 LYS A N 1
ATOM 12151 C CA . LYS B 1 647 ? 145.271 201.874 186.668 1.00 264.90 647 LYS A CA 1
ATOM 12152 C C . LYS B 1 647 ? 143.804 202.120 186.996 1.00 265.74 647 LYS A C 1
ATOM 12153 O O . LYS B 1 647 ? 142.969 201.219 186.856 1.00 266.14 647 LYS A O 1
ATOM 12159 N N . LEU B 1 648 ? 143.472 203.334 187.439 1.00 280.54 648 LEU A N 1
ATOM 12160 C CA . LEU B 1 648 ? 142.081 203.640 187.755 1.00 280.17 648 LEU A CA 1
ATOM 12161 C C . LEU B 1 648 ? 141.204 203.548 186.512 1.00 280.26 648 LEU A C 1
ATOM 12162 O O . LEU B 1 648 ? 140.086 203.023 186.569 1.00 280.43 648 LEU A O 1
ATOM 12167 N N . GLU B 1 649 ? 141.695 204.053 185.378 1.00 272.56 649 GLU A N 1
ATOM 12168 C CA . GLU B 1 649 ? 140.927 203.972 184.140 1.00 272.48 649 GLU A CA 1
ATOM 12169 C C . GLU B 1 649 ? 140.714 202.524 183.716 1.00 273.01 649 GLU A C 1
ATOM 12170 O O . GLU B 1 649 ? 139.625 202.156 183.261 1.00 273.56 649 GLU A O 1
ATOM 12176 N N . ASP B 1 650 ? 141.746 201.688 183.851 1.00 267.00 650 ASP A N 1
ATOM 12177 C CA . ASP B 1 650 ? 141.593 200.274 183.526 1.00 266.06 650 ASP A CA 1
ATOM 12178 C C . ASP B 1 650 ? 140.574 199.608 184.441 1.00 266.72 650 ASP A C 1
ATOM 12179 O O . ASP B 1 650 ? 139.737 198.820 183.983 1.00 266.86 650 ASP A O 1
ATOM 12184 N N . LEU B 1 651 ? 140.628 199.911 185.740 1.00 287.10 651 LEU A N 1
ATOM 12185 C CA . LEU B 1 651 ? 139.681 199.314 186.675 1.00 287.50 651 LEU A CA 1
ATOM 12186 C C . LEU B 1 651 ? 138.252 199.743 186.366 1.00 287.84 651 LEU A C 1
ATOM 12187 O O . LEU B 1 651 ? 137.330 198.920 186.389 1.00 287.87 651 LEU A O 1
ATOM 12192 N N . ILE B 1 652 ? 138.049 201.029 186.073 1.00 288.77 652 ILE A N 1
ATOM 12193 C CA . ILE B 1 652 ? 136.701 201.521 185.806 1.00 288.56 652 ILE A CA 1
ATOM 12194 C C . ILE B 1 652 ? 136.159 200.929 184.510 1.00 288.34 652 ILE A C 1
ATOM 12195 O O . ILE B 1 652 ? 134.975 200.584 184.418 1.00 288.30 652 ILE A O 1
ATOM 12200 N N . SER B 1 653 ? 137.012 200.800 183.491 1.00 282.71 653 SER A N 1
ATOM 12201 C CA . SER B 1 653 ? 136.553 200.278 182.208 1.00 282.06 653 SER A CA 1
ATOM 12202 C C . SER B 1 653 ? 136.021 198.857 182.346 1.00 281.95 653 SER A C 1
ATOM 12203 O O . SER B 1 653 ? 134.982 198.517 181.768 1.00 281.73 653 SER A O 1
ATOM 12206 N N . GLU B 1 654 ? 136.717 198.015 183.105 1.00 292.77 654 GLU A N 1
ATOM 12207 C CA . GLU B 1 654 ? 136.275 196.639 183.293 1.00 292.54 654 GLU A CA 1
ATOM 12208 C C . GLU B 1 654 ? 134.978 196.607 184.089 1.00 293.17 654 GLU A C 1
ATOM 12209 O O . GLU B 1 654 ? 134.964 196.917 185.284 1.00 293.08 654 GLU A O 1
ATOM 12211 N N . LYS B 1 655 ? 133.888 196.230 183.424 1.00 298.11 655 LYS A N 1
ATOM 12212 C CA . LYS B 1 655 ? 132.585 196.170 184.070 1.00 298.16 655 LYS A CA 1
ATOM 12213 C C . LYS B 1 655 ? 131.796 195.007 183.488 1.00 298.54 655 LYS A C 1
ATOM 12214 O O . LYS B 1 655 ? 131.847 194.758 182.281 1.00 298.12 655 LYS A O 1
ATOM 12216 N N . LYS B 1 656 ? 131.072 194.303 184.354 1.00 317.19 656 LYS A N 1
ATOM 12217 C CA . LYS B 1 656 ? 130.250 193.178 183.933 1.00 317.20 656 LYS A CA 1
ATOM 12218 C C . LYS B 1 656 ? 129.182 192.931 184.987 1.00 317.51 656 LYS A C 1
ATOM 12219 O O . LYS B 1 656 ? 129.287 193.396 186.125 1.00 317.85 656 LYS A O 1
ATOM 12221 N N . ILE B 1 657 ? 128.147 192.188 184.589 1.00 325.47 657 ILE A N 1
ATOM 12222 C CA . ILE B 1 657 ? 127.073 191.861 185.517 1.00 325.54 657 ILE A CA 1
ATOM 12223 C C . ILE B 1 657 ? 127.619 190.999 186.645 1.00 325.82 657 ILE A C 1
ATOM 12224 O O . ILE B 1 657 ? 128.350 190.026 186.417 1.00 325.75 657 ILE A O 1
ATOM 12226 N N . ALA B 1 658 ? 127.262 191.357 187.881 1.00 339.35 658 ALA A N 1
ATOM 12227 C CA . ALA B 1 658 ? 127.753 190.609 189.034 1.00 339.30 658 ALA A CA 1
ATOM 12228 C C . ALA B 1 658 ? 127.274 189.164 189.000 1.00 339.52 658 ALA A C 1
ATOM 12229 O O . ALA B 1 658 ? 128.048 188.239 189.275 1.00 339.57 658 ALA A O 1
ATOM 12231 N N . ALA B 1 659 ? 126.004 188.948 188.666 1.00 340.38 659 ALA A N 1
ATOM 12232 C CA . ALA B 1 659 ? 125.451 187.605 188.588 1.00 340.20 659 ALA A CA 1
ATOM 12233 C C . ALA B 1 659 ? 124.255 187.613 187.649 1.00 340.20 659 ALA A C 1
ATOM 12234 O O . ALA B 1 659 ? 123.671 188.662 187.363 1.00 340.18 659 ALA A O 1
ATOM 12236 N N . ILE B 1 660 ? 123.896 186.426 187.170 1.00 341.35 660 ILE A N 1
ATOM 12237 C CA . ILE B 1 660 ? 122.755 186.268 186.272 1.00 341.07 660 ILE A CA 1
ATOM 12238 C C . ILE B 1 660 ? 121.863 185.149 186.795 1.00 341.01 660 ILE A C 1
ATOM 12239 O O . ILE B 1 660 ? 122.367 184.168 187.363 1.00 341.14 660 ILE A O 1
ATOM 12241 N N . PRO B 1 661 ? 120.545 185.247 186.630 1.00 328.35 661 PRO A N 1
ATOM 12242 C CA . PRO B 1 661 ? 119.667 184.175 187.111 1.00 327.86 661 PRO A CA 1
ATOM 12243 C C . PRO B 1 661 ? 119.901 182.880 186.348 1.00 327.80 661 PRO A C 1
ATOM 12244 O O . PRO B 1 661 ? 120.263 182.882 185.169 1.00 327.76 661 PRO A O 1
ATOM 12246 N N . MET B 1 662 ? 119.688 181.761 187.041 1.00 312.39 662 MET A N 1
ATOM 12247 C CA . MET B 1 662 ? 119.830 180.442 186.442 1.00 311.87 662 MET A CA 1
ATOM 12248 C C . MET B 1 662 ? 118.458 179.942 186.014 1.00 311.88 662 MET A C 1
ATOM 12249 O O . MET B 1 662 ? 117.722 179.380 186.840 1.00 312.11 662 MET A O 1
ATOM 12251 N N . PRO B 1 663 ? 118.062 180.118 184.754 1.00 306.66 663 PRO A N 1
ATOM 12252 C CA . PRO B 1 663 ? 116.729 179.665 184.338 1.00 306.47 663 PRO A CA 1
ATOM 12253 C C . PRO B 1 663 ? 116.575 178.161 184.497 1.00 306.59 663 PRO A C 1
ATOM 12254 O O . PRO B 1 663 ? 117.509 177.391 184.259 1.00 306.20 663 PRO A O 1
ATOM 12256 N N . LYS B 1 664 ? 115.375 177.747 184.905 1.00 320.37 664 LYS A N 1
ATOM 12257 C CA . LYS B 1 664 ? 115.062 176.331 185.046 1.00 320.43 664 LYS A CA 1
ATOM 12258 C C . LYS B 1 664 ? 114.544 175.706 183.757 1.00 320.61 664 LYS A C 1
ATOM 12259 O O . LYS B 1 664 ? 114.433 174.478 183.686 1.00 321.02 664 LYS A O 1
ATOM 12261 N N . TYR B 1 665 ? 114.226 176.512 182.748 1.00 314.91 665 TYR A N 1
ATOM 12262 C CA . TYR B 1 665 ? 113.735 175.976 181.487 1.00 314.79 665 TYR A CA 1
ATOM 12263 C C . TYR B 1 665 ? 114.849 175.246 180.746 1.00 315.00 665 TYR A C 1
ATOM 12264 O O . TYR B 1 665 ? 116.005 175.678 180.745 1.00 315.14 665 TYR A O 1
ATOM 12266 N N . LYS B 1 666 ? 114.492 174.129 180.112 1.00 313.43 666 LYS A N 1
ATOM 12267 C CA . LYS B 1 666 ? 115.452 173.347 179.343 1.00 313.01 666 LYS A CA 1
ATOM 12268 C C . LYS B 1 666 ? 116.523 172.758 180.251 1.00 313.27 666 LYS A C 1
ATOM 12269 O O . LYS B 1 666 ? 116.278 172.523 181.439 1.00 313.58 666 LYS A O 1
ATOM 12271 N N . LEU B 1 667 ? 117.714 172.513 179.700 1.00 305.01 667 LEU A N 1
ATOM 12272 C CA . LEU B 1 667 ? 118.797 171.947 180.498 1.00 304.55 667 LEU A CA 1
ATOM 12273 C C . LEU B 1 667 ? 119.134 172.847 181.680 1.00 304.80 667 LEU A C 1
ATOM 12274 O O . LEU B 1 667 ? 119.223 172.383 182.823 1.00 304.67 667 LEU A O 1
ATOM 12276 N N . GLY B 1 668 ? 119.321 174.139 181.426 1.00 307.12 668 GLY A N 1
ATOM 12277 C CA . GLY B 1 668 ? 119.576 175.081 182.497 1.00 306.93 668 GLY A CA 1
ATOM 12278 C C . GLY B 1 668 ? 121.040 175.245 182.849 1.00 307.13 668 GLY A C 1
ATOM 12279 O O . GLY B 1 668 ? 121.768 175.994 182.190 1.00 307.31 668 GLY A O 1
ATOM 12280 N N . LYS B 1 669 ? 121.480 174.542 183.895 1.00 305.27 669 LYS A N 1
ATOM 12281 C CA . LYS B 1 669 ? 122.830 174.740 184.414 1.00 304.62 669 LYS A CA 1
ATOM 12282 C C . LYS B 1 669 ? 123.888 174.480 183.349 1.00 304.91 669 LYS A C 1
ATOM 12283 O O . LYS B 1 669 ? 124.910 175.173 183.300 1.00 304.86 669 LYS A O 1
ATOM 12285 N N . LEU B 1 670 ? 123.672 173.476 182.496 1.00 306.77 670 LEU A N 1
ATOM 12286 C CA . LEU B 1 670 ? 124.675 173.143 181.489 1.00 306.43 670 LEU A CA 1
ATOM 12287 C C . LEU B 1 670 ? 124.917 174.310 180.538 1.00 306.69 670 LEU A C 1
ATOM 12288 O O . LEU B 1 670 ? 126.069 174.648 180.239 1.00 306.97 670 LEU A O 1
ATOM 12290 N N . MET B 1 671 ? 123.843 174.939 180.056 1.00 301.59 671 MET A N 1
ATOM 12291 C CA . MET B 1 671 ? 123.997 176.052 179.124 1.00 301.01 671 MET A CA 1
ATOM 12292 C C . MET B 1 671 ? 124.702 177.231 179.783 1.00 301.17 671 MET A C 1
ATOM 12293 O O . MET B 1 671 ? 125.581 177.856 179.177 1.00 301.11 671 MET A O 1
ATOM 12295 N N . TYR B 1 672 ? 124.326 177.554 181.023 1.00 302.84 672 TYR A N 1
ATOM 12296 C CA . TYR B 1 672 ? 124.972 178.658 181.723 1.00 302.33 672 TYR A CA 1
ATOM 12297 C C . TYR B 1 672 ? 126.452 178.377 181.948 1.00 302.76 672 TYR A C 1
ATOM 12298 O O . TYR B 1 672 ? 127.296 179.263 181.766 1.00 302.95 672 TYR A O 1
ATOM 12300 N N . LYS B 1 673 ? 126.787 177.148 182.347 1.00 295.09 673 LYS A N 1
ATOM 12301 C CA . LYS B 1 673 ? 128.187 176.795 182.552 1.00 294.43 673 LYS A CA 1
ATOM 12302 C C . LYS B 1 673 ? 128.973 176.888 181.251 1.00 294.67 673 LYS A C 1
ATOM 12303 O O . LYS B 1 673 ? 130.103 177.391 181.235 1.00 294.52 673 LYS A O 1
ATOM 12305 N N . ILE B 1 674 ? 128.393 176.409 180.149 1.00 295.22 674 ILE A N 1
ATOM 12306 C CA . ILE B 1 674 ? 129.079 176.486 178.862 1.00 294.18 674 ILE A CA 1
ATOM 12307 C C . ILE B 1 674 ? 129.301 177.939 178.464 1.00 294.38 674 ILE A C 1
ATOM 12308 O O . ILE B 1 674 ? 130.385 178.313 178.000 1.00 293.76 674 ILE A O 1
ATOM 12310 N N . CYS B 1 675 ? 128.279 178.781 178.635 1.00 295.49 675 CYS A N 1
ATOM 12311 C CA . CYS B 1 675 ? 128.410 180.187 178.265 1.00 294.73 675 CYS A CA 1
ATOM 12312 C C . CYS B 1 675 ? 129.463 180.889 179.112 1.00 294.62 675 CYS A C 1
ATOM 12313 O O . CYS B 1 675 ? 130.273 181.666 178.592 1.00 294.07 675 CYS A O 1
ATOM 12315 N N . HIS B 1 676 ? 129.470 180.631 180.419 1.00 284.31 676 HIS A N 1
ATOM 12316 C CA . HIS B 1 676 ? 130.392 181.294 181.332 1.00 283.53 676 HIS A CA 1
ATOM 12317 C C . HIS B 1 676 ? 131.736 180.589 181.450 1.00 283.60 676 HIS A C 1
ATOM 12318 O O . HIS B 1 676 ? 132.654 181.142 182.064 1.00 283.45 676 HIS A O 1
ATOM 12320 N N . HIS B 1 677 ? 131.877 179.393 180.883 1.00 278.35 677 HIS A N 1
ATOM 12321 C CA . HIS B 1 677 ? 133.139 178.673 180.975 1.00 277.70 677 HIS A CA 1
ATOM 12322 C C . HIS B 1 677 ? 134.217 179.375 180.158 1.00 277.50 677 HIS A C 1
ATOM 12323 O O . HIS B 1 677 ? 133.935 180.005 179.135 1.00 277.61 677 HIS A O 1
ATOM 12325 N N . MET B 1 678 ? 135.465 179.262 180.620 1.00 262.92 678 MET A N 1
ATOM 12326 C CA . MET B 1 678 ? 136.583 179.848 179.890 1.00 262.14 678 MET A CA 1
ATOM 12327 C C . MET B 1 678 ? 136.713 179.274 178.486 1.00 262.30 678 MET A C 1
ATOM 12328 O O . MET B 1 678 ? 137.331 179.908 177.622 1.00 262.38 678 MET A O 1
ATOM 12330 N N . ALA B 1 679 ? 136.153 178.087 178.244 1.00 258.69 679 ALA A N 1
ATOM 12331 C CA . ALA B 1 679 ? 136.178 177.522 176.900 1.00 258.29 679 ALA A CA 1
ATOM 12332 C C . ALA B 1 679 ? 135.481 178.441 175.907 1.00 258.85 679 ALA A C 1
ATOM 12333 O O . ALA B 1 679 ? 135.899 178.545 174.749 1.00 258.61 679 ALA A O 1
ATOM 12335 N N . PHE B 1 680 ? 134.414 179.116 176.339 1.00 264.74 680 PHE A N 1
ATOM 12336 C CA . PHE B 1 680 ? 133.725 180.052 175.456 1.00 264.33 680 PHE A CA 1
ATOM 12337 C C . PHE B 1 680 ? 134.644 181.200 175.053 1.00 264.51 680 PHE A C 1
ATOM 12338 O O . PHE B 1 680 ? 134.701 181.584 173.879 1.00 264.04 680 PHE A O 1
ATOM 12340 N N . GLU B 1 681 ? 135.375 181.760 176.019 1.00 261.31 681 GLU A N 1
ATOM 12341 C CA . GLU B 1 681 ? 136.311 182.835 175.706 1.00 260.79 681 GLU A CA 1
ATOM 12342 C C . GLU B 1 681 ? 137.428 182.345 174.795 1.00 261.24 681 GLU A C 1
ATOM 12343 O O . GLU B 1 681 ? 137.838 183.053 173.867 1.00 261.03 681 GLU A O 1
ATOM 12345 N N . VAL B 1 682 ? 137.938 181.137 175.047 1.00 259.01 682 VAL A N 1
ATOM 12346 C CA . VAL B 1 682 ? 138.987 180.584 174.196 1.00 258.21 682 VAL A CA 1
ATOM 12347 C C . VAL B 1 682 ? 138.482 180.419 172.769 1.00 258.44 682 VAL A C 1
ATOM 12348 O O . VAL B 1 682 ? 139.182 180.749 171.803 1.00 258.23 682 VAL A O 1
ATOM 12350 N N . THR B 1 683 ? 137.263 179.900 172.612 1.00 256.76 683 THR A N 1
ATOM 12351 C CA . THR B 1 683 ? 136.691 179.730 171.281 1.00 255.87 683 THR A CA 1
ATOM 12352 C C . THR B 1 683 ? 136.480 181.073 170.594 1.00 256.06 683 THR A C 1
ATOM 12353 O O . THR B 1 683 ? 136.724 181.204 169.390 1.00 255.60 683 THR A O 1
ATOM 12355 N N . ILE B 1 684 ? 136.017 182.079 171.338 1.00 248.89 684 ILE A N 1
ATOM 12356 C CA . ILE B 1 684 ? 135.831 183.404 170.753 1.00 247.81 684 ILE A CA 1
ATOM 12357 C C . ILE B 1 684 ? 137.163 183.962 170.269 1.00 248.02 684 ILE A C 1
ATOM 12358 O O . ILE B 1 684 ? 137.259 184.517 169.167 1.00 247.74 684 ILE A O 1
ATOM 12360 N N . ASN B 1 685 ? 138.210 183.827 171.086 1.00 242.82 685 ASN A N 1
ATOM 12361 C CA . ASN B 1 685 ? 139.526 184.313 170.684 1.00 241.74 685 ASN A CA 1
ATOM 12362 C C . ASN B 1 685 ? 140.037 183.569 169.457 1.00 242.22 685 ASN A C 1
ATOM 12363 O O . ASN B 1 685 ? 140.615 184.177 168.548 1.00 241.77 685 ASN A O 1
ATOM 12365 N N . ILE B 1 686 ? 139.836 182.251 169.414 1.00 249.49 686 ILE A N 1
ATOM 12366 C CA . ILE B 1 686 ? 140.282 181.467 168.265 1.00 248.79 686 ILE A CA 1
ATOM 12367 C C . ILE B 1 686 ? 139.546 181.904 167.006 1.00 249.16 686 ILE A C 1
ATOM 12368 O O . ILE B 1 686 ? 140.146 182.038 165.933 1.00 249.47 686 ILE A O 1
ATOM 12370 N N . ALA B 1 687 ? 138.234 182.121 167.114 1.00 239.67 687 ALA A N 1
ATOM 12371 C CA . ALA B 1 687 ? 137.461 182.572 165.962 1.00 238.86 687 ALA A CA 1
ATOM 12372 C C . ALA B 1 687 ? 137.924 183.945 165.493 1.00 238.93 687 ALA A C 1
ATOM 12373 O O . ALA B 1 687 ? 138.026 184.196 164.287 1.00 239.23 687 ALA A O 1
ATOM 12375 N N . ILE B 1 688 ? 138.205 184.849 166.433 1.00 223.95 688 ILE A N 1
ATOM 12376 C CA . ILE B 1 688 ? 138.691 186.175 166.061 1.00 223.39 688 ILE A CA 1
ATOM 12377 C C . ILE B 1 688 ? 140.029 186.066 165.342 1.00 224.20 688 ILE A C 1
ATOM 12378 O O . ILE B 1 688 ? 140.260 186.727 164.322 1.00 223.87 688 ILE A O 1
ATOM 12380 N N . VAL B 1 689 ? 140.929 185.228 165.859 1.00 238.82 689 VAL A N 1
ATOM 12381 C CA . VAL B 1 689 ? 142.232 185.056 165.224 1.00 238.38 689 VAL A CA 1
ATOM 12382 C C . VAL B 1 689 ? 142.072 184.488 163.820 1.00 238.82 689 VAL A C 1
ATOM 12383 O O . VAL B 1 689 ? 142.725 184.942 162.873 1.00 238.54 689 VAL A O 1
ATOM 12385 N N . LEU B 1 690 ? 141.205 183.486 163.661 1.00 243.86 690 LEU A N 1
ATOM 12386 C CA . LEU B 1 690 ? 140.989 182.898 162.344 1.00 243.41 690 LEU A CA 1
ATOM 12387 C C . LEU B 1 690 ? 140.415 183.918 161.370 1.00 243.90 690 LEU A C 1
ATOM 12388 O O . LEU B 1 690 ? 140.842 183.988 160.211 1.00 243.84 690 LEU A O 1
ATOM 12390 N N . ASN B 1 691 ? 139.446 184.719 161.819 1.00 245.42 691 ASN A N 1
ATOM 12391 C CA . ASN B 1 691 ? 138.848 185.726 160.951 1.00 244.93 691 ASN A CA 1
ATOM 12392 C C . ASN B 1 691 ? 139.823 186.849 160.623 1.00 245.60 691 ASN A C 1
ATOM 12393 O O . ASN B 1 691 ? 139.686 187.495 159.578 1.00 245.73 691 ASN A O 1
ATOM 12395 N N . ILE B 1 692 ? 140.804 187.096 161.493 1.00 255.81 692 ILE A N 1
ATOM 12396 C CA . ILE B 1 692 ? 141.785 188.142 161.219 1.00 255.76 692 ILE A CA 1
ATOM 12397 C C . ILE B 1 692 ? 142.545 187.835 159.936 1.00 256.34 692 ILE A C 1
ATOM 12398 O O . ILE B 1 692 ? 142.740 188.713 159.087 1.00 256.57 692 ILE A O 1
ATOM 12400 N N . VAL B 1 693 ? 142.986 186.587 159.774 1.00 261.40 693 VAL A N 1
ATOM 12401 C CA . VAL B 1 693 ? 143.664 186.199 158.537 1.00 261.21 693 VAL A CA 1
ATOM 12402 C C . VAL B 1 693 ? 142.769 186.410 157.323 1.00 261.48 693 VAL A C 1
ATOM 12403 O O . VAL B 1 693 ? 143.253 186.942 156.310 1.00 261.35 693 VAL A O 1
ATOM 12405 N N . PRO B 1 694 ? 141.494 186.015 157.337 1.00 261.64 694 PRO A N 1
ATOM 12406 C CA . PRO B 1 694 ? 140.638 186.300 156.175 1.00 261.37 694 PRO A CA 1
ATOM 12407 C C . PRO B 1 694 ? 140.521 187.780 155.865 1.00 262.11 694 PRO A C 1
ATOM 12408 O O . PRO B 1 694 ? 140.483 188.155 154.687 1.00 261.93 694 PRO A O 1
ATOM 12410 N N . ILE B 1 695 ? 140.468 188.638 156.886 1.00 268.97 695 ILE A N 1
ATOM 12411 C CA . ILE B 1 695 ? 140.365 190.075 156.645 1.00 268.42 695 ILE A CA 1
ATOM 12412 C C . ILE B 1 695 ? 141.618 190.585 155.944 1.00 269.12 695 ILE A C 1
ATOM 12413 O O . ILE B 1 695 ? 141.545 191.361 154.984 1.00 269.47 695 ILE A O 1
ATOM 12415 N N . ILE B 1 696 ? 142.789 190.156 156.418 1.00 274.62 696 ILE A N 1
ATOM 12416 C CA . ILE B 1 696 ? 144.040 190.570 155.792 1.00 274.38 696 ILE A CA 1
ATOM 12417 C C . ILE B 1 696 ? 144.112 190.062 154.358 1.00 274.50 696 ILE A C 1
ATOM 12418 O O . ILE B 1 696 ? 144.541 190.785 153.450 1.00 274.41 696 ILE A O 1
ATOM 12420 N N . MET B 1 697 ? 143.707 188.811 154.132 1.00 267.40 697 MET A N 1
ATOM 12421 C CA . MET B 1 697 ? 143.726 188.264 152.780 1.00 266.69 697 MET A CA 1
ATOM 12422 C C . MET B 1 697 ? 142.805 189.049 151.856 1.00 267.48 697 MET A C 1
ATOM 12423 O O . MET B 1 697 ? 143.170 189.354 150.715 1.00 267.44 697 MET A O 1
ATOM 12425 N N . GLU B 1 698 ? 141.603 189.386 152.331 1.00 275.87 698 GLU A N 1
ATOM 12426 C CA . GLU B 1 698 ? 140.674 190.157 151.512 1.00 275.52 698 GLU A CA 1
ATOM 12427 C C . GLU B 1 698 ? 141.225 191.544 151.211 1.00 275.81 698 GLU A C 1
ATOM 12428 O O . GLU B 1 698 ? 141.103 192.037 150.084 1.00 275.93 698 GLU A O 1
ATOM 12430 N N . PHE B 1 699 ? 141.833 192.191 152.208 1.00 269.06 699 PHE A N 1
ATOM 12431 C CA . PHE B 1 699 ? 142.415 193.509 151.983 1.00 268.40 699 PHE A CA 1
ATOM 12432 C C . PHE B 1 699 ? 143.536 193.439 150.953 1.00 269.03 699 PHE A C 1
ATOM 12433 O O . PHE B 1 699 ? 143.632 194.291 150.061 1.00 269.26 699 PHE A O 1
ATOM 12435 N N . VAL B 1 700 ? 144.394 192.422 151.059 1.00 271.62 700 VAL A N 1
ATOM 12436 C CA . VAL B 1 700 ? 145.485 192.270 150.103 1.00 271.23 700 VAL A CA 1
ATOM 12437 C C . VAL B 1 700 ? 144.938 192.022 148.703 1.00 271.89 700 VAL A C 1
ATOM 12438 O O . VAL B 1 700 ? 145.424 192.597 147.721 1.00 271.94 700 VAL A O 1
ATOM 12440 N N . VAL B 1 701 ? 143.924 191.163 148.585 1.00 286.73 701 VAL A N 1
ATOM 12441 C CA . VAL B 1 701 ? 143.351 190.866 147.277 1.00 286.47 701 VAL A CA 1
ATOM 12442 C C . VAL B 1 701 ? 142.742 192.119 146.662 1.00 287.08 701 VAL A C 1
ATOM 12443 O O . VAL B 1 701 ? 142.942 192.405 145.475 1.00 287.06 701 VAL A O 1
ATOM 12445 N N . GLN B 1 702 ? 141.989 192.887 147.453 1.00 294.55 702 GLN A N 1
ATOM 12446 C CA . GLN B 1 702 ? 141.392 194.113 146.935 1.00 294.17 702 GLN A CA 1
ATOM 12447 C C . GLN B 1 702 ? 142.462 195.112 146.516 1.00 294.51 702 GLN A C 1
ATOM 12448 O O . GLN B 1 702 ? 142.354 195.741 145.456 1.00 294.61 702 GLN A O 1
ATOM 12450 N N . ASP B 1 703 ? 143.506 195.271 147.333 1.00 279.85 703 ASP A N 1
ATOM 12451 C CA . ASP B 1 703 ? 144.578 196.199 146.987 1.00 278.87 703 ASP A CA 1
ATOM 12452 C C . ASP B 1 703 ? 145.297 195.763 145.717 1.00 279.09 703 ASP A C 1
ATOM 12453 O O . ASP B 1 703 ? 145.608 196.593 144.855 1.00 278.94 703 ASP A O 1
ATOM 12455 N N . LYS B 1 704 ? 145.569 194.469 145.585 1.00 267.13 704 LYS A N 1
ATOM 12456 C CA . LYS B 1 704 ? 146.263 193.947 144.413 1.00 265.56 704 LYS A CA 1
ATOM 12457 C C . LYS B 1 704 ? 145.326 193.867 143.213 1.00 265.27 704 LYS A C 1
ATOM 12458 O O . LYS B 1 704 ? 144.276 193.227 143.275 1.00 265.68 704 LYS A O 1
ATOM 12460 N N . SER B 1 723 ? 143.510 179.187 137.682 1.00 269.97 723 SER A N 1
ATOM 12461 C CA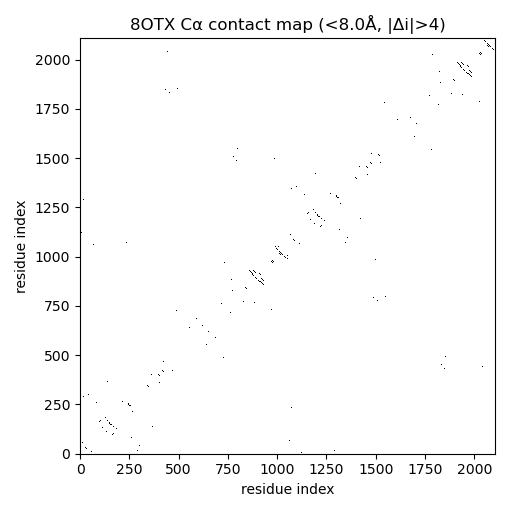 . SER B 1 723 ? 142.281 179.367 138.445 1.00 270.41 723 SER A CA 1
ATOM 12462 C C . SER B 1 723 ? 142.584 179.774 139.883 1.00 271.16 723 SER A C 1
ATOM 12463 O O . SER B 1 723 ? 141.838 179.441 140.804 1.00 271.71 723 SER A O 1
ATOM 12465 N N . SER B 1 724 ? 143.690 180.499 140.070 1.00 272.70 724 SER A N 1
ATOM 12466 C CA . SER B 1 724 ? 144.067 180.936 141.409 1.00 272.38 724 SER A CA 1
ATOM 12467 C C . SER B 1 724 ? 143.023 181.877 141.998 1.00 273.14 724 SER A C 1
ATOM 12468 O O . SER B 1 724 ? 142.686 181.778 143.184 1.00 273.11 724 SER A O 1
ATOM 12470 N N . LEU B 1 725 ? 142.501 182.799 141.186 1.00 279.87 725 LEU A N 1
ATOM 12471 C CA . LEU B 1 725 ? 141.521 183.756 141.689 1.00 279.57 725 LEU A CA 1
ATOM 12472 C C . LEU B 1 725 ? 140.255 183.055 142.164 1.00 279.84 725 LEU A C 1
ATOM 12473 O O . LEU B 1 725 ? 139.710 183.392 143.222 1.00 279.86 725 LEU A O 1
ATOM 12475 N N . GLN B 1 726 ? 139.769 182.079 141.394 1.00 274.95 726 GLN A N 1
ATOM 12476 C CA . GLN B 1 726 ? 138.555 181.367 141.783 1.00 274.26 726 GLN A CA 1
ATOM 12477 C C . GLN B 1 726 ? 138.757 180.614 143.092 1.00 274.63 726 GLN A C 1
ATOM 12478 O O . GLN B 1 726 ? 137.900 180.650 143.983 1.00 274.73 726 GLN A O 1
ATOM 12480 N N . LYS B 1 727 ? 139.891 179.922 143.225 1.00 273.99 727 LYS A N 1
ATOM 12481 C CA . LYS B 1 727 ? 140.167 179.183 144.452 1.00 273.17 727 LYS A CA 1
ATOM 12482 C C . LYS B 1 727 ? 140.278 180.124 145.644 1.00 273.25 727 LYS A C 1
ATOM 12483 O O . LYS B 1 727 ? 139.754 179.840 146.727 1.00 273.17 727 LYS A O 1
ATOM 12485 N N . ILE B 1 728 ? 140.961 181.256 145.461 1.00 272.55 728 ILE A N 1
ATOM 12486 C CA . ILE B 1 728 ? 141.111 182.216 146.550 1.00 271.95 728 ILE A CA 1
ATOM 12487 C C . ILE B 1 728 ? 139.752 182.759 146.971 1.00 272.73 728 ILE A C 1
ATOM 12488 O O . ILE B 1 728 ? 139.451 182.863 148.166 1.00 272.69 728 ILE A O 1
ATOM 12490 N N . GLU B 1 729 ? 138.912 183.120 145.997 1.00 275.35 729 GLU A N 1
ATOM 12491 C CA . GLU B 1 729 ? 137.590 183.644 146.322 1.00 274.48 729 GLU A CA 1
ATOM 12492 C C . GLU B 1 729 ? 136.744 182.602 147.041 1.00 274.70 729 GLU A C 1
ATOM 12493 O O . GLU B 1 729 ? 136.054 182.918 148.017 1.00 274.17 729 GLU A O 1
ATOM 12495 N N . ASP B 1 730 ? 136.781 181.352 146.571 1.00 276.68 730 ASP A N 1
ATOM 12496 C CA . ASP B 1 730 ? 136.004 180.299 147.216 1.00 276.05 730 ASP A CA 1
ATOM 12497 C C . ASP B 1 730 ? 136.471 180.075 148.648 1.00 276.16 730 ASP A C 1
ATOM 12498 O O . ASP B 1 730 ? 135.655 179.942 149.568 1.00 276.40 730 ASP A O 1
ATOM 12500 N N . ALA B 1 731 ? 137.790 180.032 148.858 1.00 269.39 731 ALA A N 1
ATOM 12501 C CA . ALA B 1 731 ? 138.314 179.839 150.205 1.00 268.47 731 ALA A CA 1
ATOM 12502 C C . ALA B 1 731 ? 137.928 180.997 151.116 1.00 269.25 731 ALA A C 1
ATOM 12503 O O . ALA B 1 731 ? 137.542 180.784 152.271 1.00 269.06 731 ALA A O 1
ATOM 12505 N N . LEU B 1 732 ? 138.029 182.231 150.615 1.00 270.22 732 LEU A N 1
ATOM 12506 C CA . LEU B 1 732 ? 137.661 183.386 151.427 1.00 269.54 732 LEU A CA 1
ATOM 12507 C C . LEU B 1 732 ? 136.182 183.356 151.788 1.00 269.76 732 LEU A C 1
ATOM 12508 O O . LEU B 1 732 ? 135.811 183.630 152.935 1.00 269.62 732 LEU A O 1
ATOM 12510 N N . ARG B 1 733 ? 135.322 183.026 150.822 1.00 270.97 733 ARG A N 1
ATOM 12511 C CA . ARG B 1 733 ? 133.893 182.952 151.104 1.00 270.40 733 ARG A CA 1
ATOM 12512 C C . ARG B 1 733 ? 133.587 181.863 152.124 1.00 271.11 733 ARG A C 1
ATOM 12513 O O . ARG B 1 733 ? 132.783 182.071 153.040 1.00 271.39 733 ARG A O 1
ATOM 12515 N N . ILE B 1 734 ? 134.220 180.696 151.983 1.00 274.09 734 ILE A N 1
ATOM 12516 C CA . ILE B 1 734 ? 133.987 179.610 152.929 1.00 273.38 734 ILE A CA 1
ATOM 12517 C C . ILE B 1 734 ? 134.440 180.013 154.326 1.00 273.70 734 ILE A C 1
ATOM 12518 O O . ILE B 1 734 ? 133.742 179.762 155.316 1.00 273.83 734 ILE A O 1
ATOM 12520 N N . SER B 1 735 ? 135.616 180.636 154.433 1.00 279.15 735 SER A N 1
ATOM 12521 C CA . SER B 1 735 ? 136.109 181.064 155.737 1.00 278.88 735 SER A CA 1
ATOM 12522 C C . SER B 1 735 ? 135.188 182.105 156.360 1.00 278.95 735 SER A C 1
ATOM 12523 O O . SER B 1 735 ? 134.898 182.049 157.560 1.00 278.93 735 SER A O 1
ATOM 12525 N N . ASN B 1 736 ? 134.721 183.068 155.561 1.00 271.85 736 ASN A N 1
ATOM 12526 C CA . ASN B 1 736 ? 133.817 184.085 156.085 1.00 271.40 736 ASN A CA 1
ATOM 12527 C C . ASN B 1 736 ? 132.512 183.465 156.564 1.00 271.75 736 ASN A C 1
ATOM 12528 O O . ASN B 1 736 ? 131.998 183.826 157.630 1.00 271.73 736 ASN A O 1
ATOM 12530 N N . TYR B 1 737 ? 131.957 182.530 155.790 1.00 273.78 737 TYR A N 1
ATOM 12531 C CA . TYR B 1 737 ? 130.723 181.870 156.202 1.00 272.81 737 TYR A CA 1
ATOM 12532 C C . TYR B 1 737 ? 130.926 181.078 157.487 1.00 273.27 737 TYR A C 1
ATOM 12533 O O . TYR B 1 737 ? 130.075 181.107 158.384 1.00 273.25 737 TYR A O 1
ATOM 12535 N N . VAL B 1 738 ? 132.049 180.364 157.596 1.00 270.88 738 VAL A N 1
ATOM 12536 C CA . VAL B 1 738 ? 132.321 179.588 158.803 1.00 269.95 738 VAL A CA 1
ATOM 12537 C C . VAL B 1 738 ? 132.457 180.508 160.009 1.00 270.46 738 VAL A C 1
ATOM 12538 O O . VAL B 1 738 ? 131.932 180.220 161.091 1.00 270.33 738 VAL A O 1
ATOM 12540 N N . PHE B 1 739 ? 133.168 181.626 159.846 1.00 267.75 739 PHE A N 1
ATOM 12541 C CA . PHE B 1 739 ? 133.329 182.566 160.950 1.00 267.04 739 PHE A CA 1
ATOM 12542 C C . PHE B 1 739 ? 131.992 183.171 161.360 1.00 267.50 739 PHE A C 1
ATOM 12543 O O . PHE B 1 739 ? 131.716 183.326 162.555 1.00 267.56 739 PHE A O 1
ATOM 12545 N N . PHE B 1 740 ? 131.151 183.524 160.385 1.00 268.24 740 PHE A N 1
ATOM 12546 C CA . PHE B 1 740 ? 129.835 184.067 160.707 1.00 267.33 740 PHE A CA 1
ATOM 12547 C C . PHE B 1 740 ? 128.983 183.040 161.442 1.00 267.62 740 PHE A C 1
ATOM 12548 O O . PHE B 1 740 ? 128.280 183.377 162.403 1.00 267.66 740 PHE A O 1
ATOM 12550 N N . VAL B 1 741 ? 129.030 181.781 161.004 1.00 270.15 741 VAL A N 1
ATOM 12551 C CA . VAL B 1 741 ? 128.274 180.730 161.678 1.00 269.57 741 VAL A CA 1
ATOM 12552 C C . VAL B 1 741 ? 128.770 180.550 163.106 1.00 269.79 741 VAL A C 1
ATOM 12553 O O . VAL B 1 741 ? 127.976 180.382 164.040 1.00 270.14 741 VAL A O 1
ATOM 12555 N N . ILE B 1 742 ? 130.090 180.571 163.299 1.00 263.87 742 ILE A N 1
ATOM 12556 C CA . ILE B 1 742 ? 130.650 180.424 164.640 1.00 263.27 742 ILE A CA 1
ATOM 12557 C C . ILE B 1 742 ? 130.216 181.582 165.529 1.00 264.19 742 ILE A C 1
ATOM 12558 O O . ILE B 1 742 ? 129.867 181.389 166.699 1.00 264.21 742 ILE A O 1
ATOM 12560 N N . TYR B 1 743 ? 130.244 182.805 164.994 1.00 272.34 743 TYR A N 1
ATOM 12561 C CA . TYR B 1 743 ? 129.812 183.962 165.773 1.00 271.44 743 TYR A CA 1
ATOM 12562 C C . TYR B 1 743 ? 128.337 183.859 166.140 1.00 271.78 743 TYR A C 1
ATOM 12563 O O . TYR B 1 743 ? 127.945 184.179 167.269 1.00 272.07 743 TYR A O 1
ATOM 12565 N N . ALA B 1 744 ? 127.502 183.418 165.197 1.00 267.33 744 ALA A N 1
ATOM 12566 C CA . ALA B 1 744 ? 126.083 183.246 165.492 1.00 266.73 744 ALA A CA 1
ATOM 12567 C C . ALA B 1 744 ? 125.870 182.188 166.567 1.00 267.51 744 ALA A C 1
ATOM 12568 O O . ALA B 1 744 ? 125.033 182.359 167.460 1.00 267.74 744 ALA A O 1
ATOM 12570 N N . ILE B 1 745 ? 126.618 181.086 166.496 1.00 271.32 745 ILE A N 1
ATOM 12571 C CA . ILE B 1 745 ? 126.503 180.042 167.511 1.00 270.29 745 ILE A CA 1
ATOM 12572 C C . ILE B 1 745 ? 126.922 180.577 168.874 1.00 270.97 745 ILE A C 1
ATOM 12573 O O . ILE B 1 745 ? 126.278 180.299 169.893 1.00 271.19 745 ILE A O 1
ATOM 12575 N N . GLU B 1 746 ? 128.012 181.347 168.916 1.00 280.88 746 GLU A N 1
ATOM 12576 C CA . GLU B 1 746 ? 128.460 181.925 170.179 1.00 280.77 746 GLU A CA 1
ATOM 12577 C C . GLU B 1 746 ? 127.413 182.872 170.749 1.00 281.09 746 GLU A C 1
ATOM 12578 O O . GLU B 1 746 ? 127.158 182.874 171.959 1.00 281.06 746 GLU A O 1
ATOM 12580 N N . ALA B 1 747 ? 126.796 183.688 169.892 1.00 279.83 747 ALA A N 1
ATOM 12581 C CA . ALA B 1 747 ? 125.728 184.569 170.353 1.00 278.87 747 ALA A CA 1
ATOM 12582 C C . ALA B 1 747 ? 124.550 183.765 170.887 1.00 279.02 747 ALA A C 1
ATOM 12583 O O . ALA B 1 747 ? 123.953 184.125 171.909 1.00 279.17 747 ALA A O 1
ATOM 12585 N N . ILE B 1 748 ? 124.200 182.671 170.207 1.00 276.63 748 ILE A N 1
ATOM 12586 C CA . ILE B 1 748 ? 123.117 181.813 170.676 1.00 275.98 748 ILE A CA 1
ATOM 12587 C C . ILE B 1 748 ? 123.453 181.235 172.044 1.00 276.46 748 ILE A C 1
ATOM 12588 O O . ILE B 1 748 ? 122.575 181.082 172.904 1.00 276.40 748 ILE A O 1
ATOM 12590 N N . VAL B 1 749 ? 124.725 180.897 172.267 1.00 275.76 749 VAL A N 1
ATOM 12591 C CA . VAL B 1 749 ? 125.142 180.399 173.575 1.00 274.79 749 VAL A CA 1
ATOM 12592 C C . VAL B 1 749 ? 124.810 181.422 174.653 1.00 275.18 749 VAL A C 1
ATOM 12593 O O . VAL B 1 749 ? 124.286 181.082 175.721 1.00 274.79 749 VAL A O 1
ATOM 12595 N N . LYS B 1 750 ? 125.111 182.690 174.390 1.00 290.55 750 LYS A N 1
ATOM 12596 C CA . LYS B 1 750 ? 124.683 183.778 175.257 1.00 290.38 750 LYS A CA 1
ATOM 12597 C C . LYS B 1 750 ? 123.244 184.146 174.901 1.00 290.64 750 LYS A C 1
ATOM 12598 O O . LYS B 1 750 ? 122.569 183.447 174.140 1.00 291.01 750 LYS A O 1
ATOM 12600 N N . ILE B 1 751 ? 122.750 185.254 175.451 1.00 283.86 751 ILE A N 1
ATOM 12601 C CA . ILE B 1 751 ? 121.382 185.693 175.194 1.00 283.85 751 ILE A CA 1
ATOM 12602 C C . ILE B 1 751 ? 120.411 184.663 175.754 1.00 284.33 751 ILE A C 1
ATOM 12603 O O . ILE B 1 751 ? 119.655 184.950 176.689 1.00 285.08 751 ILE A O 1
ATOM 12605 N N . LEU B 1 752 ? 120.420 183.459 175.184 1.00 286.33 752 LEU A N 1
ATOM 12606 C CA . LEU B 1 752 ? 119.592 182.381 175.707 1.00 285.91 752 LEU A CA 1
ATOM 12607 C C . LEU B 1 752 ? 119.928 182.130 177.170 1.00 285.97 752 LEU A C 1
ATOM 12608 O O . LEU B 1 752 ? 121.101 182.040 177.545 1.00 285.64 752 LEU A O 1
ATOM 12610 N N . GLY B 1 753 ? 118.898 182.018 177.996 1.00 281.44 753 GLY A N 1
ATOM 12611 C CA . GLY B 1 753 ? 119.106 181.923 179.439 1.00 280.70 753 GLY A CA 1
ATOM 12612 C C . GLY B 1 753 ? 119.396 183.255 180.088 1.00 280.97 753 GLY A C 1
ATOM 12613 O O . GLY B 1 753 ? 118.732 183.631 181.058 1.00 280.82 753 GLY A O 1
ATOM 12614 N N . LEU B 1 754 ? 120.385 183.988 179.572 1.00 278.71 754 LEU A N 1
ATOM 12615 C CA . LEU B 1 754 ? 120.647 185.333 180.072 1.00 278.42 754 LEU A CA 1
ATOM 12616 C C . LEU B 1 754 ? 119.496 186.275 179.745 1.00 278.77 754 LEU A C 1
ATOM 12617 O O . LEU B 1 754 ? 119.153 187.148 180.551 1.00 278.51 754 LEU A O 1
ATOM 12619 N N . GLY B 1 755 ? 118.888 186.112 178.573 1.00 280.76 755 GLY A N 1
ATOM 12620 C CA . GLY B 1 755 ? 117.784 186.979 178.195 1.00 280.10 755 GLY A CA 1
ATOM 12621 C C . GLY B 1 755 ? 118.227 188.425 178.116 1.00 280.07 755 GLY A C 1
ATOM 12622 O O . GLY B 1 755 ? 119.225 188.760 177.468 1.00 280.47 755 GLY A O 1
ATOM 12623 N N . ARG B 1 756 ? 117.477 189.303 178.786 1.00 274.82 756 ARG A N 1
ATOM 12624 C CA . ARG B 1 756 ? 117.819 190.721 178.778 1.00 274.64 756 ARG A CA 1
ATOM 12625 C C . ARG B 1 756 ? 119.221 190.961 179.321 1.00 275.35 756 ARG A C 1
ATOM 12626 O O . ARG B 1 756 ? 119.872 191.944 178.946 1.00 275.76 756 ARG A O 1
ATOM 12628 N N . HIS B 1 757 ? 119.705 190.077 180.197 1.00 282.50 757 HIS A N 1
ATOM 12629 C CA . HIS B 1 757 ? 121.058 190.223 180.721 1.00 282.04 757 HIS A CA 1
ATOM 12630 C C . HIS B 1 757 ? 122.090 190.252 179.602 1.00 282.55 757 HIS A C 1
ATOM 12631 O O . HIS B 1 757 ? 123.127 190.913 179.731 1.00 282.92 757 HIS A O 1
ATOM 12633 N N . TYR B 1 758 ? 121.824 189.551 178.496 1.00 271.24 758 TYR A N 1
ATOM 12634 C CA . TYR B 1 758 ? 122.753 189.572 177.371 1.00 270.16 758 TYR A CA 1
ATOM 12635 C C . TYR B 1 758 ? 122.965 190.992 176.863 1.00 270.64 758 TYR A C 1
ATOM 12636 O O . TYR B 1 758 ? 124.075 191.357 176.458 1.00 270.01 758 TYR A O 1
ATOM 12638 N N . ILE B 1 759 ? 121.907 191.811 176.875 1.00 281.93 759 ILE A N 1
ATOM 12639 C CA . ILE B 1 759 ? 122.022 193.209 176.475 1.00 281.36 759 ILE A CA 1
ATOM 12640 C C . ILE B 1 759 ? 122.312 194.129 177.652 1.00 281.76 759 ILE A C 1
ATOM 12641 O O . ILE B 1 759 ? 122.460 195.343 177.456 1.00 281.33 759 ILE A O 1
ATOM 12643 N N . VAL B 1 760 ? 122.396 193.591 178.871 1.00 294.25 760 VAL A N 1
ATOM 12644 C CA . VAL B 1 760 ? 122.658 194.431 180.036 1.00 293.99 760 VAL A CA 1
ATOM 12645 C C . VAL B 1 760 ? 124.038 195.067 179.938 1.00 294.20 760 VAL A C 1
ATOM 12646 O O . VAL B 1 760 ? 124.209 196.263 180.207 1.00 294.23 760 VAL A O 1
ATOM 12648 N N . SER B 1 761 ? 125.042 194.284 179.552 1.00 287.09 761 SER A N 1
ATOM 12649 C CA . SER B 1 761 ? 126.408 194.782 179.453 1.00 286.08 761 SER A CA 1
ATOM 12650 C C . SER B 1 761 ? 126.589 195.523 178.134 1.00 286.37 761 SER A C 1
ATOM 12651 O O . SER B 1 761 ? 126.338 194.964 177.060 1.00 286.36 761 SER A O 1
ATOM 12653 N N . HIS B 1 762 ? 127.024 196.783 178.214 1.00 286.07 762 HIS A N 1
ATOM 12654 C CA . HIS B 1 762 ? 127.248 197.563 177.001 1.00 285.75 762 HIS A CA 1
ATOM 12655 C C . HIS B 1 762 ? 128.342 196.952 176.137 1.00 286.04 762 HIS A C 1
ATOM 12656 O O . HIS B 1 762 ? 128.365 197.168 174.920 1.00 286.04 762 HIS A O 1
ATOM 12658 N N . TRP B 1 763 ? 129.256 196.190 176.743 1.00 286.65 763 TRP A N 1
ATOM 12659 C CA . TRP B 1 763 ? 130.318 195.555 175.969 1.00 286.26 763 TRP A CA 1
ATOM 12660 C C . TRP B 1 763 ? 129.748 194.572 174.955 1.00 286.78 763 TRP A C 1
ATOM 12661 O O . TRP B 1 763 ? 130.201 194.521 173.806 1.00 287.03 763 TRP A O 1
ATOM 12663 N N . ASN B 1 764 ? 128.751 193.781 175.361 1.00 292.75 764 ASN A N 1
ATOM 12664 C CA . ASN B 1 764 ? 128.131 192.836 174.441 1.00 292.41 764 ASN A CA 1
ATOM 12665 C C . ASN B 1 764 ? 127.459 193.535 173.268 1.00 292.75 764 ASN A C 1
ATOM 12666 O O . ASN B 1 764 ? 127.233 192.903 172.229 1.00 292.75 764 ASN A O 1
ATOM 12668 N N . LYS B 1 765 ? 127.131 194.821 173.411 1.00 292.15 765 LYS A N 1
ATOM 12669 C CA . LYS B 1 765 ? 126.547 195.561 172.298 1.00 291.83 765 LYS A CA 1
ATOM 12670 C C . LYS B 1 765 ? 127.501 195.627 171.113 1.00 292.12 765 LYS A C 1
ATOM 12671 O O . LYS B 1 765 ? 127.070 195.496 169.962 1.00 292.19 765 LYS A O 1
ATOM 12673 N N . PHE B 1 766 ? 128.794 195.836 171.370 1.00 289.09 766 PHE A N 1
ATOM 12674 C CA . PHE B 1 766 ? 129.767 195.859 170.283 1.00 288.47 766 PHE A CA 1
ATOM 12675 C C . PHE B 1 766 ? 129.835 194.512 169.575 1.00 289.02 766 PHE A C 1
ATOM 12676 O O . PHE B 1 766 ? 129.899 194.453 168.342 1.00 289.28 766 PHE A O 1
ATOM 12678 N N . ASP B 1 767 ? 129.827 193.417 170.339 1.00 285.28 767 ASP A N 1
ATOM 12679 C CA . ASP B 1 767 ? 129.846 192.092 169.727 1.00 284.79 767 ASP A CA 1
ATOM 12680 C C . ASP B 1 767 ? 128.598 191.858 168.886 1.00 285.30 767 ASP A C 1
ATOM 12681 O O . ASP B 1 767 ? 128.678 191.316 167.776 1.00 284.86 767 ASP A O 1
ATOM 12683 N N . ALA B 1 768 ? 127.433 192.258 169.400 1.00 291.15 768 ALA A N 1
ATOM 12684 C CA . ALA B 1 768 ? 126.200 192.102 168.636 1.00 290.40 768 ALA A CA 1
ATOM 12685 C C . ALA B 1 768 ? 126.243 192.917 167.350 1.00 290.55 768 ALA A C 1
ATOM 12686 O O . ALA B 1 768 ? 125.823 192.441 166.290 1.00 290.86 768 ALA A O 1
ATOM 12688 N N . PHE B 1 769 ? 126.747 194.151 167.426 1.00 282.55 769 PHE A N 1
ATOM 12689 C CA . PHE B 1 769 ? 126.852 194.981 166.230 1.00 281.81 769 PHE A CA 1
ATOM 12690 C C . PHE B 1 769 ? 127.805 194.365 165.215 1.00 281.93 769 PHE A C 1
ATOM 12691 O O . PHE B 1 769 ? 127.530 194.373 164.009 1.00 281.78 769 PHE A O 1
ATOM 12693 N N . ILE B 1 770 ? 128.934 193.828 165.681 1.00 269.00 770 ILE A N 1
ATOM 12694 C CA . ILE B 1 770 ? 129.889 193.199 164.773 1.00 267.94 770 ILE A CA 1
ATOM 12695 C C . ILE B 1 770 ? 129.254 191.994 164.091 1.00 268.81 770 ILE A C 1
ATOM 12696 O O . ILE B 1 770 ? 129.394 191.797 162.877 1.00 269.05 770 ILE A O 1
ATOM 12698 N N . LEU B 1 771 ? 128.548 191.167 164.866 1.00 269.05 771 LEU A N 1
ATOM 12699 C CA . LEU B 1 771 ? 127.888 190.001 164.286 1.00 268.04 771 LEU A CA 1
ATOM 12700 C C . LEU B 1 771 ? 126.836 190.416 163.266 1.00 268.28 771 LEU A C 1
ATOM 12701 O O . LEU B 1 771 ? 126.729 189.812 162.193 1.00 267.85 771 LEU A O 1
ATOM 12703 N N . VAL B 1 772 ? 126.050 191.447 163.584 1.00 277.52 772 VAL A N 1
ATOM 12704 C CA . VAL B 1 772 ? 125.018 191.910 162.661 1.00 276.97 772 VAL A CA 1
ATOM 12705 C C . VAL B 1 772 ? 125.645 192.427 161.374 1.00 277.23 772 VAL A C 1
ATOM 12706 O O . VAL B 1 772 ? 125.160 192.144 160.273 1.00 277.76 772 VAL A O 1
ATOM 12708 N N . VAL B 1 773 ? 126.727 193.201 161.490 1.00 278.65 773 VAL A N 1
ATOM 12709 C CA . VAL B 1 773 ? 127.387 193.737 160.303 1.00 278.43 773 VAL A CA 1
ATOM 12710 C C . VAL B 1 773 ? 127.944 192.607 159.446 1.00 279.15 773 VAL A C 1
ATOM 12711 O O . VAL B 1 773 ? 127.806 192.613 158.216 1.00 279.23 773 VAL A O 1
ATOM 12713 N N . ALA B 1 774 ? 128.591 191.626 160.079 1.00 284.15 774 ALA A N 1
ATOM 12714 C CA . ALA B 1 774 ? 129.139 190.500 159.329 1.00 283.79 774 ALA A CA 1
ATOM 12715 C C . ALA B 1 774 ? 128.034 189.729 158.619 1.00 284.11 774 ALA A C 1
ATOM 12716 O O . ALA B 1 774 ? 128.171 189.359 157.447 1.00 284.00 774 ALA A O 1
ATOM 12718 N N . LEU B 1 775 ? 126.924 189.477 159.318 1.00 282.82 775 LEU A N 1
ATOM 12719 C CA . LEU B 1 775 ? 125.812 188.760 158.705 1.00 282.22 775 LEU A CA 1
ATOM 12720 C C . LEU B 1 775 ? 125.226 189.544 157.538 1.00 282.76 775 LEU A C 1
ATOM 12721 O O . LEU B 1 775 ? 124.900 188.964 156.497 1.00 282.77 775 LEU A O 1
ATOM 12723 N N . VAL B 1 776 ? 125.080 190.861 157.693 1.00 285.66 776 VAL A N 1
ATOM 12724 C CA . VAL B 1 776 ? 124.528 191.681 156.618 1.00 285.04 776 VAL A CA 1
ATOM 12725 C C . VAL B 1 776 ? 125.441 191.640 155.401 1.00 285.02 776 VAL A C 1
ATOM 12726 O O . VAL B 1 776 ? 124.982 191.489 154.262 1.00 285.01 776 VAL A O 1
ATOM 12728 N N . ASP B 1 777 ? 126.750 191.777 155.623 1.00 285.77 777 ASP A N 1
ATOM 12729 C CA . ASP B 1 777 ? 127.692 191.723 154.509 1.00 285.13 777 ASP A CA 1
ATOM 12730 C C . ASP B 1 777 ? 127.644 190.369 153.814 1.00 285.78 777 ASP A C 1
ATOM 12731 O O . ASP B 1 777 ? 127.635 190.295 152.578 1.00 286.18 777 ASP A O 1
ATOM 12733 N N . ILE B 1 778 ? 127.606 189.284 154.592 1.00 288.80 778 ILE A N 1
ATOM 12734 C CA . ILE B 1 778 ? 127.573 187.947 154.005 1.00 288.37 778 ILE A CA 1
ATOM 12735 C C . ILE B 1 778 ? 126.301 187.759 153.187 1.00 289.46 778 ILE A C 1
ATOM 12736 O O . ILE B 1 778 ? 126.331 187.220 152.075 1.00 289.91 778 ILE A O 1
ATOM 12738 N N . ILE B 1 779 ? 125.162 188.193 153.730 1.00 290.55 779 ILE A N 1
ATOM 12739 C CA . ILE B 1 779 ? 123.897 188.047 153.020 1.00 289.83 779 ILE A CA 1
ATOM 12740 C C . ILE B 1 779 ? 123.911 188.855 151.729 1.00 290.09 779 ILE A C 1
ATOM 12741 O O . ILE B 1 779 ? 123.457 188.383 150.680 1.00 289.88 779 ILE A O 1
ATOM 12743 N N . ILE B 1 780 ? 124.426 190.085 151.783 1.00 288.31 780 ILE A N 1
ATOM 12744 C CA . ILE B 1 780 ? 124.472 190.921 150.587 1.00 287.22 780 ILE A CA 1
ATOM 12745 C C . ILE B 1 780 ? 125.357 190.284 149.524 1.00 287.58 780 ILE A C 1
ATOM 12746 O O . ILE B 1 780 ? 125.011 190.264 148.336 1.00 287.49 780 ILE A O 1
ATOM 12748 N N . ALA B 1 781 ? 126.513 189.754 149.929 1.00 289.19 781 ALA A N 1
ATOM 12749 C CA . ALA B 1 781 ? 127.449 189.185 148.967 1.00 288.23 781 ALA A CA 1
ATOM 12750 C C . ALA B 1 781 ? 127.018 187.821 148.442 1.00 288.86 781 ALA A C 1
ATOM 12751 O O . ALA B 1 781 ? 127.434 187.440 147.342 1.00 288.51 781 ALA A O 1
ATOM 12753 N N . GLU B 1 782 ? 126.203 187.077 149.194 1.00 290.75 782 GLU A N 1
ATOM 12754 C CA . GLU B 1 782 ? 125.863 185.718 148.783 1.00 289.99 782 GLU A CA 1
ATOM 12755 C C . GLU B 1 782 ? 125.041 185.707 147.499 1.00 290.02 782 GLU A C 1
ATOM 12756 O O . GLU B 1 782 ? 125.383 185.007 146.538 1.00 289.63 782 GLU A O 1
ATOM 12758 N N . THR B 1 783 ? 123.952 186.475 147.460 1.00 293.59 783 THR A N 1
ATOM 12759 C CA . THR B 1 783 ? 123.054 186.472 146.309 1.00 293.09 783 THR A CA 1
ATOM 12760 C C . THR B 1 783 ? 123.015 187.819 145.602 1.00 293.11 783 THR A C 1
ATOM 12761 O O . THR B 1 783 ? 123.287 187.885 144.398 1.00 292.78 783 THR A O 1
ATOM 12763 N N . LEU B 1 784 ? 122.688 188.899 146.311 1.00 287.27 784 LEU A N 1
ATOM 12764 C CA . LEU B 1 784 ? 122.577 190.225 145.706 1.00 286.91 784 LEU A CA 1
ATOM 12765 C C . LEU B 1 784 ? 121.587 190.219 144.542 1.00 286.99 784 LEU A C 1
ATOM 12766 O O . LEU B 1 784 ? 121.785 190.895 143.530 1.00 287.15 784 LEU A O 1
ATOM 12768 N N . LEU B 1 785 ? 120.510 189.446 144.686 1.00 287.72 785 LEU A N 1
ATOM 12769 C CA . LEU B 1 785 ? 119.502 189.343 143.638 1.00 287.53 785 LEU A CA 1
ATOM 12770 C C . LEU B 1 785 ? 118.102 189.546 144.204 1.00 287.96 785 LEU A C 1
ATOM 12771 O O . LEU B 1 785 ? 117.176 189.910 143.472 1.00 287.96 785 LEU A O 1
ATOM 12773 N N . LYS B 1 786 ? 117.939 189.310 145.508 1.00 286.92 786 LYS A N 1
ATOM 12774 C CA . LYS B 1 786 ? 116.627 189.466 146.127 1.00 286.59 786 LYS A CA 1
ATOM 12775 C C . LYS B 1 786 ? 116.145 190.909 146.045 1.00 286.48 786 LYS A C 1
ATOM 12776 O O . LYS B 1 786 ? 114.965 191.163 145.775 1.00 285.80 786 LYS A O 1
ATOM 12778 N N . GLY B 1 787 ? 117.040 191.866 146.275 1.00 285.27 787 GLY A N 1
ATOM 12779 C CA . GLY B 1 787 ? 116.671 193.267 146.242 1.00 284.68 787 GLY A CA 1
ATOM 12780 C C . GLY B 1 787 ? 117.532 194.134 147.137 1.00 284.78 787 GLY A C 1
ATOM 12781 O O . GLY B 1 787 ? 118.763 194.111 147.037 1.00 284.93 787 GLY A O 1
ATOM 12782 N N . SER B 1 788 ? 116.892 194.908 148.013 1.00 279.02 788 SER A N 1
ATOM 12783 C CA . SER B 1 788 ? 117.601 195.788 148.934 1.00 278.79 788 SER A CA 1
ATOM 12784 C C . SER B 1 788 ? 118.244 196.954 148.193 1.00 278.94 788 SER A C 1
ATOM 12785 O O . SER B 1 788 ? 117.542 197.819 147.659 1.00 278.92 788 SER A O 1
ATOM 12787 N N . ILE B 1 789 ? 119.575 196.985 148.153 1.00 286.54 789 ILE A N 1
ATOM 12788 C CA . ILE B 1 789 ? 120.298 198.073 147.503 1.00 286.64 789 ILE A CA 1
ATOM 12789 C C . ILE B 1 789 ? 120.430 197.778 146.016 1.00 287.25 789 ILE A C 1
ATOM 12790 O O . ILE B 1 789 ? 119.923 198.529 145.175 1.00 287.62 789 ILE A O 1
ATOM 12792 N N . THR B 1 790 ? 121.106 196.679 145.683 1.00 289.66 790 THR A N 1
ATOM 12793 C CA . THR B 1 790 ? 121.287 196.281 144.292 1.00 289.76 790 THR A CA 1
ATOM 12794 C C . THR B 1 790 ? 121.918 197.402 143.475 1.00 290.05 790 THR A C 1
ATOM 12795 O O . THR B 1 790 ? 123.140 197.581 143.492 1.00 290.12 790 THR A O 1
ATOM 12797 N N . ILE B 1 791 ? 121.088 198.162 142.757 1.00 290.24 791 ILE A N 1
ATOM 12798 C CA . ILE B 1 791 ? 121.601 199.235 141.909 1.00 290.06 791 ILE A CA 1
ATOM 12799 C C . ILE B 1 791 ? 122.260 200.323 142.744 1.00 290.02 791 ILE A C 1
ATOM 12800 O O . ILE B 1 791 ? 123.257 200.922 142.322 1.00 289.84 791 ILE A O 1
ATOM 12802 N N . ASN B 1 792 ? 121.723 200.600 143.929 1.00 284.23 792 ASN A N 1
ATOM 12803 C CA . ASN B 1 792 ? 122.275 201.653 144.770 1.00 283.53 792 ASN A CA 1
ATOM 12804 C C . ASN B 1 792 ? 123.719 201.338 145.144 1.00 284.00 792 ASN A C 1
ATOM 12805 O O . ASN B 1 792 ? 124.108 200.177 145.294 1.00 284.41 792 ASN A O 1
ATOM 12807 N N . LEU B 1 793 ? 124.520 202.394 145.280 1.00 280.41 793 LEU A N 1
ATOM 12808 C CA . LEU B 1 793 ? 125.925 202.247 145.637 1.00 280.12 793 LEU A CA 1
ATOM 12809 C C . LEU B 1 793 ? 126.079 201.331 146.842 1.00 280.90 793 LEU A C 1
ATOM 12810 O O . LEU B 1 793 ? 125.585 201.632 147.933 1.00 280.95 793 LEU A O 1
ATOM 12812 N N . SER B 1 794 ? 126.768 200.214 146.639 1.00 297.50 794 SER A N 1
ATOM 12813 C CA . SER B 1 794 ? 126.903 199.185 147.661 1.00 297.57 794 SER A CA 1
ATOM 12814 C C . SER B 1 794 ? 128.158 198.373 147.350 1.00 297.74 794 SER A C 1
ATOM 12815 O O . SER B 1 794 ? 128.997 198.795 146.546 1.00 298.40 794 SER A O 1
ATOM 12817 N N . SER B 1 795 ? 128.286 197.207 147.987 1.00 285.54 795 SER A N 1
ATOM 12818 C CA . SER B 1 795 ? 129.450 196.359 147.756 1.00 285.13 795 SER A CA 1
ATOM 12819 C C . SER B 1 795 ? 129.570 195.930 146.301 1.00 285.30 795 SER A C 1
ATOM 12820 O O . SER B 1 795 ? 130.656 195.523 145.875 1.00 285.15 795 SER A O 1
ATOM 12822 N N . ILE B 1 796 ? 128.483 196.009 145.530 1.00 288.23 796 ILE A N 1
ATOM 12823 C CA . ILE B 1 796 ? 128.552 195.667 144.112 1.00 287.58 796 ILE A CA 1
ATOM 12824 C C . ILE B 1 796 ? 129.573 196.547 143.403 1.00 288.10 796 ILE A C 1
ATOM 12825 O O . ILE B 1 796 ? 130.367 196.068 142.584 1.00 287.72 796 ILE A O 1
ATOM 12827 N N . LYS B 1 797 ? 129.569 197.844 143.702 1.00 298.20 797 LYS A N 1
ATOM 12828 C CA . LYS B 1 797 ? 130.541 198.783 143.156 1.00 297.91 797 LYS A CA 1
ATOM 12829 C C . LYS B 1 797 ? 131.718 199.035 144.082 1.00 297.90 797 LYS A C 1
ATOM 12830 O O . LYS B 1 797 ? 132.849 199.171 143.611 1.00 297.35 797 LYS A O 1
ATOM 12832 N N . VAL B 1 798 ? 131.481 199.099 145.391 1.00 286.72 798 VAL A N 1
ATOM 12833 C CA . VAL B 1 798 ? 132.539 199.288 146.384 1.00 285.32 798 VAL A CA 1
ATOM 12834 C C . VAL B 1 798 ? 132.267 198.282 147.500 1.00 285.30 798 VAL A C 1
ATOM 12835 O O . VAL B 1 798 ? 131.429 198.513 148.377 1.00 285.60 798 VAL A O 1
ATOM 12837 N N . VAL B 1 799 ? 132.979 197.150 147.472 1.00 275.55 799 VAL A N 1
ATOM 12838 C CA . VAL B 1 799 ? 132.788 196.104 148.471 1.00 275.64 799 VAL A CA 1
ATOM 12839 C C . VAL B 1 799 ? 133.679 196.289 149.691 1.00 275.75 799 VAL A C 1
ATOM 12840 O O . VAL B 1 799 ? 133.644 195.453 150.604 1.00 276.44 799 VAL A O 1
ATOM 12842 N N . LYS B 1 800 ? 134.471 197.363 149.742 1.00 270.85 800 LYS A N 1
ATOM 12843 C CA . LYS B 1 800 ? 135.349 197.576 150.887 1.00 270.75 800 LYS A CA 1
ATOM 12844 C C . LYS B 1 800 ? 134.551 197.682 152.180 1.00 271.46 800 LYS A C 1
ATOM 12845 O O . LYS B 1 800 ? 134.953 197.135 153.214 1.00 271.94 800 LYS A O 1
ATOM 12847 N N . LEU B 1 801 ? 133.412 198.378 152.141 1.00 255.83 801 LEU A N 1
ATOM 12848 C CA . LEU B 1 801 ? 132.572 198.489 153.326 1.00 254.89 801 LEU A CA 1
ATOM 12849 C C . LEU B 1 801 ? 132.091 197.132 153.818 1.00 255.06 801 LEU A C 1
ATOM 12850 O O . LEU B 1 801 ? 131.749 196.999 154.998 1.00 254.44 801 LEU A O 1
ATOM 12852 N N . PHE B 1 802 ? 132.056 196.126 152.948 1.00 265.27 802 PHE A N 1
ATOM 12853 C CA . PHE B 1 802 ? 131.649 194.782 153.332 1.00 264.87 802 PHE A CA 1
ATOM 12854 C C . PHE B 1 802 ? 132.799 193.951 153.885 1.00 265.04 802 PHE A C 1
ATOM 12855 O O . PHE B 1 802 ? 132.561 192.843 154.378 1.00 264.51 802 PHE A O 1
ATOM 12857 N N . ARG B 1 803 ? 134.025 194.449 153.818 1.00 267.94 803 ARG A N 1
ATOM 12858 C CA . ARG B 1 803 ? 135.178 193.725 154.340 1.00 267.15 803 ARG A CA 1
ATOM 12859 C C . ARG B 1 803 ? 135.977 194.529 155.354 1.00 267.52 803 ARG A C 1
ATOM 12860 O O . ARG B 1 803 ? 136.438 193.964 156.349 1.00 268.05 803 ARG A O 1
ATOM 12862 N N . LEU B 1 804 ? 136.142 195.836 155.135 1.00 255.85 804 LEU A N 1
ATOM 12863 C CA . LEU B 1 804 ? 136.930 196.643 156.061 1.00 255.36 804 LEU A CA 1
ATOM 12864 C C . LEU B 1 804 ? 136.330 196.616 157.460 1.00 256.29 804 LEU A C 1
ATOM 12865 O O . LEU B 1 804 ? 137.052 196.456 158.452 1.00 256.04 804 LEU A O 1
ATOM 12867 N N . LEU B 1 805 ? 135.006 196.756 157.560 1.00 265.37 805 LEU A N 1
ATOM 12868 C CA . LEU B 1 805 ? 134.351 196.685 158.861 1.00 264.91 805 LEU A CA 1
ATOM 12869 C C . LEU B 1 805 ? 134.614 195.359 159.559 1.00 265.10 805 LEU A C 1
ATOM 12870 O O . LEU B 1 805 ? 134.556 195.298 160.792 1.00 264.88 805 LEU A O 1
ATOM 12872 N N . ARG B 1 806 ? 134.906 194.299 158.801 1.00 263.68 806 ARG A N 1
ATOM 12873 C CA . ARG B 1 806 ? 135.236 193.021 159.421 1.00 262.86 806 ARG A CA 1
ATOM 12874 C C . ARG B 1 806 ? 136.420 193.153 160.369 1.00 263.45 806 ARG A C 1
ATOM 12875 O O . ARG B 1 806 ? 136.481 192.454 161.388 1.00 263.50 806 ARG A O 1
ATOM 12877 N N . GLY B 1 807 ? 137.363 194.047 160.060 1.00 270.70 807 GLY A N 1
ATOM 12878 C CA . GLY B 1 807 ? 138.490 194.252 160.951 1.00 270.01 807 GLY A CA 1
ATOM 12879 C C . GLY B 1 807 ? 138.070 194.653 162.350 1.00 270.55 807 GLY A C 1
ATOM 12880 O O . GLY B 1 807 ? 138.763 194.344 163.325 1.00 270.83 807 GLY A O 1
ATOM 12881 N N . LEU B 1 808 ? 136.926 195.329 162.475 1.00 269.92 808 LEU A N 1
ATOM 12882 C CA . LEU B 1 808 ? 136.437 195.721 163.790 1.00 269.43 808 LEU A CA 1
ATOM 12883 C C . LEU B 1 808 ? 136.214 194.519 164.696 1.00 270.00 808 LEU A C 1
ATOM 12884 O O . LEU B 1 808 ? 136.230 194.670 165.923 1.00 270.05 808 LEU A O 1
ATOM 12886 N N . ARG B 1 809 ? 136.013 193.329 164.123 1.00 269.72 809 ARG A N 1
ATOM 12887 C CA . ARG B 1 809 ? 135.881 192.132 164.945 1.00 268.92 809 ARG A CA 1
ATOM 12888 C C . ARG B 1 809 ? 137.097 191.937 165.839 1.00 269.44 809 ARG A C 1
ATOM 12889 O O . ARG B 1 809 ? 136.964 191.457 166.971 1.00 268.84 809 ARG A O 1
ATOM 12891 N N . MET B 1 810 ? 138.285 192.308 165.356 1.00 271.66 810 MET A N 1
ATOM 12892 C CA . MET B 1 810 ? 139.482 192.194 166.183 1.00 271.02 810 MET A CA 1
ATOM 12893 C C . MET B 1 810 ? 139.340 193.003 167.465 1.00 271.35 810 MET A C 1
ATOM 12894 O O . MET B 1 810 ? 139.798 192.578 168.532 1.00 271.67 810 MET A O 1
ATOM 12896 N N . LEU B 1 811 ? 138.696 194.170 167.382 1.00 264.26 811 LEU A N 1
ATOM 12897 C CA . LEU B 1 811 ? 138.485 194.986 168.571 1.00 263.19 811 LEU A CA 1
ATOM 12898 C C . LEU B 1 811 ? 137.726 194.233 169.653 1.00 263.97 811 LEU A C 1
ATOM 12899 O O . LEU B 1 811 ? 137.868 194.559 170.837 1.00 264.41 811 LEU A O 1
ATOM 12901 N N . ARG B 1 812 ? 136.931 193.229 169.278 1.00 271.11 812 ARG A N 1
ATOM 12902 C CA . ARG B 1 812 ? 136.208 192.447 170.273 1.00 271.01 812 ARG A CA 1
ATOM 12903 C C . ARG B 1 812 ? 137.147 191.766 171.260 1.00 272.03 812 ARG A C 1
ATOM 12904 O O . ARG B 1 812 ? 136.722 191.426 172.369 1.00 271.83 812 ARG A O 1
ATOM 12906 N N . LEU B 1 813 ? 138.412 191.560 170.884 1.00 284.36 813 LEU A N 1
ATOM 12907 C CA . LEU B 1 813 ? 139.371 190.937 171.787 1.00 283.48 813 LEU A CA 1
ATOM 12908 C C . LEU B 1 813 ? 139.924 191.906 172.823 1.00 283.20 813 LEU A C 1
ATOM 12909 O O . LEU B 1 813 ? 140.539 191.462 173.800 1.00 283.15 813 LEU A O 1
ATOM 12911 N N . THR B 1 814 ? 139.709 193.210 172.646 1.00 263.60 814 THR A N 1
ATOM 12912 C CA . THR B 1 814 ? 140.256 194.204 173.563 1.00 262.60 814 THR A CA 1
ATOM 12913 C C . THR B 1 814 ? 139.785 193.950 174.989 1.00 262.41 814 THR A C 1
ATOM 12914 O O . THR B 1 814 ? 140.456 194.345 175.948 1.00 262.86 814 THR A O 1
ATOM 12918 N N . LYS B 1 815 ? 138.635 193.290 175.137 1.00 252.39 815 LYS A N 1
ATOM 12919 C CA . LYS B 1 815 ? 138.136 192.970 176.470 1.00 251.96 815 LYS A CA 1
ATOM 12920 C C . LYS B 1 815 ? 139.175 192.200 177.274 1.00 252.73 815 LYS A C 1
ATOM 12921 O O . LYS B 1 815 ? 139.351 192.446 178.473 1.00 253.09 815 LYS A O 1
ATOM 12927 N N . ALA B 1 816 ? 139.876 191.262 176.632 1.00 267.38 816 ALA A N 1
ATOM 12928 C CA . ALA B 1 816 ? 140.915 190.516 177.333 1.00 266.69 816 ALA A CA 1
ATOM 12929 C C . ALA B 1 816 ? 142.163 191.361 177.551 1.00 266.60 816 ALA A C 1
ATOM 12930 O O . ALA B 1 816 ? 142.900 191.138 178.519 1.00 265.55 816 ALA A O 1
ATOM 12932 N N . LEU B 1 817 ? 142.419 192.327 176.667 1.00 263.17 817 LEU A N 1
ATOM 12933 C CA . LEU B 1 817 ? 143.614 193.154 176.798 1.00 262.21 817 LEU A CA 1
ATOM 12934 C C . LEU B 1 817 ? 143.571 194.001 178.063 1.00 261.78 817 LEU A C 1
ATOM 12935 O O . LEU B 1 817 ? 144.597 194.185 178.728 1.00 261.33 817 LEU A O 1
ATOM 12940 N N . ILE B 1 818 ? 142.395 194.530 178.407 1.00 259.48 818 ILE A N 1
ATOM 12941 C CA . ILE B 1 818 ? 142.296 195.422 179.563 1.00 258.78 818 ILE A CA 1
ATOM 12942 C C . ILE B 1 818 ? 142.830 194.770 180.831 1.00 258.99 818 ILE A C 1
ATOM 12943 O O . ILE B 1 818 ? 143.642 195.400 181.528 1.00 259.24 818 ILE A O 1
ATOM 12948 N N . PRO B 1 819 ? 142.442 193.543 181.188 1.00 257.02 819 PRO A N 1
ATOM 12949 C CA . PRO B 1 819 ? 142.985 192.949 182.423 1.00 256.48 819 PRO A CA 1
ATOM 12950 C C . PRO B 1 819 ? 144.499 192.823 182.407 1.00 256.48 819 PRO A C 1
ATOM 12951 O O . PRO B 1 819 ? 145.172 193.329 183.315 1.00 256.32 819 PRO A O 1
ATOM 12955 N N . LYS B 1 820 ? 145.056 192.172 181.383 1.00 237.28 820 LYS A N 1
ATOM 12956 C CA . LYS B 1 820 ? 146.499 191.964 181.330 1.00 236.14 820 LYS A CA 1
ATOM 12957 C C . LYS B 1 820 ? 147.247 193.281 181.490 1.00 236.55 820 LYS A C 1
ATOM 12958 O O . LYS B 1 820 ? 148.206 193.375 182.265 1.00 236.99 820 LYS A O 1
ATOM 12964 N N . LEU B 1 821 ? 146.810 194.316 180.770 1.00 239.65 821 LEU A N 1
ATOM 12965 C CA . LEU B 1 821 ? 147.441 195.624 180.906 1.00 239.20 821 LEU A CA 1
ATOM 12966 C C . LEU B 1 821 ? 147.492 196.048 182.367 1.00 238.61 821 LEU A C 1
ATOM 12967 O O . LEU B 1 821 ? 148.556 196.400 182.888 1.00 238.75 821 LEU A O 1
ATOM 12972 N N . ILE B 1 822 ? 146.348 195.985 183.054 1.00 246.48 822 ILE A N 1
ATOM 12973 C CA . ILE B 1 822 ? 146.323 196.306 184.479 1.00 246.79 822 ILE A CA 1
ATOM 12974 C C . ILE B 1 822 ? 147.475 195.609 185.185 1.00 247.08 822 ILE A C 1
ATOM 12975 O O . ILE B 1 822 ? 148.270 196.240 185.894 1.00 246.98 822 ILE A O 1
ATOM 12980 N N . LEU B 1 823 ? 147.602 194.298 184.966 1.00 237.31 823 LEU A N 1
ATOM 12981 C CA . LEU B 1 823 ? 148.687 193.528 185.557 1.00 236.82 823 LEU A CA 1
ATOM 12982 C C . LEU B 1 823 ? 150.010 194.273 185.443 1.00 236.72 823 LEU A C 1
ATOM 12983 O O . LEU B 1 823 ? 150.626 194.629 186.455 1.00 236.46 823 LEU A O 1
ATOM 12988 N N . VAL B 1 824 ? 150.436 194.559 184.211 1.00 235.94 824 VAL A N 1
ATOM 12989 C CA . VAL B 1 824 ? 151.737 195.194 184.023 1.00 234.97 824 VAL A CA 1
ATOM 12990 C C . VAL B 1 824 ? 151.805 196.484 184.827 1.00 234.80 824 VAL A C 1
ATOM 12991 O O . VAL B 1 824 ? 152.763 196.722 185.573 1.00 235.50 824 VAL A O 1
ATOM 12995 N N . VAL B 1 825 ? 150.757 197.307 184.740 1.00 222.00 825 VAL A N 1
ATOM 12996 C CA . VAL B 1 825 ? 150.751 198.553 185.497 1.00 220.90 825 VAL A CA 1
ATOM 12997 C C . VAL B 1 825 ? 150.956 198.256 186.974 1.00 220.78 825 VAL A C 1
ATOM 12998 O O . VAL B 1 825 ? 151.869 198.793 187.614 1.00 221.26 825 VAL A O 1
ATOM 13002 N N . ASN B 1 826 ? 150.157 197.333 187.517 1.00 215.84 826 ASN A N 1
ATOM 13003 C CA . ASN B 1 826 ? 150.338 196.944 188.908 1.00 215.65 826 ASN A CA 1
ATOM 13004 C C . ASN B 1 826 ? 151.790 196.581 189.155 1.00 216.16 826 ASN A C 1
ATOM 13005 O O . ASN B 1 826 ? 152.437 197.128 190.058 1.00 216.35 826 ASN A O 1
ATOM 13010 N N . GLY B 1 827 ? 152.334 195.707 188.310 1.00 215.10 827 GLY A N 1
ATOM 13011 C CA . GLY B 1 827 ? 153.726 195.338 188.405 1.00 214.52 827 GLY A CA 1
ATOM 13012 C C . GLY B 1 827 ? 154.557 196.575 188.634 1.00 214.52 827 GLY A C 1
ATOM 13013 O O . GLY B 1 827 ? 155.142 196.742 189.708 1.00 214.71 827 GLY A O 1
ATOM 13014 N N . LYS B 1 828 ? 154.538 197.495 187.670 1.00 209.95 828 LYS A N 1
ATOM 13015 C CA . LYS B 1 828 ? 155.375 198.681 187.783 1.00 209.31 828 LYS A CA 1
ATOM 13016 C C . LYS B 1 828 ? 155.138 199.369 189.119 1.00 209.11 828 LYS A C 1
ATOM 13017 O O . LYS B 1 828 ? 156.074 199.583 189.900 1.00 208.76 828 LYS A O 1
ATOM 13023 N N . ILE B 1 829 ? 153.870 199.653 189.430 1.00 206.01 829 ILE A N 1
ATOM 13024 C CA . ILE B 1 829 ? 153.551 200.300 190.699 1.00 204.96 829 ILE A CA 1
ATOM 13025 C C . ILE B 1 829 ? 154.259 199.569 191.828 1.00 204.19 829 ILE A C 1
ATOM 13026 O O . ILE B 1 829 ? 155.081 200.144 192.554 1.00 204.96 829 ILE A O 1
ATOM 13031 N N . ASN B 1 830 ? 153.996 198.265 191.939 1.00 188.18 830 ASN A N 1
ATOM 13032 C CA . ASN B 1 830 ? 154.649 197.443 192.946 1.00 187.63 830 ASN A CA 1
ATOM 13033 C C . ASN B 1 830 ? 156.133 197.768 193.025 1.00 189.17 830 ASN A C 1
ATOM 13034 O O . ASN B 1 830 ? 156.618 198.261 194.053 1.00 190.01 830 ASN A O 1
ATOM 13039 N N . ASN B 1 831 ? 156.857 197.554 191.920 1.00 201.33 831 ASN A N 1
ATOM 13040 C CA . ASN B 1 831 ? 158.285 197.842 191.908 1.00 201.96 831 ASN A CA 1
ATOM 13041 C C . ASN B 1 831 ? 158.569 199.178 192.575 1.00 201.86 831 ASN A C 1
ATOM 13042 O O . ASN B 1 831 ? 159.250 199.238 193.606 1.00 202.78 831 ASN A O 1
ATOM 13047 N N . GLN B 1 832 ? 158.001 200.256 192.029 1.00 196.42 832 GLN A N 1
ATOM 13048 C CA . GLN B 1 832 ? 158.225 201.567 192.620 1.00 195.59 832 GLN A CA 1
ATOM 13049 C C . GLN B 1 832 ? 157.997 201.505 194.122 1.00 196.55 832 GLN A C 1
ATOM 13050 O O . GLN B 1 832 ? 158.936 201.648 194.917 1.00 196.64 832 GLN A O 1
ATOM 13056 N N . LEU B 1 833 ? 156.764 201.192 194.523 1.00 189.33 833 LEU A N 1
ATOM 13057 C CA . LEU B 1 833 ? 156.458 201.116 195.944 1.00 187.70 833 LEU A CA 1
ATOM 13058 C C . LEU B 1 833 ? 157.471 200.229 196.645 1.00 187.57 833 LEU A C 1
ATOM 13059 O O . LEU B 1 833 ? 158.107 200.641 197.624 1.00 189.60 833 LEU A O 1
ATOM 13064 N N . SER B 1 834 ? 157.685 199.027 196.105 1.00 187.25 834 SER A N 1
ATOM 13065 C CA . SER B 1 834 ? 158.645 198.104 196.689 1.00 187.49 834 SER A CA 1
ATOM 13066 C C . SER B 1 834 ? 159.922 198.844 197.051 1.00 189.18 834 SER A C 1
ATOM 13067 O O . SER B 1 834 ? 160.278 198.961 198.232 1.00 190.63 834 SER A O 1
ATOM 13070 N N . LEU B 1 835 ? 160.580 199.425 196.044 1.00 193.67 835 LEU A N 1
ATOM 13071 C CA . LEU B 1 835 ? 161.856 200.078 196.302 1.00 193.89 835 LEU A CA 1
ATOM 13072 C C . LEU B 1 835 ? 161.711 201.088 197.427 1.00 194.33 835 LEU A C 1
ATOM 13073 O O . LEU B 1 835 ? 162.418 201.015 198.441 1.00 193.99 835 LEU A O 1
ATOM 13078 N N . GLY B 1 836 ? 160.737 201.988 197.300 1.00 194.12 836 GLY A N 1
ATOM 13079 C CA . GLY B 1 836 ? 160.547 203.004 198.309 1.00 193.39 836 GLY A CA 1
ATOM 13080 C C . GLY B 1 836 ? 160.476 202.345 199.665 1.00 192.72 836 GLY A C 1
ATOM 13081 O O . GLY B 1 836 ? 161.277 202.649 200.557 1.00 193.42 836 GLY A O 1
ATOM 13082 N N . TYR B 1 837 ? 159.559 201.384 199.798 1.00 158.76 837 TYR A N 1
ATOM 13083 C CA . TYR B 1 837 ? 159.409 200.670 201.055 1.00 154.24 837 TYR A CA 1
ATOM 13084 C C . TYR B 1 837 ? 160.775 200.294 201.602 1.00 153.50 837 TYR A C 1
ATOM 13085 O O . TYR B 1 837 ? 161.197 200.777 202.661 1.00 154.59 837 TYR A O 1
ATOM 13094 N N . ASP B 1 838 ? 161.512 199.491 200.834 1.00 164.36 838 ASP A N 1
ATOM 13095 C CA . ASP B 1 838 ? 162.784 198.979 201.324 1.00 166.07 838 ASP A CA 1
ATOM 13096 C C . ASP B 1 838 ? 163.663 200.117 201.814 1.00 167.07 838 ASP A C 1
ATOM 13097 O O . ASP B 1 838 ? 164.159 200.091 202.948 1.00 167.60 838 ASP A O 1
ATOM 13102 N N . VAL B 1 839 ? 163.805 201.164 200.999 1.00 168.55 839 VAL A N 1
ATOM 13103 C CA . VAL B 1 839 ? 164.714 202.247 201.361 1.00 168.36 839 VAL A CA 1
ATOM 13104 C C . VAL B 1 839 ? 164.348 202.781 202.735 1.00 167.79 839 VAL A C 1
ATOM 13105 O O . VAL B 1 839 ? 165.192 202.865 203.637 1.00 168.12 839 VAL A O 1
ATOM 13109 N N . GLY B 1 840 ? 163.063 203.076 202.939 1.00 155.29 840 GLY A N 1
ATOM 13110 C CA . GLY B 1 840 ? 162.650 203.592 204.231 1.00 151.95 840 GLY A CA 1
ATOM 13111 C C . GLY B 1 840 ? 163.101 202.687 205.354 1.00 151.43 840 GLY A C 1
ATOM 13112 O O . GLY B 1 840 ? 163.783 203.122 206.287 1.00 150.82 840 GLY A O 1
ATOM 13113 N N . LYS B 1 841 ? 162.797 201.393 205.235 1.00 149.62 841 LYS A N 1
ATOM 13114 C CA . LYS B 1 841 ? 163.201 200.452 206.269 1.00 149.37 841 LYS A CA 1
ATOM 13115 C C . LYS B 1 841 ? 164.684 200.602 206.558 1.00 149.22 841 LYS A C 1
ATOM 13116 O O . LYS B 1 841 ? 165.090 200.792 207.711 1.00 151.68 841 LYS A O 1
ATOM 13122 N N . GLY B 1 842 ? 165.501 200.585 205.506 1.00 154.30 842 GLY A N 1
ATOM 13123 C CA . GLY B 1 842 ? 166.928 200.738 205.673 1.00 156.32 842 GLY A CA 1
ATOM 13124 C C . GLY B 1 842 ? 167.223 201.897 206.595 1.00 157.60 842 GLY A C 1
ATOM 13125 O O . GLY B 1 842 ? 167.811 201.714 207.668 1.00 160.25 842 GLY A O 1
ATOM 13126 N N . TYR B 1 843 ? 166.750 203.087 206.216 1.00 156.01 843 TYR A N 1
ATOM 13127 C CA . TYR B 1 843 ? 167.047 204.271 207.009 1.00 155.25 843 TYR A CA 1
ATOM 13128 C C . TYR B 1 843 ? 166.704 204.026 208.468 1.00 157.12 843 TYR A C 1
ATOM 13129 O O . TYR B 1 843 ? 167.549 204.197 209.356 1.00 157.72 843 TYR A O 1
ATOM 13138 N N . ILE B 1 844 ? 165.485 203.543 208.725 1.00 152.95 844 ILE A N 1
ATOM 13139 C CA . ILE B 1 844 ? 165.072 203.277 210.100 1.00 149.07 844 ILE A CA 1
ATOM 13140 C C . ILE B 1 844 ? 166.148 202.468 210.805 1.00 149.80 844 ILE A C 1
ATOM 13141 O O . ILE B 1 844 ? 166.768 202.925 211.775 1.00 152.82 844 ILE A O 1
ATOM 13146 N N . ILE B 1 845 ? 166.448 201.285 210.265 1.00 163.47 845 ILE A N 1
ATOM 13147 C CA . ILE B 1 845 ? 167.420 200.414 210.916 1.00 164.21 845 ILE A CA 1
ATOM 13148 C C . ILE B 1 845 ? 168.720 201.172 211.125 1.00 165.29 845 ILE A C 1
ATOM 13149 O O . ILE B 1 845 ? 169.258 201.229 212.239 1.00 167.74 845 ILE A O 1
ATOM 13154 N N . GLY B 1 846 ? 169.201 201.832 210.071 1.00 176.58 846 GLY A N 1
ATOM 13155 C CA . GLY B 1 846 ? 170.455 202.551 210.194 1.00 177.49 846 GLY A CA 1
ATOM 13156 C C . GLY B 1 846 ? 170.439 203.495 211.374 1.00 178.35 846 GLY A C 1
ATOM 13157 O O . GLY B 1 846 ? 171.325 203.454 212.234 1.00 178.95 846 GLY A O 1
ATOM 13158 N N . GLU B 1 847 ? 169.384 204.307 211.475 1.00 183.91 847 GLU A N 1
ATOM 13159 C CA . GLU B 1 847 ? 169.311 205.269 212.565 1.00 184.37 847 GLU A CA 1
ATOM 13160 C C . GLU B 1 847 ? 169.541 204.574 213.896 1.00 184.10 847 GLU A C 1
ATOM 13161 O O . GLU B 1 847 ? 170.402 204.981 214.685 1.00 186.79 847 GLU A O 1
ATOM 13167 N N . GLU B 1 848 ? 168.825 203.471 214.126 1.00 190.82 848 GLU A N 1
ATOM 13168 C CA . GLU B 1 848 ? 168.952 202.777 215.400 1.00 192.04 848 GLU A CA 1
ATOM 13169 C C . GLU B 1 848 ? 170.414 202.485 215.702 1.00 194.63 848 GLU A C 1
ATOM 13170 O O . GLU B 1 848 ? 170.928 202.855 216.765 1.00 195.67 848 GLU A O 1
ATOM 13176 N N . GLU B 1 849 ? 171.119 201.876 214.746 1.00 195.82 849 GLU A N 1
ATOM 13177 C CA . GLU B 1 849 ? 172.525 201.572 214.974 1.00 194.90 849 GLU A CA 1
ATOM 13178 C C . GLU B 1 849 ? 173.281 202.834 215.354 1.00 195.12 849 GLU A C 1
ATOM 13179 O O . GLU B 1 849 ? 173.920 202.900 216.413 1.00 194.78 849 GLU A O 1
ATOM 13185 N N . VAL B 1 850 ? 173.150 203.878 214.534 1.00 207.69 850 VAL A N 1
ATOM 13186 C CA . VAL B 1 850 ? 173.886 205.107 214.802 1.00 207.96 850 VAL A CA 1
ATOM 13187 C C . VAL B 1 850 ? 173.563 205.605 216.199 1.00 208.38 850 VAL A C 1
ATOM 13188 O O . VAL B 1 850 ? 174.444 206.091 216.920 1.00 210.43 850 VAL A O 1
ATOM 13192 N N . GLY B 1 851 ? 172.305 205.459 216.615 1.00 220.37 851 GLY A N 1
ATOM 13193 C CA . GLY B 1 851 ? 171.918 205.824 217.960 1.00 221.03 851 GLY A CA 1
ATOM 13194 C C . GLY B 1 851 ? 172.934 205.322 218.959 1.00 221.94 851 GLY A C 1
ATOM 13195 O O . GLY B 1 851 ? 173.616 206.117 219.614 1.00 225.03 851 GLY A O 1
ATOM 13196 N N . LYS B 1 852 ? 173.090 203.999 219.040 1.00 201.95 852 LYS A N 1
ATOM 13197 C CA . LYS B 1 852 ? 174.036 203.446 220.001 1.00 203.25 852 LYS A CA 1
ATOM 13198 C C . LYS B 1 852 ? 175.433 203.997 219.757 1.00 204.90 852 LYS A C 1
ATOM 13199 O O . LYS B 1 852 ? 176.122 204.410 220.698 1.00 204.63 852 LYS A O 1
ATOM 13205 N N . ILE B 1 853 ? 175.850 204.055 218.490 1.00 230.05 853 ILE A N 1
ATOM 13206 C CA . ILE B 1 853 ? 177.171 204.585 218.171 1.00 229.56 853 ILE A CA 1
ATOM 13207 C C . ILE B 1 853 ? 177.299 206.016 218.670 1.00 230.14 853 ILE A C 1
ATOM 13208 O O . ILE B 1 853 ? 178.326 206.400 219.244 1.00 230.35 853 ILE A O 1
ATOM 13213 N N . ILE B 1 854 ? 176.250 206.823 218.486 1.00 234.90 854 ILE A N 1
ATOM 13214 C CA . ILE B 1 854 ? 176.328 208.220 218.896 1.00 234.41 854 ILE A CA 1
ATOM 13215 C C . ILE B 1 854 ? 176.577 208.328 220.391 1.00 234.52 854 ILE A C 1
ATOM 13216 O O . ILE B 1 854 ? 177.129 209.327 220.867 1.00 235.49 854 ILE A O 1
ATOM 13221 N N . ASP B 1 855 ? 176.183 207.310 221.158 1.00 243.62 855 ASP A N 1
ATOM 13222 C CA . ASP B 1 855 ? 176.411 207.357 222.598 1.00 244.64 855 ASP A CA 1
ATOM 13223 C C . ASP B 1 855 ? 177.891 207.208 222.927 1.00 245.98 855 ASP A C 1
ATOM 13224 O O . ASP B 1 855 ? 178.381 207.805 223.893 1.00 245.61 855 ASP A O 1
ATOM 13229 N N . ARG B 1 856 ? 178.620 206.415 222.139 1.00 250.46 856 ARG A N 1
ATOM 13230 C CA . ARG B 1 856 ? 180.005 206.108 222.480 1.00 249.70 856 ARG A CA 1
ATOM 13231 C C . ARG B 1 856 ? 180.918 207.315 222.283 1.00 249.67 856 ARG A C 1
ATOM 13232 O O . ARG B 1 856 ? 181.706 207.659 223.172 1.00 249.92 856 ARG A O 1
ATOM 13240 N N . MET B 1 857 ? 180.830 207.973 221.129 1.00 263.47 857 MET A N 1
ATOM 13241 C CA . MET B 1 857 ? 181.785 209.019 220.794 1.00 263.56 857 MET A CA 1
ATOM 13242 C C . MET B 1 857 ? 181.242 210.386 221.209 1.00 265.02 857 MET A C 1
ATOM 13243 O O . MET B 1 857 ? 180.253 210.496 221.939 1.00 265.51 857 MET A O 1
ATOM 13248 N N . VAL B 1 858 ? 181.904 211.445 220.746 1.00 287.52 858 VAL A N 1
ATOM 13249 C CA . VAL B 1 858 ? 181.523 212.819 221.054 1.00 287.72 858 VAL A CA 1
ATOM 13250 C C . VAL B 1 858 ? 181.828 213.112 222.517 1.00 288.50 858 VAL A C 1
ATOM 13251 O O . VAL B 1 858 ? 182.775 213.842 222.831 1.00 288.32 858 VAL A O 1
ATOM 13255 N N . ASP B 1 859 ? 181.028 212.549 223.420 1.00 293.50 859 ASP A N 1
ATOM 13256 C CA . ASP B 1 859 ? 181.176 212.686 224.865 1.00 293.31 859 ASP A CA 1
ATOM 13257 C C . ASP B 1 859 ? 180.884 214.097 225.359 1.00 292.99 859 ASP A C 1
ATOM 13258 O O . ASP B 1 859 ? 180.943 214.336 226.571 1.00 292.88 859 ASP A O 1
ATOM 13263 N N . ASN B 1 860 ? 180.571 215.037 224.472 1.00 285.01 860 ASN A N 1
ATOM 13264 C CA . ASN B 1 860 ? 180.307 216.419 224.848 1.00 284.65 860 ASN A CA 1
ATOM 13265 C C . ASN B 1 860 ? 178.801 216.640 224.910 1.00 284.41 860 ASN A C 1
ATOM 13266 O O . ASN B 1 860 ? 178.097 216.428 223.917 1.00 283.64 860 ASN A O 1
ATOM 13271 N N . LYS B 1 861 ? 178.315 217.070 226.071 1.00 276.15 861 LYS A N 1
ATOM 13272 C CA . LYS B 1 861 ? 176.896 217.333 226.230 1.00 275.63 861 LYS A CA 1
ATOM 13273 C C . LYS B 1 861 ? 176.468 218.488 225.326 1.00 275.73 861 LYS A C 1
ATOM 13274 O O . LYS B 1 861 ? 177.289 219.211 224.759 1.00 276.27 861 LYS A O 1
ATOM 13280 N N . LYS B 1 862 ? 175.152 218.642 225.187 1.00 266.37 862 LYS A N 1
ATOM 13281 C CA . LYS B 1 862 ? 174.488 219.647 224.362 1.00 266.73 862 LYS A CA 1
ATOM 13282 C C . LYS B 1 862 ? 174.688 219.397 222.874 1.00 266.85 862 LYS A C 1
ATOM 13283 O O . LYS B 1 862 ? 174.120 220.129 222.056 1.00 267.44 862 LYS A O 1
ATOM 13289 N N . ILE B 1 863 ? 175.472 218.393 222.495 1.00 255.95 863 ILE A N 1
ATOM 13290 C CA . ILE B 1 863 ? 175.598 217.975 221.106 1.00 255.37 863 ILE A CA 1
ATOM 13291 C C . ILE B 1 863 ? 174.827 216.689 220.845 1.00 255.41 863 ILE A C 1
ATOM 13292 O O . ILE B 1 863 ? 174.147 216.563 219.823 1.00 254.77 863 ILE A O 1
ATOM 13297 N N . LEU B 1 864 ? 174.923 215.736 221.776 1.00 239.44 864 LEU A N 1
ATOM 13298 C CA . LEU B 1 864 ? 174.172 214.494 221.653 1.00 238.62 864 LEU A CA 1
ATOM 13299 C C . LEU B 1 864 ? 172.702 214.779 221.394 1.00 238.19 864 LEU A C 1
ATOM 13300 O O . LEU B 1 864 ? 172.064 214.095 220.589 1.00 238.10 864 LEU A O 1
ATOM 13305 N N . ARG B 1 865 ? 172.147 215.787 222.069 1.00 228.52 865 ARG A N 1
ATOM 13306 C CA . ARG B 1 865 ? 170.798 216.228 221.738 1.00 227.24 865 ARG A CA 1
ATOM 13307 C C . ARG B 1 865 ? 170.729 216.713 220.298 1.00 227.01 865 ARG A C 1
ATOM 13308 O O . ARG B 1 865 ? 169.792 216.375 219.564 1.00 227.83 865 ARG A O 1
ATOM 13316 N N . GLU B 1 866 ? 171.730 217.488 219.869 1.00 238.99 866 GLU A N 1
ATOM 13317 C CA . GLU B 1 866 ? 171.750 217.992 218.501 1.00 239.48 866 GLU A CA 1
ATOM 13318 C C . GLU B 1 866 ? 171.560 216.866 217.496 1.00 239.45 866 GLU A C 1
ATOM 13319 O O . GLU B 1 866 ? 170.819 217.013 216.517 1.00 238.72 866 GLU A O 1
ATOM 13325 N N . LEU B 1 867 ? 172.224 215.731 217.718 1.00 222.95 867 LEU A N 1
ATOM 13326 C CA . LEU B 1 867 ? 172.095 214.627 216.770 1.00 222.35 867 LEU A CA 1
ATOM 13327 C C . LEU B 1 867 ? 170.807 213.837 216.998 1.00 221.52 867 LEU A C 1
ATOM 13328 O O . LEU B 1 867 ? 170.093 213.506 216.041 1.00 220.02 867 LEU A O 1
ATOM 13333 N N . LYS B 1 868 ? 170.496 213.534 218.261 1.00 201.39 868 LYS A N 1
ATOM 13334 C CA . LYS B 1 868 ? 169.413 212.609 218.569 1.00 199.99 868 LYS A CA 1
ATOM 13335 C C . LYS B 1 868 ? 168.054 213.196 218.221 1.00 199.72 868 LYS A C 1
ATOM 13336 O O . LYS B 1 868 ? 167.160 212.471 217.774 1.00 201.75 868 LYS A O 1
ATOM 13342 N N . HIS B 1 869 ? 167.864 214.499 218.437 1.00 191.01 869 HIS A N 1
ATOM 13343 C CA . HIS B 1 869 ? 166.591 215.113 218.083 1.00 190.82 869 HIS A CA 1
ATOM 13344 C C . HIS B 1 869 ? 166.293 214.917 216.601 1.00 192.18 869 HIS A C 1
ATOM 13345 O O . HIS B 1 869 ? 165.206 214.456 216.225 1.00 192.57 869 HIS A O 1
ATOM 13352 N N . ILE B 1 870 ? 167.265 215.237 215.745 1.00 185.86 870 ILE A N 1
ATOM 13353 C CA . ILE B 1 870 ? 167.079 215.078 214.306 1.00 185.11 870 ILE A CA 1
ATOM 13354 C C . ILE B 1 870 ? 166.860 213.614 213.956 1.00 185.44 870 ILE A C 1
ATOM 13355 O O . ILE B 1 870 ? 165.977 213.274 213.155 1.00 185.11 870 ILE A O 1
ATOM 13360 N N . SER B 1 871 ? 167.667 212.723 214.539 1.00 183.53 871 SER A N 1
ATOM 13361 C CA . SER B 1 871 ? 167.543 211.304 214.221 1.00 183.56 871 SER A CA 1
ATOM 13362 C C . SER B 1 871 ? 166.146 210.789 214.544 1.00 183.58 871 SER A C 1
ATOM 13363 O O . SER B 1 871 ? 165.494 210.151 213.707 1.00 183.48 871 SER A O 1
ATOM 13366 N N . GLU B 1 872 ? 165.668 211.064 215.759 1.00 168.87 872 GLU A N 1
ATOM 13367 C CA . GLU B 1 872 ? 164.357 210.577 216.171 1.00 166.73 872 GLU A CA 1
ATOM 13368 C C . GLU B 1 872 ? 163.246 211.200 215.338 1.00 167.38 872 GLU A C 1
ATOM 13369 O O . GLU B 1 872 ? 162.289 210.512 214.960 1.00 167.68 872 GLU A O 1
ATOM 13375 N N . THR B 1 873 ? 163.341 212.500 215.047 1.00 165.88 873 THR A N 1
ATOM 13376 C CA . THR B 1 873 ? 162.310 213.137 214.236 1.00 165.39 873 THR A CA 1
ATOM 13377 C C . THR B 1 873 ? 162.221 212.483 212.863 1.00 164.05 873 THR A C 1
ATOM 13378 O O . THR B 1 873 ? 161.128 212.137 212.393 1.00 164.00 873 THR A O 1
ATOM 13382 N N . GLY B 1 874 ? 163.368 212.291 212.210 1.00 159.98 874 GLY A N 1
ATOM 13383 C CA . GLY B 1 874 ? 163.359 211.647 210.909 1.00 161.04 874 GLY A CA 1
ATOM 13384 C C . GLY B 1 874 ? 162.816 210.233 210.968 1.00 162.09 874 GLY A C 1
ATOM 13385 O O . GLY B 1 874 ? 162.027 209.823 210.111 1.00 163.34 874 GLY A O 1
ATOM 13386 N N . ARG B 1 875 ? 163.227 209.469 211.982 1.00 142.18 875 ARG A N 1
ATOM 13387 C CA . ARG B 1 875 ? 162.762 208.092 212.103 1.00 140.42 875 ARG A CA 1
ATOM 13388 C C . ARG B 1 875 ? 161.248 208.037 212.255 1.00 142.76 875 ARG A C 1
ATOM 13389 O O . ARG B 1 875 ? 160.570 207.258 211.573 1.00 143.22 875 ARG A O 1
ATOM 13397 N N . LEU B 1 876 ? 160.696 208.865 213.145 1.00 141.62 876 LEU A N 1
ATOM 13398 C CA . LEU B 1 876 ? 159.252 208.858 213.357 1.00 139.28 876 LEU A CA 1
ATOM 13399 C C . LEU B 1 876 ? 158.508 209.285 212.100 1.00 136.42 876 LEU A C 1
ATOM 13400 O O . LEU B 1 876 ? 157.485 208.686 211.738 1.00 139.12 876 LEU A O 1
ATOM 13405 N N . GLN B 1 877 ? 159.001 210.322 211.420 1.00 152.07 877 GLN A N 1
ATOM 13406 C CA . GLN B 1 877 ? 158.335 210.774 210.205 1.00 155.89 877 GLN A CA 1
ATOM 13407 C C . GLN B 1 877 ? 158.316 209.672 209.154 1.00 158.00 877 GLN A C 1
ATOM 13408 O O . GLN B 1 877 ? 157.280 209.408 208.530 1.00 160.17 877 GLN A O 1
ATOM 13414 N N . VAL B 1 878 ? 159.453 208.999 208.960 1.00 147.62 878 VAL A N 1
ATOM 13415 C CA . VAL B 1 878 ? 159.515 207.938 207.959 1.00 145.96 878 VAL A CA 1
ATOM 13416 C C . VAL B 1 878 ? 158.596 206.787 208.343 1.00 146.82 878 VAL A C 1
ATOM 13417 O O . VAL B 1 878 ? 157.935 206.188 207.485 1.00 145.46 878 VAL A O 1
ATOM 13421 N N . VAL B 1 879 ? 158.547 206.449 209.633 1.00 139.78 879 VAL A N 1
ATOM 13422 C CA . VAL B 1 879 ? 157.684 205.357 210.077 1.00 136.81 879 VAL A CA 1
ATOM 13423 C C . VAL B 1 879 ? 156.228 205.673 209.766 1.00 134.64 879 VAL A C 1
ATOM 13424 O O . VAL B 1 879 ? 155.488 204.834 209.235 1.00 136.04 879 VAL A O 1
ATOM 13428 N N . LYS B 1 880 ? 155.793 206.892 210.093 1.00 126.66 880 LYS A N 1
ATOM 13429 C CA . LYS B 1 880 ? 154.409 207.262 209.817 1.00 123.30 880 LYS A CA 1
ATOM 13430 C C . LYS B 1 880 ? 154.125 207.251 208.321 1.00 127.54 880 LYS A C 1
ATOM 13431 O O . LYS B 1 880 ? 153.060 206.792 207.885 1.00 129.88 880 LYS A O 1
ATOM 13437 N N . GLU B 1 881 ? 155.063 207.758 207.516 1.00 144.40 881 GLU A N 1
ATOM 13438 C CA . GLU B 1 881 ? 154.857 207.769 206.072 1.00 144.85 881 GLU A CA 1
ATOM 13439 C C . GLU B 1 881 ? 154.695 206.354 205.535 1.00 143.19 881 GLU A C 1
ATOM 13440 O O . GLU B 1 881 ? 153.799 206.080 204.728 1.00 141.27 881 GLU A O 1
ATOM 13446 N N . LEU B 1 882 ? 155.559 205.436 205.975 1.00 130.80 882 LEU A N 1
ATOM 13447 C CA . LEU B 1 882 ? 155.465 204.055 205.515 1.00 125.99 882 LEU A CA 1
ATOM 13448 C C . LEU B 1 882 ? 154.148 203.421 205.942 1.00 123.65 882 LEU A C 1
ATOM 13449 O O . LEU B 1 882 ? 153.509 202.709 205.158 1.00 122.50 882 LEU A O 1
ATOM 13454 N N . GLY B 1 883 ? 153.730 203.660 207.186 1.00 121.83 883 GLY A N 1
ATOM 13455 C CA . GLY B 1 883 ? 152.466 203.101 207.637 1.00 120.77 883 GLY A CA 1
ATOM 13456 C C . GLY B 1 883 ? 151.296 203.579 206.801 1.00 123.03 883 GLY A C 1
ATOM 13457 O O . GLY B 1 883 ? 150.452 202.786 206.372 1.00 122.33 883 GLY A O 1
ATOM 13458 N N . LEU B 1 884 ? 151.233 204.889 206.550 1.00 130.58 884 LEU A N 1
ATOM 13459 C CA . LEU B 1 884 ? 150.141 205.422 205.741 1.00 126.49 884 LEU A CA 1
ATOM 13460 C C . LEU B 1 884 ? 150.188 204.874 204.320 1.00 128.21 884 LEU A C 1
ATOM 13461 O O . LEU B 1 884 ? 149.149 204.518 203.749 1.00 129.24 884 LEU A O 1
ATOM 13466 N N . LEU B 1 885 ? 151.383 204.796 203.731 1.00 129.10 885 LEU A N 1
ATOM 13467 C CA . LEU B 1 885 ? 151.495 204.280 202.372 1.00 125.64 885 LEU A CA 1
ATOM 13468 C C . LEU B 1 885 ? 151.012 202.839 202.294 1.00 123.16 885 LEU A C 1
ATOM 13469 O O . LEU B 1 885 ? 150.308 202.464 201.350 1.00 122.17 885 LEU A O 1
ATOM 13474 N N . GLN B 1 886 ? 151.379 202.014 203.276 1.00 126.40 886 GLN A N 1
ATOM 13475 C CA . GLN B 1 886 ? 150.865 200.649 203.300 1.00 125.59 886 GLN A CA 1
ATOM 13476 C C . GLN B 1 886 ? 149.349 200.641 203.427 1.00 124.36 886 GLN A C 1
ATOM 13477 O O . GLN B 1 886 ? 148.663 199.891 202.722 1.00 126.58 886 GLN A O 1
ATOM 13483 N N . ARG B 1 887 ? 148.805 201.469 204.322 1.00 128.37 887 ARG A N 1
ATOM 13484 C CA . ARG B 1 887 ? 147.358 201.503 204.497 1.00 126.80 887 ARG A CA 1
ATOM 13485 C C . ARG B 1 887 ? 146.650 201.879 203.204 1.00 127.02 887 ARG A C 1
ATOM 13486 O O . ARG B 1 887 ? 145.539 201.404 202.943 1.00 126.48 887 ARG A O 1
ATOM 13494 N N . GLU B 1 888 ? 147.271 202.730 202.386 1.00 134.92 888 GLU A N 1
ATOM 13495 C CA . GLU B 1 888 ? 146.638 203.142 201.138 1.00 133.92 888 GLU A CA 1
ATOM 13496 C C . GLU B 1 888 ? 146.521 201.979 200.157 1.00 136.62 888 GLU A C 1
ATOM 13497 O O . GLU B 1 888 ? 145.528 201.874 199.428 1.00 133.55 888 GLU A O 1
ATOM 13503 N N . HIS B 1 889 ? 147.520 201.096 200.123 1.00 144.22 889 HIS A N 1
ATOM 13504 C CA . HIS B 1 889 ? 147.562 199.973 199.185 1.00 139.93 889 HIS A CA 1
ATOM 13505 C C . HIS B 1 889 ? 147.729 198.678 199.966 1.00 138.52 889 HIS A C 1
ATOM 13506 O O . HIS B 1 889 ? 148.849 198.178 200.131 1.00 140.69 889 HIS A O 1
ATOM 13513 N N . PRO B 1 890 ? 146.632 198.101 200.459 1.00 129.81 890 PRO A N 1
ATOM 13514 C CA . PRO B 1 890 ? 146.751 196.898 201.297 1.00 131.81 890 PRO A CA 1
ATOM 13515 C C . PRO B 1 890 ? 147.319 195.690 200.572 1.00 136.89 890 PRO A C 1
ATOM 13516 O O . PRO B 1 890 ? 147.809 194.768 201.235 1.00 139.79 890 PRO A O 1
ATOM 13520 N N . GLY B 1 891 ? 147.270 195.658 199.243 1.00 155.33 891 GLY A N 1
ATOM 13521 C CA . GLY B 1 891 ? 147.671 194.475 198.505 1.00 154.33 891 GLY A CA 1
ATOM 13522 C C . GLY B 1 891 ? 149.165 194.289 198.333 1.00 156.30 891 GLY A C 1
ATOM 13523 O O . GLY B 1 891 ? 149.717 193.258 198.726 1.00 156.49 891 GLY A O 1
ATOM 13524 N N . ILE B 1 892 ? 149.832 195.285 197.745 1.00 154.90 892 ILE A N 1
ATOM 13525 C CA . ILE B 1 892 ? 151.244 195.143 197.397 1.00 153.09 892 ILE A CA 1
ATOM 13526 C C . ILE B 1 892 ? 152.101 194.907 198.633 1.00 153.89 892 ILE A C 1
ATOM 13527 O O . ILE B 1 892 ? 153.159 194.263 198.555 1.00 157.33 892 ILE A O 1
ATOM 13532 N N . ALA B 1 893 ? 151.678 195.431 199.785 1.00 138.87 893 ALA A N 1
ATOM 13533 C CA . ALA B 1 893 ? 152.459 195.252 201.004 1.00 139.37 893 ALA A CA 1
ATOM 13534 C C . ALA B 1 893 ? 152.583 193.779 201.366 1.00 143.04 893 ALA A C 1
ATOM 13535 O O . ALA B 1 893 ? 153.658 193.319 201.769 1.00 147.21 893 ALA A O 1
ATOM 13537 N N . VAL B 1 894 ? 151.490 193.024 201.237 1.00 131.43 894 VAL A N 1
ATOM 13538 C CA . VAL B 1 894 ? 151.533 191.602 201.562 1.00 131.92 894 VAL A CA 1
ATOM 13539 C C . VAL B 1 894 ? 152.530 190.884 200.665 1.00 132.92 894 VAL A C 1
ATOM 13540 O O . VAL B 1 894 ? 153.318 190.051 201.128 1.00 135.82 894 VAL A O 1
ATOM 13544 N N . SER B 1 895 ? 152.513 191.195 199.367 1.00 135.63 895 SER A N 1
ATOM 13545 C CA . SER B 1 895 ? 153.451 190.561 198.449 1.00 136.19 895 SER A CA 1
ATOM 13546 C C . SER B 1 895 ? 154.890 190.901 198.812 1.00 136.56 895 SER A C 1
ATOM 13547 O O . SER B 1 895 ? 155.764 190.027 198.801 1.00 140.22 895 SER A O 1
ATOM 13550 N N . VAL B 1 896 ? 155.156 192.167 199.136 1.00 121.67 896 VAL A N 1
ATOM 13551 C CA . VAL B 1 896 ? 156.521 192.570 199.469 1.00 118.99 896 VAL A CA 1
ATOM 13552 C C . VAL B 1 896 ? 157.002 191.837 200.717 1.00 119.44 896 VAL A C 1
ATOM 13553 O O . VAL B 1 896 ? 158.124 191.313 200.764 1.00 124.49 896 VAL A O 1
ATOM 13557 N N . LYS B 1 897 ? 156.156 191.789 201.749 1.00 116.68 897 LYS A N 1
ATOM 13558 C CA . LYS B 1 897 ? 156.541 191.113 202.983 1.00 120.05 897 LYS A CA 1
ATOM 13559 C C . LYS B 1 897 ? 156.770 189.626 202.748 1.00 122.69 897 LYS A C 1
ATOM 13560 O O . LYS B 1 897 ? 157.732 189.045 203.269 1.00 127.60 897 LYS A O 1
ATOM 13566 N N . THR B 1 898 ? 155.895 188.989 201.967 1.00 105.45 898 THR A N 1
ATOM 13567 C CA . THR B 1 898 ? 156.076 187.574 201.671 1.00 103.98 898 THR A CA 1
ATOM 13568 C C . THR B 1 898 ? 157.386 187.333 200.937 1.00 104.67 898 THR A C 1
ATOM 13569 O O . THR B 1 898 ? 158.121 186.390 201.255 1.00 108.16 898 THR A O 1
ATOM 13573 N N . ARG B 1 899 ? 157.700 188.178 199.953 1.00 113.06 899 ARG A N 1
ATOM 13574 C CA . ARG B 1 899 ? 158.949 188.016 199.219 1.00 112.41 899 ARG A CA 1
ATOM 13575 C C . ARG B 1 899 ? 160.147 188.149 200.148 1.00 112.71 899 ARG A C 1
ATOM 13576 O O . ARG B 1 899 ? 161.101 187.365 200.061 1.00 118.31 899 ARG A O 1
ATOM 13584 N N . GLN B 1 900 ? 160.117 189.134 201.047 1.00 117.41 900 GLN A N 1
ATOM 13585 C CA . GLN B 1 900 ? 161.223 189.292 201.987 1.00 118.74 900 GLN A CA 1
ATOM 13586 C C . GLN B 1 900 ? 161.372 188.063 202.873 1.00 118.35 900 GLN A C 1
ATOM 13587 O O . GLN B 1 900 ? 162.492 187.593 203.120 1.00 122.29 900 GLN A O 1
ATOM 13593 N N . ALA B 1 901 ? 160.253 187.527 203.365 1.00 94.58 901 ALA A N 1
ATOM 13594 C CA . ALA B 1 901 ? 160.317 186.344 204.216 1.00 95.89 901 ALA A CA 1
ATOM 13595 C C . ALA B 1 901 ? 160.929 185.165 203.470 1.00 98.71 901 ALA A C 1
ATOM 13596 O O . ALA B 1 901 ? 161.800 184.459 204.000 1.00 100.39 901 ALA A O 1
ATOM 13598 N N . ILE B 1 902 ? 160.485 184.935 202.232 1.00 102.51 902 ILE A N 1
ATOM 13599 C CA . ILE B 1 902 ? 161.026 183.823 201.456 1.00 101.63 902 ILE A CA 1
ATOM 13600 C C . ILE B 1 902 ? 162.518 184.012 201.237 1.00 100.73 902 ILE A C 1
ATOM 13601 O O . ILE B 1 902 ? 163.304 183.063 201.356 1.00 106.04 902 ILE A O 1
ATOM 13606 N N . ARG B 1 903 ? 162.930 185.232 200.892 1.00 105.49 903 ARG A N 1
ATOM 13607 C CA . ARG B 1 903 ? 164.342 185.482 200.634 1.00 105.06 903 ARG A CA 1
ATOM 13608 C C . ARG B 1 903 ? 165.181 185.189 201.871 1.00 108.56 903 ARG A C 1
ATOM 13609 O O . ARG B 1 903 ? 166.230 184.540 201.785 1.00 112.05 903 ARG A O 1
ATOM 13617 N N . THR B 1 904 ? 164.728 185.655 203.036 1.00 110.38 904 THR A N 1
ATOM 13618 C CA . THR B 1 904 ? 165.486 185.416 204.261 1.00 110.77 904 THR A CA 1
ATOM 13619 C C . THR B 1 904 ? 165.580 183.926 204.567 1.00 111.73 904 THR A C 1
ATOM 13620 O O . THR B 1 904 ? 166.660 183.409 204.895 1.00 117.26 904 THR A O 1
ATOM 13624 N N . ILE B 1 905 ? 164.456 183.214 204.459 1.00 96.32 905 ILE A N 1
ATOM 13625 C CA . ILE B 1 905 ? 164.464 181.788 204.771 1.00 95.06 905 ILE A CA 1
ATOM 13626 C C . ILE B 1 905 ? 165.407 181.044 203.837 1.00 100.13 905 ILE A C 1
ATOM 13627 O O . ILE B 1 905 ? 166.192 180.191 204.272 1.00 103.13 905 ILE A O 1
ATOM 13632 N N . LEU B 1 906 ? 165.346 181.350 202.540 1.00 103.69 906 LEU A N 1
ATOM 13633 C CA . LEU B 1 906 ? 166.206 180.664 201.583 1.00 98.91 906 LEU A CA 1
ATOM 13634 C C . LEU B 1 906 ? 167.674 180.983 201.825 1.00 103.17 906 LEU A C 1
ATOM 13635 O O . LEU B 1 906 ? 168.531 180.099 201.716 1.00 109.11 906 LEU A O 1
ATOM 13640 N N . ASN B 1 907 ? 167.991 182.240 202.143 1.00 113.15 907 ASN A N 1
ATOM 13641 C CA . ASN B 1 907 ? 169.377 182.587 202.431 1.00 113.84 907 ASN A CA 1
ATOM 13642 C C . ASN B 1 907 ? 169.902 181.791 203.616 1.00 115.93 907 ASN A C 1
ATOM 13643 O O . ASN B 1 907 ? 171.015 181.248 203.570 1.00 121.77 907 ASN A O 1
ATOM 13648 N N . HIS B 1 908 ? 169.111 181.698 204.686 1.00 116.74 908 HIS A N 1
ATOM 13649 C CA . HIS B 1 908 ? 169.578 180.960 205.855 1.00 118.53 908 HIS A CA 1
ATOM 13650 C C . HIS B 1 908 ? 169.692 179.467 205.562 1.00 119.36 908 HIS A C 1
ATOM 13651 O O . HIS B 1 908 ? 170.615 178.803 206.050 1.00 124.41 908 HIS A O 1
ATOM 13658 N N . SER B 1 909 ? 168.774 178.920 204.762 1.00 111.69 909 SER A N 1
ATOM 13659 C CA . SER B 1 909 ? 168.884 177.514 204.386 1.00 112.44 909 SER A CA 1
ATOM 13660 C C . SER B 1 909 ? 170.153 177.255 203.583 1.00 114.38 909 SER A C 1
ATOM 13661 O O . SER B 1 909 ? 170.843 176.251 203.799 1.00 119.76 909 SER A O 1
ATOM 13664 N N . ARG B 1 910 ? 170.475 178.148 202.646 1.00 127.89 910 ARG A N 1
ATOM 13665 C CA . ARG B 1 910 ? 171.701 177.986 201.872 1.00 128.64 910 ARG A CA 1
ATOM 13666 C C . ARG B 1 910 ? 172.929 178.072 202.768 1.00 129.84 910 ARG A C 1
ATOM 13667 O O . ARG B 1 910 ? 173.892 177.317 202.591 1.00 131.46 910 ARG A O 1
ATOM 13675 N N . GLU B 1 911 ? 172.919 178.996 203.731 1.00 142.04 911 GLU A N 1
ATOM 13676 C CA . GLU B 1 911 ? 174.040 179.085 204.662 1.00 141.20 911 GLU A CA 1
ATOM 13677 C C . GLU B 1 911 ? 174.187 177.799 205.466 1.00 141.70 911 GLU A C 1
ATOM 13678 O O . GLU B 1 911 ? 175.306 177.323 205.694 1.00 145.34 911 GLU A O 1
ATOM 13684 N N . THR B 1 912 ? 173.067 177.226 205.910 1.00 136.11 912 THR A N 1
ATOM 13685 C CA . THR B 1 912 ? 173.127 175.964 206.643 1.00 135.56 912 THR A CA 1
ATOM 13686 C C . THR B 1 912 ? 173.691 174.849 205.773 1.00 137.26 912 THR A C 1
ATOM 13687 O O . THR B 1 912 ? 174.480 174.021 206.244 1.00 139.27 912 THR A O 1
ATOM 13691 N N . ILE B 1 913 ? 173.289 174.803 204.502 1.00 153.68 913 ILE A N 1
ATOM 13692 C CA . ILE B 1 913 ? 173.821 173.785 203.598 1.00 153.55 913 ILE A CA 1
ATOM 13693 C C . ILE B 1 913 ? 175.325 173.956 203.434 1.00 152.24 913 ILE A C 1
ATOM 13694 O O . ILE B 1 913 ? 176.082 172.977 203.437 1.00 152.85 913 ILE A O 1
ATOM 13699 N N . HIS B 1 914 ? 175.779 175.201 203.276 1.00 157.76 914 HIS A N 1
ATOM 13700 C CA . HIS B 1 914 ? 177.212 175.451 203.155 1.00 156.33 914 HIS A CA 1
ATOM 13701 C C . HIS B 1 914 ? 177.954 174.998 204.404 1.00 156.82 914 HIS A C 1
ATOM 13702 O O . HIS B 1 914 ? 179.024 174.385 204.312 1.00 158.93 914 HIS A O 1
ATOM 13709 N N . GLU B 1 915 ? 177.406 175.300 205.582 1.00 169.46 915 GLU A N 1
ATOM 13710 C CA . GLU B 1 915 ? 178.043 174.868 206.822 1.00 169.45 915 GLU A CA 1
ATOM 13711 C C . GLU B 1 915 ? 178.121 173.349 206.900 1.00 169.30 915 GLU A C 1
ATOM 13712 O O . GLU B 1 915 ? 179.160 172.790 207.273 1.00 172.26 915 GLU A O 1
ATOM 13718 N N . LEU B 1 916 ? 177.030 172.664 206.554 1.00 162.03 916 LEU A N 1
ATOM 13719 C CA . LEU B 1 916 ? 177.034 171.207 206.599 1.00 162.12 916 LEU A CA 1
ATOM 13720 C C . LEU B 1 916 ? 178.073 170.632 205.648 1.00 164.40 916 LEU A C 1
ATOM 13721 O O . LEU B 1 916 ? 178.799 169.695 206.001 1.00 164.43 916 LEU A O 1
ATOM 13726 N N . GLN B 1 917 ? 178.162 171.179 204.434 1.00 171.23 917 GLN A N 1
ATOM 13727 C CA . GLN B 1 917 ? 179.161 170.693 203.488 1.00 170.05 917 GLN A CA 1
ATOM 13728 C C . GLN B 1 917 ? 180.571 170.939 204.008 1.00 168.97 917 GLN A C 1
ATOM 13729 O O . GLN B 1 917 ? 181.442 170.069 203.901 1.00 168.47 917 GLN A O 1
ATOM 13735 N N . GLY B 1 918 ? 180.815 172.122 204.577 1.00 167.25 918 GLY A N 1
ATOM 13736 C CA . GLY B 1 918 ? 182.131 172.417 205.115 1.00 165.72 918 GLY A CA 1
ATOM 13737 C C . GLY B 1 918 ? 182.517 171.511 206.265 1.00 165.59 918 GLY A C 1
ATOM 13738 O O . GLY B 1 918 ? 183.690 171.162 206.419 1.00 164.65 918 GLY A O 1
ATOM 13739 N N . ALA B 1 919 ? 181.543 171.117 207.087 1.00 176.44 919 ALA A N 1
ATOM 13740 C CA . ALA B 1 919 ? 181.820 170.218 208.200 1.00 174.92 919 ALA A CA 1
ATOM 13741 C C . ALA B 1 919 ? 182.218 168.821 207.743 1.00 175.23 919 ALA A C 1
ATOM 13742 O O . ALA B 1 919 ? 182.684 168.030 208.569 1.00 175.32 919 ALA A O 1
ATOM 13744 N N . GLY B 1 920 ? 182.046 168.500 206.464 1.00 184.64 920 GLY A N 1
ATOM 13745 C CA . GLY B 1 920 ? 182.400 167.199 205.943 1.00 185.03 920 GLY A CA 1
ATOM 13746 C C . GLY B 1 920 ? 181.322 166.145 206.052 1.00 184.91 920 GLY A C 1
ATOM 13747 O O . GLY B 1 920 ? 181.531 165.019 205.582 1.00 186.19 920 GLY A O 1
ATOM 13748 N N . LEU B 1 921 ? 180.177 166.468 206.652 1.00 183.80 921 LEU A N 1
ATOM 13749 C CA . LEU B 1 921 ? 179.097 165.503 206.803 1.00 184.15 921 LEU A CA 1
ATOM 13750 C C . LEU B 1 921 ? 178.307 165.286 205.520 1.00 185.20 921 LEU A C 1
ATOM 13751 O O . LEU B 1 921 ? 177.502 164.350 205.461 1.00 185.37 921 LEU A O 1
ATOM 13756 N N . LEU B 1 922 ? 178.509 166.118 204.501 1.00 198.84 922 LEU A N 1
ATOM 13757 C CA . LEU B 1 922 ? 177.792 166.002 203.238 1.00 199.46 922 LEU A CA 1
ATOM 13758 C C . LEU B 1 922 ? 178.787 165.960 202.090 1.00 201.13 922 LEU A C 1
ATOM 13759 O O . LEU B 1 922 ? 179.700 166.790 202.025 1.00 200.63 922 LEU A O 1
ATOM 13764 N N . ASP B 1 923 ? 178.609 164.997 201.190 1.00 221.38 923 ASP A N 1
ATOM 13765 C CA . ASP B 1 923 ? 179.446 164.917 200.005 1.00 221.15 923 ASP A CA 1
ATOM 13766 C C . ASP B 1 923 ? 179.039 165.984 198.992 1.00 220.78 923 ASP A C 1
ATOM 13767 O O . ASP B 1 923 ? 177.961 166.579 199.071 1.00 221.92 923 ASP A O 1
ATOM 13772 N N . GLU B 1 924 ? 179.923 166.216 198.021 1.00 209.19 924 GLU A N 1
ATOM 13773 C CA . GLU B 1 924 ? 179.683 167.273 197.044 1.00 209.05 924 GLU A CA 1
ATOM 13774 C C . GLU B 1 924 ? 178.437 167.006 196.212 1.00 209.49 924 GLU A C 1
ATOM 13775 O O . GLU B 1 924 ? 177.771 167.951 195.781 1.00 210.75 924 GLU A O 1
ATOM 13781 N N . MET B 1 925 ? 178.106 165.738 195.973 1.00 214.41 925 MET A N 1
ATOM 13782 C CA . MET B 1 925 ? 176.921 165.429 195.181 1.00 215.49 925 MET A CA 1
ATOM 13783 C C . MET B 1 925 ? 175.660 165.951 195.862 1.00 215.62 925 MET A C 1
ATOM 13784 O O . MET B 1 925 ? 174.867 166.684 195.256 1.00 216.19 925 MET A O 1
ATOM 13789 N N . GLU B 1 926 ? 175.466 165.595 197.133 1.00 208.39 926 GLU A N 1
ATOM 13790 C CA . GLU B 1 926 ? 174.275 166.036 197.851 1.00 208.80 926 GLU A CA 1
ATOM 13791 C C . GLU B 1 926 ? 174.265 167.548 198.028 1.00 209.22 926 GLU A C 1
ATOM 13792 O O . GLU B 1 926 ? 173.213 168.191 197.910 1.00 209.78 926 GLU A O 1
ATOM 13798 N N . ALA B 1 927 ? 175.426 168.134 198.330 1.00 208.81 927 ALA A N 1
ATOM 13799 C CA . ALA B 1 927 ? 175.494 169.581 198.495 1.00 208.06 927 ALA A CA 1
ATOM 13800 C C . ALA B 1 927 ? 175.103 170.294 197.209 1.00 208.15 927 ALA A C 1
ATOM 13801 O O . ALA B 1 927 ? 174.349 171.274 197.238 1.00 208.58 927 ALA A O 1
ATOM 13803 N N . HIS B 1 928 ? 175.602 169.815 196.069 1.00 194.50 928 HIS A N 1
ATOM 13804 C CA . HIS B 1 928 ? 175.240 170.421 194.794 1.00 193.23 928 HIS A CA 1
ATOM 13805 C C . HIS B 1 928 ? 173.758 170.239 194.499 1.00 193.16 928 HIS A C 1
ATOM 13806 O O . HIS B 1 928 ? 173.109 171.153 193.982 1.00 195.30 928 HIS A O 1
ATOM 13813 N N . LYS B 1 929 ? 173.203 169.068 194.815 1.00 177.92 929 LYS A N 1
ATOM 13814 C CA . LYS B 1 929 ? 171.771 168.866 194.607 1.00 177.38 929 LYS A CA 1
ATOM 13815 C C . LYS B 1 929 ? 170.957 169.874 195.409 1.00 177.31 929 LYS A C 1
ATOM 13816 O O . LYS B 1 929 ? 170.037 170.516 194.882 1.00 178.98 929 LYS A O 1
ATOM 13822 N N . LEU B 1 930 ? 171.288 170.030 196.691 1.00 169.49 930 LEU A N 1
ATOM 13823 C CA . LEU B 1 930 ? 170.541 170.953 197.538 1.00 170.00 930 LEU A CA 1
ATOM 13824 C C . LEU B 1 930 ? 170.713 172.394 197.071 1.00 169.28 930 LEU A C 1
ATOM 13825 O O . LEU B 1 930 ? 169.748 173.169 197.051 1.00 169.24 930 LEU A O 1
ATOM 13830 N N . GLU B 1 931 ? 171.935 172.772 196.692 1.00 161.54 931 GLU A N 1
ATOM 13831 C CA . GLU B 1 931 ? 172.170 174.126 196.207 1.00 160.48 931 GLU A CA 1
ATOM 13832 C C . GLU B 1 931 ? 171.390 174.394 194.928 1.00 161.88 931 GLU A C 1
ATOM 13833 O O . GLU B 1 931 ? 170.834 175.483 194.749 1.00 164.69 931 GLU A O 1
ATOM 13839 N N . LEU B 1 932 ? 171.345 173.417 194.021 1.00 148.70 932 LEU A N 1
ATOM 13840 C CA . LEU B 1 932 ? 170.570 173.580 192.798 1.00 145.22 932 LEU A CA 1
ATOM 13841 C C . LEU B 1 932 ? 169.090 173.739 193.107 1.00 146.18 932 LEU A C 1
ATOM 13842 O O . LEU B 1 932 ? 168.409 174.577 192.506 1.00 147.95 932 LEU A O 1
ATOM 13847 N N . THR B 1 933 ? 168.571 172.938 194.039 1.00 147.16 933 THR A N 1
ATOM 13848 C CA . THR B 1 933 ? 167.169 173.079 194.417 1.00 145.95 933 THR A CA 1
ATOM 13849 C C . THR B 1 933 ? 166.893 174.476 194.959 1.00 145.86 933 THR A C 1
ATOM 13850 O O . THR B 1 933 ? 165.912 175.126 194.575 1.00 147.57 933 THR A O 1
ATOM 13854 N N . VAL B 1 934 ? 167.765 174.961 195.845 1.00 138.88 934 VAL A N 1
ATOM 13855 C CA . VAL B 1 934 ? 167.568 176.282 196.434 1.00 138.16 934 VAL A CA 1
ATOM 13856 C C . VAL B 1 934 ? 167.623 177.361 195.360 1.00 139.34 934 VAL A C 1
ATOM 13857 O O . VAL B 1 934 ? 166.814 178.296 195.357 1.00 139.27 934 VAL A O 1
ATOM 13861 N N . GLU B 1 935 ? 168.585 177.258 194.442 1.00 143.78 935 GLU A N 1
ATOM 13862 C CA . GLU B 1 935 ? 168.711 178.256 193.385 1.00 140.68 935 GLU A CA 1
ATOM 13863 C C . GLU B 1 935 ? 167.484 178.261 192.484 1.00 140.66 935 GLU A C 1
ATOM 13864 O O . GLU B 1 935 ? 166.986 179.328 192.104 1.00 143.30 935 GLU A O 1
ATOM 13870 N N . ILE B 1 936 ? 166.983 177.078 192.126 1.00 124.54 936 ILE A N 1
ATOM 13871 C CA . ILE B 1 936 ? 165.791 177.006 191.287 1.00 124.19 936 ILE A CA 1
ATOM 13872 C C . ILE B 1 936 ? 164.606 177.640 191.998 1.00 126.72 936 ILE A C 1
ATOM 13873 O O . ILE B 1 936 ? 163.831 178.397 191.397 1.00 129.03 936 ILE A O 1
ATOM 13878 N N . LYS B 1 937 ? 164.438 177.337 193.286 1.00 129.40 937 LYS A N 1
ATOM 13879 C CA . LYS B 1 937 ? 163.325 177.914 194.030 1.00 128.39 937 LYS A CA 1
ATOM 13880 C C . LYS B 1 937 ? 163.444 179.431 194.112 1.00 128.25 937 LYS A C 1
ATOM 13881 O O . LYS B 1 937 ? 162.450 180.149 193.961 1.00 129.12 937 LYS A O 1
ATOM 13887 N N . MET B 1 938 ? 164.657 179.940 194.336 1.00 131.84 938 MET A N 1
ATOM 13888 C CA . MET B 1 938 ? 164.850 181.386 194.382 1.00 129.97 938 MET A CA 1
ATOM 13889 C C . MET B 1 938 ? 164.513 182.032 193.044 1.00 129.60 938 MET A C 1
ATOM 13890 O O . MET B 1 938 ? 163.830 183.063 192.995 1.00 133.02 938 MET A O 1
ATOM 13895 N N . LYS B 1 939 ? 164.982 181.439 191.945 1.00 112.33 939 LYS A N 1
ATOM 13896 C CA . LYS B 1 939 ? 164.695 182.006 190.633 1.00 111.25 939 LYS A CA 1
ATOM 13897 C C . LYS B 1 939 ? 163.199 182.003 190.353 1.00 113.70 939 LYS A C 1
ATOM 13898 O O . LYS B 1 939 ? 162.658 182.980 189.824 1.00 117.48 939 LYS A O 1
ATOM 13904 N N . ARG B 1 940 ? 162.512 180.914 190.702 1.00 117.63 940 ARG A N 1
ATOM 13905 C CA . ARG B 1 940 ? 161.062 180.890 190.548 1.00 116.71 940 ARG A CA 1
ATOM 13906 C C . ARG B 1 940 ? 160.407 181.968 191.401 1.00 119.90 940 ARG A C 1
ATOM 13907 O O . ARG B 1 940 ? 159.412 182.576 190.992 1.00 121.59 940 ARG A O 1
ATOM 13915 N N . LEU B 1 941 ? 160.951 182.215 192.594 1.00 121.77 941 LEU A N 1
ATOM 13916 C CA . LEU B 1 941 ? 160.436 183.294 193.431 1.00 121.05 941 LEU A CA 1
ATOM 13917 C C . LEU B 1 941 ? 160.562 184.640 192.735 1.00 121.21 941 LEU A C 1
ATOM 13918 O O . LEU B 1 941 ? 159.638 185.459 192.780 1.00 120.08 941 LEU A O 1
ATOM 13923 N N . MET B 1 942 ? 161.704 184.891 192.091 1.00 130.79 942 MET A N 1
ATOM 13924 C CA . MET B 1 942 ? 161.902 186.169 191.414 1.00 129.07 942 MET A CA 1
ATOM 13925 C C . MET B 1 942 ? 160.769 186.499 190.452 1.00 127.91 942 MET A C 1
ATOM 13926 O O . MET B 1 942 ? 160.600 187.667 190.086 1.00 129.05 942 MET A O 1
ATOM 13931 N N . ASN B 1 943 ? 159.993 185.505 190.035 1.00 127.63 943 ASN A N 1
ATOM 13932 C CA . ASN B 1 943 ? 158.838 185.695 189.163 1.00 129.05 943 ASN A CA 1
ATOM 13933 C C . ASN B 1 943 ? 157.602 185.280 189.959 1.00 130.92 943 ASN A C 1
ATOM 13934 O O . ASN B 1 943 ? 157.194 184.118 189.942 1.00 134.39 943 ASN A O 1
ATOM 13939 N N . ALA B 1 944 ? 157.011 186.238 190.659 1.00 135.24 944 ALA A N 1
ATOM 13940 C CA . ALA B 1 944 ? 155.862 186.015 191.519 1.00 135.76 944 ALA A CA 1
ATOM 13941 C C . ALA B 1 944 ? 154.807 187.074 191.253 1.00 137.26 944 ALA A C 1
ATOM 13942 O O . ALA B 1 944 ? 155.105 188.132 190.689 1.00 139.19 944 ALA A O 1
ATOM 13944 N N . PRO B 1 945 ? 153.559 186.817 191.643 1.00 143.09 945 PRO A N 1
ATOM 13945 C CA . PRO B 1 945 ? 152.494 187.793 191.383 1.00 144.47 945 PRO A CA 1
ATOM 13946 C C . PRO B 1 945 ? 152.802 189.136 192.027 1.00 143.69 945 PRO A C 1
ATOM 13947 O O . PRO B 1 945 ? 153.331 189.208 193.138 1.00 143.54 945 PRO A O 1
ATOM 13951 N N . SER B 1 946 ? 152.462 190.208 191.310 1.00 165.89 946 SER A N 1
ATOM 13952 C CA . SER B 1 946 ? 152.758 191.551 191.799 1.00 166.23 946 SER A CA 1
ATOM 13953 C C . SER B 1 946 ? 151.977 191.870 193.069 1.00 165.88 946 SER A C 1
ATOM 13954 O O . SER B 1 946 ? 152.526 192.455 194.009 1.00 167.02 946 SER A O 1
ATOM 13957 N N . SER B 1 947 ? 150.701 191.495 193.117 1.00 155.42 947 SER A N 1
ATOM 13958 C CA . SER B 1 947 ? 149.838 191.817 194.242 1.00 155.43 947 SER A CA 1
ATOM 13959 C C . SER B 1 947 ? 149.188 190.552 194.779 1.00 156.43 947 SER A C 1
ATOM 13960 O O . SER B 1 947 ? 148.961 189.588 194.043 1.00 158.72 947 SER A O 1
ATOM 13963 N N . ILE B 1 948 ? 148.885 190.569 196.073 1.00 145.09 948 ILE A N 1
ATOM 13964 C CA . ILE B 1 948 ? 148.272 189.427 196.745 1.00 143.31 948 ILE A CA 1
ATOM 13965 C C . ILE B 1 948 ? 147.049 189.908 197.515 1.00 146.22 948 ILE A C 1
ATOM 13966 O O . ILE B 1 948 ? 147.028 191.053 197.988 1.00 148.24 948 ILE A O 1
ATOM 13971 N N . PRO B 1 949 ? 146.015 189.085 197.665 1.00 148.20 949 PRO A N 1
ATOM 13972 C CA . PRO B 1 949 ? 144.846 189.497 198.443 1.00 148.54 949 PRO A CA 1
ATOM 13973 C C . PRO B 1 949 ? 145.132 189.419 199.931 1.00 148.75 949 PRO A C 1
ATOM 13974 O O . PRO B 1 949 ? 145.633 188.397 200.423 1.00 148.08 949 PRO A O 1
ATOM 13978 N N . PRO B 1 950 ? 144.829 190.474 200.680 1.00 151.97 950 PRO A N 1
ATOM 13979 C CA . PRO B 1 950 ? 145.085 190.460 202.123 1.00 152.23 950 PRO A CA 1
ATOM 13980 C C . PRO B 1 950 ? 144.334 189.328 202.798 1.00 151.96 950 PRO A C 1
ATOM 13981 O O . PRO B 1 950 ? 143.175 189.047 202.456 1.00 150.84 950 PRO A O 1
ATOM 13985 N N . PRO B 1 951 ? 144.960 188.651 203.762 1.00 148.32 951 PRO A N 1
ATOM 13986 C CA . PRO B 1 951 ? 144.284 187.542 204.428 1.00 148.39 951 PRO A CA 1
ATOM 13987 C C . PRO B 1 951 ? 143.142 188.041 205.292 1.00 147.27 951 PRO A C 1
ATOM 13988 O O . PRO B 1 951 ? 143.162 189.187 205.774 1.00 144.83 951 PRO A O 1
ATOM 13992 N N . PRO B 1 952 ? 142.122 187.218 205.516 1.00 146.84 952 PRO A N 1
ATOM 13993 C CA . PRO B 1 952 ? 141.009 187.623 206.382 1.00 145.56 952 PRO A CA 1
ATOM 13994 C C . PRO B 1 952 ? 141.439 187.680 207.836 1.00 146.93 952 PRO A C 1
ATOM 13995 O O . PRO B 1 952 ? 142.458 187.085 208.218 1.00 149.65 952 PRO A O 1
ATOM 13999 N N . PRO B 1 953 ? 140.686 188.387 208.680 1.00 143.60 953 PRO A N 1
ATOM 14000 C CA . PRO B 1 953 ? 141.101 188.536 210.085 1.00 142.47 953 PRO A CA 1
ATOM 14001 C C . PRO B 1 953 ? 141.248 187.223 210.833 1.00 142.05 953 PRO A C 1
ATOM 14002 O O . PRO B 1 953 ? 142.088 187.132 211.738 1.00 144.79 953 PRO A O 1
ATOM 14006 N N . GLU B 1 954 ? 140.448 186.207 210.505 1.00 142.48 954 GLU A N 1
ATOM 14007 C CA . GLU B 1 954 ? 140.484 184.967 211.275 1.00 143.83 954 GLU A CA 1
ATOM 14008 C C . GLU B 1 954 ? 141.855 184.307 211.194 1.00 143.20 954 GLU A C 1
ATOM 14009 O O . GLU B 1 954 ? 142.408 183.868 212.209 1.00 145.50 954 GLU A O 1
ATOM 14015 N N . ASN B 1 955 ? 142.426 184.234 209.991 1.00 144.57 955 ASN A N 1
ATOM 14016 C CA . ASN B 1 955 ? 143.766 183.675 209.862 1.00 145.41 955 ASN A CA 1
ATOM 14017 C C . ASN B 1 955 ? 144.801 184.556 210.547 1.00 147.44 955 ASN A C 1
ATOM 14018 O O . ASN B 1 955 ? 145.793 184.044 211.078 1.00 149.25 955 ASN A O 1
ATOM 14023 N N . LEU B 1 956 ? 144.592 185.874 210.550 1.00 126.21 956 LEU A N 1
ATOM 14024 C CA . LEU B 1 956 ? 145.499 186.760 211.269 1.00 122.83 956 LEU A CA 1
ATOM 14025 C C . LEU B 1 956 ? 145.520 186.419 212.752 1.00 119.91 956 LEU A C 1
ATOM 14026 O O . LEU B 1 956 ? 146.589 186.322 213.366 1.00 117.94 956 LEU A O 1
ATOM 14031 N N . LEU B 1 957 ? 144.341 186.226 213.345 1.00 122.00 957 LEU A N 1
ATOM 14032 C CA . LEU B 1 957 ? 144.281 185.820 214.745 1.00 122.03 957 LEU A CA 1
ATOM 14033 C C . LEU B 1 957 ? 144.914 184.450 214.945 1.00 124.62 957 LEU A C 1
ATOM 14034 O O . LEU B 1 957 ? 145.628 184.224 215.928 1.00 128.69 957 LEU A O 1
ATOM 14039 N N . LYS B 1 958 ? 144.661 183.522 214.022 1.00 131.18 958 LYS A N 1
ATOM 14040 C CA . LYS B 1 958 ? 145.207 182.176 214.147 1.00 128.77 958 LYS A CA 1
ATOM 14041 C C . LYS B 1 958 ? 146.721 182.139 213.988 1.00 126.45 958 LYS A C 1
ATOM 14042 O O . LYS B 1 958 ? 147.354 181.175 214.432 1.00 127.51 958 LYS A O 1
ATOM 14048 N N . ASN B 1 959 ? 147.317 183.159 213.376 1.00 129.53 959 ASN A N 1
ATOM 14049 C CA . ASN B 1 959 ? 148.748 183.169 213.106 1.00 132.78 959 ASN A CA 1
ATOM 14050 C C . ASN B 1 959 ? 149.567 183.886 214.172 1.00 135.59 959 ASN A C 1
ATOM 14051 O O . ASN B 1 959 ? 150.790 183.982 214.026 1.00 131.58 959 ASN A O 1
ATOM 14056 N N . VAL B 1 960 ? 148.937 184.397 215.233 1.00 135.27 960 VAL A N 1
ATOM 14057 C CA . VAL B 1 960 ? 149.700 185.043 216.293 1.00 128.64 960 VAL A CA 1
ATOM 14058 C C . VAL B 1 960 ? 150.667 184.037 216.899 1.00 129.12 960 VAL A C 1
ATOM 14059 O O . VAL B 1 960 ? 150.310 182.884 217.170 1.00 132.51 960 VAL A O 1
ATOM 14063 N N . SER B 1 961 ? 151.908 184.475 217.112 1.00 128.16 961 SER A N 1
ATOM 14064 C CA . SER B 1 961 ? 152.976 183.542 217.457 1.00 130.29 961 SER A CA 1
ATOM 14065 C C . SER B 1 961 ? 152.726 182.860 218.797 1.00 130.91 961 SER A C 1
ATOM 14066 O O . SER B 1 961 ? 152.782 181.629 218.895 1.00 131.98 961 SER A O 1
ATOM 14069 N N . TRP B 1 962 ? 152.449 183.640 219.844 1.00 127.77 962 TRP A N 1
ATOM 14070 C CA . TRP B 1 962 ? 152.456 183.074 221.190 1.00 126.96 962 TRP A CA 1
ATOM 14071 C C . TRP B 1 962 ? 151.360 182.030 221.375 1.00 124.38 962 TRP A C 1
ATOM 14072 O O . TRP B 1 962 ? 151.584 180.999 222.020 1.00 126.74 962 TRP A O 1
ATOM 14083 N N . LEU B 1 963 ? 150.171 182.269 220.825 1.00 132.90 963 LEU A N 1
ATOM 14084 C CA . LEU B 1 963 ? 149.109 181.276 220.927 1.00 135.00 963 LEU A CA 1
ATOM 14085 C C . LEU B 1 963 ? 149.134 180.272 219.784 1.00 136.45 963 LEU A C 1
ATOM 14086 O O . LEU B 1 963 ? 148.377 179.296 219.822 1.00 140.29 963 LEU A O 1
ATOM 14091 N N . ALA B 1 964 ? 149.974 180.485 218.775 1.00 143.03 964 ALA A N 1
ATOM 14092 C CA . ALA B 1 964 ? 150.053 179.549 217.664 1.00 143.80 964 ALA A CA 1
ATOM 14093 C C . ALA B 1 964 ? 150.527 178.187 218.154 1.00 145.84 964 ALA A C 1
ATOM 14094 O O . ALA B 1 964 ? 151.324 178.079 219.089 1.00 144.35 964 ALA A O 1
ATOM 14096 N N . GLY B 1 965 ? 150.023 177.138 217.511 1.00 181.80 965 GLY A N 1
ATOM 14097 C CA . GLY B 1 965 ? 150.326 175.787 217.937 1.00 182.91 965 GLY A CA 1
ATOM 14098 C C . GLY B 1 965 ? 149.082 174.957 218.171 1.00 182.68 965 GLY A C 1
ATOM 14099 O O . GLY B 1 965 ? 148.353 174.640 217.227 1.00 182.15 965 GLY A O 1
ATOM 14100 N N . ASP B 1 966 ? 148.832 174.597 219.428 1.00 199.70 966 ASP A N 1
ATOM 14101 C CA . ASP B 1 966 ? 147.684 173.762 219.753 1.00 200.35 966 ASP A CA 1
ATOM 14102 C C . ASP B 1 966 ? 146.400 174.391 219.229 1.00 200.90 966 ASP A C 1
ATOM 14103 O O . ASP B 1 966 ? 146.162 175.590 219.402 1.00 201.83 966 ASP A O 1
ATOM 14108 N N . MET B 1 967 ? 145.573 173.574 218.576 1.00 197.92 967 MET A N 1
ATOM 14109 C CA . MET B 1 967 ? 144.325 174.068 218.010 1.00 196.97 967 MET A CA 1
ATOM 14110 C C . MET B 1 967 ? 143.291 174.351 219.093 1.00 196.65 967 MET A C 1
ATOM 14111 O O . MET B 1 967 ? 142.387 175.165 218.877 1.00 197.83 967 MET A O 1
ATOM 14116 N N . LYS B 1 968 ? 143.418 173.712 220.258 1.00 193.23 968 LYS A N 1
ATOM 14117 C CA . LYS B 1 968 ? 142.488 173.968 221.352 1.00 194.70 968 LYS A CA 1
ATOM 14118 C C . LYS B 1 968 ? 142.560 175.419 221.810 1.00 195.8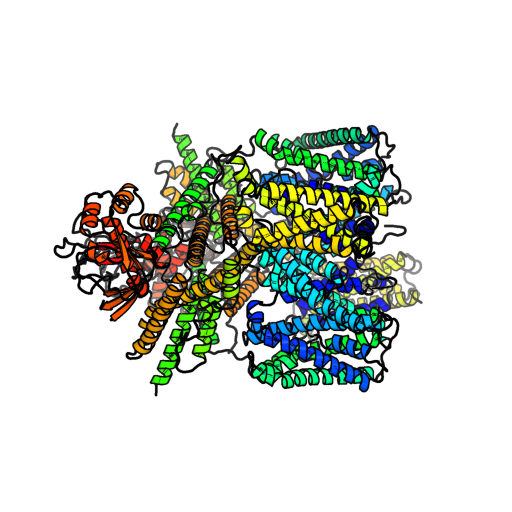2 968 LYS A C 1
ATOM 14119 O O . LYS B 1 968 ? 141.529 176.039 222.096 1.00 195.21 968 LYS A O 1
ATOM 14125 N N . LEU B 1 969 ? 143.770 175.974 221.898 1.00 193.96 969 LEU A N 1
ATOM 14126 C CA . LEU B 1 969 ? 143.909 177.381 222.263 1.00 191.12 969 LEU A CA 1
ATOM 14127 C C . LEU B 1 969 ? 143.263 178.284 221.221 1.00 190.63 969 LEU A C 1
ATOM 14128 O O . LEU B 1 969 ? 142.599 179.269 221.565 1.00 191.49 969 LEU A O 1
ATOM 14133 N N . ILE B 1 970 ? 143.452 177.968 219.939 1.00 177.92 970 ILE A N 1
ATOM 14134 C CA . ILE B 1 970 ? 142.853 178.779 218.885 1.00 176.51 970 ILE A CA 1
ATOM 14135 C C . ILE B 1 970 ? 141.334 178.721 218.969 1.00 178.05 970 ILE A C 1
ATOM 14136 O O . ILE B 1 970 ? 140.649 179.718 218.716 1.00 177.11 970 ILE A O 1
ATOM 14141 N N . ASP B 1 971 ? 140.780 177.556 219.309 1.00 190.80 971 ASP A N 1
ATOM 14142 C CA . ASP B 1 971 ? 139.337 177.463 219.515 1.00 190.23 971 ASP A CA 1
ATOM 14143 C C . ASP B 1 971 ? 138.900 178.311 220.703 1.00 189.60 971 ASP A C 1
ATOM 14144 O O . ASP B 1 971 ? 137.935 179.079 220.616 1.00 191.37 971 ASP A O 1
ATOM 14149 N N . PHE B 1 972 ? 139.605 178.179 221.828 1.00 164.82 972 PHE A N 1
ATOM 14150 C CA . PHE B 1 972 ? 139.285 178.976 223.007 1.00 164.07 972 PHE A CA 1
ATOM 14151 C C . PHE B 1 972 ? 139.297 180.463 222.688 1.00 164.88 972 PHE A C 1
ATOM 14152 O O . PHE B 1 972 ? 138.502 181.227 223.247 1.00 164.21 972 PHE A O 1
ATOM 14160 N N . ILE B 1 973 ? 140.188 180.888 221.796 1.00 165.89 973 ILE A N 1
ATOM 14161 C CA . ILE B 1 973 ? 140.276 182.301 221.445 1.00 165.90 973 ILE A CA 1
ATOM 14162 C C . ILE B 1 973 ? 139.155 182.696 220.491 1.00 165.54 973 ILE A C 1
ATOM 14163 O O . ILE B 1 973 ? 138.405 183.642 220.752 1.00 166.58 973 ILE A O 1
ATOM 14168 N N . LYS B 1 974 ? 139.020 181.978 219.373 1.00 162.38 974 LYS A N 1
ATOM 14169 C CA . LYS B 1 974 ? 138.043 182.360 218.359 1.00 161.78 974 LYS A CA 1
ATOM 14170 C C . LYS B 1 974 ? 136.625 182.325 218.910 1.00 164.45 974 LYS A C 1
ATOM 14171 O O . LYS B 1 974 ? 135.833 183.241 218.658 1.00 164.31 974 LYS A O 1
ATOM 14177 N N . ALA B 1 975 ? 136.280 181.278 219.664 1.00 171.02 975 ALA A N 1
ATOM 14178 C CA . ALA B 1 975 ? 134.979 181.263 220.323 1.00 169.69 975 ALA A CA 1
ATOM 14179 C C . ALA B 1 975 ? 134.847 182.425 221.297 1.00 169.91 975 ALA A C 1
ATOM 14180 O O . ALA B 1 975 ? 133.739 182.923 221.528 1.00 169.74 975 ALA A O 1
ATOM 14182 N N . ARG B 1 976 ? 135.959 182.863 221.876 1.00 153.12 976 ARG A N 1
ATOM 14183 C CA . ARG B 1 976 ? 135.999 184.048 222.715 1.00 150.91 976 ARG A CA 1
ATOM 14184 C C . ARG B 1 976 ? 136.353 185.264 221.858 1.00 154.06 976 ARG A C 1
ATOM 14185 O O . ARG B 1 976 ? 136.312 185.217 220.626 1.00 155.95 976 ARG A O 1
ATOM 14193 N N . ALA B 1 977 ? 136.684 186.375 222.515 1.00 123.15 977 ALA A N 1
ATOM 14194 C CA . ALA B 1 977 ? 137.163 187.579 221.844 1.00 117.23 977 ALA A CA 1
ATOM 14195 C C . ALA B 1 977 ? 136.013 188.392 221.270 1.00 115.58 977 ALA A C 1
ATOM 14196 O O . ALA B 1 977 ? 134.844 188.020 221.411 1.00 117.94 977 ALA A O 1
ATOM 14198 N N . SER B 1 978 ? 136.342 189.509 220.629 1.00 100.56 978 SER A N 1
ATOM 14199 C CA . SER B 1 978 ? 135.350 190.380 220.020 1.00 101.74 978 SER A CA 1
ATOM 14200 C C . SER B 1 978 ? 136.067 191.322 219.068 1.00 101.39 978 SER A C 1
ATOM 14201 O O . SER B 1 978 ? 137.281 191.517 219.159 1.00 105.71 978 SER A O 1
ATOM 14204 N N . LEU B 1 979 ? 135.300 191.909 218.157 1.00 99.65 979 LEU A N 1
ATOM 14205 C CA . LEU B 1 979 ? 135.831 192.834 217.168 1.00 99.38 979 LEU A CA 1
ATOM 14206 C C . LEU B 1 979 ? 135.272 194.223 217.436 1.00 104.21 979 LEU A C 1
ATOM 14207 O O . LEU B 1 979 ? 134.063 194.382 217.636 1.00 103.20 979 LEU A O 1
ATOM 14212 N N . LEU B 1 980 ? 136.152 195.220 217.447 1.00 104.48 980 LEU A N 1
ATOM 14213 C CA . LEU B 1 980 ? 135.779 196.598 217.723 1.00 94.47 980 LEU A CA 1
ATOM 14214 C C . LEU B 1 980 ? 136.198 197.494 216.568 1.00 92.12 980 LEU A C 1
ATOM 14215 O O . LEU B 1 980 ? 137.296 197.346 216.020 1.00 97.10 980 LEU A O 1
ATOM 14220 N N . HIS B 1 981 ? 135.317 198.424 216.212 1.00 100.93 981 HIS A N 1
ATOM 14221 C CA . HIS B 1 981 ? 135.560 199.400 215.161 1.00 108.57 981 HIS A CA 1
ATOM 14222 C C . HIS B 1 981 ? 135.764 200.776 215.779 1.00 112.33 981 HIS A C 1
ATOM 14223 O O . HIS B 1 981 ? 135.029 201.173 216.689 1.00 113.34 981 HIS A O 1
ATOM 14230 N N . PHE B 1 982 ? 136.762 201.503 215.280 1.00 101.20 982 PHE A N 1
ATOM 14231 C CA . PHE B 1 982 ? 137.070 202.838 215.765 1.00 102.61 982 PHE A CA 1
ATOM 14232 C C . PHE B 1 982 ? 137.307 203.756 214.576 1.00 103.91 982 PHE A C 1
ATOM 14233 O O . PHE B 1 982 ? 137.657 203.310 213.481 1.00 102.49 982 PHE A O 1
ATOM 14241 N N . ASP B 1 983 ? 137.118 205.049 214.806 1.00 127.74 983 ASP A N 1
ATOM 14242 C CA . ASP B 1 983 ? 137.299 206.069 213.785 1.00 127.07 983 ASP A CA 1
ATOM 14243 C C . ASP B 1 983 ? 138.405 207.032 214.210 1.00 128.97 983 ASP A C 1
ATOM 14244 O O . ASP B 1 983 ? 139.045 206.865 215.251 1.00 130.98 983 ASP A O 1
ATOM 14249 N N . TYR B 1 984 ? 138.621 208.053 213.384 1.00 135.67 984 TYR A N 1
ATOM 14250 C CA . TYR B 1 984 ? 139.683 209.019 213.627 1.00 135.75 984 TYR A CA 1
ATOM 14251 C C . TYR B 1 984 ? 139.522 209.663 214.999 1.00 134.83 984 TYR A C 1
ATOM 14252 O O . TYR B 1 984 ? 138.419 210.056 215.390 1.00 134.02 984 TYR A O 1
ATOM 14261 N N . GLY B 1 985 ? 140.629 209.764 215.732 1.00 117.34 985 GLY A N 1
ATOM 14262 C CA . GLY B 1 985 ? 140.643 210.457 217.002 1.00 115.35 985 GLY A CA 1
ATOM 14263 C C . GLY B 1 985 ? 140.031 209.710 218.162 1.00 118.96 985 GLY A C 1
ATOM 14264 O O . GLY B 1 985 ? 139.797 210.319 219.212 1.00 122.44 985 GLY A O 1
ATOM 14265 N N . GLU B 1 986 ? 139.764 208.416 218.016 1.00 117.66 986 GLU A N 1
ATOM 14266 C CA . GLU B 1 986 ? 139.200 207.620 219.096 1.00 117.30 986 GLU A CA 1
ATOM 14267 C C . GLU B 1 986 ? 140.319 207.113 219.996 1.00 116.47 986 GLU A C 1
ATOM 14268 O O . GLU B 1 986 ? 141.278 206.500 219.519 1.00 117.12 986 GLU A O 1
ATOM 14274 N N . VAL B 1 987 ? 140.191 207.369 221.296 1.00 117.84 987 VAL A N 1
ATOM 14275 C CA . VAL B 1 987 ? 141.223 207.017 222.264 1.00 121.15 987 VAL A CA 1
ATOM 14276 C C . VAL B 1 987 ? 140.919 205.609 222.765 1.00 122.78 987 VAL A C 1
ATOM 14277 O O . VAL B 1 987 ? 140.072 205.413 223.636 1.00 122.34 987 VAL A O 1
ATOM 14281 N N . ILE B 1 988 ? 141.622 204.621 222.208 1.00 112.47 988 ILE A N 1
ATOM 14282 C CA . ILE B 1 988 ? 141.394 203.233 222.600 1.00 107.63 988 ILE A CA 1
ATOM 14283 C C . ILE B 1 988 ? 141.725 203.036 224.073 1.00 113.18 988 ILE A C 1
ATOM 14284 O O . ILE B 1 988 ? 140.955 202.430 224.827 1.00 115.40 988 ILE A O 1
ATOM 14289 N N . VAL B 1 989 ? 142.875 203.548 224.506 1.00 115.82 989 VAL A N 1
ATOM 14290 C CA . VAL B 1 989 ? 143.377 203.332 225.856 1.00 115.00 989 VAL A CA 1
ATOM 14291 C C . VAL B 1 989 ? 143.764 204.670 226.464 1.00 119.18 989 VAL A C 1
ATOM 14292 O O . VAL B 1 989 ? 144.325 205.535 225.784 1.00 121.75 989 VAL A O 1
ATOM 14296 N N . ARG B 1 990 ? 143.464 204.837 227.748 1.00 136.09 990 ARG A N 1
ATOM 14297 C CA . ARG B 1 990 ? 143.814 206.037 228.491 1.00 133.45 990 ARG A CA 1
ATOM 14298 C C . ARG B 1 990 ? 145.019 205.761 229.378 1.00 135.05 990 ARG A C 1
ATOM 14299 O O . ARG B 1 990 ? 145.085 204.728 230.050 1.00 137.99 990 ARG A O 1
ATOM 14307 N N . GLU B 1 991 ? 145.973 206.690 229.375 1.00 144.58 991 GLU A N 1
ATOM 14308 C CA . GLU B 1 991 ? 147.173 206.524 230.183 1.00 145.39 991 GLU A CA 1
ATOM 14309 C C . GLU B 1 991 ? 146.804 206.344 231.649 1.00 145.64 991 GLU A C 1
ATOM 14310 O O . GLU B 1 991 ? 145.991 207.094 232.196 1.00 144.93 991 GLU A O 1
ATOM 14316 N N . GLY B 1 992 ? 147.408 205.344 232.284 1.00 170.05 992 GLY A N 1
ATOM 14317 C CA . GLY B 1 992 ? 147.111 205.028 233.663 1.00 170.49 992 GLY A CA 1
ATOM 14318 C C . GLY B 1 992 ? 145.907 204.138 233.871 1.00 172.62 992 GLY A C 1
ATOM 14319 O O . GLY B 1 992 ? 145.636 203.749 235.014 1.00 171.69 992 GLY A O 1
ATOM 14320 N N . ASP B 1 993 ? 145.178 203.801 232.810 1.00 168.31 993 ASP A N 1
ATOM 14321 C CA . ASP B 1 993 ? 144.017 202.934 232.943 1.00 165.97 993 ASP A CA 1
ATOM 14322 C C . ASP B 1 993 ? 144.454 201.495 233.184 1.00 166.70 993 ASP A C 1
ATOM 14323 O O . ASP B 1 993 ? 145.379 200.993 232.540 1.00 167.12 993 ASP A O 1
ATOM 14328 N N . GLU B 1 994 ? 143.775 200.830 234.115 1.00 168.12 994 GLU A N 1
ATOM 14329 C CA . GLU B 1 994 ? 144.154 199.477 234.494 1.00 168.14 994 GLU A CA 1
ATOM 14330 C C . GLU B 1 994 ? 144.138 198.550 233.285 1.00 167.97 994 GLU A C 1
ATOM 14331 O O . GLU B 1 994 ? 143.206 198.569 232.477 1.00 169.02 994 GLU A O 1
ATOM 14337 N N . SER B 1 995 ? 145.181 197.732 233.166 1.00 163.59 995 SER A N 1
ATOM 14338 C CA . SER B 1 995 ? 145.264 196.764 232.079 1.00 163.42 995 SER A CA 1
ATOM 14339 C C . SER B 1 995 ? 144.170 195.716 232.242 1.00 163.04 995 SER A C 1
ATOM 14340 O O . SER B 1 995 ? 144.155 194.972 233.228 1.00 164.17 995 SER A O 1
ATOM 14343 N N . ASP B 1 996 ? 143.256 195.653 231.272 1.00 145.15 996 ASP A N 1
ATOM 14344 C CA . ASP B 1 996 ? 142.114 194.756 231.352 1.00 145.18 996 ASP A CA 1
ATOM 14345 C C . ASP B 1 996 ? 141.925 193.885 230.118 1.00 146.05 996 ASP A C 1
ATOM 14346 O O . ASP B 1 996 ? 141.021 193.043 230.114 1.00 146.04 996 ASP A O 1
ATOM 14351 N N . GLY B 1 997 ? 142.736 194.057 229.081 1.00 119.42 997 GLY A N 1
ATOM 14352 C CA . GLY B 1 997 ? 142.594 193.239 227.890 1.00 114.10 997 GLY A CA 1
ATOM 14353 C C . GLY B 1 997 ? 143.690 193.544 226.896 1.00 112.14 997 GLY A C 1
ATOM 14354 O O . GLY B 1 997 ? 144.420 194.531 227.021 1.00 117.60 997 GLY A O 1
ATOM 14355 N N . LEU B 1 998 ? 143.793 192.673 225.897 1.00 84.38 998 LEU A N 1
ATOM 14356 C CA . LEU B 1 998 ? 144.775 192.824 224.838 1.00 82.56 998 LEU A CA 1
ATOM 14357 C C . LEU B 1 998 ? 144.179 193.608 223.672 1.00 85.22 998 LEU A C 1
ATOM 14358 O O . LEU B 1 998 ? 143.055 194.110 223.732 1.00 92.26 998 LEU A O 1
ATOM 14363 N N . PHE B 1 999 ? 144.948 193.712 222.591 1.00 75.03 999 PHE A N 1
ATOM 14364 C CA . PHE B 1 999 ? 144.490 194.367 221.374 1.00 75.88 999 PHE A CA 1
ATOM 14365 C C . PHE B 1 999 ? 145.302 193.823 220.212 1.00 79.71 999 PHE A C 1
ATOM 14366 O O . PHE B 1 999 ? 146.523 193.688 220.322 1.00 92.21 999 PHE A O 1
ATOM 14374 N N . LEU B 1 1000 ? 144.628 193.512 219.110 1.00 74.03 1000 LEU A N 1
ATOM 14375 C CA . LEU B 1 1000 ? 145.283 193.059 217.890 1.00 79.41 1000 LEU A CA 1
ATOM 14376 C C . LEU B 1 1000 ? 144.842 193.961 216.750 1.00 81.51 1000 LEU A C 1
ATOM 14377 O O . LEU B 1 1000 ? 143.646 194.061 216.461 1.00 90.97 1000 LEU A O 1
ATOM 14382 N N . ILE B 1 1001 ? 145.805 194.615 216.104 1.00 71.12 1001 ILE A N 1
ATOM 14383 C CA . ILE B 1 1001 ? 145.506 195.542 215.016 1.00 78.94 1001 ILE A CA 1
ATOM 14384 C C . ILE B 1 1001 ? 145.244 194.705 213.767 1.00 85.97 1001 ILE A C 1
ATOM 14385 O O . ILE B 1 1001 ? 146.177 194.274 213.088 1.00 86.63 1001 ILE A O 1
ATOM 14390 N N . VAL B 1 1002 ? 143.967 194.465 213.463 1.00 98.77 1002 VAL A N 1
ATOM 14391 C CA . VAL B 1 1002 ? 143.619 193.754 212.238 1.00 97.21 1002 VAL A CA 1
ATOM 14392 C C . VAL B 1 1002 ? 143.535 194.690 211.042 1.00 96.58 1002 VAL A C 1
ATOM 14393 O O . VAL B 1 1002 ? 143.538 194.222 209.897 1.00 100.91 1002 VAL A O 1
ATOM 14397 N N . SER B 1 1003 ? 143.453 195.997 211.271 1.00 101.21 1003 SER A N 1
ATOM 14398 C CA . SER B 1 1003 ? 143.507 196.971 210.192 1.00 107.66 1003 SER A CA 1
ATOM 14399 C C . SER B 1 1003 ? 143.544 198.364 210.796 1.00 111.40 1003 SER A C 1
ATOM 14400 O O . SER B 1 1003 ? 142.930 198.614 211.837 1.00 112.14 1003 SER A O 1
ATOM 14403 N N . GLY B 1 1004 ? 144.259 199.267 210.123 1.00 105.79 1004 GLY A N 1
ATOM 14404 C CA . GLY B 1 1004 ? 144.350 200.651 210.539 1.00 106.05 1004 GLY A CA 1
ATOM 14405 C C . GLY B 1 1004 ? 145.773 201.033 210.912 1.00 105.59 1004 GLY A C 1
ATOM 14406 O O . GLY B 1 1004 ? 146.743 200.480 210.380 1.00 105.77 1004 GLY A O 1
ATOM 14407 N N . LEU B 1 1005 ? 145.882 201.990 211.830 1.00 103.27 1005 LEU A N 1
ATOM 14408 C CA . LEU B 1 1005 ? 147.165 202.483 212.309 1.00 101.68 1005 LEU A CA 1
ATOM 14409 C C . LEU B 1 1005 ? 146.921 203.343 213.538 1.00 102.23 1005 LEU A C 1
ATOM 14410 O O . LEU B 1 1005 ? 145.990 204.151 213.553 1.00 110.91 1005 LEU A O 1
ATOM 14415 N N . VAL B 1 1006 ? 147.758 203.170 214.561 1.00 93.46 1006 VAL A N 1
ATOM 14416 C CA . VAL B 1 1006 ? 147.594 203.885 215.818 1.00 95.32 1006 VAL A CA 1
ATOM 14417 C C . VAL B 1 1006 ? 148.912 204.543 216.197 1.00 104.53 1006 VAL A C 1
ATOM 14418 O O . VAL B 1 1006 ? 149.990 204.115 215.783 1.00 111.07 1006 VAL A O 1
ATOM 14422 N N . LYS B 1 1007 ? 148.811 205.599 217.002 1.00 112.52 1007 LYS A N 1
ATOM 14423 C CA . LYS B 1 1007 ? 149.965 206.328 217.507 1.00 108.49 1007 LYS A CA 1
ATOM 14424 C C . LYS B 1 1007 ? 149.980 206.245 219.025 1.00 110.68 1007 LYS A C 1
ATOM 14425 O O . LYS B 1 1007 ? 148.981 206.567 219.678 1.00 113.40 1007 LYS A O 1
ATOM 14431 N N . LEU B 1 1008 ? 151.109 205.811 219.577 1.00 115.85 1008 LEU A N 1
ATOM 14432 C CA . LEU B 1 1008 ? 151.303 205.678 221.013 1.00 116.97 1008 LEU A CA 1
ATOM 14433 C C . LEU B 1 1008 ? 152.174 206.824 221.503 1.00 120.27 1008 LEU A C 1
ATOM 14434 O O . LEU B 1 1008 ? 153.246 207.076 220.941 1.00 124.83 1008 LEU A O 1
ATOM 14439 N N . TYR B 1 1009 ? 151.715 207.505 222.550 1.00 158.75 1009 TYR A N 1
ATOM 14440 C CA . TYR B 1 1009 ? 152.422 208.636 223.128 1.00 159.10 1009 TYR A CA 1
ATOM 14441 C C . TYR B 1 1009 ? 152.388 208.527 224.643 1.00 158.90 1009 TYR A C 1
ATOM 14442 O O . TYR B 1 1009 ? 151.372 208.129 225.219 1.00 163.26 1009 TYR A O 1
ATOM 14451 N N . GLY B 1 1010 ? 153.491 208.880 225.284 1.00 190.71 1010 GLY A N 1
ATOM 14452 C CA . GLY B 1 1010 ? 153.543 208.856 226.729 1.00 193.54 1010 GLY A CA 1
ATOM 14453 C C . GLY B 1 1010 ? 154.976 208.880 227.222 1.00 196.60 1010 GLY A C 1
ATOM 14454 O O . GLY B 1 1010 ? 155.919 209.060 226.452 1.00 196.63 1010 GLY A O 1
ATOM 14455 N N . LYS B 1 1011 ? 155.109 208.692 228.531 1.00 213.87 1011 LYS A N 1
ATOM 14456 C CA . LYS B 1 1011 ? 156.397 208.685 229.210 1.00 213.39 1011 LYS A CA 1
ATOM 14457 C C . LYS B 1 1011 ? 156.743 207.261 229.620 1.00 212.59 1011 LYS A C 1
ATOM 14458 O O . LYS B 1 1011 ? 155.915 206.563 230.216 1.00 211.19 1011 LYS A O 1
ATOM 14464 N N . SER B 1 1012 ? 157.960 206.836 229.299 1.00 214.80 1012 SER A N 1
ATOM 14465 C CA . SER B 1 1012 ? 158.421 205.498 229.644 1.00 214.64 1012 SER A CA 1
ATOM 14466 C C . SER B 1 1012 ? 159.868 205.528 230.123 1.00 214.94 1012 SER A C 1
ATOM 14467 O O . SER B 1 1012 ? 160.623 206.443 229.792 1.00 215.22 1012 SER A O 1
ATOM 14470 N N . GLU B 1 1030 ? 162.166 211.255 228.736 1.00 236.05 1030 GLU A N 1
ATOM 14471 C CA . GLU B 1 1030 ? 161.990 210.583 227.453 1.00 236.19 1030 GLU A CA 1
ATOM 14472 C C . GLU B 1 1030 ? 160.516 210.325 227.163 1.00 235.31 1030 GLU A C 1
ATOM 14473 O O . GLU B 1 1030 ? 159.974 209.283 227.530 1.00 235.13 1030 GLU A O 1
ATOM 14479 N N . VAL B 1 1031 ? 159.873 211.281 226.499 1.00 214.09 1031 VAL A N 1
ATOM 14480 C CA . VAL B 1 1031 ? 158.457 211.139 226.121 1.00 213.96 1031 VAL A CA 1
ATOM 14481 C C . VAL B 1 1031 ? 158.453 210.411 224.783 1.00 212.92 1031 VAL A C 1
ATOM 14482 O O . VAL B 1 1031 ? 158.422 211.005 223.702 1.00 211.94 1031 VAL A O 1
ATOM 14486 N N . PHE B 1 1032 ? 158.487 209.084 224.857 1.00 190.22 1032 PHE A N 1
ATOM 14487 C CA . PHE B 1 1032 ? 158.584 208.273 223.653 1.00 189.25 1032 PHE A CA 1
ATOM 14488 C C . PHE B 1 1032 ? 157.270 208.286 222.882 1.00 187.51 1032 PHE A C 1
ATOM 14489 O O . PHE B 1 1032 ? 156.184 208.255 223.466 1.00 187.40 1032 PHE A O 1
ATOM 14497 N N . GLU B 1 1033 ? 157.380 208.342 221.558 1.00 152.32 1033 GLU A N 1
ATOM 14498 C CA . GLU B 1 1033 ? 156.236 208.310 220.660 1.00 151.08 1033 GLU A CA 1
ATOM 14499 C C . GLU B 1 1033 ? 156.525 207.332 219.534 1.00 151.77 1033 GLU A C 1
ATOM 14500 O O . GLU B 1 1033 ? 157.623 207.331 218.972 1.00 152.59 1033 GLU A O 1
ATOM 14506 N N . ASP B 1 1034 ? 155.540 206.500 219.206 1.00 130.50 1034 ASP A N 1
ATOM 14507 C CA . ASP B 1 1034 ? 155.729 205.489 218.175 1.00 126.37 1034 ASP A CA 1
ATOM 14508 C C . ASP B 1 1034 ? 154.411 205.248 217.452 1.00 126.59 1034 ASP A C 1
ATOM 14509 O O . ASP B 1 1034 ? 153.370 205.799 217.813 1.00 128.29 1034 ASP A O 1
ATOM 14514 N N . TYR B 1 1035 ? 154.468 204.412 216.419 1.00 114.36 1035 TYR A N 1
ATOM 14515 C CA . TYR B 1 1035 ? 153.301 204.051 215.632 1.00 111.82 1035 TYR A CA 1
ATOM 14516 C C . TYR B 1 1035 ? 153.214 202.538 215.509 1.00 113.70 1035 TYR A C 1
ATOM 14517 O O . TYR B 1 1035 ? 154.231 201.845 215.424 1.00 120.22 1035 TYR A O 1
ATOM 14526 N N . LEU B 1 1036 ? 151.984 202.032 215.496 1.00 96.12 1036 LEU A N 1
ATOM 14527 C CA . LEU B 1 1036 ? 151.721 200.611 215.339 1.00 96.54 1036 LEU A CA 1
ATOM 14528 C C . LEU B 1 1036 ? 150.699 200.403 214.231 1.00 97.45 1036 LEU A C 1
ATOM 14529 O O . LEU B 1 1036 ? 149.897 201.291 213.928 1.00 102.58 1036 LEU A O 1
ATOM 14534 N N . THR B 1 1037 ? 150.729 199.212 213.639 1.00 97.25 1037 THR A N 1
ATOM 14535 C CA . THR B 1 1037 ? 149.928 198.906 212.462 1.00 102.59 1037 THR A CA 1
ATOM 14536 C C . THR B 1 1037 ? 149.375 197.492 212.602 1.00 103.12 1037 THR A C 1
ATOM 14537 O O . THR B 1 1037 ? 149.384 196.902 213.686 1.00 102.09 1037 THR A O 1
ATOM 14541 N N . VAL B 1 1038 ? 148.882 196.951 211.485 1.00 92.61 1038 VAL A N 1
ATOM 14542 C CA . VAL B 1 1038 ? 148.227 195.651 211.505 1.00 90.67 1038 VAL A CA 1
ATOM 14543 C C . VAL B 1 1038 ? 149.189 194.568 211.981 1.00 90.78 1038 VAL A C 1
ATOM 14544 O O . VAL B 1 1038 ? 150.408 194.647 211.782 1.00 93.28 1038 VAL A O 1
ATOM 14548 N N . GLY B 1 1039 ? 148.629 193.538 212.606 1.00 88.53 1039 GLY A N 1
ATOM 14549 C CA . GLY B 1 1039 ? 149.415 192.424 213.108 1.00 90.35 1039 GLY A CA 1
ATOM 14550 C C . GLY B 1 1039 ? 150.322 192.751 214.274 1.00 96.02 1039 GLY A C 1
ATOM 14551 O O . GLY B 1 1039 ? 151.465 192.278 214.315 1.00 102.23 1039 GLY A O 1
ATOM 14552 N N . ASN B 1 1040 ? 149.846 193.551 215.226 1.00 85.54 1040 ASN A N 1
ATOM 14553 C CA . ASN B 1 1040 ? 150.615 193.883 216.415 1.00 79.37 1040 ASN A CA 1
ATOM 14554 C C . ASN B 1 1040 ? 149.717 193.788 217.639 1.00 84.81 1040 ASN A C 1
ATOM 14555 O O . ASN B 1 1040 ? 148.527 194.101 217.578 1.00 93.67 1040 ASN A O 1
ATOM 14560 N N . VAL B 1 1041 ? 150.300 193.352 218.750 1.00 90.59 1041 VAL A N 1
ATOM 14561 C CA . VAL B 1 1041 ? 149.596 193.275 220.018 1.00 92.92 1041 VAL A CA 1
ATOM 14562 C C . VAL B 1 1041 ? 150.027 194.455 220.878 1.00 92.11 1041 VAL A C 1
ATOM 14563 O O . VAL B 1 1041 ? 151.051 195.097 220.631 1.00 98.98 1041 VAL A O 1
ATOM 14567 N N . ILE B 1 1042 ? 149.235 194.752 221.906 1.00 87.05 1042 ILE A N 1
ATOM 14568 C CA . ILE B 1 1042 ? 149.442 195.979 222.666 1.00 90.30 1042 ILE A CA 1
ATOM 14569 C C . ILE B 1 1042 ? 149.675 195.705 224.146 1.00 100.92 1042 ILE A C 1
ATOM 14570 O O . ILE B 1 1042 ? 150.745 196.016 224.682 1.00 108.47 1042 ILE A O 1
ATOM 14575 N N . GLY B 1 1043 ? 148.687 195.121 224.819 1.00 105.70 1043 GLY A N 1
ATOM 14576 C CA . GLY B 1 1043 ? 148.711 195.070 226.268 1.00 102.34 1043 GLY A CA 1
ATOM 14577 C C . GLY B 1 1043 ? 149.200 193.781 226.895 1.00 106.89 1043 GLY A C 1
ATOM 14578 O O . GLY B 1 1043 ? 148.642 193.333 227.901 1.00 112.06 1043 GLY A O 1
ATOM 14579 N N . GLU B 1 1044 ? 150.240 193.173 226.324 1.00 109.35 1044 GLU A N 1
ATOM 14580 C CA . GLU B 1 1044 ? 150.763 191.933 226.888 1.00 111.93 1044 GLU A CA 1
ATOM 14581 C C . GLU B 1 1044 ? 151.346 192.156 228.279 1.00 113.06 1044 GLU A C 1
ATOM 14582 O O . GLU B 1 1044 ? 151.076 191.385 229.208 1.00 118.20 1044 GLU A O 1
ATOM 14588 N N . MET B 1 1045 ? 152.151 193.208 228.441 1.00 117.74 1045 MET A N 1
ATOM 14589 C CA . MET B 1 1045 ? 152.827 193.428 229.716 1.00 121.70 1045 MET A CA 1
ATOM 14590 C C . MET B 1 1045 ? 151.831 193.682 230.839 1.00 122.45 1045 MET A C 1
ATOM 14591 O O . MET B 1 1045 ? 152.004 193.182 231.956 1.00 123.78 1045 MET A O 1
ATOM 14596 N N . GLY B 1 1046 ? 150.788 194.467 230.569 1.00 121.69 1046 GLY A N 1
ATOM 14597 C CA . GLY B 1 1046 ? 149.798 194.731 231.600 1.00 121.42 1046 GLY A CA 1
ATOM 14598 C C . GLY B 1 1046 ? 149.135 193.465 232.105 1.00 121.20 1046 GLY A C 1
ATOM 14599 O O . GLY B 1 1046 ? 148.937 193.293 233.310 1.00 120.87 1046 GLY A O 1
ATOM 14600 N N . VAL B 1 1047 ? 148.783 192.561 231.190 1.00 124.22 1047 VAL A N 1
ATOM 14601 C CA . VAL B 1 1047 ? 148.160 191.304 231.591 1.00 122.56 1047 VAL A CA 1
ATOM 14602 C C . VAL B 1 1047 ? 149.158 190.423 232.329 1.00 125.74 1047 VAL A C 1
ATOM 14603 O O . VAL B 1 1047 ? 148.807 189.744 233.301 1.00 126.69 1047 VAL A O 1
ATOM 14607 N N . LEU B 1 1048 ? 150.415 190.414 231.881 1.00 126.22 1048 LEU A N 1
ATOM 14608 C CA . LEU B 1 1048 ? 151.415 189.537 232.476 1.00 121.80 1048 LEU A CA 1
ATOM 14609 C C . LEU B 1 1048 ? 151.934 190.042 233.816 1.00 124.89 1048 LEU A C 1
ATOM 14610 O O . LEU B 1 1048 ? 152.547 189.265 234.556 1.00 126.83 1048 LEU A O 1
ATOM 14615 N N . THR B 1 1049 ? 151.708 191.314 234.149 1.00 137.17 1049 THR A N 1
ATOM 14616 C CA . THR B 1 1049 ? 152.203 191.869 235.401 1.00 135.78 1049 THR A CA 1
ATOM 14617 C C . THR B 1 1049 ? 151.190 192.730 236.142 1.00 137.76 1049 THR A C 1
ATOM 14618 O O . THR B 1 1049 ? 151.505 193.217 237.233 1.00 139.79 1049 THR A O 1
ATOM 14622 N N . LYS B 1 1050 ? 149.993 192.929 235.596 1.00 143.70 1050 LYS A N 1
ATOM 14623 C CA . LYS B 1 1050 ? 148.933 193.687 236.259 1.00 143.21 1050 LYS A CA 1
ATOM 14624 C C . LYS B 1 1050 ? 149.432 195.064 236.700 1.00 143.25 1050 LYS A C 1
ATOM 14625 O O . LYS B 1 1050 ? 149.492 195.387 237.888 1.00 143.26 1050 LYS A O 1
ATOM 14631 N N . LYS B 1 1051 ? 149.787 195.877 235.717 1.00 140.09 1051 LYS A N 1
ATOM 14632 C CA . LYS B 1 1051 ? 150.272 197.230 235.935 1.00 136.05 1051 LYS A CA 1
ATOM 14633 C C . LYS B 1 1051 ? 149.460 198.206 235.102 1.00 137.50 1051 LYS A C 1
ATOM 14634 O O . LYS B 1 1051 ? 148.855 197.825 234.094 1.00 140.85 1051 LYS A O 1
ATOM 14640 N N . PRO B 1 1052 ? 149.427 199.477 235.496 1.00 148.49 1052 PRO A N 1
ATOM 14641 C CA . PRO B 1 1052 ? 148.651 200.461 234.734 1.00 150.43 1052 PRO A CA 1
ATOM 14642 C C . PRO B 1 1052 ? 149.219 200.651 233.337 1.00 150.27 1052 PRO A C 1
ATOM 14643 O O . PRO B 1 1052 ? 150.401 200.413 233.084 1.00 149.87 1052 PRO A O 1
ATOM 14647 N N . ARG B 1 1053 ? 148.350 201.080 232.423 1.00 144.39 1053 ARG A N 1
ATOM 14648 C CA . ARG B 1 1053 ? 148.741 201.251 231.031 1.00 140.93 1053 ARG A CA 1
ATOM 14649 C C . ARG B 1 1053 ? 150.021 202.068 230.930 1.00 141.82 1053 ARG A C 1
ATOM 14650 O O . ARG B 1 1053 ? 150.324 202.901 231.788 1.00 143.45 1053 ARG A O 1
ATOM 14658 N N . ASN B 1 1054 ? 150.781 201.819 229.864 1.00 149.47 1054 ASN A N 1
ATOM 14659 C CA . ASN B 1 1054 ? 152.081 202.456 229.676 1.00 149.55 1054 ASN A CA 1
ATOM 14660 C C . ASN B 1 1054 ? 151.953 203.801 228.965 1.00 149.21 1054 ASN A C 1
ATOM 14661 O O . ASN B 1 1054 ? 152.387 204.831 229.490 1.00 151.81 1054 ASN A O 1
ATOM 14666 N N . ALA B 1 1055 ? 151.363 203.804 227.772 1.00 129.04 1055 ALA A N 1
ATOM 14667 C CA . ALA B 1 1055 ? 151.203 205.020 226.990 1.00 130.21 1055 ALA A CA 1
ATOM 14668 C C . ALA B 1 1055 ? 149.798 205.071 226.414 1.00 127.72 1055 ALA A C 1
ATOM 14669 O O . ALA B 1 1055 ? 149.145 204.039 226.239 1.00 129.25 1055 ALA A O 1
ATOM 14671 N N . THR B 1 1056 ? 149.336 206.284 226.124 1.00 123.00 1056 THR A N 1
ATOM 14672 C CA . THR B 1 1056 ? 148.021 206.469 225.528 1.00 121.51 1056 THR A CA 1
ATOM 14673 C C . THR B 1 1056 ? 148.109 206.283 224.020 1.00 121.83 1056 THR A C 1
ATOM 14674 O O . THR B 1 1056 ? 148.999 206.835 223.365 1.00 121.81 1056 THR A O 1
ATOM 14678 N N . VAL B 1 1057 ? 147.181 205.505 223.472 1.00 119.06 1057 VAL A N 1
ATOM 14679 C CA . VAL B 1 1057 ? 147.170 205.147 222.060 1.00 116.51 1057 VAL A CA 1
ATOM 14680 C C . VAL B 1 1057 ? 145.934 205.759 221.422 1.00 114.61 1057 VAL A C 1
ATOM 14681 O O . VAL B 1 1057 ? 144.816 205.582 221.921 1.00 117.22 1057 VAL A O 1
ATOM 14685 N N . THR B 1 1058 ? 146.134 206.483 220.324 1.00 110.53 1058 THR A N 1
ATOM 14686 C CA . THR B 1 1058 ? 145.047 207.131 219.607 1.00 109.47 1058 THR A CA 1
ATOM 14687 C C . THR B 1 1058 ? 145.105 206.747 218.137 1.00 113.29 1058 THR A C 1
ATOM 14688 O O . THR B 1 1058 ? 146.185 206.674 217.547 1.00 115.63 1058 THR A O 1
ATOM 14692 N N . CYS B 1 1059 ? 143.937 206.505 217.549 1.00 122.77 1059 CYS A N 1
ATOM 14693 C CA . CYS B 1 1059 ? 143.866 206.085 216.158 1.00 125.36 1059 CYS A CA 1
ATOM 14694 C C . CYS B 1 1059 ? 144.151 207.258 215.229 1.00 128.86 1059 CYS A C 1
ATOM 14695 O O . CYS B 1 1059 ? 143.595 208.348 215.398 1.00 132.15 1059 CYS A O 1
ATOM 14698 N N . GLU B 1 1060 ? 145.024 207.032 214.251 1.00 129.33 1060 GLU A N 1
ATOM 14699 C CA . GLU B 1 1060 ? 145.255 207.977 213.169 1.00 126.77 1060 GLU A CA 1
ATOM 14700 C C . GLU B 1 1060 ? 144.456 207.632 211.922 1.00 128.78 1060 GLU A C 1
ATOM 14701 O O . GLU B 1 1060 ? 144.612 208.298 210.894 1.00 131.59 1060 GLU A O 1
ATOM 14707 N N . THR B 1 1061 ? 143.613 206.607 211.990 1.00 126.17 1061 THR A N 1
ATOM 14708 C CA . THR B 1 1061 ? 142.794 206.162 210.871 1.00 127.64 1061 THR A CA 1
ATOM 14709 C C . THR B 1 1061 ? 141.774 205.175 211.414 1.00 128.31 1061 THR A C 1
ATOM 14710 O O . THR B 1 1061 ? 141.974 204.580 212.477 1.00 128.56 1061 THR A O 1
ATOM 14714 N N . THR B 1 1062 ? 140.675 205.014 210.681 1.00 125.07 1062 THR A N 1
ATOM 14715 C CA . THR B 1 1062 ? 139.667 204.033 211.061 1.00 124.26 1062 THR A CA 1
ATOM 14716 C C . THR B 1 1062 ? 140.323 202.682 211.299 1.00 123.91 1062 THR A C 1
ATOM 14717 O O . THR B 1 1062 ? 140.991 202.141 210.415 1.00 121.19 1062 THR A O 1
ATOM 14721 N N . VAL B 1 1063 ? 140.128 202.136 212.499 1.00 115.06 1063 VAL A N 1
ATOM 14722 C CA . VAL B 1 1063 ? 140.891 200.985 212.958 1.00 114.43 1063 VAL A CA 1
ATOM 14723 C C . VAL B 1 1063 ? 139.943 199.878 213.398 1.00 115.50 1063 VAL A C 1
ATOM 14724 O O . VAL B 1 1063 ? 138.788 200.115 213.755 1.00 118.33 1063 VAL A O 1
ATOM 14728 N N . GLN B 1 1064 ? 140.455 198.651 213.360 1.00 106.95 1064 GLN A N 1
ATOM 14729 C CA . GLN B 1 1064 ? 139.722 197.473 213.802 1.00 107.70 1064 GLN A CA 1
ATOM 14730 C C . GLN B 1 1064 ? 140.598 196.692 214.767 1.00 108.34 1064 GLN A C 1
ATOM 14731 O O . GLN B 1 1064 ? 141.775 196.453 214.482 1.00 109.49 1064 GLN A O 1
ATOM 14737 N N . VAL B 1 1065 ? 140.028 196.293 215.901 1.00 95.55 1065 VAL A N 1
ATOM 14738 C CA . VAL B 1 1065 ? 140.809 195.675 216.963 1.00 90.64 1065 VAL A CA 1
ATOM 14739 C C . VAL B 1 1065 ? 140.125 194.411 217.459 1.00 88.78 1065 VAL A C 1
ATOM 14740 O O . VAL B 1 1065 ? 138.900 194.270 217.392 1.00 96.67 1065 VAL A O 1
ATOM 14744 N N . TYR B 1 1066 ? 140.938 193.487 217.963 1.00 93.78 1066 TYR A N 1
ATOM 14745 C CA . TYR B 1 1066 ? 140.480 192.301 218.675 1.00 94.48 1066 TYR A CA 1
ATOM 14746 C C . TYR B 1 1066 ? 140.789 192.503 220.152 1.00 97.96 1066 TYR A C 1
ATOM 14747 O O . TYR B 1 1066 ? 141.955 192.671 220.523 1.00 104.76 1066 TYR A O 1
ATOM 14756 N N . PHE B 1 1067 ? 139.759 192.483 220.989 1.00 90.77 1067 PHE A N 1
ATOM 14757 C CA . PHE B 1 1067 ? 139.904 192.780 222.413 1.00 87.51 1067 PHE A CA 1
ATOM 14758 C C . PHE B 1 1067 ? 139.628 191.514 223.214 1.00 92.09 1067 PHE A C 1
ATOM 14759 O O . PHE B 1 1067 ? 138.473 191.122 223.396 1.00 96.83 1067 PHE A O 1
ATOM 14767 N N . ILE B 1 1068 ? 140.692 190.885 223.702 1.00 96.57 1068 ILE A N 1
ATOM 14768 C CA . ILE B 1 1068 ? 140.595 189.693 224.536 1.00 97.18 1068 ILE A CA 1
ATOM 14769 C C . ILE B 1 1068 ? 140.685 190.130 225.990 1.00 100.73 1068 ILE A C 1
ATOM 14770 O O . ILE B 1 1068 ? 141.661 190.773 226.394 1.00 110.07 1068 ILE A O 1
ATOM 14775 N N . THR B 1 1069 ? 139.672 189.784 226.777 1.00 135.29 1069 THR A N 1
ATOM 14776 C CA . THR B 1 1069 ? 139.589 190.263 228.148 1.00 139.49 1069 THR A CA 1
ATOM 14777 C C . THR B 1 1069 ? 140.705 189.672 229.003 1.00 141.96 1069 THR A C 1
ATOM 14778 O O . THR B 1 1069 ? 141.205 188.574 228.747 1.00 143.45 1069 THR A O 1
ATOM 14782 N N . ALA B 1 1070 ? 141.096 190.424 230.035 1.00 146.00 1070 ALA A N 1
ATOM 14783 C CA . ALA B 1 1070 ? 142.115 189.939 230.958 1.00 145.68 1070 ALA A CA 1
ATOM 14784 C C . ALA B 1 1070 ? 141.643 188.695 231.698 1.00 150.11 1070 ALA A C 1
ATOM 14785 O O . ALA B 1 1070 ? 142.417 187.752 231.902 1.00 151.93 1070 ALA A O 1
ATOM 14787 N N . GLU B 1 1071 ? 140.376 188.677 232.118 1.00 159.70 1071 GLU A N 1
ATOM 14788 C CA . GLU B 1 1071 ? 139.855 187.522 232.842 1.00 158.67 1071 GLU A CA 1
ATOM 14789 C C . GLU B 1 1071 ? 139.911 186.266 231.984 1.00 157.73 1071 GLU A C 1
ATOM 14790 O O . GLU B 1 1071 ? 140.307 185.195 232.460 1.00 159.05 1071 GLU A O 1
ATOM 14796 N N . ASP B 1 1072 ? 139.517 186.376 230.715 1.00 157.44 1072 ASP A N 1
ATOM 14797 C CA . ASP B 1 1072 ? 139.589 185.225 229.824 1.00 158.69 1072 ASP A CA 1
ATOM 14798 C C . ASP B 1 1072 ? 141.032 184.801 229.591 1.00 159.81 1072 ASP A C 1
ATOM 14799 O O . ASP B 1 1072 ? 141.322 183.607 229.464 1.00 162.45 1072 ASP A O 1
ATOM 14804 N N . MET B 1 1073 ? 141.954 185.764 229.532 1.00 150.51 1073 MET A N 1
ATOM 14805 C CA . MET B 1 1073 ? 143.364 185.420 229.391 1.00 150.51 1073 MET A CA 1
ATOM 14806 C C . MET B 1 1073 ? 143.856 184.627 230.596 1.00 152.63 1073 MET A C 1
ATOM 14807 O O . MET B 1 1073 ? 144.581 183.636 230.445 1.00 156.13 1073 MET A O 1
ATOM 14812 N N . ASN B 1 1074 ? 143.473 185.050 231.802 1.00 162.59 1074 ASN A N 1
ATOM 14813 C CA . ASN B 1 1074 ? 143.858 184.309 232.999 1.00 163.18 1074 ASN A CA 1
ATOM 14814 C C . ASN B 1 1074 ? 143.232 182.921 233.009 1.00 163.15 1074 ASN A C 1
ATOM 14815 O O . ASN B 1 1074 ? 143.874 181.941 233.407 1.00 164.38 1074 ASN A O 1
ATOM 14820 N N . ILE B 1 1075 ? 141.975 182.816 232.576 1.00 170.54 1075 ILE A N 1
ATOM 14821 C CA . ILE B 1 1075 ? 141.332 181.509 232.497 1.00 171.04 1075 ILE A CA 1
ATOM 14822 C C . ILE B 1 1075 ? 142.098 180.602 231.545 1.00 172.03 1075 ILE A C 1
ATOM 14823 O O . ILE B 1 1075 ? 142.351 179.430 231.846 1.00 173.61 1075 ILE A O 1
ATOM 14828 N N . ALA B 1 1076 ? 142.481 181.131 230.381 1.00 182.99 1076 ALA A N 1
ATOM 14829 C CA . ALA B 1 1076 ? 143.221 180.334 229.410 1.00 183.82 1076 ALA A CA 1
ATOM 14830 C C . ALA B 1 1076 ? 144.572 179.902 229.962 1.00 184.11 1076 ALA A C 1
ATOM 14831 O O . ALA B 1 1076 ? 144.977 178.745 229.796 1.00 184.14 1076 ALA A O 1
ATOM 14833 N N . ILE B 1 1077 ? 145.288 180.815 230.621 1.00 179.15 1077 ILE A N 1
ATOM 14834 C CA . ILE B 1 1077 ? 146.598 180.461 231.162 1.00 178.99 1077 ILE A CA 1
ATOM 14835 C C . ILE B 1 1077 ? 146.458 179.378 232.224 1.00 180.34 1077 ILE A C 1
ATOM 14836 O O . ILE B 1 1077 ? 147.234 178.416 232.255 1.00 181.66 1077 ILE A O 1
ATOM 14841 N N . ASP B 1 1078 ? 145.467 179.513 233.109 1.00 190.34 1078 ASP A N 1
ATOM 14842 C CA . ASP B 1 1078 ? 145.256 178.493 234.132 1.00 190.20 1078 ASP A CA 1
ATOM 14843 C C . ASP B 1 1078 ? 144.893 177.151 233.508 1.00 189.54 1078 ASP A C 1
ATOM 14844 O O . ASP B 1 1078 ? 145.373 176.101 233.951 1.00 190.34 1078 ASP A O 1
ATOM 14849 N N . THR B 1 1079 ? 144.043 177.165 232.479 1.00 192.85 1079 THR A N 1
ATOM 14850 C CA . THR B 1 1079 ? 143.614 175.915 231.861 1.00 194.22 1079 THR A CA 1
ATOM 14851 C C . THR B 1 1079 ? 144.787 175.170 231.236 1.00 194.24 1079 THR A C 1
ATOM 14852 O O . THR B 1 1079 ? 144.899 173.946 231.373 1.00 194.57 1079 THR A O 1
ATOM 14856 N N . PHE B 1 1080 ? 145.670 175.887 230.548 1.00 187.62 1080 PHE A N 1
ATOM 14857 C CA . PHE B 1 1080 ? 146.770 175.280 229.811 1.00 187.37 1080 PHE A CA 1
ATOM 14858 C C . PHE B 1 1080 ? 148.054 175.421 230.618 1.00 188.17 1080 PHE A C 1
ATOM 14859 O O . PHE B 1 1080 ? 148.496 176.541 230.897 1.00 189.38 1080 PHE A O 1
ATOM 14867 N N . THR B 1 1081 ? 148.651 174.286 230.991 1.00 206.18 1081 THR A N 1
ATOM 14868 C CA . THR B 1 1081 ? 149.887 174.290 231.764 1.00 206.65 1081 THR A CA 1
ATOM 14869 C C . THR B 1 1081 ? 150.859 173.219 231.280 1.00 206.88 1081 THR A C 1
ATOM 14870 O O . THR B 1 1081 ? 151.637 172.679 232.073 1.00 207.50 1081 THR A O 1
ATOM 14874 N N . LEU B 1 1082 ? 150.830 172.899 229.989 1.00 204.24 1082 LEU A N 1
ATOM 14875 C CA . LEU B 1 1082 ? 151.776 171.944 229.437 1.00 204.84 1082 LEU A CA 1
ATOM 14876 C C . LEU B 1 1082 ? 153.193 172.512 229.509 1.00 205.87 1082 LEU A C 1
ATOM 14877 O O . LEU B 1 1082 ? 153.412 173.661 229.903 1.00 207.36 1082 LEU A O 1
ATOM 14882 N N . TYR B 1 1083 ? 154.170 171.689 229.128 1.00 193.71 1083 TYR A N 1
ATOM 14883 C CA . TYR B 1 1083 ? 155.563 172.133 229.146 1.00 194.28 1083 TYR A CA 1
ATOM 14884 C C . TYR B 1 1083 ? 155.773 173.431 228.381 1.00 195.43 1083 TYR A C 1
ATOM 14885 O O . TYR B 1 1083 ? 156.392 174.354 228.934 1.00 194.43 1083 TYR A O 1
ATOM 14894 N N . PRO B 1 1084 ? 155.305 173.576 227.140 1.00 198.05 1084 PRO A N 1
ATOM 14895 C CA . PRO B 1 1084 ? 155.335 174.885 226.464 1.00 196.17 1084 PRO A CA 1
ATOM 14896 C C . PRO B 1 1084 ? 154.108 175.724 226.818 1.00 195.68 1084 PRO A C 1
ATOM 14897 O O . PRO B 1 1084 ? 153.284 176.065 225.964 1.00 196.46 1084 PRO A O 1
ATOM 14901 N N . SER B 1 1085 ? 153.984 176.057 228.100 1.00 173.94 1085 SER A N 1
ATOM 14902 C CA . SER B 1 1085 ? 152.792 176.733 228.587 1.00 172.68 1085 SER A CA 1
ATOM 14903 C C . SER B 1 1085 ? 152.585 178.060 227.868 1.00 171.44 1085 SER A C 1
ATOM 14904 O O . SER B 1 1085 ? 153.531 178.693 227.394 1.00 172.55 1085 SER A O 1
ATOM 14907 N N . LEU B 1 1086 ? 151.320 178.476 227.788 1.00 154.52 1086 LEU A N 1
ATOM 14908 C CA . LEU B 1 1086 ? 151.004 179.764 227.181 1.00 156.26 1086 LEU A CA 1
ATOM 14909 C C . LEU B 1 1086 ? 151.665 180.905 227.943 1.00 158.57 1086 LEU A C 1
ATOM 14910 O O . LEU B 1 1086 ? 152.208 181.837 227.337 1.00 159.01 1086 LEU A O 1
ATOM 14915 N N . GLU B 1 1087 ? 151.630 180.847 229.275 1.00 144.99 1087 GLU A N 1
ATOM 14916 C CA . GLU B 1 1087 ? 152.304 181.863 230.075 1.00 143.21 1087 GLU A CA 1
ATOM 14917 C C . GLU B 1 1087 ? 153.799 181.880 229.786 1.00 142.06 1087 GLU A C 1
ATOM 14918 O O . GLU B 1 1087 ? 154.410 182.950 229.680 1.00 143.01 1087 GLU A O 1
ATOM 14924 N N . TYR B 1 1088 ? 154.404 180.699 229.651 1.00 141.22 1088 TYR A N 1
ATOM 14925 C CA . TYR B 1 1088 ? 155.822 180.628 229.322 1.00 140.11 1088 TYR A CA 1
ATOM 14926 C C . TYR B 1 1088 ? 156.105 181.276 227.974 1.00 141.71 1088 TYR A C 1
ATOM 14927 O O . TYR B 1 1088 ? 157.083 182.017 227.829 1.00 147.17 1088 TYR A O 1
ATOM 14936 N N . ARG B 1 1089 ? 155.259 181.016 226.975 1.00 137.13 1089 ARG A N 1
ATOM 14937 C CA . ARG B 1 1089 ? 155.469 181.607 225.657 1.00 137.54 1089 ARG A CA 1
ATOM 14938 C C . ARG B 1 1089 ? 155.324 183.124 225.698 1.00 139.24 1089 ARG A C 1
ATOM 14939 O O . ARG B 1 1089 ? 156.118 183.851 225.085 1.00 141.50 1089 ARG A O 1
ATOM 14947 N N . LEU B 1 1090 ? 154.314 183.624 226.412 1.00 127.31 1090 LEU A N 1
ATOM 14948 C CA . LEU B 1 1090 ? 154.139 185.069 226.521 1.00 127.70 1090 LEU A CA 1
ATOM 14949 C C . LEU B 1 1090 ? 155.339 185.715 227.201 1.00 130.56 1090 LEU A C 1
ATOM 14950 O O . LEU B 1 1090 ? 155.843 186.753 226.746 1.00 129.60 1090 LEU A O 1
ATOM 14955 N N . TRP B 1 1091 ? 155.813 185.114 228.294 1.00 117.30 1091 TRP A N 1
ATOM 14956 C CA . TRP B 1 1091 ? 156.971 185.662 228.986 1.00 107.05 1091 TRP A CA 1
ATOM 14957 C C . TRP B 1 1091 ? 158.212 185.604 228.108 1.00 105.97 1091 TRP A C 1
ATOM 14958 O O . TRP B 1 1091 ? 159.043 186.514 228.140 1.00 112.92 1091 TRP A O 1
ATOM 14969 N N . ARG B 1 1092 ? 158.356 184.540 227.317 1.00 99.73 1092 ARG A N 1
ATOM 14970 C CA . ARG B 1 1092 ? 159.483 184.459 226.396 1.00 102.52 1092 ARG A CA 1
ATOM 14971 C C . ARG B 1 1092 ? 159.434 185.585 225.374 1.00 104.58 1092 ARG A C 1
ATOM 14972 O O . ARG B 1 1092 ? 160.459 186.213 225.079 1.00 108.71 1092 ARG A O 1
ATOM 14980 N N . VAL B 1 1093 ? 158.250 185.857 224.826 1.00 110.30 1093 VAL A N 1
ATOM 14981 C CA . VAL B 1 1093 ? 158.117 186.940 223.854 1.00 109.76 1093 VAL A CA 1
ATOM 14982 C C . VAL B 1 1093 ? 158.495 188.269 224.493 1.00 111.63 1093 VAL A C 1
ATOM 14983 O O . VAL B 1 1093 ? 159.269 189.055 223.931 1.00 114.65 1093 VAL A O 1
ATOM 14987 N N . VAL B 1 1094 ? 157.966 188.532 225.689 1.00 100.11 1094 VAL A N 1
ATOM 14988 C CA . VAL B 1 1094 ? 158.254 189.798 226.359 1.00 94.86 1094 VAL A CA 1
ATOM 14989 C C . VAL B 1 1094 ? 159.744 189.923 226.654 1.00 99.23 1094 VAL A C 1
ATOM 14990 O O . VAL B 1 1094 ? 160.345 190.990 226.466 1.00 103.80 1094 VAL A O 1
ATOM 14994 N N . ALA B 1 1095 ? 160.360 188.842 227.133 1.00 111.54 1095 ALA A N 1
ATOM 14995 C CA . ALA B 1 1095 ? 161.774 188.884 227.485 1.00 111.45 1095 ALA A CA 1
ATOM 14996 C C . ALA B 1 1095 ? 162.644 189.126 226.261 1.00 106.82 1095 ALA A C 1
ATOM 14997 O O . ALA B 1 1095 ? 163.598 189.909 226.317 1.00 110.76 1095 ALA A O 1
ATOM 14999 N N . ILE B 1 1096 ? 162.348 188.450 225.151 1.00 83.53 1096 ILE A N 1
ATOM 15000 C CA . ILE B 1 1096 ? 163.133 188.671 223.942 1.00 83.42 1096 ILE A CA 1
ATOM 15001 C C . ILE B 1 1096 ? 162.934 190.090 223.433 1.00 87.34 1096 ILE A C 1
ATOM 15002 O O . ILE B 1 1096 ? 163.857 190.701 222.884 1.00 92.14 1096 ILE A O 1
ATOM 15007 N N . ARG B 1 1097 ? 161.727 190.638 223.594 1.00 100.58 1097 ARG A N 1
ATOM 15008 C CA . ARG B 1 1097 ? 161.504 192.026 223.207 1.00 101.71 1097 ARG A CA 1
ATOM 15009 C C . ARG B 1 1097 ? 162.355 192.974 224.042 1.00 99.67 1097 ARG A C 1
ATOM 15010 O O . ARG B 1 1097 ? 162.960 193.912 223.511 1.00 98.06 1097 ARG A O 1
ATOM 15018 N N . ILE B 1 1098 ? 162.412 192.745 225.355 1.00 107.10 1098 ILE A N 1
ATOM 15019 C CA . ILE B 1 1098 ? 163.140 193.654 226.237 1.00 106.53 1098 ILE A CA 1
ATOM 15020 C C . ILE B 1 1098 ? 164.646 193.531 226.030 1.00 109.56 1098 ILE A C 1
ATOM 15021 O O . ILE B 1 1098 ? 165.372 194.531 226.060 1.00 112.53 1098 ILE A O 1
ATOM 15026 N N . ALA B 1 1099 ? 165.142 192.309 225.826 1.00 109.14 1099 ALA A N 1
ATOM 15027 C CA . ALA B 1 1099 ? 166.581 192.069 225.887 1.00 103.02 1099 ALA A CA 1
ATOM 15028 C C . ALA B 1 1099 ? 167.335 192.802 224.784 1.00 104.82 1099 ALA A C 1
ATOM 15029 O O . ALA B 1 1099 ? 168.448 193.289 225.009 1.00 112.40 1099 ALA A O 1
ATOM 15031 N N . THR B 1 1100 ? 166.755 192.888 223.589 1.00 107.89 1100 THR A N 1
ATOM 15032 C CA . THR B 1 1100 ? 167.498 193.367 222.423 1.00 110.40 1100 THR A CA 1
ATOM 15033 C C . THR B 1 1100 ? 168.181 194.711 222.637 1.00 115.64 1100 THR A C 1
ATOM 15034 O O . THR B 1 1100 ? 169.361 194.841 222.272 1.00 120.01 1100 THR A O 1
ATOM 15038 N N . PRO B 1 1101 ? 167.525 195.737 223.186 1.00 113.47 1101 PRO A N 1
ATOM 15039 C CA . PRO B 1 1101 ? 168.213 197.029 223.345 1.00 113.66 1101 PRO A CA 1
ATOM 15040 C C . PRO B 1 1101 ? 169.485 196.945 224.170 1.00 116.65 1101 PRO A C 1
ATOM 15041 O O . PRO B 1 1101 ? 170.477 197.603 223.837 1.00 123.80 1101 PRO A O 1
ATOM 15045 N N . LEU B 1 1102 ? 169.492 196.145 225.237 1.00 120.73 1102 LEU A N 1
ATOM 15046 C CA . LEU B 1 1102 ? 170.679 196.053 226.080 1.00 122.80 1102 LEU A CA 1
ATOM 15047 C C . LEU B 1 1102 ? 171.847 195.438 225.320 1.00 123.49 1102 LEU A C 1
ATOM 15048 O O . LEU B 1 1102 ? 172.958 195.982 225.317 1.00 128.46 1102 LEU A O 1
ATOM 15053 N N . ILE B 1 1103 ? 171.614 194.299 224.666 1.00 120.85 1103 ILE A N 1
ATOM 15054 C CA . ILE B 1 1103 ? 172.675 193.664 223.892 1.00 121.79 1103 ILE A CA 1
ATOM 15055 C C . ILE B 1 1103 ? 173.161 194.600 222.795 1.00 124.40 1103 ILE A C 1
ATOM 15056 O O . ILE B 1 1103 ? 174.361 194.671 222.507 1.00 132.13 1103 ILE A O 1
ATOM 15061 N N . MET B 1 1104 ? 172.240 195.331 222.164 1.00 140.54 1104 MET A N 1
ATOM 15062 C CA . MET B 1 1104 ? 172.647 196.286 221.140 1.00 143.94 1104 MET A CA 1
ATOM 15063 C C . MET B 1 1104 ? 173.553 197.362 221.725 1.00 148.48 1104 MET A C 1
ATOM 15064 O O . MET B 1 1104 ? 174.567 197.728 221.119 1.00 150.46 1104 MET A O 1
ATOM 15069 N N . GLU B 1 1105 ? 173.203 197.879 222.904 1.00 163.82 1105 GLU A N 1
ATOM 15070 C CA . GLU B 1 1105 ? 174.064 198.853 223.566 1.00 162.24 1105 GLU A CA 1
ATOM 15071 C C . GLU B 1 1105 ? 175.426 198.259 223.890 1.00 163.10 1105 GLU A C 1
ATOM 15072 O O . GLU B 1 1105 ? 176.435 198.974 223.874 1.00 163.76 1105 GLU A O 1
ATOM 15078 N N . GLN B 1 1106 ? 175.478 196.959 224.190 1.00 165.60 1106 GLN A N 1
ATOM 15079 C CA . GLN B 1 1106 ? 176.765 196.314 224.427 1.00 163.72 1106 GLN A CA 1
ATOM 15080 C C . GLN B 1 1106 ? 177.683 196.458 223.223 1.00 163.54 1106 GLN A C 1
ATOM 15081 O O . GLN B 1 1106 ? 178.910 196.407 223.367 1.00 164.68 1106 GLN A O 1
ATOM 15087 N N . MET B 1 1107 ? 177.114 196.634 222.032 1.00 187.16 1107 MET A N 1
ATOM 15088 C CA . MET B 1 1107 ? 177.905 196.780 220.818 1.00 188.52 1107 MET A CA 1
ATOM 15089 C C . MET B 1 1107 ? 178.545 198.161 220.785 1.00 193.73 1107 MET A C 1
ATOM 15090 O O . MET B 1 1107 ? 177.956 199.118 220.276 1.00 193.96 1107 MET A O 1
ATOM 15095 N N . ALA B 1 1108 ? 179.746 198.274 221.352 1.00 225.12 1108 ALA A N 1
ATOM 15096 C CA . ALA B 1 1108 ? 180.508 199.522 221.324 1.00 224.29 1108 ALA A CA 1
ATOM 15097 C C . ALA B 1 1108 ? 181.490 199.478 220.154 1.00 224.12 1108 ALA A C 1
ATOM 15098 O O . ALA B 1 1108 ? 182.709 199.389 220.312 1.00 224.13 1108 ALA A O 1
ATOM 15100 N N . PHE B 1 1109 ? 180.921 199.536 218.953 1.00 225.37 1109 PHE A N 1
ATOM 15101 C CA . PHE B 1 1109 ? 181.614 199.446 217.673 1.00 225.86 1109 PHE A CA 1
ATOM 15102 C C . PHE B 1 1109 ? 181.980 198.006 217.332 1.00 225.15 1109 PHE A C 1
ATOM 15103 O O . PHE B 1 1109 ? 182.555 197.771 216.262 1.00 226.62 1109 PHE A O 1
ATOM 15111 N N . GLN B 1 1110 ? 181.670 197.034 218.194 1.00 203.54 1110 GLN A N 1
ATOM 15112 C CA . GLN B 1 1110 ? 182.022 195.649 217.897 1.00 202.64 1110 GLN A CA 1
ATOM 15113 C C . GLN B 1 1110 ? 181.327 195.162 216.632 1.00 202.27 1110 GLN A C 1
ATOM 15114 O O . GLN B 1 1110 ? 181.938 194.475 215.804 1.00 202.35 1110 GLN A O 1
ATOM 15120 N N . GLY B 1 1111 ? 180.053 195.504 216.465 1.00 207.15 1111 GLY A N 1
ATOM 15121 C CA . GLY B 1 1111 ? 179.314 195.104 215.285 1.00 207.78 1111 GLY A CA 1
ATOM 15122 C C . GLY B 1 1111 ? 178.387 193.930 215.516 1.00 207.24 1111 GLY A C 1
ATOM 15123 O O . GLY B 1 1111 ? 178.837 192.786 215.631 1.00 207.51 1111 GLY A O 1
ATOM 15124 N N . TRP B 1 1112 ? 177.086 194.200 215.587 1.00 175.94 1112 TRP A N 1
ATOM 15125 C CA . TRP B 1 1112 ? 176.085 193.153 215.749 1.00 177.19 1112 TRP A CA 1
ATOM 15126 C C . TRP B 1 1112 ? 174.909 193.271 214.790 1.00 176.45 1112 TRP A C 1
ATOM 15127 O O . TRP B 1 1112 ? 174.138 192.310 214.676 1.00 176.38 1112 TRP A O 1
ATOM 15138 N N . THR B 1 1113 ? 174.737 194.404 214.108 1.00 178.00 1113 THR A N 1
ATOM 15139 C CA . THR B 1 1113 ? 173.764 194.543 213.029 1.00 178.88 1113 THR A CA 1
ATOM 15140 C C . THR B 1 1113 ? 172.329 194.612 213.536 1.00 177.49 1113 THR A C 1
ATOM 15141 O O . THR B 1 1113 ? 171.402 194.826 212.749 1.00 178.15 1113 THR A O 1
ATOM 15145 N N . GLN B 1 1114 ? 172.129 194.429 214.839 1.00 157.92 1114 GLN A N 1
ATOM 15146 C CA . GLN B 1 1114 ? 170.821 194.452 215.485 1.00 157.23 1114 GLN A CA 1
ATOM 15147 C C . GLN B 1 1114 ? 169.917 193.322 215.010 1.00 157.13 1114 GLN A C 1
ATOM 15148 O O . GLN B 1 1114 ? 168.776 193.225 215.475 1.00 157.76 1114 GLN A O 1
ATOM 15154 N N . GLU B 1 1115 ? 170.384 192.465 214.106 1.00 149.73 1115 GLU A N 1
ATOM 15155 C CA . GLU B 1 1115 ? 169.628 191.305 213.653 1.00 149.24 1115 GLU A CA 1
ATOM 15156 C C . GLU B 1 1115 ? 170.268 190.002 214.096 1.00 150.27 1115 GLU A C 1
ATOM 15157 O O . GLU B 1 1115 ? 169.578 189.125 214.627 1.00 149.36 1115 GLU A O 1
ATOM 15163 N N . LYS B 1 1116 ? 171.578 189.850 213.889 1.00 149.94 1116 LYS A N 1
ATOM 15164 C CA . LYS B 1 1116 ? 172.271 188.677 214.407 1.00 148.94 1116 LYS A CA 1
ATOM 15165 C C . LYS B 1 1116 ? 172.113 188.569 215.916 1.00 148.90 1116 LYS A C 1
ATOM 15166 O O . LYS B 1 1116 ? 172.149 187.463 216.468 1.00 150.31 1116 LYS A O 1
ATOM 15172 N N . VAL B 1 1117 ? 171.924 189.700 216.598 1.00 129.64 1117 VAL A N 1
ATOM 15173 C CA . VAL B 1 1117 ? 171.614 189.659 218.022 1.00 128.69 1117 VAL A CA 1
ATOM 15174 C C . VAL B 1 1117 ? 170.265 188.991 218.250 1.00 128.04 1117 VAL A C 1
ATOM 15175 O O . VAL B 1 1117 ? 170.066 188.285 219.244 1.00 129.00 1117 VAL A O 1
ATOM 15179 N N . LYS B 1 1118 ? 169.315 189.205 217.338 1.00 126.64 1118 LYS A N 1
ATOM 15180 C CA . LYS B 1 1118 ? 168.024 188.536 217.453 1.00 125.96 1118 LYS A CA 1
ATOM 15181 C C . LYS B 1 1118 ? 168.184 187.024 217.364 1.00 130.23 1118 LYS A C 1
ATOM 15182 O O . LYS B 1 1118 ? 167.610 186.277 218.165 1.00 135.00 1118 LYS A O 1
ATOM 15188 N N . LEU B 1 1119 ? 168.973 186.554 216.396 1.00 130.30 1119 LEU A N 1
ATOM 15189 C CA . LEU B 1 1119 ? 169.221 185.121 216.280 1.00 129.37 1119 LEU A CA 1
ATOM 15190 C C . LEU B 1 1119 ? 169.933 184.589 217.515 1.00 129.14 1119 LEU A C 1
ATOM 15191 O O . LEU B 1 1119 ? 169.603 183.508 218.017 1.00 128.41 1119 LEU A O 1
ATOM 15196 N N . HIS B 1 1120 ? 170.915 185.337 218.021 1.00 135.47 1120 HIS A N 1
ATOM 15197 C CA . HIS B 1 1120 ? 171.624 184.911 219.221 1.00 137.53 1120 HIS A CA 1
ATOM 15198 C C . HIS B 1 1120 ? 170.675 184.787 220.406 1.00 139.20 1120 HIS A C 1
ATOM 15199 O O . HIS B 1 1120 ? 170.756 183.826 221.179 1.00 142.18 1120 HIS A O 1
ATOM 15206 N N . LEU B 1 1121 ? 169.766 185.751 220.565 1.00 114.60 1121 LEU A N 1
ATOM 15207 C CA . LEU B 1 1121 ? 168.801 185.703 221.656 1.00 111.29 1121 LEU A CA 1
ATOM 15208 C C . LEU B 1 1121 ? 167.749 184.623 221.451 1.00 111.72 1121 LEU A C 1
ATOM 15209 O O . LEU B 1 1121 ? 167.148 184.167 222.429 1.00 109.98 1121 LEU A O 1
ATOM 15214 N N . GLU B 1 1122 ? 167.512 184.207 220.206 1.00 130.94 1122 GLU A N 1
ATOM 15215 C CA . GLU B 1 1122 ? 166.495 183.193 219.950 1.00 133.05 1122 GLU A CA 1
ATOM 15216 C C . GLU B 1 1122 ? 166.824 181.886 220.658 1.00 132.31 1122 GLU A C 1
ATOM 15217 O O . GLU B 1 1122 ? 165.939 181.243 221.235 1.00 132.18 1122 GLU A O 1
ATOM 15223 N N . ARG B 1 1123 ? 168.093 181.475 220.626 1.00 125.45 1123 ARG A N 1
ATOM 15224 C CA . ARG B 1 1123 ? 168.482 180.212 221.241 1.00 126.83 1123 ARG A CA 1
ATOM 15225 C C . ARG B 1 1123 ? 168.317 180.224 222.755 1.00 128.17 1123 ARG A C 1
ATOM 15226 O O . ARG B 1 1123 ? 168.324 179.156 223.373 1.00 130.13 1123 ARG A O 1
ATOM 15234 N N . GLY B 1 1124 ? 168.166 181.395 223.361 1.00 135.50 1124 GLY A N 1
ATOM 15235 C CA . GLY B 1 1124 ? 168.063 181.490 224.800 1.00 137.85 1124 GLY A CA 1
ATOM 15236 C C . GLY B 1 1124 ? 166.817 180.813 225.338 1.00 134.23 1124 GLY A C 1
ATOM 15237 O O . GLY B 1 1124 ? 166.042 180.178 224.621 1.00 131.25 1124 GLY A O 1
ATOM 15238 N N . TYR B 1 1125 ? 166.629 180.953 226.648 1.00 144.08 1125 TYR A N 1
ATOM 15239 C CA . TYR B 1 1125 ? 165.468 180.381 227.311 1.00 140.69 1125 TYR A CA 1
ATOM 15240 C C . TYR B 1 1125 ? 165.253 181.082 228.643 1.00 139.19 1125 TYR A C 1
ATOM 15241 O O . TYR B 1 1125 ? 166.156 181.724 229.190 1.00 144.22 1125 TYR A O 1
ATOM 15250 N N . LEU B 1 1126 ? 164.035 180.943 229.159 1.00 134.64 1126 LEU A N 1
ATOM 15251 C CA . LEU B 1 1126 ? 163.695 181.494 230.458 1.00 140.20 1126 LEU A CA 1
ATOM 15252 C C . LEU B 1 1126 ? 164.334 180.668 231.569 1.00 144.38 1126 LEU A C 1
ATOM 15253 O O . LEU B 1 1126 ? 164.763 179.528 231.369 1.00 146.25 1126 LEU A O 1
ATOM 15258 N N . VAL B 1 1127 ? 164.392 181.260 232.757 1.00 172.14 1127 VAL A N 1
ATOM 15259 C CA . VAL B 1 1127 ? 164.958 180.584 233.920 1.00 173.62 1127 VAL A CA 1
ATOM 15260 C C . VAL B 1 1127 ? 163.905 179.654 234.508 1.00 175.54 1127 VAL A C 1
ATOM 15261 O O . VAL B 1 1127 ? 162.833 180.099 234.930 1.00 174.23 1127 VAL A O 1
ATOM 15265 N N . ASP B 1 1128 ? 164.211 178.356 234.536 1.00 198.95 1128 ASP A N 1
ATOM 15266 C CA . ASP B 1 1128 ? 163.326 177.355 235.133 1.00 198.47 1128 ASP A CA 1
ATOM 15267 C C . ASP B 1 1128 ? 163.645 177.270 236.623 1.00 198.36 1128 ASP A C 1
ATOM 15268 O O . ASP B 1 1128 ? 164.365 176.387 237.097 1.00 198.81 1128 ASP A O 1
ATOM 15273 N N . LEU B 1 1129 ? 163.088 178.220 237.375 1.00 230.10 1129 LEU A N 1
ATOM 15274 C CA . LEU B 1 1129 ? 163.409 178.387 238.792 1.00 230.78 1129 LEU A CA 1
ATOM 15275 C C . LEU B 1 1129 ? 162.576 177.423 239.638 1.00 232.54 1129 LEU A C 1
ATOM 15276 O O . LEU B 1 1129 ? 161.613 177.793 240.313 1.00 232.41 1129 LEU A O 1
ATOM 15281 N N . ALA B 1 1130 ? 162.971 176.148 239.589 1.00 242.64 1130 ALA A N 1
ATOM 15282 C CA . ALA B 1 1130 ? 162.353 175.157 240.464 1.00 241.88 1130 ALA A CA 1
ATOM 15283 C C . ALA B 1 1130 ? 162.649 175.461 241.927 1.00 242.28 1130 ALA A C 1
ATOM 15284 O O . ALA B 1 1130 ? 161.760 175.371 242.782 1.00 241.76 1130 ALA A O 1
ATOM 15286 N N . GLU B 1 1131 ? 163.892 175.825 242.232 1.00 247.38 1131 GLU A N 1
ATOM 15287 C CA . GLU B 1 1131 ? 164.309 176.226 243.568 1.00 247.35 1131 GLU A CA 1
ATOM 15288 C C . GLU B 1 1131 ? 164.788 177.669 243.516 1.00 247.33 1131 GLU A C 1
ATOM 15289 O O . GLU B 1 1131 ? 165.433 178.079 242.546 1.00 247.24 1131 GLU A O 1
ATOM 15295 N N . SER B 1 1132 ? 164.465 178.436 244.556 1.00 266.34 1132 SER A N 1
ATOM 15296 C CA . SER B 1 1132 ? 164.747 179.866 244.536 1.00 266.53 1132 SER A CA 1
ATOM 15297 C C . SER B 1 1132 ? 166.240 180.163 244.475 1.00 267.14 1132 SER A C 1
ATOM 15298 O O . SER B 1 1132 ? 166.632 181.262 244.070 1.00 267.68 1132 SER A O 1
ATOM 15301 N N . HIS B 1 1133 ? 167.086 179.215 244.873 1.00 271.79 1133 HIS A N 1
ATOM 15302 C CA . HIS B 1 1133 ? 168.508 179.486 245.084 1.00 272.28 1133 HIS A CA 1
ATOM 15303 C C . HIS B 1 1133 ? 169.409 178.769 244.085 1.00 272.27 1133 HIS A C 1
ATOM 15304 O O . HIS B 1 1133 ? 170.477 178.277 244.459 1.00 272.71 1133 HIS A O 1
ATOM 15311 N N . PHE B 1 1134 ? 169.024 178.690 242.813 1.00 261.85 1134 PHE A N 1
ATOM 15312 C CA . PHE B 1 1134 ? 169.935 178.148 241.812 1.00 261.89 1134 PHE A CA 1
ATOM 15313 C C . PHE B 1 1134 ? 171.196 178.994 241.694 1.00 262.51 1134 PHE A C 1
ATOM 15314 O O . PHE B 1 1134 ? 171.154 180.226 241.761 1.00 262.03 1134 PHE A O 1
ATOM 15322 N N . GLN B 1 1135 ? 172.325 178.312 241.521 1.00 285.03 1135 GLN A N 1
ATOM 15323 C CA . GLN B 1 1135 ? 173.625 178.924 241.264 1.00 285.21 1135 GLN A CA 1
ATOM 15324 C C . GLN B 1 1135 ? 174.057 178.495 239.866 1.00 285.26 1135 GLN A C 1
ATOM 15325 O O . GLN B 1 1135 ? 174.765 177.498 239.701 1.00 285.05 1135 GLN A O 1
ATOM 15331 N N . PHE B 1 1136 ? 173.629 179.250 238.858 1.00 275.44 1136 PHE A N 1
ATOM 15332 C CA . PHE B 1 1136 ? 173.975 178.949 237.473 1.00 275.33 1136 PHE A CA 1
ATOM 15333 C C . PHE B 1 1136 ? 175.425 179.348 237.235 1.00 274.61 1136 PHE A C 1
ATOM 15334 O O . PHE B 1 1136 ? 175.757 180.538 237.236 1.00 274.13 1136 PHE A O 1
ATOM 15342 N N . ASN B 1 1137 ? 176.290 178.357 237.040 1.00 280.50 1137 ASN A N 1
ATOM 15343 C CA . ASN B 1 1137 ? 177.693 178.643 236.777 1.00 280.55 1137 ASN A CA 1
ATOM 15344 C C . ASN B 1 1137 ? 177.821 179.524 235.542 1.00 280.01 1137 ASN A C 1
ATOM 15345 O O . ASN B 1 1137 ? 177.202 179.259 234.507 1.00 280.66 1137 ASN A O 1
ATOM 15350 N N . ILE B 1 1138 ? 178.615 180.585 235.657 1.00 268.15 1138 ILE A N 1
ATOM 15351 C CA . ILE B 1 1138 ? 178.841 181.504 234.542 1.00 267.82 1138 ILE A CA 1
ATOM 15352 C C . ILE B 1 1138 ? 180.051 180.969 233.783 1.00 266.64 1138 ILE A C 1
ATOM 15353 O O . ILE B 1 1138 ? 181.189 181.386 233.996 1.00 266.06 1138 ILE A O 1
ATOM 15358 N N . ASP B 1 1139 ? 179.794 180.025 232.885 1.00 245.18 1139 ASP A N 1
ATOM 15359 C CA . ASP B 1 1139 ? 180.828 179.459 232.037 1.00 244.42 1139 ASP A CA 1
ATOM 15360 C C . ASP B 1 1139 ? 180.934 180.248 230.735 1.00 244.85 1139 ASP A C 1
ATOM 15361 O O . ASP B 1 1139 ? 180.060 181.041 230.382 1.00 245.98 1139 ASP A O 1
ATOM 15366 N N . ALA B 1 1140 ? 182.032 180.019 230.013 1.00 238.27 1140 ALA A N 1
ATOM 15367 C CA . ALA B 1 1140 ? 182.240 180.709 228.747 1.00 238.32 1140 ALA A CA 1
ATOM 15368 C C . ALA B 1 1140 ? 181.208 180.321 227.696 1.00 238.27 1140 ALA A C 1
ATOM 15369 O O . ALA B 1 1140 ? 181.052 181.042 226.705 1.00 238.25 1140 ALA A O 1
ATOM 15371 N N . THR B 1 1141 ? 180.503 179.204 227.887 1.00 228.89 1141 THR A N 1
ATOM 15372 C CA . THR B 1 1141 ? 179.529 178.762 226.895 1.00 228.24 1141 THR A CA 1
ATOM 15373 C C . THR B 1 1141 ? 178.245 179.582 226.951 1.00 228.81 1141 THR A C 1
ATOM 15374 O O . THR B 1 1141 ? 177.640 179.860 225.910 1.00 228.43 1141 THR A O 1
ATOM 15378 N N . LEU B 1 1142 ? 177.811 179.974 228.151 1.00 223.43 1142 LEU A N 1
ATOM 15379 C CA . LEU B 1 1142 ? 176.550 180.696 228.283 1.00 221.85 1142 LEU A CA 1
ATOM 15380 C C . LEU B 1 1142 ? 176.597 182.078 227.645 1.00 221.94 1142 LEU A C 1
ATOM 15381 O O . LEU B 1 1142 ? 175.542 182.626 227.310 1.00 221.95 1142 LEU A O 1
ATOM 15386 N N . GLU B 1 1143 ? 177.786 182.652 227.472 1.00 208.29 1143 GLU A N 1
ATOM 15387 C CA . GLU B 1 1143 ? 177.909 183.993 226.915 1.00 207.53 1143 GLU A CA 1
ATOM 15388 C C . GLU B 1 1143 ? 177.314 185.031 227.858 1.00 207.35 1143 GLU A C 1
ATOM 15389 O O . GLU B 1 1143 ? 177.962 185.437 228.828 1.00 207.21 1143 GLU A O 1
ATOM 15395 N N . ASP B 1 1144 ? 176.083 185.461 227.590 1.00 178.77 1144 ASP A N 1
ATOM 15396 C CA . ASP B 1 1144 ? 175.459 186.547 228.330 1.00 176.89 1144 ASP A CA 1
ATOM 15397 C C . ASP B 1 1144 ? 174.124 186.099 228.906 1.00 173.32 1144 ASP A C 1
ATOM 15398 O O . ASP B 1 1144 ? 173.462 185.207 228.370 1.00 172.50 1144 ASP A O 1
ATOM 15403 N N . VAL B 1 1145 ? 173.739 186.734 230.010 1.00 160.41 1145 VAL A N 1
ATOM 15404 C CA . VAL B 1 1145 ? 172.462 186.483 230.667 1.00 161.46 1145 VAL A CA 1
ATOM 15405 C C . VAL B 1 1145 ? 171.871 187.820 231.089 1.00 164.23 1145 VAL A C 1
ATOM 15406 O O . VAL B 1 1145 ? 172.582 188.690 231.602 1.00 164.99 1145 VAL A O 1
ATOM 15410 N N . ILE B 1 1146 ? 170.568 187.982 230.875 1.00 144.56 1146 ILE A N 1
ATOM 15411 C CA . ILE B 1 1146 ? 169.881 189.242 231.124 1.00 140.59 1146 ILE A CA 1
ATOM 15412 C C . ILE B 1 1146 ? 168.899 189.064 232.272 1.00 139.44 1146 ILE A C 1
ATOM 15413 O O . ILE B 1 1146 ? 168.372 187.970 232.507 1.00 138.28 1146 ILE A O 1
ATOM 15418 N N . LEU B 1 1147 ? 168.656 190.156 232.992 1.00 166.15 1147 LEU A N 1
ATOM 15419 C CA . LEU B 1 1147 ? 167.669 190.195 234.068 1.00 168.38 1147 LEU A CA 1
ATOM 15420 C C . LEU B 1 1147 ? 166.425 190.892 233.529 1.00 170.20 1147 LEU A C 1
ATOM 15421 O O . LEU B 1 1147 ? 166.402 192.116 233.379 1.00 169.58 1147 LEU A O 1
ATOM 15426 N N . ILE B 1 1148 ? 165.386 190.109 233.240 1.00 167.08 1148 ILE A N 1
ATOM 15427 C CA . ILE B 1 1148 ? 164.181 190.665 232.633 1.00 164.72 1148 ILE A CA 1
ATOM 15428 C C . ILE B 1 1148 ? 163.363 191.434 233.663 1.00 165.32 1148 ILE A C 1
ATOM 15429 O O . ILE B 1 1148 ? 163.199 192.655 233.564 1.00 164.65 1148 ILE A O 1
ATOM 15434 N N . ASN B 1 1149 ? 162.842 190.735 234.672 1.00 188.68 1149 ASN A N 1
ATOM 15435 C CA . ASN B 1 1149 ? 162.095 191.401 235.740 1.00 189.86 1149 ASN A CA 1
ATOM 15436 C C . ASN B 1 1149 ? 162.221 190.558 237.005 1.00 191.48 1149 ASN A C 1
ATOM 15437 O O . ASN B 1 1149 ? 161.420 189.645 237.220 1.00 191.87 1149 ASN A O 1
ATOM 15442 N N . GLY B 1 1150 ? 163.186 190.895 237.850 1.00 229.49 1150 GLY A N 1
ATOM 15443 C CA . GLY B 1 1150 ? 163.401 190.134 239.064 1.00 230.57 1150 GLY A CA 1
ATOM 15444 C C . GLY B 1 1150 ? 164.659 190.584 239.772 1.00 232.36 1150 GLY A C 1
ATOM 15445 O O . GLY B 1 1150 ? 165.387 191.468 239.309 1.00 232.15 1150 GLY A O 1
ATOM 15446 N N . THR B 1 1151 ? 164.901 189.948 240.915 1.00 267.04 1151 THR A N 1
ATOM 15447 C CA . THR B 1 1151 ? 166.040 190.256 241.769 1.00 266.90 1151 THR A CA 1
ATOM 15448 C C . THR B 1 1151 ? 167.003 189.077 241.784 1.00 266.38 1151 THR A C 1
ATOM 15449 O O . THR B 1 1151 ? 166.599 187.942 242.056 1.00 265.42 1151 THR A O 1
ATOM 15453 N N . ALA B 1 1152 ? 168.272 189.353 241.491 1.00 273.71 1152 ALA A N 1
ATOM 15454 C CA . ALA B 1 1152 ? 169.321 188.346 241.482 1.00 274.37 1152 ALA A CA 1
ATOM 15455 C C . ALA B 1 1152 ? 170.496 188.837 242.315 1.00 274.35 1152 ALA A C 1
ATOM 15456 O O . ALA B 1 1152 ? 170.678 190.039 242.520 1.00 274.31 1152 ALA A O 1
ATOM 15458 N N . TYR B 1 1153 ? 171.297 187.888 242.792 1.00 270.37 1153 TYR A N 1
ATOM 15459 C CA . TYR B 1 1153 ? 172.402 188.186 243.689 1.00 270.61 1153 TYR A CA 1
ATOM 15460 C C . TYR B 1 1153 ? 173.656 187.441 243.253 1.00 270.84 1153 TYR A C 1
ATOM 15461 O O . TYR B 1 1153 ? 173.596 186.420 242.562 1.00 271.22 1153 TYR A O 1
ATOM 15470 N N . ASN B 1 1154 ? 174.801 187.982 243.658 1.00 282.18 1154 ASN A N 1
ATOM 15471 C CA . ASN B 1 1154 ? 176.085 187.354 243.403 1.00 282.42 1154 ASN A CA 1
ATOM 15472 C C . ASN B 1 1154 ? 176.411 186.347 244.503 1.00 282.71 1154 ASN A C 1
ATOM 15473 O O . ASN B 1 1154 ? 175.875 186.403 245.613 1.00 283.34 1154 ASN A O 1
ATOM 15478 N N . ALA B 1 1155 ? 177.301 185.408 244.176 1.00 282.05 1155 ALA A N 1
ATOM 15479 C CA . ALA B 1 1155 ? 177.710 184.410 245.159 1.00 281.69 1155 ALA A CA 1
ATOM 15480 C C . ALA B 1 1155 ? 178.421 185.053 246.342 1.00 282.07 1155 ALA A C 1
ATOM 15481 O O . ALA B 1 1155 ? 178.173 184.687 247.498 1.00 282.12 1155 ALA A O 1
ATOM 15483 N N . HIS B 1 1156 ? 179.310 186.009 246.077 1.00 261.51 1156 HIS A N 1
ATOM 15484 C CA . HIS B 1 1156 ? 180.111 186.620 247.133 1.00 260.11 1156 HIS A CA 1
ATOM 15485 C C . HIS B 1 1156 ? 179.456 187.887 247.677 1.00 259.83 1156 HIS A C 1
ATOM 15486 O O . HIS B 1 1156 ? 179.121 187.963 248.863 1.00 259.47 1156 HIS A O 1
ATOM 15493 N N . THR B 1 1157 ? 179.263 188.886 246.815 1.00 264.09 1157 THR A N 1
ATOM 15494 C CA . THR B 1 1157 ? 178.726 190.165 247.265 1.00 263.67 1157 THR A CA 1
ATOM 15495 C C . THR B 1 1157 ? 177.223 190.096 247.505 1.00 264.10 1157 THR A C 1
ATOM 15496 O O . THR B 1 1157 ? 176.712 190.725 248.439 1.00 263.03 1157 THR A O 1
ATOM 15500 N N . ARG B 1 1158 ? 176.502 189.340 246.678 1.00 274.10 1158 ARG A N 1
ATOM 15501 C CA . ARG B 1 1158 ? 175.045 189.265 246.770 1.00 273.56 1158 ARG A CA 1
ATOM 15502 C C . ARG B 1 1158 ? 174.420 190.647 246.604 1.00 273.44 1158 ARG A C 1
ATOM 15503 O O . ARG B 1 1158 ? 173.420 190.980 247.243 1.00 273.45 1158 ARG A O 1
ATOM 15511 N N . GLU B 1 1159 ? 175.017 191.459 245.735 1.00 275.42 1159 GLU A N 1
ATOM 15512 C CA . GLU B 1 1159 ? 174.550 192.825 245.542 1.00 275.27 1159 GLU A CA 1
ATOM 15513 C C . GLU B 1 1159 ? 173.118 192.836 245.023 1.00 276.01 1159 GLU A C 1
ATOM 15514 O O . GLU B 1 1159 ? 172.753 192.061 244.135 1.00 276.64 1159 GLU A O 1
ATOM 15520 N N . GLU B 1 1160 ? 172.304 193.727 245.585 1.00 275.03 1160 GLU A N 1
ATOM 15521 C CA . GLU B 1 1160 ? 170.914 193.847 245.164 1.00 274.49 1160 GLU A CA 1
ATOM 15522 C C . GLU B 1 1160 ? 170.837 194.405 243.749 1.00 274.40 1160 GLU A C 1
ATOM 15523 O O . GLU B 1 1160 ? 171.536 195.364 243.409 1.00 274.23 1160 GLU A O 1
ATOM 15529 N N . ILE B 1 1161 ? 169.982 193.805 242.924 1.00 257.84 1161 ILE A N 1
ATOM 15530 C CA . ILE B 1 1161 ? 169.806 194.212 241.536 1.00 256.91 1161 ILE A CA 1
ATOM 15531 C C . ILE B 1 1161 ? 168.318 194.326 241.241 1.00 256.40 1161 ILE A C 1
ATOM 15532 O O . ILE B 1 1161 ? 167.528 193.463 241.640 1.00 256.66 1161 ILE A O 1
ATOM 15537 N N . ARG B 1 1162 ? 167.939 195.393 240.542 1.00 203.68 1162 ARG A N 1
ATOM 15538 C CA . ARG B 1 1162 ? 166.558 195.634 240.147 1.00 201.37 1162 ARG A CA 1
ATOM 15539 C C . ARG B 1 1162 ? 166.474 195.665 238.628 1.00 201.96 1162 ARG A C 1
ATOM 15540 O O . ARG B 1 1162 ? 167.278 196.335 237.970 1.00 201.09 1162 ARG A O 1
ATOM 15548 N N . SER B 1 1163 ? 165.509 194.935 238.076 1.00 200.75 1163 SER A N 1
ATOM 15549 C CA . SER B 1 1163 ? 165.325 194.865 236.637 1.00 198.72 1163 SER A CA 1
ATOM 15550 C C . SER B 1 1163 ? 164.630 196.118 236.115 1.00 198.33 1163 SER A C 1
ATOM 15551 O O . SER B 1 1163 ? 163.937 196.815 236.861 1.00 198.00 1163 SER A O 1
ATOM 15554 N N . PRO B 1 1164 ? 164.797 196.426 234.824 1.00 180.02 1164 PRO A N 1
ATOM 15555 C CA . PRO B 1 1164 ? 165.610 195.712 233.834 1.00 177.79 1164 PRO A CA 1
ATOM 15556 C C . PRO B 1 1164 ? 167.079 196.108 233.906 1.00 179.82 1164 PRO A C 1
ATOM 15557 O O . PRO B 1 1164 ? 167.403 197.261 234.173 1.00 180.49 1164 PRO A O 1
ATOM 15561 N N . CYS B 1 1165 ? 167.991 195.170 233.668 1.00 165.44 1165 CYS A N 1
ATOM 15562 C CA . CYS B 1 1165 ? 169.417 195.464 233.666 1.00 164.69 1165 CYS A CA 1
ATOM 15563 C C . CYS B 1 1165 ? 170.162 194.201 233.261 1.00 164.20 1165 CYS A C 1
ATOM 15564 O O . CYS B 1 1165 ? 169.668 193.085 233.440 1.00 164.11 1165 CYS A O 1
ATOM 15567 N N . LEU B 1 1166 ? 171.357 194.394 232.712 1.00 167.97 1166 LEU A N 1
ATOM 15568 C CA . LEU B 1 1166 ? 172.218 193.285 232.328 1.00 168.50 1166 LEU A CA 1
ATOM 15569 C C . LEU B 1 1166 ? 173.146 192.944 233.486 1.00 172.38 1166 LEU A C 1
ATOM 15570 O O . LEU B 1 1166 ? 173.763 193.835 234.079 1.00 173.58 1166 LEU A O 1
ATOM 15575 N N . ILE B 1 1167 ? 173.238 191.653 233.809 1.00 188.62 1167 ILE A N 1
ATOM 15576 C CA . ILE B 1 1167 ? 174.037 191.231 234.957 1.00 189.39 1167 ILE A CA 1
ATOM 15577 C C . ILE B 1 1167 ? 175.494 191.634 234.772 1.00 191.18 1167 ILE A C 1
ATOM 15578 O O . ILE B 1 1167 ? 176.159 192.067 235.722 1.00 190.76 1167 ILE A O 1
ATOM 15583 N N . SER B 1 1168 ? 176.016 191.491 233.554 1.00 220.83 1168 SER A N 1
ATOM 15584 C CA . SER B 1 1168 ? 177.399 191.846 233.254 1.00 221.54 1168 SER A CA 1
ATOM 15585 C C . SER B 1 1168 ? 178.359 190.809 233.821 1.00 222.59 1168 SER A C 1
ATOM 15586 O O . SER B 1 1168 ? 178.050 190.140 234.813 1.00 223.09 1168 SER A O 1
ATOM 15589 N N . ARG B 1 1169 ? 179.530 190.673 233.198 1.00 238.25 1169 ARG A N 1
ATOM 15590 C CA . ARG B 1 1169 ? 180.501 189.668 233.611 1.00 237.88 1169 ARG A CA 1
ATOM 15591 C C . ARG B 1 1169 ? 181.127 189.970 234.966 1.00 239.02 1169 ARG A C 1
ATOM 15592 O O . ARG B 1 1169 ? 181.801 189.096 235.522 1.00 239.18 1169 ARG A O 1
ATOM 15600 N N . THR B 1 1170 ? 180.924 191.173 235.508 1.00 262.62 1170 THR A N 1
ATOM 15601 C CA . THR B 1 1170 ? 181.501 191.502 236.808 1.00 263.64 1170 THR A CA 1
ATOM 15602 C C . THR B 1 1170 ? 180.999 190.554 237.889 1.00 263.45 1170 THR A C 1
ATOM 15603 O O . THR B 1 1170 ? 181.789 190.042 238.691 1.00 262.81 1170 THR A O 1
ATOM 15607 N N . VAL B 1 1171 ? 179.692 190.301 237.924 1.00 266.62 1171 VAL A N 1
ATOM 15608 C CA . VAL B 1 1171 ? 179.120 189.350 238.874 1.00 266.52 1171 VAL A CA 1
ATOM 15609 C C . VAL B 1 1171 ? 179.508 187.957 238.390 1.00 266.18 1171 VAL A C 1
ATOM 15610 O O . VAL B 1 1171 ? 178.855 187.384 237.516 1.00 266.16 1171 VAL A O 1
ATOM 15614 N N . HIS B 1 1172 ? 180.577 187.406 238.966 1.00 253.83 1172 HIS A N 1
ATOM 15615 C CA . HIS B 1 1172 ? 181.109 186.141 238.475 1.00 253.32 1172 HIS A CA 1
ATOM 15616 C C . HIS B 1 1172 ? 180.093 185.019 238.635 1.00 253.78 1172 HIS A C 1
ATOM 15617 O O . HIS B 1 1172 ? 179.803 184.288 237.682 1.00 253.64 1172 HIS A O 1
ATOM 15624 N N . LYS B 1 1173 ? 179.514 184.894 239.824 1.00 259.46 1173 LYS A N 1
ATOM 15625 C CA . LYS B 1 1173 ? 178.568 183.835 240.141 1.00 259.30 1173 LYS A CA 1
ATOM 15626 C C . LYS B 1 1173 ? 177.181 184.434 240.301 1.00 260.35 1173 LYS A C 1
ATOM 15627 O O . LYS B 1 1173 ? 177.034 185.565 240.774 1.00 260.48 1173 LYS A O 1
ATOM 15633 N N . LEU B 1 1174 ? 176.168 183.682 239.890 1.00 278.57 1174 LEU A N 1
ATOM 15634 C CA . LEU B 1 1174 ? 174.781 184.135 239.943 1.00 279.48 1174 LEU A CA 1
ATOM 15635 C C . LEU B 1 1174 ? 173.992 183.199 240.852 1.00 279.44 1174 LEU A C 1
ATOM 15636 O O . LEU B 1 1174 ? 173.500 182.157 240.410 1.00 279.17 1174 LEU A O 1
ATOM 15641 N N . THR B 1 1175 ? 173.879 183.569 242.125 1.00 280.77 1175 THR A N 1
ATOM 15642 C CA . THR B 1 1175 ? 173.015 182.851 243.050 1.00 279.97 1175 THR A CA 1
ATOM 15643 C C . THR B 1 1175 ? 171.587 183.354 242.855 1.00 278.95 1175 THR A C 1
ATOM 15644 O O . THR B 1 1175 ? 171.285 184.077 241.901 1.00 278.94 1175 THR A O 1
ATOM 15648 N N . PHE B 1 1176 ? 170.682 182.981 243.755 1.00 271.55 1176 PHE A N 1
ATOM 15649 C CA . PHE B 1 1176 ? 169.298 183.407 243.613 1.00 272.56 1176 PHE A CA 1
ATOM 15650 C C . PHE B 1 1176 ? 168.588 183.273 244.950 1.00 272.80 1176 PHE A C 1
ATOM 15651 O O . PHE B 1 1176 ? 169.069 182.604 245.869 1.00 273.06 1176 PHE A O 1
ATOM 15659 N N . GLN B 1 1177 ? 167.431 183.926 245.043 1.00 275.29 1177 GLN A N 1
ATOM 15660 C CA . GLN B 1 1177 ? 166.586 183.842 246.224 1.00 275.28 1177 GLN A CA 1
ATOM 15661 C C . GLN B 1 1177 ? 165.136 184.009 245.796 1.00 274.79 1177 GLN A C 1
ATOM 15662 O O . GLN B 1 1177 ? 164.842 184.529 244.716 1.00 274.05 1177 GLN A O 1
ATOM 15668 N N . TYR B 1 1178 ? 164.229 183.557 246.658 1.00 260.92 1178 TYR A N 1
ATOM 15669 C CA . TYR B 1 1178 ? 162.796 183.572 246.367 1.00 260.16 1178 TYR A CA 1
ATOM 15670 C C . TYR B 1 1178 ? 162.239 184.938 246.750 1.00 260.64 1178 TYR A C 1
ATOM 15671 O O . TYR B 1 1178 ? 162.002 185.218 247.928 1.00 260.98 1178 TYR A O 1
ATOM 15680 N N . THR B 1 1179 ? 162.025 185.793 245.753 1.00 267.55 1179 THR A N 1
ATOM 15681 C CA . THR B 1 1179 ? 161.411 187.089 245.991 1.00 267.56 1179 THR A CA 1
ATOM 15682 C C . THR B 1 1179 ? 159.899 186.939 246.140 1.00 267.28 1179 THR A C 1
ATOM 15683 O O . THR B 1 1179 ? 159.305 185.930 245.747 1.00 267.27 1179 THR A O 1
ATOM 15687 N N . ALA B 1 1180 ? 159.275 187.963 246.718 1.00 261.65 1180 ALA A N 1
ATOM 15688 C CA . ALA B 1 1180 ? 157.846 187.943 247.006 1.00 261.34 1180 ALA A CA 1
ATOM 15689 C C . ALA B 1 1180 ? 157.054 188.951 246.189 1.00 261.57 1180 ALA A C 1
ATOM 15690 O O . ALA B 1 1180 ? 156.101 188.575 245.500 1.00 261.87 1180 ALA A O 1
ATOM 15692 N N . THR B 1 1181 ? 157.421 190.233 246.246 1.00 242.14 1181 THR A N 1
ATOM 15693 C CA . THR B 1 1181 ? 156.635 191.258 245.566 1.00 241.63 1181 THR A CA 1
ATOM 15694 C C . THR B 1 1181 ? 156.627 191.040 244.056 1.00 241.32 1181 THR A C 1
ATOM 15695 O O . THR B 1 1181 ? 155.562 191.020 243.429 1.00 240.59 1181 THR A O 1
ATOM 15699 N N . GLU B 1 1182 ? 157.802 190.872 243.453 1.00 226.05 1182 GLU A N 1
ATOM 15700 C CA . GLU B 1 1182 ? 157.921 190.669 242.014 1.00 225.24 1182 GLU A CA 1
ATOM 15701 C C . GLU B 1 1182 ? 158.521 189.297 241.745 1.00 224.74 1182 GLU A C 1
ATOM 15702 O O . GLU B 1 1182 ? 159.628 188.994 242.204 1.00 225.24 1182 GLU A O 1
ATOM 15708 N N . GLU B 1 1183 ? 157.802 188.484 240.987 1.00 209.79 1183 GLU A N 1
ATOM 15709 C CA . GLU B 1 1183 ? 158.250 187.128 240.672 1.00 209.83 1183 GLU A CA 1
ATOM 15710 C C . GLU B 1 1183 ? 159.421 187.187 239.701 1.00 211.22 1183 GLU A C 1
ATOM 15711 O O . GLU B 1 1183 ? 159.274 187.754 238.608 1.00 211.03 1183 GLU A O 1
ATOM 15717 N N . PRO B 1 1184 ? 160.579 186.622 240.031 1.00 216.18 1184 PRO A N 1
ATOM 15718 C CA . PRO B 1 1184 ? 161.741 186.881 239.256 1.00 216.34 1184 PRO A CA 1
ATOM 15719 C C . PRO B 1 1184 ? 161.856 186.116 237.937 1.00 215.01 1184 PRO A C 1
ATOM 15720 O O . PRO B 1 1184 ? 161.839 184.881 237.880 1.00 215.35 1184 PRO A O 1
ATOM 15724 N N . ARG B 1 1185 ? 162.045 186.886 236.867 1.00 173.53 1185 ARG A N 1
ATOM 15725 C CA . ARG B 1 1185 ? 162.006 186.380 235.497 1.00 171.85 1185 ARG A CA 1
ATOM 15726 C C . ARG B 1 1185 ? 163.325 186.737 234.829 1.00 171.78 1185 ARG A C 1
ATOM 15727 O O . ARG B 1 1185 ? 163.617 187.922 234.630 1.00 172.75 1185 ARG A O 1
ATOM 15735 N N . LEU B 1 1186 ? 164.111 185.717 234.482 1.00 161.27 1186 LEU A N 1
ATOM 15736 C CA . LEU B 1 1186 ? 165.444 185.884 233.920 1.00 161.63 1186 LEU A CA 1
ATOM 15737 C C . LEU B 1 1186 ? 165.539 185.153 232.589 1.00 159.41 1186 LEU A C 1
ATOM 15738 O O . LEU B 1 1186 ? 164.953 184.083 232.411 1.00 159.24 1186 LEU A O 1
ATOM 15743 N N . PHE B 1 1187 ? 166.287 185.740 231.659 1.00 134.89 1187 PHE A N 1
ATOM 15744 C CA . PHE B 1 1187 ? 166.527 185.165 230.343 1.00 135.53 1187 PHE A CA 1
ATOM 15745 C C . PHE B 1 1187 ? 168.007 184.842 230.223 1.00 136.44 1187 PHE A C 1
ATOM 15746 O O . PHE B 1 1187 ? 168.852 185.701 230.492 1.00 139.31 1187 PHE A O 1
ATOM 15754 N N . VAL B 1 1188 ? 168.324 183.610 229.821 1.00 155.26 1188 VAL A N 1
ATOM 15755 C CA . VAL B 1 1188 ? 169.706 183.154 229.782 1.00 154.73 1188 VAL A CA 1
ATOM 15756 C C . VAL B 1 1188 ? 169.981 182.484 228.445 1.00 153.46 1188 VAL A C 1
ATOM 15757 O O . VAL B 1 1188 ? 169.080 181.973 227.778 1.00 155.70 1188 VAL A O 1
ATOM 15761 N N . VAL B 1 1189 ? 171.257 182.490 228.060 1.00 164.37 1189 VAL A N 1
ATOM 15762 C CA . VAL B 1 1189 ? 171.707 181.893 226.812 1.00 166.68 1189 VAL A CA 1
ATOM 15763 C C . VAL B 1 1189 ? 172.936 181.040 227.092 1.00 170.20 1189 VAL A C 1
ATOM 15764 O O . VAL B 1 1189 ? 173.601 181.180 228.121 1.00 170.57 1189 VAL A O 1
ATOM 15768 N N . ARG B 1 1190 ? 173.227 180.138 226.160 1.00 180.26 1190 ARG A N 1
ATOM 15769 C CA . ARG B 1 1190 ? 174.378 179.253 226.288 1.00 178.50 1190 ARG A CA 1
ATOM 15770 C C . ARG B 1 1190 ? 174.973 178.924 224.923 1.00 177.19 1190 ARG A C 1
ATOM 15771 O O . ARG B 1 1190 ? 175.930 178.156 224.820 1.00 174.29 1190 ARG A O 1
#

Organism: Strongylocentrotus purpuratus (NCBI:txid7668)

GO terms:
  GO:0015385 sodium:proton antiporter activity (F, IDA)
  GO:0036126 sperm flagellum (C, IDA)
  GO:0061827 sperm head (C, IDA)
  GO:0030552 cAMP binding (F, IDA)
  GO:0030553 cGMP binding (F, IDA)
  GO:0042803 protein homodimerization activity (F, IDA)

Nearest PDB structures (foldseek):
  8otx-assembly1_B  TM=1.000E+00  e=0.000E+00  Strongylocentrotus purpuratus
  8pd5-assembly1_A  TM=9.697E-01  e=0.000E+00  Strongylocentrotus purpuratus
  8pd3-assembly1_A  TM=9.588E-01  e=0.000E+00  Strongylocentrotus purpuratus
  8xq4-assembly1_A  TM=9.447E-01  e=0.000E+00  Strongylocentrotus purpuratus
  8otw-assembly1_B  TM=9.687E-01  e=4.919E-89  Strongylocentrotus purpuratus

Solvent-accessible surface area: 101167 Å² total; per-residue (Å²): 101,83,158,169,38,80,11,9,67,50,21,24,11,66,7,21,0,12,65,76,0,5,98,2,58,40,116,60,121,171,79,86,50,31,55,20,14,24,0,15,92,48,0,33,88,35,0,77,68,0,72,121,68,95,127,46,70,60,39,9,128,78,10,5,142,46,53,15,41,29,8,22,7,67,28,3,0,8,16,4,2,35,48,0,6,61,6,72,10,119,39,0,98,158,25,85,75,6,0,36,63,5,2,88,96,10,4,67,53,18,2,62,59,7,0,63,38,0,69,108,64,6,111,25,152,14,86,104,26,26,0,12,4,0,0,0,1,4,8,5,3,43,12,101,39,1,8,51,35,8,126,89,56,42,32,38,115,50,2,4,13,3,5,53,0,10,13,6,32,7,13,2,20,0,2,29,35,0,40,35,34,20,92,100,35,48,50,100,118,151,97,72,66,132,37,77,63,83,114,80,121,95,74,22,43,72,34,0,39,112,70,0,107,52,28,0,76,86,12,17,112,117,5,24,86,14,48,105,25,17,12,0,2,1,3,22,12,35,4,15,1,42,31,2,9,5,34,0,46,41,106,94,115,11,9,4,4,39,0,0,8,35,2,0,27,36,10,7,36,73,43,89,20,9,16,73,105,9,43,102,19,2,72,90,6,3,70,3,40,8,16,36,5,38,2,14,0,10,3,4,0,1,0,18,17,36,60,111,1,80,121,32,44,85,184,102,2,137,113,15,9,83,48,0,22,92,19,13,35,107,25,39,21,106,12,9,71,111,16,37,75,95,9,47,197,109,59,111,8,36,73,150,86,14,24,54,0,1,30,62,3,4,5,31,7,4,14,8,0,0,2,0,13,2,1,27,57,57,22,83,85,73,78,16,4,14,13,2,0,13,0,4,13,14,0,2,53,40,2,17,56,66,7,17,51,54,6,105,65,39,4,145,128,22,46,33,41,118,64,57,107,92,71,64,117,40,2,37,15,4,29,140,106,3,109,90,14,22,70,113,9,31,78,12,11,44,50,41,86,73,16,18,11,1,34,22,73,2,60,105,55,10,4,80,9,99,65,42,52,100,115,190,104,83,51,60,56,29,39,93,4,5,67,65,9,1,75,8,2,55,54,11,0,58,61,29,56,82,94,32,88,4,16,147,64,0,18,82,47,0,47,48,9,0,72,60,0,29,115,74,105,100,43,36,8,6,68,3,110,100,21,9,22,129,16,12,95,20,118,139,68,110,48,96,94,23,80,54,19,101,116,79,55,91,93,76,115,91,70,101,91,50,103,82,103,84,15,79,66,47,56,64,60,43,91,42,84,74,43,68,65,63,58,55,65,36,23,69,72,30,52,70,31,23,67,63,41,62,63,71,90,96,118,123,86,84,67,66,63,65,64,64,48,64,64,46,54,60,65,33,27,64,47,39,62,64,59,55,66,45,46,49,66,56,43,44,93,40,27,89,77,42,87,51,41,62,65,56,63,64,32,30,64,47,46,57,64,23,38,72,51,77,89,71,82,90,111,34,120,44,70,108,59,106,37,31,86,96,64,55,71,85,36,30,76,52,51,39,64,31,56,58,56,51,71,143,69,93,41,55,143,77,23,101,81,16,43,17,83,17,12,83,66,8,17,50,0,10,35,6,3,44,6,9,15,55,0,12,61,20,3,32,27,18,7,79,105,30,42,110,52,129,124,2,21,112,70,2,106,118,72,22,76,72,7,62,24,71,2,14,57,64,15,11,66,23,25,87,90,57,78,12,12,3,5,0,2,10,14,60,20,1,18,69,21,2,0,46,30,4,80,114,33,4,95,98,7,42,32,35,25,101,6,51,49,64,2,5,103,82,4,51,73,51,2,47,51,62,23,20,126,16,113,85,46,92,31,41,38,108,74,27,86,57,78,36,18,3,98,28,18,44,11,1,28,61,54,108,105,4,8,72,33,9,76,94,83,32,55,79,62,121,41,87,162,50,67,59,25,6,141,84,45,76,98,7,64,0,4,13,10,0,14,34,7,4,0,41,25,107,10,109,82,166,78,69,47,21,22,27,23,17,16,16,35,38,5,17,71,9,14,26,37,125,86,89,20,94,7,28,1,41,4,32,27,63,0,52,0,18,52,7,48,15,109,38,4,49,95,4,43,111,87,35,105,137,189,53,21,4,53,64,52,8,10,56,33,4,0,19,124,37,0,11,62,50,4,2,80,77,9,34,98,120,16,56,34,46,47,80,0,44,52,21,0,24,122,6,81,5,38,105,40,99,100,9,110,92,77,56,48,16,13,18,55,2,57,26,7,0,1,0,31,0,16,3,36,9,14,89,97,116,97,96,37,154,20,86,46,48,23,47,103,119,30,10,32,17,16,7,39,164,26,96,136,66,96,6,36,4,0,14,0,147,107,81,159,173,40,82,9,6,68,53,17,26,10,69,7,22,0,13,65,74,0,4,98,2,57,41,114,58,121,172,77,86,50,32,56,20,18,26,0,14,91,50,0,30,88,36,0,77,67,0,72,121,69,95,127,47,68,61,39,7,119,100,13,6,97,40,54,12,43,30,7,24,6,67,27,3,0,9,16,3,2,35,48,0,4,58,6,72,11,102,39,0,97,158,26,86,74,7,0,36,60,5,2,86,94,8,5,68,52,18,3,61,60,8,0,65,38,0,68,107,60,6,111,26,154,15,87,106,25,26,0,13,4,0,0,0,2,4,8,5,4,40,12,101,38,1,8,51,36,8,125,91,56,41,31,39,112,52,2,5,12,3,6,52,0,11,12,6,32,7,13,2,21,0,3,28,36,1,40,36,33,18,90,101,35,46,51,99,120,155,97,70,72,133,39,79,62,82,112,79,120,98,76,24,42,74,34,0,39,110,71,0,105,53,28,0,68,86,11,16,114,116,5,25,87,13,47,97,24,17,13,0,2,1,3,22,12,34,4,15,1,38,31,2,8,5,34,0,48,38,106,96,115,12,10,5,4,40,0,0,8,35,2,0,26,36,10,8,36,68,43,90,20,8,18,73,103,9,44,103,19,2,70,93,7,2,74,4,40,10,15,36,5,37,3,15,0,10,3,5,1,1,0,9,20,36,43,97,1,79,123,32,44,85,190,101,3,136,112,16,9,82,47,0,21,93,19,15,35,106,27,38,19,105,13,9,70,111,17,37,76,97,7,47,200,109,59,115,8,38,71,152,83,15,24,52,0,1,28,62,4,4,6,32,8,4,14,8,0,1,3,0,14,2,1,26,70,58,22,84,85,71,81,16,4,15,14,1,0,14,0,4,13,13,0,1,50,39,2,17,57,66,6,16,51,55,5,108,63,40,5,147,129,22,47,33,41,118,63,57,104,94,73,63,115,43,2,36,15,6,28,141,109,2,109,90,13,20,68,110,10,33,78,14,11,44,49,41,85,71,17,18,11,2,35,24,76,5,52,108,51,10,4,83,9,101,64,43,53,100,117,193,104,81,50,62,58,27,40,94,3,3,66,68,9,1,76,8,2,55,56,10,0,66,61,31,63,76,92,34,90,6,20,147,52,0,14,86,51,0,40,50,12,0,70,60,0,29,118,74,103,100,44,33,9,5,70,3,109,91,21,10,20,132,20,12,96,21,122,140,61,107,53,96,93,22,81,53,18,103,118,74,60,84,90,65,114,92,68,96,89,50,103,80,104,87,14,80,67,60,54,62,63,40,92,43,84,73,39,68,65,62,58,59,63,35,25,69,70,30,51,68,28,28,65,60,35,63,64,69,90,95,117,125,86,84,69,64,65,65,64,63,42,65,65,46,53,59,64,30,27,64,47,41,61,66,56,53,66,52,49,47,73,57,40,43,93,38,30,89,74,32,88,49,41,61,70,54,63,63,33,32,64,51,46,55,64,24,43,70,57,79,92,72,70,89,114,33,122,45,59,108,60,102,37,33,95,95,65,55,70,84,34,39,77,57,51,36,63,36,58,54,56,53,72,144,69,97,43,56,139,80,23,102,77,17,41,18,91,20,13,85,63,9,14,55,0,14,35,5,5,42,6,8,14,55,0,13,60,19,3,32,29,18,7,80,107,29,42,110,52,132,118,2,21,113,66,2,104,116,70,22,77,72,6,63,23,69,2,13,56,64,12,11,65,23,20,86,88,56,79,11,13,4,5,2,2,5,10,60,18,1,20,66,20,2,0,46,30,4,76,114,23,2,93,105,9,39,32,40,23,102,6,51,56,58,1,5,107,77,4,53,80,50,1,46,52,63,26,20,125,17,115,87,47,95,29,46,36,104,76,27,85,56,78,36,19,3,99,26,19,45,12,0,28,61,54,109,106,4,9,70,31,8,73,93,84,32,53,78,62,120,40,87,163,50,67,58,26,6,140,84,47,76,99,7,64,0,5,12,10,0,13,35,7,4,0,41,27,108,8,113,77,157,81,63,53,29,22,27,25,18,16,15,35,38,6,17,71,9,13,25,40,125,88,90,22,92,7,28,2,43,4,30,26,62,0,53,0,17,54,9,47,15,109,38,3,48,96,4,42,108,88,35,106,138,189,50,22,4,53,66,54,7,10,58,31,4,0,20,124,32,0,11,62,52,3,2,80,74,9,36,101,121,20,46,34,45,48,86,0,45,53,21,0,24,122,6,78,10,38,107,39,100,104,10,112,90,84,54,72,13,16,18,54,3,56,24,3,0,1,0,33,0,18,4,37,11,14,85,97,117,102,96,41,168,22,82,48,47,28,48,92,117,36,4,23,17,16,6,38,165,26,96,135,69,95,6,40,2,0,13,0,138

Sequence (2108 aa):
DDLHAHAPKVIVFISGSCLFGAISRSLFKKLPIPYTVVLLILGAILGVVASNVPLVEEHTRDVAHHMDPHVLLQIFLPVLIFESAFAMDVHTFMRSFSQVCILALFGLVVASVLTAVLAMNLFNYNWNFSEAMMFGAIMSATDPVAVVALLKDLGASKQLGTIIEGESLLNDGCAIVIFNVFMKMVFFPQLTSTVGQNVLYFLQVAVAGPLWGYAVAKVTVFFLSHIFNDALVEITITLAATYLTYYIGDIWLEVSGVLAVVVLGLIVNAEKTSISPEVEVFLHRFWEMLAYLANTLIFMMVGVVVTQKALVAVDKMDWFYLIILYLAITIIRGMVISLFSPILSRIGYGLTWRNAVIMTWGGLRGAVGLALALVVENLAGNDVIGSKFLFHTAGIVVLTLVINATTIQTLLRILGMSDISIPKRLAMAGAVRRIHEGQNRTLNMLKSDRFLADADWDIATAACEISDPYSAREFADMMEEARLRMLKAEKISYWKQFEHGMLAREALRLLVQHAEVAADEKDQFILVDDLKKSWQIKGIYPWLKRKLEDLISEKKIAAIPMPKYKLGKLMYKICHHMAFEVTINIAIVLNIVPIIMEFVVQDKSSLQKIEDALRISNYVFFVIYAIEAIVKILGLGRHYIVSHWNKFDAFILVVALVDIIIAETLLKGSITINLSSIKVVKLFRLLRGLRMLRLTKALIPKLILVVNGKINNQLSLGYDVGKGYIIGEEEVGKIIDRMVDNKKILRELKHISETGRLQVVKELGLLQREHPGIAVSVKTRQAIRTILNHSRETIHELQGAGLLDEMEAHKLELTVEIKMKRLMNAPSSIPPPPPENLLKNVSWLAGDMKLIDFIKARASLLHFDYGEVIVREGDESDGLFLIVSGLVKLYGKSEVFEDYLTVGNVIGEMGVLTKKPRNATVTCETTVQVYFITAEDMNIAIDTFTLYPSLEYRLWRVVAIRIATPLIMEQMAFQGWTQEKVKLHLERGYLVDLAESHFQFNIDATLEDVILINGTAYNAHTREEIRSPCLISRTVHKLTFQYTATEEPRLFVVRDDLHAHAPKVIVFISGSCLFGAISRSLFKKLPIPYTVVLLILGAILGVVASNVPLVEEHTRDVAHHMDPHVLLQIFLPVLIFESAFAMDVHTFMRSFSQVCILALFGLVVASVLTAVLAMNLFNYNWNFSEAMMFGAIMSATDPVAVVALLKDLGASKQLGTIIEGESLLNDGCAIVIFNVFMKMVFFPQLTSTVGQNVLYFLQVAVAGPLWGYAVAKVTVFFLSHIFNDALVEITITLAATYLTYYIGDIWLEVSGVLAVVVLGLIVNAEKTSISPEVEVFLHRFWEMLAYLANTLIFMMVGVVVTQKALVAVDKMDWFYLIILYLAITIIRGMVISLFSPILSRIGYGLTWRNAVIMTWGGLRGAVGLALALVVENLAGNDVIGSKFLFHTAGIVVLTLVINATTIQTLLRILGMSDISIPKRLAMAGAVRRIHEGQNRTLNMLKSDRFLADADWDIATAACEISDPYSAREFADMMEEARLRMLKAEKISYWKQFEHGMLAREALRLLVQHAEVAADEKDQFILVDDLKKSWQIKGIYPWLKRKLEDLISEKKIAAIPMPKYKLGKLMYKICHHMAFEVTINIAIVLNIVPIIMEFVVQDKSSLQKIEDALRISNYVFFVIYAIEAIVKILGLGRHYIVSHWNKFDAFILVVALVDIIIAETLLKGSITINLSSIKVVKLFRLLRGLRMLRLTKALIPKLILVVNGKINNQLSLGYDVGKGYIIGEEEVGKIIDRMVDNKKILRELKHISETGRLQVVKELGLLQREHPGIAVSVKTRQAIRTILNHSRETIHELQGAGLLDEMEAHKLELTVEIKMKRLMNAPSSIPPPPPENLLKNVSWLAGDMKLIDFIKARASLLHFDYGEVIVREGDESDGLFLIVSGLVKLYGKSEVFEDYLTVGNVIGEMGVLTKKPRNATVTCETTVQVYFITAEDMNIAIDTFTLYPSLEYRLWRVVAIRIATPLIMEQMAFQGWTQEKVKLHLERGYLVDLAESHFQFNIDATLEDVILINGTAYNAHTREEIRSPCLISRTVHKLTFQYTATEEPRLFVVR

Foldseek 3Di:
DDDDDCDPLQVVVLVVLVVLLVVLCVPCVPPLFDSLLVLLVVLLVLLVVCVPDVVSVVSLPDLFPDALVCLCLPQVLLQLLLLLQVADLPLCVLQVVLLVCCLVVLLVQQLQVQLVCCCPVDPQPDDSLLSSLLSLLVSAFDQDLLLVVCVVLVHPPSLSNSLSSSNSSSLLVSVLSNVVSCCVPLPPDPDCDPVNVVVVCCQQPPVQQVLLVVLLVVLLVVLLPDAPDLPVNLVSVVCSSSCQLVCCCPPSHYRSSNSSSNSSNSCSVPVLSDDDVSVVVVSVVSVVSNVSSQSSLSSNLSSVLSNPQVVDDDPCLVVVLVVSLVVSLVSSLVSLVVCQVVCQVDRPGDDPLSSVLSSLSGAHGRSSSSSLSNQLSSDDDNSRNNSSSVSSVSSNSVSSVPSSSCSVVSCVVVVVSDDDPVVVVVLVVVLVVVQVVVVVVVVVQCPDDVPPPDDPVCVVVVCSVPRPPPDVVVQVLLLVLLVVLLVLLLVLLVVCVVVPQCDDVLNVLQNVQSVVQNVDGDDHGCLVPPSLPVLQPLDDCLVVVLVVLVVVQDADPDADFDPPDPTPVLVCVLPPCVLVVLLLVLLVLLVVLLVVVVVVVVPVVCVVNVVVSLVSLVVSLVSLVVSVVSPCVRRPCSCVVDVLNVLSVVLSVLSVVLNVCPVPVPPDDQNVPDECVVPVCSSRVSSNSSNVNCVSVVSVVVSQVSLLSSLVSNLSSVSSLVSLLLSLLLVLLQLVQPSPDPPVSCVPVVSSVVSNQVSQVSNQVSCQVPVWQVVLSVVLVVLVVVLVVVLVVLVVCVVVVVDDVVVSVVVVSVSSSVNSVSVDDRRTDDDDDVLVLLQPQPLQHDDVVSSVLPVVDWDKDKDFAFDWPFDFQAWQWWKKAWQAAKKWWWQVVVIDIHIDGHSDMARLPCLLFGGGHGTTMGGRGITMIITGTSVSVVVQQVVADPPSGSSQSSLLVQQLVVVLVQVSSVPNVVDDSSVVVSVQLVQKGKDPCPDFWDWDQPDVQFPFKFWAAAWWAAPPGGDTDGDHDGPDCVRGIITGGQDDPTGTIIITGD/DDDDDDDDLQVVVLVVLVVLLVVLCVPCVPPLFDSLLVLLVVLLVLLVVCVPDVVSCVSLPPLLQDALVCLCLPQVLLQLLLLLQVADLPLCVLQVVLLVCCLVVLLVQQLQVQLVCCCPVDPQPDDSLLSSLLSLLVSAFDQDLLLVVCVVLVHPPSLSNSLSSSNSSSLLVSVLSNVVSCCVPLPPDPDADPVNVVVVCCQQPPVQQVLLVVLLVVLLVVLLPDAPDLPVNLVSVVCSSSCQLVCQCPPSHYRSSNSSSNSSNSCSVPVLSDDDVSVVVVSVVSVVSNVSSQSSLSSSLSSNLSNPQVVDDDPCLVVVLVVSLVVSLVSSLVSLVVCQVVCQVDRPGDDPLSSVLSSLSGAHGRSSSSSLSNQLSSDDDNSRNNSSSVSSVSSNSVSSVPSSSCSVVSCVVVVVSDDDPVVVVVLVVVLVVVQVVLVVVVVVQCPDDVPPPDDPVCVVVVCSVPRPPPDVVVQVLLLVLLVVLLVLLLVLLVVCVVVPQCDDVLNVLSNVQSVVQNVDGDDHGCLVPPSLPVLQPLDDCLVVLLVVLVVVDDADPDADQDPPDPTPVLVCVLPPVVLVVLLVVLLVLLLVLLVLVVVVVVPVVCVVSVVVSLVSLVVSLVSLVVSVVSPCVRRPCSCVVDVLSVLSVVLSVLSVVLNVCVVPVPVDDQNVPDECVPPVCSSRVSNNCSNVNCVSVVSVVVSQVSLLVSLVSNLSSLSSLVSLLLSLLLVLLQLVQPSPDPPVSCVPVVSSQVSNQVSQVSSQVSCQVPVWQVVLSVVLVVLVVVLVVVLVVLVVCVVVVVDDPVVSVVVVSVSSSVNSVSVDDRRTDDDDDVLVLLQPQPLQHDDVVSSVLPVVDWDKDKDFAFDWPFDFQAWQWWKKAWQAAKKKWFQPVVTDIHMDGHSDMARLPCLLQGGGHGTTIGGRGITMIITGTSVSVVVQQVVADPPSGSSQSSLLVQQLVVVLVVVSSVPNVVDDSSVVVSVQLVQKGKDPCPDFWDKDQPDVQFPFKFWAAAWWAAPPGGDTDGDGDTPDCVRRIITGGQDDPTGTMIITGD

Secondary structure (DSSP, 8-state):
--SS-----HHHHHHHHHHHHHHHHHHTSSSSS-HHHHHHHHHHHHHHHHHH-HHHHHTTSSSTT--HHHHHHHHHHHHHHHHHHHS-HHHHHHTHHHHHHIIIIIHHHHHHHHHHHHHHHSSS---HHHHHHHHHHHT----HHHHHHHHHTT--HHHHHHHHHHHHHHHHHHHHHHHHHHHHHHS--S---HHHHHHHHHIIIIIHHHHHHHHHHHHHHHHTT--S-HHHHHHHHHHHHHHHHHHHHSSS---HHHHHHHHHHHHHHTTTSS-HHHHHHHHHHHHHHHHHHHHHHHHHHHHHHHHHGGGS--HHHHHHHHHHHHHHHHHHHHHHHHHHHHHHHSSS---HHHHHHHHHT----HHHHHHHHHHHHH---HHHHHHHHHHHHHHHHHHHHHHHHHHHHHHHHTT-S---HHHHHHHHHHHHHHHHHHHHHHHHHHH-SSSSSS-TTHHHHTT----TT---HHHHHHHHHHHHHHHHHHHHHHHHHHHT-STTHHHHHHHHHHHHHHHSSS--S---SSTTTHHHH--SHHHHHHHHHHHH----S------SSS-HHHHHHHHSHHHHHHHHHHHHHHHHHHHHHHHHHH--HHHHHHHHHHHHHHHHHHHHHHHHHHTTTTTTHHHHHSHHHHHHHHHHHHHHHHHHHHHT--S-SSTTSSSTTT--GGGTGGGGHHHHTTHHHHHHHHHHHHHHHHHHHHHHHHHHHHHHHHHHHHHHHHHHHS---TTTHHHHHHHHHHHHHHHHHHHHHHHHH-HHHHHHHHHHHHHHHHHHHHHHHHHHHHHTTSS-HHHHHHHHHHHHHHHHHHHS--S--PPPPHHHHHHT-TTT-S-HHHHHHHHHS--EEEE-TT-EEE-TTPBP-B--EEEES-EEEE------EEEE-SS-B--HHHHHH--B-SSEEEESS-EEEE--BHHHHHHHHHH--STT-HHHHHHHHHHHHHHHHHHHHH-SSS--TTTHHHHHHHT-EE---SSTT--B---TTT--EEEEES--EESSS-----SSEE-TTTS-SEE----SSS--EEEE--/--SS-----HHHHHHHHHHHHHHHHHHTSSSSS-HHHHHHHHHHHHHHHHHH-HHHHHTTSSSSS--HHHHHHHHHHHHHHHHHHHS-HHHHHHTHHHHHHIIIIIHHHHHHHHHHHHHHHSSS---HHHHHHHHHHHT----HHHHHHHHHTT--HHHHHHHHHHHHHHHHHHHHHHHHHHHHHHS--S---HHHHHHHHHIIIIIHHHHHHHHHHHHHHHHTT--S-HHHHHHHHHHHHHHHHHHHHSSS---HHHHHHHHHHHHHHTTTSS-HHHHHHHHHHHHHHHHHHHHHHHHHHHHHHHHHGGGS--HHHHHHHHHHHHHHHHHHHHHHHHHHHHHHHSSS---HHHHHHHHHT----HHHHHHHHHHHHH---HHHHHHHHHHHHHHHHHHHHHHHHHHHHHHHHTT-S---HHHHHHHHHHHHHHHHHHHHHHHHHHH-SSSSSS-TTHHHHTT----TT---HHHHHHHHHHHHHHHHHHHHHHHHHHHT-STTHHHHHHHHHHHHHHHSSS--S---SSTTTHHHH--SHHHHHHHHHHHH----S------SSS-HHHHHHHHSHHHHHHHHHHHHHHHHHHHHHHHHHH--HHHHHHHHHHHHHHHHHHHHHHHHHHTTTTTTTHHHHSHHHHHHHHHHHHHHHHHHHHH---S-TTTTSSSTTT--GGGTGGGGHHHHTTHHHHHHHHHHHHHHHHHHHHHHHHHHHHHHHHHHHHHHHHHHHS---TTTHHHHHHHHHHHHHHHHHHHHHHHHH-HHHHHHHHHHHHHHHHHHHHHHHHHHHHHTTSS-HHHHHHHHHHHHHHHHHHHS--S--PPPPHHHHHHT-TTT-S-HHHHHHHHHS--EEEE-TT-EEE-TTPBP-B--EEEESEEEEEEE--EEEEEEESS-B--HHHHHH--B-SSEEEESS-EEEE--BHHHHHHHHHH--STT-HHHHHHHHHHHHHHHHHHHHH-SSS--TTTHHHHHHHT-EE---SSTT--B---TTT--EEEEES--EESSS-----SSEE-TTTS-SEE----SSS--EEEE--

InterPro domains:
  IPR000595 Cyclic nucleotide-binding domain [PF00027] (981-1076)
  IPR000595 Cyclic nucleotide-binding domain [PS50042] (968-1068)
  IPR000595 Cyclic nucleotide-binding domain [SM00100] (953-1095)
  IPR000595 Cyclic nucleotide-binding domain [cd00038] (966-1091)
  IPR005821 Ion transport domain [PF00520] (677-815)
  IPR006153 Cation/H+ exchanger, transmembrane domain [PF00999] (88-479)
  IPR014710 RmlC-like jelly roll fold [G3DSA:2.60.120.10] (954-1107)
  IPR018422 Cation/H+ exchanger, CPA1 family [PTHR10110] (67-944)
  IPR018490 Cyclic nucleotide-binding domain superfamily [SSF51206] (955-1098)
  IPR027359 Voltage-dependent channel domain superfamily [G3DSA:1.20.120.350] (669-817)

B-factor: mean 153.74, std 75.15, range [47.2, 431.89]